Protein 2M80 (pdb70)

GO terms:
  GO:0004362 glutathione-disulfide reductase (NADPH) activity (F, IDA)
  GO:0005737 cytoplasm (C, HDA)

InterPro domains:
  IPR002109 Glutaredoxin [PF00462] (20-83)
  IPR036249 Thioredoxin-like superfamily [SSF52833] (6-107)

Structure (mmCIF, N/CA/C/O backbone):
data_2M80
#
_entry.id   2M80
#
loop_
_atom_site.group_PDB
_atom_site.id
_atom_site.type_symbol
_atom_site.label_atom_id
_atom_site.label_alt_id
_atom_site.label_comp_id
_atom_site.label_asym_id
_atom_site.label_entity_id
_atom_site.label_seq_id
_atom_site.pdbx_PDB_ins_code
_atom_site.Cartn_x
_atom_site.Cartn_y
_atom_site.Cartn_z
_atom_site.occupancy
_atom_site.B_iso_or_equiv
_atom_site.auth_seq_id
_atom_site.auth_comp_id
_atom_site.auth_asym_id
_atom_site.auth_atom_id
_atom_site.pdbx_PDB_model_num
ATOM 1 N N . MET A 1 9 ? -14.542 -15.261 2.306 1.00 0.00 9 MET A N 1
ATOM 2 C CA . MET A 1 9 ? -15.608 -14.316 1.870 1.00 0.00 9 MET A CA 1
ATOM 3 C C . MET A 1 9 ? -15.976 -14.532 0.407 1.00 0.00 9 MET A C 1
ATOM 4 O O . MET A 1 9 ? -17.157 -14.592 0.060 1.00 0.00 9 MET A O 1
ATOM 18 N N . SER A 1 10 ? -14.953 -14.649 -0.441 1.00 0.00 10 SER A N 1
ATOM 19 C CA . SER A 1 10 ? -15.138 -14.859 -1.877 1.00 0.00 10 SER A CA 1
ATOM 20 C C . SER A 1 10 ? -15.632 -13.588 -2.568 1.00 0.00 10 SER A C 1
ATOM 21 O O . SER A 1 10 ? -14.952 -13.057 -3.442 1.00 0.00 10 SER A O 1
ATOM 29 N N . ALA A 1 11 ? -16.816 -13.104 -2.172 1.00 0.00 11 ALA A N 1
ATOM 30 C CA . ALA A 1 11 ? -17.393 -11.890 -2.759 1.00 0.00 11 ALA A CA 1
ATOM 31 C C . ALA A 1 11 ? -16.377 -10.750 -2.794 1.00 0.00 11 ALA A C 1
ATOM 32 O O . ALA A 1 11 ? -16.350 -9.961 -3.739 1.00 0.00 11 ALA A O 1
ATOM 39 N N . PHE A 1 12 ? -15.540 -10.680 -1.760 1.00 0.00 12 PHE A N 1
ATOM 40 C CA . PHE A 1 12 ? -14.514 -9.649 -1.671 1.00 0.00 12 PHE A CA 1
ATOM 41 C C . PHE A 1 12 ? -13.142 -10.198 -2.067 1.00 0.00 12 PHE A C 1
ATOM 42 O O . PHE A 1 12 ? -12.323 -9.477 -2.637 1.00 0.00 12 PHE A O 1
ATOM 59 N N . VAL A 1 13 ? -12.897 -11.476 -1.763 1.00 0.00 13 VAL A N 1
ATOM 60 C CA . VAL A 1 13 ? -11.622 -12.115 -2.090 1.00 0.00 13 VAL A CA 1
ATOM 61 C C . VAL A 1 13 ? -11.412 -12.179 -3.604 1.00 0.00 13 VAL A C 1
ATOM 62 O O . VAL A 1 13 ? -10.343 -11.826 -4.103 1.00 0.00 13 VAL A O 1
ATOM 75 N N . THR A 1 14 ? -12.442 -12.623 -4.327 1.00 0.00 14 THR A N 1
ATOM 76 C CA . THR A 1 14 ? -12.377 -12.726 -5.783 1.00 0.00 14 THR A CA 1
ATOM 77 C C . THR A 1 14 ? -12.125 -11.356 -6.415 1.00 0.00 14 THR A C 1
ATOM 78 O O . THR A 1 14 ? -11.283 -11.222 -7.305 1.00 0.00 14 THR A O 1
ATOM 89 N N . LYS A 1 15 ? -12.856 -10.341 -5.944 1.00 0.00 15 LYS A N 1
ATOM 90 C CA . LYS A 1 15 ? -12.706 -8.979 -6.458 1.00 0.00 15 LYS A CA 1
ATOM 91 C C . LYS A 1 15 ? -11.298 -8.444 -6.191 1.00 0.00 15 LYS A C 1
ATOM 92 O O . LYS A 1 15 ? -10.738 -7.714 -7.011 1.00 0.00 15 LYS A O 1
ATOM 111 N N . ALA A 1 16 ? -10.729 -8.819 -5.041 1.00 0.00 16 ALA A N 1
ATOM 112 C CA . ALA A 1 16 ? -9.383 -8.388 -4.666 1.00 0.00 16 ALA A CA 1
ATOM 113 C C . ALA A 1 16 ? -8.344 -8.912 -5.654 1.00 0.00 16 ALA A C 1
ATOM 114 O O . ALA A 1 16 ? -7.417 -8.193 -6.028 1.00 0.00 16 ALA A O 1
ATOM 121 N N . GLU A 1 17 ? -8.507 -10.168 -6.075 1.00 0.00 17 GLU A N 1
ATOM 122 C CA . GLU A 1 17 ? -7.583 -10.790 -7.025 1.00 0.00 17 GLU A CA 1
ATOM 123 C C . GLU A 1 17 ? -7.562 -10.025 -8.347 1.00 0.00 17 GLU A C 1
ATOM 124 O O . GLU A 1 17 ? -6.501 -9.816 -8.933 1.00 0.00 17 GLU A O 1
ATOM 136 N N . GLU A 1 18 ? -8.740 -9.605 -8.808 1.00 0.00 18 GLU A N 1
ATOM 137 C CA . GLU A 1 18 ? -8.850 -8.855 -10.057 1.00 0.00 18 GLU A CA 1
ATOM 138 C C . GLU A 1 18 ? -8.198 -7.476 -9.929 1.00 0.00 18 GLU A C 1
ATOM 139 O O . GLU A 1 18 ? -7.705 -6.924 -10.914 1.00 0.00 18 GLU A O 1
ATOM 151 N N . MET A 1 19 ? -8.194 -6.926 -8.712 1.00 0.00 19 MET A N 1
ATOM 152 C CA . MET A 1 19 ? -7.598 -5.616 -8.463 1.00 0.00 19 MET A CA 1
ATOM 153 C C . MET A 1 19 ? -6.077 -5.670 -8.589 1.00 0.00 19 MET A C 1
ATOM 154 O O . MET A 1 19 ? -5.474 -4.815 -9.236 1.00 0.00 19 MET A O 1
ATOM 168 N N . ILE A 1 20 ? -5.465 -6.681 -7.970 1.00 0.00 20 ILE A N 1
ATOM 169 C CA . ILE A 1 20 ? -4.018 -6.850 -8.016 1.00 0.00 20 ILE A CA 1
ATOM 170 C C . ILE A 1 20 ? -3.548 -7.336 -9.389 1.00 0.00 20 ILE A C 1
ATOM 171 O O . ILE A 1 20 ? -2.357 -7.272 -9.698 1.00 0.00 20 ILE A O 1
ATOM 187 N N . LYS A 1 21 ? -4.485 -7.822 -10.209 1.00 0.00 21 LYS A N 1
ATOM 188 C CA . LYS A 1 21 ? -4.157 -8.316 -11.541 1.00 0.00 21 LYS A CA 1
ATOM 189 C C . LYS A 1 21 ? -3.560 -7.210 -12.405 1.00 0.00 21 LYS A C 1
ATOM 190 O O . LYS A 1 21 ? -2.393 -7.273 -12.788 1.00 0.00 21 LYS A O 1
ATOM 209 N N . SER A 1 22 ? -4.373 -6.196 -12.706 1.00 0.00 22 SER A N 1
ATOM 210 C CA . SER A 1 22 ? -3.932 -5.069 -13.524 1.00 0.00 22 SER A CA 1
ATOM 211 C C . SER A 1 22 ? -3.268 -3.990 -12.668 1.00 0.00 22 SER A C 1
ATOM 212 O O . SER A 1 22 ? -2.478 -3.192 -13.174 1.00 0.00 22 SER A O 1
ATOM 220 N N . HIS A 1 23 ? -3.588 -3.970 -11.371 1.00 0.00 23 HIS A N 1
ATOM 221 C CA . HIS A 1 23 ? -3.014 -2.987 -10.459 1.00 0.00 23 HIS A CA 1
ATOM 222 C C . HIS A 1 23 ? -2.249 -3.676 -9.326 1.00 0.00 23 HIS A C 1
ATOM 223 O O . HIS A 1 23 ? -2.662 -3.627 -8.165 1.00 0.00 23 HIS A O 1
ATOM 238 N N . PRO A 1 24 ? -1.113 -4.329 -9.652 1.00 0.00 24 PRO A N 1
ATOM 239 C CA . PRO A 1 24 ? -0.288 -5.027 -8.658 1.00 0.00 24 PRO A CA 1
ATOM 240 C C . PRO A 1 24 ? 0.427 -4.064 -7.710 1.00 0.00 24 PRO A C 1
ATOM 241 O O . PRO A 1 24 ? 0.666 -4.395 -6.549 1.00 0.00 24 PRO A O 1
ATOM 252 N N . TYR A 1 25 ? 0.762 -2.870 -8.212 1.00 0.00 25 TYR A N 1
ATOM 253 C CA . TYR A 1 25 ? 1.441 -1.858 -7.415 1.00 0.00 25 TYR A CA 1
ATOM 254 C C . TYR A 1 25 ? 0.422 -0.948 -6.731 1.00 0.00 25 TYR A C 1
ATOM 255 O O . TYR A 1 25 ? 0.302 0.235 -7.063 1.00 0.00 25 TYR A O 1
ATOM 273 N N . PHE A 1 26 ? -0.319 -1.514 -5.779 1.00 0.00 26 PHE A N 1
ATOM 274 C CA . PHE A 1 26 ? -1.338 -0.767 -5.049 1.00 0.00 26 PHE A CA 1
ATOM 275 C C . PHE A 1 26 ? -0.909 -0.503 -3.608 1.00 0.00 26 PHE A C 1
ATOM 276 O O . PHE A 1 26 ? -0.327 -1.370 -2.951 1.00 0.00 26 PHE A O 1
ATOM 293 N N . GLN A 1 27 ? -1.203 0.704 -3.125 1.00 0.00 27 GLN A N 1
ATOM 294 C CA . GLN A 1 27 ? -0.858 1.100 -1.763 1.00 0.00 27 GLN A CA 1
ATOM 295 C C . GLN A 1 27 ? -2.101 1.565 -1.009 1.00 0.00 27 GLN A C 1
ATOM 296 O O . GLN A 1 27 ? -2.717 2.570 -1.370 1.00 0.00 27 GLN A O 1
ATOM 310 N N . LEU A 1 28 ? -2.466 0.823 0.035 1.00 0.00 28 LEU A N 1
ATOM 311 C CA . LEU A 1 28 ? -3.637 1.154 0.841 1.00 0.00 28 LEU A CA 1
ATOM 312 C C . LEU A 1 28 ? -3.275 2.147 1.943 1.00 0.00 28 LEU A C 1
ATOM 313 O O . LEU A 1 28 ? -2.791 1.758 3.007 1.00 0.00 28 LEU A O 1
ATOM 329 N N . SER A 1 29 ? -3.509 3.432 1.673 1.00 0.00 29 SER A N 1
ATOM 330 C CA . SER A 1 29 ? -3.207 4.494 2.633 1.00 0.00 29 SER A CA 1
ATOM 331 C C . SER A 1 29 ? -4.490 5.142 3.161 1.00 0.00 29 SER A C 1
ATOM 332 O O . SER A 1 29 ? -5.590 4.829 2.700 1.00 0.00 29 SER A O 1
ATOM 340 N N . ALA A 1 30 ? -4.336 6.053 4.127 1.00 0.00 30 ALA A N 1
ATOM 341 C CA . ALA A 1 30 ? -5.473 6.757 4.719 1.00 0.00 30 ALA A CA 1
ATOM 342 C C . ALA A 1 30 ? -5.687 8.111 4.046 1.00 0.00 30 ALA A C 1
ATOM 343 O O . ALA A 1 30 ? -4.991 8.454 3.090 1.00 0.00 30 ALA A O 1
ATOM 350 N N . SER A 1 31 ? -6.651 8.880 4.550 1.00 0.00 31 SER A N 1
ATOM 351 C CA . SER A 1 31 ? -6.948 10.200 3.995 1.00 0.00 31 SER A CA 1
ATOM 352 C C . SER A 1 31 ? -6.201 11.297 4.755 1.00 0.00 31 SER A C 1
ATOM 353 O O . SER A 1 31 ? -5.717 12.257 4.152 1.00 0.00 31 SER A O 1
ATOM 361 N N . TRP A 1 32 ? -6.108 11.149 6.080 1.00 0.00 32 TRP A N 1
ATOM 362 C CA . TRP A 1 32 ? -5.418 12.126 6.918 1.00 0.00 32 TRP A CA 1
ATOM 363 C C . TRP A 1 32 ? -4.847 11.460 8.174 1.00 0.00 32 TRP A C 1
ATOM 364 O O . TRP A 1 32 ? -5.359 11.650 9.280 1.00 0.00 32 TRP A O 1
ATOM 385 N N . CYS A 1 33 ? -3.785 10.672 7.995 1.00 0.00 33 CYS A N 1
ATOM 386 C CA . CYS A 1 33 ? -3.149 9.976 9.112 1.00 0.00 33 CYS A CA 1
ATOM 387 C C . CYS A 1 33 ? -1.657 10.291 9.178 1.00 0.00 33 CYS A C 1
ATOM 388 O O . CYS A 1 33 ? -1.017 10.510 8.148 1.00 0.00 33 CYS A O 1
ATOM 396 N N . PRO A 1 34 ? -1.080 10.312 10.401 1.00 0.00 34 PRO A N 1
ATOM 397 C CA . PRO A 1 34 ? 0.351 10.595 10.605 1.00 0.00 34 PRO A CA 1
ATOM 398 C C . PRO A 1 34 ? 1.262 9.674 9.790 1.00 0.00 34 PRO A C 1
ATOM 399 O O . PRO A 1 34 ? 2.400 10.034 9.487 1.00 0.00 34 PRO A O 1
ATOM 410 N N . ASP A 1 35 ? 0.758 8.490 9.436 1.00 0.00 35 ASP A N 1
ATOM 411 C CA . ASP A 1 35 ? 1.530 7.532 8.650 1.00 0.00 35 ASP A CA 1
ATOM 412 C C . ASP A 1 35 ? 1.330 7.775 7.157 1.00 0.00 35 ASP A C 1
ATOM 413 O O . ASP A 1 35 ? 2.281 7.708 6.378 1.00 0.00 35 ASP A O 1
ATOM 422 N N . CYS A 1 36 ? 0.086 8.067 6.762 1.00 0.00 36 CYS A N 1
ATOM 423 C CA . CYS A 1 36 ? -0.231 8.329 5.359 1.00 0.00 36 CYS A CA 1
ATOM 424 C C . CYS A 1 36 ? 0.590 9.501 4.828 1.00 0.00 36 CYS A C 1
ATOM 425 O O . CYS A 1 36 ? 1.127 9.440 3.721 1.00 0.00 36 CYS A O 1
ATOM 433 N N . VAL A 1 37 ? 0.686 10.568 5.628 1.00 0.00 37 VAL A N 1
ATOM 434 C CA . VAL A 1 37 ? 1.446 11.758 5.243 1.00 0.00 37 VAL A CA 1
ATOM 435 C C . VAL A 1 37 ? 2.893 11.408 4.884 1.00 0.00 37 VAL A C 1
ATOM 436 O O . VAL A 1 37 ? 3.493 12.049 4.023 1.00 0.00 37 VAL A O 1
ATOM 449 N N . TYR A 1 38 ? 3.445 10.385 5.545 1.00 0.00 38 TYR A N 1
ATOM 450 C CA . TYR A 1 38 ? 4.817 9.949 5.289 1.00 0.00 38 TYR A CA 1
ATOM 451 C C . TYR A 1 38 ? 4.932 9.285 3.918 1.00 0.00 38 TYR A C 1
ATOM 452 O O . TYR A 1 38 ? 5.731 9.709 3.083 1.00 0.00 38 TYR A O 1
ATOM 470 N N . ALA A 1 39 ? 4.128 8.239 3.693 1.00 0.00 39 ALA A N 1
ATOM 471 C CA . ALA A 1 39 ? 4.142 7.513 2.419 1.00 0.00 39 ALA A CA 1
ATOM 472 C C . ALA A 1 39 ? 3.808 8.433 1.244 1.00 0.00 39 ALA A C 1
ATOM 473 O O . ALA A 1 39 ? 4.386 8.303 0.164 1.00 0.00 39 ALA A O 1
ATOM 480 N N . ASN A 1 40 ? 2.880 9.368 1.463 1.00 0.00 40 ASN A N 1
ATOM 481 C CA . ASN A 1 40 ? 2.476 10.309 0.424 1.00 0.00 40 ASN A CA 1
ATOM 482 C C . ASN A 1 40 ? 3.537 11.384 0.222 1.00 0.00 40 ASN A C 1
ATOM 483 O O . ASN A 1 40 ? 3.715 11.886 -0.888 1.00 0.00 40 ASN A O 1
ATOM 494 N N . SER A 1 41 ? 4.240 11.734 1.301 1.00 0.00 41 SER A N 1
ATOM 495 C CA . SER A 1 41 ? 5.283 12.748 1.241 1.00 0.00 41 SER A CA 1
ATOM 496 C C . SER A 1 41 ? 6.437 12.288 0.352 1.00 0.00 41 SER A C 1
ATOM 497 O O . SER A 1 41 ? 6.885 13.025 -0.528 1.00 0.00 41 SER A O 1
ATOM 505 N N . ILE A 1 42 ? 6.912 11.064 0.589 1.00 0.00 42 ILE A N 1
ATOM 506 C CA . ILE A 1 42 ? 8.015 10.501 -0.189 1.00 0.00 42 ILE A CA 1
ATOM 507 C C . ILE A 1 42 ? 7.620 10.298 -1.651 1.00 0.00 42 ILE A C 1
ATOM 508 O O . ILE A 1 42 ? 8.409 10.572 -2.555 1.00 0.00 42 ILE A O 1
ATOM 524 N N . TRP A 1 43 ? 6.396 9.819 -1.876 1.00 0.00 43 TRP A N 1
ATOM 525 C CA . TRP A 1 43 ? 5.902 9.581 -3.232 1.00 0.00 43 TRP A CA 1
ATOM 526 C C . TRP A 1 43 ? 5.718 10.896 -3.987 1.00 0.00 43 TRP A C 1
ATOM 527 O O . TRP A 1 43 ? 6.001 10.978 -5.183 1.00 0.00 43 TRP A O 1
ATOM 548 N N . ASN A 1 44 ? 5.246 11.925 -3.278 1.00 0.00 44 ASN A N 1
ATOM 549 C CA . ASN A 1 44 ? 5.029 13.241 -3.877 1.00 0.00 44 ASN A CA 1
ATOM 550 C C . ASN A 1 44 ? 6.354 13.955 -4.147 1.00 0.00 44 ASN A C 1
ATOM 551 O O . ASN A 1 44 ? 6.459 14.745 -5.085 1.00 0.00 44 ASN A O 1
ATOM 562 N N . LYS A 1 45 ? 7.366 13.671 -3.322 1.00 0.00 45 LYS A N 1
ATOM 563 C CA . LYS A 1 45 ? 8.681 14.284 -3.477 1.00 0.00 45 LYS A CA 1
ATOM 564 C C . LYS A 1 45 ? 9.492 13.571 -4.558 1.00 0.00 45 LYS A C 1
ATOM 565 O O . LYS A 1 45 ? 10.295 14.196 -5.252 1.00 0.00 45 LYS A O 1
ATOM 584 N N . LEU A 1 46 ? 9.280 12.260 -4.695 1.00 0.00 46 LEU A N 1
ATOM 585 C CA . LEU A 1 46 ? 9.997 11.469 -5.691 1.00 0.00 46 LEU A CA 1
ATOM 586 C C . LEU A 1 46 ? 9.369 11.590 -7.084 1.00 0.00 46 LEU A C 1
ATOM 587 O O . LEU A 1 46 ? 9.939 11.103 -8.062 1.00 0.00 46 LEU A O 1
ATOM 603 N N . ASN A 1 47 ? 8.196 12.235 -7.177 1.00 0.00 47 ASN A N 1
ATOM 604 C CA . ASN A 1 47 ? 7.510 12.403 -8.454 1.00 0.00 47 ASN A CA 1
ATOM 605 C C . ASN A 1 47 ? 7.332 11.052 -9.155 1.00 0.00 47 ASN A C 1
ATOM 606 O O . ASN A 1 47 ? 7.593 10.915 -10.352 1.00 0.00 47 ASN A O 1
ATOM 617 N N . VAL A 1 48 ? 6.887 10.054 -8.395 1.00 0.00 48 VAL A N 1
ATOM 618 C CA . VAL A 1 48 ? 6.672 8.716 -8.936 1.00 0.00 48 VAL A CA 1
ATOM 619 C C . VAL A 1 48 ? 5.235 8.258 -8.691 1.00 0.00 48 VAL A C 1
ATOM 620 O O . VAL A 1 48 ? 4.994 7.114 -8.308 1.00 0.00 48 VAL A O 1
ATOM 633 N N . GLN A 1 49 ? 4.282 9.164 -8.920 1.00 0.00 49 GLN A N 1
ATOM 634 C CA . GLN A 1 49 ? 2.865 8.854 -8.727 1.00 0.00 49 GLN A CA 1
ATOM 635 C C . GLN A 1 49 ? 2.206 8.384 -10.030 1.00 0.00 49 GLN A C 1
ATOM 636 O O . GLN A 1 49 ? 0.979 8.399 -10.153 1.00 0.00 49 GLN A O 1
ATOM 650 N N . ASP A 1 50 ? 3.024 7.964 -10.998 1.00 0.00 50 ASP A N 1
ATOM 651 C CA . ASP A 1 50 ? 2.519 7.489 -12.283 1.00 0.00 50 ASP A CA 1
ATOM 652 C C . ASP A 1 50 ? 2.775 5.994 -12.448 1.00 0.00 50 ASP A C 1
ATOM 653 O O . ASP A 1 50 ? 1.876 5.244 -12.827 1.00 0.00 50 ASP A O 1
ATOM 662 N N . LYS A 1 51 ? 4.006 5.568 -12.154 1.00 0.00 51 LYS A N 1
ATOM 663 C CA . LYS A 1 51 ? 4.382 4.157 -12.263 1.00 0.00 51 LYS A CA 1
ATOM 664 C C . LYS A 1 51 ? 3.667 3.306 -11.207 1.00 0.00 51 LYS A C 1
ATOM 665 O O . LYS A 1 51 ? 3.500 2.098 -11.385 1.00 0.00 51 LYS A O 1
ATOM 684 N N . VAL A 1 52 ? 3.251 3.944 -10.110 1.00 0.00 52 VAL A N 1
ATOM 685 C CA . VAL A 1 52 ? 2.560 3.257 -9.027 1.00 0.00 52 VAL A CA 1
ATOM 686 C C . VAL A 1 52 ? 1.135 3.790 -8.874 1.00 0.00 52 VAL A C 1
ATOM 687 O O . VAL A 1 52 ? 0.835 4.906 -9.303 1.00 0.00 52 VAL A O 1
ATOM 700 N N . PHE A 1 53 ? 0.263 2.996 -8.254 1.00 0.00 53 PHE A N 1
ATOM 701 C CA . PHE A 1 53 ? -1.116 3.402 -8.042 1.00 0.00 53 PHE A CA 1
ATOM 702 C C . PHE A 1 53 ? -1.440 3.422 -6.554 1.00 0.00 53 PHE A C 1
ATOM 703 O O . PHE A 1 53 ? -1.505 2.379 -5.899 1.00 0.00 53 PHE A O 1
ATOM 720 N N . VAL A 1 54 ? -1.642 4.624 -6.037 1.00 0.00 54 VAL A N 1
ATOM 721 C CA . VAL A 1 54 ? -1.965 4.823 -4.625 1.00 0.00 54 VAL A CA 1
ATOM 722 C C . VAL A 1 54 ? -3.431 5.220 -4.450 1.00 0.00 54 VAL A C 1
ATOM 723 O O . VAL A 1 54 ? -3.929 6.106 -5.147 1.00 0.00 54 VAL A O 1
ATOM 736 N N . PHE A 1 55 ? -4.114 4.559 -3.515 1.00 0.00 55 PHE A N 1
ATOM 737 C CA . PHE A 1 55 ? -5.520 4.843 -3.246 1.00 0.00 55 PHE A CA 1
ATOM 738 C C . PHE A 1 55 ? -5.746 5.131 -1.764 1.00 0.00 55 PHE A C 1
ATOM 739 O O . PHE A 1 55 ? -5.287 4.382 -0.897 1.00 0.00 55 PHE A O 1
ATOM 756 N N . ASP A 1 56 ? -6.462 6.220 -1.485 1.00 0.00 56 ASP A N 1
ATOM 757 C CA . ASP A 1 56 ? -6.759 6.617 -0.112 1.00 0.00 56 ASP A CA 1
ATOM 758 C C . ASP A 1 56 ? -8.119 6.081 0.321 1.00 0.00 56 ASP A C 1
ATOM 759 O O . ASP A 1 56 ? -9.061 6.040 -0.474 1.00 0.00 56 ASP A O 1
ATOM 768 N N . ILE A 1 57 ? -8.214 5.673 1.585 1.00 0.00 57 ILE A N 1
ATOM 769 C CA . ILE A 1 57 ? -9.461 5.140 2.126 1.00 0.00 57 ILE A CA 1
ATOM 770 C C . ILE A 1 57 ? -9.806 5.783 3.469 1.00 0.00 57 ILE A C 1
ATOM 771 O O . ILE A 1 57 ? -9.584 5.198 4.532 1.00 0.00 57 ILE A O 1
ATOM 787 N N . GLY A 1 58 ? -10.349 6.999 3.404 1.00 0.00 58 GLY A N 1
ATOM 788 C CA . GLY A 1 58 ? -10.720 7.721 4.611 1.00 0.00 58 GLY A CA 1
ATOM 789 C C . GLY A 1 58 ? -12.201 8.078 4.672 1.00 0.00 58 GLY A C 1
ATOM 790 O O . GLY A 1 58 ? -12.785 8.100 5.756 1.00 0.00 58 GLY A O 1
ATOM 794 N N . SER A 1 59 ? -12.808 8.362 3.512 1.00 0.00 59 SER A N 1
ATOM 795 C CA . SER A 1 59 ? -14.230 8.724 3.448 1.00 0.00 59 SER A CA 1
ATOM 796 C C . SER A 1 59 ? -15.120 7.581 3.939 1.00 0.00 59 SER A C 1
ATOM 797 O O . SER A 1 59 ? -16.142 7.816 4.588 1.00 0.00 59 SER A O 1
ATOM 805 N N . LEU A 1 60 ? -14.724 6.349 3.619 1.00 0.00 60 LEU A N 1
ATOM 806 C CA . LEU A 1 60 ? -15.476 5.159 4.018 1.00 0.00 60 LEU A CA 1
ATOM 807 C C . LEU A 1 60 ? -15.635 5.087 5.538 1.00 0.00 60 LEU A C 1
ATOM 808 O O . LEU A 1 60 ? -14.646 5.026 6.271 1.00 0.00 60 LEU A O 1
ATOM 824 N N . PRO A 1 61 ? -16.897 5.101 6.026 1.00 0.00 61 PRO A N 1
ATOM 825 C CA . PRO A 1 61 ? -17.204 5.043 7.464 1.00 0.00 61 PRO A CA 1
ATOM 826 C C . PRO A 1 61 ? -16.736 3.740 8.117 1.00 0.00 61 PRO A C 1
ATOM 827 O O . PRO A 1 61 ? -16.081 2.910 7.481 1.00 0.00 61 PRO A O 1
ATOM 838 N N . ARG A 1 62 ? -17.078 3.571 9.396 1.00 0.00 62 ARG A N 1
ATOM 839 C CA . ARG A 1 62 ? -16.696 2.374 10.150 1.00 0.00 62 ARG A CA 1
ATOM 840 C C . ARG A 1 62 ? -17.286 1.103 9.528 1.00 0.00 62 ARG A C 1
ATOM 841 O O . ARG A 1 62 ? -16.673 0.036 9.594 1.00 0.00 62 ARG A O 1
ATOM 862 N N . ASN A 1 63 ? -18.470 1.221 8.921 1.00 0.00 63 ASN A N 1
ATOM 863 C CA . ASN A 1 63 ? -19.126 0.078 8.287 1.00 0.00 63 ASN A CA 1
ATOM 864 C C . ASN A 1 63 ? -18.290 -0.458 7.125 1.00 0.00 63 ASN A C 1
ATOM 865 O O . ASN A 1 63 ? -18.051 -1.662 7.029 1.00 0.00 63 ASN A O 1
ATOM 876 N N . GLU A 1 64 ? -17.841 0.441 6.248 1.00 0.00 64 GLU A N 1
ATOM 877 C CA . GLU A 1 64 ? -17.026 0.050 5.099 1.00 0.00 64 GLU A CA 1
ATOM 878 C C . GLU A 1 64 ? -15.609 -0.328 5.529 1.00 0.00 64 GLU A C 1
ATOM 879 O O . GLU A 1 64 ? -14.992 -1.216 4.938 1.00 0.00 64 GLU A O 1
ATOM 891 N N . GLN A 1 65 ? -15.101 0.348 6.561 1.00 0.00 65 GLN A N 1
ATOM 892 C CA . GLN A 1 65 ? -13.759 0.081 7.072 1.00 0.00 65 GLN A CA 1
ATOM 893 C C . GLN A 1 65 ? -13.611 -1.384 7.480 1.00 0.00 65 GLN A C 1
ATOM 894 O O . GLN A 1 65 ? -12.620 -2.030 7.138 1.00 0.00 65 GLN A O 1
ATOM 908 N N . GLU A 1 66 ? -14.604 -1.902 8.209 1.00 0.00 66 GLU A N 1
ATOM 909 C CA . GLU A 1 66 ? -14.585 -3.294 8.660 1.00 0.00 66 GLU A CA 1
ATOM 910 C C . GLU A 1 66 ? -14.445 -4.250 7.476 1.00 0.00 66 GLU A C 1
ATOM 911 O O . GLU A 1 66 ? -13.608 -5.154 7.497 1.00 0.00 66 GLU A O 1
ATOM 923 N N . LYS A 1 67 ? -15.268 -4.041 6.446 1.00 0.00 67 LYS A N 1
ATOM 924 C CA . LYS A 1 67 ? -15.238 -4.879 5.247 1.00 0.00 67 LYS A CA 1
ATOM 925 C C . LYS A 1 67 ? -13.852 -4.863 4.606 1.00 0.00 67 LYS A C 1
ATOM 926 O O . LYS A 1 67 ? -13.298 -5.917 4.291 1.00 0.00 67 LYS A O 1
ATOM 945 N N . TRP A 1 68 ? -13.295 -3.664 4.424 1.00 0.00 68 TRP A N 1
ATOM 946 C CA . TRP A 1 68 ? -11.968 -3.513 3.828 1.00 0.00 68 TRP A CA 1
ATOM 947 C C . TRP A 1 68 ? -10.901 -4.182 4.696 1.00 0.00 68 TRP A C 1
ATOM 948 O O . TRP A 1 68 ? -9.974 -4.805 4.177 1.00 0.00 68 TRP A O 1
ATOM 969 N N . ARG A 1 69 ? -11.042 -4.051 6.019 1.00 0.00 69 ARG A N 1
ATOM 970 C CA . ARG A 1 69 ? -10.094 -4.646 6.960 1.00 0.00 69 ARG A CA 1
ATOM 971 C C . ARG A 1 69 ? -10.017 -6.160 6.776 1.00 0.00 69 ARG A C 1
ATOM 972 O O . ARG A 1 69 ? -8.930 -6.718 6.619 1.00 0.00 69 ARG A O 1
ATOM 993 N N . ILE A 1 70 ? -11.178 -6.818 6.792 1.00 0.00 70 ILE A N 1
ATOM 994 C CA . ILE A 1 70 ? -11.246 -8.270 6.622 1.00 0.00 70 ILE A CA 1
ATOM 995 C C . ILE A 1 70 ? -10.774 -8.683 5.227 1.00 0.00 70 ILE A C 1
ATOM 996 O O . ILE A 1 70 ? -10.069 -9.684 5.076 1.00 0.00 70 ILE A O 1
ATOM 1012 N N . ALA A 1 71 ? -11.165 -7.906 4.212 1.00 0.00 71 ALA A N 1
ATOM 1013 C CA . ALA A 1 71 ? -10.781 -8.189 2.830 1.00 0.00 71 ALA A CA 1
ATOM 1014 C C . ALA A 1 71 ? -9.264 -8.199 2.673 1.00 0.00 71 ALA A C 1
ATOM 1015 O O . ALA A 1 71 ? -8.694 -9.166 2.168 1.00 0.00 71 ALA A O 1
ATOM 1022 N N . PHE A 1 72 ? -8.614 -7.119 3.114 1.00 0.00 72 PHE A N 1
ATOM 1023 C CA . PHE A 1 72 ? -7.158 -7.005 3.028 1.00 0.00 72 PHE A CA 1
ATOM 1024 C C . PHE A 1 72 ? -6.471 -8.118 3.819 1.00 0.00 72 PHE A C 1
ATOM 1025 O O . PHE A 1 72 ? -5.431 -8.630 3.402 1.00 0.00 72 PHE A O 1
ATOM 1042 N N . GLN A 1 73 ? -7.063 -8.495 4.956 1.00 0.00 73 GLN A N 1
ATOM 1043 C CA . GLN A 1 73 ? -6.510 -9.559 5.793 1.00 0.00 73 GLN A CA 1
ATOM 1044 C C . GLN A 1 73 ? -6.458 -10.882 5.029 1.00 0.00 73 GLN A C 1
ATOM 1045 O O . GLN A 1 73 ? -5.554 -11.692 5.239 1.00 0.00 73 GLN A O 1
ATOM 1059 N N . LYS A 1 74 ? -7.430 -11.091 4.139 1.00 0.00 74 LYS A N 1
ATOM 1060 C CA . LYS A 1 74 ? -7.496 -12.306 3.337 1.00 0.00 74 LYS A CA 1
ATOM 1061 C C . LYS A 1 74 ? -6.517 -12.247 2.161 1.00 0.00 74 LYS A C 1
ATOM 1062 O O . LYS A 1 74 ? -6.032 -13.280 1.699 1.00 0.00 74 LYS A O 1
ATOM 1081 N N . VAL A 1 75 ? -6.234 -11.034 1.680 1.00 0.00 75 VAL A N 1
ATOM 1082 C CA . VAL A 1 75 ? -5.317 -10.844 0.559 1.00 0.00 75 VAL A CA 1
ATOM 1083 C C . VAL A 1 75 ? -3.867 -10.995 1.006 1.00 0.00 75 VAL A C 1
ATOM 1084 O O . VAL A 1 75 ? -3.076 -11.677 0.352 1.00 0.00 75 VAL A O 1
ATOM 1097 N N . VAL A 1 76 ? -3.521 -10.353 2.123 1.00 0.00 76 VAL A N 1
ATOM 1098 C CA . VAL A 1 76 ? -2.162 -10.420 2.649 1.00 0.00 76 VAL A CA 1
ATOM 1099 C C . VAL A 1 76 ? -2.141 -10.656 4.162 1.00 0.00 76 VAL A C 1
ATOM 1100 O O . VAL A 1 76 ? -1.363 -11.476 4.653 1.00 0.00 76 VAL A O 1
ATOM 1113 N N . GLY A 1 77 ? -2.991 -9.931 4.895 1.00 0.00 77 GLY A N 1
ATOM 1114 C CA . GLY A 1 77 ? -3.047 -10.076 6.341 1.00 0.00 77 GLY A CA 1
ATOM 1115 C C . GLY A 1 77 ? -2.571 -8.831 7.067 1.00 0.00 77 GLY A C 1
ATOM 1116 O O . GLY A 1 77 ? -1.745 -8.918 7.978 1.00 0.00 77 GLY A O 1
ATOM 1120 N N . SER A 1 78 ? -3.093 -7.670 6.666 1.00 0.00 78 SER A N 1
ATOM 1121 C CA . SER A 1 78 ? -2.720 -6.404 7.283 1.00 0.00 78 SER A CA 1
ATOM 1122 C C . SER A 1 78 ? -3.964 -5.604 7.660 1.00 0.00 78 SER A C 1
ATOM 1123 O O . SER A 1 78 ? -4.612 -5.003 6.801 1.00 0.00 78 SER A O 1
ATOM 1131 N N . ARG A 1 79 ? -4.291 -5.600 8.953 1.00 0.00 79 ARG A N 1
ATOM 1132 C CA . ARG A 1 79 ? -5.457 -4.873 9.452 1.00 0.00 79 ARG A CA 1
ATOM 1133 C C . ARG A 1 79 ? -5.059 -3.477 9.947 1.00 0.00 79 ARG A C 1
ATOM 1134 O O . ARG A 1 79 ? -5.576 -2.991 10.958 1.00 0.00 79 ARG A O 1
ATOM 1155 N N . ASN A 1 80 ? -4.135 -2.838 9.226 1.00 0.00 80 ASN A N 1
ATOM 1156 C CA . ASN A 1 80 ? -3.663 -1.504 9.587 1.00 0.00 80 ASN A CA 1
ATOM 1157 C C . ASN A 1 80 ? -3.170 -0.746 8.355 1.00 0.00 80 ASN A C 1
ATOM 1158 O O . ASN A 1 80 ? -2.655 -1.348 7.412 1.00 0.00 80 ASN A O 1
ATOM 1169 N N . LEU A 1 81 ? -3.329 0.578 8.374 1.00 0.00 81 LEU A N 1
ATOM 1170 C CA . LEU A 1 81 ? -2.898 1.427 7.263 1.00 0.00 81 LEU A CA 1
ATOM 1171 C C . LEU A 1 81 ? -1.806 2.397 7.716 1.00 0.00 81 LEU A C 1
ATOM 1172 O O . LEU A 1 81 ? -1.744 2.758 8.893 1.00 0.00 81 LEU A O 1
ATOM 1188 N N . PRO A 1 82 ? -0.923 2.833 6.791 1.00 0.00 82 PRO A N 1
ATOM 1189 C CA . PRO A 1 82 ? -0.958 2.430 5.378 1.00 0.00 82 PRO A CA 1
ATOM 1190 C C . PRO A 1 82 ? -0.340 1.054 5.126 1.00 0.00 82 PRO A C 1
ATOM 1191 O O . PRO A 1 82 ? 0.143 0.398 6.050 1.00 0.00 82 PRO A O 1
ATOM 1202 N N . THR A 1 83 ? -0.362 0.629 3.860 1.00 0.00 83 THR A N 1
ATOM 1203 C CA . THR A 1 83 ? 0.190 -0.665 3.463 1.00 0.00 83 THR A CA 1
ATOM 1204 C C . THR A 1 83 ? 0.711 -0.620 2.025 1.00 0.00 83 THR A C 1
ATOM 1205 O O . THR A 1 83 ? 0.133 0.054 1.170 1.00 0.00 83 THR A O 1
ATOM 1216 N N . ILE A 1 84 ? 1.796 -1.353 1.763 1.00 0.00 84 ILE A N 1
ATOM 1217 C CA . ILE A 1 84 ? 2.381 -1.405 0.427 1.00 0.00 84 ILE A CA 1
ATOM 1218 C C . ILE A 1 84 ? 2.321 -2.826 -0.136 1.00 0.00 84 ILE A C 1
ATOM 1219 O O . ILE A 1 84 ? 3.009 -3.727 0.349 1.00 0.00 84 ILE A O 1
ATOM 1235 N N . VAL A 1 85 ? 1.491 -3.013 -1.163 1.00 0.00 85 VAL A N 1
ATOM 1236 C CA . VAL A 1 85 ? 1.333 -4.318 -1.801 1.00 0.00 85 VAL A CA 1
ATOM 1237 C C . VAL A 1 85 ? 1.932 -4.307 -3.207 1.00 0.00 85 VAL A C 1
ATOM 1238 O O . VAL A 1 85 ? 1.471 -3.570 -4.080 1.00 0.00 85 VAL A O 1
ATOM 1251 N N . VAL A 1 86 ? 2.963 -5.124 -3.416 1.00 0.00 86 VAL A N 1
ATOM 1252 C CA . VAL A 1 86 ? 3.629 -5.207 -4.713 1.00 0.00 86 VAL A CA 1
ATOM 1253 C C . VAL A 1 86 ? 3.403 -6.575 -5.357 1.00 0.00 86 VAL A C 1
ATOM 1254 O O . VAL A 1 86 ? 3.368 -7.595 -4.667 1.00 0.00 86 VAL A O 1
ATOM 1267 N N . ASN A 1 87 ? 3.237 -6.578 -6.686 1.00 0.00 87 ASN A N 1
ATOM 1268 C CA . ASN A 1 87 ? 2.994 -7.806 -7.455 1.00 0.00 87 ASN A CA 1
ATOM 1269 C C . ASN A 1 87 ? 1.990 -8.726 -6.747 1.00 0.00 87 ASN A C 1
ATOM 1270 O O . ASN A 1 87 ? 2.155 -9.948 -6.727 1.00 0.00 87 ASN A O 1
ATOM 1281 N N . GLY A 1 88 ? 0.938 -8.121 -6.184 1.00 0.00 88 GLY A N 1
ATOM 1282 C CA . GLY A 1 88 ? -0.101 -8.876 -5.497 1.00 0.00 88 GLY A CA 1
ATOM 1283 C C . GLY A 1 88 ? 0.366 -9.560 -4.223 1.00 0.00 88 GLY A C 1
ATOM 1284 O O . GLY A 1 88 ? 0.002 -10.710 -3.970 1.00 0.00 88 GLY A O 1
ATOM 1288 N N . LYS A 1 89 ? 1.152 -8.857 -3.412 1.00 0.00 89 LYS A N 1
ATOM 1289 C CA . LYS A 1 89 ? 1.643 -9.405 -2.155 1.00 0.00 89 LYS A CA 1
ATOM 1290 C C . LYS A 1 89 ? 2.400 -8.349 -1.354 1.00 0.00 89 LYS A C 1
ATOM 1291 O O . LYS A 1 89 ? 3.174 -7.564 -1.907 1.00 0.00 89 LYS A O 1
ATOM 1310 N N . PHE A 1 90 ? 2.161 -8.344 -0.047 1.00 0.00 90 PHE A N 1
ATOM 1311 C CA . PHE A 1 90 ? 2.802 -7.398 0.866 1.00 0.00 90 PHE A CA 1
ATOM 1312 C C . PHE A 1 90 ? 4.319 -7.419 0.699 1.00 0.00 90 PHE A C 1
ATOM 1313 O O . PHE A 1 90 ? 4.978 -8.406 1.031 1.00 0.00 90 PHE A O 1
ATOM 1330 N N . TRP A 1 91 ? 4.863 -6.323 0.176 1.00 0.00 91 TRP A N 1
ATOM 1331 C CA . TRP A 1 91 ? 6.302 -6.209 -0.043 1.00 0.00 91 TRP A CA 1
ATOM 1332 C C . TRP A 1 91 ? 6.937 -5.173 0.886 1.00 0.00 91 TRP A C 1
ATOM 1333 O O . TRP A 1 91 ? 8.145 -5.220 1.132 1.00 0.00 91 TRP A O 1
ATOM 1354 N N . GLY A 1 92 ? 6.130 -4.237 1.395 1.00 0.00 92 GLY A N 1
ATOM 1355 C CA . GLY A 1 92 ? 6.655 -3.213 2.280 1.00 0.00 92 GLY A CA 1
ATOM 1356 C C . GLY A 1 92 ? 5.624 -2.685 3.259 1.00 0.00 92 GLY A C 1
ATOM 1357 O O . GLY A 1 92 ? 4.433 -2.626 2.946 1.00 0.00 92 GLY A O 1
ATOM 1361 N N . THR A 1 93 ? 6.091 -2.294 4.447 1.00 0.00 93 THR A N 1
ATOM 1362 C CA . THR A 1 93 ? 5.218 -1.755 5.490 1.00 0.00 93 THR A CA 1
ATOM 1363 C C . THR A 1 93 ? 5.625 -0.323 5.852 1.00 0.00 93 THR A C 1
ATOM 1364 O O . THR A 1 93 ? 6.624 0.193 5.350 1.00 0.00 93 THR A O 1
ATOM 1375 N N . GLU A 1 94 ? 4.848 0.309 6.732 1.00 0.00 94 GLU A N 1
ATOM 1376 C CA . GLU A 1 94 ? 5.128 1.677 7.169 1.00 0.00 94 GLU A CA 1
ATOM 1377 C C . GLU A 1 94 ? 6.484 1.775 7.882 1.00 0.00 94 GLU A C 1
ATOM 1378 O O . GLU A 1 94 ? 7.104 2.841 7.905 1.00 0.00 94 GLU A O 1
ATOM 1390 N N . SER A 1 95 ? 6.935 0.661 8.469 1.00 0.00 95 SER A N 1
ATOM 1391 C CA . SER A 1 95 ? 8.211 0.626 9.187 1.00 0.00 95 SER A CA 1
ATOM 1392 C C . SER A 1 95 ? 9.386 0.430 8.231 1.00 0.00 95 SER A C 1
ATOM 1393 O O . SER A 1 95 ? 10.460 0.993 8.442 1.00 0.00 95 SER A O 1
ATOM 1401 N N . GLN A 1 96 ? 9.182 -0.371 7.184 1.00 0.00 96 GLN A N 1
ATOM 1402 C CA . GLN A 1 96 ? 10.235 -0.636 6.203 1.00 0.00 96 GLN A CA 1
ATOM 1403 C C . GLN A 1 96 ? 10.739 0.656 5.559 1.00 0.00 96 GLN A C 1
ATOM 1404 O O . GLN A 1 96 ? 11.915 0.762 5.209 1.00 0.00 96 GLN A O 1
ATOM 1418 N N . LEU A 1 97 ? 9.846 1.636 5.408 1.00 0.00 97 LEU A N 1
ATOM 1419 C CA . LEU A 1 97 ? 10.207 2.920 4.809 1.00 0.00 97 LEU A CA 1
ATOM 1420 C C . LEU A 1 97 ? 11.223 3.657 5.681 1.00 0.00 97 LEU A C 1
ATOM 1421 O O . LEU A 1 97 ? 12.248 4.129 5.189 1.00 0.00 97 LEU A O 1
ATOM 1437 N N . HIS A 1 98 ? 10.936 3.743 6.980 1.00 0.00 98 HIS A N 1
ATOM 1438 C CA . HIS A 1 98 ? 11.831 4.416 7.921 1.00 0.00 98 HIS A CA 1
ATOM 1439 C C . HIS A 1 98 ? 13.070 3.565 8.211 1.00 0.00 98 HIS A C 1
ATOM 1440 O O . HIS A 1 98 ? 14.154 4.101 8.447 1.00 0.00 98 HIS A O 1
ATOM 1455 N N . ARG A 1 99 ? 12.903 2.238 8.196 1.00 0.00 99 ARG A N 1
ATOM 1456 C CA . ARG A 1 99 ? 14.006 1.316 8.459 1.00 0.00 99 ARG A CA 1
ATOM 1457 C C . ARG A 1 99 ? 15.054 1.369 7.345 1.00 0.00 99 ARG A C 1
ATOM 1458 O O . ARG A 1 99 ? 16.254 1.293 7.612 1.00 0.00 99 ARG A O 1
ATOM 1479 N N . PHE A 1 100 ? 14.595 1.495 6.099 1.00 0.00 100 PHE A N 1
ATOM 1480 C CA . PHE A 1 100 ? 15.501 1.555 4.951 1.00 0.00 100 PHE A CA 1
ATOM 1481 C C . PHE A 1 100 ? 16.128 2.940 4.813 1.00 0.00 100 PHE A C 1
ATOM 1482 O O . PHE A 1 100 ? 17.331 3.059 4.572 1.00 0.00 100 PHE A O 1
ATOM 1499 N N . GLU A 1 101 ? 15.309 3.985 4.966 1.00 0.00 101 GLU A N 1
ATOM 1500 C CA . GLU A 1 101 ? 15.787 5.364 4.860 1.00 0.00 101 GLU A CA 1
ATOM 1501 C C . GLU A 1 101 ? 16.891 5.637 5.881 1.00 0.00 101 GLU A C 1
ATOM 1502 O O . GLU A 1 101 ? 17.882 6.300 5.572 1.00 0.00 101 GLU A O 1
ATOM 1514 N N . ALA A 1 102 ? 16.709 5.113 7.095 1.00 0.00 102 ALA A N 1
ATOM 1515 C CA . ALA A 1 102 ? 17.685 5.286 8.170 1.00 0.00 102 ALA A CA 1
ATOM 1516 C C . ALA A 1 102 ? 19.042 4.702 7.779 1.00 0.00 102 ALA A C 1
ATOM 1517 O O . ALA A 1 102 ? 20.082 5.307 8.038 1.00 0.00 102 ALA A O 1
ATOM 1524 N N . LYS A 1 103 ? 19.022 3.527 7.146 1.00 0.00 103 LYS A N 1
ATOM 1525 C CA . LYS A 1 103 ? 20.248 2.867 6.710 1.00 0.00 103 LYS A CA 1
ATOM 1526 C C . LYS A 1 103 ? 20.831 3.540 5.467 1.00 0.00 103 LYS A C 1
ATOM 1527 O O . LYS A 1 103 ? 22.043 3.508 5.249 1.00 0.00 103 LYS A O 1
ATOM 1546 N N . GLY A 1 104 ? 19.959 4.136 4.650 1.00 0.00 104 GLY A N 1
ATOM 1547 C CA . GLY A 1 104 ? 20.402 4.794 3.434 1.00 0.00 104 GLY A CA 1
ATOM 1548 C C . GLY A 1 104 ? 20.437 3.850 2.245 1.00 0.00 104 GLY A C 1
ATOM 1549 O O . GLY A 1 104 ? 21.217 4.052 1.313 1.00 0.00 104 GLY A O 1
ATOM 1553 N N . THR A 1 105 ? 19.589 2.816 2.278 1.00 0.00 105 THR A N 1
ATOM 1554 C CA . THR A 1 105 ? 19.524 1.832 1.195 1.00 0.00 105 THR A CA 1
ATOM 1555 C C . THR A 1 105 ? 18.108 1.734 0.605 1.00 0.00 105 THR A C 1
ATOM 1556 O O . THR A 1 105 ? 17.770 0.746 -0.049 1.00 0.00 105 THR A O 1
ATOM 1567 N N . LEU A 1 106 ? 17.287 2.766 0.831 1.00 0.00 106 LEU A N 1
ATOM 1568 C CA . LEU A 1 106 ? 15.918 2.789 0.314 1.00 0.00 106 LEU A CA 1
ATOM 1569 C C . LEU A 1 106 ? 15.909 2.949 -1.206 1.00 0.00 106 LEU A C 1
ATOM 1570 O O . LEU A 1 106 ? 15.153 2.270 -1.903 1.00 0.00 106 LEU A O 1
ATOM 1586 N N . GLU A 1 107 ? 16.757 3.849 -1.711 1.00 0.00 107 GLU A N 1
ATOM 1587 C CA . GLU A 1 107 ? 16.855 4.101 -3.149 1.00 0.00 107 GLU A CA 1
ATOM 1588 C C . GLU A 1 107 ? 17.180 2.816 -3.910 1.00 0.00 107 GLU A C 1
ATOM 1589 O O . GLU A 1 107 ? 16.495 2.468 -4.872 1.00 0.00 107 GLU A O 1
ATOM 1601 N N . GLU A 1 108 ? 18.225 2.112 -3.466 1.00 0.00 108 GLU A N 1
ATOM 1602 C CA . GLU A 1 108 ? 18.636 0.860 -4.100 1.00 0.00 108 GLU A CA 1
ATOM 1603 C C . GLU A 1 108 ? 17.507 -0.168 -4.053 1.00 0.00 108 GLU A C 1
ATOM 1604 O O . GLU A 1 108 ? 17.274 -0.892 -5.023 1.00 0.00 108 GLU A O 1
ATOM 1616 N N . GLU A 1 109 ? 16.801 -0.215 -2.921 1.00 0.00 109 GLU A N 1
ATOM 1617 C CA . GLU A 1 109 ? 15.684 -1.140 -2.744 1.00 0.00 109 GLU A CA 1
ATOM 1618 C C . GLU A 1 109 ? 14.555 -0.823 -3.729 1.00 0.00 109 GLU A C 1
ATOM 1619 O O . GLU A 1 109 ? 13.940 -1.731 -4.292 1.00 0.00 109 GLU A O 1
ATOM 1631 N N . LEU A 1 110 ? 14.291 0.472 -3.933 1.00 0.00 110 LEU A N 1
ATOM 1632 C CA . LEU A 1 110 ? 13.241 0.915 -4.852 1.00 0.00 110 LEU A CA 1
ATOM 1633 C C . LEU A 1 110 ? 13.582 0.561 -6.304 1.00 0.00 110 LEU A C 1
ATOM 1634 O O . LEU A 1 110 ? 12.687 0.332 -7.119 1.00 0.00 110 LEU A O 1
ATOM 1650 N N . THR A 1 111 ? 14.878 0.513 -6.622 1.00 0.00 111 THR A N 1
ATOM 1651 C CA . THR A 1 111 ? 15.324 0.176 -7.973 1.00 0.00 111 THR A CA 1
ATOM 1652 C C . THR A 1 111 ? 15.254 -1.337 -8.207 1.00 0.00 111 THR A C 1
ATOM 1653 O O . THR A 1 111 ? 15.035 -1.785 -9.334 1.00 0.00 111 THR A O 1
ATOM 1664 N N . LYS A 1 112 ? 15.437 -2.120 -7.137 1.00 0.00 112 LYS A N 1
ATOM 1665 C CA . LYS A 1 112 ? 15.390 -3.581 -7.227 1.00 0.00 112 LYS A CA 1
ATOM 1666 C C . LYS A 1 112 ? 14.033 -4.062 -7.745 1.00 0.00 112 LYS A C 1
ATOM 1667 O O . LYS A 1 112 ? 13.968 -4.947 -8.600 1.00 0.00 112 LYS A O 1
ATOM 1686 N N . ILE A 1 113 ? 12.953 -3.475 -7.222 1.00 0.00 113 ILE A N 1
ATOM 1687 C CA . ILE A 1 113 ? 11.597 -3.845 -7.636 1.00 0.00 113 ILE A CA 1
ATOM 1688 C C . ILE A 1 113 ? 11.322 -3.452 -9.090 1.00 0.00 113 ILE A C 1
ATOM 1689 O O . ILE A 1 113 ? 10.459 -4.042 -9.743 1.00 0.00 113 ILE A O 1
ATOM 1705 N N . GLY A 1 114 ? 12.055 -2.454 -9.590 1.00 0.00 114 GLY A N 1
ATOM 1706 C CA . GLY A 1 114 ? 11.870 -1.999 -10.957 1.00 0.00 114 GLY A CA 1
ATOM 1707 C C . GLY A 1 114 ? 11.022 -0.742 -11.046 1.00 0.00 114 GLY A C 1
ATOM 1708 O O . GLY A 1 114 ? 10.383 -0.495 -12.070 1.00 0.00 114 GLY A O 1
ATOM 1712 N N . LEU A 1 115 ? 11.015 0.058 -9.976 1.00 0.00 115 LEU A N 1
ATOM 1713 C CA . LEU A 1 115 ? 10.238 1.295 -9.949 1.00 0.00 115 LEU A CA 1
ATOM 1714 C C . LEU A 1 115 ? 11.028 2.444 -10.574 1.00 0.00 115 LEU A C 1
ATOM 1715 O O . LEU A 1 115 ? 10.497 3.199 -11.391 1.00 0.00 115 LEU A O 1
ATOM 1731 N N . LEU A 1 116 ? 12.298 2.568 -10.190 1.00 0.00 116 LEU A N 1
ATOM 1732 C CA . LEU A 1 116 ? 13.162 3.621 -10.715 1.00 0.00 116 LEU A CA 1
ATOM 1733 C C . LEU A 1 116 ? 14.206 3.041 -11.661 1.00 0.00 116 LEU A C 1
ATOM 1734 O O . LEU A 1 116 ? 14.681 1.922 -11.457 1.00 0.00 116 LEU A O 1
ATOM 1750 N N . PRO A 1 117 ? 14.575 3.798 -12.715 1.00 0.00 117 PRO A N 1
ATOM 1751 C CA . PRO A 1 117 ? 15.572 3.356 -13.700 1.00 0.00 117 PRO A CA 1
ATOM 1752 C C . PRO A 1 117 ? 16.916 3.008 -13.059 1.00 0.00 117 PRO A C 1
ATOM 1753 O O . PRO A 1 117 ? 17.238 3.581 -11.994 1.00 0.00 117 PRO A O 1
ATOM 1765 N N . MET A 1 9 ? -18.807 -14.143 1.389 1.00 0.00 9 MET A N 2
ATOM 1766 C CA . MET A 1 9 ? -17.542 -13.401 1.673 1.00 0.00 9 MET A CA 2
ATOM 1767 C C . MET A 1 9 ? -16.564 -13.463 0.499 1.00 0.00 9 MET A C 2
ATOM 1768 O O . MET A 1 9 ? -15.888 -12.477 0.197 1.00 0.00 9 MET A O 2
ATOM 1782 N N . SER A 1 10 ? -16.489 -14.625 -0.152 1.00 0.00 10 SER A N 2
ATOM 1783 C CA . SER A 1 10 ? -15.587 -14.820 -1.292 1.00 0.00 10 SER A CA 2
ATOM 1784 C C . SER A 1 10 ? -15.843 -13.794 -2.395 1.00 0.00 10 SER A C 2
ATOM 1785 O O . SER A 1 10 ? -14.924 -13.422 -3.121 1.00 0.00 10 SER A O 2
ATOM 1793 N N . ALA A 1 11 ? -17.096 -13.340 -2.515 1.00 0.00 11 ALA A N 2
ATOM 1794 C CA . ALA A 1 11 ? -17.464 -12.353 -3.532 1.00 0.00 11 ALA A CA 2
ATOM 1795 C C . ALA A 1 11 ? -16.517 -11.154 -3.507 1.00 0.00 11 ALA A C 2
ATOM 1796 O O . ALA A 1 11 ? -16.189 -10.594 -4.552 1.00 0.00 11 ALA A O 2
ATOM 1803 N N . PHE A 1 12 ? -16.073 -10.773 -2.311 1.00 0.00 12 PHE A N 2
ATOM 1804 C CA . PHE A 1 12 ? -15.155 -9.649 -2.157 1.00 0.00 12 PHE A CA 2
ATOM 1805 C C . PHE A 1 12 ? -13.697 -10.109 -2.260 1.00 0.00 12 PHE A C 2
ATOM 1806 O O . PHE A 1 12 ? -12.850 -9.389 -2.790 1.00 0.00 12 PHE A O 2
ATOM 1823 N N . VAL A 1 13 ? -13.406 -11.307 -1.748 1.00 0.00 13 VAL A N 2
ATOM 1824 C CA . VAL A 1 13 ? -12.046 -11.849 -1.785 1.00 0.00 13 VAL A CA 2
ATOM 1825 C C . VAL A 1 13 ? -11.602 -12.144 -3.221 1.00 0.00 13 VAL A C 2
ATOM 1826 O O . VAL A 1 13 ? -10.514 -11.744 -3.635 1.00 0.00 13 VAL A O 2
ATOM 1839 N N . THR A 1 14 ? -12.452 -12.842 -3.976 1.00 0.00 14 THR A N 2
ATOM 1840 C CA . THR A 1 14 ? -12.144 -13.186 -5.363 1.00 0.00 14 THR A CA 2
ATOM 1841 C C . THR A 1 14 ? -12.065 -11.936 -6.238 1.00 0.00 14 THR A C 2
ATOM 1842 O O . THR A 1 14 ? -11.162 -11.812 -7.067 1.00 0.00 14 THR A O 2
ATOM 1853 N N . LYS A 1 15 ? -13.009 -11.009 -6.053 1.00 0.00 15 LYS A N 2
ATOM 1854 C CA . LYS A 1 15 ? -13.028 -9.770 -6.832 1.00 0.00 15 LYS A CA 2
ATOM 1855 C C . LYS A 1 15 ? -11.748 -8.965 -6.609 1.00 0.00 15 LYS A C 2
ATOM 1856 O O . LYS A 1 15 ? -11.221 -8.355 -7.541 1.00 0.00 15 LYS A O 2
ATOM 1875 N N . ALA A 1 16 ? -11.248 -8.978 -5.373 1.00 0.00 16 ALA A N 2
ATOM 1876 C CA . ALA A 1 16 ? -10.023 -8.261 -5.028 1.00 0.00 16 ALA A CA 2
ATOM 1877 C C . ALA A 1 16 ? -8.834 -8.807 -5.813 1.00 0.00 16 ALA A C 2
ATOM 1878 O O . ALA A 1 16 ? -8.007 -8.042 -6.312 1.00 0.00 16 ALA A O 2
ATOM 1885 N N . GLU A 1 17 ? -8.759 -10.135 -5.923 1.00 0.00 17 GLU A N 2
ATOM 1886 C CA . GLU A 1 17 ? -7.676 -10.790 -6.656 1.00 0.00 17 GLU A CA 2
ATOM 1887 C C . GLU A 1 17 ? -7.617 -10.299 -8.101 1.00 0.00 17 GLU A C 2
ATOM 1888 O O . GLU A 1 17 ? -6.536 -10.080 -8.645 1.00 0.00 17 GLU A O 2
ATOM 1900 N N . GLU A 1 18 ? -8.785 -10.123 -8.715 1.00 0.00 18 GLU A N 2
ATOM 1901 C CA . GLU A 1 18 ? -8.860 -9.650 -10.094 1.00 0.00 18 GLU A CA 2
ATOM 1902 C C . GLU A 1 18 ? -8.319 -8.224 -10.216 1.00 0.00 18 GLU A C 2
ATOM 1903 O O . GLU A 1 18 ? -7.691 -7.877 -11.218 1.00 0.00 18 GLU A O 2
ATOM 1915 N N . MET A 1 19 ? -8.567 -7.400 -9.196 1.00 0.00 19 MET A N 2
ATOM 1916 C CA . MET A 1 19 ? -8.101 -6.015 -9.204 1.00 0.00 19 MET A CA 2
ATOM 1917 C C . MET A 1 19 ? -6.579 -5.941 -9.103 1.00 0.00 19 MET A C 2
ATOM 1918 O O . MET A 1 19 ? -5.939 -5.192 -9.842 1.00 0.00 19 MET A O 2
ATOM 1932 N N . ILE A 1 20 ? -6.004 -6.721 -8.186 1.00 0.00 20 ILE A N 2
ATOM 1933 C CA . ILE A 1 20 ? -4.561 -6.747 -7.990 1.00 0.00 20 ILE A CA 2
ATOM 1934 C C . ILE A 1 20 ? -3.846 -7.448 -9.147 1.00 0.00 20 ILE A C 2
ATOM 1935 O O . ILE A 1 20 ? -2.627 -7.340 -9.287 1.00 0.00 20 ILE A O 2
ATOM 1951 N N . LYS A 1 21 ? -4.610 -8.172 -9.968 1.00 0.00 21 LYS A N 2
ATOM 1952 C CA . LYS A 1 21 ? -4.049 -8.890 -11.106 1.00 0.00 21 LYS A CA 2
ATOM 1953 C C . LYS A 1 21 ? -3.382 -7.930 -12.089 1.00 0.00 21 LYS A C 2
ATOM 1954 O O . LYS A 1 21 ? -2.184 -8.029 -12.348 1.00 0.00 21 LYS A O 2
ATOM 1973 N N . SER A 1 22 ? -4.167 -6.994 -12.622 1.00 0.00 22 SER A N 2
ATOM 1974 C CA . SER A 1 22 ? -3.652 -6.005 -13.567 1.00 0.00 22 SER A CA 2
ATOM 1975 C C . SER A 1 22 ? -3.031 -4.815 -12.833 1.00 0.00 22 SER A C 2
ATOM 1976 O O . SER A 1 22 ? -2.364 -3.979 -13.445 1.00 0.00 22 SER A O 2
ATOM 1984 N N . HIS A 1 23 ? -3.249 -4.745 -11.515 1.00 0.00 23 HIS A N 2
ATOM 1985 C CA . HIS A 1 23 ? -2.703 -3.662 -10.710 1.00 0.00 23 HIS A CA 2
ATOM 1986 C C . HIS A 1 23 ? -1.858 -4.211 -9.561 1.00 0.00 23 HIS A C 2
ATOM 1987 O O . HIS A 1 23 ? -2.270 -4.176 -8.400 1.00 0.00 23 HIS A O 2
ATOM 2002 N N . PRO A 1 24 ? -0.657 -4.730 -9.876 1.00 0.00 24 PRO A N 2
ATOM 2003 C CA . PRO A 1 24 ? 0.252 -5.288 -8.869 1.00 0.00 24 PRO A CA 2
ATOM 2004 C C . PRO A 1 24 ? 0.891 -4.212 -7.985 1.00 0.00 24 PRO A C 2
ATOM 2005 O O . PRO A 1 24 ? 1.255 -4.479 -6.839 1.00 0.00 24 PRO A O 2
ATOM 2016 N N . TYR A 1 25 ? 1.021 -2.996 -8.520 1.00 0.00 25 TYR A N 2
ATOM 2017 C CA . TYR A 1 25 ? 1.614 -1.885 -7.779 1.00 0.00 25 TYR A CA 2
ATOM 2018 C C . TYR A 1 25 ? 0.532 -1.060 -7.075 1.00 0.00 25 TYR A C 2
ATOM 2019 O O . TYR A 1 25 ? 0.252 0.075 -7.466 1.00 0.00 25 TYR A O 2
ATOM 2037 N N . PHE A 1 26 ? -0.073 -1.637 -6.035 1.00 0.00 26 PHE A N 2
ATOM 2038 C CA . PHE A 1 26 ? -1.121 -0.952 -5.282 1.00 0.00 26 PHE A CA 2
ATOM 2039 C C . PHE A 1 26 ? -0.622 -0.531 -3.901 1.00 0.00 26 PHE A C 2
ATOM 2040 O O . PHE A 1 26 ? -0.009 -1.324 -3.184 1.00 0.00 26 PHE A O 2
ATOM 2057 N N . GLN A 1 27 ? -0.894 0.720 -3.530 1.00 0.00 27 GLN A N 2
ATOM 2058 C CA . GLN A 1 27 ? -0.482 1.249 -2.232 1.00 0.00 27 GLN A CA 2
ATOM 2059 C C . GLN A 1 27 ? -1.676 1.850 -1.493 1.00 0.00 27 GLN A C 2
ATOM 2060 O O . GLN A 1 27 ? -2.179 2.906 -1.871 1.00 0.00 27 GLN A O 2
ATOM 2074 N N . LEU A 1 28 ? -2.131 1.167 -0.443 1.00 0.00 28 LEU A N 2
ATOM 2075 C CA . LEU A 1 28 ? -3.276 1.630 0.344 1.00 0.00 28 LEU A CA 2
ATOM 2076 C C . LEU A 1 28 ? -2.828 2.532 1.495 1.00 0.00 28 LEU A C 2
ATOM 2077 O O . LEU A 1 28 ? -1.856 2.228 2.189 1.00 0.00 28 LEU A O 2
ATOM 2093 N N . SER A 1 29 ? -3.547 3.643 1.694 1.00 0.00 29 SER A N 2
ATOM 2094 C CA . SER A 1 29 ? -3.223 4.592 2.762 1.00 0.00 29 SER A CA 2
ATOM 2095 C C . SER A 1 29 ? -4.470 4.986 3.565 1.00 0.00 29 SER A C 2
ATOM 2096 O O . SER A 1 29 ? -5.592 4.625 3.206 1.00 0.00 29 SER A O 2
ATOM 2104 N N . ALA A 1 30 ? -4.257 5.731 4.654 1.00 0.00 30 ALA A N 2
ATOM 2105 C CA . ALA A 1 30 ? -5.352 6.183 5.517 1.00 0.00 30 ALA A CA 2
ATOM 2106 C C . ALA A 1 30 ? -5.803 7.598 5.156 1.00 0.00 30 ALA A C 2
ATOM 2107 O O . ALA A 1 30 ? -5.237 8.234 4.266 1.00 0.00 30 ALA A O 2
ATOM 2114 N N . SER A 1 31 ? -6.829 8.086 5.859 1.00 0.00 31 SER A N 2
ATOM 2115 C CA . SER A 1 31 ? -7.362 9.426 5.618 1.00 0.00 31 SER A CA 2
ATOM 2116 C C . SER A 1 31 ? -6.457 10.495 6.234 1.00 0.00 31 SER A C 2
ATOM 2117 O O . SER A 1 31 ? -6.698 10.962 7.349 1.00 0.00 31 SER A O 2
ATOM 2125 N N . TRP A 1 32 ? -5.411 10.877 5.494 1.00 0.00 32 TRP A N 2
ATOM 2126 C CA . TRP A 1 32 ? -4.457 11.893 5.948 1.00 0.00 32 TRP A CA 2
ATOM 2127 C C . TRP A 1 32 ? -3.797 11.489 7.275 1.00 0.00 32 TRP A C 2
ATOM 2128 O O . TRP A 1 32 ? -3.686 12.300 8.198 1.00 0.00 32 TRP A O 2
ATOM 2149 N N . CYS A 1 33 ? -3.355 10.233 7.360 1.00 0.00 33 CYS A N 2
ATOM 2150 C CA . CYS A 1 33 ? -2.701 9.721 8.566 1.00 0.00 33 CYS A CA 2
ATOM 2151 C C . CYS A 1 33 ? -1.316 10.349 8.752 1.00 0.00 33 CYS A C 2
ATOM 2152 O O . CYS A 1 33 ? -0.690 10.787 7.784 1.00 0.00 33 CYS A O 2
ATOM 2160 N N . PRO A 1 34 ? -0.818 10.396 10.006 1.00 0.00 34 PRO A N 2
ATOM 2161 C CA . PRO A 1 34 ? 0.498 10.970 10.320 1.00 0.00 34 PRO A CA 2
ATOM 2162 C C . PRO A 1 34 ? 1.652 10.140 9.752 1.00 0.00 34 PRO A C 2
ATOM 2163 O O . PRO A 1 34 ? 2.691 10.687 9.381 1.00 0.00 34 PRO A O 2
ATOM 2174 N N . ASP A 1 35 ? 1.466 8.821 9.682 1.00 0.00 35 ASP A N 2
ATOM 2175 C CA . ASP A 1 35 ? 2.498 7.930 9.151 1.00 0.00 35 ASP A CA 2
ATOM 2176 C C . ASP A 1 35 ? 2.362 7.771 7.638 1.00 0.00 35 ASP A C 2
ATOM 2177 O O . ASP A 1 35 ? 3.359 7.623 6.929 1.00 0.00 35 ASP A O 2
ATOM 2186 N N . CYS A 1 36 ? 1.123 7.807 7.147 1.00 0.00 36 CYS A N 2
ATOM 2187 C CA . CYS A 1 36 ? 0.853 7.674 5.715 1.00 0.00 36 CYS A CA 2
ATOM 2188 C C . CYS A 1 36 ? 1.340 8.908 4.956 1.00 0.00 36 CYS A C 2
ATOM 2189 O O . CYS A 1 36 ? 1.920 8.794 3.876 1.00 0.00 36 CYS A O 2
ATOM 2197 N N . VAL A 1 37 ? 1.100 10.086 5.533 1.00 0.00 37 VAL A N 2
ATOM 2198 C CA . VAL A 1 37 ? 1.514 11.345 4.917 1.00 0.00 37 VAL A CA 2
ATOM 2199 C C . VAL A 1 37 ? 3.020 11.359 4.617 1.00 0.00 37 VAL A C 2
ATOM 2200 O O . VAL A 1 37 ? 3.452 11.963 3.634 1.00 0.00 37 VAL A O 2
ATOM 2213 N N . TYR A 1 38 ? 3.814 10.687 5.458 1.00 0.00 38 TYR A N 2
ATOM 2214 C CA . TYR A 1 38 ? 5.266 10.622 5.265 1.00 0.00 38 TYR A CA 2
ATOM 2215 C C . TYR A 1 38 ? 5.608 9.999 3.911 1.00 0.00 38 TYR A C 2
ATOM 2216 O O . TYR A 1 38 ? 6.392 10.555 3.145 1.00 0.00 38 TYR A O 2
ATOM 2234 N N . ALA A 1 39 ? 5.009 8.838 3.627 1.00 0.00 39 ALA A N 2
ATOM 2235 C CA . ALA A 1 39 ? 5.247 8.134 2.365 1.00 0.00 39 ALA A CA 2
ATOM 2236 C C . ALA A 1 39 ? 4.857 8.992 1.162 1.00 0.00 39 ALA A C 2
ATOM 2237 O O . ALA A 1 39 ? 5.516 8.949 0.122 1.00 0.00 39 ALA A O 2
ATOM 2244 N N . ASN A 1 40 ? 3.790 9.779 1.313 1.00 0.00 40 ASN A N 2
ATOM 2245 C CA . ASN A 1 40 ? 3.322 10.650 0.238 1.00 0.00 40 ASN A CA 2
ATOM 2246 C C . ASN A 1 40 ? 4.235 11.861 0.091 1.00 0.00 40 ASN A C 2
ATOM 2247 O O . ASN A 1 40 ? 4.415 12.379 -1.009 1.00 0.00 40 ASN A O 2
ATOM 2258 N N . SER A 1 41 ? 4.807 12.307 1.208 1.00 0.00 41 SER A N 2
ATOM 2259 C CA . SER A 1 41 ? 5.699 13.457 1.209 1.00 0.00 41 SER A CA 2
ATOM 2260 C C . SER A 1 41 ? 6.953 13.178 0.381 1.00 0.00 41 SER A C 2
ATOM 2261 O O . SER A 1 41 ? 7.387 14.020 -0.408 1.00 0.00 41 SER A O 2
ATOM 2269 N N . ILE A 1 42 ? 7.534 11.992 0.567 1.00 0.00 42 ILE A N 2
ATOM 2270 C CA . ILE A 1 42 ? 8.740 11.606 -0.164 1.00 0.00 42 ILE A CA 2
ATOM 2271 C C . ILE A 1 42 ? 8.453 11.428 -1.657 1.00 0.00 42 ILE A C 2
ATOM 2272 O O . ILE A 1 42 ? 9.175 11.962 -2.500 1.00 0.00 42 ILE A O 2
ATOM 2288 N N . TRP A 1 43 ? 7.396 10.677 -1.977 1.00 0.00 43 TRP A N 2
ATOM 2289 C CA . TRP A 1 43 ? 7.021 10.435 -3.372 1.00 0.00 43 TRP A CA 2
ATOM 2290 C C . TRP A 1 43 ? 6.582 11.728 -4.067 1.00 0.00 43 TRP A C 2
ATOM 2291 O O . TRP A 1 43 ? 6.772 11.883 -5.274 1.00 0.00 43 TRP A O 2
ATOM 2312 N N . ASN A 1 44 ? 6.003 12.654 -3.299 1.00 0.00 44 ASN A N 2
ATOM 2313 C CA . ASN A 1 44 ? 5.546 13.936 -3.842 1.00 0.00 44 ASN A CA 2
ATOM 2314 C C . ASN A 1 44 ? 6.725 14.822 -4.249 1.00 0.00 44 ASN A C 2
ATOM 2315 O O . ASN A 1 44 ? 6.644 15.560 -5.231 1.00 0.00 44 ASN A O 2
ATOM 2326 N N . LYS A 1 45 ? 7.819 14.745 -3.490 1.00 0.00 45 LYS A N 2
ATOM 2327 C CA . LYS A 1 45 ? 9.010 15.540 -3.775 1.00 0.00 45 LYS A CA 2
ATOM 2328 C C . LYS A 1 45 ? 9.854 14.888 -4.871 1.00 0.00 45 LYS A C 2
ATOM 2329 O O . LYS A 1 45 ? 10.506 15.579 -5.655 1.00 0.00 45 LYS A O 2
ATOM 2348 N N . LEU A 1 46 ? 9.838 13.553 -4.923 1.00 0.00 46 LEU A N 2
ATOM 2349 C CA . LEU A 1 46 ? 10.604 12.819 -5.927 1.00 0.00 46 LEU A CA 2
ATOM 2350 C C . LEU A 1 46 ? 9.887 12.773 -7.282 1.00 0.00 46 LEU A C 2
ATOM 2351 O O . LEU A 1 46 ? 10.462 12.315 -8.272 1.00 0.00 46 LEU A O 2
ATOM 2367 N N . ASN A 1 47 ? 8.633 13.245 -7.330 1.00 0.00 47 ASN A N 2
ATOM 2368 C CA . ASN A 1 47 ? 7.856 13.247 -8.567 1.00 0.00 47 ASN A CA 2
ATOM 2369 C C . ASN A 1 47 ? 7.845 11.853 -9.208 1.00 0.00 47 ASN A C 2
ATOM 2370 O O . ASN A 1 47 ? 8.011 11.707 -10.420 1.00 0.00 47 ASN A O 2
ATOM 2381 N N . VAL A 1 48 ? 7.644 10.828 -8.376 1.00 0.00 48 VAL A N 2
ATOM 2382 C CA . VAL A 1 48 ? 7.606 9.446 -8.850 1.00 0.00 48 VAL A CA 2
ATOM 2383 C C . VAL A 1 48 ? 6.344 8.733 -8.357 1.00 0.00 48 VAL A C 2
ATOM 2384 O O . VAL A 1 48 ? 6.352 7.521 -8.128 1.00 0.00 48 VAL A O 2
ATOM 2397 N N . GLN A 1 49 ? 5.256 9.494 -8.202 1.00 0.00 49 GLN A N 2
ATOM 2398 C CA . GLN A 1 49 ? 3.983 8.943 -7.744 1.00 0.00 49 GLN A CA 2
ATOM 2399 C C . GLN A 1 49 ? 3.006 8.773 -8.914 1.00 0.00 49 GLN A C 2
ATOM 2400 O O . GLN A 1 49 ? 1.787 8.825 -8.730 1.00 0.00 49 GLN A O 2
ATOM 2414 N N . ASP A 1 50 ? 3.552 8.566 -10.115 1.00 0.00 50 ASP A N 2
ATOM 2415 C CA . ASP A 1 50 ? 2.738 8.386 -11.316 1.00 0.00 50 ASP A CA 2
ATOM 2416 C C . ASP A 1 50 ? 2.866 6.962 -11.853 1.00 0.00 50 ASP A C 2
ATOM 2417 O O . ASP A 1 50 ? 1.876 6.355 -12.261 1.00 0.00 50 ASP A O 2
ATOM 2426 N N . LYS A 1 51 ? 4.091 6.434 -11.849 1.00 0.00 51 LYS A N 2
ATOM 2427 C CA . LYS A 1 51 ? 4.341 5.077 -12.333 1.00 0.00 51 LYS A CA 2
ATOM 2428 C C . LYS A 1 51 ? 3.688 4.031 -11.420 1.00 0.00 51 LYS A C 2
ATOM 2429 O O . LYS A 1 51 ? 3.388 2.918 -11.856 1.00 0.00 51 LYS A O 2
ATOM 2448 N N . VAL A 1 52 ? 3.466 4.398 -10.151 1.00 0.00 52 VAL A N 2
ATOM 2449 C CA . VAL A 1 52 ? 2.846 3.499 -9.181 1.00 0.00 52 VAL A CA 2
ATOM 2450 C C . VAL A 1 52 ? 1.362 3.839 -9.000 1.00 0.00 52 VAL A C 2
ATOM 2451 O O . VAL A 1 52 ? 0.936 4.957 -9.299 1.00 0.00 52 VAL A O 2
ATOM 2464 N N . PHE A 1 53 ? 0.579 2.879 -8.499 1.00 0.00 53 PHE A N 2
ATOM 2465 C CA . PHE A 1 53 ? -0.842 3.089 -8.272 1.00 0.00 53 PHE A CA 2
ATOM 2466 C C . PHE A 1 53 ? -1.134 3.120 -6.778 1.00 0.00 53 PHE A C 2
ATOM 2467 O O . PHE A 1 53 ? -1.033 2.107 -6.083 1.00 0.00 53 PHE A O 2
ATOM 2484 N N . VAL A 1 54 ? -1.496 4.298 -6.300 1.00 0.00 54 VAL A N 2
ATOM 2485 C CA . VAL A 1 54 ? -1.810 4.506 -4.888 1.00 0.00 54 VAL A CA 2
ATOM 2486 C C . VAL A 1 54 ? -3.305 4.775 -4.689 1.00 0.00 54 VAL A C 2
ATOM 2487 O O . VAL A 1 54 ? -3.920 5.505 -5.469 1.00 0.00 54 VAL A O 2
ATOM 2500 N N . PHE A 1 55 ? -3.879 4.185 -3.640 1.00 0.00 55 PHE A N 2
ATOM 2501 C CA . PHE A 1 55 ? -5.297 4.358 -3.330 1.00 0.00 55 PHE A CA 2
ATOM 2502 C C . PHE A 1 55 ? -5.491 4.876 -1.905 1.00 0.00 55 PHE A C 2
ATOM 2503 O O . PHE A 1 55 ? -4.808 4.439 -0.975 1.00 0.00 55 PHE A O 2
ATOM 2520 N N . ASP A 1 56 ? -6.428 5.811 -1.744 1.00 0.00 56 ASP A N 2
ATOM 2521 C CA . ASP A 1 56 ? -6.724 6.399 -0.440 1.00 0.00 56 ASP A CA 2
ATOM 2522 C C . ASP A 1 56 ? -7.990 5.792 0.162 1.00 0.00 56 ASP A C 2
ATOM 2523 O O . ASP A 1 56 ? -9.030 5.731 -0.496 1.00 0.00 56 ASP A O 2
ATOM 2532 N N . ILE A 1 57 ? -7.898 5.358 1.417 1.00 0.00 57 ILE A N 2
ATOM 2533 C CA . ILE A 1 57 ? -9.041 4.769 2.114 1.00 0.00 57 ILE A CA 2
ATOM 2534 C C . ILE A 1 57 ? -9.847 5.856 2.822 1.00 0.00 57 ILE A C 2
ATOM 2535 O O . ILE A 1 57 ? -9.861 5.940 4.052 1.00 0.00 57 ILE A O 2
ATOM 2551 N N . GLY A 1 58 ? -10.509 6.694 2.024 1.00 0.00 58 GLY A N 2
ATOM 2552 C CA . GLY A 1 58 ? -11.305 7.780 2.570 1.00 0.00 58 GLY A CA 2
ATOM 2553 C C . GLY A 1 58 ? -12.738 7.781 2.060 1.00 0.00 58 GLY A C 2
ATOM 2554 O O . GLY A 1 58 ? -13.670 8.026 2.825 1.00 0.00 58 GLY A O 2
ATOM 2558 N N . SER A 1 59 ? -12.914 7.506 0.762 1.00 0.00 59 SER A N 2
ATOM 2559 C CA . SER A 1 59 ? -14.245 7.477 0.147 1.00 0.00 59 SER A CA 2
ATOM 2560 C C . SER A 1 59 ? -15.164 6.477 0.851 1.00 0.00 59 SER A C 2
ATOM 2561 O O . SER A 1 59 ? -16.374 6.694 0.948 1.00 0.00 59 SER A O 2
ATOM 2569 N N . LEU A 1 60 ? -14.580 5.382 1.334 1.00 0.00 60 LEU A N 2
ATOM 2570 C CA . LEU A 1 60 ? -15.335 4.344 2.026 1.00 0.00 60 LEU A CA 2
ATOM 2571 C C . LEU A 1 60 ? -15.605 4.730 3.483 1.00 0.00 60 LEU A C 2
ATOM 2572 O O . LEU A 1 60 ? -14.678 5.016 4.240 1.00 0.00 60 LEU A O 2
ATOM 2588 N N . PRO A 1 61 ? -16.891 4.742 3.892 1.00 0.00 61 PRO A N 2
ATOM 2589 C CA . PRO A 1 61 ? -17.295 5.093 5.262 1.00 0.00 61 PRO A CA 2
ATOM 2590 C C . PRO A 1 61 ? -16.978 3.984 6.263 1.00 0.00 61 PRO A C 2
ATOM 2591 O O . PRO A 1 61 ? -16.386 2.965 5.903 1.00 0.00 61 PRO A O 2
ATOM 2602 N N . ARG A 1 62 ? -17.380 4.183 7.518 1.00 0.00 62 ARG A N 2
ATOM 2603 C CA . ARG A 1 62 ? -17.136 3.193 8.566 1.00 0.00 62 ARG A CA 2
ATOM 2604 C C . ARG A 1 62 ? -17.779 1.847 8.214 1.00 0.00 62 ARG A C 2
ATOM 2605 O O . ARG A 1 62 ? -17.211 0.792 8.500 1.00 0.00 62 ARG A O 2
ATOM 2626 N N . ASN A 1 63 ? -18.956 1.887 7.583 1.00 0.00 63 ASN A N 2
ATOM 2627 C CA . ASN A 1 63 ? -19.661 0.664 7.190 1.00 0.00 63 ASN A CA 2
ATOM 2628 C C . ASN A 1 63 ? -18.855 -0.126 6.161 1.00 0.00 63 ASN A C 2
ATOM 2629 O O . ASN A 1 63 ? -18.650 -1.330 6.313 1.00 0.00 63 ASN A O 2
ATOM 2640 N N . GLU A 1 64 ? -18.397 0.561 5.114 1.00 0.00 64 GLU A N 2
ATOM 2641 C CA . GLU A 1 64 ? -17.608 -0.075 4.060 1.00 0.00 64 GLU A CA 2
ATOM 2642 C C . GLU A 1 64 ? -16.243 -0.516 4.593 1.00 0.00 64 GLU A C 2
ATOM 2643 O O . GLU A 1 64 ? -15.734 -1.576 4.219 1.00 0.00 64 GLU A O 2
ATOM 2655 N N . GLN A 1 65 ? -15.661 0.301 5.472 1.00 0.00 65 GLN A N 2
ATOM 2656 C CA . GLN A 1 65 ? -14.362 0.001 6.068 1.00 0.00 65 GLN A CA 2
ATOM 2657 C C . GLN A 1 65 ? -14.378 -1.355 6.782 1.00 0.00 65 GLN A C 2
ATOM 2658 O O . GLN A 1 65 ? -13.360 -2.046 6.833 1.00 0.00 65 GLN A O 2
ATOM 2672 N N . GLU A 1 66 ? -15.539 -1.732 7.328 1.00 0.00 66 GLU A N 2
ATOM 2673 C CA . GLU A 1 66 ? -15.680 -3.007 8.032 1.00 0.00 66 GLU A CA 2
ATOM 2674 C C . GLU A 1 66 ? -15.315 -4.179 7.124 1.00 0.00 66 GLU A C 2
ATOM 2675 O O . GLU A 1 66 ? -14.485 -5.015 7.482 1.00 0.00 66 GLU A O 2
ATOM 2687 N N . LYS A 1 67 ? -15.927 -4.232 5.940 1.00 0.00 67 LYS A N 2
ATOM 2688 C CA . LYS A 1 67 ? -15.646 -5.303 4.985 1.00 0.00 67 LYS A CA 2
ATOM 2689 C C . LYS A 1 67 ? -14.213 -5.193 4.458 1.00 0.00 67 LYS A C 2
ATOM 2690 O O . LYS A 1 67 ? -13.594 -6.202 4.120 1.00 0.00 67 LYS A O 2
ATOM 2709 N N . TRP A 1 68 ? -13.693 -3.963 4.393 1.00 0.00 68 TRP A N 2
ATOM 2710 C CA . TRP A 1 68 ? -12.334 -3.726 3.912 1.00 0.00 68 TRP A CA 2
ATOM 2711 C C . TRP A 1 68 ? -11.308 -4.469 4.767 1.00 0.00 68 TRP A C 2
ATOM 2712 O O . TRP A 1 68 ? -10.495 -5.231 4.243 1.00 0.00 68 TRP A O 2
ATOM 2733 N N . ARG A 1 69 ? -11.347 -4.240 6.084 1.00 0.00 69 ARG A N 2
ATOM 2734 C CA . ARG A 1 69 ? -10.412 -4.894 7.003 1.00 0.00 69 ARG A CA 2
ATOM 2735 C C . ARG A 1 69 ? -10.513 -6.416 6.902 1.00 0.00 69 ARG A C 2
ATOM 2736 O O . ARG A 1 69 ? -9.504 -7.116 6.995 1.00 0.00 69 ARG A O 2
ATOM 2757 N N . ILE A 1 70 ? -11.733 -6.921 6.706 1.00 0.00 70 ILE A N 2
ATOM 2758 C CA . ILE A 1 70 ? -11.953 -8.360 6.589 1.00 0.00 70 ILE A CA 2
ATOM 2759 C C . ILE A 1 70 ? -11.366 -8.897 5.283 1.00 0.00 70 ILE A C 2
ATOM 2760 O O . ILE A 1 70 ? -10.675 -9.918 5.280 1.00 0.00 70 ILE A O 2
ATOM 2776 N N . ALA A 1 71 ? -11.641 -8.202 4.177 1.00 0.00 71 ALA A N 2
ATOM 2777 C CA . ALA A 1 71 ? -11.137 -8.610 2.866 1.00 0.00 71 ALA A CA 2
ATOM 2778 C C . ALA A 1 71 ? -9.611 -8.577 2.828 1.00 0.00 71 ALA A C 2
ATOM 2779 O O . ALA A 1 71 ? -8.977 -9.545 2.410 1.00 0.00 71 ALA A O 2
ATOM 2786 N N . PHE A 1 72 ? -9.027 -7.461 3.269 1.00 0.00 72 PHE A N 2
ATOM 2787 C CA . PHE A 1 72 ? -7.571 -7.305 3.287 1.00 0.00 72 PHE A CA 2
ATOM 2788 C C . PHE A 1 72 ? -6.909 -8.424 4.093 1.00 0.00 72 PHE A C 2
ATOM 2789 O O . PHE A 1 72 ? -5.927 -9.018 3.648 1.00 0.00 72 PHE A O 2
ATOM 2806 N N . GLN A 1 73 ? -7.461 -8.716 5.274 1.00 0.00 73 GLN A N 2
ATOM 2807 C CA . GLN A 1 73 ? -6.927 -9.775 6.131 1.00 0.00 73 GLN A CA 2
ATOM 2808 C C . GLN A 1 73 ? -7.054 -11.146 5.462 1.00 0.00 73 GLN A C 2
ATOM 2809 O O . GLN A 1 73 ? -6.275 -12.058 5.745 1.00 0.00 73 GLN A O 2
ATOM 2823 N N . LYS A 1 74 ? -8.034 -11.285 4.571 1.00 0.00 74 LYS A N 2
ATOM 2824 C CA . LYS A 1 74 ? -8.254 -12.538 3.861 1.00 0.00 74 LYS A CA 2
ATOM 2825 C C . LYS A 1 74 ? -7.292 -12.679 2.679 1.00 0.00 74 LYS A C 2
ATOM 2826 O O . LYS A 1 74 ? -6.903 -13.789 2.318 1.00 0.00 74 LYS A O 2
ATOM 2845 N N . VAL A 1 75 ? -6.915 -11.548 2.077 1.00 0.00 75 VAL A N 2
ATOM 2846 C CA . VAL A 1 75 ? -6.005 -11.555 0.936 1.00 0.00 75 VAL A CA 2
ATOM 2847 C C . VAL A 1 75 ? -4.544 -11.614 1.387 1.00 0.00 75 VAL A C 2
ATOM 2848 O O . VAL A 1 75 ? -3.751 -12.379 0.836 1.00 0.00 75 VAL A O 2
ATOM 2861 N N . VAL A 1 76 ? -4.190 -10.803 2.386 1.00 0.00 76 VAL A N 2
ATOM 2862 C CA . VAL A 1 76 ? -2.817 -10.779 2.890 1.00 0.00 76 VAL A CA 2
ATOM 2863 C C . VAL A 1 76 ? -2.741 -11.138 4.375 1.00 0.00 76 VAL A C 2
ATOM 2864 O O . VAL A 1 76 ? -1.839 -11.865 4.794 1.00 0.00 76 VAL A O 2
ATOM 2877 N N . GLY A 1 77 ? -3.682 -10.622 5.166 1.00 0.00 77 GLY A N 2
ATOM 2878 C CA . GLY A 1 77 ? -3.690 -10.900 6.594 1.00 0.00 77 GLY A CA 2
ATOM 2879 C C . GLY A 1 77 ? -3.036 -9.795 7.403 1.00 0.00 77 GLY A C 2
ATOM 2880 O O . GLY A 1 77 ? -2.335 -10.067 8.379 1.00 0.00 77 GLY A O 2
ATOM 2884 N N . SER A 1 78 ? -3.264 -8.543 6.999 1.00 0.00 78 SER A N 2
ATOM 2885 C CA . SER A 1 78 ? -2.691 -7.395 7.692 1.00 0.00 78 SER A CA 2
ATOM 2886 C C . SER A 1 78 ? -3.790 -6.473 8.212 1.00 0.00 78 SER A C 2
ATOM 2887 O O . SER A 1 78 ? -4.441 -5.771 7.436 1.00 0.00 78 SER A O 2
ATOM 2895 N N . ARG A 1 79 ? -3.986 -6.472 9.532 1.00 0.00 79 ARG A N 2
ATOM 2896 C CA . ARG A 1 79 ? -5.002 -5.625 10.158 1.00 0.00 79 ARG A CA 2
ATOM 2897 C C . ARG A 1 79 ? -4.387 -4.300 10.621 1.00 0.00 79 ARG A C 2
ATOM 2898 O O . ARG A 1 79 ? -4.664 -3.825 11.725 1.00 0.00 79 ARG A O 2
ATOM 2919 N N . ASN A 1 80 ? -3.544 -3.711 9.767 1.00 0.00 80 ASN A N 2
ATOM 2920 C CA . ASN A 1 80 ? -2.882 -2.445 10.081 1.00 0.00 80 ASN A CA 2
ATOM 2921 C C . ASN A 1 80 ? -2.667 -1.606 8.819 1.00 0.00 80 ASN A C 2
ATOM 2922 O O . ASN A 1 80 ? -2.650 -2.136 7.709 1.00 0.00 80 ASN A O 2
ATOM 2933 N N . LEU A 1 81 ? -2.500 -0.294 9.004 1.00 0.00 81 LEU A N 2
ATOM 2934 C CA . LEU A 1 81 ? -2.281 0.626 7.884 1.00 0.00 81 LEU A CA 2
ATOM 2935 C C . LEU A 1 81 ? -1.209 1.662 8.229 1.00 0.00 81 LEU A C 2
ATOM 2936 O O . LEU A 1 81 ? -0.998 1.975 9.403 1.00 0.00 81 LEU A O 2
ATOM 2952 N N . PRO A 1 82 ? -0.508 2.211 7.210 1.00 0.00 82 PRO A N 2
ATOM 2953 C CA . PRO A 1 82 ? -0.728 1.866 5.797 1.00 0.00 82 PRO A CA 2
ATOM 2954 C C . PRO A 1 82 ? -0.125 0.513 5.413 1.00 0.00 82 PRO A C 2
ATOM 2955 O O . PRO A 1 82 ? 0.656 -0.068 6.168 1.00 0.00 82 PRO A O 2
ATOM 2966 N N . THR A 1 83 ? -0.500 0.019 4.234 1.00 0.00 83 THR A N 2
ATOM 2967 C CA . THR A 1 83 ? -0.006 -1.265 3.741 1.00 0.00 83 THR A CA 2
ATOM 2968 C C . THR A 1 83 ? 0.372 -1.178 2.263 1.00 0.00 83 THR A C 2
ATOM 2969 O O . THR A 1 83 ? -0.391 -0.651 1.449 1.00 0.00 83 THR A O 2
ATOM 2980 N N . ILE A 1 84 ? 1.552 -1.697 1.925 1.00 0.00 84 ILE A N 2
ATOM 2981 C CA . ILE A 1 84 ? 2.038 -1.683 0.546 1.00 0.00 84 ILE A CA 2
ATOM 2982 C C . ILE A 1 84 ? 2.066 -3.093 -0.041 1.00 0.00 84 ILE A C 2
ATOM 2983 O O . ILE A 1 84 ? 2.830 -3.950 0.412 1.00 0.00 84 ILE A O 2
ATOM 2999 N N . VAL A 1 85 ? 1.230 -3.327 -1.056 1.00 0.00 85 VAL A N 2
ATOM 3000 C CA . VAL A 1 85 ? 1.162 -4.634 -1.711 1.00 0.00 85 VAL A CA 2
ATOM 3001 C C . VAL A 1 85 ? 1.733 -4.571 -3.127 1.00 0.00 85 VAL A C 2
ATOM 3002 O O . VAL A 1 85 ? 1.209 -3.863 -3.990 1.00 0.00 85 VAL A O 2
ATOM 3015 N N . VAL A 1 86 ? 2.813 -5.318 -3.358 1.00 0.00 86 VAL A N 2
ATOM 3016 C CA . VAL A 1 86 ? 3.462 -5.354 -4.666 1.00 0.00 86 VAL A CA 2
ATOM 3017 C C . VAL A 1 86 ? 3.354 -6.745 -5.295 1.00 0.00 86 VAL A C 2
ATOM 3018 O O . VAL A 1 86 ? 3.689 -7.748 -4.663 1.00 0.00 86 VAL A O 2
ATOM 3031 N N . ASN A 1 87 ? 2.871 -6.794 -6.538 1.00 0.00 87 ASN A N 2
ATOM 3032 C CA . ASN A 1 87 ? 2.699 -8.056 -7.262 1.00 0.00 87 ASN A CA 2
ATOM 3033 C C . ASN A 1 87 ? 1.751 -8.995 -6.510 1.00 0.00 87 ASN A C 2
ATOM 3034 O O . ASN A 1 87 ? 1.982 -10.205 -6.443 1.00 0.00 87 ASN A O 2
ATOM 3045 N N . GLY A 1 88 ? 0.679 -8.426 -5.953 1.00 0.00 88 GLY A N 2
ATOM 3046 C CA . GLY A 1 88 ? -0.298 -9.214 -5.219 1.00 0.00 88 GLY A CA 2
ATOM 3047 C C . GLY A 1 88 ? 0.288 -9.890 -3.996 1.00 0.00 88 GLY A C 2
ATOM 3048 O O . GLY A 1 88 ? 0.082 -11.086 -3.783 1.00 0.00 88 GLY A O 2
ATOM 3052 N N . LYS A 1 89 ? 1.012 -9.122 -3.187 1.00 0.00 89 LYS A N 2
ATOM 3053 C CA . LYS A 1 89 ? 1.626 -9.644 -1.973 1.00 0.00 89 LYS A CA 2
ATOM 3054 C C . LYS A 1 89 ? 2.222 -8.514 -1.139 1.00 0.00 89 LYS A C 2
ATOM 3055 O O . LYS A 1 89 ? 2.905 -7.632 -1.664 1.00 0.00 89 LYS A O 2
ATOM 3074 N N . PHE A 1 90 ? 1.952 -8.549 0.161 1.00 0.00 90 PHE A N 2
ATOM 3075 C CA . PHE A 1 90 ? 2.454 -7.532 1.083 1.00 0.00 90 PHE A CA 2
ATOM 3076 C C . PHE A 1 90 ? 3.970 -7.642 1.245 1.00 0.00 90 PHE A C 2
ATOM 3077 O O . PHE A 1 90 ? 4.468 -8.565 1.894 1.00 0.00 90 PHE A O 2
ATOM 3094 N N . TRP A 1 91 ? 4.700 -6.697 0.647 1.00 0.00 91 TRP A N 2
ATOM 3095 C CA . TRP A 1 91 ? 6.162 -6.694 0.721 1.00 0.00 91 TRP A CA 2
ATOM 3096 C C . TRP A 1 91 ? 6.712 -5.373 1.282 1.00 0.00 91 TRP A C 2
ATOM 3097 O O . TRP A 1 91 ? 7.929 -5.211 1.403 1.00 0.00 91 TRP A O 2
ATOM 3118 N N . GLY A 1 92 ? 5.825 -4.430 1.629 1.00 0.00 92 GLY A N 2
ATOM 3119 C CA . GLY A 1 92 ? 6.275 -3.157 2.168 1.00 0.00 92 GLY A CA 2
ATOM 3120 C C . GLY A 1 92 ? 5.357 -2.618 3.249 1.00 0.00 92 GLY A C 2
ATOM 3121 O O . GLY A 1 92 ? 4.134 -2.652 3.108 1.00 0.00 92 GLY A O 2
ATOM 3125 N N . THR A 1 93 ? 5.959 -2.117 4.326 1.00 0.00 93 THR A N 2
ATOM 3126 C CA . THR A 1 93 ? 5.204 -1.561 5.454 1.00 0.00 93 THR A CA 2
ATOM 3127 C C . THR A 1 93 ? 5.605 -0.109 5.730 1.00 0.00 93 THR A C 2
ATOM 3128 O O . THR A 1 93 ? 6.477 0.445 5.059 1.00 0.00 93 THR A O 2
ATOM 3139 N N . GLU A 1 94 ? 4.961 0.503 6.732 1.00 0.00 94 GLU A N 2
ATOM 3140 C CA . GLU A 1 94 ? 5.248 1.889 7.105 1.00 0.00 94 GLU A CA 2
ATOM 3141 C C . GLU A 1 94 ? 6.677 2.046 7.631 1.00 0.00 94 GLU A C 2
ATOM 3142 O O . GLU A 1 94 ? 7.365 3.010 7.292 1.00 0.00 94 GLU A O 2
ATOM 3154 N N . SER A 1 95 ? 7.121 1.093 8.455 1.00 0.00 95 SER A N 2
ATOM 3155 C CA . SER A 1 95 ? 8.472 1.133 9.021 1.00 0.00 95 SER A CA 2
ATOM 3156 C C . SER A 1 95 ? 9.532 0.933 7.938 1.00 0.00 95 SER A C 2
ATOM 3157 O O . SER A 1 95 ? 10.650 1.435 8.060 1.00 0.00 95 SER A O 2
ATOM 3165 N N . GLN A 1 96 ? 9.177 0.206 6.879 1.00 0.00 96 GLN A N 2
ATOM 3166 C CA . GLN A 1 96 ? 10.102 -0.047 5.776 1.00 0.00 96 GLN A CA 2
ATOM 3167 C C . GLN A 1 96 ? 10.615 1.262 5.171 1.00 0.00 96 GLN A C 2
ATOM 3168 O O . GLN A 1 96 ? 11.764 1.346 4.739 1.00 0.00 96 GLN A O 2
ATOM 3182 N N . LEU A 1 97 ? 9.756 2.279 5.140 1.00 0.00 97 LEU A N 2
ATOM 3183 C CA . LEU A 1 97 ? 10.123 3.583 4.586 1.00 0.00 97 LEU A CA 2
ATOM 3184 C C . LEU A 1 97 ? 11.113 4.312 5.497 1.00 0.00 97 LEU A C 2
ATOM 3185 O O . LEU A 1 97 ? 12.032 4.974 5.017 1.00 0.00 97 LEU A O 2
ATOM 3201 N N . HIS A 1 98 ? 10.916 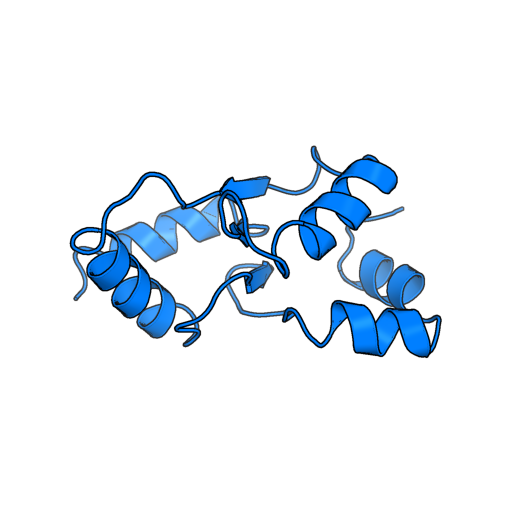4.195 6.808 1.00 0.00 98 HIS A N 2
ATOM 3202 C CA . HIS A 1 98 ? 11.795 4.849 7.777 1.00 0.00 98 HIS A CA 2
ATOM 3203 C C . HIS A 1 98 ? 13.098 4.066 7.975 1.00 0.00 98 HIS A C 2
ATOM 3204 O O . HIS A 1 98 ? 14.185 4.643 7.948 1.00 0.00 98 HIS A O 2
ATOM 3219 N N . ARG A 1 99 ? 12.980 2.755 8.189 1.00 0.00 99 ARG A N 2
ATOM 3220 C CA . ARG A 1 99 ? 14.148 1.898 8.409 1.00 0.00 99 ARG A CA 2
ATOM 3221 C C . ARG A 1 99 ? 15.127 1.953 7.238 1.00 0.00 99 ARG A C 2
ATOM 3222 O O . ARG A 1 99 ? 16.328 2.151 7.432 1.00 0.00 99 ARG A O 2
ATOM 3243 N N . PHE A 1 100 ? 14.610 1.767 6.026 1.00 0.00 100 PHE A N 2
ATOM 3244 C CA . PHE A 1 100 ? 15.444 1.785 4.821 1.00 0.00 100 PHE A CA 2
ATOM 3245 C C . PHE A 1 100 ? 16.111 3.146 4.625 1.00 0.00 100 PHE A C 2
ATOM 3246 O O . PHE A 1 100 ? 17.272 3.219 4.222 1.00 0.00 100 PHE A O 2
ATOM 3263 N N . GLU A 1 101 ? 15.372 4.222 4.913 1.00 0.00 101 GLU A N 2
ATOM 3264 C CA . GLU A 1 101 ? 15.900 5.580 4.767 1.00 0.00 101 GLU A CA 2
ATOM 3265 C C . GLU A 1 101 ? 17.084 5.794 5.707 1.00 0.00 101 GLU A C 2
ATOM 3266 O O . GLU A 1 101 ? 18.121 6.326 5.305 1.00 0.00 101 GLU A O 2
ATOM 3278 N N . ALA A 1 102 ? 16.919 5.371 6.958 1.00 0.00 102 ALA A N 2
ATOM 3279 C CA . ALA A 1 102 ? 17.967 5.503 7.967 1.00 0.00 102 ALA A CA 2
ATOM 3280 C C . ALA A 1 102 ? 19.226 4.743 7.553 1.00 0.00 102 ALA A C 2
ATOM 3281 O O . ALA A 1 102 ? 20.340 5.234 7.729 1.00 0.00 102 ALA A O 2
ATOM 3288 N N . LYS A 1 103 ? 19.041 3.543 7.000 1.00 0.00 103 LYS A N 2
ATOM 3289 C CA . LYS A 1 103 ? 20.159 2.719 6.558 1.00 0.00 103 LYS A CA 2
ATOM 3290 C C . LYS A 1 103 ? 20.755 3.238 5.249 1.00 0.00 103 LYS A C 2
ATOM 3291 O O . LYS A 1 103 ? 21.945 3.056 4.987 1.00 0.00 103 LYS A O 2
ATOM 3310 N N . GLY A 1 104 ? 19.918 3.870 4.425 1.00 0.00 104 GLY A N 2
ATOM 3311 C CA . GLY A 1 104 ? 20.376 4.391 3.149 1.00 0.00 104 GLY A CA 2
ATOM 3312 C C . GLY A 1 104 ? 20.178 3.402 2.012 1.00 0.00 104 GLY A C 2
ATOM 3313 O O . GLY A 1 104 ? 20.924 3.419 1.032 1.00 0.00 104 GLY A O 2
ATOM 3317 N N . THR A 1 105 ? 19.171 2.534 2.150 1.00 0.00 105 THR A N 2
ATOM 3318 C CA . THR A 1 105 ? 18.872 1.526 1.133 1.00 0.00 105 THR A CA 2
ATOM 3319 C C . THR A 1 105 ? 17.478 1.730 0.522 1.00 0.00 105 THR A C 2
ATOM 3320 O O . THR A 1 105 ? 16.935 0.823 -0.113 1.00 0.00 105 THR A O 2
ATOM 3331 N N . LEU A 1 106 ? 16.904 2.921 0.708 1.00 0.00 106 LEU A N 2
ATOM 3332 C CA . LEU A 1 106 ? 15.581 3.227 0.165 1.00 0.00 106 LEU A CA 2
ATOM 3333 C C . LEU A 1 106 ? 15.634 3.337 -1.359 1.00 0.00 106 LEU A C 2
ATOM 3334 O O . LEU A 1 106 ? 14.830 2.719 -2.058 1.00 0.00 106 LEU A O 2
ATOM 3350 N N . GLU A 1 107 ? 16.587 4.123 -1.867 1.00 0.00 107 GLU A N 2
ATOM 3351 C CA . GLU A 1 107 ? 16.746 4.310 -3.308 1.00 0.00 107 GLU A CA 2
ATOM 3352 C C . GLU A 1 107 ? 16.905 2.968 -4.023 1.00 0.00 107 GLU A C 2
ATOM 3353 O O . GLU A 1 107 ? 16.325 2.752 -5.089 1.00 0.00 107 GLU A O 2
ATOM 3365 N N . GLU A 1 108 ? 17.686 2.064 -3.425 1.00 0.00 108 GLU A N 2
ATOM 3366 C CA . GLU A 1 108 ? 17.908 0.743 -4.006 1.00 0.00 108 GLU A CA 2
ATOM 3367 C C . GLU A 1 108 ? 16.613 -0.066 -4.019 1.00 0.00 108 GLU A C 2
ATOM 3368 O O . GLU A 1 108 ? 16.296 -0.716 -5.015 1.00 0.00 108 GLU A O 2
ATOM 3380 N N . GLU A 1 109 ? 15.866 -0.020 -2.914 1.00 0.00 109 GLU A N 2
ATOM 3381 C CA . GLU A 1 109 ? 14.601 -0.749 -2.812 1.00 0.00 109 GLU A CA 2
ATOM 3382 C C . GLU A 1 109 ? 13.668 -0.377 -3.963 1.00 0.00 109 GLU A C 2
ATOM 3383 O O . GLU A 1 109 ? 13.082 -1.249 -4.604 1.00 0.00 109 GLU A O 2
ATOM 3395 N N . LEU A 1 110 ? 13.539 0.927 -4.220 1.00 0.00 110 LEU A N 2
ATOM 3396 C CA . LEU A 1 110 ? 12.678 1.417 -5.295 1.00 0.00 110 LEU A CA 2
ATOM 3397 C C . LEU A 1 110 ? 13.185 0.964 -6.665 1.00 0.00 110 LEU A C 2
ATOM 3398 O O . LEU A 1 110 ? 12.397 0.592 -7.533 1.00 0.00 110 LEU A O 2
ATOM 3414 N N . THR A 1 111 ? 14.504 0.990 -6.854 1.00 0.00 111 THR A N 2
ATOM 3415 C CA . THR A 1 111 ? 15.103 0.570 -8.120 1.00 0.00 111 THR A CA 2
ATOM 3416 C C . THR A 1 111 ? 14.990 -0.948 -8.303 1.00 0.00 111 THR A C 2
ATOM 3417 O O . THR A 1 111 ? 14.809 -1.434 -9.421 1.00 0.00 111 THR A O 2
ATOM 3428 N N . LYS A 1 112 ? 15.099 -1.693 -7.196 1.00 0.00 112 LYS A N 2
ATOM 3429 C CA . LYS A 1 112 ? 15.012 -3.154 -7.231 1.00 0.00 112 LYS A CA 2
ATOM 3430 C C . LYS A 1 112 ? 13.658 -3.618 -7.770 1.00 0.00 112 LYS A C 2
ATOM 3431 O O . LYS A 1 112 ? 13.599 -4.430 -8.694 1.00 0.00 112 LYS A O 2
ATOM 3450 N N . ILE A 1 113 ? 12.579 -3.099 -7.185 1.00 0.00 113 ILE A N 2
ATOM 3451 C CA . ILE A 1 113 ? 11.221 -3.461 -7.603 1.00 0.00 113 ILE A CA 2
ATOM 3452 C C . ILE A 1 113 ? 10.940 -3.066 -9.056 1.00 0.00 113 ILE A C 2
ATOM 3453 O O . ILE A 1 113 ? 10.081 -3.662 -9.711 1.00 0.00 113 ILE A O 2
ATOM 3469 N N . GLY A 1 114 ? 11.660 -2.060 -9.554 1.00 0.00 114 GLY A N 2
ATOM 3470 C CA . GLY A 1 114 ? 11.464 -1.608 -10.922 1.00 0.00 114 GLY A CA 2
ATOM 3471 C C . GLY A 1 114 ? 10.835 -0.225 -11.005 1.00 0.00 114 GLY A C 2
ATOM 3472 O O . GLY A 1 114 ? 10.279 0.145 -12.042 1.00 0.00 114 GLY A O 2
ATOM 3476 N N . LEU A 1 115 ? 10.928 0.545 -9.920 1.00 0.00 115 LEU A N 2
ATOM 3477 C CA . LEU A 1 115 ? 10.370 1.895 -9.887 1.00 0.00 115 LEU A CA 2
ATOM 3478 C C . LEU A 1 115 ? 11.287 2.871 -10.627 1.00 0.00 115 LEU A C 2
ATOM 3479 O O . LEU A 1 115 ? 10.832 3.645 -11.471 1.00 0.00 115 LEU A O 2
ATOM 3495 N N . LEU A 1 116 ? 12.579 2.824 -10.302 1.00 0.00 116 LEU A N 2
ATOM 3496 C CA . LEU A 1 116 ? 13.567 3.697 -10.929 1.00 0.00 116 LEU A CA 2
ATOM 3497 C C . LEU A 1 116 ? 14.495 2.896 -11.843 1.00 0.00 116 LEU A C 2
ATOM 3498 O O . LEU A 1 116 ? 15.091 1.907 -11.412 1.00 0.00 116 LEU A O 2
ATOM 3514 N N . PRO A 1 117 ? 14.629 3.313 -13.118 1.00 0.00 117 PRO A N 2
ATOM 3515 C CA . PRO A 1 117 ? 15.489 2.628 -14.095 1.00 0.00 117 PRO A CA 2
ATOM 3516 C C . PRO A 1 117 ? 16.934 2.511 -13.614 1.00 0.00 117 PRO A C 2
ATOM 3517 O O . PRO A 1 117 ? 17.539 3.556 -13.287 1.00 0.00 117 PRO A O 2
ATOM 3529 N N . MET A 1 9 ? -18.225 -15.531 0.657 1.00 0.00 9 MET A N 3
ATOM 3530 C CA . MET A 1 9 ? -16.932 -14.846 0.950 1.00 0.00 9 MET A CA 3
ATOM 3531 C C . MET A 1 9 ? -16.051 -14.730 -0.294 1.00 0.00 9 MET A C 3
ATOM 3532 O O . MET A 1 9 ? -15.351 -13.731 -0.469 1.00 0.00 9 MET A O 3
ATOM 3546 N N . SER A 1 10 ? -16.089 -15.751 -1.153 1.00 0.00 10 SER A N 3
ATOM 3547 C CA . SER A 1 10 ? -15.293 -15.761 -2.383 1.00 0.00 10 SER A CA 3
ATOM 3548 C C . SER A 1 10 ? -15.525 -14.495 -3.206 1.00 0.00 10 SER A C 3
ATOM 3549 O O . SER A 1 10 ? -14.606 -13.988 -3.845 1.00 0.00 10 SER A O 3
ATOM 3557 N N . ALA A 1 11 ? -16.763 -13.990 -3.181 1.00 0.00 11 ALA A N 3
ATOM 3558 C CA . ALA A 1 11 ? -17.120 -12.780 -3.921 1.00 0.00 11 ALA A CA 3
ATOM 3559 C C . ALA A 1 11 ? -16.158 -11.634 -3.615 1.00 0.00 11 ALA A C 3
ATOM 3560 O O . ALA A 1 11 ? -15.826 -10.843 -4.497 1.00 0.00 11 ALA A O 3
ATOM 3567 N N . PHE A 1 12 ? -15.713 -11.555 -2.362 1.00 0.00 12 PHE A N 3
ATOM 3568 C CA . PHE A 1 12 ? -14.787 -10.512 -1.941 1.00 0.00 12 PHE A CA 3
ATOM 3569 C C . PHE A 1 12 ? -13.346 -10.903 -2.262 1.00 0.00 12 PHE A C 3
ATOM 3570 O O . PHE A 1 12 ? -12.549 -10.066 -2.687 1.00 0.00 12 PHE A O 3
ATOM 3587 N N . VAL A 1 13 ? -13.018 -12.181 -2.059 1.00 0.00 13 VAL A N 3
ATOM 3588 C CA . VAL A 1 13 ? -11.672 -12.682 -2.328 1.00 0.00 13 VAL A CA 3
ATOM 3589 C C . VAL A 1 13 ? -11.286 -12.453 -3.788 1.00 0.00 13 VAL A C 3
ATOM 3590 O O . VAL A 1 13 ? -10.199 -11.954 -4.081 1.00 0.00 13 VAL A O 3
ATOM 3603 N N . THR A 1 14 ? -12.191 -12.814 -4.698 1.00 0.00 14 THR A N 3
ATOM 3604 C CA . THR A 1 14 ? -11.956 -12.647 -6.130 1.00 0.00 14 THR A CA 3
ATOM 3605 C C . THR A 1 14 ? -11.755 -11.171 -6.482 1.00 0.00 14 THR A C 3
ATOM 3606 O O . THR A 1 14 ? -10.869 -10.832 -7.268 1.00 0.00 14 THR A O 3
ATOM 3617 N N . LYS A 1 15 ? -12.575 -10.299 -5.888 1.00 0.00 15 LYS A N 3
ATOM 3618 C CA . LYS A 1 15 ? -12.474 -8.861 -6.138 1.00 0.00 15 LYS A CA 3
ATOM 3619 C C . LYS A 1 15 ? -11.094 -8.338 -5.741 1.00 0.00 15 LYS A C 3
ATOM 3620 O O . LYS A 1 15 ? -10.516 -7.498 -6.432 1.00 0.00 15 LYS A O 3
ATOM 3639 N N . ALA A 1 16 ? -10.569 -8.848 -4.626 1.00 0.00 16 ALA A N 3
ATOM 3640 C CA . ALA A 1 16 ? -9.252 -8.445 -4.139 1.00 0.00 16 ALA A CA 3
ATOM 3641 C C . ALA A 1 16 ? -8.161 -8.827 -5.135 1.00 0.00 16 ALA A C 3
ATOM 3642 O O . ALA A 1 16 ? -7.260 -8.035 -5.414 1.00 0.00 16 ALA A O 3
ATOM 3649 N N . GLU A 1 17 ? -8.252 -10.046 -5.670 1.00 0.00 17 GLU A N 3
ATOM 3650 C CA . GLU A 1 17 ? -7.275 -10.534 -6.640 1.00 0.00 17 GLU A CA 3
ATOM 3651 C C . GLU A 1 17 ? -7.314 -9.704 -7.920 1.00 0.00 17 GLU A C 3
ATOM 3652 O O . GLU A 1 17 ? -6.270 -9.365 -8.480 1.00 0.00 17 GLU A O 3
ATOM 3664 N N . GLU A 1 18 ? -8.521 -9.370 -8.378 1.00 0.00 18 GLU A N 3
ATOM 3665 C CA . GLU A 1 18 ? -8.685 -8.566 -9.587 1.00 0.00 18 GLU A CA 3
ATOM 3666 C C . GLU A 1 18 ? -8.047 -7.186 -9.412 1.00 0.00 18 GLU A C 3
ATOM 3667 O O . GLU A 1 18 ? -7.479 -6.633 -10.354 1.00 0.00 18 GLU A O 3
ATOM 3679 N N . MET A 1 19 ? -8.149 -6.634 -8.199 1.00 0.00 19 MET A N 3
ATOM 3680 C CA . MET A 1 19 ? -7.584 -5.319 -7.898 1.00 0.00 19 MET A CA 3
ATOM 3681 C C . MET A 1 19 ? -6.059 -5.330 -7.992 1.00 0.00 19 MET A C 3
ATOM 3682 O O . MET A 1 19 ? -5.467 -4.478 -8.653 1.00 0.00 19 MET A O 3
ATOM 3696 N N . ILE A 1 20 ? -5.428 -6.303 -7.333 1.00 0.00 20 ILE A N 3
ATOM 3697 C CA . ILE A 1 20 ? -3.976 -6.426 -7.346 1.00 0.00 20 ILE A CA 3
ATOM 3698 C C . ILE A 1 20 ? -3.466 -6.896 -8.709 1.00 0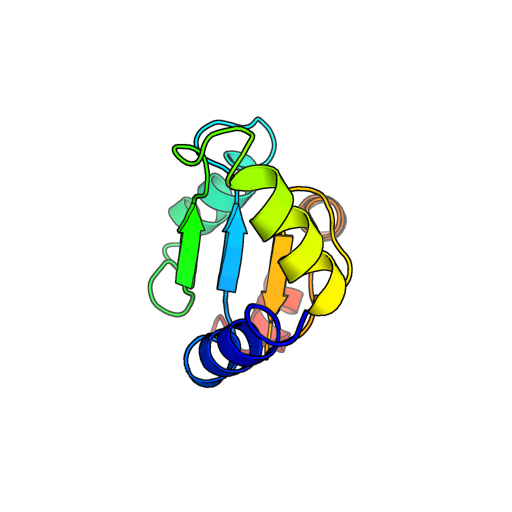.00 20 ILE A C 3
ATOM 3699 O O . ILE A 1 20 ? -2.274 -6.792 -8.999 1.00 0.00 20 ILE A O 3
ATOM 3715 N N . LYS A 1 21 ? -4.372 -7.413 -9.540 1.00 0.00 21 LYS A N 3
ATOM 3716 C CA . LYS A 1 21 ? -4.011 -7.900 -10.866 1.00 0.00 21 LYS A CA 3
ATOM 3717 C C . LYS A 1 21 ? -3.441 -6.776 -11.728 1.00 0.00 21 LYS A C 3
ATOM 3718 O O . LYS A 1 21 ? -2.275 -6.814 -12.119 1.00 0.00 21 LYS A O 3
ATOM 3737 N N . SER A 1 22 ? -4.273 -5.774 -12.018 1.00 0.00 22 SER A N 3
ATOM 3738 C CA . SER A 1 22 ? -3.854 -4.634 -12.833 1.00 0.00 22 SER A CA 3
ATOM 3739 C C . SER A 1 22 ? -3.180 -3.567 -11.975 1.00 0.00 22 SER A C 3
ATOM 3740 O O . SER A 1 22 ? -2.388 -2.768 -12.478 1.00 0.00 22 SER A O 3
ATOM 3748 N N . HIS A 1 23 ? -3.493 -3.559 -10.679 1.00 0.00 23 HIS A N 3
ATOM 3749 C CA . HIS A 1 23 ? -2.905 -2.591 -9.760 1.00 0.00 23 HIS A CA 3
ATOM 3750 C C . HIS A 1 23 ? -2.096 -3.298 -8.670 1.00 0.00 23 HIS A C 3
ATOM 3751 O O . HIS A 1 23 ? -2.457 -3.259 -7.492 1.00 0.00 23 HIS A O 3
ATOM 3766 N N . PRO A 1 24 ? -0.982 -3.955 -9.050 1.00 0.00 24 PRO A N 3
ATOM 3767 C CA . PRO A 1 24 ? -0.118 -4.669 -8.099 1.00 0.00 24 PRO A CA 3
ATOM 3768 C C . PRO A 1 24 ? 0.640 -3.720 -7.171 1.00 0.00 24 PRO A C 3
ATOM 3769 O O . PRO A 1 24 ? 0.964 -4.076 -6.037 1.00 0.00 24 PRO A O 3
ATOM 3780 N N . TYR A 1 25 ? 0.919 -2.510 -7.662 1.00 0.00 25 TYR A N 3
ATOM 3781 C CA . TYR A 1 25 ? 1.634 -1.508 -6.884 1.00 0.00 25 TYR A CA 3
ATOM 3782 C C . TYR A 1 25 ? 0.647 -0.575 -6.176 1.00 0.00 25 TYR A C 3
ATOM 3783 O O . TYR A 1 25 ? 0.550 0.612 -6.506 1.00 0.00 25 TYR A O 3
ATOM 3801 N N . PHE A 1 26 ? -0.093 -1.123 -5.211 1.00 0.00 26 PHE A N 3
ATOM 3802 C CA . PHE A 1 26 ? -1.082 -0.348 -4.464 1.00 0.00 26 PHE A CA 3
ATOM 3803 C C . PHE A 1 26 ? -0.618 -0.082 -3.035 1.00 0.00 26 PHE A C 3
ATOM 3804 O O . PHE A 1 26 ? -0.262 -1.009 -2.305 1.00 0.00 26 PHE A O 3
ATOM 3821 N N . GLN A 1 27 ? -0.639 1.190 -2.640 1.00 0.00 27 GLN A N 3
ATOM 3822 C CA . GLN A 1 27 ? -0.237 1.585 -1.296 1.00 0.00 27 GLN A CA 3
ATOM 3823 C C . GLN A 1 27 ? -1.408 2.212 -0.544 1.00 0.00 27 GLN A C 3
ATOM 3824 O O . GLN A 1 27 ? -1.799 3.349 -0.821 1.00 0.00 27 GLN A O 3
ATOM 3838 N N . LEU A 1 28 ? -1.966 1.461 0.405 1.00 0.00 28 LEU A N 3
ATOM 3839 C CA . LEU A 1 28 ? -3.094 1.935 1.203 1.00 0.00 28 LEU A CA 3
ATOM 3840 C C . LEU A 1 28 ? -2.601 2.667 2.451 1.00 0.00 28 LEU A C 3
ATOM 3841 O O . LEU A 1 28 ? -1.824 2.119 3.233 1.00 0.00 28 LEU A O 3
ATOM 3857 N N . SER A 1 29 ? -3.057 3.908 2.628 1.00 0.00 29 SER A N 3
ATOM 3858 C CA . SER A 1 29 ? -2.663 4.717 3.782 1.00 0.00 29 SER A CA 3
ATOM 3859 C C . SER A 1 29 ? -3.861 5.479 4.352 1.00 0.00 29 SER A C 3
ATOM 3860 O O . SER A 1 29 ? -4.971 5.375 3.831 1.00 0.00 29 SER A O 3
ATOM 3868 N N . ALA A 1 30 ? -3.634 6.243 5.424 1.00 0.00 30 ALA A N 3
ATOM 3869 C CA . ALA A 1 30 ? -4.704 7.016 6.057 1.00 0.00 30 ALA A CA 3
ATOM 3870 C C . ALA A 1 30 ? -4.177 8.326 6.637 1.00 0.00 30 ALA A C 3
ATOM 3871 O O . ALA A 1 30 ? -2.990 8.443 6.947 1.00 0.00 30 ALA A O 3
ATOM 3878 N N . SER A 1 31 ? -5.067 9.306 6.790 1.00 0.00 31 SER A N 3
ATOM 3879 C CA . SER A 1 31 ? -4.690 10.608 7.340 1.00 0.00 31 SER A CA 3
ATOM 3880 C C . SER A 1 31 ? -4.714 10.587 8.870 1.00 0.00 31 SER A C 3
ATOM 3881 O O . SER A 1 31 ? -5.381 11.407 9.507 1.00 0.00 31 SER A O 3
ATOM 3889 N N . TRP A 1 32 ? -3.974 9.646 9.453 1.00 0.00 32 TRP A N 3
ATOM 3890 C CA . TRP A 1 32 ? -3.896 9.516 10.906 1.00 0.00 32 TRP A CA 3
ATOM 3891 C C . TRP A 1 32 ? -2.440 9.509 11.372 1.00 0.00 32 TRP A C 3
ATOM 3892 O O . TRP A 1 32 ? -2.080 10.212 12.316 1.00 0.00 32 TRP A O 3
ATOM 3913 N N . CYS A 1 33 ? -1.604 8.716 10.696 1.00 0.00 33 CYS A N 3
ATOM 3914 C CA . CYS A 1 33 ? -0.186 8.621 11.032 1.00 0.00 33 CYS A CA 3
ATOM 3915 C C . CYS A 1 33 ? 0.674 9.297 9.963 1.00 0.00 33 CYS A C 3
ATOM 3916 O O . CYS A 1 33 ? 0.271 9.391 8.802 1.00 0.00 33 CYS A O 3
ATOM 3924 N N . PRO A 1 34 ? 1.879 9.777 10.342 1.00 0.00 34 PRO A N 3
ATOM 3925 C CA . PRO A 1 34 ? 2.802 10.446 9.410 1.00 0.00 34 PRO A CA 3
ATOM 3926 C C . PRO A 1 34 ? 3.190 9.569 8.217 1.00 0.00 34 PRO A C 3
ATOM 3927 O O . PRO A 1 34 ? 3.685 10.073 7.209 1.00 0.00 34 PRO A O 3
ATOM 3938 N N . ASP A 1 35 ? 2.972 8.256 8.338 1.00 0.00 35 ASP A N 3
ATOM 3939 C CA . ASP A 1 35 ? 3.304 7.315 7.268 1.00 0.00 35 ASP A CA 3
ATOM 3940 C C . ASP A 1 35 ? 2.680 7.737 5.940 1.00 0.00 35 ASP A C 3
ATOM 3941 O O . ASP A 1 35 ? 3.336 7.686 4.900 1.00 0.00 35 ASP A O 3
ATOM 3950 N N . CYS A 1 36 ? 1.412 8.151 5.975 1.00 0.00 36 CYS A N 3
ATOM 3951 C CA . CYS A 1 36 ? 0.713 8.577 4.763 1.00 0.00 36 CYS A CA 3
ATOM 3952 C C . CYS A 1 36 ? 1.423 9.759 4.113 1.00 0.00 36 CYS A C 3
ATOM 3953 O O . CYS A 1 36 ? 1.837 9.682 2.954 1.00 0.00 36 CYS A O 3
ATOM 3961 N N . VAL A 1 37 ? 1.569 10.850 4.866 1.00 0.00 37 VAL A N 3
ATOM 3962 C CA . VAL A 1 37 ? 2.242 12.047 4.361 1.00 0.00 37 VAL A CA 3
ATOM 3963 C C . VAL A 1 37 ? 3.691 11.747 3.971 1.00 0.00 37 VAL A C 3
ATOM 3964 O O . VAL A 1 37 ? 4.227 12.354 3.042 1.00 0.00 37 VAL A O 3
ATOM 3977 N N . TYR A 1 38 ? 4.318 10.802 4.675 1.00 0.00 38 TYR A N 3
ATOM 3978 C CA . TYR A 1 38 ? 5.700 10.415 4.394 1.00 0.00 38 TYR A CA 3
ATOM 3979 C C . TYR A 1 38 ? 5.784 9.570 3.120 1.00 0.00 38 TYR A C 3
ATOM 3980 O O . TYR A 1 38 ? 6.778 9.625 2.397 1.00 0.00 38 TYR A O 3
ATOM 3998 N N . ALA A 1 39 ? 4.735 8.790 2.848 1.00 0.00 39 ALA A N 3
ATOM 3999 C CA . ALA A 1 39 ? 4.697 7.944 1.658 1.00 0.00 39 ALA A CA 3
ATOM 4000 C C . ALA A 1 39 ? 4.497 8.781 0.398 1.00 0.00 39 ALA A C 3
ATOM 4001 O O . ALA A 1 39 ? 5.136 8.540 -0.625 1.00 0.00 39 ALA A O 3
ATOM 4008 N N . ASN A 1 40 ? 3.607 9.769 0.481 1.00 0.00 40 ASN A N 3
ATOM 4009 C CA . ASN A 1 40 ? 3.326 10.643 -0.653 1.00 0.00 40 ASN A CA 3
ATOM 4010 C C . ASN A 1 40 ? 4.450 11.655 -0.859 1.00 0.00 40 ASN A C 3
ATOM 4011 O O . ASN A 1 40 ? 4.684 12.105 -1.981 1.00 0.00 40 ASN A O 3
ATOM 4022 N N . SER A 1 41 ? 5.144 12.007 0.223 1.00 0.00 41 SER A N 3
ATOM 4023 C CA . SER A 1 41 ? 6.241 12.966 0.141 1.00 0.00 41 SER A CA 3
ATOM 4024 C C . SER A 1 41 ? 7.374 12.425 -0.732 1.00 0.00 41 SER A C 3
ATOM 4025 O O . SER A 1 41 ? 7.874 13.126 -1.614 1.00 0.00 41 SER A O 3
ATOM 4033 N N . ILE A 1 42 ? 7.772 11.176 -0.487 1.00 0.00 42 ILE A N 3
ATOM 4034 C CA . ILE A 1 42 ? 8.842 10.547 -1.258 1.00 0.00 42 ILE A CA 3
ATOM 4035 C C . ILE A 1 42 ? 8.414 10.314 -2.707 1.00 0.00 42 ILE A C 3
ATOM 4036 O O . ILE A 1 42 ? 9.177 10.585 -3.635 1.00 0.00 42 ILE A O 3
ATOM 4052 N N . TRP A 1 43 ? 7.191 9.815 -2.895 1.00 0.00 43 TRP A N 3
ATOM 4053 C CA . TRP A 1 43 ? 6.670 9.551 -4.236 1.00 0.00 43 TRP A CA 3
ATOM 4054 C C . TRP A 1 43 ? 6.546 10.847 -5.041 1.00 0.00 43 TRP A C 3
ATOM 4055 O O . TRP A 1 43 ? 6.839 10.870 -6.239 1.00 0.00 43 TRP A O 3
ATOM 4076 N N . ASN A 1 44 ? 6.119 11.921 -4.375 1.00 0.00 44 ASN A N 3
ATOM 4077 C CA . ASN A 1 44 ? 5.965 13.225 -5.022 1.00 0.00 44 ASN A CA 3
ATOM 4078 C C . ASN A 1 44 ? 7.324 13.825 -5.391 1.00 0.00 44 ASN A C 3
ATOM 4079 O O . ASN A 1 44 ? 7.443 14.537 -6.387 1.00 0.00 44 ASN A O 3
ATOM 4090 N N . LYS A 1 45 ? 8.346 13.527 -4.584 1.00 0.00 45 LYS A N 3
ATOM 4091 C CA . LYS A 1 45 ? 9.696 14.034 -4.830 1.00 0.00 45 LYS A CA 3
ATOM 4092 C C . LYS A 1 45 ? 10.410 13.193 -5.887 1.00 0.00 45 LYS A C 3
ATOM 4093 O O . LYS A 1 45 ? 11.242 13.705 -6.635 1.00 0.00 45 LYS A O 3
ATOM 4112 N N . LEU A 1 46 ? 10.081 11.901 -5.944 1.00 0.00 46 LEU A N 3
ATOM 4113 C CA . LEU A 1 46 ? 10.693 10.995 -6.912 1.00 0.00 46 LEU A CA 3
ATOM 4114 C C . LEU A 1 46 ? 10.045 11.117 -8.297 1.00 0.00 46 LEU A C 3
ATOM 4115 O O . LEU A 1 46 ? 10.533 10.528 -9.263 1.00 0.00 46 LEU A O 3
ATOM 4131 N N . ASN A 1 47 ? 8.946 11.875 -8.390 1.00 0.00 47 ASN A N 3
ATOM 4132 C CA . ASN A 1 47 ? 8.243 12.062 -9.656 1.00 0.00 47 ASN A CA 3
ATOM 4133 C C . ASN A 1 47 ? 7.839 10.711 -10.258 1.00 0.00 47 ASN A C 3
ATOM 4134 O O . ASN A 1 47 ? 8.058 10.451 -11.442 1.00 0.00 47 ASN A O 3
ATOM 4145 N N . VAL A 1 48 ? 7.245 9.855 -9.428 1.00 0.00 48 VAL A N 3
ATOM 4146 C CA . VAL A 1 48 ? 6.804 8.533 -9.869 1.00 0.00 48 VAL A CA 3
ATOM 4147 C C . VAL A 1 48 ? 5.397 8.218 -9.347 1.00 0.00 48 VAL A C 3
ATOM 4148 O O . VAL A 1 48 ? 5.073 7.062 -9.067 1.00 0.00 48 VAL A O 3
ATOM 4161 N N . GLN A 1 49 ? 4.564 9.256 -9.222 1.00 0.00 49 GLN A N 3
ATOM 4162 C CA . GLN A 1 49 ? 3.193 9.092 -8.735 1.00 0.00 49 GLN A CA 3
ATOM 4163 C C . GLN A 1 49 ? 2.282 8.498 -9.813 1.00 0.00 49 GLN A C 3
ATOM 4164 O O . GLN A 1 49 ? 1.267 7.876 -9.497 1.00 0.00 49 GLN A O 3
ATOM 4178 N N . ASP A 1 50 ? 2.648 8.693 -11.083 1.00 0.00 50 ASP A N 3
ATOM 4179 C CA . ASP A 1 50 ? 1.859 8.171 -12.201 1.00 0.00 50 ASP A CA 3
ATOM 4180 C C . ASP A 1 50 ? 2.165 6.693 -12.440 1.00 0.00 50 ASP A C 3
ATOM 4181 O O . ASP A 1 50 ? 1.259 5.897 -12.688 1.00 0.00 50 ASP A O 3
ATOM 4190 N N . LYS A 1 51 ? 3.447 6.335 -12.360 1.00 0.00 51 LYS A N 3
ATOM 4191 C CA . LYS A 1 51 ? 3.877 4.951 -12.562 1.00 0.00 51 LYS A CA 3
ATOM 4192 C C . LYS A 1 51 ? 3.355 4.029 -11.451 1.00 0.00 51 LYS A C 3
ATOM 4193 O O . LYS A 1 51 ? 3.290 2.811 -11.629 1.00 0.00 51 LYS A O 3
ATOM 4212 N N . VAL A 1 52 ? 2.986 4.613 -10.306 1.00 0.00 52 VAL A N 3
ATOM 4213 C CA . VAL A 1 52 ? 2.474 3.847 -9.172 1.00 0.00 52 VAL A CA 3
ATOM 4214 C C . VAL A 1 52 ? 1.036 4.261 -8.850 1.00 0.00 52 VAL A C 3
ATOM 4215 O O . VAL A 1 52 ? 0.579 5.318 -9.287 1.00 0.00 52 VAL A O 3
ATOM 4228 N N . PHE A 1 53 ? 0.328 3.435 -8.076 1.00 0.00 53 PHE A N 3
ATOM 4229 C CA . PHE A 1 53 ? -1.044 3.741 -7.697 1.00 0.00 53 PHE A CA 3
ATOM 4230 C C . PHE A 1 53 ? -1.183 3.754 -6.177 1.00 0.00 53 PHE A C 3
ATOM 4231 O O . PHE A 1 53 ? -1.080 2.717 -5.518 1.00 0.00 53 PHE A O 3
ATOM 4248 N N . VAL A 1 54 ? -1.412 4.943 -5.639 1.00 0.00 54 VAL A N 3
ATOM 4249 C CA . VAL A 1 54 ? -1.567 5.130 -4.196 1.00 0.00 54 VAL A CA 3
ATOM 4250 C C . VAL A 1 54 ? -2.936 5.724 -3.863 1.00 0.00 54 VAL A C 3
ATOM 4251 O O . VAL A 1 54 ? -3.383 6.676 -4.506 1.00 0.00 54 VAL A O 3
ATOM 4264 N N . PHE A 1 55 ? -3.596 5.155 -2.855 1.00 0.00 55 PHE A N 3
ATOM 4265 C CA . PHE A 1 55 ? -4.913 5.625 -2.432 1.00 0.00 55 PHE A CA 3
ATOM 4266 C C . PHE A 1 55 ? -4.973 5.791 -0.916 1.00 0.00 55 PHE A C 3
ATOM 4267 O O . PHE A 1 55 ? -4.596 4.888 -0.166 1.00 0.00 55 PHE A O 3
ATOM 4284 N N . ASP A 1 56 ? -5.446 6.955 -0.473 1.00 0.00 56 ASP A N 3
ATOM 4285 C CA . ASP A 1 56 ? -5.556 7.249 0.953 1.00 0.00 56 ASP A CA 3
ATOM 4286 C C . ASP A 1 56 ? -6.989 7.070 1.444 1.00 0.00 56 ASP A C 3
ATOM 4287 O O . ASP A 1 56 ? -7.944 7.243 0.683 1.00 0.00 56 ASP A O 3
ATOM 4296 N N . ILE A 1 57 ? -7.130 6.722 2.723 1.00 0.00 57 ILE A N 3
ATOM 4297 C CA . ILE A 1 57 ? -8.434 6.513 3.333 1.00 0.00 57 ILE A CA 3
ATOM 4298 C C . ILE A 1 57 ? -8.616 7.439 4.546 1.00 0.00 57 ILE A C 3
ATOM 4299 O O . ILE A 1 57 ? -8.154 8.580 4.531 1.00 0.00 57 ILE A O 3
ATOM 4315 N N . GLY A 1 58 ? -9.292 6.953 5.589 1.00 0.00 58 GLY A N 3
ATOM 4316 C CA . GLY A 1 58 ? -9.516 7.760 6.776 1.00 0.00 58 GLY A CA 3
ATOM 4317 C C . GLY A 1 58 ? -10.936 8.304 6.859 1.00 0.00 58 GLY A C 3
ATOM 4318 O O . GLY A 1 58 ? -11.208 9.211 7.647 1.00 0.00 58 GLY A O 3
ATOM 4322 N N . SER A 1 59 ? -11.841 7.754 6.043 1.00 0.00 59 SER A N 3
ATOM 4323 C CA . SER A 1 59 ? -13.233 8.197 6.030 1.00 0.00 59 SER A CA 3
ATOM 4324 C C . SER A 1 59 ? -14.182 7.046 5.667 1.00 0.00 59 SER A C 3
ATOM 4325 O O . SER A 1 59 ? -15.211 7.259 5.023 1.00 0.00 59 SER A O 3
ATOM 4333 N N . LEU A 1 60 ? -13.832 5.826 6.087 1.00 0.00 60 LEU A N 3
ATOM 4334 C CA . LEU A 1 60 ? -14.657 4.653 5.802 1.00 0.00 60 LEU A CA 3
ATOM 4335 C C . LEU A 1 60 ? -15.563 4.322 6.986 1.00 0.00 60 LEU A C 3
ATOM 4336 O O . LEU A 1 60 ? -15.080 3.988 8.069 1.00 0.00 60 LEU A O 3
ATOM 4352 N N . PRO A 1 61 ? -16.894 4.413 6.787 1.00 0.00 61 PRO A N 3
ATOM 4353 C CA . PRO A 1 61 ? -17.886 4.120 7.835 1.00 0.00 61 PRO A CA 3
ATOM 4354 C C . PRO A 1 61 ? -17.821 2.668 8.313 1.00 0.00 61 PRO A C 3
ATOM 4355 O O . PRO A 1 61 ? -16.902 1.926 7.960 1.00 0.00 61 PRO A O 3
ATOM 4366 N N . ARG A 1 62 ? -18.806 2.268 9.121 1.00 0.00 62 ARG A N 3
ATOM 4367 C CA . ARG A 1 62 ? -18.867 0.903 9.656 1.00 0.00 62 ARG A CA 3
ATOM 4368 C C . ARG A 1 62 ? -19.355 -0.115 8.612 1.00 0.00 62 ARG A C 3
ATOM 4369 O O . ARG A 1 62 ? -19.491 -1.301 8.921 1.00 0.00 62 ARG A O 3
ATOM 4390 N N . ASN A 1 63 ? -19.607 0.341 7.380 1.00 0.00 63 ASN A N 3
ATOM 4391 C CA . ASN A 1 63 ? -20.062 -0.544 6.307 1.00 0.00 63 ASN A CA 3
ATOM 4392 C C . ASN A 1 63 ? -18.942 -0.785 5.297 1.00 0.00 63 ASN A C 3
ATOM 4393 O O . ASN A 1 63 ? -18.770 -1.897 4.797 1.00 0.00 63 ASN A O 3
ATOM 4404 N N . GLU A 1 64 ? -18.184 0.271 5.004 1.00 0.00 64 GLU A N 3
ATOM 4405 C CA . GLU A 1 64 ? -17.076 0.189 4.055 1.00 0.00 64 GLU A CA 3
ATOM 4406 C C . GLU A 1 64 ? -15.877 -0.546 4.661 1.00 0.00 64 GLU A C 3
ATOM 4407 O O . GLU A 1 64 ? -15.211 -1.323 3.978 1.00 0.00 64 GLU A O 3
ATOM 4419 N N . GLN A 1 65 ? -15.607 -0.287 5.942 1.00 0.00 65 GLN A N 3
ATOM 4420 C CA . GLN A 1 65 ? -14.482 -0.918 6.632 1.00 0.00 65 GLN A CA 3
ATOM 4421 C C . GLN A 1 65 ? -14.621 -2.439 6.666 1.00 0.00 65 GLN A C 3
ATOM 4422 O O . GLN A 1 65 ? -13.632 -3.157 6.526 1.00 0.00 65 GLN A O 3
ATOM 4436 N N . GLU A 1 66 ? -15.847 -2.928 6.855 1.00 0.00 66 GLU A N 3
ATOM 4437 C CA . GLU A 1 66 ? -16.096 -4.368 6.906 1.00 0.00 66 GLU A CA 3
ATOM 4438 C C . GLU A 1 66 ? -15.732 -5.041 5.580 1.00 0.00 66 GLU A C 3
ATOM 4439 O O . GLU A 1 66 ? -15.245 -6.172 5.565 1.00 0.00 66 GLU A O 3
ATOM 4451 N N . LYS A 1 67 ? -15.967 -4.339 4.469 1.00 0.00 67 LYS A N 3
ATOM 4452 C CA . LYS A 1 67 ? -15.661 -4.875 3.143 1.00 0.00 67 LYS A CA 3
ATOM 4453 C C . LYS A 1 67 ? -14.157 -5.091 2.964 1.00 0.00 67 LYS A C 3
ATOM 4454 O O . LYS A 1 67 ? -13.720 -6.183 2.599 1.00 0.00 67 LYS A O 3
ATOM 4473 N N . TRP A 1 68 ? -13.369 -4.045 3.219 1.00 0.00 68 TRP A N 3
ATOM 4474 C CA . TRP A 1 68 ? -11.915 -4.129 3.076 1.00 0.00 68 TRP A CA 3
ATOM 4475 C C . TRP A 1 68 ? -11.301 -5.022 4.153 1.00 0.00 68 TRP A C 3
ATOM 4476 O O . TRP A 1 68 ? -10.342 -5.744 3.892 1.00 0.00 68 TRP A O 3
ATOM 4497 N N . ARG A 1 69 ? -11.859 -4.964 5.361 1.00 0.00 69 ARG A N 3
ATOM 4498 C CA . ARG A 1 69 ? -11.364 -5.766 6.477 1.00 0.00 69 ARG A CA 3
ATOM 4499 C C . ARG A 1 69 ? -11.320 -7.253 6.119 1.00 0.00 69 ARG A C 3
ATOM 4500 O O . ARG A 1 69 ? -10.325 -7.927 6.382 1.00 0.00 69 ARG A O 3
ATOM 4521 N N . ILE A 1 70 ? -12.399 -7.758 5.517 1.00 0.00 70 ILE A N 3
ATOM 4522 C CA . ILE A 1 70 ? -12.469 -9.167 5.130 1.00 0.00 70 ILE A CA 3
ATOM 4523 C C . ILE A 1 70 ? -11.546 -9.469 3.949 1.00 0.00 70 ILE A C 3
ATOM 4524 O O . ILE A 1 70 ? -10.748 -10.405 4.001 1.00 0.00 70 ILE A O 3
ATOM 4540 N N . ALA A 1 71 ? -11.671 -8.678 2.881 1.00 0.00 71 ALA A N 3
ATOM 4541 C CA . ALA A 1 71 ? -10.855 -8.871 1.679 1.00 0.00 71 ALA A CA 3
ATOM 4542 C C . ALA A 1 71 ? -9.359 -8.852 1.997 1.00 0.00 71 ALA A C 3
ATOM 4543 O O . ALA A 1 71 ? -8.641 -9.794 1.662 1.00 0.00 71 ALA A O 3
ATOM 4550 N N . PHE A 1 72 ? -8.895 -7.780 2.640 1.00 0.00 72 PHE A N 3
ATOM 4551 C CA . PHE A 1 72 ? -7.482 -7.646 2.995 1.00 0.00 72 PHE A CA 3
ATOM 4552 C C . PHE A 1 72 ? -7.039 -8.762 3.943 1.00 0.00 72 PHE A C 3
ATOM 4553 O O . PHE A 1 72 ? -5.960 -9.328 3.777 1.00 0.00 72 PHE A O 3
ATOM 4570 N N . GLN A 1 73 ? -7.875 -9.077 4.933 1.00 0.00 73 GLN A N 3
ATOM 4571 C CA . GLN A 1 73 ? -7.559 -10.129 5.901 1.00 0.00 73 GLN A CA 3
ATOM 4572 C C . GLN A 1 73 ? -7.491 -11.506 5.229 1.00 0.00 73 GLN A C 3
ATOM 4573 O O . GLN A 1 73 ? -6.781 -12.396 5.697 1.00 0.00 73 GLN A O 3
ATOM 4587 N N . LYS A 1 74 ? -8.231 -11.676 4.136 1.00 0.00 74 LYS A N 3
ATOM 4588 C CA . LYS A 1 74 ? -8.250 -12.942 3.410 1.00 0.00 74 LYS A CA 3
ATOM 4589 C C . LYS A 1 74 ? -7.040 -13.072 2.483 1.00 0.00 74 LYS A C 3
ATOM 4590 O O . LYS A 1 74 ? -6.576 -14.181 2.215 1.00 0.00 74 LYS A O 3
ATOM 4609 N N . VAL A 1 75 ? -6.544 -11.940 1.984 1.00 0.00 75 VAL A N 3
ATOM 4610 C CA . VAL A 1 75 ? -5.400 -11.944 1.073 1.00 0.00 75 VAL A CA 3
ATOM 4611 C C . VAL A 1 75 ? -4.074 -11.895 1.831 1.00 0.00 75 VAL A C 3
ATOM 4612 O O . VAL A 1 75 ? -3.163 -12.673 1.544 1.00 0.00 75 VAL A O 3
ATOM 4625 N N . VAL A 1 76 ? -3.964 -10.976 2.789 1.00 0.00 76 VAL A N 3
ATOM 4626 C CA . VAL A 1 76 ? -2.738 -10.837 3.570 1.00 0.00 76 VAL A CA 3
ATOM 4627 C C . VAL A 1 76 ? -2.942 -11.208 5.043 1.00 0.00 76 VAL A C 3
ATOM 4628 O O . VAL A 1 76 ? -2.019 -11.699 5.693 1.00 0.00 76 VAL A O 3
ATOM 4641 N N . GLY A 1 77 ? -4.144 -10.965 5.568 1.00 0.00 77 GLY A N 3
ATOM 4642 C CA . GLY A 1 77 ? -4.423 -11.276 6.962 1.00 0.00 77 GLY A CA 3
ATOM 4643 C C . GLY A 1 77 ? -3.830 -10.253 7.913 1.00 0.00 77 GLY A C 3
ATOM 4644 O O . GLY A 1 77 ? -3.382 -10.601 9.008 1.00 0.00 77 GLY A O 3
ATOM 4648 N N . SER A 1 78 ? -3.826 -8.986 7.493 1.00 0.00 78 SER A N 3
ATOM 4649 C CA . SER A 1 78 ? -3.283 -7.903 8.306 1.00 0.00 78 SER A CA 3
ATOM 4650 C C . SER A 1 78 ? -4.095 -6.623 8.111 1.00 0.00 78 SER A C 3
ATOM 4651 O O . SER A 1 78 ? -3.830 -5.840 7.196 1.00 0.00 78 SER A O 3
ATOM 4659 N N . ARG A 1 79 ? -5.085 -6.418 8.979 1.00 0.00 79 ARG A N 3
ATOM 4660 C CA . ARG A 1 79 ? -5.939 -5.232 8.908 1.00 0.00 79 ARG A CA 3
ATOM 4661 C C . ARG A 1 79 ? -5.402 -4.119 9.809 1.00 0.00 79 ARG A C 3
ATOM 4662 O O . ARG A 1 79 ? -6.167 -3.418 10.476 1.00 0.00 79 ARG A O 3
ATOM 4683 N N . ASN A 1 80 ? -4.078 -3.962 9.820 1.00 0.00 80 ASN A N 3
ATOM 4684 C CA . ASN A 1 80 ? -3.428 -2.937 10.631 1.00 0.00 80 ASN A CA 3
ATOM 4685 C C . ASN A 1 80 ? -2.767 -1.885 9.741 1.00 0.00 80 ASN A C 3
ATOM 4686 O O . ASN A 1 80 ? -1.600 -2.020 9.364 1.00 0.00 80 ASN A O 3
ATOM 4697 N N . LEU A 1 81 ? -3.525 -0.841 9.401 1.00 0.00 81 LEU A N 3
ATOM 4698 C CA . LEU A 1 81 ? -3.020 0.239 8.548 1.00 0.00 81 LEU A CA 3
ATOM 4699 C C . LEU A 1 81 ? -1.896 1.011 9.245 1.00 0.00 81 LEU A C 3
ATOM 4700 O O . LEU A 1 81 ? -1.855 1.081 10.475 1.00 0.00 81 LEU A O 3
ATOM 4716 N N . PRO A 1 82 ? -0.962 1.605 8.468 1.00 0.00 82 PRO A N 3
ATOM 4717 C CA . PRO A 1 82 ? -0.972 1.548 6.998 1.00 0.00 82 PRO A CA 3
ATOM 4718 C C . PRO A 1 82 ? -0.475 0.208 6.448 1.00 0.00 82 PRO A C 3
ATOM 4719 O O . PRO A 1 82 ? 0.039 -0.627 7.195 1.00 0.00 82 PRO A O 3
ATOM 4730 N N . THR A 1 83 ? -0.638 0.007 5.137 1.00 0.00 83 THR A N 3
ATOM 4731 C CA . THR A 1 83 ? -0.213 -1.234 4.490 1.00 0.00 83 THR A CA 3
ATOM 4732 C C . THR A 1 83 ? 0.227 -0.992 3.043 1.00 0.00 83 THR A C 3
ATOM 4733 O O . THR A 1 83 ? -0.463 -0.308 2.284 1.00 0.00 83 THR A O 3
ATOM 4744 N N . ILE A 1 84 ? 1.375 -1.562 2.668 1.00 0.00 84 ILE A N 3
ATOM 4745 C CA . ILE A 1 84 ? 1.904 -1.412 1.313 1.00 0.00 84 ILE A CA 3
ATOM 4746 C C . ILE A 1 84 ? 1.874 -2.747 0.560 1.00 0.00 84 ILE A C 3
ATOM 4747 O O . ILE A 1 84 ? 2.614 -3.675 0.892 1.00 0.00 84 ILE A O 3
ATOM 4763 N N . VAL A 1 85 ? 1.013 -2.829 -0.455 1.00 0.00 85 VAL A N 3
ATOM 4764 C CA . VAL A 1 85 ? 0.879 -4.040 -1.263 1.00 0.00 85 VAL A CA 3
ATOM 4765 C C . VAL A 1 85 ? 1.606 -3.893 -2.599 1.00 0.00 85 VAL A C 3
ATOM 4766 O O . VAL A 1 85 ? 1.253 -3.041 -3.416 1.00 0.00 85 VAL A O 3
ATOM 4779 N N . VAL A 1 86 ? 2.625 -4.725 -2.813 1.00 0.00 86 VAL A N 3
ATOM 4780 C CA . VAL A 1 86 ? 3.404 -4.689 -4.049 1.00 0.00 86 VAL A CA 3
ATOM 4781 C C . VAL A 1 86 ? 3.432 -6.060 -4.719 1.00 0.00 86 VAL A C 3
ATOM 4782 O O . VAL A 1 86 ? 3.690 -7.074 -4.068 1.00 0.00 86 VAL A O 3
ATOM 4795 N N . ASN A 1 87 ? 3.156 -6.082 -6.024 1.00 0.00 87 ASN A N 3
ATOM 4796 C CA . ASN A 1 87 ? 3.141 -7.325 -6.795 1.00 0.00 87 ASN A CA 3
ATOM 4797 C C . ASN A 1 87 ? 2.048 -8.273 -6.291 1.00 0.00 87 ASN A C 3
ATOM 4798 O O . ASN A 1 87 ? 2.208 -9.494 -6.329 1.00 0.00 87 ASN A O 3
ATOM 4809 N N . GLY A 1 88 ? 0.936 -7.699 -5.822 1.00 0.00 88 GLY A N 3
ATOM 4810 C CA . GLY A 1 88 ? -0.168 -8.501 -5.320 1.00 0.00 88 GLY A CA 3
ATOM 4811 C C . GLY A 1 88 ? 0.195 -9.289 -4.077 1.00 0.00 88 GLY A C 3
ATOM 4812 O O . GLY A 1 88 ? -0.127 -10.474 -3.969 1.00 0.00 88 GLY A O 3
ATOM 4816 N N . LYS A 1 89 ? 0.863 -8.630 -3.134 1.00 0.00 89 LYS A N 3
ATOM 4817 C CA . LYS A 1 89 ? 1.274 -9.262 -1.889 1.00 0.00 89 LYS A CA 3
ATOM 4818 C C . LYS A 1 89 ? 1.919 -8.240 -0.957 1.00 0.00 89 LYS A C 3
ATOM 4819 O O . LYS A 1 89 ? 2.713 -7.403 -1.389 1.00 0.00 89 LYS A O 3
ATOM 4838 N N . PHE A 1 90 ? 1.566 -8.317 0.323 1.00 0.00 90 PHE A N 3
ATOM 4839 C CA . PHE A 1 90 ? 2.103 -7.404 1.333 1.00 0.00 90 PHE A CA 3
ATOM 4840 C C . PHE A 1 90 ? 3.623 -7.502 1.404 1.00 0.00 90 PHE A C 3
ATOM 4841 O O . PHE A 1 90 ? 4.171 -8.444 1.981 1.00 0.00 90 PHE A O 3
ATOM 4858 N N . TRP A 1 91 ? 4.299 -6.525 0.806 1.00 0.00 91 TRP A N 3
ATOM 4859 C CA . TRP A 1 91 ? 5.758 -6.495 0.791 1.00 0.00 91 TRP A CA 3
ATOM 4860 C C . TRP A 1 91 ? 6.311 -5.310 1.586 1.00 0.00 91 TRP A C 3
ATOM 4861 O O . TRP A 1 91 ? 7.444 -5.361 2.068 1.00 0.00 91 TRP A O 3
ATOM 4882 N N . GLY A 1 92 ? 5.517 -4.241 1.719 1.00 0.00 92 GLY A N 3
ATOM 4883 C CA . GLY A 1 92 ? 5.974 -3.073 2.453 1.00 0.00 92 GLY A CA 3
ATOM 4884 C C . GLY A 1 92 ? 5.238 -2.863 3.760 1.00 0.00 92 GLY A C 3
ATOM 4885 O O . GLY A 1 92 ? 4.019 -3.030 3.831 1.00 0.00 92 GLY A O 3
ATOM 4889 N N . THR A 1 93 ? 5.986 -2.487 4.796 1.00 0.00 93 THR A N 3
ATOM 4890 C CA . THR A 1 93 ? 5.413 -2.246 6.117 1.00 0.00 93 THR A CA 3
ATOM 4891 C C . THR A 1 93 ? 5.680 -0.815 6.578 1.00 0.00 93 THR A C 3
ATOM 4892 O O . THR A 1 93 ? 6.280 -0.017 5.855 1.00 0.00 93 THR A O 3
ATOM 4903 N N . GLU A 1 94 ? 5.238 -0.504 7.795 1.00 0.00 94 GLU A N 3
ATOM 4904 C CA . GLU A 1 94 ? 5.431 0.824 8.370 1.00 0.00 94 GLU A CA 3
ATOM 4905 C C . GLU A 1 94 ? 6.900 1.060 8.720 1.00 0.00 94 GLU A C 3
ATOM 4906 O O . GLU A 1 94 ? 7.446 2.131 8.457 1.00 0.00 94 GLU A O 3
ATOM 4918 N N . SER A 1 95 ? 7.530 0.050 9.322 1.00 0.00 95 SER A N 3
ATOM 4919 C CA . SER A 1 95 ? 8.933 0.140 9.724 1.00 0.00 95 SER A CA 3
ATOM 4920 C C . SER A 1 95 ? 9.873 0.145 8.517 1.00 0.00 95 SER A C 3
ATOM 4921 O O . SER A 1 95 ? 10.929 0.774 8.558 1.00 0.00 95 SER A O 3
ATOM 4929 N N . GLN A 1 96 ? 9.494 -0.561 7.449 1.00 0.00 96 GLN A N 3
ATOM 4930 C CA . GLN A 1 96 ? 10.327 -0.630 6.245 1.00 0.00 96 GLN A CA 3
ATOM 4931 C C . GLN A 1 96 ? 10.714 0.768 5.751 1.00 0.00 96 GLN A C 3
ATOM 4932 O O . GLN A 1 96 ? 11.826 0.971 5.260 1.00 0.00 96 GLN A O 3
ATOM 4946 N N . LEU A 1 97 ? 9.794 1.724 5.886 1.00 0.00 97 LEU A N 3
ATOM 4947 C CA . LEU A 1 97 ? 10.043 3.099 5.452 1.00 0.00 97 LEU A CA 3
ATOM 4948 C C . LEU A 1 97 ? 11.203 3.722 6.229 1.00 0.00 97 LEU A C 3
ATOM 4949 O O . LEU A 1 97 ? 12.161 4.215 5.634 1.00 0.00 97 LEU A O 3
ATOM 4965 N N . HIS A 1 98 ? 11.110 3.698 7.558 1.00 0.00 98 HIS A N 3
ATOM 4966 C CA . HIS A 1 98 ? 12.156 4.266 8.409 1.00 0.00 98 HIS A CA 3
ATOM 4967 C C . HIS A 1 98 ? 13.409 3.387 8.417 1.00 0.00 98 HIS A C 3
ATOM 4968 O O . HIS A 1 98 ? 14.524 3.898 8.508 1.00 0.00 98 HIS A O 3
ATOM 4983 N N . ARG A 1 99 ? 13.221 2.068 8.323 1.00 0.00 99 ARG A N 3
ATOM 4984 C CA . ARG A 1 99 ? 14.343 1.129 8.323 1.00 0.00 99 ARG A CA 3
ATOM 4985 C C . ARG A 1 99 ? 15.263 1.363 7.125 1.00 0.00 99 ARG A C 3
ATOM 4986 O O . ARG A 1 99 ? 16.486 1.325 7.257 1.00 0.00 99 ARG A O 3
ATOM 5007 N N . PHE A 1 100 ? 14.667 1.595 5.958 1.00 0.00 100 PHE A N 3
ATOM 5008 C CA . PHE A 1 100 ? 15.435 1.828 4.736 1.00 0.00 100 PHE A CA 3
ATOM 5009 C C . PHE A 1 100 ? 15.993 3.248 4.689 1.00 0.00 100 PHE A C 3
ATOM 5010 O O . PHE A 1 100 ? 17.156 3.448 4.338 1.00 0.00 100 PHE A O 3
ATOM 5027 N N . GLU A 1 101 ? 15.165 4.232 5.043 1.00 0.00 101 GLU A N 3
ATOM 5028 C CA . GLU A 1 101 ? 15.594 5.630 5.040 1.00 0.00 101 GLU A CA 3
ATOM 5029 C C . GLU A 1 101 ? 16.744 5.847 6.017 1.00 0.00 101 GLU A C 3
ATOM 5030 O O . GLU A 1 101 ? 17.709 6.550 5.712 1.00 0.00 101 GLU A O 3
ATOM 5042 N N . ALA A 1 102 ? 16.624 5.234 7.195 1.00 0.00 102 ALA A N 3
ATOM 5043 C CA . ALA A 1 102 ? 17.640 5.340 8.241 1.00 0.00 102 ALA A CA 3
ATOM 5044 C C . ALA A 1 102 ? 19.027 4.972 7.717 1.00 0.00 102 ALA A C 3
ATOM 5045 O O . ALA A 1 102 ? 20.006 5.661 8.003 1.00 0.00 102 ALA A O 3
ATOM 5052 N N . LYS A 1 103 ? 19.102 3.882 6.952 1.00 0.00 103 LYS A N 3
ATOM 5053 C CA . LYS A 1 103 ? 20.366 3.426 6.393 1.00 0.00 103 LYS A CA 3
ATOM 5054 C C . LYS A 1 103 ? 20.694 4.170 5.101 1.00 0.00 103 LYS A C 3
ATOM 5055 O O . LYS A 1 103 ? 21.852 4.508 4.848 1.00 0.00 103 LYS A O 3
ATOM 5074 N N . GLY A 1 104 ? 19.666 4.424 4.293 1.00 0.00 104 GLY A N 3
ATOM 5075 C CA . GLY A 1 104 ? 19.851 5.131 3.039 1.00 0.00 104 GLY A CA 3
ATOM 5076 C C . GLY A 1 104 ? 19.680 4.236 1.824 1.00 0.00 104 GLY A C 3
ATOM 5077 O O . GLY A 1 104 ? 20.372 4.413 0.819 1.00 0.00 104 GLY A O 3
ATOM 5081 N N . THR A 1 105 ? 18.754 3.279 1.910 1.00 0.00 105 THR A N 3
ATOM 5082 C CA . THR A 1 105 ? 18.494 2.360 0.799 1.00 0.00 105 THR A CA 3
ATOM 5083 C C . THR A 1 105 ? 17.081 2.549 0.233 1.00 0.00 105 THR A C 3
ATOM 5084 O O . THR A 1 105 ? 16.565 1.673 -0.466 1.00 0.00 105 THR A O 3
ATOM 5095 N N . LEU A 1 106 ? 16.460 3.696 0.527 1.00 0.00 106 LEU A N 3
ATOM 5096 C CA . LEU A 1 106 ? 15.114 3.992 0.035 1.00 0.00 106 LEU A CA 3
ATOM 5097 C C . LEU A 1 106 ? 15.100 4.072 -1.492 1.00 0.00 106 LEU A C 3
ATOM 5098 O O . LEU A 1 106 ? 14.289 3.418 -2.146 1.00 0.00 106 LEU A O 3
ATOM 5114 N N . GLU A 1 107 ? 16.009 4.871 -2.053 1.00 0.00 107 GLU A N 3
ATOM 5115 C CA . GLU A 1 107 ? 16.101 5.028 -3.507 1.00 0.00 107 GLU A CA 3
ATOM 5116 C C . GLU A 1 107 ? 16.541 3.724 -4.173 1.00 0.00 107 GLU A C 3
ATOM 5117 O O . GLU A 1 107 ? 16.053 3.370 -5.247 1.00 0.00 107 GLU A O 3
ATOM 5129 N N . GLU A 1 108 ? 17.463 3.012 -3.524 1.00 0.00 108 GLU A N 3
ATOM 5130 C CA . GLU A 1 108 ? 17.971 1.746 -4.044 1.00 0.00 108 GLU A CA 3
ATOM 5131 C C . GLU A 1 108 ? 16.856 0.704 -4.128 1.00 0.00 108 GLU A C 3
ATOM 5132 O O . GLU A 1 108 ? 16.785 -0.063 -5.088 1.00 0.00 108 GLU A O 3
ATOM 5144 N N . GLU A 1 109 ? 15.984 0.683 -3.116 1.00 0.00 109 GLU A N 3
ATOM 5145 C CA . GLU A 1 109 ? 14.869 -0.262 -3.077 1.00 0.00 109 GLU A CA 3
ATOM 5146 C C . GLU A 1 109 ? 13.972 -0.098 -4.303 1.00 0.00 109 GLU A C 3
ATOM 5147 O O . GLU A 1 109 ? 13.641 -1.080 -4.973 1.00 0.00 109 GLU A O 3
ATOM 5159 N N . LEU A 1 110 ? 13.583 1.148 -4.592 1.00 0.00 110 LEU A N 3
ATOM 5160 C CA . LEU A 1 110 ? 12.724 1.445 -5.741 1.00 0.00 110 LEU A CA 3
ATOM 5161 C C . LEU A 1 110 ? 13.380 0.996 -7.049 1.00 0.00 110 LEU A C 3
ATOM 5162 O O . LEU A 1 110 ? 12.694 0.620 -8.001 1.00 0.00 110 LEU A O 3
ATOM 5178 N N . THR A 1 111 ? 14.711 1.030 -7.085 1.00 0.00 111 THR A N 3
ATOM 5179 C CA . THR A 1 111 ? 15.459 0.618 -8.270 1.00 0.00 111 THR A CA 3
ATOM 5180 C C . THR A 1 111 ? 15.533 -0.910 -8.361 1.00 0.00 111 THR A C 3
ATOM 5181 O O . THR A 1 111 ? 15.521 -1.473 -9.456 1.00 0.00 111 THR A O 3
ATOM 5192 N N . LYS A 1 112 ? 15.606 -1.574 -7.202 1.00 0.00 112 LYS A N 3
ATOM 5193 C CA . LYS A 1 112 ? 15.677 -3.035 -7.147 1.00 0.00 112 LYS A CA 3
ATOM 5194 C C . LYS A 1 112 ? 14.454 -3.676 -7.803 1.00 0.00 112 LYS A C 3
ATOM 5195 O O . LYS A 1 112 ? 14.586 -4.603 -8.601 1.00 0.00 112 LYS A O 3
ATOM 5214 N N . ILE A 1 113 ? 13.267 -3.177 -7.457 1.00 0.00 113 ILE A N 3
ATOM 5215 C CA . ILE A 1 113 ? 12.017 -3.704 -8.011 1.00 0.00 113 ILE A CA 3
ATOM 5216 C C . ILE A 1 113 ? 11.924 -3.471 -9.518 1.00 0.00 113 ILE A C 3
ATOM 5217 O O . ILE A 1 113 ? 11.242 -4.216 -10.226 1.00 0.00 113 ILE A O 3
ATOM 5233 N N . GLY A 1 114 ? 12.607 -2.433 -10.004 1.00 0.00 114 GLY A N 3
ATOM 5234 C CA . GLY A 1 114 ? 12.583 -2.119 -11.419 1.00 0.00 114 GLY A CA 3
ATOM 5235 C C . GLY A 1 114 ? 11.711 -0.915 -11.735 1.00 0.00 114 GLY A C 3
ATOM 5236 O O . GLY A 1 114 ? 11.218 -0.781 -12.856 1.00 0.00 114 GLY A O 3
ATOM 5240 N N . LEU A 1 115 ? 11.523 -0.034 -10.748 1.00 0.00 115 LEU A N 3
ATOM 5241 C CA . LEU A 1 115 ? 10.710 1.165 -10.941 1.00 0.00 115 LEU A CA 3
ATOM 5242 C C . LEU A 1 115 ? 11.457 2.186 -11.796 1.00 0.00 115 LEU A C 3
ATOM 5243 O O . LEU A 1 115 ? 10.892 2.760 -12.728 1.00 0.00 115 LEU A O 3
ATOM 5259 N N . LEU A 1 116 ? 12.731 2.401 -11.473 1.00 0.00 116 LEU A N 3
ATOM 5260 C CA . LEU A 1 116 ? 13.564 3.345 -12.212 1.00 0.00 116 LEU A CA 3
ATOM 5261 C C . LEU A 1 116 ? 14.080 2.722 -13.512 1.00 0.00 116 LEU A C 3
ATOM 5262 O O . LEU A 1 116 ? 13.792 3.226 -14.599 1.00 0.00 116 LEU A O 3
ATOM 5278 N N . PRO A 1 117 ? 14.849 1.612 -13.426 1.00 0.00 117 PRO A N 3
ATOM 5279 C CA . PRO A 1 117 ? 15.391 0.935 -14.610 1.00 0.00 117 PRO A CA 3
ATOM 5280 C C . PRO A 1 117 ? 14.332 0.113 -15.348 1.00 0.00 117 PRO A C 3
ATOM 5281 O O . PRO A 1 117 ? 14.164 0.330 -16.567 1.00 0.00 117 PRO A O 3
ATOM 5293 N N . MET A 1 9 ? -16.860 -15.996 2.181 1.00 0.00 9 MET A N 4
ATOM 5294 C CA . MET A 1 9 ? -15.534 -16.483 2.668 1.00 0.00 9 MET A CA 4
ATOM 5295 C C . MET A 1 9 ? -14.684 -17.061 1.530 1.00 0.00 9 MET A C 4
ATOM 5296 O O . MET A 1 9 ? -13.873 -17.963 1.746 1.00 0.00 9 MET A O 4
ATOM 5310 N N . SER A 1 10 ? -14.876 -16.535 0.321 1.00 0.00 10 SER A N 4
ATOM 5311 C CA . SER A 1 10 ? -14.136 -16.994 -0.854 1.00 0.00 10 SER A CA 4
ATOM 5312 C C . SER A 1 10 ? -14.456 -16.115 -2.056 1.00 0.00 10 SER A C 4
ATOM 5313 O O . SER A 1 10 ? -13.554 -15.624 -2.734 1.00 0.00 10 SER A O 4
ATOM 5321 N N . ALA A 1 11 ? -15.754 -15.926 -2.306 1.00 0.00 11 ALA A N 4
ATOM 5322 C CA . ALA A 1 11 ? -16.216 -15.105 -3.429 1.00 0.00 11 ALA A CA 4
ATOM 5323 C C . ALA A 1 11 ? -15.645 -13.688 -3.357 1.00 0.00 11 ALA A C 4
ATOM 5324 O O . ALA A 1 11 ? -15.334 -13.084 -4.385 1.00 0.00 11 ALA A O 4
ATOM 5331 N N . PHE A 1 12 ? -15.499 -13.167 -2.139 1.00 0.00 12 PHE A N 4
ATOM 5332 C CA . PHE A 1 12 ? -14.956 -11.828 -1.937 1.00 0.00 12 PHE A CA 4
ATOM 5333 C C . PHE A 1 12 ? -13.426 -11.851 -1.963 1.00 0.00 12 PHE A C 4
ATOM 5334 O O . PHE A 1 12 ? -12.794 -10.938 -2.494 1.00 0.00 12 PHE A O 4
ATOM 5351 N N . VAL A 1 13 ? -12.836 -12.903 -1.386 1.00 0.00 13 VAL A N 4
ATOM 5352 C CA . VAL A 1 13 ? -11.381 -13.041 -1.344 1.00 0.00 13 VAL A CA 4
ATOM 5353 C C . VAL A 1 13 ? -10.795 -13.077 -2.756 1.00 0.00 13 VAL A C 4
ATOM 5354 O O . VAL A 1 13 ? -9.872 -12.323 -3.069 1.00 0.00 13 VAL A O 4
ATOM 5367 N N . THR A 1 14 ? -11.340 -13.951 -3.605 1.00 0.00 14 THR A N 4
ATOM 5368 C CA . THR A 1 14 ? -10.871 -14.071 -4.986 1.00 0.00 14 THR A CA 4
ATOM 5369 C C . THR A 1 14 ? -11.042 -12.749 -5.734 1.00 0.00 14 THR A C 4
ATOM 5370 O O . THR A 1 14 ? -10.211 -12.393 -6.572 1.00 0.00 14 THR A O 4
ATOM 5381 N N . LYS A 1 15 ? -12.119 -12.018 -5.423 1.00 0.00 15 LYS A N 4
ATOM 5382 C CA . LYS A 1 15 ? -12.385 -10.730 -6.065 1.00 0.00 15 LYS A CA 4
ATOM 5383 C C . LYS A 1 15 ? -11.212 -9.771 -5.865 1.00 0.00 15 LYS A C 4
ATOM 5384 O O . LYS A 1 15 ? -10.806 -9.073 -6.794 1.00 0.00 15 LYS A O 4
ATOM 5403 N N . ALA A 1 16 ? -10.669 -9.753 -4.648 1.00 0.00 16 ALA A N 4
ATOM 5404 C CA . ALA A 1 16 ? -9.533 -8.892 -4.322 1.00 0.00 16 ALA A CA 4
ATOM 5405 C C . ALA A 1 16 ? -8.306 -9.277 -5.147 1.00 0.00 16 ALA A C 4
ATOM 5406 O O . ALA A 1 16 ? -7.547 -8.412 -5.586 1.00 0.00 16 ALA A O 4
ATOM 5413 N N . GLU A 1 17 ? -8.125 -10.583 -5.361 1.00 0.00 17 GLU A N 4
ATOM 5414 C CA . GLU A 1 17 ? -6.996 -11.086 -6.142 1.00 0.00 17 GLU A CA 4
ATOM 5415 C C . GLU A 1 17 ? -7.067 -10.597 -7.589 1.00 0.00 17 GLU A C 4
ATOM 5416 O O . GLU A 1 17 ? -6.039 -10.321 -8.208 1.00 0.00 17 GLU A O 4
ATOM 5428 N N . GLU A 1 18 ? -8.283 -10.488 -8.121 1.00 0.00 18 GLU A N 4
ATOM 5429 C CA . GLU A 1 18 ? -8.477 -10.024 -9.494 1.00 0.00 18 GLU A CA 4
ATOM 5430 C C . GLU A 1 18 ? -8.034 -8.568 -9.639 1.00 0.00 18 GLU A C 4
ATOM 5431 O O . GLU A 1 18 ? -7.439 -8.192 -10.651 1.00 0.00 18 GLU A O 4
ATOM 5443 N N . MET A 1 19 ? -8.324 -7.753 -8.622 1.00 0.00 19 MET A N 4
ATOM 5444 C CA . MET A 1 19 ? -7.953 -6.339 -8.640 1.00 0.00 19 MET A CA 4
ATOM 5445 C C . MET A 1 19 ? -6.435 -6.172 -8.650 1.00 0.00 19 MET A C 4
ATOM 5446 O O . MET A 1 19 ? -5.900 -5.367 -9.415 1.00 0.00 19 MET A O 4
ATOM 5460 N N . ILE A 1 20 ? -5.745 -6.940 -7.805 1.00 0.00 20 ILE A N 4
ATOM 5461 C CA . ILE A 1 20 ? -4.294 -6.883 -7.720 1.00 0.00 20 ILE A CA 4
ATOM 5462 C C . ILE A 1 20 ? -3.636 -7.541 -8.937 1.00 0.00 20 ILE A C 4
ATOM 5463 O O . ILE A 1 20 ? -2.442 -7.355 -9.176 1.00 0.00 20 ILE A O 4
ATOM 5479 N N . LYS A 1 21 ? -4.418 -8.308 -9.702 1.00 0.00 21 LYS A N 4
ATOM 5480 C CA . LYS A 1 21 ? -3.908 -8.985 -10.888 1.00 0.00 21 LYS A CA 4
ATOM 5481 C C . LYS A 1 21 ? -3.391 -7.973 -11.913 1.00 0.00 21 LYS A C 4
ATOM 5482 O O . LYS A 1 21 ? -2.208 -7.970 -12.249 1.00 0.00 21 LYS A O 4
ATOM 5501 N N . SER A 1 22 ? -4.287 -7.107 -12.390 1.00 0.00 22 SER A N 4
ATOM 5502 C CA . SER A 1 22 ? -3.924 -6.076 -13.363 1.00 0.00 22 SER A CA 4
ATOM 5503 C C . SER A 1 22 ? -3.333 -4.853 -12.661 1.00 0.00 22 SER A C 4
ATOM 5504 O O . SER A 1 22 ? -2.649 -4.040 -13.285 1.00 0.00 22 SER A O 4
ATOM 5512 N N . HIS A 1 23 ? -3.592 -4.736 -11.356 1.00 0.00 23 HIS A N 4
ATOM 5513 C CA . HIS A 1 23 ? -3.074 -3.622 -10.572 1.00 0.00 23 HIS A CA 4
ATOM 5514 C C . HIS A 1 23 ? -2.235 -4.137 -9.402 1.00 0.00 23 HIS A C 4
ATOM 5515 O O . HIS A 1 23 ? -2.591 -3.944 -8.238 1.00 0.00 23 HIS A O 4
ATOM 5530 N N . PRO A 1 24 ? -1.103 -4.806 -9.700 1.00 0.00 24 PRO A N 4
ATOM 5531 C CA . PRO A 1 24 ? -0.210 -5.355 -8.668 1.00 0.00 24 PRO A CA 4
ATOM 5532 C C . PRO A 1 24 ? 0.441 -4.272 -7.806 1.00 0.00 24 PRO A C 4
ATOM 5533 O O . PRO A 1 24 ? 0.844 -4.536 -6.672 1.00 0.00 24 PRO A O 4
ATOM 5544 N N . TYR A 1 25 ? 0.539 -3.056 -8.348 1.00 0.00 25 TYR A N 4
ATOM 5545 C CA . TYR A 1 25 ? 1.135 -1.940 -7.627 1.00 0.00 25 TYR A CA 4
ATOM 5546 C C . TYR A 1 25 ? 0.056 -1.123 -6.917 1.00 0.00 25 TYR A C 4
ATOM 5547 O O . TYR A 1 25 ? -0.264 -0.003 -7.325 1.00 0.00 25 TYR A O 4
ATOM 5565 N N . PHE A 1 26 ? -0.509 -1.698 -5.854 1.00 0.00 26 PHE A N 4
ATOM 5566 C CA . PHE A 1 26 ? -1.558 -1.035 -5.089 1.00 0.00 26 PHE A CA 4
ATOM 5567 C C . PHE A 1 26 ? -1.090 -0.701 -3.673 1.00 0.00 26 PHE A C 4
ATOM 5568 O O . PHE A 1 26 ? -0.406 -1.499 -3.031 1.00 0.00 26 PHE A O 4
ATOM 5585 N N . GLN A 1 27 ? -1.468 0.483 -3.193 1.00 0.00 27 GLN A N 4
ATOM 5586 C CA . GLN A 1 27 ? -1.094 0.928 -1.853 1.00 0.00 27 GLN A CA 4
ATOM 5587 C C . GLN A 1 27 ? -2.326 1.376 -1.066 1.00 0.00 27 GLN A C 4
ATOM 5588 O O . GLN A 1 27 ? -3.172 2.107 -1.585 1.00 0.00 27 GLN A O 4
ATOM 5602 N N . LEU A 1 28 ? -2.421 0.928 0.187 1.00 0.00 28 LEU A N 4
ATOM 5603 C CA . LEU A 1 28 ? -3.550 1.276 1.049 1.00 0.00 28 LEU A CA 4
ATOM 5604 C C . LEU A 1 28 ? -3.124 2.260 2.138 1.00 0.00 28 LEU A C 4
ATOM 5605 O O . LEU A 1 28 ? -2.156 2.017 2.859 1.00 0.00 28 LEU A O 4
ATOM 5621 N N . SER A 1 29 ? -3.855 3.372 2.250 1.00 0.00 29 SER A N 4
ATOM 5622 C CA . SER A 1 29 ? -3.552 4.396 3.251 1.00 0.00 29 SER A CA 4
ATOM 5623 C C . SER A 1 29 ? -4.701 4.556 4.251 1.00 0.00 29 SER A C 4
ATOM 5624 O O . SER A 1 29 ? -5.858 4.274 3.933 1.00 0.00 29 SER A O 4
ATOM 5632 N N . ALA A 1 30 ? -4.368 5.012 5.464 1.00 0.00 30 ALA A N 4
ATOM 5633 C CA . ALA A 1 30 ? -5.362 5.207 6.524 1.00 0.00 30 ALA A CA 4
ATOM 5634 C C . ALA A 1 30 ? -6.286 6.390 6.233 1.00 0.00 30 ALA A C 4
ATOM 5635 O O . ALA A 1 30 ? -7.494 6.309 6.459 1.00 0.00 30 ALA A O 4
ATOM 5642 N N . SER A 1 31 ? -5.709 7.489 5.740 1.00 0.00 31 SER A N 4
ATOM 5643 C CA . SER A 1 31 ? -6.474 8.700 5.424 1.00 0.00 31 SER A CA 4
ATOM 5644 C C . SER A 1 31 ? -7.051 9.342 6.692 1.00 0.00 31 SER A C 4
ATOM 5645 O O . SER A 1 31 ? -8.134 9.931 6.665 1.00 0.00 31 SER A O 4
ATOM 5653 N N . TRP A 1 32 ? -6.311 9.233 7.797 1.00 0.00 32 TRP A N 4
ATOM 5654 C CA . TRP A 1 32 ? -6.733 9.807 9.075 1.00 0.00 32 TRP A CA 4
ATOM 5655 C C . TRP A 1 32 ? -5.539 9.995 10.015 1.00 0.00 32 TRP A C 4
ATOM 5656 O O . TRP A 1 32 ? -5.437 11.014 10.701 1.00 0.00 32 TRP A O 4
ATOM 5677 N N . CYS A 1 33 ? -4.636 9.012 10.038 1.00 0.00 33 CYS A N 4
ATOM 5678 C CA . CYS A 1 33 ? -3.455 9.081 10.888 1.00 0.00 33 CYS A CA 4
ATOM 5679 C C . CYS A 1 33 ? -2.246 9.571 10.095 1.00 0.00 33 CYS A C 4
ATOM 5680 O O . CYS A 1 33 ? -2.121 9.285 8.903 1.00 0.00 33 CYS A O 4
ATOM 5688 N N . PRO A 1 34 ? -1.331 10.312 10.756 1.00 0.00 34 PRO A N 4
ATOM 5689 C CA . PRO A 1 34 ? -0.114 10.840 10.118 1.00 0.00 34 PRO A CA 4
ATOM 5690 C C . PRO A 1 34 ? 0.725 9.747 9.457 1.00 0.00 34 PRO A C 4
ATOM 5691 O O . PRO A 1 34 ? 1.543 10.032 8.581 1.00 0.00 34 PRO A O 4
ATOM 5702 N N . ASP A 1 35 ? 0.516 8.495 9.883 1.00 0.00 35 ASP A N 4
ATOM 5703 C CA . ASP A 1 35 ? 1.247 7.355 9.334 1.00 0.00 35 ASP A CA 4
ATOM 5704 C C . ASP A 1 35 ? 1.173 7.337 7.807 1.00 0.00 35 ASP A C 4
ATOM 5705 O O . ASP A 1 35 ? 2.159 7.033 7.135 1.00 0.00 35 ASP A O 4
ATOM 5714 N N . CYS A 1 36 ? -0.001 7.668 7.267 1.00 0.00 36 CYS A N 4
ATOM 5715 C CA . CYS A 1 36 ? -0.199 7.692 5.821 1.00 0.00 36 CYS A CA 4
ATOM 5716 C C . CYS A 1 36 ? 0.450 8.924 5.196 1.00 0.00 36 CYS A C 4
ATOM 5717 O O . CYS A 1 36 ? 0.999 8.856 4.095 1.00 0.00 36 CYS A O 4
ATOM 5725 N N . VAL A 1 37 ? 0.388 10.052 5.907 1.00 0.00 37 VAL A N 4
ATOM 5726 C CA . VAL A 1 37 ? 0.970 11.300 5.423 1.00 0.00 37 VAL A CA 4
ATOM 5727 C C . VAL A 1 37 ? 2.477 11.164 5.198 1.00 0.00 37 VAL A C 4
ATOM 5728 O O . VAL A 1 37 ? 3.025 11.760 4.270 1.00 0.00 37 VAL A O 4
ATOM 5741 N N . TYR A 1 38 ? 3.147 10.379 6.045 1.00 0.00 38 TYR A N 4
ATOM 5742 C CA . TYR A 1 38 ? 4.592 10.173 5.921 1.00 0.00 38 TYR A CA 4
ATOM 5743 C C . TYR A 1 38 ? 4.944 9.592 4.551 1.00 0.00 38 TYR A C 4
ATOM 5744 O O . TYR A 1 38 ? 5.796 10.131 3.842 1.00 0.00 38 TYR A O 4
ATOM 5762 N N . ALA A 1 39 ? 4.283 8.489 4.189 1.00 0.00 39 ALA A N 4
ATOM 5763 C CA . ALA A 1 39 ? 4.526 7.830 2.903 1.00 0.00 39 ALA A CA 4
ATOM 5764 C C . ALA A 1 39 ? 4.189 8.750 1.728 1.00 0.00 39 ALA A C 4
ATOM 5765 O O . ALA A 1 39 ? 4.842 8.699 0.688 1.00 0.00 39 ALA A O 4
ATOM 5772 N N . ASN A 1 40 ? 3.168 9.593 1.904 1.00 0.00 40 ASN A N 4
ATOM 5773 C CA . ASN A 1 40 ? 2.753 10.524 0.859 1.00 0.00 40 ASN A CA 4
ATOM 5774 C C . ASN A 1 40 ? 3.735 11.686 0.739 1.00 0.00 40 ASN A C 4
ATOM 5775 O O . ASN A 1 40 ? 3.896 12.259 -0.338 1.00 0.00 40 ASN A O 4
ATOM 5786 N N . SER A 1 41 ? 4.383 12.034 1.851 1.00 0.00 41 SER A N 4
ATOM 5787 C CA . SER A 1 41 ? 5.341 13.130 1.867 1.00 0.00 41 SER A CA 4
ATOM 5788 C C . SER A 1 41 ? 6.551 12.809 0.996 1.00 0.00 41 SER A C 4
ATOM 5789 O O . SER A 1 41 ? 6.960 13.617 0.160 1.00 0.00 41 SER A O 4
ATOM 5797 N N . ILE A 1 42 ? 7.117 11.617 1.189 1.00 0.00 42 ILE A N 4
ATOM 5798 C CA . ILE A 1 42 ? 8.276 11.184 0.414 1.00 0.00 42 ILE A CA 4
ATOM 5799 C C . ILE A 1 42 ? 7.913 11.024 -1.062 1.00 0.00 42 ILE A C 4
ATOM 5800 O O . ILE A 1 42 ? 8.680 11.412 -1.943 1.00 0.00 42 ILE A O 4
ATOM 5816 N N . TRP A 1 43 ? 6.734 10.456 -1.320 1.00 0.00 43 TRP A N 4
ATOM 5817 C CA . TRP A 1 43 ? 6.260 10.250 -2.687 1.00 0.00 43 TRP A CA 4
ATOM 5818 C C . TRP A 1 43 ? 6.000 11.584 -3.388 1.00 0.00 43 TRP A C 4
ATOM 5819 O O . TRP A 1 43 ? 6.263 11.725 -4.583 1.00 0.00 43 TRP A O 4
ATOM 5840 N N . ASN A 1 44 ? 5.490 12.564 -2.635 1.00 0.00 44 ASN A N 4
ATOM 5841 C CA . ASN A 1 44 ? 5.202 13.890 -3.182 1.00 0.00 44 ASN A CA 4
ATOM 5842 C C . ASN A 1 44 ? 6.480 14.568 -3.675 1.00 0.00 44 ASN A C 4
ATOM 5843 O O . ASN A 1 44 ? 6.470 15.263 -4.693 1.00 0.00 44 ASN A O 4
ATOM 5854 N N . LYS A 1 45 ? 7.579 14.360 -2.949 1.00 0.00 45 LYS A N 4
ATOM 5855 C CA . LYS A 1 45 ? 8.865 14.950 -3.311 1.00 0.00 45 LYS A CA 4
ATOM 5856 C C . LYS A 1 45 ? 9.594 14.101 -4.356 1.00 0.00 45 LYS A C 4
ATOM 5857 O O . LYS A 1 45 ? 10.346 14.632 -5.174 1.00 0.00 45 LYS A O 4
ATOM 5876 N N . LEU A 1 46 ? 9.376 12.782 -4.326 1.00 0.00 46 LEU A N 4
ATOM 5877 C CA . LEU A 1 46 ? 10.032 11.882 -5.275 1.00 0.00 46 LEU A CA 4
ATOM 5878 C C . LEU A 1 46 ? 9.325 11.862 -6.638 1.00 0.00 46 LEU A C 4
ATOM 5879 O O . LEU A 1 46 ? 9.843 11.278 -7.591 1.00 0.00 46 LEU A O 4
ATOM 5895 N N . ASN A 1 47 ? 8.149 12.498 -6.732 1.00 0.00 47 ASN A N 4
ATOM 5896 C CA . ASN A 1 47 ? 7.393 12.540 -7.983 1.00 0.00 47 ASN A CA 4
ATOM 5897 C C . ASN A 1 47 ? 7.283 11.140 -8.607 1.00 0.00 47 ASN A C 4
ATOM 5898 O O . ASN A 1 47 ? 7.480 10.965 -9.811 1.00 0.00 47 ASN A O 4
ATOM 5909 N N . VAL A 1 48 ? 6.964 10.145 -7.776 1.00 0.00 48 VAL A N 4
ATOM 5910 C CA . VAL A 1 48 ? 6.826 8.765 -8.246 1.00 0.00 48 VAL A CA 4
ATOM 5911 C C . VAL A 1 48 ? 5.413 8.232 -7.987 1.00 0.00 48 VAL A C 4
ATOM 5912 O O . VAL A 1 48 ? 5.231 7.064 -7.640 1.00 0.00 48 VAL A O 4
ATOM 5925 N N . GLN A 1 49 ? 4.411 9.101 -8.168 1.00 0.00 49 GLN A N 4
ATOM 5926 C CA . GLN A 1 49 ? 3.013 8.724 -7.961 1.00 0.00 49 GLN A CA 4
ATOM 5927 C C . GLN A 1 49 ? 2.322 8.414 -9.293 1.00 0.00 49 GLN A C 4
ATOM 5928 O O . GLN A 1 49 ? 1.117 8.631 -9.444 1.00 0.00 49 GLN A O 4
ATOM 5942 N N . ASP A 1 50 ? 3.095 7.899 -10.255 1.00 0.00 50 ASP A N 4
ATOM 5943 C CA . ASP A 1 50 ? 2.566 7.550 -11.574 1.00 0.00 50 ASP A CA 4
ATOM 5944 C C . ASP A 1 50 ? 2.778 6.067 -11.866 1.00 0.00 50 ASP A C 4
ATOM 5945 O O . ASP A 1 50 ? 1.846 5.366 -12.257 1.00 0.00 50 ASP A O 4
ATOM 5954 N N . LYS A 1 51 ? 4.010 5.597 -11.667 1.00 0.00 51 LYS A N 4
ATOM 5955 C CA . LYS A 1 51 ? 4.350 4.192 -11.900 1.00 0.00 51 LYS A CA 4
ATOM 5956 C C . LYS A 1 51 ? 3.559 3.266 -10.967 1.00 0.00 51 LYS A C 4
ATOM 5957 O O . LYS A 1 51 ? 3.332 2.097 -11.290 1.00 0.00 51 LYS A O 4
ATOM 5976 N N . VAL A 1 52 ? 3.140 3.794 -9.812 1.00 0.00 52 VAL A N 4
ATOM 5977 C CA . VAL A 1 52 ? 2.375 3.022 -8.838 1.00 0.00 52 VAL A CA 4
ATOM 5978 C C . VAL A 1 52 ? 0.991 3.644 -8.632 1.00 0.00 52 VAL A C 4
ATOM 5979 O O . VAL A 1 52 ? 0.815 4.850 -8.822 1.00 0.00 52 VAL A O 4
ATOM 5992 N N . PHE A 1 53 ? 0.017 2.826 -8.227 1.00 0.00 53 PHE A N 4
ATOM 5993 C CA . PHE A 1 53 ? -1.335 3.308 -7.985 1.00 0.00 53 PHE A CA 4
ATOM 5994 C C . PHE A 1 53 ? -1.700 3.136 -6.516 1.00 0.00 53 PHE A C 4
ATOM 5995 O O . PHE A 1 53 ? -1.867 2.018 -6.025 1.00 0.00 53 PHE A O 4
ATOM 6012 N N . VAL A 1 54 ? -1.826 4.259 -5.827 1.00 0.00 54 VAL A N 4
ATOM 6013 C CA . VAL A 1 54 ? -2.174 4.267 -4.406 1.00 0.00 54 VAL A CA 4
ATOM 6014 C C . VAL A 1 54 ? -3.604 4.758 -4.188 1.00 0.00 54 VAL A C 4
ATOM 6015 O O . VAL A 1 54 ? -4.067 5.678 -4.864 1.00 0.00 54 VAL A O 4
ATOM 6028 N N . PHE A 1 55 ? -4.298 4.136 -3.235 1.00 0.00 55 PHE A N 4
ATOM 6029 C CA . PHE A 1 55 ? -5.676 4.504 -2.917 1.00 0.00 55 PHE A CA 4
ATOM 6030 C C . PHE A 1 55 ? -5.828 4.808 -1.428 1.00 0.00 55 PHE A C 4
ATOM 6031 O O . PHE A 1 55 ? -5.469 3.993 -0.576 1.00 0.00 55 PHE A O 4
ATOM 6048 N N . ASP A 1 56 ? -6.354 5.992 -1.129 1.00 0.00 56 ASP A N 4
ATOM 6049 C CA . ASP A 1 56 ? -6.549 6.427 0.250 1.00 0.00 56 ASP A CA 4
ATOM 6050 C C . ASP A 1 56 ? -7.932 6.035 0.768 1.00 0.00 56 ASP A C 4
ATOM 6051 O O . ASP A 1 56 ? -8.950 6.356 0.149 1.00 0.00 56 ASP A O 4
ATOM 6060 N N . ILE A 1 57 ? -7.959 5.348 1.913 1.00 0.00 57 ILE A N 4
ATOM 6061 C CA . ILE A 1 57 ? -9.216 4.920 2.529 1.00 0.00 57 ILE A CA 4
ATOM 6062 C C . ILE A 1 57 ? -9.873 6.080 3.279 1.00 0.00 57 ILE A C 4
ATOM 6063 O O . ILE A 1 57 ? -10.087 6.014 4.493 1.00 0.00 57 ILE A O 4
ATOM 6079 N N . GLY A 1 58 ? -10.189 7.144 2.544 1.00 0.00 58 GLY A N 4
ATOM 6080 C CA . GLY A 1 58 ? -10.818 8.307 3.142 1.00 0.00 58 GLY A CA 4
ATOM 6081 C C . GLY A 1 58 ? -12.034 8.785 2.364 1.00 0.00 58 GLY A C 4
ATOM 6082 O O . GLY A 1 58 ? -12.473 9.923 2.537 1.00 0.00 58 GLY A O 4
ATOM 6086 N N . SER A 1 59 ? -12.581 7.917 1.507 1.00 0.00 59 SER A N 4
ATOM 6087 C CA . SER A 1 59 ? -13.757 8.260 0.703 1.00 0.00 59 SER A CA 4
ATOM 6088 C C . SER A 1 59 ? -14.851 7.186 0.805 1.00 0.00 59 SER A C 4
ATOM 6089 O O . SER A 1 59 ? -15.827 7.215 0.053 1.00 0.00 59 SER A O 4
ATOM 6097 N N . LEU A 1 60 ? -14.682 6.238 1.734 1.00 0.00 60 LEU A N 4
ATOM 6098 C CA . LEU A 1 60 ? -15.647 5.157 1.927 1.00 0.00 60 LEU A CA 4
ATOM 6099 C C . LEU A 1 60 ? -16.423 5.338 3.232 1.00 0.00 60 LEU A C 4
ATOM 6100 O O . LEU A 1 60 ? -15.829 5.560 4.286 1.00 0.00 60 LEU A O 4
ATOM 6116 N N . PRO A 1 61 ? -17.769 5.228 3.181 1.00 0.00 61 PRO A N 4
ATOM 6117 C CA . PRO A 1 61 ? -18.628 5.364 4.369 1.00 0.00 61 PRO A CA 4
ATOM 6118 C C . PRO A 1 61 ? -18.442 4.202 5.351 1.00 0.00 61 PRO A C 4
ATOM 6119 O O . PRO A 1 61 ? -17.561 3.360 5.165 1.00 0.00 61 PRO A O 4
ATOM 6130 N N . ARG A 1 62 ? -19.280 4.155 6.391 1.00 0.00 62 ARG A N 4
ATOM 6131 C CA . ARG A 1 62 ? -19.200 3.086 7.395 1.00 0.00 62 ARG A CA 4
ATOM 6132 C C . ARG A 1 62 ? -19.771 1.755 6.877 1.00 0.00 62 ARG A C 4
ATOM 6133 O O . ARG A 1 62 ? -19.876 0.790 7.637 1.00 0.00 62 ARG A O 4
ATOM 6154 N N . ASN A 1 63 ? -20.130 1.698 5.590 1.00 0.00 63 ASN A N 4
ATOM 6155 C CA . ASN A 1 63 ? -20.670 0.477 4.997 1.00 0.00 63 ASN A CA 4
ATOM 6156 C C . ASN A 1 63 ? -19.691 -0.113 3.982 1.00 0.00 63 ASN A C 4
ATOM 6157 O O . ASN A 1 63 ? -19.455 -1.323 3.966 1.00 0.00 63 ASN A O 4
ATOM 6168 N N . GLU A 1 64 ? -19.116 0.748 3.138 1.00 0.00 64 GLU A N 4
ATOM 6169 C CA . GLU A 1 64 ? -18.161 0.307 2.126 1.00 0.00 64 GLU A CA 4
ATOM 6170 C C . GLU A 1 64 ? -16.765 0.122 2.727 1.00 0.00 64 GLU A C 4
ATOM 6171 O O . GLU A 1 64 ? -16.081 -0.858 2.431 1.00 0.00 64 GLU A O 4
ATOM 6183 N N . GLN A 1 65 ? -16.347 1.067 3.573 1.00 0.00 65 GLN A N 4
ATOM 6184 C CA . GLN A 1 65 ? -15.031 0.998 4.210 1.00 0.00 65 GLN A CA 4
ATOM 6185 C C . GLN A 1 65 ? -14.875 -0.278 5.046 1.00 0.00 65 GLN A C 4
ATOM 6186 O O . GLN A 1 65 ? -13.775 -0.822 5.153 1.00 0.00 65 GLN A O 4
ATOM 6200 N N . GLU A 1 66 ? -15.977 -0.752 5.639 1.00 0.00 66 GLU A N 4
ATOM 6201 C CA . GLU A 1 66 ? -15.944 -1.961 6.462 1.00 0.00 66 GLU A CA 4
ATOM 6202 C C . GLU A 1 66 ? -15.652 -3.197 5.613 1.00 0.00 66 GLU A C 4
ATOM 6203 O O . GLU A 1 66 ? -14.684 -3.911 5.867 1.00 0.00 66 GLU A O 4
ATOM 6215 N N . LYS A 1 67 ? -16.491 -3.445 4.608 1.00 0.00 67 LYS A N 4
ATOM 6216 C CA . LYS A 1 67 ? -16.305 -4.602 3.728 1.00 0.00 67 LYS A CA 4
ATOM 6217 C C . LYS A 1 67 ? -14.936 -4.562 3.044 1.00 0.00 67 LYS A C 4
ATOM 6218 O O . LYS A 1 67 ? -14.347 -5.607 2.764 1.00 0.00 67 LYS A O 4
ATOM 6237 N N . TRP A 1 68 ? -14.435 -3.354 2.777 1.00 0.00 68 TRP A N 4
ATOM 6238 C CA . TRP A 1 68 ? -13.139 -3.193 2.125 1.00 0.00 68 TRP A CA 4
ATOM 6239 C C . TRP A 1 68 ? -11.990 -3.526 3.075 1.00 0.00 68 TRP A C 4
ATOM 6240 O O . TRP A 1 68 ? -11.129 -4.339 2.744 1.00 0.00 68 TRP A O 4
ATOM 6261 N N . ARG A 1 69 ? -11.975 -2.891 4.251 1.00 0.00 69 ARG A N 4
ATOM 6262 C CA . ARG A 1 69 ? -10.915 -3.129 5.235 1.00 0.00 69 ARG A CA 4
ATOM 6263 C C . ARG A 1 69 ? -10.778 -4.615 5.562 1.00 0.00 69 ARG A C 4
ATOM 6264 O O . ARG A 1 69 ? -9.666 -5.127 5.666 1.00 0.00 69 ARG A O 4
ATOM 6285 N N . ILE A 1 70 ? -11.908 -5.307 5.721 1.00 0.00 70 ILE A N 4
ATOM 6286 C CA . ILE A 1 70 ? -11.890 -6.733 6.035 1.00 0.00 70 ILE A CA 4
ATOM 6287 C C . ILE A 1 70 ? -11.222 -7.538 4.919 1.00 0.00 70 ILE A C 4
ATOM 6288 O O . ILE A 1 70 ? -10.248 -8.251 5.159 1.00 0.00 70 ILE A O 4
ATOM 6304 N N . ALA A 1 71 ? -11.754 -7.419 3.700 1.00 0.00 71 ALA A N 4
ATOM 6305 C CA . ALA A 1 71 ? -11.211 -8.143 2.549 1.00 0.00 71 ALA A CA 4
ATOM 6306 C C . ALA A 1 71 ? -9.740 -7.804 2.312 1.00 0.00 71 ALA A C 4
ATOM 6307 O O . ALA A 1 71 ? -8.919 -8.696 2.093 1.00 0.00 71 ALA A O 4
ATOM 6314 N N . PHE A 1 72 ? -9.409 -6.512 2.350 1.00 0.00 72 PHE A N 4
ATOM 6315 C CA . PHE A 1 72 ? -8.034 -6.066 2.128 1.00 0.00 72 PHE A CA 4
ATOM 6316 C C . PHE A 1 72 ? -7.090 -6.572 3.222 1.00 0.00 72 PHE A C 4
ATOM 6317 O O . PHE A 1 72 ? -6.051 -7.158 2.923 1.00 0.00 72 PHE A O 4
ATOM 6334 N N . GLN A 1 73 ? -7.457 -6.343 4.487 1.00 0.00 73 GLN A N 4
ATOM 6335 C CA . GLN A 1 73 ? -6.633 -6.781 5.622 1.00 0.00 73 GLN A CA 4
ATOM 6336 C C . GLN A 1 73 ? -6.418 -8.297 5.607 1.00 0.00 73 GLN A C 4
ATOM 6337 O O . GLN A 1 73 ? -5.419 -8.791 6.131 1.00 0.00 73 GLN A O 4
ATOM 6351 N N . LYS A 1 74 ? -7.351 -9.035 5.002 1.00 0.00 74 LYS A N 4
ATOM 6352 C CA . LYS A 1 74 ? -7.244 -10.488 4.922 1.00 0.00 74 LYS A CA 4
ATOM 6353 C C . LYS A 1 74 ? -6.329 -10.918 3.772 1.00 0.00 74 LYS A C 4
ATOM 6354 O O . LYS A 1 74 ? -5.673 -11.956 3.852 1.00 0.00 74 LYS A O 4
ATOM 6373 N N . VAL A 1 75 ? -6.299 -10.127 2.696 1.00 0.00 75 VAL A N 4
ATOM 6374 C CA . VAL A 1 75 ? -5.471 -10.452 1.533 1.00 0.00 75 VAL A CA 4
ATOM 6375 C C . VAL A 1 75 ? -4.029 -9.961 1.689 1.00 0.00 75 VAL A C 4
ATOM 6376 O O . VAL A 1 75 ? -3.086 -10.716 1.453 1.00 0.00 75 VAL A O 4
ATOM 6389 N N . VAL A 1 76 ? -3.859 -8.698 2.078 1.00 0.00 76 VAL A N 4
ATOM 6390 C CA . VAL A 1 76 ? -2.517 -8.126 2.245 1.00 0.00 76 VAL A CA 4
ATOM 6391 C C . VAL A 1 76 ? -2.457 -7.073 3.355 1.00 0.00 76 VAL A C 4
ATOM 6392 O O . VAL A 1 76 ? -1.456 -6.984 4.070 1.00 0.00 76 VAL A O 4
ATOM 6405 N N . GLY A 1 77 ? -3.516 -6.269 3.486 1.00 0.00 77 GLY A N 4
ATOM 6406 C CA . GLY A 1 77 ? -3.555 -5.226 4.500 1.00 0.00 77 GLY A CA 4
ATOM 6407 C C . GLY A 1 77 ? -3.097 -5.693 5.874 1.00 0.00 77 GLY A C 4
ATOM 6408 O O . GLY A 1 77 ? -2.474 -4.928 6.610 1.00 0.00 77 GLY A O 4
ATOM 6412 N N . SER A 1 78 ? -3.409 -6.945 6.220 1.00 0.00 78 SER A N 4
ATOM 6413 C CA . SER A 1 78 ? -3.027 -7.505 7.516 1.00 0.00 78 SER A CA 4
ATOM 6414 C C . SER A 1 78 ? -3.661 -6.720 8.666 1.00 0.00 78 SER A C 4
ATOM 6415 O O . SER A 1 78 ? -4.574 -5.920 8.454 1.00 0.00 78 SER A O 4
ATOM 6423 N N . ARG A 1 79 ? -3.169 -6.950 9.883 1.00 0.00 79 ARG A N 4
ATOM 6424 C CA . ARG A 1 79 ? -3.681 -6.260 11.064 1.00 0.00 79 ARG A CA 4
ATOM 6425 C C . ARG A 1 79 ? -2.827 -5.029 11.391 1.00 0.00 79 ARG A C 4
ATOM 6426 O O . ARG A 1 79 ? -2.545 -4.748 12.558 1.00 0.00 79 ARG A O 4
ATOM 6447 N N . ASN A 1 80 ? -2.419 -4.297 10.348 1.00 0.00 80 ASN A N 4
ATOM 6448 C CA . ASN A 1 80 ? -1.596 -3.098 10.513 1.00 0.00 80 ASN A CA 4
ATOM 6449 C C . ASN A 1 80 ? -1.672 -2.212 9.270 1.00 0.00 80 ASN A C 4
ATOM 6450 O O . ASN A 1 80 ? -1.491 -2.690 8.150 1.00 0.00 80 ASN A O 4
ATOM 6461 N N . LEU A 1 81 ? -1.930 -0.921 9.473 1.00 0.00 81 LEU A N 4
ATOM 6462 C CA . LEU A 1 81 ? -2.017 0.033 8.364 1.00 0.00 81 LEU A CA 4
ATOM 6463 C C . LEU A 1 81 ? -1.191 1.284 8.660 1.00 0.00 81 LEU A C 4
ATOM 6464 O O . LEU A 1 81 ? -0.981 1.632 9.824 1.00 0.00 81 LEU A O 4
ATOM 6480 N N . PRO A 1 82 ? -0.702 1.982 7.612 1.00 0.00 82 PRO A N 4
ATOM 6481 C CA . PRO A 1 82 ? -0.926 1.608 6.206 1.00 0.00 82 PRO A CA 4
ATOM 6482 C C . PRO A 1 82 ? -0.087 0.403 5.765 1.00 0.00 82 PRO A C 4
ATOM 6483 O O . PRO A 1 82 ? 0.693 -0.142 6.548 1.00 0.00 82 PRO A O 4
ATOM 6494 N N . THR A 1 83 ? -0.261 -0.008 4.506 1.00 0.00 83 THR A N 4
ATOM 6495 C CA . THR A 1 83 ? 0.473 -1.152 3.961 1.00 0.00 83 THR A CA 4
ATOM 6496 C C . THR A 1 83 ? 0.826 -0.940 2.485 1.00 0.00 83 THR A C 4
ATOM 6497 O O . THR A 1 83 ? 0.163 -0.175 1.781 1.00 0.00 83 THR A O 4
ATOM 6508 N N . ILE A 1 84 ? 1.875 -1.629 2.022 1.00 0.00 84 ILE A N 4
ATOM 6509 C CA . ILE A 1 84 ? 2.319 -1.521 0.634 1.00 0.00 84 ILE A CA 4
ATOM 6510 C C . ILE A 1 84 ? 2.240 -2.873 -0.082 1.00 0.00 84 ILE A C 4
ATOM 6511 O O . ILE A 1 84 ? 2.961 -3.812 0.262 1.00 0.00 84 ILE A O 4
ATOM 6527 N N . VAL A 1 85 ? 1.363 -2.958 -1.085 1.00 0.00 85 VAL A N 4
ATOM 6528 C CA . VAL A 1 85 ? 1.185 -4.186 -1.860 1.00 0.00 85 VAL A CA 4
ATOM 6529 C C . VAL A 1 85 ? 1.913 -4.095 -3.203 1.00 0.00 85 VAL A C 4
ATOM 6530 O O . VAL A 1 85 ? 1.602 -3.236 -4.030 1.00 0.00 85 VAL A O 4
ATOM 6543 N N . VAL A 1 86 ? 2.881 -4.987 -3.411 1.00 0.00 86 VAL A N 4
ATOM 6544 C CA . VAL A 1 86 ? 3.656 -5.010 -4.648 1.00 0.00 86 VAL A CA 4
ATOM 6545 C C . VAL A 1 86 ? 3.593 -6.386 -5.306 1.00 0.00 86 VAL A C 4
ATOM 6546 O O . VAL A 1 86 ? 3.792 -7.407 -4.647 1.00 0.00 86 VAL A O 4
ATOM 6559 N N . ASN A 1 87 ? 3.311 -6.402 -6.611 1.00 0.00 87 ASN A N 4
ATOM 6560 C CA . ASN A 1 87 ? 3.213 -7.650 -7.369 1.00 0.00 87 ASN A CA 4
ATOM 6561 C C . ASN A 1 87 ? 2.077 -8.530 -6.842 1.00 0.00 87 ASN A C 4
ATOM 6562 O O . ASN A 1 87 ? 2.156 -9.760 -6.897 1.00 0.00 87 ASN A O 4
ATOM 6573 N N . GLY A 1 88 ? 1.019 -7.892 -6.333 1.00 0.00 88 GLY A N 4
ATOM 6574 C CA . GLY A 1 88 ? -0.117 -8.628 -5.803 1.00 0.00 88 GLY A CA 4
ATOM 6575 C C . GLY A 1 88 ? 0.241 -9.451 -4.582 1.00 0.00 88 GLY A C 4
ATOM 6576 O O . GLY A 1 88 ? -0.151 -10.613 -4.472 1.00 0.00 88 GLY A O 4
ATOM 6580 N N . LYS A 1 89 ? 0.987 -8.846 -3.661 1.00 0.00 89 LYS A N 4
ATOM 6581 C CA . LYS A 1 89 ? 1.404 -9.518 -2.440 1.00 0.00 89 LYS A CA 4
ATOM 6582 C C . LYS A 1 89 ? 2.100 -8.538 -1.499 1.00 0.00 89 LYS A C 4
ATOM 6583 O O . LYS A 1 89 ? 2.904 -7.709 -1.931 1.00 0.00 89 LYS A O 4
ATOM 6602 N N . PHE A 1 90 ? 1.777 -8.639 -0.215 1.00 0.00 90 PHE A N 4
ATOM 6603 C CA . PHE A 1 90 ? 2.362 -7.767 0.803 1.00 0.00 90 PHE A CA 4
ATOM 6604 C C . PHE A 1 90 ? 3.884 -7.878 0.805 1.00 0.00 90 PHE A C 4
ATOM 6605 O O . PHE A 1 90 ? 4.440 -8.898 1.223 1.00 0.00 90 PHE A O 4
ATOM 6622 N N . TRP A 1 91 ? 4.553 -6.830 0.330 1.00 0.00 91 TRP A N 4
ATOM 6623 C CA . TRP A 1 91 ? 6.013 -6.819 0.274 1.00 0.00 91 TRP A CA 4
ATOM 6624 C C . TRP A 1 91 ? 6.610 -5.543 0.882 1.00 0.00 91 TRP A C 4
ATOM 6625 O O . TRP A 1 91 ? 7.825 -5.341 0.832 1.00 0.00 91 TRP A O 4
ATOM 6646 N N . GLY A 1 92 ? 5.763 -4.685 1.462 1.00 0.00 92 GLY A N 4
ATOM 6647 C CA . GLY A 1 92 ? 6.250 -3.458 2.066 1.00 0.00 92 GLY A CA 4
ATOM 6648 C C . GLY A 1 92 ? 5.447 -3.038 3.278 1.00 0.00 92 GLY A C 4
ATOM 6649 O O . GLY A 1 92 ? 4.219 -3.140 3.285 1.00 0.00 92 GLY A O 4
ATOM 6653 N N . THR A 1 93 ? 6.147 -2.554 4.303 1.00 0.00 93 THR A N 4
ATOM 6654 C CA . THR A 1 93 ? 5.503 -2.105 5.535 1.00 0.00 93 THR A CA 4
ATOM 6655 C C . THR A 1 93 ? 5.984 -0.711 5.929 1.00 0.00 93 THR A C 4
ATOM 6656 O O . THR A 1 93 ? 6.855 -0.131 5.273 1.00 0.00 93 THR A O 4
ATOM 6667 N N . GLU A 1 94 ? 5.420 -0.182 7.015 1.00 0.00 94 GLU A N 4
ATOM 6668 C CA . GLU A 1 94 ? 5.791 1.138 7.515 1.00 0.00 94 GLU A CA 4
ATOM 6669 C C . GLU A 1 94 ? 7.240 1.145 8.002 1.00 0.00 94 GLU A C 4
ATOM 6670 O O . GLU A 1 94 ? 8.004 2.063 7.695 1.00 0.00 94 GLU A O 4
ATOM 6682 N N . SER A 1 95 ? 7.610 0.112 8.764 1.00 0.00 95 SER A N 4
ATOM 6683 C CA . SER A 1 95 ? 8.967 -0.008 9.298 1.00 0.00 95 SER A CA 4
ATOM 6684 C C . SER A 1 95 ? 9.995 -0.123 8.178 1.00 0.00 95 SER A C 4
ATOM 6685 O O . SER A 1 95 ? 11.091 0.426 8.278 1.00 0.00 95 SER A O 4
ATOM 6693 N N . GLN A 1 96 ? 9.636 -0.834 7.107 1.00 0.00 96 GLN A N 4
ATOM 6694 C CA . GLN A 1 96 ? 10.537 -1.008 5.971 1.00 0.00 96 GLN A CA 4
ATOM 6695 C C . GLN A 1 96 ? 10.989 0.341 5.411 1.00 0.00 96 GLN A C 4
ATOM 6696 O O . GLN A 1 96 ? 12.127 0.483 4.961 1.00 0.00 96 GLN A O 4
ATOM 6710 N N . LEU A 1 97 ? 10.095 1.330 5.444 1.00 0.00 97 LEU A N 4
ATOM 6711 C CA . LEU A 1 97 ? 10.414 2.665 4.939 1.00 0.00 97 LEU A CA 4
ATOM 6712 C C . LEU A 1 97 ? 11.485 3.326 5.800 1.00 0.00 97 LEU A C 4
ATOM 6713 O O . LEU A 1 97 ? 12.515 3.768 5.291 1.00 0.00 97 LEU A O 4
ATOM 6729 N N . HIS A 1 98 ? 11.240 3.382 7.109 1.00 0.00 98 HIS A N 4
ATOM 6730 C CA . HIS A 1 98 ? 12.188 3.984 8.041 1.00 0.00 98 HIS A CA 4
ATOM 6731 C C . HIS A 1 98 ? 13.497 3.190 8.087 1.00 0.00 98 HIS A C 4
ATOM 6732 O O . HIS A 1 98 ? 14.572 3.772 8.229 1.00 0.00 98 HIS A O 4
ATOM 6747 N N . ARG A 1 99 ? 13.398 1.864 7.972 1.00 0.00 99 ARG A N 4
ATOM 6748 C CA . ARG A 1 99 ? 14.575 0.996 8.007 1.00 0.00 99 ARG A CA 4
ATOM 6749 C C . ARG A 1 99 ? 15.444 1.167 6.759 1.00 0.00 99 ARG A C 4
ATOM 6750 O O . ARG A 1 99 ? 16.672 1.191 6.851 1.00 0.00 99 ARG A O 4
ATOM 6771 N N . PHE A 1 100 ? 14.804 1.276 5.597 1.00 0.00 100 PHE A N 4
ATOM 6772 C CA . PHE A 1 100 ? 15.531 1.436 4.336 1.00 0.00 100 PHE A CA 4
ATOM 6773 C C . PHE A 1 100 ? 16.051 2.863 4.166 1.00 0.00 100 PHE A C 4
ATOM 6774 O O . PHE A 1 100 ? 17.206 3.065 3.788 1.00 0.00 100 PHE A O 4
ATOM 6791 N N . GLU A 1 101 ? 15.193 3.849 4.441 1.00 0.00 101 GLU A N 4
ATOM 6792 C CA . GLU A 1 101 ? 15.575 5.257 4.311 1.00 0.00 101 GLU A CA 4
ATOM 6793 C C . GLU A 1 101 ? 16.714 5.607 5.266 1.00 0.00 101 GLU A C 4
ATOM 6794 O O . GLU A 1 101 ? 17.663 6.295 4.887 1.00 0.00 101 GLU A O 4
ATOM 6806 N N . ALA A 1 102 ? 16.612 5.122 6.501 1.00 0.00 102 ALA A N 4
ATOM 6807 C CA . ALA A 1 102 ? 17.632 5.374 7.518 1.00 0.00 102 ALA A CA 4
ATOM 6808 C C . ALA A 1 102 ? 18.980 4.783 7.106 1.00 0.00 102 ALA A C 4
ATOM 6809 O O . ALA A 1 102 ? 20.016 5.430 7.251 1.00 0.00 102 ALA A O 4
ATOM 6816 N N . LYS A 1 103 ? 18.957 3.553 6.589 1.00 0.00 103 LYS A N 4
ATOM 6817 C CA . LYS A 1 103 ? 20.175 2.879 6.155 1.00 0.00 103 LYS A CA 4
ATOM 6818 C C . LYS A 1 103 ? 20.709 3.476 4.853 1.00 0.00 103 LYS A C 4
ATOM 6819 O O . LYS A 1 103 ? 21.911 3.429 4.589 1.00 0.00 103 LYS A O 4
ATOM 6838 N N . GLY A 1 104 ? 19.807 4.025 4.036 1.00 0.00 104 GLY A N 4
ATOM 6839 C CA . GLY A 1 104 ? 20.205 4.610 2.767 1.00 0.00 104 GLY A CA 4
ATOM 6840 C C . GLY A 1 104 ? 20.139 3.615 1.620 1.00 0.00 104 GLY A C 4
ATOM 6841 O O . GLY A 1 104 ? 20.883 3.737 0.646 1.00 0.00 104 GLY A O 4
ATOM 6845 N N . THR A 1 105 ? 19.246 2.627 1.739 1.00 0.00 105 THR A N 4
ATOM 6846 C CA . THR A 1 105 ? 19.084 1.602 0.702 1.00 0.00 105 THR A CA 4
ATOM 6847 C C . THR A 1 105 ? 17.699 1.677 0.041 1.00 0.00 105 THR A C 4
ATOM 6848 O O . THR A 1 105 ? 17.300 0.755 -0.675 1.00 0.00 105 THR A O 4
ATOM 6859 N N . LEU A 1 106 ? 16.972 2.775 0.273 1.00 0.00 106 LEU A N 4
ATOM 6860 C CA . LEU A 1 106 ? 15.643 2.955 -0.310 1.00 0.00 106 LEU A CA 4
ATOM 6861 C C . LEU A 1 106 ? 15.733 3.187 -1.819 1.00 0.00 106 LEU A C 4
ATOM 6862 O O . LEU A 1 106 ? 15.061 2.510 -2.597 1.00 0.00 106 LEU A O 4
ATOM 6878 N N . GLU A 1 107 ? 16.566 4.146 -2.226 1.00 0.00 107 GLU A N 4
ATOM 6879 C CA . GLU A 1 107 ? 16.743 4.467 -3.641 1.00 0.00 107 GLU A CA 4
ATOM 6880 C C . GLU A 1 107 ? 17.303 3.273 -4.421 1.00 0.00 107 GLU A C 4
ATOM 6881 O O . GLU A 1 107 ? 16.834 2.967 -5.517 1.00 0.00 107 GLU A O 4
ATOM 6893 N N . GLU A 1 108 ? 18.308 2.605 -3.851 1.00 0.00 108 GLU A N 4
ATOM 6894 C CA . GLU A 1 108 ? 18.925 1.451 -4.502 1.00 0.00 108 GLU A CA 4
ATOM 6895 C C . GLU A 1 108 ? 17.919 0.318 -4.680 1.00 0.00 108 GLU A C 4
ATOM 6896 O O . GLU A 1 108 ? 17.770 -0.219 -5.779 1.00 0.00 108 GLU A O 4
ATOM 6908 N N . GLU A 1 109 ? 17.225 -0.042 -3.600 1.00 0.00 109 GLU A N 4
ATOM 6909 C CA . GLU A 1 109 ? 16.229 -1.111 -3.650 1.00 0.00 109 GLU A CA 4
ATOM 6910 C C . GLU A 1 109 ? 15.082 -0.754 -4.596 1.00 0.00 109 GLU A C 4
ATOM 6911 O O . GLU A 1 109 ? 14.565 -1.618 -5.303 1.00 0.00 109 GLU A O 4
ATOM 6923 N N . LEU A 1 110 ? 14.690 0.524 -4.603 1.00 0.00 110 LEU A N 4
ATOM 6924 C CA . LEU A 1 110 ? 13.604 0.997 -5.462 1.00 0.00 110 LEU A CA 4
ATOM 6925 C C . LEU A 1 110 ? 13.880 0.667 -6.930 1.00 0.00 110 LEU A C 4
ATOM 6926 O O . LEU A 1 110 ? 13.000 0.170 -7.637 1.00 0.00 110 LEU A O 4
ATOM 6942 N N . THR A 1 111 ? 15.106 0.940 -7.381 1.00 0.00 111 THR A N 4
ATOM 6943 C CA . THR A 1 111 ? 15.497 0.662 -8.764 1.00 0.00 111 THR A CA 4
ATOM 6944 C C . THR A 1 111 ? 15.480 -0.846 -9.045 1.00 0.00 111 THR A C 4
ATOM 6945 O O . THR A 1 111 ? 15.193 -1.270 -10.165 1.00 0.00 111 THR A O 4
ATOM 6956 N N . LYS A 1 112 ? 15.775 -1.650 -8.016 1.00 0.00 112 LYS A N 4
ATOM 6957 C CA . LYS A 1 112 ? 15.776 -3.106 -8.146 1.00 0.00 112 LYS A CA 4
ATOM 6958 C C . LYS A 1 112 ? 14.377 -3.627 -8.490 1.00 0.00 112 LYS A C 4
ATOM 6959 O O . LYS A 1 112 ? 14.237 -4.643 -9.174 1.00 0.00 112 LYS A O 4
ATOM 6978 N N . ILE A 1 113 ? 13.348 -2.924 -8.012 1.00 0.00 113 ILE A N 4
ATOM 6979 C CA . ILE A 1 113 ? 11.961 -3.315 -8.270 1.00 0.00 113 ILE A CA 4
ATOM 6980 C C . ILE A 1 113 ? 11.476 -2.802 -9.627 1.00 0.00 113 ILE A C 4
ATOM 6981 O O . ILE A 1 113 ? 10.592 -3.403 -10.242 1.00 0.00 113 ILE A O 4
ATOM 6997 N N . GLY A 1 114 ? 12.049 -1.690 -10.089 1.00 0.00 114 GLY A N 4
ATOM 6998 C CA . GLY A 1 114 ? 11.652 -1.118 -11.366 1.00 0.00 114 GLY A CA 4
ATOM 6999 C C . GLY A 1 114 ? 10.853 0.168 -11.220 1.00 0.00 114 GLY A C 4
ATOM 7000 O O . GLY A 1 114 ? 10.126 0.556 -12.138 1.00 0.00 114 GLY A O 4
ATOM 7004 N N . LEU A 1 115 ? 10.986 0.833 -10.070 1.00 0.00 115 LEU A N 4
ATOM 7005 C CA . LEU A 1 115 ? 10.273 2.083 -9.816 1.00 0.00 115 LEU A CA 4
ATOM 7006 C C . LEU A 1 115 ? 11.135 3.289 -10.202 1.00 0.00 115 LEU A C 4
ATOM 7007 O O . LEU A 1 115 ? 10.659 4.212 -10.865 1.00 0.00 115 LEU A O 4
ATOM 7023 N N . LEU A 1 116 ? 12.403 3.269 -9.786 1.00 0.00 116 LEU A N 4
ATOM 7024 C CA . LEU A 1 116 ? 13.337 4.354 -10.092 1.00 0.00 116 LEU A CA 4
ATOM 7025 C C . LEU A 1 116 ? 14.125 4.050 -11.371 1.00 0.00 116 LEU A C 4
ATOM 7026 O O . LEU A 1 116 ? 14.217 2.894 -11.791 1.00 0.00 116 LEU A O 4
ATOM 7042 N N . PRO A 1 117 ? 14.709 5.087 -12.006 1.00 0.00 117 PRO A N 4
ATOM 7043 C CA . PRO A 1 117 ? 15.493 4.920 -13.239 1.00 0.00 117 PRO A CA 4
ATOM 7044 C C . PRO A 1 117 ? 16.794 4.153 -13.004 1.00 0.00 117 PRO A C 4
ATOM 7045 O O . PRO A 1 117 ? 17.522 4.494 -12.046 1.00 0.00 117 PRO A O 4
ATOM 7057 N N . MET A 1 9 ? -15.543 -16.611 1.781 1.00 0.00 9 MET A N 5
ATOM 7058 C CA . MET A 1 9 ? -14.140 -16.149 1.994 1.00 0.00 9 MET A CA 5
ATOM 7059 C C . MET A 1 9 ? -13.453 -15.809 0.672 1.00 0.00 9 MET A C 5
ATOM 7060 O O . MET A 1 9 ? -13.035 -14.672 0.451 1.00 0.00 9 MET A O 5
ATOM 7074 N N . SER A 1 10 ? -13.344 -16.808 -0.204 1.00 0.00 10 SER A N 5
ATOM 7075 C CA . SER A 1 10 ? -12.713 -16.630 -1.514 1.00 0.00 10 SER A CA 5
ATOM 7076 C C . SER A 1 10 ? -13.445 -15.579 -2.349 1.00 0.00 10 SER A C 5
ATOM 7077 O O . SER A 1 10 ? -12.835 -14.915 -3.187 1.00 0.00 10 SER A O 5
ATOM 7085 N N . ALA A 1 11 ? -14.756 -15.438 -2.115 1.00 0.00 11 ALA A N 5
ATOM 7086 C CA . ALA A 1 11 ? -15.577 -14.470 -2.846 1.00 0.00 11 ALA A CA 5
ATOM 7087 C C . ALA A 1 11 ? -14.906 -13.100 -2.915 1.00 0.00 11 ALA A C 5
ATOM 7088 O O . ALA A 1 11 ? -14.986 -12.412 -3.935 1.00 0.00 11 ALA A O 5
ATOM 7095 N N . PHE A 1 12 ? -14.243 -12.711 -1.828 1.00 0.00 12 PHE A N 5
ATOM 7096 C CA . PHE A 1 12 ? -13.554 -11.427 -1.769 1.00 0.00 12 PHE A CA 5
ATOM 7097 C C . PHE A 1 12 ? -12.107 -11.556 -2.241 1.00 0.00 12 PHE A C 5
ATOM 7098 O O . PHE A 1 12 ? -11.592 -10.672 -2.928 1.00 0.00 12 PHE A O 5
ATOM 7115 N N . VAL A 1 13 ? -11.456 -12.658 -1.870 1.00 0.00 13 VAL A N 5
ATOM 7116 C CA . VAL A 1 13 ? -10.067 -12.899 -2.261 1.00 0.00 13 VAL A CA 5
ATOM 7117 C C . VAL A 1 13 ? -9.920 -12.888 -3.782 1.00 0.00 13 VAL A C 5
ATOM 7118 O O . VAL A 1 13 ? -9.000 -12.271 -4.318 1.00 0.00 13 VAL A O 5
ATOM 7131 N N . THR A 1 14 ? -10.840 -13.566 -4.472 1.00 0.00 14 THR A N 5
ATOM 7132 C CA . THR A 1 14 ? -10.819 -13.625 -5.932 1.00 0.00 14 THR A CA 5
ATOM 7133 C C . THR A 1 14 ? -10.992 -12.229 -6.534 1.00 0.00 14 THR A C 5
ATOM 7134 O O . THR A 1 14 ? -10.291 -11.861 -7.474 1.00 0.00 14 THR A O 5
ATOM 7145 N N . LYS A 1 15 ? -11.930 -11.458 -5.978 1.00 0.00 15 LYS A N 5
ATOM 7146 C CA . LYS A 1 15 ? -12.191 -10.101 -6.457 1.00 0.00 15 LYS A CA 5
ATOM 7147 C C . LYS A 1 15 ? -10.970 -9.209 -6.247 1.00 0.00 15 LYS A C 5
ATOM 7148 O O . LYS A 1 15 ? -10.551 -8.491 -7.155 1.00 0.00 15 LYS A O 5
ATOM 7167 N N . ALA A 1 16 ? -10.397 -9.273 -5.047 1.00 0.00 16 ALA A N 5
ATOM 7168 C CA . ALA A 1 16 ? -9.211 -8.482 -4.717 1.00 0.00 16 ALA A CA 5
ATOM 7169 C C . ALA A 1 16 ? -8.023 -8.899 -5.584 1.00 0.00 16 ALA A C 5
ATOM 7170 O O . ALA A 1 16 ? -7.212 -8.063 -5.983 1.00 0.00 16 ALA A O 5
ATOM 7177 N N . GLU A 1 17 ? -7.935 -10.200 -5.874 1.00 0.00 17 GLU A N 5
ATOM 7178 C CA . GLU A 1 17 ? -6.856 -10.738 -6.700 1.00 0.00 17 GLU A CA 5
ATOM 7179 C C . GLU A 1 17 ? -6.924 -10.187 -8.125 1.00 0.00 17 GLU A C 5
ATOM 7180 O O . GLU A 1 17 ? -5.893 -9.973 -8.764 1.00 0.00 17 GLU A O 5
ATOM 7192 N N . GLU A 1 18 ? -8.141 -9.959 -8.619 1.00 0.00 18 GLU A N 5
ATOM 7193 C CA . GLU A 1 18 ? -8.329 -9.428 -9.966 1.00 0.00 18 GLU A CA 5
ATOM 7194 C C . GLU A 1 18 ? -7.824 -7.989 -10.062 1.00 0.00 18 GLU A C 5
ATOM 7195 O O . GLU A 1 18 ? -7.239 -7.598 -11.072 1.00 0.00 18 GLU A O 5
ATOM 7207 N N . MET A 1 19 ? -8.051 -7.207 -9.005 1.00 0.00 19 MET A N 5
ATOM 7208 C CA . MET A 1 19 ? -7.613 -5.813 -8.973 1.00 0.00 19 MET A CA 5
ATOM 7209 C C . MET A 1 19 ? -6.089 -5.714 -9.010 1.00 0.00 19 MET A C 5
ATOM 7210 O O . MET A 1 19 ? -5.532 -4.912 -9.759 1.00 0.00 19 MET A O 5
ATOM 7224 N N . ILE A 1 20 ? -5.422 -6.540 -8.203 1.00 0.00 20 ILE A N 5
ATOM 7225 C CA . ILE A 1 20 ? -3.967 -6.551 -8.146 1.00 0.00 20 ILE A CA 5
ATOM 7226 C C . ILE A 1 20 ? -3.360 -7.173 -9.406 1.00 0.00 20 ILE A C 5
ATOM 7227 O O . ILE A 1 20 ? -2.162 -7.032 -9.655 1.00 0.00 20 ILE A O 5
ATOM 7243 N N . LYS A 1 21 ? -4.187 -7.859 -10.196 1.00 0.00 21 LYS A N 5
ATOM 7244 C CA . LYS A 1 21 ? -3.723 -8.495 -11.424 1.00 0.00 21 LYS A CA 5
ATOM 7245 C C . LYS A 1 21 ? -3.186 -7.453 -12.405 1.00 0.00 21 LYS A C 5
ATOM 7246 O O . LYS A 1 21 ? -1.996 -7.445 -12.722 1.00 0.00 21 LYS A O 5
ATOM 7265 N N . SER A 1 22 ? -4.071 -6.573 -12.874 1.00 0.00 22 SER A N 5
ATOM 7266 C CA . SER A 1 22 ? -3.688 -5.519 -13.813 1.00 0.00 22 SER A CA 5
ATOM 7267 C C . SER A 1 22 ? -3.134 -4.305 -13.069 1.00 0.00 22 SER A C 5
ATOM 7268 O O . SER A 1 22 ? -2.338 -3.542 -13.620 1.00 0.00 22 SER A O 5
ATOM 7276 N N . HIS A 1 23 ? -3.554 -4.136 -11.815 1.00 0.00 23 HIS A N 5
ATOM 7277 C CA . HIS A 1 23 ? -3.092 -3.019 -10.997 1.00 0.00 23 HIS A CA 5
ATOM 7278 C C . HIS A 1 23 ? -2.375 -3.523 -9.745 1.00 0.00 23 HIS A C 5
ATOM 7279 O O . HIS A 1 23 ? -2.849 -3.327 -8.624 1.00 0.00 23 HIS A O 5
ATOM 7294 N N . PRO A 1 24 ? -1.210 -4.180 -9.921 1.00 0.00 24 PRO A N 5
ATOM 7295 C CA . PRO A 1 24 ? -0.423 -4.712 -8.802 1.00 0.00 24 PRO A CA 5
ATOM 7296 C C . PRO A 1 24 ? 0.214 -3.613 -7.947 1.00 0.00 24 PRO A C 5
ATOM 7297 O O . PRO A 1 24 ? 0.578 -3.850 -6.794 1.00 0.00 24 PRO A O 5
ATOM 7308 N N . TYR A 1 25 ? 0.346 -2.415 -8.516 1.00 0.00 25 TYR A N 5
ATOM 7309 C CA . TYR A 1 25 ? 0.936 -1.287 -7.806 1.00 0.00 25 TYR A CA 5
ATOM 7310 C C . TYR A 1 25 ? -0.140 -0.493 -7.069 1.00 0.00 25 TYR A C 5
ATOM 7311 O O . TYR A 1 25 ? -0.505 0.611 -7.481 1.00 0.00 25 TYR A O 5
ATOM 7329 N N . PHE A 1 26 ? -0.652 -1.067 -5.981 1.00 0.00 26 PHE A N 5
ATOM 7330 C CA . PHE A 1 26 ? -1.693 -0.421 -5.187 1.00 0.00 26 PHE A CA 5
ATOM 7331 C C . PHE A 1 26 ? -1.131 0.120 -3.873 1.00 0.00 26 PHE A C 5
ATOM 7332 O O . PHE A 1 26 ? -0.327 -0.540 -3.210 1.00 0.00 26 PHE A O 5
ATOM 7349 N N . GLN A 1 27 ? -1.561 1.326 -3.504 1.00 0.00 27 GLN A N 5
ATOM 7350 C CA . GLN A 1 27 ? -1.108 1.968 -2.271 1.00 0.00 27 GLN A CA 5
ATOM 7351 C C . GLN A 1 27 ? -2.295 2.504 -1.472 1.00 0.00 27 GLN A C 5
ATOM 7352 O O . GLN A 1 27 ? -2.862 3.545 -1.809 1.00 0.00 27 GLN A O 5
ATOM 7366 N N . LEU A 1 28 ? -2.669 1.784 -0.416 1.00 0.00 28 LEU A N 5
ATOM 7367 C CA . LEU A 1 28 ? -3.792 2.184 0.428 1.00 0.00 28 LEU A CA 5
ATOM 7368 C C . LEU A 1 28 ? -3.376 3.279 1.409 1.00 0.00 28 LEU A C 5
ATOM 7369 O O . LEU A 1 28 ? -2.451 3.096 2.204 1.00 0.00 28 LEU A O 5
ATOM 7385 N N . SER A 1 29 ? -4.064 4.421 1.343 1.00 0.00 29 SER A N 5
ATOM 7386 C CA . SER A 1 29 ? -3.771 5.554 2.219 1.00 0.00 29 SER A CA 5
ATOM 7387 C C . SER A 1 29 ? -4.991 5.930 3.064 1.00 0.00 29 SER A C 5
ATOM 7388 O O . SER A 1 29 ? -6.132 5.748 2.634 1.00 0.00 29 SER A O 5
ATOM 7396 N N . ALA A 1 30 ? -4.740 6.461 4.264 1.00 0.00 30 ALA A N 5
ATOM 7397 C CA . ALA A 1 30 ? -5.817 6.868 5.169 1.00 0.00 30 ALA A CA 5
ATOM 7398 C C . ALA A 1 30 ? -5.837 8.384 5.368 1.00 0.00 30 ALA A C 5
ATOM 7399 O O . ALA A 1 30 ? -6.905 8.987 5.467 1.00 0.00 30 ALA A O 5
ATOM 7406 N N . SER A 1 31 ? -4.647 8.988 5.443 1.00 0.00 31 SER A N 5
ATOM 7407 C CA . SER A 1 31 ? -4.520 10.431 5.645 1.00 0.00 31 SER A CA 5
ATOM 7408 C C . SER A 1 31 ? -5.000 10.853 7.041 1.00 0.00 31 SER A C 5
ATOM 7409 O O . SER A 1 31 ? -5.194 12.041 7.302 1.00 0.00 31 SER A O 5
ATOM 7417 N N . TRP A 1 32 ? -5.183 9.876 7.932 1.00 0.00 32 TRP A N 5
ATOM 7418 C CA . TRP A 1 32 ? -5.631 10.150 9.295 1.00 0.00 32 TRP A CA 5
ATOM 7419 C C . TRP A 1 32 ? -4.490 9.957 10.294 1.00 0.00 32 TRP A C 5
ATOM 7420 O O . TRP A 1 32 ? -4.411 10.660 11.302 1.00 0.00 32 TRP A O 5
ATOM 7441 N N . CYS A 1 33 ? -3.606 9.000 10.005 1.00 0.00 33 CYS A N 5
ATOM 7442 C CA . CYS A 1 33 ? -2.467 8.714 10.872 1.00 0.00 33 CYS A CA 5
ATOM 7443 C C . CYS A 1 33 ? -1.191 9.358 10.326 1.00 0.00 33 CYS A C 5
ATOM 7444 O O . CYS A 1 33 ? -1.080 9.614 9.124 1.00 0.00 33 CYS A O 5
ATOM 7452 N N . PRO A 1 34 ? -0.203 9.624 11.206 1.00 0.00 34 PRO A N 5
ATOM 7453 C CA . PRO A 1 34 ? 1.073 10.237 10.808 1.00 0.00 34 PRO A CA 5
ATOM 7454 C C . PRO A 1 34 ? 1.934 9.319 9.935 1.00 0.00 34 PRO A C 5
ATOM 7455 O O . PRO A 1 34 ? 2.917 9.763 9.342 1.00 0.00 34 PRO A O 5
ATOM 7466 N N . ASP A 1 35 ? 1.565 8.037 9.860 1.00 0.00 35 ASP A N 5
ATOM 7467 C CA . ASP A 1 35 ? 2.309 7.070 9.057 1.00 0.00 35 ASP A CA 5
ATOM 7468 C C . ASP A 1 35 ? 2.026 7.254 7.567 1.00 0.00 35 ASP A C 5
ATOM 7469 O O . ASP A 1 35 ? 2.880 6.967 6.727 1.00 0.00 35 ASP A O 5
ATOM 7478 N N . CYS A 1 36 ? 0.825 7.728 7.242 1.00 0.00 36 CYS A N 5
ATOM 7479 C CA . CYS A 1 36 ? 0.444 7.941 5.849 1.00 0.00 36 CYS A CA 5
ATOM 7480 C C . CYS A 1 36 ? 1.048 9.231 5.304 1.00 0.00 36 CYS A C 5
ATOM 7481 O O . CYS A 1 36 ? 1.649 9.233 4.231 1.00 0.00 36 CYS A O 5
ATOM 7489 N N . VAL A 1 37 ? 0.882 10.327 6.048 1.00 0.00 37 VAL A N 5
ATOM 7490 C CA . VAL A 1 37 ? 1.417 11.627 5.632 1.00 0.00 37 VAL A CA 5
ATOM 7491 C C . VAL A 1 37 ? 2.904 11.526 5.266 1.00 0.00 37 VAL A C 5
ATOM 7492 O O . VAL A 1 37 ? 3.363 12.178 4.327 1.00 0.00 37 VAL A O 5
ATOM 7505 N N . TYR A 1 38 ? 3.644 10.694 6.004 1.00 0.00 38 TYR A N 5
ATOM 7506 C CA . TYR A 1 38 ? 5.070 10.495 5.745 1.00 0.00 38 TYR A CA 5
ATOM 7507 C C . TYR A 1 38 ? 5.277 9.696 4.457 1.00 0.00 38 TYR A C 5
ATOM 7508 O O . TYR A 1 38 ? 6.145 10.024 3.648 1.00 0.00 38 TYR A O 5
ATOM 7526 N N . ALA A 1 39 ? 4.471 8.645 4.278 1.00 0.00 39 ALA A N 5
ATOM 7527 C CA . ALA A 1 39 ? 4.560 7.793 3.089 1.00 0.00 39 ALA A CA 5
ATOM 7528 C C . ALA A 1 39 ? 4.367 8.602 1.805 1.00 0.00 39 ALA A C 5
ATOM 7529 O O . ALA A 1 39 ? 5.021 8.337 0.796 1.00 0.00 39 ALA A O 5
ATOM 7536 N N . ASN A 1 40 ? 3.475 9.593 1.854 1.00 0.00 40 ASN A N 5
ATOM 7537 C CA . ASN A 1 40 ? 3.209 10.441 0.695 1.00 0.00 40 ASN A CA 5
ATOM 7538 C C . ASN A 1 40 ? 4.357 11.415 0.471 1.00 0.00 40 ASN A C 5
ATOM 7539 O O . ASN A 1 40 ? 4.661 11.775 -0.665 1.00 0.00 40 ASN A O 5
ATOM 7550 N N . SER A 1 41 ? 4.995 11.835 1.564 1.00 0.00 41 SER A N 5
ATOM 7551 C CA . SER A 1 41 ? 6.113 12.764 1.487 1.00 0.00 41 SER A CA 5
ATOM 7552 C C . SER A 1 41 ? 7.263 12.163 0.681 1.00 0.00 41 SER A C 5
ATOM 7553 O O . SER A 1 41 ? 7.875 12.842 -0.145 1.00 0.00 41 SER A O 5
ATOM 7561 N N . ILE A 1 42 ? 7.548 10.883 0.922 1.00 0.00 42 ILE A N 5
ATOM 7562 C CA . ILE A 1 42 ? 8.622 10.190 0.215 1.00 0.00 42 ILE A CA 5
ATOM 7563 C C . ILE A 1 42 ? 8.296 10.046 -1.270 1.00 0.00 42 ILE A C 5
ATOM 7564 O O . ILE A 1 42 ? 9.147 10.290 -2.125 1.00 0.00 42 ILE A O 5
ATOM 7580 N N . TRP A 1 43 ? 7.058 9.654 -1.571 1.00 0.00 43 TRP A N 5
ATOM 7581 C CA . TRP A 1 43 ? 6.620 9.483 -2.955 1.00 0.00 43 TRP A CA 5
ATOM 7582 C C . TRP A 1 43 ? 6.610 10.819 -3.698 1.00 0.00 43 TRP A C 5
ATOM 7583 O O . TRP A 1 43 ? 6.923 10.876 -4.888 1.00 0.00 43 TRP A O 5
ATOM 7604 N N . ASN A 1 44 ? 6.257 11.893 -2.988 1.00 0.00 44 ASN A N 5
ATOM 7605 C CA . ASN A 1 44 ? 6.216 13.230 -3.578 1.00 0.00 44 ASN A CA 5
ATOM 7606 C C . ASN A 1 44 ? 7.620 13.713 -3.948 1.00 0.00 44 ASN A C 5
ATOM 7607 O O . ASN A 1 44 ? 7.797 14.429 -4.934 1.00 0.00 44 ASN A O 5
ATOM 7618 N N . LYS A 1 45 ? 8.613 13.313 -3.152 1.00 0.00 45 LYS A N 5
ATOM 7619 C CA . LYS A 1 45 ? 10.001 13.701 -3.396 1.00 0.00 45 LYS A CA 5
ATOM 7620 C C . LYS A 1 45 ? 10.646 12.800 -4.448 1.00 0.00 45 LYS A C 5
ATOM 7621 O O . LYS A 1 45 ? 11.504 13.244 -5.211 1.00 0.00 45 LYS A O 5
ATOM 7640 N N . LEU A 1 46 ? 10.230 11.534 -4.482 1.00 0.00 46 LEU A N 5
ATOM 7641 C CA . LEU A 1 46 ? 10.773 10.575 -5.441 1.00 0.00 46 LEU A CA 5
ATOM 7642 C C . LEU A 1 46 ? 10.097 10.693 -6.813 1.00 0.00 46 LEU A C 5
ATOM 7643 O O . LEU A 1 46 ? 10.533 10.056 -7.774 1.00 0.00 46 LEU A O 5
ATOM 7659 N N . ASN A 1 47 ? 9.035 11.504 -6.901 1.00 0.00 47 ASN A N 5
ATOM 7660 C CA . ASN A 1 47 ? 8.308 11.695 -8.152 1.00 0.00 47 ASN A CA 5
ATOM 7661 C C . ASN A 1 47 ? 7.928 10.351 -8.777 1.00 0.00 47 ASN A C 5
ATOM 7662 O O . ASN A 1 47 ? 8.174 10.110 -9.961 1.00 0.00 47 ASN A O 5
ATOM 7673 N N . VAL A 1 48 ? 7.330 9.481 -7.969 1.00 0.00 48 VAL A N 5
ATOM 7674 C CA . VAL A 1 48 ? 6.914 8.161 -8.437 1.00 0.00 48 VAL A CA 5
ATOM 7675 C C . VAL A 1 48 ? 5.431 7.914 -8.143 1.00 0.00 48 VAL A C 5
ATOM 7676 O O . VAL A 1 48 ? 5.021 6.784 -7.877 1.00 0.00 48 VAL A O 5
ATOM 7689 N N . GLN A 1 49 ? 4.631 8.984 -8.196 1.00 0.00 49 GLN A N 5
ATOM 7690 C CA . GLN A 1 49 ? 3.192 8.886 -7.934 1.00 0.00 49 GLN A CA 5
ATOM 7691 C C . GLN A 1 49 ? 2.427 8.437 -9.181 1.00 0.00 49 GLN A C 5
ATOM 7692 O O . GLN A 1 49 ? 1.376 7.806 -9.075 1.00 0.00 49 GLN A O 5
ATOM 7706 N N . ASP A 1 50 ? 2.959 8.769 -10.358 1.00 0.00 50 ASP A N 5
ATOM 7707 C CA . ASP A 1 50 ? 2.325 8.402 -11.624 1.00 0.00 50 ASP A CA 5
ATOM 7708 C C . ASP A 1 50 ? 2.577 6.933 -11.961 1.00 0.00 50 ASP A C 5
ATOM 7709 O O . ASP A 1 50 ? 1.671 6.228 -12.404 1.00 0.00 50 ASP A O 5
ATOM 7718 N N . LYS A 1 51 ? 3.814 6.478 -11.749 1.00 0.00 51 LYS A N 5
ATOM 7719 C CA . LYS A 1 51 ? 4.183 5.089 -12.031 1.00 0.00 51 LYS A CA 5
ATOM 7720 C C . LYS A 1 51 ? 3.437 4.114 -11.113 1.00 0.00 51 LYS A C 5
ATOM 7721 O O . LYS A 1 51 ? 3.272 2.940 -11.448 1.00 0.00 51 LYS A O 5
ATOM 7740 N N . VAL A 1 52 ? 2.981 4.611 -9.961 1.00 0.00 52 VAL A N 5
ATOM 7741 C CA . VAL A 1 52 ? 2.246 3.794 -9.000 1.00 0.00 52 VAL A CA 5
ATOM 7742 C C . VAL A 1 52 ? 0.771 4.199 -8.974 1.00 0.00 52 VAL A C 5
ATOM 7743 O O . VAL A 1 52 ? 0.416 5.284 -9.434 1.00 0.00 52 VAL A O 5
ATOM 7756 N N . PHE A 1 53 ? -0.081 3.339 -8.419 1.00 0.00 53 PHE A N 5
ATOM 7757 C CA . PHE A 1 53 ? -1.500 3.640 -8.325 1.00 0.00 53 PHE A CA 5
ATOM 7758 C C . PHE A 1 53 ? -1.934 3.642 -6.865 1.00 0.00 53 PHE A C 5
ATOM 7759 O O . PHE A 1 53 ? -1.957 2.601 -6.203 1.00 0.00 53 PHE A O 5
ATOM 7776 N N . VAL A 1 54 ? -2.264 4.826 -6.374 1.00 0.00 54 VAL A N 5
ATOM 7777 C CA . VAL A 1 54 ? -2.693 5.004 -4.987 1.00 0.00 54 VAL A CA 5
ATOM 7778 C C . VAL A 1 54 ? -4.214 4.936 -4.860 1.00 0.00 54 VAL A C 5
ATOM 7779 O O . VAL A 1 54 ? -4.942 5.372 -5.752 1.00 0.00 54 VAL A O 5
ATOM 7792 N N . PHE A 1 55 ? -4.681 4.386 -3.741 1.00 0.00 55 PHE A N 5
ATOM 7793 C CA . PHE A 1 55 ? -6.108 4.255 -3.477 1.00 0.00 55 PHE A CA 5
ATOM 7794 C C . PHE A 1 55 ? -6.449 4.767 -2.079 1.00 0.00 55 PHE A C 5
ATOM 7795 O O . PHE A 1 55 ? -6.304 4.047 -1.089 1.00 0.00 55 PHE A O 5
ATOM 7812 N N . ASP A 1 56 ? -6.903 6.016 -2.008 1.00 0.00 56 ASP A N 5
ATOM 7813 C CA . ASP A 1 56 ? -7.269 6.631 -0.736 1.00 0.00 56 ASP A CA 5
ATOM 7814 C C . ASP A 1 56 ? -8.649 6.160 -0.287 1.00 0.00 56 ASP A C 5
ATOM 7815 O O . ASP A 1 56 ? -9.540 5.947 -1.112 1.00 0.00 56 ASP A O 5
ATOM 7824 N N . ILE A 1 57 ? -8.817 5.990 1.023 1.00 0.00 57 ILE A N 5
ATOM 7825 C CA . ILE A 1 57 ? -10.088 5.535 1.578 1.00 0.00 57 ILE A CA 5
ATOM 7826 C C . ILE A 1 57 ? -10.906 6.699 2.136 1.00 0.00 57 ILE A C 5
ATOM 7827 O O . ILE A 1 57 ? -11.166 6.776 3.339 1.00 0.00 57 ILE A O 5
ATOM 7843 N N . GLY A 1 58 ? -11.308 7.605 1.245 1.00 0.00 58 GLY A N 5
ATOM 7844 C CA . GLY A 1 58 ? -12.093 8.761 1.648 1.00 0.00 58 GLY A CA 5
ATOM 7845 C C . GLY A 1 58 ? -13.533 8.708 1.159 1.00 0.00 58 GLY A C 5
ATOM 7846 O O . GLY A 1 58 ? -14.434 9.211 1.828 1.00 0.00 58 GLY A O 5
ATOM 7850 N N . SER A 1 59 ? -13.753 8.104 -0.012 1.00 0.00 59 SER A N 5
ATOM 7851 C CA . SER A 1 59 ? -15.097 8.002 -0.580 1.00 0.00 59 SER A CA 5
ATOM 7852 C C . SER A 1 59 ? -15.749 6.657 -0.246 1.00 0.00 59 SER A C 5
ATOM 7853 O O . SER A 1 59 ? -16.466 6.083 -1.068 1.00 0.00 59 SER A O 5
ATOM 7861 N N . LEU A 1 60 ? -15.502 6.162 0.966 1.00 0.00 60 LEU A N 5
ATOM 7862 C CA . LEU A 1 60 ? -16.073 4.891 1.405 1.00 0.00 60 LEU A CA 5
ATOM 7863 C C . LEU A 1 60 ? -16.394 4.915 2.901 1.00 0.00 60 LEU A C 5
ATOM 7864 O O . LEU A 1 60 ? -15.498 5.054 3.736 1.00 0.00 60 LEU A O 5
ATOM 7880 N N . PRO A 1 61 ? -17.689 4.784 3.260 1.00 0.00 61 PRO A N 5
ATOM 7881 C CA . PRO A 1 61 ? -18.136 4.792 4.660 1.00 0.00 61 PRO A CA 5
ATOM 7882 C C . PRO A 1 61 ? -17.558 3.625 5.464 1.00 0.00 61 PRO A C 5
ATOM 7883 O O . PRO A 1 61 ? -16.761 2.837 4.948 1.00 0.00 61 PRO A O 5
ATOM 7894 N N . ARG A 1 62 ? -17.967 3.521 6.732 1.00 0.00 62 ARG A N 5
ATOM 7895 C CA . ARG A 1 62 ? -17.493 2.453 7.616 1.00 0.00 62 ARG A CA 5
ATOM 7896 C C . ARG A 1 62 ? -17.794 1.072 7.031 1.00 0.00 62 ARG A C 5
ATOM 7897 O O . ARG A 1 62 ? -17.031 0.125 7.241 1.00 0.00 62 ARG A O 5
ATOM 7918 N N . ASN A 1 63 ? -18.904 0.962 6.296 1.00 0.00 63 ASN A N 5
ATOM 7919 C CA . ASN A 1 63 ? -19.298 -0.307 5.681 1.00 0.00 63 ASN A CA 5
ATOM 7920 C C . ASN A 1 63 ? -18.180 -0.869 4.805 1.00 0.00 63 ASN A C 5
ATOM 7921 O O . ASN A 1 63 ? -17.914 -2.069 4.827 1.00 0.00 63 ASN A O 5
ATOM 7932 N N . GLU A 1 64 ? -17.525 0.002 4.039 1.00 0.00 64 GLU A N 5
ATOM 7933 C CA . GLU A 1 64 ? -16.433 -0.423 3.171 1.00 0.00 64 GLU A CA 5
ATOM 7934 C C . GLU A 1 64 ? -15.154 -0.647 3.977 1.00 0.00 64 GLU A C 5
ATOM 7935 O O . GLU A 1 64 ? -14.347 -1.516 3.646 1.00 0.00 64 GLU A O 5
ATOM 7947 N N . GLN A 1 65 ? -14.976 0.143 5.042 1.00 0.00 65 GLN A N 5
ATOM 7948 C CA . GLN A 1 65 ? -13.797 0.028 5.900 1.00 0.00 65 GLN A CA 5
ATOM 7949 C C . GLN A 1 65 ? -13.623 -1.403 6.406 1.00 0.00 65 GLN A C 5
ATOM 7950 O O . GLN A 1 65 ? -12.539 -1.975 6.300 1.00 0.00 65 GLN A O 5
ATOM 7964 N N . GLU A 1 66 ? -14.697 -1.980 6.955 1.00 0.00 66 GLU A N 5
ATOM 7965 C CA . GLU A 1 66 ? -14.647 -3.348 7.470 1.00 0.00 66 GLU A CA 5
ATOM 7966 C C . GLU A 1 66 ? -14.359 -4.344 6.348 1.00 0.00 66 GLU A C 5
ATOM 7967 O O . GLU A 1 66 ? -13.567 -5.271 6.521 1.00 0.00 66 GLU A O 5
ATOM 7979 N N . LYS A 1 67 ? -15.003 -4.141 5.197 1.00 0.00 67 LYS A N 5
ATOM 7980 C CA . LYS A 1 67 ? -14.815 -5.016 4.041 1.00 0.00 67 LYS A CA 5
ATOM 7981 C C . LYS A 1 67 ? -13.346 -5.069 3.623 1.00 0.00 67 LYS A C 5
ATOM 7982 O O . LYS A 1 67 ? -12.836 -6.127 3.248 1.00 0.00 67 LYS A O 5
ATOM 8001 N N . TRP A 1 68 ? -12.669 -3.922 3.690 1.00 0.00 68 TRP A N 5
ATOM 8002 C CA . TRP A 1 68 ? -11.259 -3.840 3.317 1.00 0.00 68 TRP A CA 5
ATOM 8003 C C . TRP A 1 68 ? -10.366 -4.488 4.373 1.00 0.00 68 TRP A C 5
ATOM 8004 O O . TRP A 1 68 ? -9.439 -5.224 4.036 1.00 0.00 68 TRP A O 5
ATOM 8025 N N . ARG A 1 69 ? -10.646 -4.210 5.647 1.00 0.00 69 ARG A N 5
ATOM 8026 C CA . ARG A 1 69 ? -9.857 -4.772 6.745 1.00 0.00 69 ARG A CA 5
ATOM 8027 C C . ARG A 1 69 ? -9.827 -6.300 6.687 1.00 0.00 69 ARG A C 5
ATOM 8028 O O . ARG A 1 69 ? -8.793 -6.914 6.952 1.00 0.00 69 ARG A O 5
ATOM 8049 N N . ILE A 1 70 ? -10.961 -6.911 6.335 1.00 0.00 70 ILE A N 5
ATOM 8050 C CA . ILE A 1 70 ? -11.048 -8.368 6.243 1.00 0.00 70 ILE A CA 5
ATOM 8051 C C . ILE A 1 70 ? -10.235 -8.893 5.061 1.00 0.00 70 ILE A C 5
ATOM 8052 O O . ILE A 1 70 ? -9.399 -9.785 5.219 1.00 0.00 70 ILE A O 5
ATOM 8068 N N . ALA A 1 71 ? -10.491 -8.339 3.874 1.00 0.00 71 ALA A N 5
ATOM 8069 C CA . ALA A 1 71 ? -9.785 -8.754 2.663 1.00 0.00 71 ALA A CA 5
ATOM 8070 C C . ALA A 1 71 ? -8.277 -8.600 2.820 1.00 0.00 71 ALA A C 5
ATOM 8071 O O . ALA A 1 71 ? -7.527 -9.555 2.623 1.00 0.00 71 ALA A O 5
ATOM 8078 N N . PHE A 1 72 ? -7.837 -7.393 3.182 1.00 0.00 72 PHE A N 5
ATOM 8079 C CA . PHE A 1 72 ? -6.413 -7.114 3.368 1.00 0.00 72 PHE A CA 5
ATOM 8080 C C . PHE A 1 72 ? -5.789 -8.064 4.393 1.00 0.00 72 PHE A C 5
ATOM 8081 O O . PHE A 1 72 ? -4.634 -8.462 4.248 1.00 0.00 72 PHE A O 5
ATOM 8098 N N . GLN A 1 73 ? -6.553 -8.433 5.422 1.00 0.00 73 GLN A N 5
ATOM 8099 C CA . GLN A 1 73 ? -6.055 -9.343 6.454 1.00 0.00 73 GLN A CA 5
ATOM 8100 C C . GLN A 1 73 ? -5.818 -10.743 5.885 1.00 0.00 73 GLN A C 5
ATOM 8101 O O . GLN A 1 73 ? -4.874 -11.428 6.279 1.00 0.00 73 GLN A O 5
ATOM 8115 N N . LYS A 1 74 ? -6.680 -11.168 4.961 1.00 0.00 74 LYS A N 5
ATOM 8116 C CA . LYS A 1 74 ? -6.557 -12.485 4.345 1.00 0.00 74 LYS A CA 5
ATOM 8117 C C . LYS A 1 74 ? -5.534 -12.480 3.207 1.00 0.00 74 LYS A C 5
ATOM 8118 O O . LYS A 1 74 ? -4.912 -13.503 2.921 1.00 0.00 74 LYS A O 5
ATOM 8137 N N . VAL A 1 75 ? -5.369 -11.328 2.556 1.00 0.00 75 VAL A N 5
ATOM 8138 C CA . VAL A 1 75 ? -4.430 -11.201 1.447 1.00 0.00 75 VAL A CA 5
ATOM 8139 C C . VAL A 1 75 ? -3.002 -11.001 1.953 1.00 0.00 75 VAL A C 5
ATOM 8140 O O . VAL A 1 75 ? -2.074 -11.657 1.479 1.00 0.00 75 VAL A O 5
ATOM 8153 N N . VAL A 1 76 ? -2.829 -10.091 2.912 1.00 0.00 76 VAL A N 5
ATOM 8154 C CA . VAL A 1 76 ? -1.507 -9.819 3.467 1.00 0.00 76 VAL A CA 5
ATOM 8155 C C . VAL A 1 76 ? -1.464 -10.010 4.985 1.00 0.00 76 VAL A C 5
ATOM 8156 O O . VAL A 1 76 ? -0.482 -10.530 5.519 1.00 0.00 76 VAL A O 5
ATOM 8169 N N . GLY A 1 77 ? -2.523 -9.586 5.676 1.00 0.00 77 GLY A N 5
ATOM 8170 C CA . GLY A 1 77 ? -2.573 -9.722 7.124 1.00 0.00 77 GLY A CA 5
ATOM 8171 C C . GLY A 1 77 ? -2.182 -8.446 7.846 1.00 0.00 77 GLY A C 5
ATOM 8172 O O . GLY A 1 77 ? -1.458 -8.490 8.842 1.00 0.00 77 GLY A O 5
ATOM 8176 N N . SER A 1 78 ? -2.668 -7.309 7.348 1.00 0.00 78 SER A N 5
ATOM 8177 C CA . SER A 1 78 ? -2.372 -6.016 7.952 1.00 0.00 78 SER A CA 5
ATOM 8178 C C . SER A 1 78 ? -3.659 -5.307 8.355 1.00 0.00 78 SER A C 5
ATOM 8179 O O . SER A 1 78 ? -4.415 -4.839 7.501 1.00 0.00 78 SER A O 5
ATOM 8187 N N . ARG A 1 79 ? -3.904 -5.230 9.663 1.00 0.00 79 ARG A N 5
ATOM 8188 C CA . ARG A 1 79 ? -5.104 -4.576 10.181 1.00 0.00 79 ARG A CA 5
ATOM 8189 C C . ARG A 1 79 ? -4.813 -3.122 10.571 1.00 0.00 79 ARG A C 5
ATOM 8190 O O . ARG A 1 79 ? -5.333 -2.617 11.568 1.00 0.00 79 ARG A O 5
ATOM 8211 N N . ASN A 1 80 ? -3.979 -2.456 9.770 1.00 0.00 80 ASN A N 5
ATOM 8212 C CA . ASN A 1 80 ? -3.616 -1.061 10.020 1.00 0.00 80 ASN A CA 5
ATOM 8213 C C . ASN A 1 80 ? -3.251 -0.345 8.719 1.00 0.00 80 ASN A C 5
ATOM 8214 O O . ASN A 1 80 ? -2.944 -0.991 7.715 1.00 0.00 80 ASN A O 5
ATOM 8225 N N . LEU A 1 81 ? -3.285 0.987 8.743 1.00 0.00 81 LEU A N 5
ATOM 8226 C CA . LEU A 1 81 ? -2.959 1.794 7.563 1.00 0.00 81 LEU A CA 5
ATOM 8227 C C . LEU A 1 81 ? -1.819 2.769 7.866 1.00 0.00 81 LEU A C 5
ATOM 8228 O O . LEU A 1 81 ? -1.600 3.130 9.024 1.00 0.00 81 LEU A O 5
ATOM 8244 N N . PRO A 1 82 ? -1.072 3.211 6.831 1.00 0.00 82 PRO A N 5
ATOM 8245 C CA . PRO A 1 82 ? -1.295 2.811 5.431 1.00 0.00 82 PRO A CA 5
ATOM 8246 C C . PRO A 1 82 ? -0.754 1.416 5.111 1.00 0.00 82 PRO A C 5
ATOM 8247 O O . PRO A 1 82 ? -0.157 0.758 5.964 1.00 0.00 82 PRO A O 5
ATOM 8258 N N . THR A 1 83 ? -0.970 0.975 3.869 1.00 0.00 83 THR A N 5
ATOM 8259 C CA . THR A 1 83 ? -0.504 -0.339 3.426 1.00 0.00 83 THR A CA 5
ATOM 8260 C C . THR A 1 83 ? -0.087 -0.306 1.955 1.00 0.00 83 THR A C 5
ATOM 8261 O O . THR A 1 83 ? -0.908 -0.042 1.074 1.00 0.00 83 THR A O 5
ATOM 8272 N N . ILE A 1 84 ? 1.193 -0.581 1.696 1.00 0.00 84 ILE A N 5
ATOM 8273 C CA . ILE A 1 84 ? 1.716 -0.587 0.332 1.00 0.00 84 ILE A CA 5
ATOM 8274 C C . ILE A 1 84 ? 1.913 -2.017 -0.173 1.00 0.00 84 ILE A C 5
ATOM 8275 O O . ILE A 1 84 ? 2.726 -2.769 0.366 1.00 0.00 84 ILE A O 5
ATOM 8291 N N . VAL A 1 85 ? 1.164 -2.384 -1.215 1.00 0.00 85 VAL A N 5
ATOM 8292 C CA . VAL A 1 85 ? 1.256 -3.722 -1.796 1.00 0.00 85 VAL A CA 5
ATOM 8293 C C . VAL A 1 85 ? 1.768 -3.671 -3.237 1.00 0.00 85 VAL A C 5
ATOM 8294 O O . VAL A 1 85 ? 1.223 -2.952 -4.074 1.00 0.00 85 VAL A O 5
ATOM 8307 N N . VAL A 1 86 ? 2.817 -4.447 -3.514 1.00 0.00 86 VAL A N 5
ATOM 8308 C CA . VAL A 1 86 ? 3.408 -4.499 -4.849 1.00 0.00 86 VAL A CA 5
ATOM 8309 C C . VAL A 1 86 ? 3.363 -5.922 -5.405 1.00 0.00 86 VAL A C 5
ATOM 8310 O O . VAL A 1 86 ? 3.769 -6.872 -4.731 1.00 0.00 86 VAL A O 5
ATOM 8323 N N . ASN A 1 87 ? 2.856 -6.061 -6.633 1.00 0.00 87 ASN A N 5
ATOM 8324 C CA . ASN A 1 87 ? 2.741 -7.368 -7.288 1.00 0.00 87 ASN A CA 5
ATOM 8325 C C . ASN A 1 87 ? 1.860 -8.314 -6.468 1.00 0.00 87 ASN A C 5
ATOM 8326 O O . ASN A 1 87 ? 2.107 -9.521 -6.417 1.00 0.00 87 ASN A O 5
ATOM 8337 N N . GLY A 1 88 ? 0.833 -7.755 -5.826 1.00 0.00 88 GLY A N 5
ATOM 8338 C CA . GLY A 1 88 ? -0.068 -8.556 -5.014 1.00 0.00 88 GLY A CA 5
ATOM 8339 C C . GLY A 1 88 ? 0.605 -9.124 -3.774 1.00 0.00 88 GLY A C 5
ATOM 8340 O O . GLY A 1 88 ? 0.251 -10.211 -3.315 1.00 0.00 88 GLY A O 5
ATOM 8344 N N . LYS A 1 89 ? 1.571 -8.383 -3.229 1.00 0.00 89 LYS A N 5
ATOM 8345 C CA . LYS A 1 89 ? 2.291 -8.803 -2.039 1.00 0.00 89 LYS A CA 5
ATOM 8346 C C . LYS A 1 89 ? 2.755 -7.584 -1.252 1.00 0.00 89 LYS A C 5
ATOM 8347 O O . LYS A 1 89 ? 3.301 -6.632 -1.815 1.00 0.00 89 LYS A O 5
ATOM 8366 N N . PHE A 1 90 ? 2.523 -7.625 0.049 1.00 0.00 90 PHE A N 5
ATOM 8367 C CA . PHE A 1 90 ? 2.900 -6.534 0.948 1.00 0.00 90 PHE A CA 5
ATOM 8368 C C . PHE A 1 90 ? 4.408 -6.281 0.911 1.00 0.00 90 PHE A C 5
ATOM 8369 O O . PHE A 1 90 ? 5.188 -7.025 1.509 1.00 0.00 90 PHE A O 5
ATOM 8386 N N . TRP A 1 91 ? 4.809 -5.227 0.199 1.00 0.00 91 TRP A N 5
ATOM 8387 C CA . TRP A 1 91 ? 6.222 -4.874 0.078 1.00 0.00 91 TRP A CA 5
ATOM 8388 C C . TRP A 1 91 ? 6.569 -3.628 0.902 1.00 0.00 91 TRP A C 5
ATOM 8389 O O . TRP A 1 91 ? 7.729 -3.426 1.260 1.00 0.00 91 TRP A O 5
ATOM 8410 N N . GLY A 1 92 ? 5.569 -2.792 1.202 1.00 0.00 92 GLY A N 5
ATOM 8411 C CA . GLY A 1 92 ? 5.825 -1.588 1.982 1.00 0.00 92 GLY A CA 5
ATOM 8412 C C . GLY A 1 92 ? 4.895 -1.447 3.170 1.00 0.00 92 GLY A C 5
ATOM 8413 O O . GLY A 1 92 ? 3.703 -1.741 3.071 1.00 0.00 92 GLY A O 5
ATOM 8417 N N . THR A 1 93 ? 5.442 -0.996 4.299 1.00 0.00 93 THR A N 5
ATOM 8418 C CA . THR A 1 93 ? 4.656 -0.819 5.521 1.00 0.00 93 THR A CA 5
ATOM 8419 C C . THR A 1 93 ? 4.772 0.612 6.055 1.00 0.00 93 THR A C 5
ATOM 8420 O O . THR A 1 93 ? 5.496 1.436 5.495 1.00 0.00 93 THR A O 5
ATOM 8431 N N . GLU A 1 94 ? 4.060 0.894 7.149 1.00 0.00 94 GLU A N 5
ATOM 8432 C CA . GLU A 1 94 ? 4.090 2.221 7.767 1.00 0.00 94 GLU A CA 5
ATOM 8433 C C . GLU A 1 94 ? 5.451 2.506 8.408 1.00 0.00 94 GLU A C 5
ATOM 8434 O O . GLU A 1 94 ? 5.940 3.637 8.363 1.00 0.00 94 GLU A O 5
ATOM 8446 N N . SER A 1 95 ? 6.059 1.477 9.002 1.00 0.00 95 SER A N 5
ATOM 8447 C CA . SER A 1 95 ? 7.361 1.622 9.652 1.00 0.00 95 SER A CA 5
ATOM 8448 C C . SER A 1 95 ? 8.509 1.162 8.746 1.00 0.00 95 SER A C 5
ATOM 8449 O O . SER A 1 95 ? 9.656 1.566 8.942 1.00 0.00 95 SER A O 5
ATOM 8457 N N . GLN A 1 96 ? 8.204 0.310 7.760 1.00 0.00 96 GLN A N 5
ATOM 8458 C CA . GLN A 1 96 ? 9.228 -0.195 6.846 1.00 0.00 96 GLN A CA 5
ATOM 8459 C C . GLN A 1 96 ? 9.959 0.943 6.130 1.00 0.00 96 GLN A C 5
ATOM 8460 O O . GLN A 1 96 ? 11.144 0.824 5.816 1.00 0.00 96 GLN A O 5
ATOM 8474 N N . LEU A 1 97 ? 9.249 2.043 5.876 1.00 0.00 97 LEU A N 5
ATOM 8475 C CA . LEU A 1 97 ? 9.838 3.198 5.198 1.00 0.00 97 LEU A CA 5
ATOM 8476 C C . LEU A 1 97 ? 11.012 3.767 5.998 1.00 0.00 97 LEU A C 5
ATOM 8477 O O . LEU A 1 97 ? 12.054 4.099 5.432 1.00 0.00 97 LEU A O 5
ATOM 8493 N N . HIS A 1 98 ? 10.833 3.880 7.312 1.00 0.00 98 HIS A N 5
ATOM 8494 C CA . HIS A 1 98 ? 11.874 4.413 8.190 1.00 0.00 98 HIS A CA 5
ATOM 8495 C C . HIS A 1 98 ? 13.104 3.504 8.217 1.00 0.00 98 HIS A C 5
ATOM 8496 O O . HIS A 1 98 ? 14.224 3.963 7.987 1.00 0.00 98 HIS A O 5
ATOM 8511 N N . ARG A 1 99 ? 12.890 2.220 8.513 1.00 0.00 99 ARG A N 5
ATOM 8512 C CA . ARG A 1 99 ? 13.983 1.253 8.585 1.00 0.00 99 ARG A CA 5
ATOM 8513 C C . ARG A 1 99 ? 14.729 1.144 7.255 1.00 0.00 99 ARG A C 5
ATOM 8514 O O . ARG A 1 99 ? 15.958 1.070 7.232 1.00 0.00 99 ARG A O 5
ATOM 8535 N N . PHE A 1 100 ? 13.982 1.135 6.151 1.00 0.00 100 PHE A N 5
ATOM 8536 C CA . PHE A 1 100 ? 14.580 1.037 4.819 1.00 0.00 100 PHE A CA 5
ATOM 8537 C C . PHE A 1 100 ? 15.430 2.268 4.512 1.00 0.00 100 PHE A C 5
ATOM 8538 O O . PHE A 1 100 ? 16.531 2.152 3.973 1.00 0.00 100 PHE A O 5
ATOM 8555 N N . GLU A 1 101 ? 14.912 3.447 4.863 1.00 0.00 101 GLU A N 5
ATOM 8556 C CA . GLU A 1 101 ? 15.624 4.699 4.632 1.00 0.00 101 GLU A CA 5
ATOM 8557 C C . GLU A 1 101 ? 16.929 4.727 5.425 1.00 0.00 101 GLU A C 5
ATOM 8558 O O . GLU A 1 101 ? 17.963 5.175 4.924 1.00 0.00 101 GLU A O 5
ATOM 8570 N N . ALA A 1 102 ? 16.870 4.237 6.661 1.00 0.00 102 ALA A N 5
ATOM 8571 C CA . ALA A 1 102 ? 18.042 4.190 7.532 1.00 0.00 102 ALA A CA 5
ATOM 8572 C C . ALA A 1 102 ? 19.091 3.224 6.986 1.00 0.00 102 ALA A C 5
ATOM 8573 O O . ALA A 1 102 ? 20.289 3.507 7.033 1.00 0.00 102 ALA A O 5
ATOM 8580 N N . LYS A 1 103 ? 18.634 2.085 6.465 1.00 0.00 103 LYS A N 5
ATOM 8581 C CA . LYS A 1 103 ? 19.531 1.078 5.906 1.00 0.00 103 LYS A CA 5
ATOM 8582 C C . LYS A 1 103 ? 20.091 1.522 4.555 1.00 0.00 103 LYS A C 5
ATOM 8583 O O . LYS A 1 103 ? 21.181 1.104 4.162 1.00 0.00 103 LYS A O 5
ATOM 8602 N N . GLY A 1 104 ? 19.336 2.360 3.843 1.00 0.00 104 GLY A N 5
ATOM 8603 C CA . GLY A 1 104 ? 19.771 2.834 2.540 1.00 0.00 104 GLY A CA 5
ATOM 8604 C C . GLY A 1 104 ? 19.325 1.923 1.408 1.00 0.00 104 GLY A C 5
ATOM 8605 O O . GLY A 1 104 ? 19.944 1.904 0.344 1.00 0.00 104 GLY A O 5
ATOM 8609 N N . THR A 1 105 ? 18.249 1.165 1.637 1.00 0.00 105 THR A N 5
ATOM 8610 C CA . THR A 1 105 ? 17.723 0.246 0.627 1.00 0.00 105 THR A CA 5
ATOM 8611 C C . THR A 1 105 ? 16.310 0.636 0.182 1.00 0.00 105 THR A C 5
ATOM 8612 O O . THR A 1 105 ? 15.642 -0.133 -0.512 1.00 0.00 105 THR A O 5
ATOM 8623 N N . LEU A 1 106 ? 15.856 1.833 0.568 1.00 0.00 106 LEU A N 5
ATOM 8624 C CA . LEU A 1 106 ? 14.526 2.303 0.187 1.00 0.00 106 LEU A CA 5
ATOM 8625 C C . LEU A 1 106 ? 14.457 2.549 -1.320 1.00 0.00 106 LEU A C 5
ATOM 8626 O O . LEU A 1 106 ? 13.567 2.037 -2.000 1.00 0.00 106 LEU A O 5
ATOM 8642 N N . GLU A 1 107 ? 15.410 3.328 -1.834 1.00 0.00 107 GLU A N 5
ATOM 8643 C CA . GLU A 1 107 ? 15.467 3.636 -3.263 1.00 0.00 107 GLU A CA 5
ATOM 8644 C C . GLU A 1 107 ? 15.808 2.390 -4.080 1.00 0.00 107 GLU A C 5
ATOM 8645 O O . GLU A 1 107 ? 15.151 2.100 -5.081 1.00 0.00 107 GLU A O 5
ATOM 8657 N N . GLU A 1 108 ? 16.839 1.659 -3.645 1.00 0.00 108 GLU A N 5
ATOM 8658 C CA . GLU A 1 108 ? 17.269 0.442 -4.339 1.00 0.00 108 GLU A CA 5
ATOM 8659 C C . GLU A 1 108 ? 16.098 -0.515 -4.540 1.00 0.00 108 GLU A C 5
ATOM 8660 O O . GLU A 1 108 ? 15.833 -0.949 -5.663 1.00 0.00 108 GLU A O 5
ATOM 8672 N N . GLU A 1 109 ? 15.396 -0.835 -3.452 1.00 0.00 109 GLU A N 5
ATOM 8673 C CA . GLU A 1 109 ? 14.247 -1.737 -3.521 1.00 0.00 109 GLU A CA 5
ATOM 8674 C C . GLU A 1 109 ? 13.209 -1.221 -4.514 1.00 0.00 109 GLU A C 5
ATOM 8675 O O . GLU A 1 109 ? 12.639 -1.996 -5.284 1.00 0.00 109 GLU A O 5
ATOM 8687 N N . LEU A 1 110 ? 12.970 0.094 -4.497 1.00 0.00 110 LEU A N 5
ATOM 8688 C CA . LEU A 1 110 ? 12.002 0.711 -5.401 1.00 0.00 110 LEU A CA 5
ATOM 8689 C C . LEU A 1 110 ? 12.427 0.549 -6.861 1.00 0.00 110 LEU A C 5
ATOM 8690 O O . LEU A 1 110 ? 11.589 0.320 -7.734 1.00 0.00 110 LEU A O 5
ATOM 8706 N N . THR A 1 111 ? 13.729 0.660 -7.122 1.00 0.00 111 THR A N 5
ATOM 8707 C CA . THR A 1 111 ? 14.251 0.511 -8.481 1.00 0.00 111 THR A CA 5
ATOM 8708 C C . THR A 1 111 ? 14.230 -0.959 -8.907 1.00 0.00 111 THR A C 5
ATOM 8709 O O . THR A 1 111 ? 13.982 -1.270 -10.073 1.00 0.00 111 THR A O 5
ATOM 8720 N N . LYS A 1 112 ? 14.493 -1.859 -7.957 1.00 0.00 112 LYS A N 5
ATOM 8721 C CA . LYS A 1 112 ? 14.505 -3.296 -8.235 1.00 0.00 112 LYS A CA 5
ATOM 8722 C C . LYS A 1 112 ? 13.106 -3.804 -8.590 1.00 0.00 112 LYS A C 5
ATOM 8723 O O . LYS A 1 112 ? 12.943 -4.559 -9.550 1.00 0.00 112 LYS A O 5
ATOM 8742 N N . ILE A 1 113 ? 12.102 -3.389 -7.814 1.00 0.00 113 ILE A N 5
ATOM 8743 C CA . ILE A 1 113 ? 10.719 -3.810 -8.055 1.00 0.00 113 ILE A CA 5
ATOM 8744 C C . ILE A 1 113 ? 10.190 -3.271 -9.386 1.00 0.00 113 ILE A C 5
ATOM 8745 O O . ILE A 1 113 ? 9.303 -3.872 -9.995 1.00 0.00 113 ILE A O 5
ATOM 8761 N N . GLY A 1 114 ? 10.734 -2.136 -9.828 1.00 0.00 114 GLY A N 5
ATOM 8762 C CA . GLY A 1 114 ? 10.297 -1.538 -11.078 1.00 0.00 114 GLY A CA 5
ATOM 8763 C C . GLY A 1 114 ? 9.431 -0.304 -10.872 1.00 0.00 114 GLY A C 5
ATOM 8764 O O . GLY A 1 114 ? 8.662 0.070 -11.759 1.00 0.00 114 GLY A O 5
ATOM 8768 N N . LEU A 1 115 ? 9.556 0.330 -9.705 1.00 0.00 115 LEU A N 5
ATOM 8769 C CA . LEU A 1 115 ? 8.781 1.527 -9.394 1.00 0.00 115 LEU A CA 5
ATOM 8770 C C . LEU A 1 115 ? 9.586 2.788 -9.704 1.00 0.00 115 LEU A C 5
ATOM 8771 O O . LEU A 1 115 ? 9.072 3.729 -10.310 1.00 0.00 115 LEU A O 5
ATOM 8787 N N . LEU A 1 116 ? 10.852 2.797 -9.286 1.00 0.00 116 LEU A N 5
ATOM 8788 C CA . LEU A 1 116 ? 11.732 3.938 -9.520 1.00 0.00 116 LEU A CA 5
ATOM 8789 C C . LEU A 1 116 ? 12.463 3.800 -10.855 1.00 0.00 116 LEU A C 5
ATOM 8790 O O . LEU A 1 116 ? 12.930 2.714 -11.206 1.00 0.00 116 LEU A O 5
ATOM 8806 N N . PRO A 1 117 ? 12.570 4.905 -11.621 1.00 0.00 117 PRO A N 5
ATOM 8807 C CA . PRO A 1 117 ? 13.248 4.905 -12.924 1.00 0.00 117 PRO A CA 5
ATOM 8808 C C . PRO A 1 117 ? 14.771 4.820 -12.795 1.00 0.00 117 PRO A C 5
ATOM 8809 O O . PRO A 1 117 ? 15.295 5.107 -11.696 1.00 0.00 117 PRO A O 5
ATOM 8821 N N . MET A 1 9 ? -16.174 -10.429 2.962 1.00 0.00 9 MET A N 6
ATOM 8822 C CA . MET A 1 9 ? -16.848 -11.330 1.986 1.00 0.00 9 MET A CA 6
ATOM 8823 C C . MET A 1 9 ? -15.910 -11.701 0.842 1.00 0.00 9 MET A C 6
ATOM 8824 O O . MET A 1 9 ? -15.112 -10.876 0.392 1.00 0.00 9 MET A O 6
ATOM 8838 N N . SER A 1 10 ? -16.013 -12.944 0.371 1.00 0.00 10 SER A N 6
ATOM 8839 C CA . SER A 1 10 ? -15.176 -13.425 -0.728 1.00 0.00 10 SER A CA 6
ATOM 8840 C C . SER A 1 10 ? -15.338 -12.546 -1.967 1.00 0.00 10 SER A C 6
ATOM 8841 O O . SER A 1 10 ? -14.380 -12.333 -2.709 1.00 0.00 10 SER A O 6
ATOM 8849 N N . ALA A 1 11 ? -16.556 -12.039 -2.181 1.00 0.00 11 ALA A N 6
ATOM 8850 C CA . ALA A 1 11 ? -16.846 -11.178 -3.332 1.00 0.00 11 ALA A CA 6
ATOM 8851 C C . ALA A 1 11 ? -15.836 -10.034 -3.441 1.00 0.00 11 ALA A C 6
ATOM 8852 O O . ALA A 1 11 ? -15.446 -9.647 -4.543 1.00 0.00 11 ALA A O 6
ATOM 8859 N N . PHE A 1 12 ? -15.411 -9.506 -2.294 1.00 0.00 12 PHE A N 6
ATOM 8860 C CA . PHE A 1 12 ? -14.439 -8.417 -2.264 1.00 0.00 12 PHE A CA 6
ATOM 8861 C C . PHE A 1 12 ? -13.010 -8.960 -2.323 1.00 0.00 12 PHE A C 6
ATOM 8862 O O . PHE A 1 12 ? -12.143 -8.370 -2.967 1.00 0.00 12 PHE A O 6
ATOM 8879 N N . VAL A 1 13 ? -12.769 -10.088 -1.647 1.00 0.00 13 VAL A N 6
ATOM 8880 C CA . VAL A 1 13 ? -11.441 -10.704 -1.627 1.00 0.00 13 VAL A CA 6
ATOM 8881 C C . VAL A 1 13 ? -10.989 -11.087 -3.039 1.00 0.00 13 VAL A C 6
ATOM 8882 O O . VAL A 1 13 ? -9.871 -10.768 -3.446 1.00 0.00 13 VAL A O 6
ATOM 8895 N N . THR A 1 14 ? -11.864 -11.765 -3.781 1.00 0.00 14 THR A N 6
ATOM 8896 C CA . THR A 1 14 ? -11.552 -12.182 -5.148 1.00 0.00 14 THR A CA 6
ATOM 8897 C C . THR A 1 14 ? -11.251 -10.971 -6.033 1.00 0.00 14 THR A C 6
ATOM 8898 O O . THR A 1 14 ? -10.318 -10.999 -6.837 1.00 0.00 14 THR A O 6
ATOM 8909 N N . LYS A 1 15 ? -12.042 -9.904 -5.875 1.00 0.00 15 LYS A N 6
ATOM 8910 C CA . LYS A 1 15 ? -11.849 -8.682 -6.656 1.00 0.00 15 LYS A CA 6
ATOM 8911 C C . LYS A 1 15 ? -10.460 -8.090 -6.411 1.00 0.00 15 LYS A C 6
ATOM 8912 O O . LYS A 1 15 ? -9.839 -7.546 -7.325 1.00 0.00 15 LYS A O 6
ATOM 8931 N N . ALA A 1 16 ? -9.975 -8.209 -5.173 1.00 0.00 16 ALA A N 6
ATOM 8932 C CA . ALA A 1 16 ? -8.653 -7.697 -4.812 1.00 0.00 16 ALA A CA 6
ATOM 8933 C C . ALA A 1 16 ? -7.560 -8.395 -5.619 1.00 0.00 16 ALA A C 6
ATOM 8934 O O . ALA A 1 16 ? -6.623 -7.750 -6.096 1.00 0.00 16 ALA A O 6
ATOM 8941 N N . GLU A 1 17 ? -7.690 -9.716 -5.773 1.00 0.00 17 GLU A N 6
ATOM 8942 C CA . GLU A 1 17 ? -6.718 -10.508 -6.531 1.00 0.00 17 GLU A CA 6
ATOM 8943 C C . GLU A 1 17 ? -6.653 -10.050 -7.986 1.00 0.00 17 GLU A C 6
ATOM 8944 O O . GLU A 1 17 ? -5.590 -10.077 -8.605 1.00 0.00 17 GLU A O 6
ATOM 8956 N N . GLU A 1 18 ? -7.795 -9.624 -8.525 1.00 0.00 18 GLU A N 6
ATOM 8957 C CA . GLU A 1 18 ? -7.857 -9.152 -9.904 1.00 0.00 18 GLU A CA 6
ATOM 8958 C C . GLU A 1 18 ? -7.186 -7.784 -10.039 1.00 0.00 18 GLU A C 6
ATOM 8959 O O . GLU A 1 18 ? -6.560 -7.491 -11.058 1.00 0.00 18 GLU A O 6
ATOM 8971 N N . MET A 1 19 ? -7.314 -6.952 -9.001 1.00 0.00 19 MET A N 6
ATOM 8972 C CA . MET A 1 19 ? -6.715 -5.620 -9.008 1.00 0.00 19 MET A CA 6
ATOM 8973 C C . MET A 1 19 ? -5.191 -5.705 -8.964 1.00 0.00 19 MET A C 6
ATOM 8974 O O . MET A 1 19 ? -4.505 -5.031 -9.730 1.00 0.00 19 MET A O 6
ATOM 8988 N N . ILE A 1 20 ? -4.668 -6.546 -8.068 1.00 0.00 20 ILE A N 6
ATOM 8989 C CA . ILE A 1 20 ? -3.228 -6.725 -7.934 1.00 0.00 20 ILE A CA 6
ATOM 8990 C C . ILE A 1 20 ? -2.651 -7.497 -9.121 1.00 0.00 20 ILE A C 6
ATOM 8991 O O . ILE A 1 20 ? -1.442 -7.477 -9.349 1.00 0.00 20 ILE A O 6
ATOM 9007 N N . LYS A 1 21 ? -3.519 -8.179 -9.875 1.00 0.00 21 LYS A N 6
ATOM 9008 C CA . LYS A 1 21 ? -3.084 -8.954 -11.031 1.00 0.00 21 LYS A CA 6
ATOM 9009 C C . LYS A 1 21 ? -2.432 -8.049 -12.080 1.00 0.00 21 LYS A C 6
ATOM 9010 O O . LYS A 1 21 ? -1.239 -8.166 -12.356 1.00 0.00 21 LYS A O 6
ATOM 9029 N N . SER A 1 22 ? -3.228 -7.144 -12.654 1.00 0.00 22 SER A N 6
ATOM 9030 C CA . SER A 1 22 ? -2.735 -6.211 -13.670 1.00 0.00 22 SER A CA 6
ATOM 9031 C C . SER A 1 22 ? -2.133 -4.967 -13.017 1.00 0.00 22 SER A C 6
ATOM 9032 O O . SER A 1 22 ? -1.242 -4.332 -13.582 1.00 0.00 22 SER A O 6
ATOM 9040 N N . HIS A 1 23 ? -2.622 -4.631 -11.823 1.00 0.00 23 HIS A N 6
ATOM 9041 C CA . HIS A 1 23 ? -2.127 -3.469 -11.092 1.00 0.00 23 HIS A CA 6
ATOM 9042 C C . HIS A 1 23 ? -1.543 -3.892 -9.743 1.00 0.00 23 HIS A C 6
ATOM 9043 O O . HIS A 1 23 ? -2.083 -3.552 -8.688 1.00 0.00 23 HIS A O 6
ATOM 9058 N N . PRO A 1 24 ? -0.427 -4.650 -9.762 1.00 0.00 24 PRO A N 6
ATOM 9059 C CA . PRO A 1 24 ? 0.230 -5.127 -8.537 1.00 0.00 24 PRO A CA 6
ATOM 9060 C C . PRO A 1 24 ? 0.873 -4.003 -7.722 1.00 0.00 24 PRO A C 6
ATOM 9061 O O . PRO A 1 24 ? 1.189 -4.189 -6.547 1.00 0.00 24 PRO A O 6
ATOM 9072 N N . TYR A 1 25 ? 1.067 -2.840 -8.349 1.00 0.00 25 TYR A N 6
ATOM 9073 C CA . TYR A 1 25 ? 1.667 -1.699 -7.680 1.00 0.00 25 TYR A CA 6
ATOM 9074 C C . TYR A 1 25 ? 0.588 -0.834 -7.029 1.00 0.00 25 TYR A C 6
ATOM 9075 O O . TYR A 1 25 ? 0.327 0.290 -7.466 1.00 0.00 25 TYR A O 6
ATOM 9093 N N . PHE A 1 26 ? -0.044 -1.375 -5.988 1.00 0.00 26 PHE A N 6
ATOM 9094 C CA . PHE A 1 26 ? -1.100 -0.659 -5.280 1.00 0.00 26 PHE A CA 6
ATOM 9095 C C . PHE A 1 26 ? -0.667 -0.294 -3.862 1.00 0.00 26 PHE A C 6
ATOM 9096 O O . PHE A 1 26 ? -0.078 -1.110 -3.148 1.00 0.00 26 PHE A O 6
ATOM 9113 N N . GLN A 1 27 ? -0.966 0.940 -3.462 1.00 0.00 27 GLN A N 6
ATOM 9114 C CA . GLN A 1 27 ? -0.617 1.434 -2.133 1.00 0.00 27 GLN A CA 6
ATOM 9115 C C . GLN A 1 27 ? -1.846 2.038 -1.452 1.00 0.00 27 GLN A C 6
ATOM 9116 O O . GLN A 1 27 ? -2.358 3.073 -1.886 1.00 0.00 27 GLN A O 6
ATOM 9130 N N . LEU A 1 28 ? -2.321 1.383 -0.390 1.00 0.00 28 LEU A N 6
ATOM 9131 C CA . LEU A 1 28 ? -3.494 1.858 0.342 1.00 0.00 28 LEU A CA 6
ATOM 9132 C C . LEU A 1 28 ? -3.092 2.832 1.451 1.00 0.00 28 LEU A C 6
ATOM 9133 O O . LEU A 1 28 ? -2.376 2.461 2.384 1.00 0.00 28 LEU A O 6
ATOM 9149 N N . SER A 1 29 ? -3.557 4.076 1.337 1.00 0.00 29 SER A N 6
ATOM 9150 C CA . SER A 1 29 ? -3.251 5.112 2.324 1.00 0.00 29 SER A CA 6
ATOM 9151 C C . SER A 1 29 ? -4.483 5.967 2.631 1.00 0.00 29 SER A C 6
ATOM 9152 O O . SER A 1 29 ? -5.498 5.882 1.935 1.00 0.00 29 SER A O 6
ATOM 9160 N N . ALA A 1 30 ? -4.383 6.794 3.675 1.00 0.00 30 ALA A N 6
ATOM 9161 C CA . ALA A 1 30 ? -5.483 7.667 4.077 1.00 0.00 30 ALA A CA 6
ATOM 9162 C C . ALA A 1 30 ? -5.047 9.131 4.097 1.00 0.00 30 ALA A C 6
ATOM 9163 O O . ALA A 1 30 ? -3.856 9.433 4.180 1.00 0.00 30 ALA A O 6
ATOM 9170 N N . SER A 1 31 ? -6.023 10.038 4.032 1.00 0.00 31 SER A N 6
ATOM 9171 C CA . SER A 1 31 ? -5.743 11.472 4.052 1.00 0.00 31 SER A CA 6
ATOM 9172 C C . SER A 1 31 ? -6.044 12.083 5.428 1.00 0.00 31 SER A C 6
ATOM 9173 O O . SER A 1 31 ? -6.256 13.293 5.543 1.00 0.00 31 SER A O 6
ATOM 9181 N N . TRP A 1 32 ? -6.058 11.246 6.473 1.00 0.00 32 TRP A N 6
ATOM 9182 C CA . TRP A 1 32 ? -6.331 11.718 7.833 1.00 0.00 32 TRP A CA 6
ATOM 9183 C C . TRP A 1 32 ? -5.679 10.811 8.884 1.00 0.00 32 TRP A C 6
ATOM 9184 O O . TRP A 1 32 ? -6.205 10.649 9.988 1.00 0.00 32 TRP A O 6
ATOM 9205 N N . CYS A 1 33 ? -4.527 10.227 8.543 1.00 0.00 33 CYS A N 6
ATOM 9206 C CA . CYS A 1 33 ? -3.811 9.348 9.467 1.00 0.00 33 CYS A CA 6
ATOM 9207 C C . CYS A 1 33 ? -2.458 9.946 9.851 1.00 0.00 33 CYS A C 6
ATOM 9208 O O . CYS A 1 33 ? -1.801 10.584 9.027 1.00 0.00 33 CYS A O 6
ATOM 9216 N N . PRO A 1 34 ? -2.022 9.742 11.111 1.00 0.00 34 PRO A N 6
ATOM 9217 C CA . PRO A 1 34 ? -0.738 10.262 11.601 1.00 0.00 34 PRO A CA 6
ATOM 9218 C C . PRO A 1 34 ? 0.464 9.556 10.974 1.00 0.00 34 PRO A C 6
ATOM 9219 O O . PRO A 1 34 ? 1.539 10.145 10.844 1.00 0.00 34 PRO A O 6
ATOM 9230 N N . ASP A 1 35 ? 0.281 8.291 10.594 1.00 0.00 35 ASP A N 6
ATOM 9231 C CA . ASP A 1 35 ? 1.355 7.505 9.990 1.00 0.00 35 ASP A CA 6
ATOM 9232 C C . ASP A 1 35 ? 1.087 7.213 8.511 1.00 0.00 35 ASP A C 6
ATOM 9233 O O . ASP A 1 35 ? 1.627 6.253 7.954 1.00 0.00 35 ASP A O 6
ATOM 9242 N N . CYS A 1 36 ? 0.262 8.045 7.871 1.00 0.00 36 CYS A N 6
ATOM 9243 C CA . CYS A 1 36 ? -0.060 7.864 6.454 1.00 0.00 36 CYS A CA 6
ATOM 9244 C C . CYS A 1 36 ? 0.464 9.030 5.619 1.00 0.00 36 CYS A C 6
ATOM 9245 O O . CYS A 1 36 ? 1.007 8.828 4.533 1.00 0.00 36 CYS A O 6
ATOM 9253 N N . VAL A 1 37 ? 0.303 10.251 6.134 1.00 0.00 37 VAL A N 6
ATOM 9254 C CA . VAL A 1 37 ? 0.765 11.449 5.436 1.00 0.00 37 VAL A CA 6
ATOM 9255 C C . VAL A 1 37 ? 2.265 11.370 5.123 1.00 0.00 37 VAL A C 6
ATOM 9256 O O . VAL A 1 37 ? 2.722 11.899 4.111 1.00 0.00 37 VAL A O 6
ATOM 9269 N N . TYR A 1 38 ? 3.024 10.701 5.994 1.00 0.00 38 TYR A N 6
ATOM 9270 C CA . TYR A 1 38 ? 4.468 10.550 5.801 1.00 0.00 38 TYR A CA 6
ATOM 9271 C C . TYR A 1 38 ? 4.772 9.704 4.566 1.00 0.00 38 TYR A C 6
ATOM 9272 O O . TYR A 1 38 ? 5.553 10.114 3.704 1.00 0.00 38 TYR A O 6
ATOM 9290 N N . ALA A 1 39 ? 4.156 8.522 4.486 1.00 0.00 39 ALA A N 6
ATOM 9291 C CA . ALA A 1 39 ? 4.365 7.617 3.356 1.00 0.00 39 ALA A CA 6
ATOM 9292 C C . ALA A 1 39 ? 4.015 8.287 2.027 1.00 0.00 39 ALA A C 6
ATOM 9293 O O . ALA A 1 39 ? 4.726 8.117 1.034 1.00 0.00 39 ALA A O 6
ATOM 9300 N N . ASN A 1 40 ? 2.925 9.055 2.016 1.00 0.00 40 ASN A N 6
ATOM 9301 C CA . ASN A 1 40 ? 2.492 9.750 0.809 1.00 0.00 40 ASN A CA 6
ATOM 9302 C C . ASN A 1 40 ? 3.375 10.963 0.534 1.00 0.00 40 ASN A C 6
ATOM 9303 O O . ASN A 1 40 ? 3.576 11.344 -0.621 1.00 0.00 40 ASN A O 6
ATOM 9314 N N . SER A 1 41 ? 3.902 11.565 1.600 1.00 0.00 41 SER A N 6
ATOM 9315 C CA . SER A 1 41 ? 4.764 12.734 1.476 1.00 0.00 41 SER A CA 6
ATOM 9316 C C . SER A 1 41 ? 6.022 12.399 0.677 1.00 0.00 41 SER A C 6
ATOM 9317 O O . SER A 1 41 ? 6.397 13.130 -0.241 1.00 0.00 41 SER A O 6
ATOM 9325 N N . ILE A 1 42 ? 6.669 11.288 1.030 1.00 0.00 42 ILE A N 6
ATOM 9326 C CA . ILE A 1 42 ? 7.884 10.856 0.342 1.00 0.00 42 ILE A CA 6
ATOM 9327 C C . ILE A 1 42 ? 7.598 10.552 -1.129 1.00 0.00 42 ILE A C 6
ATOM 9328 O O . ILE A 1 42 ? 8.363 10.945 -2.010 1.00 0.00 42 ILE A O 6
ATOM 9344 N N . TRP A 1 43 ? 6.490 9.856 -1.385 1.00 0.00 43 TRP A N 6
ATOM 9345 C CA . TRP A 1 43 ? 6.100 9.505 -2.751 1.00 0.00 43 TRP A CA 6
ATOM 9346 C C . TRP A 1 43 ? 5.785 10.758 -3.572 1.00 0.00 43 TRP A C 6
ATOM 9347 O O . TRP A 1 43 ? 6.088 10.818 -4.766 1.00 0.00 43 TRP A O 6
ATOM 9368 N N . ASN A 1 44 ? 5.181 11.760 -2.926 1.00 0.00 44 ASN A N 6
ATOM 9369 C CA . ASN A 1 44 ? 4.830 13.014 -3.595 1.00 0.00 44 ASN A CA 6
ATOM 9370 C C . ASN A 1 44 ? 6.075 13.860 -3.875 1.00 0.00 44 ASN A C 6
ATOM 9371 O O . ASN A 1 44 ? 6.109 14.620 -4.844 1.00 0.00 44 ASN A O 6
ATOM 9382 N N . LYS A 1 45 ? 7.097 13.724 -3.026 1.00 0.00 45 LYS A N 6
ATOM 9383 C CA . LYS A 1 45 ? 8.336 14.477 -3.190 1.00 0.00 45 LYS A CA 6
ATOM 9384 C C . LYS A 1 45 ? 9.245 13.818 -4.229 1.00 0.00 45 LYS A C 6
ATOM 9385 O O . LYS A 1 45 ? 9.969 14.502 -4.952 1.00 0.00 45 LYS A O 6
ATOM 9404 N N . LEU A 1 46 ? 9.203 12.485 -4.299 1.00 0.00 46 LEU A N 6
ATOM 9405 C CA . LEU A 1 46 ? 10.025 11.744 -5.251 1.00 0.00 46 LEU A CA 6
ATOM 9406 C C . LEU A 1 46 ? 9.407 11.730 -6.654 1.00 0.00 46 LEU A C 6
ATOM 9407 O O . LEU A 1 46 ? 10.042 11.270 -7.606 1.00 0.00 46 LEU A O 6
ATOM 9423 N N . ASN A 1 47 ? 8.171 12.230 -6.786 1.00 0.00 47 ASN A N 6
ATOM 9424 C CA . ASN A 1 47 ? 7.486 12.264 -8.074 1.00 0.00 47 ASN A CA 6
ATOM 9425 C C . ASN A 1 47 ? 7.454 10.872 -8.713 1.00 0.00 47 ASN A C 6
ATOM 9426 O O . ASN A 1 47 ? 7.736 10.712 -9.902 1.00 0.00 47 ASN A O 6
ATOM 9437 N N . VAL A 1 48 ? 7.101 9.868 -7.912 1.00 0.00 48 VAL A N 6
ATOM 9438 C CA . VAL A 1 48 ? 7.021 8.491 -8.393 1.00 0.00 48 VAL A CA 6
ATOM 9439 C C . VAL A 1 48 ? 5.623 7.908 -8.158 1.00 0.00 48 VAL A C 6
ATOM 9440 O O . VAL A 1 48 ? 5.467 6.697 -7.987 1.00 0.00 48 VAL A O 6
ATOM 9453 N N . GLN A 1 49 ? 4.608 8.780 -8.156 1.00 0.00 49 GLN A N 6
ATOM 9454 C CA . GLN A 1 49 ? 3.224 8.354 -7.947 1.00 0.00 49 GLN A CA 6
ATOM 9455 C C . GLN A 1 49 ? 2.481 8.160 -9.272 1.00 0.00 49 GLN A C 6
ATOM 9456 O O . GLN A 1 49 ? 1.348 7.678 -9.287 1.00 0.00 49 GLN A O 6
ATOM 9470 N N . ASP A 1 50 ? 3.122 8.527 -10.385 1.00 0.00 50 ASP A N 6
ATOM 9471 C CA . ASP A 1 50 ? 2.512 8.378 -11.706 1.00 0.00 50 ASP A CA 6
ATOM 9472 C C . ASP A 1 50 ? 2.644 6.939 -12.195 1.00 0.00 50 ASP A C 6
ATOM 9473 O O . ASP A 1 50 ? 1.684 6.352 -12.693 1.00 0.00 50 ASP A O 6
ATOM 9482 N N . LYS A 1 51 ? 3.845 6.379 -12.046 1.00 0.00 51 LYS A N 6
ATOM 9483 C CA . LYS A 1 51 ? 4.120 5.005 -12.467 1.00 0.00 51 LYS A CA 6
ATOM 9484 C C . LYS A 1 51 ? 3.372 3.994 -11.587 1.00 0.00 51 LYS A C 6
ATOM 9485 O O . LYS A 1 51 ? 3.044 2.895 -12.037 1.00 0.00 51 LYS A O 6
ATOM 9504 N N . VAL A 1 52 ? 3.108 4.375 -10.334 1.00 0.00 52 VAL A N 6
ATOM 9505 C CA . VAL A 1 52 ? 2.403 3.510 -9.393 1.00 0.00 52 VAL A CA 6
ATOM 9506 C C . VAL A 1 52 ? 0.948 3.955 -9.236 1.00 0.00 52 VAL A C 6
ATOM 9507 O O . VAL A 1 52 ? 0.608 5.100 -9.535 1.00 0.00 52 VAL A O 6
ATOM 9520 N N . PHE A 1 53 ? 0.093 3.054 -8.751 1.00 0.00 53 PHE A N 6
ATOM 9521 C CA . PHE A 1 53 ? -1.306 3.377 -8.544 1.00 0.00 53 PHE A CA 6
ATOM 9522 C C . PHE A 1 53 ? -1.637 3.340 -7.059 1.00 0.00 53 PHE A C 6
ATOM 9523 O O . PHE A 1 53 ? -1.643 2.281 -6.429 1.00 0.00 53 PHE A O 6
ATOM 9540 N N . VAL A 1 54 ? -1.906 4.515 -6.517 1.00 0.00 54 VAL A N 6
ATOM 9541 C CA . VAL A 1 54 ? -2.238 4.672 -5.104 1.00 0.00 54 VAL A CA 6
ATOM 9542 C C . VAL A 1 54 ? -3.714 5.027 -4.923 1.00 0.00 54 VAL A C 6
ATOM 9543 O O . VAL A 1 54 ? -4.246 5.883 -5.635 1.00 0.00 54 VAL A O 6
ATOM 9556 N N . PHE A 1 55 ? -4.365 4.371 -3.962 1.00 0.00 55 PHE A N 6
ATOM 9557 C CA . PHE A 1 55 ? -5.775 4.624 -3.678 1.00 0.00 55 PHE A CA 6
ATOM 9558 C C . PHE A 1 55 ? -5.947 5.248 -2.295 1.00 0.00 55 PHE A C 6
ATOM 9559 O O . PHE A 1 55 ? -5.596 4.641 -1.282 1.00 0.00 55 PHE A O 6
ATOM 9576 N N . ASP A 1 56 ? -6.484 6.468 -2.265 1.00 0.00 56 ASP A N 6
ATOM 9577 C CA . ASP A 1 56 ? -6.702 7.188 -1.010 1.00 0.00 56 ASP A CA 6
ATOM 9578 C C . ASP A 1 56 ? -8.126 6.994 -0.501 1.00 0.00 56 ASP A C 6
ATOM 9579 O O . ASP A 1 56 ? -9.072 6.921 -1.288 1.00 0.00 56 ASP A O 6
ATOM 9588 N N . ILE A 1 57 ? -8.269 6.918 0.821 1.00 0.00 57 ILE A N 6
ATOM 9589 C CA . ILE A 1 57 ? -9.573 6.737 1.445 1.00 0.00 57 ILE A CA 6
ATOM 9590 C C . ILE A 1 57 ? -10.038 8.022 2.131 1.00 0.00 57 ILE A C 6
ATOM 9591 O O . ILE A 1 57 ? -9.655 8.314 3.266 1.00 0.00 57 ILE A O 6
ATOM 9607 N N . GLY A 1 58 ? -10.860 8.790 1.416 1.00 0.00 58 GLY A N 6
ATOM 9608 C CA . GLY A 1 58 ? -11.376 10.047 1.940 1.00 0.00 58 GLY A CA 6
ATOM 9609 C C . GLY A 1 58 ? -12.169 9.871 3.223 1.00 0.00 58 GLY A C 6
ATOM 9610 O O . GLY A 1 58 ? -11.653 10.117 4.316 1.00 0.00 58 GLY A O 6
ATOM 9614 N N . SER A 1 59 ? -13.426 9.448 3.092 1.00 0.00 59 SER A N 6
ATOM 9615 C CA . SER A 1 59 ? -14.297 9.239 4.249 1.00 0.00 59 SER A CA 6
ATOM 9616 C C . SER A 1 59 ? -15.157 7.988 4.062 1.00 0.00 59 SER A C 6
ATOM 9617 O O . SER A 1 59 ? -16.388 8.053 4.103 1.00 0.00 59 SER A O 6
ATOM 9625 N N . LEU A 1 60 ? -14.497 6.847 3.855 1.00 0.00 60 LEU A N 6
ATOM 9626 C CA . LEU A 1 60 ? -15.193 5.574 3.658 1.00 0.00 60 LEU A CA 6
ATOM 9627 C C . LEU A 1 60 ? -16.149 5.281 4.816 1.00 0.00 60 LEU A C 6
ATOM 9628 O O . LEU A 1 60 ? -15.801 5.461 5.984 1.00 0.00 60 LEU A O 6
ATOM 9644 N N . PRO A 1 61 ? -17.374 4.818 4.504 1.00 0.00 61 PRO A N 6
ATOM 9645 C CA . PRO A 1 61 ? -18.380 4.493 5.518 1.00 0.00 61 PRO A CA 6
ATOM 9646 C C . PRO A 1 61 ? -18.086 3.166 6.216 1.00 0.00 61 PRO A C 6
ATOM 9647 O O . PRO A 1 61 ? -17.012 2.587 6.040 1.00 0.00 61 PRO A O 6
ATOM 9658 N N . ARG A 1 62 ? -19.049 2.682 7.001 1.00 0.00 62 ARG A N 6
ATOM 9659 C CA . ARG A 1 62 ? -18.889 1.417 7.714 1.00 0.00 62 ARG A CA 6
ATOM 9660 C C . ARG A 1 62 ? -19.043 0.207 6.779 1.00 0.00 62 ARG A C 6
ATOM 9661 O O . ARG A 1 62 ? -18.948 -0.936 7.227 1.00 0.00 62 ARG A O 6
ATOM 9682 N N . ASN A 1 63 ? -19.269 0.458 5.482 1.00 0.00 63 ASN A N 6
ATOM 9683 C CA . ASN A 1 63 ? -19.417 -0.619 4.505 1.00 0.00 63 ASN A CA 6
ATOM 9684 C C . ASN A 1 63 ? -18.115 -0.839 3.730 1.00 0.00 63 ASN A C 6
ATOM 9685 O O . ASN A 1 63 ? -17.700 -1.977 3.512 1.00 0.00 63 ASN A O 6
ATOM 9696 N N . GLU A 1 64 ? -17.475 0.260 3.320 1.00 0.00 64 GLU A N 6
ATOM 9697 C CA . GLU A 1 64 ? -16.219 0.184 2.573 1.00 0.00 64 GLU A CA 6
ATOM 9698 C C . GLU A 1 64 ? -15.054 -0.176 3.497 1.00 0.00 64 GLU A C 6
ATOM 9699 O O . GLU A 1 64 ? -14.273 -1.081 3.198 1.00 0.00 64 GLU A O 6
ATOM 9711 N N . GLN A 1 65 ? -14.947 0.537 4.619 1.00 0.00 65 GLN A N 6
ATOM 9712 C CA . GLN A 1 65 ? -13.878 0.293 5.588 1.00 0.00 65 GLN A CA 6
ATOM 9713 C C . GLN A 1 65 ? -13.932 -1.137 6.129 1.00 0.00 65 GLN A C 6
ATOM 9714 O O . GLN A 1 65 ? -12.895 -1.746 6.393 1.00 0.00 65 GLN A O 6
ATOM 9728 N N . GLU A 1 66 ? -15.148 -1.666 6.296 1.00 0.00 66 GLU A N 6
ATOM 9729 C CA . GLU A 1 66 ? -15.329 -3.022 6.810 1.00 0.00 66 GLU A CA 6
ATOM 9730 C C . GLU A 1 66 ? -14.823 -4.064 5.817 1.00 0.00 66 GLU A C 6
ATOM 9731 O O . GLU A 1 66 ? -14.029 -4.937 6.177 1.00 0.00 66 GLU A O 6
ATOM 9743 N N . LYS A 1 67 ? -15.281 -3.971 4.568 1.00 0.00 67 LYS A N 6
ATOM 9744 C CA . LYS A 1 67 ? -14.865 -4.910 3.528 1.00 0.00 67 LYS A CA 6
ATOM 9745 C C . LYS A 1 67 ? -13.348 -4.892 3.354 1.00 0.00 67 LYS A C 6
ATOM 9746 O O . LYS A 1 67 ? -12.721 -5.943 3.216 1.00 0.00 67 LYS A O 6
ATOM 9765 N N . TRP A 1 68 ? -12.764 -3.694 3.367 1.00 0.00 68 TRP A N 6
ATOM 9766 C CA . TRP A 1 68 ? -11.320 -3.544 3.215 1.00 0.00 68 TRP A CA 6
ATOM 9767 C C . TRP A 1 68 ? -10.569 -4.236 4.355 1.00 0.00 68 TRP A C 6
ATOM 9768 O O . TRP A 1 68 ? -9.529 -4.854 4.131 1.00 0.00 68 TRP A O 6
ATOM 9789 N N . ARG A 1 69 ? -11.100 -4.129 5.578 1.00 0.00 69 ARG A N 6
ATOM 9790 C CA . ARG A 1 69 ? -10.470 -4.749 6.744 1.00 0.00 69 ARG A CA 6
ATOM 9791 C C . ARG A 1 69 ? -10.302 -6.256 6.549 1.00 0.00 69 ARG A C 6
ATOM 9792 O O . ARG A 1 69 ? -9.199 -6.786 6.681 1.00 0.00 69 ARG A O 6
ATOM 9813 N N . ILE A 1 70 ? -11.404 -6.938 6.237 1.00 0.00 70 ILE A N 6
ATOM 9814 C CA . ILE A 1 70 ? -11.375 -8.385 6.030 1.00 0.00 70 ILE A CA 6
ATOM 9815 C C . ILE A 1 70 ? -10.605 -8.742 4.761 1.00 0.00 70 ILE A C 6
ATOM 9816 O O . ILE A 1 70 ? -9.785 -9.661 4.764 1.00 0.00 70 ILE A O 6
ATOM 9832 N N . ALA A 1 71 ? -10.872 -8.007 3.681 1.00 0.00 71 ALA A N 6
ATOM 9833 C CA . ALA A 1 71 ? -10.199 -8.246 2.407 1.00 0.00 71 ALA A CA 6
ATOM 9834 C C . ALA A 1 71 ? -8.682 -8.192 2.571 1.00 0.00 71 ALA A C 6
ATOM 9835 O O . ALA A 1 71 ? -7.962 -9.020 2.013 1.00 0.00 71 ALA A O 6
ATOM 9842 N N . PHE A 1 72 ? -8.202 -7.218 3.347 1.00 0.00 72 PHE A N 6
ATOM 9843 C CA . PHE A 1 72 ? -6.769 -7.067 3.586 1.00 0.00 72 PHE A CA 6
ATOM 9844 C C . PHE A 1 72 ? -6.236 -8.194 4.470 1.00 0.00 72 PHE A C 6
ATOM 9845 O O . PHE A 1 72 ? -5.191 -8.769 4.180 1.00 0.00 72 PHE A O 6
ATOM 9862 N N . GLN A 1 73 ? -6.957 -8.507 5.549 1.00 0.00 73 GLN A N 6
ATOM 9863 C CA . GLN A 1 73 ? -6.538 -9.569 6.466 1.00 0.00 73 GLN A CA 6
ATOM 9864 C C . GLN A 1 73 ? -6.507 -10.934 5.771 1.00 0.00 73 GLN A C 6
ATOM 9865 O O . GLN A 1 73 ? -5.741 -11.816 6.163 1.00 0.00 73 GLN A O 6
ATOM 9879 N N . LYS A 1 74 ? -7.340 -11.110 4.746 1.00 0.00 74 LYS A N 6
ATOM 9880 C CA . LYS A 1 74 ? -7.394 -12.372 4.015 1.00 0.00 74 LYS A CA 6
ATOM 9881 C C . LYS A 1 74 ? -6.281 -12.465 2.968 1.00 0.00 74 LYS A C 6
ATOM 9882 O O . LYS A 1 74 ? -5.786 -13.555 2.681 1.00 0.00 74 LYS A O 6
ATOM 9901 N N . VAL A 1 75 ? -5.898 -11.324 2.393 1.00 0.00 75 VAL A N 6
ATOM 9902 C CA . VAL A 1 75 ? -4.853 -11.297 1.372 1.00 0.00 75 VAL A CA 6
ATOM 9903 C C . VAL A 1 75 ? -3.457 -11.245 1.997 1.00 0.00 75 VAL A C 6
ATOM 9904 O O . VAL A 1 75 ? -2.541 -11.924 1.531 1.00 0.00 75 VAL A O 6
ATOM 9917 N N . VAL A 1 76 ? -3.293 -10.437 3.045 1.00 0.00 76 VAL A N 6
ATOM 9918 C CA . VAL A 1 76 ? -1.998 -10.312 3.709 1.00 0.00 76 VAL A CA 6
ATOM 9919 C C . VAL A 1 76 ? -2.066 -10.661 5.199 1.00 0.00 76 VAL A C 6
ATOM 9920 O O . VAL A 1 76 ? -1.142 -11.275 5.735 1.00 0.00 76 VAL A O 6
ATOM 9933 N N . GLY A 1 77 ? -3.152 -10.267 5.863 1.00 0.00 77 GLY A N 6
ATOM 9934 C CA . GLY A 1 77 ? -3.301 -10.549 7.283 1.00 0.00 77 GLY A CA 6
ATOM 9935 C C . GLY A 1 77 ? -2.764 -9.432 8.160 1.00 0.00 77 GLY A C 6
ATOM 9936 O O . GLY A 1 77 ? -2.191 -9.692 9.221 1.00 0.00 77 GLY A O 6
ATOM 9940 N N . SER A 1 78 ? -2.948 -8.187 7.719 1.00 0.00 78 SER A N 6
ATOM 9941 C CA . SER A 1 78 ? -2.478 -7.028 8.472 1.00 0.00 78 SER A CA 6
ATOM 9942 C C . SER A 1 78 ? -3.530 -5.922 8.483 1.00 0.00 78 SER A C 6
ATOM 9943 O O . SER A 1 78 ? -3.830 -5.329 7.445 1.00 0.00 78 SER A O 6
ATOM 9951 N N . ARG A 1 79 ? -4.084 -5.643 9.663 1.00 0.00 79 ARG A N 6
ATOM 9952 C CA . ARG A 1 79 ? -5.097 -4.600 9.808 1.00 0.00 79 ARG A CA 6
ATOM 9953 C C . ARG A 1 79 ? -4.465 -3.286 10.282 1.00 0.00 79 ARG A C 6
ATOM 9954 O O . ARG A 1 79 ? -5.042 -2.565 11.100 1.00 0.00 79 ARG A O 6
ATOM 9975 N N . ASN A 1 80 ? -3.273 -2.983 9.760 1.00 0.00 80 ASN A N 6
ATOM 9976 C CA . ASN A 1 80 ? -2.560 -1.761 10.121 1.00 0.00 80 ASN A CA 6
ATOM 9977 C C . ASN A 1 80 ? -2.008 -1.062 8.879 1.00 0.00 80 ASN A C 6
ATOM 9978 O O . ASN A 1 80 ? -1.338 -1.685 8.053 1.00 0.00 80 ASN A O 6
ATOM 9989 N N . LEU A 1 81 ? -2.290 0.237 8.762 1.00 0.00 81 LEU A N 6
ATOM 9990 C CA . LEU A 1 81 ? -1.819 1.037 7.628 1.00 0.00 81 LEU A CA 6
ATOM 9991 C C . LEU A 1 81 ? -0.562 1.826 8.007 1.00 0.00 81 LEU A C 6
ATOM 9992 O O . LEU A 1 81 ? -0.242 1.959 9.190 1.00 0.00 81 LEU A O 6
ATOM 10008 N N . PRO A 1 82 ? 0.170 2.362 7.004 1.00 0.00 82 PRO A N 6
ATOM 10009 C CA . PRO A 1 82 ? -0.175 2.225 5.584 1.00 0.00 82 PRO A CA 6
ATOM 10010 C C . PRO A 1 82 ? 0.076 0.812 5.069 1.00 0.00 82 PRO A C 6
ATOM 10011 O O . PRO A 1 82 ? 1.027 0.149 5.487 1.00 0.00 82 PRO A O 6
ATOM 10022 N N . THR A 1 83 ? -0.784 0.355 4.160 1.00 0.00 83 THR A N 6
ATOM 10023 C CA . THR A 1 83 ? -0.655 -0.980 3.593 1.00 0.00 83 THR A CA 6
ATOM 10024 C C . THR A 1 83 ? -0.163 -0.910 2.151 1.00 0.00 83 THR A C 6
ATOM 10025 O O . THR A 1 83 ? -0.917 -0.556 1.241 1.00 0.00 83 THR A O 6
ATOM 10036 N N . ILE A 1 84 ? 1.107 -1.259 1.952 1.00 0.00 84 ILE A N 6
ATOM 10037 C CA . ILE A 1 84 ? 1.707 -1.247 0.625 1.00 0.00 84 ILE A CA 6
ATOM 10038 C C . ILE A 1 84 ? 1.786 -2.667 0.065 1.00 0.00 84 ILE A C 6
ATOM 10039 O O . ILE A 1 84 ? 2.556 -3.497 0.555 1.00 0.00 84 ILE A O 6
ATOM 10055 N N . VAL A 1 85 ? 0.985 -2.936 -0.967 1.00 0.00 85 VAL A N 6
ATOM 10056 C CA . VAL A 1 85 ? 0.959 -4.253 -1.600 1.00 0.00 85 VAL A CA 6
ATOM 10057 C C . VAL A 1 85 ? 1.671 -4.223 -2.951 1.00 0.00 85 VAL A C 6
ATOM 10058 O O . VAL A 1 85 ? 1.263 -3.501 -3.862 1.00 0.00 85 VAL A O 6
ATOM 10071 N N . VAL A 1 86 ? 2.742 -5.005 -3.069 1.00 0.00 86 VAL A N 6
ATOM 10072 C CA . VAL A 1 86 ? 3.518 -5.063 -4.305 1.00 0.00 86 VAL A CA 6
ATOM 10073 C C . VAL A 1 86 ? 3.566 -6.488 -4.851 1.00 0.00 86 VAL A C 6
ATOM 10074 O O . VAL A 1 86 ? 4.166 -7.374 -4.240 1.00 0.00 86 VAL A O 6
ATOM 10087 N N . ASN A 1 87 ? 2.922 -6.699 -6.001 1.00 0.00 87 ASN A N 6
ATOM 10088 C CA . ASN A 1 87 ? 2.873 -8.015 -6.644 1.00 0.00 87 ASN A CA 6
ATOM 10089 C C . ASN A 1 87 ? 2.085 -9.013 -5.794 1.00 0.00 87 ASN A C 6
ATOM 10090 O O . ASN A 1 87 ? 2.490 -10.167 -5.637 1.00 0.00 87 ASN A O 6
ATOM 10101 N N . GLY A 1 88 ? 0.953 -8.560 -5.253 1.00 0.00 88 GLY A N 6
ATOM 10102 C CA . GLY A 1 88 ? 0.115 -9.421 -4.430 1.00 0.00 88 GLY A CA 6
ATOM 10103 C C . GLY A 1 88 ? 0.827 -9.942 -3.196 1.00 0.00 88 GLY A C 6
ATOM 10104 O O . GLY A 1 88 ? 0.816 -11.145 -2.930 1.00 0.00 88 GLY A O 6
ATOM 10108 N N . LYS A 1 89 ? 1.439 -9.035 -2.441 1.00 0.00 89 LYS A N 6
ATOM 10109 C CA . LYS A 1 89 ? 2.153 -9.395 -1.225 1.00 0.00 89 LYS A CA 6
ATOM 10110 C C . LYS A 1 89 ? 2.613 -8.142 -0.482 1.00 0.00 89 LYS A C 6
ATOM 10111 O O . LYS A 1 89 ? 3.081 -7.178 -1.091 1.00 0.00 89 LYS A O 6
ATOM 10130 N N . PHE A 1 90 ? 2.469 -8.174 0.839 1.00 0.00 90 PHE A N 6
ATOM 10131 C CA . PHE A 1 90 ? 2.860 -7.058 1.699 1.00 0.00 90 PHE A CA 6
ATOM 10132 C C . PHE A 1 90 ? 4.360 -6.792 1.592 1.00 0.00 90 PHE A C 6
ATOM 10133 O O . PHE A 1 90 ? 5.167 -7.429 2.273 1.00 0.00 90 PHE A O 6
ATOM 10150 N N . TRP A 1 91 ? 4.725 -5.853 0.724 1.00 0.00 91 TRP A N 6
ATOM 10151 C CA . TRP A 1 91 ? 6.126 -5.505 0.517 1.00 0.00 91 TRP A CA 6
ATOM 10152 C C . TRP A 1 91 ? 6.522 -4.267 1.326 1.00 0.00 91 TRP A C 6
ATOM 10153 O O . TRP A 1 91 ? 7.679 -4.129 1.725 1.00 0.00 91 TRP A O 6
ATOM 10174 N N . GLY A 1 92 ? 5.562 -3.371 1.569 1.00 0.00 92 GLY A N 6
ATOM 10175 C CA . GLY A 1 92 ? 5.856 -2.166 2.329 1.00 0.00 92 GLY A CA 6
ATOM 10176 C C . GLY A 1 92 ? 5.009 -2.028 3.578 1.00 0.00 92 GLY A C 6
ATOM 10177 O O . GLY A 1 92 ? 3.797 -2.246 3.545 1.00 0.00 92 GLY A O 6
ATOM 10181 N N . THR A 1 93 ? 5.658 -1.653 4.679 1.00 0.00 93 THR A N 6
ATOM 10182 C CA . THR A 1 93 ? 4.981 -1.474 5.962 1.00 0.00 93 THR A CA 6
ATOM 10183 C C . THR A 1 93 ? 5.173 -0.050 6.490 1.00 0.00 93 THR A C 6
ATOM 10184 O O . THR A 1 93 ? 5.797 0.788 5.834 1.00 0.00 93 THR A O 6
ATOM 10195 N N . GLU A 1 94 ? 4.640 0.210 7.682 1.00 0.00 94 GLU A N 6
ATOM 10196 C CA . GLU A 1 94 ? 4.757 1.523 8.309 1.00 0.00 94 GLU A CA 6
ATOM 10197 C C . GLU A 1 94 ? 6.210 1.811 8.686 1.00 0.00 94 GLU A C 6
ATOM 10198 O O . GLU A 1 94 ? 6.761 2.853 8.328 1.00 0.00 94 GLU A O 6
ATOM 10210 N N . SER A 1 95 ? 6.824 0.875 9.412 1.00 0.00 95 SER A N 6
ATOM 10211 C CA . SER A 1 95 ? 8.215 1.019 9.842 1.00 0.00 95 SER A CA 6
ATOM 10212 C C . SER A 1 95 ? 9.180 0.904 8.662 1.00 0.00 95 SER A C 6
ATOM 10213 O O . SER A 1 95 ? 10.241 1.528 8.665 1.00 0.00 95 SER A O 6
ATOM 10221 N N . GLN A 1 96 ? 8.810 0.102 7.658 1.00 0.00 96 GLN A N 6
ATOM 10222 C CA . GLN A 1 96 ? 9.653 -0.093 6.479 1.00 0.00 96 GLN A CA 6
ATOM 10223 C C . GLN A 1 96 ? 10.082 1.240 5.862 1.00 0.00 96 GLN A C 6
ATOM 10224 O O . GLN A 1 96 ? 11.185 1.352 5.328 1.00 0.00 96 GLN A O 6
ATOM 10238 N N . LEU A 1 97 ? 9.204 2.245 5.935 1.00 0.00 97 LEU A N 6
ATOM 10239 C CA . LEU A 1 97 ? 9.495 3.570 5.380 1.00 0.00 97 LEU A CA 6
ATOM 10240 C C . LEU A 1 97 ? 10.843 4.096 5.878 1.00 0.00 97 LEU A C 6
ATOM 10241 O O . LEU A 1 97 ? 11.743 4.365 5.082 1.00 0.00 97 LEU A O 6
ATOM 10257 N N . HIS A 1 98 ? 10.977 4.238 7.197 1.00 0.00 98 HIS A N 6
ATOM 10258 C CA . HIS A 1 98 ? 12.220 4.731 7.792 1.00 0.00 98 HIS A CA 6
ATOM 10259 C C . HIS A 1 98 ? 13.282 3.628 7.847 1.00 0.00 98 HIS A C 6
ATOM 10260 O O . HIS A 1 98 ? 14.475 3.903 7.721 1.00 0.00 98 HIS A O 6
ATOM 10275 N N . ARG A 1 99 ? 12.839 2.381 8.036 1.00 0.00 99 ARG A N 6
ATOM 10276 C CA . ARG A 1 99 ? 13.755 1.240 8.108 1.00 0.00 99 ARG A CA 6
ATOM 10277 C C . ARG A 1 99 ? 14.607 1.131 6.842 1.00 0.00 99 ARG A C 6
ATOM 10278 O O . ARG A 1 99 ? 15.828 0.991 6.918 1.00 0.00 99 ARG A O 6
ATOM 10299 N N . PHE A 1 100 ? 13.953 1.194 5.685 1.00 0.00 100 PHE A N 6
ATOM 10300 C CA . PHE A 1 100 ? 14.649 1.106 4.400 1.00 0.00 100 PHE A CA 6
ATOM 10301 C C . PHE A 1 100 ? 15.434 2.385 4.113 1.00 0.00 100 PHE A C 6
ATOM 10302 O O . PHE A 1 100 ? 16.554 2.329 3.606 1.00 0.00 100 PHE A O 6
ATOM 10319 N N . GLU A 1 101 ? 14.843 3.536 4.445 1.00 0.00 101 GLU A N 6
ATOM 10320 C CA . GLU A 1 101 ? 15.498 4.826 4.225 1.00 0.00 101 GLU A CA 6
ATOM 10321 C C . GLU A 1 101 ? 16.816 4.900 4.991 1.00 0.00 101 GLU A C 6
ATOM 10322 O O . GLU A 1 101 ? 17.847 5.285 4.438 1.00 0.00 101 GLU A O 6
ATOM 10334 N N . ALA A 1 102 ? 16.768 4.521 6.267 1.00 0.00 102 ALA A N 6
ATOM 10335 C CA . ALA A 1 102 ? 17.951 4.531 7.125 1.00 0.00 102 ALA A CA 6
ATOM 10336 C C . ALA A 1 102 ? 19.015 3.556 6.618 1.00 0.00 102 ALA A C 6
ATOM 10337 O O . ALA A 1 102 ? 20.212 3.812 6.748 1.00 0.00 102 ALA A O 6
ATOM 10344 N N . LYS A 1 103 ? 18.572 2.437 6.037 1.00 0.00 103 LYS A N 6
ATOM 10345 C CA . LYS A 1 103 ? 19.487 1.431 5.508 1.00 0.00 103 LYS A CA 6
ATOM 10346 C C . LYS A 1 103 ? 20.123 1.888 4.193 1.00 0.00 103 LYS A C 6
ATOM 10347 O O . LYS A 1 103 ? 21.228 1.466 3.853 1.00 0.00 103 LYS A O 6
ATOM 10366 N N . GLY A 1 104 ? 19.412 2.741 3.452 1.00 0.00 104 GLY A N 6
ATOM 10367 C CA . GLY A 1 104 ? 19.916 3.226 2.178 1.00 0.00 104 GLY A CA 6
ATOM 10368 C C . GLY A 1 104 ? 19.571 2.296 1.024 1.00 0.00 104 GLY A C 6
ATOM 10369 O O . GLY A 1 104 ? 20.248 2.303 -0.004 1.00 0.00 104 GLY A O 6
ATOM 10373 N N . THR A 1 105 ? 18.519 1.493 1.198 1.00 0.00 105 THR A N 6
ATOM 10374 C CA . THR A 1 105 ? 18.086 0.548 0.169 1.00 0.00 105 THR A CA 6
ATOM 10375 C C . THR A 1 105 ? 16.710 0.915 -0.408 1.00 0.00 105 THR A C 6
ATOM 10376 O O . THR A 1 105 ? 16.201 0.220 -1.288 1.00 0.00 105 THR A O 6
ATOM 10387 N N . LEU A 1 106 ? 16.111 2.006 0.083 1.00 0.00 106 LEU A N 6
ATOM 10388 C CA . LEU A 1 106 ? 14.802 2.445 -0.402 1.00 0.00 106 LEU A CA 6
ATOM 10389 C C . LEU A 1 106 ? 14.848 2.747 -1.902 1.00 0.00 106 LEU A C 6
ATOM 10390 O O . LEU A 1 106 ? 13.981 2.308 -2.656 1.00 0.00 106 LEU A O 6
ATOM 10406 N N . GLU A 1 107 ? 15.865 3.500 -2.324 1.00 0.00 107 GLU A N 6
ATOM 10407 C CA . GLU A 1 107 ? 16.020 3.857 -3.736 1.00 0.00 107 GLU A CA 6
ATOM 10408 C C . GLU A 1 107 ? 16.361 2.632 -4.582 1.00 0.00 107 GLU A C 6
ATOM 10409 O O . GLU A 1 107 ? 15.774 2.418 -5.643 1.00 0.00 107 GLU A O 6
ATOM 10421 N N . GLU A 1 108 ? 17.309 1.826 -4.103 1.00 0.00 108 GLU A N 6
ATOM 10422 C CA . GLU A 1 108 ? 17.721 0.619 -4.815 1.00 0.00 108 GLU A CA 6
ATOM 10423 C C . GLU A 1 108 ? 16.534 -0.320 -5.011 1.00 0.00 108 GLU A C 6
ATOM 10424 O O . GLU A 1 108 ? 16.323 -0.844 -6.105 1.00 0.00 108 GLU A O 6
ATOM 10436 N N . GLU A 1 109 ? 15.757 -0.519 -3.945 1.00 0.00 109 GLU A N 6
ATOM 10437 C CA . GLU A 1 109 ? 14.580 -1.384 -3.998 1.00 0.00 109 GLU A CA 6
ATOM 10438 C C . GLU A 1 109 ? 13.584 -0.882 -5.044 1.00 0.00 109 GLU A C 6
ATOM 10439 O O . GLU A 1 109 ? 12.985 -1.676 -5.769 1.00 0.00 109 GLU A O 6
ATOM 10451 N N . LEU A 1 110 ? 13.417 0.443 -5.118 1.00 0.00 110 LEU A N 6
ATOM 10452 C CA . LEU A 1 110 ? 12.492 1.053 -6.078 1.00 0.00 110 LEU A CA 6
ATOM 10453 C C . LEU A 1 110 ? 12.915 0.758 -7.519 1.00 0.00 110 LEU A C 6
ATOM 10454 O O . LEU A 1 110 ? 12.073 0.477 -8.372 1.00 0.00 110 LEU A O 6
ATOM 10470 N N . THR A 1 111 ? 14.220 0.817 -7.787 1.00 0.00 111 THR A N 6
ATOM 10471 C CA . THR A 1 111 ? 14.737 0.544 -9.128 1.00 0.00 111 THR A CA 6
ATOM 10472 C C . THR A 1 111 ? 14.764 -0.964 -9.402 1.00 0.00 111 THR A C 6
ATOM 10473 O O . THR A 1 111 ? 14.563 -1.397 -10.538 1.00 0.00 111 THR A O 6
ATOM 10484 N N . LYS A 1 112 ? 15.009 -1.757 -8.356 1.00 0.00 112 LYS A N 6
ATOM 10485 C CA . LYS A 1 112 ? 15.060 -3.215 -8.482 1.00 0.00 112 LYS A CA 6
ATOM 10486 C C . LYS A 1 112 ? 13.688 -3.792 -8.833 1.00 0.00 112 LYS A C 6
ATOM 10487 O O . LYS A 1 112 ? 13.583 -4.670 -9.692 1.00 0.00 112 LYS A O 6
ATOM 10506 N N . ILE A 1 113 ? 12.639 -3.299 -8.167 1.00 0.00 113 ILE A N 6
ATOM 10507 C CA . ILE A 1 113 ? 11.274 -3.775 -8.416 1.00 0.00 113 ILE A CA 6
ATOM 10508 C C . ILE A 1 113 ? 10.836 -3.523 -9.860 1.00 0.00 113 ILE A C 6
ATOM 10509 O O . ILE A 1 113 ? 9.965 -4.223 -10.379 1.00 0.00 113 ILE A O 6
ATOM 10525 N N . GLY A 1 114 ? 11.439 -2.521 -10.500 1.00 0.00 114 GLY A N 6
ATOM 10526 C CA . GLY A 1 114 ? 11.090 -2.195 -11.873 1.00 0.00 114 GLY A CA 6
ATOM 10527 C C . GLY A 1 114 ? 10.373 -0.860 -11.995 1.00 0.00 114 GLY A C 6
ATOM 10528 O O . GLY A 1 114 ? 9.671 -0.619 -12.979 1.00 0.00 114 GLY A O 6
ATOM 10532 N N . LEU A 1 115 ? 10.549 0.011 -10.999 1.00 0.00 115 LEU A N 6
ATOM 10533 C CA . LEU A 1 115 ? 9.913 1.325 -11.006 1.00 0.00 115 LEU A CA 6
ATOM 10534 C C . LEU A 1 115 ? 10.791 2.348 -11.726 1.00 0.00 115 LEU A C 6
ATOM 10535 O O . LEU A 1 115 ? 10.348 3.005 -12.671 1.00 0.00 115 LEU A O 6
ATOM 10551 N N . LEU A 1 116 ? 12.039 2.475 -11.276 1.00 0.00 116 LEU A N 6
ATOM 10552 C CA . LEU A 1 116 ? 12.984 3.413 -11.879 1.00 0.00 116 LEU A CA 6
ATOM 10553 C C . LEU A 1 116 ? 13.748 2.749 -13.024 1.00 0.00 116 LEU A C 6
ATOM 10554 O O . LEU A 1 116 ? 14.117 1.575 -12.931 1.00 0.00 116 LEU A O 6
ATOM 10570 N N . PRO A 1 117 ? 13.995 3.494 -14.123 1.00 0.00 117 PRO A N 6
ATOM 10571 C CA . PRO A 1 117 ? 14.717 2.974 -15.294 1.00 0.00 117 PRO A CA 6
ATOM 10572 C C . PRO A 1 117 ? 16.081 2.387 -14.928 1.00 0.00 117 PRO A C 6
ATOM 10573 O O . PRO A 1 117 ? 16.856 3.072 -14.225 1.00 0.00 117 PRO A O 6
ATOM 10585 N N . MET A 1 9 ? -16.828 -10.807 1.905 1.00 0.00 9 MET A N 7
ATOM 10586 C CA . MET A 1 9 ? -17.493 -11.950 1.213 1.00 0.00 9 MET A CA 7
ATOM 10587 C C . MET A 1 9 ? -16.738 -12.343 -0.054 1.00 0.00 9 MET A C 7
ATOM 10588 O O . MET A 1 9 ? -16.024 -11.526 -0.639 1.00 0.00 9 MET A O 7
ATOM 10602 N N . SER A 1 10 ? -16.906 -13.597 -0.472 1.00 0.00 10 SER A N 7
ATOM 10603 C CA . SER A 1 10 ? -16.246 -14.112 -1.673 1.00 0.00 10 SER A CA 7
ATOM 10604 C C . SER A 1 10 ? -16.495 -13.207 -2.880 1.00 0.00 10 SER A C 7
ATOM 10605 O O . SER A 1 10 ? -15.615 -13.035 -3.723 1.00 0.00 10 SER A O 7
ATOM 10613 N N . ALA A 1 11 ? -17.698 -12.627 -2.951 1.00 0.00 11 ALA A N 7
ATOM 10614 C CA . ALA A 1 11 ? -18.061 -11.733 -4.054 1.00 0.00 11 ALA A CA 7
ATOM 10615 C C . ALA A 1 11 ? -17.056 -10.590 -4.197 1.00 0.00 11 ALA A C 7
ATOM 10616 O O . ALA A 1 11 ? -16.776 -10.135 -5.305 1.00 0.00 11 ALA A O 7
ATOM 10623 N N . PHE A 1 12 ? -16.516 -10.134 -3.067 1.00 0.00 12 PHE A N 7
ATOM 10624 C CA . PHE A 1 12 ? -15.539 -9.050 -3.066 1.00 0.00 12 PHE A CA 7
ATOM 10625 C C . PHE A 1 12 ? -14.107 -9.592 -3.003 1.00 0.00 12 PHE A C 7
ATOM 10626 O O . PHE A 1 12 ? -13.207 -9.038 -3.635 1.00 0.00 12 PHE A O 7
ATOM 10643 N N . VAL A 1 13 ? -13.900 -10.670 -2.241 1.00 0.00 13 VAL A N 7
ATOM 10644 C CA . VAL A 1 13 ? -12.569 -11.270 -2.107 1.00 0.00 13 VAL A CA 7
ATOM 10645 C C . VAL A 1 13 ? -12.015 -11.683 -3.470 1.00 0.00 13 VAL A C 7
ATOM 10646 O O . VAL A 1 13 ? -10.868 -11.375 -3.802 1.00 0.00 13 VAL A O 7
ATOM 10659 N N . THR A 1 14 ? -12.837 -12.372 -4.261 1.00 0.00 14 THR A N 7
ATOM 10660 C CA . THR A 1 14 ? -12.429 -12.815 -5.593 1.00 0.00 14 THR A CA 7
ATOM 10661 C C . THR A 1 14 ? -12.086 -11.616 -6.479 1.00 0.00 14 THR A C 7
ATOM 10662 O O . THR A 1 14 ? -11.083 -11.630 -7.192 1.00 0.00 14 THR A O 7
ATOM 10673 N N . LYS A 1 15 ? -12.926 -10.578 -6.422 1.00 0.00 15 LYS A N 7
ATOM 10674 C CA . LYS A 1 15 ? -12.707 -9.366 -7.212 1.00 0.00 15 LYS A CA 7
ATOM 10675 C C . LYS A 1 15 ? -11.413 -8.667 -6.798 1.00 0.00 15 LYS A C 7
ATOM 10676 O O . LYS A 1 15 ? -10.711 -8.097 -7.634 1.00 0.00 15 LYS A O 7
ATOM 10695 N N . ALA A 1 16 ? -11.102 -8.717 -5.502 1.00 0.00 16 ALA A N 7
ATOM 10696 C CA . ALA A 1 16 ? -9.889 -8.093 -4.977 1.00 0.00 16 ALA A CA 7
ATOM 10697 C C . ALA A 1 16 ? -8.643 -8.699 -5.618 1.00 0.00 16 ALA A C 7
ATOM 10698 O O . ALA A 1 16 ? -7.730 -7.975 -6.018 1.00 0.00 16 ALA A O 7
ATOM 10705 N N . GLU A 1 17 ? -8.614 -10.029 -5.718 1.00 0.00 17 GLU A N 7
ATOM 10706 C CA . GLU A 1 17 ? -7.481 -10.732 -6.319 1.00 0.00 17 GLU A CA 7
ATOM 10707 C C . GLU A 1 17 ? -7.296 -10.316 -7.778 1.00 0.00 17 GLU A C 7
ATOM 10708 O O . GLU A 1 17 ? -6.170 -10.193 -8.259 1.00 0.00 17 GLU A O 7
ATOM 10720 N N . GLU A 1 18 ? -8.411 -10.090 -8.472 1.00 0.00 18 GLU A N 7
ATOM 10721 C CA . GLU A 1 18 ? -8.372 -9.675 -9.870 1.00 0.00 18 GLU A CA 7
ATOM 10722 C C . GLU A 1 18 ? -7.825 -8.249 -9.998 1.00 0.00 18 GLU A C 7
ATOM 10723 O O . GLU A 1 18 ? -7.164 -7.920 -10.983 1.00 0.00 18 GLU A O 7
ATOM 10735 N N . MET A 1 19 ? -8.100 -7.411 -8.994 1.00 0.00 19 MET A N 7
ATOM 10736 C CA . MET A 1 19 ? -7.633 -6.023 -8.995 1.00 0.00 19 MET A CA 7
ATOM 10737 C C . MET A 1 19 ? -6.115 -5.953 -8.822 1.00 0.00 19 MET A C 7
ATOM 10738 O O . MET A 1 19 ? -5.434 -5.252 -9.570 1.00 0.00 19 MET A O 7
ATOM 10752 N N . ILE A 1 20 ? -5.591 -6.687 -7.836 1.00 0.00 20 ILE A N 7
ATOM 10753 C CA . ILE A 1 20 ? -4.159 -6.711 -7.571 1.00 0.00 20 ILE A CA 7
ATOM 10754 C C . ILE A 1 20 ? -3.398 -7.456 -8.670 1.00 0.00 20 ILE A C 7
ATOM 10755 O O . ILE A 1 20 ? -2.174 -7.349 -8.765 1.00 0.00 20 ILE A O 7
ATOM 10771 N N . LYS A 1 21 ? -4.127 -8.213 -9.494 1.00 0.00 21 LYS A N 7
ATOM 10772 C CA . LYS A 1 21 ? -3.520 -8.974 -10.579 1.00 0.00 21 LYS A CA 7
ATOM 10773 C C . LYS A 1 21 ? -2.821 -8.047 -11.574 1.00 0.00 21 LYS A C 7
ATOM 10774 O O . LYS A 1 21 ? -1.606 -8.124 -11.760 1.00 0.00 21 LYS A O 7
ATOM 10793 N N . SER A 1 22 ? -3.598 -7.162 -12.203 1.00 0.00 22 SER A N 7
ATOM 10794 C CA . SER A 1 22 ? -3.056 -6.212 -13.172 1.00 0.00 22 SER A CA 7
ATOM 10795 C C . SER A 1 22 ? -2.487 -4.980 -12.465 1.00 0.00 22 SER A C 7
ATOM 10796 O O . SER A 1 22 ? -1.668 -4.256 -13.033 1.00 0.00 22 SER A O 7
ATOM 10804 N N . HIS A 1 23 ? -2.915 -4.759 -11.221 1.00 0.00 23 HIS A N 7
ATOM 10805 C CA . HIS A 1 23 ? -2.437 -3.629 -10.437 1.00 0.00 23 HIS A CA 7
ATOM 10806 C C . HIS A 1 23 ? -1.738 -4.114 -9.167 1.00 0.00 23 HIS A C 7
ATOM 10807 O O . HIS A 1 23 ? -2.237 -3.921 -8.058 1.00 0.00 23 HIS A O 7
ATOM 10822 N N . PRO A 1 24 ? -0.563 -4.757 -9.318 1.00 0.00 24 PRO A N 7
ATOM 10823 C CA . PRO A 1 24 ? 0.209 -5.275 -8.181 1.00 0.00 24 PRO A CA 7
ATOM 10824 C C . PRO A 1 24 ? 0.817 -4.165 -7.319 1.00 0.00 24 PRO A C 7
ATOM 10825 O O . PRO A 1 24 ? 1.181 -4.402 -6.167 1.00 0.00 24 PRO A O 7
ATOM 10836 N N . TYR A 1 25 ? 0.921 -2.958 -7.879 1.00 0.00 25 TYR A N 7
ATOM 10837 C CA . TYR A 1 25 ? 1.478 -1.820 -7.154 1.00 0.00 25 TYR A CA 7
ATOM 10838 C C . TYR A 1 25 ? 0.373 -1.059 -6.421 1.00 0.00 25 TYR A C 7
ATOM 10839 O O . TYR A 1 25 ? 0.031 0.067 -6.789 1.00 0.00 25 TYR A O 7
ATOM 10857 N N . PHE A 1 26 ? -0.185 -1.685 -5.384 1.00 0.00 26 PHE A N 7
ATOM 10858 C CA . PHE A 1 26 ? -1.254 -1.071 -4.601 1.00 0.00 26 PHE A CA 7
ATOM 10859 C C . PHE A 1 26 ? -0.751 -0.643 -3.224 1.00 0.00 26 PHE A C 7
ATOM 10860 O O . PHE A 1 26 ? 0.026 -1.359 -2.588 1.00 0.00 26 PHE A O 7
ATOM 10877 N N . GLN A 1 27 ? -1.198 0.528 -2.769 1.00 0.00 27 GLN A N 7
ATOM 10878 C CA . GLN A 1 27 ? -0.794 1.054 -1.468 1.00 0.00 27 GLN A CA 7
ATOM 10879 C C . GLN A 1 27 ? -2.011 1.469 -0.643 1.00 0.00 27 GLN A C 7
ATOM 10880 O O . GLN A 1 27 ? -2.841 2.255 -1.098 1.00 0.00 27 GLN A O 7
ATOM 10894 N N . LEU A 1 28 ? -2.106 0.934 0.573 1.00 0.00 28 LEU A N 7
ATOM 10895 C CA . LEU A 1 28 ? -3.218 1.245 1.469 1.00 0.00 28 LEU A CA 7
ATOM 10896 C C . LEU A 1 28 ? -2.806 2.291 2.502 1.00 0.00 28 LEU A C 7
ATOM 10897 O O . LEU A 1 28 ? -1.956 2.031 3.358 1.00 0.00 28 LEU A O 7
ATOM 10913 N N . SER A 1 29 ? -3.410 3.474 2.412 1.00 0.00 29 SER A N 7
ATOM 10914 C CA . SER A 1 29 ? -3.105 4.568 3.334 1.00 0.00 29 SER A CA 7
ATOM 10915 C C . SER A 1 29 ? -4.287 5.536 3.455 1.00 0.00 29 SER A C 7
ATOM 10916 O O . SER A 1 29 ? -5.299 5.384 2.770 1.00 0.00 29 SER A O 7
ATOM 10924 N N . ALA A 1 30 ? -4.146 6.526 4.338 1.00 0.00 30 ALA A N 7
ATOM 10925 C CA . ALA A 1 30 ? -5.194 7.523 4.560 1.00 0.00 30 ALA A CA 7
ATOM 10926 C C . ALA A 1 30 ? -4.610 8.935 4.643 1.00 0.00 30 ALA A C 7
ATOM 10927 O O . ALA A 1 30 ? -3.392 9.113 4.696 1.00 0.00 30 ALA A O 7
ATOM 10934 N N . SER A 1 31 ? -5.493 9.936 4.655 1.00 0.00 31 SER A N 7
ATOM 10935 C CA . SER A 1 31 ? -5.072 11.336 4.732 1.00 0.00 31 SER A CA 7
ATOM 10936 C C . SER A 1 31 ? -5.253 11.910 6.145 1.00 0.00 31 SER A C 7
ATOM 10937 O O . SER A 1 31 ? -4.704 12.969 6.461 1.00 0.00 31 SER A O 7
ATOM 10945 N N . TRP A 1 32 ? -6.023 11.217 6.990 1.00 0.00 32 TRP A N 7
ATOM 10946 C CA . TRP A 1 32 ? -6.267 11.671 8.360 1.00 0.00 32 TRP A CA 7
ATOM 10947 C C . TRP A 1 32 ? -5.162 11.202 9.314 1.00 0.00 32 TRP A C 7
ATOM 10948 O O . TRP A 1 32 ? -4.749 11.945 10.205 1.00 0.00 32 TRP A O 7
ATOM 10969 N N . CYS A 1 33 ? -4.693 9.964 9.126 1.00 0.00 33 CYS A N 7
ATOM 10970 C CA . CYS A 1 33 ? -3.640 9.397 9.973 1.00 0.00 33 CYS A CA 7
ATOM 10971 C C . CYS A 1 33 ? -2.278 10.030 9.669 1.00 0.00 33 CYS A C 7
ATOM 10972 O O . CYS A 1 33 ? -1.957 10.302 8.509 1.00 0.00 33 CYS A O 7
ATOM 10980 N N . PRO A 1 34 ? -1.461 10.273 10.717 1.00 0.00 34 PRO A N 7
ATOM 10981 C CA . PRO A 1 34 ? -0.129 10.875 10.567 1.00 0.00 34 PRO A CA 7
ATOM 10982 C C . PRO A 1 34 ? 0.905 9.909 9.982 1.00 0.00 34 PRO A C 7
ATOM 10983 O O . PRO A 1 34 ? 1.731 10.310 9.166 1.00 0.00 34 PRO A O 7
ATOM 10994 N N . ASP A 1 35 ? 0.854 8.632 10.394 1.00 0.00 35 ASP A N 7
ATOM 10995 C CA . ASP A 1 35 ? 1.797 7.627 9.886 1.00 0.00 35 ASP A CA 7
ATOM 10996 C C . ASP A 1 35 ? 1.658 7.459 8.372 1.00 0.00 35 ASP A C 7
ATOM 10997 O O . ASP A 1 35 ? 2.628 7.144 7.682 1.00 0.00 35 ASP A O 7
ATOM 11006 N N . CYS A 1 36 ? 0.448 7.683 7.860 1.00 0.00 36 CYS A N 7
ATOM 11007 C CA . CYS A 1 36 ? 0.191 7.568 6.428 1.00 0.00 36 CYS A CA 7
ATOM 11008 C C . CYS A 1 36 ? 0.827 8.728 5.666 1.00 0.00 36 CYS A C 7
ATOM 11009 O O . CYS A 1 36 ? 1.298 8.557 4.542 1.00 0.00 36 CYS A O 7
ATOM 11017 N N . VAL A 1 37 ? 0.844 9.911 6.286 1.00 0.00 37 VAL A N 7
ATOM 11018 C CA . VAL A 1 37 ? 1.428 11.099 5.666 1.00 0.00 37 VAL A CA 7
ATOM 11019 C C . VAL A 1 37 ? 2.902 10.876 5.309 1.00 0.00 37 VAL A C 7
ATOM 11020 O O . VAL A 1 37 ? 3.383 11.388 4.300 1.00 0.00 37 VAL A O 7
ATOM 11033 N N . TYR A 1 38 ? 3.615 10.108 6.140 1.00 0.00 38 TYR A N 7
ATOM 11034 C CA . TYR A 1 38 ? 5.030 9.821 5.897 1.00 0.00 38 TYR A CA 7
ATOM 11035 C C . TYR A 1 38 ? 5.219 9.028 4.604 1.00 0.00 38 TYR A C 7
ATOM 11036 O O . TYR A 1 38 ? 5.984 9.434 3.727 1.00 0.00 38 TYR A O 7
ATOM 11054 N N . ALA A 1 39 ? 4.521 7.895 4.494 1.00 0.00 39 ALA A N 7
ATOM 11055 C CA . ALA A 1 39 ? 4.613 7.043 3.305 1.00 0.00 39 ALA A CA 7
ATOM 11056 C C . ALA A 1 39 ? 4.248 7.811 2.033 1.00 0.00 39 ALA A C 7
ATOM 11057 O O . ALA A 1 39 ? 4.858 7.605 0.982 1.00 0.00 39 ALA A O 7
ATOM 11064 N N . ASN A 1 40 ? 3.260 8.700 2.135 1.00 0.00 40 ASN A N 7
ATOM 11065 C CA . ASN A 1 40 ? 2.826 9.501 0.996 1.00 0.00 40 ASN A CA 7
ATOM 11066 C C . ASN A 1 40 ? 3.830 10.612 0.702 1.00 0.00 40 ASN A C 7
ATOM 11067 O O . ASN A 1 40 ? 4.010 11.005 -0.450 1.00 0.00 40 ASN A O 7
ATOM 11078 N N . SER A 1 41 ? 4.478 11.111 1.754 1.00 0.00 41 SER A N 7
ATOM 11079 C CA . SER A 1 41 ? 5.464 12.176 1.617 1.00 0.00 41 SER A CA 7
ATOM 11080 C C . SER A 1 41 ? 6.656 11.713 0.783 1.00 0.00 41 SER A C 7
ATOM 11081 O O . SER A 1 41 ? 7.127 12.437 -0.097 1.00 0.00 41 SER A O 7
ATOM 11089 N N . ILE A 1 42 ? 7.142 10.503 1.060 1.00 0.00 42 ILE A N 7
ATOM 11090 C CA . ILE A 1 42 ? 8.279 9.947 0.330 1.00 0.00 42 ILE A CA 7
ATOM 11091 C C . ILE A 1 42 ? 7.940 9.752 -1.148 1.00 0.00 42 ILE A C 7
ATOM 11092 O O . ILE A 1 42 ? 8.742 10.081 -2.026 1.00 0.00 42 ILE A O 7
ATOM 11108 N N . TRP A 1 43 ? 6.748 9.219 -1.416 1.00 0.00 43 TRP A N 7
ATOM 11109 C CA . TRP A 1 43 ? 6.303 8.984 -2.789 1.00 0.00 43 TRP A CA 7
ATOM 11110 C C . TRP A 1 43 ? 6.090 10.302 -3.538 1.00 0.00 43 TRP A C 7
ATOM 11111 O O . TRP A 1 43 ? 6.339 10.382 -4.742 1.00 0.00 43 TRP A O 7
ATOM 11132 N N . ASN A 1 44 ? 5.636 11.334 -2.822 1.00 0.00 44 ASN A N 7
ATOM 11133 C CA . ASN A 1 44 ? 5.400 12.645 -3.426 1.00 0.00 44 ASN A CA 7
ATOM 11134 C C . ASN A 1 44 ? 6.721 13.341 -3.773 1.00 0.00 44 ASN A C 7
ATOM 11135 O O . ASN A 1 44 ? 6.775 14.147 -4.705 1.00 0.00 44 ASN A O 7
ATOM 11146 N N . LYS A 1 45 ? 7.780 13.023 -3.026 1.00 0.00 45 LYS A N 7
ATOM 11147 C CA . LYS A 1 45 ? 9.094 13.617 -3.261 1.00 0.00 45 LYS A CA 7
ATOM 11148 C C . LYS A 1 45 ? 9.810 12.917 -4.415 1.00 0.00 45 LYS A C 7
ATOM 11149 O O . LYS A 1 45 ? 10.575 13.543 -5.150 1.00 0.00 45 LYS A O 7
ATOM 11168 N N . LEU A 1 46 ? 9.562 11.617 -4.568 1.00 0.00 46 LEU A N 7
ATOM 11169 C CA . LEU A 1 46 ? 10.189 10.838 -5.633 1.00 0.00 46 LEU A CA 7
ATOM 11170 C C . LEU A 1 46 ? 9.460 10.999 -6.972 1.00 0.00 46 LEU A C 7
ATOM 11171 O O . LEU A 1 46 ? 9.944 10.520 -8.001 1.00 0.00 46 LEU A O 7
ATOM 11187 N N . ASN A 1 47 ? 8.301 11.669 -6.960 1.00 0.00 47 ASN A N 7
ATOM 11188 C CA . ASN A 1 47 ? 7.518 11.884 -8.173 1.00 0.00 47 ASN A CA 7
ATOM 11189 C C . ASN A 1 47 ? 7.256 10.563 -8.901 1.00 0.00 47 ASN A C 7
ATOM 11190 O O . ASN A 1 47 ? 7.479 10.446 -10.107 1.00 0.00 47 ASN A O 7
ATOM 11201 N N . VAL A 1 48 ? 6.779 9.567 -8.155 1.00 0.00 48 VAL A N 7
ATOM 11202 C CA . VAL A 1 48 ? 6.483 8.253 -8.725 1.00 0.00 48 VAL A CA 7
ATOM 11203 C C . VAL A 1 48 ? 5.018 7.860 -8.489 1.00 0.00 48 VAL A C 7
ATOM 11204 O O . VAL A 1 48 ? 4.684 6.674 -8.444 1.00 0.00 48 VAL A O 7
ATOM 11217 N N . GLN A 1 49 ? 4.147 8.866 -8.340 1.00 0.00 49 GLN A N 7
ATOM 11218 C CA . GLN A 1 49 ? 2.719 8.633 -8.107 1.00 0.00 49 GLN A CA 7
ATOM 11219 C C . GLN A 1 49 ? 2.033 8.036 -9.340 1.00 0.00 49 GLN A C 7
ATOM 11220 O O . GLN A 1 49 ? 1.027 7.337 -9.215 1.00 0.00 49 GLN A O 7
ATOM 11234 N N . ASP A 1 50 ? 2.579 8.309 -10.528 1.00 0.00 50 ASP A N 7
ATOM 11235 C CA . ASP A 1 50 ? 2.013 7.784 -11.772 1.00 0.00 50 ASP A CA 7
ATOM 11236 C C . ASP A 1 50 ? 2.462 6.341 -12.010 1.00 0.00 50 ASP A C 7
ATOM 11237 O O . ASP A 1 50 ? 1.729 5.543 -12.593 1.00 0.00 50 ASP A O 7
ATOM 11246 N N . LYS A 1 51 ? 3.675 6.012 -11.555 1.00 0.00 51 LYS A N 7
ATOM 11247 C CA . LYS A 1 51 ? 4.219 4.665 -11.721 1.00 0.00 51 LYS A CA 7
ATOM 11248 C C . LYS A 1 51 ? 3.577 3.679 -10.733 1.00 0.00 51 LYS A C 7
ATOM 11249 O O . LYS A 1 51 ? 3.472 2.486 -11.024 1.00 0.00 51 LYS A O 7
ATOM 11268 N N . VAL A 1 52 ? 3.148 4.186 -9.574 1.00 0.00 52 VAL A N 7
ATOM 11269 C CA . VAL A 1 52 ? 2.515 3.356 -8.549 1.00 0.00 52 VAL A CA 7
ATOM 11270 C C . VAL A 1 52 ? 1.036 3.722 -8.389 1.00 0.00 52 VAL A C 7
ATOM 11271 O O . VAL A 1 52 ? 0.616 4.806 -8.791 1.00 0.00 52 VAL A O 7
ATOM 11284 N N . PHE A 1 53 ? 0.255 2.827 -7.783 1.00 0.00 53 PHE A N 7
ATOM 11285 C CA . PHE A 1 53 ? -1.158 3.086 -7.561 1.00 0.00 53 PHE A CA 7
ATOM 11286 C C . PHE A 1 53 ? -1.468 3.039 -6.071 1.00 0.00 53 PHE A C 7
ATOM 11287 O O . PHE A 1 53 ? -1.416 1.983 -5.438 1.00 0.00 53 PHE A O 7
ATOM 11304 N N . VAL A 1 54 ? -1.785 4.203 -5.522 1.00 0.00 54 VAL A N 7
ATOM 11305 C CA . VAL A 1 54 ? -2.107 4.331 -4.102 1.00 0.00 54 VAL A CA 7
ATOM 11306 C C . VAL A 1 54 ? -3.600 4.582 -3.900 1.00 0.00 54 VAL A C 7
ATOM 11307 O O . VAL A 1 54 ? -4.204 5.395 -4.601 1.00 0.00 54 VAL A O 7
ATOM 11320 N N . PHE A 1 55 ? -4.185 3.877 -2.932 1.00 0.00 55 PHE A N 7
ATOM 11321 C CA . PHE A 1 55 ? -5.605 4.018 -2.628 1.00 0.00 55 PHE A CA 7
ATOM 11322 C C . PHE A 1 55 ? -5.807 4.728 -1.293 1.00 0.00 55 PHE A C 7
ATOM 11323 O O . PHE A 1 55 ? -5.464 4.194 -0.236 1.00 0.00 55 PHE A O 7
ATOM 11340 N N . ASP A 1 56 ? -6.373 5.933 -1.350 1.00 0.00 56 ASP A N 7
ATOM 11341 C CA . ASP A 1 56 ? -6.630 6.717 -0.146 1.00 0.00 56 ASP A CA 7
ATOM 11342 C C . ASP A 1 56 ? -7.934 6.287 0.516 1.00 0.00 56 ASP A C 7
ATOM 11343 O O . ASP A 1 56 ? -8.898 5.924 -0.162 1.00 0.00 56 ASP A O 7
ATOM 11352 N N . ILE A 1 57 ? -7.956 6.331 1.845 1.00 0.00 57 ILE A N 7
ATOM 11353 C CA . ILE A 1 57 ? -9.138 5.949 2.607 1.00 0.00 57 ILE A CA 7
ATOM 11354 C C . ILE A 1 57 ? -9.744 7.159 3.313 1.00 0.00 57 ILE A C 7
ATOM 11355 O O . ILE A 1 57 ? -9.554 7.353 4.516 1.00 0.00 57 ILE A O 7
ATOM 11371 N N . GLY A 1 58 ? -10.474 7.973 2.551 1.00 0.00 58 GLY A N 7
ATOM 11372 C CA . GLY A 1 58 ? -11.098 9.161 3.110 1.00 0.00 58 GLY A CA 7
ATOM 11373 C C . GLY A 1 58 ? -12.601 9.194 2.893 1.00 0.00 58 GLY A C 7
ATOM 11374 O O . GLY A 1 58 ? -13.355 9.523 3.808 1.00 0.00 58 GLY A O 7
ATOM 11378 N N . SER A 1 59 ? -13.036 8.850 1.680 1.00 0.00 59 SER A N 7
ATOM 11379 C CA . SER A 1 59 ? -14.458 8.837 1.342 1.00 0.00 59 SER A CA 7
ATOM 11380 C C . SER A 1 59 ? -15.053 7.431 1.502 1.00 0.00 59 SER A C 7
ATOM 11381 O O . SER A 1 59 ? -15.898 7.008 0.710 1.00 0.00 59 SER A O 7
ATOM 11389 N N . LEU A 1 60 ? -14.606 6.712 2.535 1.00 0.00 60 LEU A N 7
ATOM 11390 C CA . LEU A 1 60 ? -15.091 5.357 2.803 1.00 0.00 60 LEU A CA 7
ATOM 11391 C C . LEU A 1 60 ? -15.742 5.280 4.183 1.00 0.00 60 LEU A C 7
ATOM 11392 O O . LEU A 1 60 ? -15.048 5.277 5.201 1.00 0.00 60 LEU A O 7
ATOM 11408 N N . PRO A 1 61 ? -17.091 5.221 4.232 1.00 0.00 61 PRO A N 7
ATOM 11409 C CA . PRO A 1 61 ? -17.846 5.147 5.494 1.00 0.00 61 PRO A CA 7
ATOM 11410 C C . PRO A 1 61 ? -17.387 3.995 6.389 1.00 0.00 61 PRO A C 7
ATOM 11411 O O . PRO A 1 61 ? -16.701 3.083 5.930 1.00 0.00 61 PRO A O 7
ATOM 11422 N N . ARG A 1 62 ? -17.775 4.047 7.668 1.00 0.00 62 ARG A N 7
ATOM 11423 C CA . ARG A 1 62 ? -17.406 3.009 8.641 1.00 0.00 62 ARG A CA 7
ATOM 11424 C C . ARG A 1 62 ? -17.621 1.604 8.073 1.00 0.00 62 ARG A C 7
ATOM 11425 O O . ARG A 1 62 ? -16.841 0.692 8.349 1.00 0.00 62 ARG A O 7
ATOM 11446 N N . ASN A 1 63 ? -18.676 1.436 7.274 1.00 0.00 63 ASN A N 7
ATOM 11447 C CA . ASN A 1 63 ? -18.979 0.145 6.664 1.00 0.00 63 ASN A CA 7
ATOM 11448 C C . ASN A 1 63 ? -18.024 -0.152 5.505 1.00 0.00 63 ASN A C 7
ATOM 11449 O O . ASN A 1 63 ? -17.441 -1.234 5.437 1.00 0.00 63 ASN A O 7
ATOM 11460 N N . GLU A 1 64 ? -17.867 0.818 4.599 1.00 0.00 64 GLU A N 7
ATOM 11461 C CA . GLU A 1 64 ? -16.980 0.657 3.444 1.00 0.00 64 GLU A CA 7
ATOM 11462 C C . GLU A 1 64 ? -15.526 0.482 3.883 1.00 0.00 64 GLU A C 7
ATOM 11463 O O . GLU A 1 64 ? -14.775 -0.279 3.271 1.00 0.00 64 GLU A O 7
ATOM 11475 N N . GLN A 1 65 ? -15.136 1.187 4.945 1.00 0.00 65 GLN A N 7
ATOM 11476 C CA . GLN A 1 65 ? -13.771 1.105 5.464 1.00 0.00 65 GLN A CA 7
ATOM 11477 C C . GLN A 1 65 ? -13.430 -0.323 5.884 1.00 0.00 65 GLN A C 7
ATOM 11478 O O . GLN A 1 65 ? -12.378 -0.850 5.521 1.00 0.00 65 GLN A O 7
ATOM 11492 N N . GLU A 1 66 ? -14.326 -0.945 6.644 1.00 0.00 66 GLU A N 7
ATOM 11493 C CA . GLU A 1 66 ? -14.117 -2.314 7.107 1.00 0.00 66 GLU A CA 7
ATOM 11494 C C . GLU A 1 66 ? -14.199 -3.306 5.944 1.00 0.00 66 GLU A C 7
ATOM 11495 O O . GLU A 1 66 ? -13.563 -4.360 5.977 1.00 0.00 66 GLU A O 7
ATOM 11507 N N . LYS A 1 67 ? -14.985 -2.964 4.919 1.00 0.00 67 LYS A N 7
ATOM 11508 C CA . LYS A 1 67 ? -15.147 -3.832 3.752 1.00 0.00 67 LYS A CA 7
ATOM 11509 C C . LYS A 1 67 ? -13.796 -4.169 3.121 1.00 0.00 67 LYS A C 7
ATOM 11510 O O . LYS A 1 67 ? -13.472 -5.342 2.936 1.00 0.00 67 LYS A O 7
ATOM 11529 N N . TRP A 1 68 ? -13.008 -3.140 2.803 1.00 0.00 68 TRP A N 7
ATOM 11530 C CA . TRP A 1 68 ? -11.694 -3.354 2.201 1.00 0.00 68 TRP A CA 7
ATOM 11531 C C . TRP A 1 68 ? -10.700 -3.869 3.241 1.00 0.00 68 TRP A C 7
ATOM 11532 O O . TRP A 1 68 ? -9.797 -4.643 2.916 1.00 0.00 68 TRP A O 7
ATOM 11553 N N . ARG A 1 69 ? -10.873 -3.438 4.492 1.00 0.00 69 ARG A N 7
ATOM 11554 C CA . ARG A 1 69 ? -9.993 -3.857 5.581 1.00 0.00 69 ARG A CA 7
ATOM 11555 C C . ARG A 1 69 ? -9.972 -5.378 5.720 1.00 0.00 69 ARG A C 7
ATOM 11556 O O . ARG A 1 69 ? -8.903 -5.985 5.777 1.00 0.00 69 ARG A O 7
ATOM 11577 N N . ILE A 1 70 ? -11.157 -5.991 5.769 1.00 0.00 70 ILE A N 7
ATOM 11578 C CA . ILE A 1 70 ? -11.257 -7.443 5.898 1.00 0.00 70 ILE A CA 7
ATOM 11579 C C . ILE A 1 70 ? -10.894 -8.138 4.585 1.00 0.00 70 ILE A C 7
ATOM 11580 O O . ILE A 1 70 ? -10.235 -9.180 4.590 1.00 0.00 70 ILE A O 7
ATOM 11596 N N . ALA A 1 71 ? -11.319 -7.554 3.463 1.00 0.00 71 ALA A N 7
ATOM 11597 C CA . ALA A 1 71 ? -11.030 -8.118 2.144 1.00 0.00 71 ALA A CA 7
ATOM 11598 C C . ALA A 1 71 ? -9.525 -8.238 1.916 1.00 0.00 71 ALA A C 7
ATOM 11599 O O . ALA A 1 71 ? -9.032 -9.301 1.537 1.00 0.00 71 ALA A O 7
ATOM 11606 N N . PHE A 1 72 ? -8.799 -7.143 2.153 1.00 0.00 72 PHE A N 7
ATOM 11607 C CA . PHE A 1 72 ? -7.347 -7.129 1.977 1.00 0.00 72 PHE A CA 7
ATOM 11608 C C . PHE A 1 72 ? -6.666 -8.094 2.946 1.00 0.00 72 PHE A C 7
ATOM 11609 O O . PHE A 1 72 ? -5.651 -8.701 2.609 1.00 0.00 72 PHE A O 7
ATOM 11626 N N . GLN A 1 73 ? -7.230 -8.240 4.148 1.00 0.00 73 GLN A N 7
ATOM 11627 C CA . GLN A 1 73 ? -6.673 -9.150 5.149 1.00 0.00 73 GLN A CA 7
ATOM 11628 C C . GLN A 1 73 ? -6.638 -10.587 4.621 1.00 0.00 73 GLN A C 7
ATOM 11629 O O . GLN A 1 73 ? -5.739 -11.358 4.956 1.00 0.00 73 GLN A O 7
ATOM 11643 N N . LYS A 1 74 ? -7.617 -10.935 3.789 1.00 0.00 74 LYS A N 7
ATOM 11644 C CA . LYS A 1 74 ? -7.698 -12.271 3.206 1.00 0.00 74 LYS A CA 7
ATOM 11645 C C . LYS A 1 74 ? -6.728 -12.418 2.032 1.00 0.00 74 LYS A C 7
ATOM 11646 O O . LYS A 1 74 ? -6.239 -13.515 1.756 1.00 0.00 74 LYS A O 7
ATOM 11665 N N . VAL A 1 75 ? -6.455 -11.308 1.343 1.00 0.00 75 VAL A N 7
ATOM 11666 C CA . VAL A 1 75 ? -5.547 -11.316 0.199 1.00 0.00 75 VAL A CA 7
ATOM 11667 C C . VAL A 1 75 ? -4.088 -11.322 0.652 1.00 0.00 75 VAL A C 7
ATOM 11668 O O . VAL A 1 75 ? -3.268 -12.062 0.110 1.00 0.00 75 VAL A O 7
ATOM 11681 N N . VAL A 1 76 ? -3.767 -10.490 1.644 1.00 0.00 76 VAL A N 7
ATOM 11682 C CA . VAL A 1 76 ? -2.402 -10.408 2.154 1.00 0.00 76 VAL A CA 7
ATOM 11683 C C . VAL A 1 76 ? -2.339 -10.561 3.677 1.00 0.00 76 VAL A C 7
ATOM 11684 O O . VAL A 1 76 ? -1.458 -11.250 4.197 1.00 0.00 76 VAL A O 7
ATOM 11697 N N . GLY A 1 77 ? -3.265 -9.914 4.387 1.00 0.00 77 GLY A N 7
ATOM 11698 C CA . GLY A 1 77 ? -3.283 -9.992 5.842 1.00 0.00 77 GLY A CA 7
ATOM 11699 C C . GLY A 1 77 ? -2.823 -8.701 6.498 1.00 0.00 77 GLY A C 7
ATOM 11700 O O . GLY A 1 77 ? -2.020 -8.726 7.432 1.00 0.00 77 GLY A O 7
ATOM 11704 N N . SER A 1 78 ? -3.338 -7.571 6.011 1.00 0.00 78 SER A N 7
ATOM 11705 C CA . SER A 1 78 ? -2.984 -6.267 6.549 1.00 0.00 78 SER A CA 7
ATOM 11706 C C . SER A 1 78 ? -4.101 -5.740 7.446 1.00 0.00 78 SER A C 7
ATOM 11707 O O . SER A 1 78 ? -4.962 -4.978 7.002 1.00 0.00 78 SER A O 7
ATOM 11715 N N . ARG A 1 79 ? -4.074 -6.145 8.718 1.00 0.00 79 ARG A N 7
ATOM 11716 C CA . ARG A 1 79 ? -5.079 -5.706 9.685 1.00 0.00 79 ARG A CA 7
ATOM 11717 C C . ARG A 1 79 ? -4.682 -4.365 10.320 1.00 0.00 79 ARG A C 7
ATOM 11718 O O . ARG A 1 79 ? -5.138 -4.031 11.418 1.00 0.00 79 ARG A O 7
ATOM 11739 N N . ASN A 1 80 ? -3.832 -3.601 9.622 1.00 0.00 80 ASN A N 7
ATOM 11740 C CA . ASN A 1 80 ? -3.374 -2.302 10.115 1.00 0.00 80 ASN A CA 7
ATOM 11741 C C . ASN A 1 80 ? -2.767 -1.470 8.984 1.00 0.00 80 ASN A C 7
ATOM 11742 O O . ASN A 1 80 ? -2.249 -2.019 8.010 1.00 0.00 80 ASN A O 7
ATOM 11753 N N . LEU A 1 81 ? -2.830 -0.142 9.122 1.00 0.00 81 LEU A N 7
ATOM 11754 C CA . LEU A 1 81 ? -2.282 0.771 8.114 1.00 0.00 81 LEU A CA 7
ATOM 11755 C C . LEU A 1 81 ? -1.268 1.733 8.737 1.00 0.00 81 LEU A C 7
ATOM 11756 O O . LEU A 1 81 ? -1.274 1.944 9.951 1.00 0.00 81 LEU A O 7
ATOM 11772 N N . PRO A 1 82 ? -0.378 2.331 7.915 1.00 0.00 82 PRO A N 7
ATOM 11773 C CA . PRO A 1 82 ? -0.332 2.110 6.460 1.00 0.00 82 PRO A CA 7
ATOM 11774 C C . PRO A 1 82 ? 0.208 0.727 6.087 1.00 0.00 82 PRO A C 7
ATOM 11775 O O . PRO A 1 82 ? 0.936 0.104 6.861 1.00 0.00 82 PRO A O 7
ATOM 11786 N N . THR A 1 83 ? -0.155 0.256 4.892 1.00 0.00 83 THR A N 7
ATOM 11787 C CA . THR A 1 83 ? 0.290 -1.051 4.410 1.00 0.00 83 THR A CA 7
ATOM 11788 C C . THR A 1 83 ? 0.522 -1.026 2.898 1.00 0.00 83 THR A C 7
ATOM 11789 O O . THR A 1 83 ? -0.328 -0.556 2.138 1.00 0.00 83 THR A O 7
ATOM 11800 N N . ILE A 1 84 ? 1.680 -1.535 2.467 1.00 0.00 84 ILE A N 7
ATOM 11801 C CA . ILE A 1 84 ? 2.026 -1.570 1.046 1.00 0.00 84 ILE A CA 7
ATOM 11802 C C . ILE A 1 84 ? 2.061 -3.004 0.517 1.00 0.00 84 ILE A C 7
ATOM 11803 O O . ILE A 1 84 ? 2.803 -3.847 1.026 1.00 0.00 84 ILE A O 7
ATOM 11819 N N . VAL A 1 85 ? 1.258 -3.271 -0.514 1.00 0.00 85 VAL A N 7
ATOM 11820 C CA . VAL A 1 85 ? 1.197 -4.599 -1.123 1.00 0.00 85 VAL A CA 7
ATOM 11821 C C . VAL A 1 85 ? 1.769 -4.588 -2.541 1.00 0.00 85 VAL A C 7
ATOM 11822 O O . VAL A 1 85 ? 1.295 -3.850 -3.408 1.00 0.00 85 VAL A O 7
ATOM 11835 N N . VAL A 1 86 ? 2.794 -5.411 -2.768 1.00 0.00 86 VAL A N 7
ATOM 11836 C CA . VAL A 1 86 ? 3.439 -5.505 -4.076 1.00 0.00 86 VAL A CA 7
ATOM 11837 C C . VAL A 1 86 ? 3.336 -6.923 -4.630 1.00 0.00 86 VAL A C 7
ATOM 11838 O O . VAL A 1 86 ? 3.787 -7.878 -3.996 1.00 0.00 86 VAL A O 7
ATOM 11851 N N . ASN A 1 87 ? 2.732 -7.054 -5.813 1.00 0.00 87 ASN A N 7
ATOM 11852 C CA . ASN A 1 87 ? 2.555 -8.355 -6.457 1.00 0.00 87 ASN A CA 7
ATOM 11853 C C . ASN A 1 87 ? 1.625 -9.247 -5.631 1.00 0.00 87 ASN A C 7
ATOM 11854 O O . ASN A 1 87 ? 1.888 -10.439 -5.447 1.00 0.00 87 ASN A O 7
ATOM 11865 N N . GLY A 1 88 ? 0.530 -8.660 -5.138 1.00 0.00 88 GLY A N 7
ATOM 11866 C CA . GLY A 1 88 ? -0.429 -9.407 -4.340 1.00 0.00 88 GLY A CA 7
ATOM 11867 C C . GLY A 1 88 ? 0.189 -10.021 -3.099 1.00 0.00 88 GLY A C 7
ATOM 11868 O O . GLY A 1 88 ? 0.009 -11.211 -2.832 1.00 0.00 88 GLY A O 7
ATOM 11872 N N . LYS A 1 89 ? 0.919 -9.208 -2.341 1.00 0.00 89 LYS A N 7
ATOM 11873 C CA . LYS A 1 89 ? 1.572 -9.665 -1.121 1.00 0.00 89 LYS A CA 7
ATOM 11874 C C . LYS A 1 89 ? 2.216 -8.491 -0.385 1.00 0.00 89 LYS A C 7
ATOM 11875 O O . LYS A 1 89 ? 2.875 -7.648 -0.996 1.00 0.00 89 LYS A O 7
ATOM 11894 N N . PHE A 1 90 ? 2.015 -8.447 0.927 1.00 0.00 90 PHE A N 7
ATOM 11895 C CA . PHE A 1 90 ? 2.569 -7.383 1.765 1.00 0.00 90 PHE A CA 7
ATOM 11896 C C . PHE A 1 90 ? 4.095 -7.404 1.737 1.00 0.00 90 PHE A C 7
ATOM 11897 O O . PHE A 1 90 ? 4.729 -8.220 2.409 1.00 0.00 90 PHE A O 7
ATOM 11914 N N . TRP A 1 91 ? 4.675 -6.501 0.950 1.00 0.00 91 TRP A N 7
ATOM 11915 C CA . TRP A 1 91 ? 6.127 -6.410 0.822 1.00 0.00 91 TRP A CA 7
ATOM 11916 C C . TRP A 1 91 ? 6.665 -5.099 1.408 1.00 0.00 91 TRP A C 7
ATOM 11917 O O . TRP A 1 91 ? 7.820 -5.037 1.832 1.00 0.00 91 TRP A O 7
ATOM 11938 N N . GLY A 1 92 ? 5.829 -4.054 1.433 1.00 0.00 92 GLY A N 7
ATOM 11939 C CA . GLY A 1 92 ? 6.263 -2.774 1.974 1.00 0.00 92 GLY A CA 7
ATOM 11940 C C . GLY A 1 92 ? 5.542 -2.406 3.256 1.00 0.00 92 GLY A C 7
ATOM 11941 O O . GLY A 1 92 ? 4.342 -2.648 3.391 1.00 0.00 92 GLY A O 7
ATOM 11945 N N . THR A 1 93 ? 6.278 -1.820 4.200 1.00 0.00 93 THR A N 7
ATOM 11946 C CA . THR A 1 93 ? 5.705 -1.420 5.482 1.00 0.00 93 THR A CA 7
ATOM 11947 C C . THR A 1 93 ? 5.923 0.068 5.743 1.00 0.00 93 THR A C 7
ATOM 11948 O O . THR A 1 93 ? 6.878 0.661 5.236 1.00 0.00 93 THR A O 7
ATOM 11959 N N . GLU A 1 94 ? 5.043 0.661 6.551 1.00 0.00 94 GLU A N 7
ATOM 11960 C CA . GLU A 1 94 ? 5.146 2.081 6.898 1.00 0.00 94 GLU A CA 7
ATOM 11961 C C . GLU A 1 94 ? 6.512 2.390 7.516 1.00 0.00 94 GLU A C 7
ATOM 11962 O O . GLU A 1 94 ? 7.083 3.455 7.275 1.00 0.00 94 GLU A O 7
ATOM 11974 N N . SER A 1 95 ? 7.029 1.449 8.309 1.00 0.00 95 SER A N 7
ATOM 11975 C CA . SER A 1 95 ? 8.328 1.614 8.958 1.00 0.00 95 SER A CA 7
ATOM 11976 C C . SER A 1 95 ? 9.469 1.170 8.040 1.00 0.00 95 SER A C 7
ATOM 11977 O O . SER A 1 95 ? 10.592 1.661 8.165 1.00 0.00 95 SER A O 7
ATOM 11985 N N . GLN A 1 96 ? 9.185 0.240 7.121 1.00 0.00 96 GLN A N 7
ATOM 11986 C CA . GLN A 1 96 ? 10.202 -0.253 6.195 1.00 0.00 96 GLN A CA 7
ATOM 11987 C C . GLN A 1 96 ? 10.830 0.896 5.405 1.00 0.00 96 GLN A C 7
ATOM 11988 O O . GLN A 1 96 ? 12.032 0.889 5.136 1.00 0.00 96 GLN A O 7
ATOM 12002 N N . LEU A 1 97 ? 10.012 1.883 5.039 1.00 0.00 97 LEU A N 7
ATOM 12003 C CA . LEU A 1 97 ? 10.493 3.038 4.281 1.00 0.00 97 LEU A CA 7
ATOM 12004 C C . LEU A 1 97 ? 11.407 3.920 5.139 1.00 0.00 97 LEU A C 7
ATOM 12005 O O . LEU A 1 97 ? 12.393 4.464 4.644 1.00 0.00 97 LEU A O 7
ATOM 12021 N N . HIS A 1 98 ? 11.077 4.056 6.425 1.00 0.00 98 HIS A N 7
ATOM 12022 C CA . HIS A 1 98 ? 11.878 4.873 7.340 1.00 0.00 98 HIS A CA 7
ATOM 12023 C C . HIS A 1 98 ? 13.251 4.244 7.585 1.00 0.00 98 HIS A C 7
ATOM 12024 O O . HIS A 1 98 ? 14.279 4.894 7.393 1.00 0.00 98 HIS A O 7
ATOM 12039 N N . ARG A 1 99 ? 13.264 2.980 8.015 1.00 0.00 99 ARG A N 7
ATOM 12040 C CA . ARG A 1 99 ? 14.512 2.275 8.291 1.00 0.00 99 ARG A CA 7
ATOM 12041 C C . ARG A 1 99 ? 15.400 2.174 7.044 1.00 0.00 99 ARG A C 7
ATOM 12042 O O . ARG A 1 99 ? 16.625 2.133 7.158 1.00 0.00 99 ARG A O 7
ATOM 12063 N N . PHE A 1 100 ? 14.781 2.136 5.862 1.00 0.00 100 PHE A N 7
ATOM 12064 C CA . PHE A 1 100 ? 15.529 2.044 4.607 1.00 0.00 100 PHE A CA 7
ATOM 12065 C C . PHE A 1 100 ? 16.086 3.409 4.196 1.00 0.00 100 PHE A C 7
ATOM 12066 O O . PHE A 1 100 ? 17.250 3.515 3.810 1.00 0.00 100 PHE A O 7
ATOM 12083 N N . GLU A 1 101 ? 15.255 4.451 4.277 1.00 0.00 101 GLU A N 7
ATOM 12084 C CA . GLU A 1 101 ? 15.680 5.806 3.913 1.00 0.00 101 GLU A CA 7
ATOM 12085 C C . GLU A 1 101 ? 16.805 6.288 4.826 1.00 0.00 101 GLU A C 7
ATOM 12086 O O . GLU A 1 101 ? 17.786 6.871 4.364 1.00 0.00 101 GLU A O 7
ATOM 12098 N N . ALA A 1 102 ? 16.645 6.039 6.124 1.00 0.00 102 ALA A N 7
ATOM 12099 C CA . ALA A 1 102 ? 17.634 6.439 7.125 1.00 0.00 102 ALA A CA 7
ATOM 12100 C C . ALA A 1 102 ? 19.031 5.931 6.767 1.00 0.00 102 ALA A C 7
ATOM 12101 O O . ALA A 1 102 ? 20.004 6.683 6.829 1.00 0.00 102 ALA A O 7
ATOM 12108 N N . LYS A 1 103 ? 19.120 4.653 6.394 1.00 0.00 103 LYS A N 7
ATOM 12109 C CA . LYS A 1 103 ? 20.394 4.048 6.025 1.00 0.00 103 LYS A CA 7
ATOM 12110 C C . LYS A 1 103 ? 20.818 4.474 4.622 1.00 0.00 103 LYS A C 7
ATOM 12111 O O . LYS A 1 103 ? 22.007 4.646 4.348 1.00 0.00 103 LYS A O 7
ATOM 12130 N N . GLY A 1 104 ? 19.834 4.644 3.738 1.00 0.00 104 GLY A N 7
ATOM 12131 C CA . GLY A 1 104 ? 20.112 5.055 2.373 1.00 0.00 104 GLY A CA 7
ATOM 12132 C C . GLY A 1 104 ? 19.921 3.932 1.367 1.00 0.00 104 GLY A C 7
ATOM 12133 O O . GLY A 1 104 ? 20.628 3.873 0.359 1.00 0.00 104 GLY A O 7
ATOM 12137 N N . THR A 1 105 ? 18.964 3.042 1.636 1.00 0.00 105 THR A N 7
ATOM 12138 C CA . THR A 1 105 ? 18.685 1.919 0.739 1.00 0.00 105 THR A CA 7
ATOM 12139 C C . THR A 1 105 ? 17.281 2.020 0.129 1.00 0.00 105 THR A C 7
ATOM 12140 O O . THR A 1 105 ? 16.730 1.024 -0.341 1.00 0.00 105 THR A O 7
ATOM 12151 N N . LEU A 1 106 ? 16.713 3.229 0.129 1.00 0.00 106 LEU A N 7
ATOM 12152 C CA . LEU A 1 106 ? 15.384 3.450 -0.435 1.00 0.00 106 LEU A CA 7
ATOM 12153 C C . LEU A 1 106 ? 15.462 3.587 -1.956 1.00 0.00 106 LEU A C 7
ATOM 12154 O O . LEU A 1 106 ? 14.690 2.961 -2.683 1.00 0.00 106 LEU A O 7
ATOM 12170 N N . GLU A 1 107 ? 16.405 4.406 -2.429 1.00 0.00 107 GLU A N 7
ATOM 12171 C CA . GLU A 1 107 ? 16.590 4.623 -3.866 1.00 0.00 107 GLU A CA 7
ATOM 12172 C C . GLU A 1 107 ? 16.911 3.315 -4.587 1.00 0.00 107 GLU A C 7
ATOM 12173 O O . GLU A 1 107 ? 16.337 3.022 -5.635 1.00 0.00 107 GLU A O 7
ATOM 12185 N N . GLU A 1 108 ? 17.829 2.529 -4.017 1.00 0.00 108 GLU A N 7
ATOM 12186 C CA . GLU A 1 108 ? 18.218 1.251 -4.609 1.00 0.00 108 GLU A CA 7
ATOM 12187 C C . GLU A 1 108 ? 17.036 0.284 -4.636 1.00 0.00 108 GLU A C 7
ATOM 12188 O O . GLU A 1 108 ? 16.825 -0.420 -5.624 1.00 0.00 108 GLU A O 7
ATOM 12200 N N . GLU A 1 109 ? 16.265 0.262 -3.548 1.00 0.00 109 GLU A N 7
ATOM 12201 C CA . GLU A 1 109 ? 15.099 -0.612 -3.448 1.00 0.00 109 GLU A CA 7
ATOM 12202 C C . GLU A 1 109 ? 14.067 -0.269 -4.524 1.00 0.00 109 GLU A C 7
ATOM 12203 O O . GLU A 1 109 ? 13.489 -1.163 -5.141 1.00 0.00 109 GLU A O 7
ATOM 12215 N N . LEU A 1 110 ? 13.846 1.031 -4.745 1.00 0.00 110 LEU A N 7
ATOM 12216 C CA . LEU A 1 110 ? 12.885 1.491 -5.749 1.00 0.00 110 LEU A CA 7
ATOM 12217 C C . LEU A 1 110 ? 13.263 0.993 -7.147 1.00 0.00 110 LEU A C 7
ATOM 12218 O O . LEU A 1 110 ? 12.392 0.624 -7.938 1.00 0.00 110 LEU A O 7
ATOM 12234 N N . THR A 1 111 ? 14.562 0.973 -7.445 1.00 0.00 111 THR A N 7
ATOM 12235 C CA . THR A 1 111 ? 15.038 0.503 -8.744 1.00 0.00 111 THR A CA 7
ATOM 12236 C C . THR A 1 111 ? 15.018 -1.027 -8.803 1.00 0.00 111 THR A C 7
ATOM 12237 O O . THR A 1 111 ? 14.749 -1.611 -9.854 1.00 0.00 111 THR A O 7
ATOM 12248 N N . LYS A 1 112 ? 15.300 -1.669 -7.665 1.00 0.00 112 LYS A N 7
ATOM 12249 C CA . LYS A 1 112 ? 15.316 -3.130 -7.582 1.00 0.00 112 LYS A CA 7
ATOM 12250 C C . LYS A 1 112 ? 13.920 -3.720 -7.799 1.00 0.00 112 LYS A C 7
ATOM 12251 O O . LYS A 1 112 ? 13.761 -4.688 -8.541 1.00 0.00 112 LYS A O 7
ATOM 12270 N N . ILE A 1 113 ? 12.913 -3.130 -7.146 1.00 0.00 113 ILE A N 7
ATOM 12271 C CA . ILE A 1 113 ? 11.530 -3.605 -7.269 1.00 0.00 113 ILE A CA 7
ATOM 12272 C C . ILE A 1 113 ? 11.017 -3.500 -8.708 1.00 0.00 113 ILE A C 7
ATOM 12273 O O . ILE A 1 113 ? 10.100 -4.226 -9.097 1.00 0.00 113 ILE A O 7
ATOM 12289 N N . GLY A 1 114 ? 11.606 -2.593 -9.487 1.00 0.00 114 GLY A N 7
ATOM 12290 C CA . GLY A 1 114 ? 11.189 -2.409 -10.867 1.00 0.00 114 GLY A CA 7
ATOM 12291 C C . GLY A 1 114 ? 10.414 -1.118 -11.078 1.00 0.00 114 GLY A C 7
ATOM 12292 O O . GLY A 1 114 ? 9.649 -1.002 -12.037 1.00 0.00 114 GLY A O 7
ATOM 12296 N N . LEU A 1 115 ? 10.613 -0.144 -10.187 1.00 0.00 115 LEU A N 7
ATOM 12297 C CA . LEU A 1 115 ? 9.927 1.142 -10.288 1.00 0.00 115 LEU A CA 7
ATOM 12298 C C . LEU A 1 115 ? 10.759 2.140 -11.094 1.00 0.00 115 LEU A C 7
ATOM 12299 O O . LEU A 1 115 ? 10.235 2.840 -11.965 1.00 0.00 115 LEU A O 7
ATOM 12315 N N . LEU A 1 116 ? 12.056 2.199 -10.798 1.00 0.00 116 LEU A N 7
ATOM 12316 C CA . LEU A 1 116 ? 12.968 3.107 -11.493 1.00 0.00 116 LEU A CA 7
ATOM 12317 C C . LEU A 1 116 ? 13.736 2.371 -12.591 1.00 0.00 116 LEU A C 7
ATOM 12318 O O . LEU A 1 116 ? 14.056 1.190 -12.448 1.00 0.00 116 LEU A O 7
ATOM 12334 N N . PRO A 1 117 ? 14.043 3.063 -13.707 1.00 0.00 117 PRO A N 7
ATOM 12335 C CA . PRO A 1 117 ? 14.779 2.469 -14.832 1.00 0.00 117 PRO A CA 7
ATOM 12336 C C . PRO A 1 117 ? 16.253 2.219 -14.507 1.00 0.00 117 PRO A C 7
ATOM 12337 O O . PRO A 1 117 ? 16.841 1.299 -15.111 1.00 0.00 117 PRO A O 7
ATOM 12349 N N . MET A 1 9 ? -17.642 -14.371 1.799 1.00 0.00 9 MET A N 8
ATOM 12350 C CA . MET A 1 9 ? -17.622 -13.151 0.938 1.00 0.00 9 MET A CA 8
ATOM 12351 C C . MET A 1 9 ? -16.679 -13.323 -0.258 1.00 0.00 9 MET A C 8
ATOM 12352 O O . MET A 1 9 ? -15.898 -12.424 -0.580 1.00 0.00 9 MET A O 8
ATOM 12366 N N . SER A 1 10 ? -16.766 -14.478 -0.923 1.00 0.00 10 SER A N 8
ATOM 12367 C CA . SER A 1 10 ? -15.930 -14.767 -2.091 1.00 0.00 10 SER A CA 8
ATOM 12368 C C . SER A 1 10 ? -16.140 -13.728 -3.196 1.00 0.00 10 SER A C 8
ATOM 12369 O O . SER A 1 10 ? -15.231 -13.468 -3.988 1.00 0.00 10 SER A O 8
ATOM 12377 N N . ALA A 1 11 ? -17.338 -13.136 -3.242 1.00 0.00 11 ALA A N 8
ATOM 12378 C CA . ALA A 1 11 ? -17.664 -12.124 -4.249 1.00 0.00 11 ALA A CA 8
ATOM 12379 C C . ALA A 1 11 ? -16.847 -10.835 -4.066 1.00 0.00 11 ALA A C 8
ATOM 12380 O O . ALA A 1 11 ? -16.863 -9.965 -4.938 1.00 0.00 11 ALA A O 8
ATOM 12387 N N . PHE A 1 12 ? -16.140 -10.715 -2.937 1.00 0.00 12 PHE A N 8
ATOM 12388 C CA . PHE A 1 12 ? -15.325 -9.537 -2.652 1.00 0.00 12 PHE A CA 8
ATOM 12389 C C . PHE A 1 12 ? -13.851 -9.913 -2.474 1.00 0.00 12 PHE A C 8
ATOM 12390 O O . PHE A 1 12 ? -12.964 -9.211 -2.960 1.00 0.00 12 PHE A O 8
ATOM 12407 N N . VAL A 1 13 ? -13.595 -11.023 -1.775 1.00 0.00 13 VAL A N 8
ATOM 12408 C CA . VAL A 1 13 ? -12.224 -11.488 -1.537 1.00 0.00 13 VAL A CA 8
ATOM 12409 C C . VAL A 1 13 ? -11.480 -11.693 -2.859 1.00 0.00 13 VAL A C 8
ATOM 12410 O O . VAL A 1 13 ? -10.373 -11.182 -3.044 1.00 0.00 13 VAL A O 8
ATOM 12423 N N . THR A 1 14 ? -12.100 -12.439 -3.776 1.00 0.00 14 THR A N 8
ATOM 12424 C CA . THR A 1 14 ? -11.505 -12.709 -5.086 1.00 0.00 14 THR A CA 8
ATOM 12425 C C . THR A 1 14 ? -11.249 -11.408 -5.853 1.00 0.00 14 THR A C 8
ATOM 12426 O O . THR A 1 14 ? -10.279 -11.304 -6.602 1.00 0.00 14 THR A O 8
ATOM 12437 N N . LYS A 1 15 ? -12.121 -10.416 -5.657 1.00 0.00 15 LYS A N 8
ATOM 12438 C CA . LYS A 1 15 ? -11.976 -9.124 -6.325 1.00 0.00 15 LYS A CA 8
ATOM 12439 C C . LYS A 1 15 ? -10.716 -8.399 -5.845 1.00 0.00 15 LYS A C 8
ATOM 12440 O O . LYS A 1 15 ? -10.078 -7.677 -6.613 1.00 0.00 15 LYS A O 8
ATOM 12459 N N . ALA A 1 16 ? -10.358 -8.605 -4.573 1.00 0.00 16 ALA A N 8
ATOM 12460 C CA . ALA A 1 16 ? -9.167 -7.981 -3.996 1.00 0.00 16 ALA A CA 8
ATOM 12461 C C . ALA A 1 16 ? -7.909 -8.472 -4.704 1.00 0.00 16 ALA A C 8
ATOM 12462 O O . ALA A 1 16 ? -7.055 -7.673 -5.096 1.00 0.00 16 ALA A O 8
ATOM 12469 N N . GLU A 1 17 ? -7.810 -9.791 -4.877 1.00 0.00 17 GLU A N 8
ATOM 12470 C CA . GLU A 1 17 ? -6.662 -10.395 -5.555 1.00 0.00 17 GLU A CA 8
ATOM 12471 C C . GLU A 1 17 ? -6.691 -10.074 -7.049 1.00 0.00 17 GLU A C 8
ATOM 12472 O O . GLU A 1 17 ? -5.644 -9.905 -7.674 1.00 0.00 17 GLU A O 8
ATOM 12484 N N . GLU A 1 18 ? -7.897 -9.975 -7.613 1.00 0.00 18 GLU A N 8
ATOM 12485 C CA . GLU A 1 18 ? -8.056 -9.651 -9.029 1.00 0.00 18 GLU A CA 8
ATOM 12486 C C . GLU A 1 18 ? -7.539 -8.241 -9.315 1.00 0.00 18 GLU A C 8
ATOM 12487 O O . GLU A 1 18 ? -6.931 -7.995 -10.358 1.00 0.00 18 GLU A O 8
ATOM 12499 N N . MET A 1 19 ? -7.778 -7.318 -8.377 1.00 0.00 19 MET A N 8
ATOM 12500 C CA . MET A 1 19 ? -7.331 -5.935 -8.527 1.00 0.00 19 MET A CA 8
ATOM 12501 C C . MET A 1 19 ? -5.807 -5.851 -8.569 1.00 0.00 19 MET A C 8
ATOM 12502 O O . MET A 1 19 ? -5.243 -5.171 -9.425 1.00 0.00 19 MET A O 8
ATOM 12516 N N . ILE A 1 20 ? -5.143 -6.551 -7.646 1.00 0.00 20 ILE A N 8
ATOM 12517 C CA . ILE A 1 20 ? -3.687 -6.558 -7.588 1.00 0.00 20 ILE A CA 8
ATOM 12518 C C . ILE A 1 20 ? -3.081 -7.403 -8.712 1.00 0.00 20 ILE A C 8
ATOM 12519 O O . ILE A 1 20 ? -1.896 -7.277 -9.017 1.00 0.00 20 ILE A O 8
ATOM 12535 N N . LYS A 1 21 ? -3.898 -8.267 -9.321 1.00 0.00 21 LYS A N 8
ATOM 12536 C CA . LYS A 1 21 ? -3.437 -9.128 -10.406 1.00 0.00 21 LYS A CA 8
ATOM 12537 C C . LYS A 1 21 ? -2.972 -8.298 -11.602 1.00 0.00 21 LYS A C 8
ATOM 12538 O O . LYS A 1 21 ? -1.804 -8.349 -11.985 1.00 0.00 21 LYS A O 8
ATOM 12557 N N . SER A 1 22 ? -3.898 -7.528 -12.181 1.00 0.00 22 SER A N 8
ATOM 12558 C CA . SER A 1 22 ? -3.589 -6.673 -13.327 1.00 0.00 22 SER A CA 8
ATOM 12559 C C . SER A 1 22 ? -3.007 -5.337 -12.867 1.00 0.00 22 SER A C 8
ATOM 12560 O O . SER A 1 22 ? -2.358 -4.634 -13.644 1.00 0.00 22 SER A O 8
ATOM 12568 N N . HIS A 1 23 ? -3.232 -4.997 -11.595 1.00 0.00 23 HIS A N 8
ATOM 12569 C CA . HIS A 1 23 ? -2.717 -3.757 -11.031 1.00 0.00 23 HIS A CA 8
ATOM 12570 C C . HIS A 1 23 ? -1.897 -4.050 -9.778 1.00 0.00 23 HIS A C 8
ATOM 12571 O O . HIS A 1 23 ? -2.301 -3.717 -8.661 1.00 0.00 23 HIS A O 8
ATOM 12586 N N . PRO A 1 24 ? -0.720 -4.685 -9.951 1.00 0.00 24 PRO A N 8
ATOM 12587 C CA . PRO A 1 24 ? 0.168 -5.031 -8.833 1.00 0.00 24 PRO A CA 8
ATOM 12588 C C . PRO A 1 24 ? 0.705 -3.803 -8.096 1.00 0.00 24 PRO A C 8
ATOM 12589 O O . PRO A 1 24 ? 1.112 -3.902 -6.939 1.00 0.00 24 PRO A O 8
ATOM 12600 N N . TYR A 1 25 ? 0.694 -2.647 -8.766 1.00 0.00 25 TYR A N 8
ATOM 12601 C CA . TYR A 1 25 ? 1.165 -1.406 -8.165 1.00 0.00 25 TYR A CA 8
ATOM 12602 C C . TYR A 1 25 ? 0.010 -0.683 -7.468 1.00 0.00 25 TYR A C 8
ATOM 12603 O O . TYR A 1 25 ? -0.405 0.396 -7.889 1.00 0.00 25 TYR A O 8
ATOM 12621 N N . PHE A 1 26 ? -0.509 -1.298 -6.405 1.00 0.00 26 PHE A N 8
ATOM 12622 C CA . PHE A 1 26 ? -1.625 -0.726 -5.651 1.00 0.00 26 PHE A CA 8
ATOM 12623 C C . PHE A 1 26 ? -1.167 -0.239 -4.275 1.00 0.00 26 PHE A C 8
ATOM 12624 O O . PHE A 1 26 ? -0.317 -0.862 -3.636 1.00 0.00 26 PHE A O 8
ATOM 12641 N N . GLN A 1 27 ? -1.733 0.881 -3.824 1.00 0.00 27 GLN A N 8
ATOM 12642 C CA . GLN A 1 27 ? -1.383 1.451 -2.524 1.00 0.00 27 GLN A CA 8
ATOM 12643 C C . GLN A 1 27 ? -2.636 1.885 -1.763 1.00 0.00 27 GLN A C 8
ATOM 12644 O O . GLN A 1 27 ? -3.507 2.554 -2.321 1.00 0.00 27 GLN A O 8
ATOM 12658 N N . LEU A 1 28 ? -2.722 1.495 -0.490 1.00 0.00 28 LEU A N 8
ATOM 12659 C CA . LEU A 1 28 ? -3.873 1.837 0.346 1.00 0.00 28 LEU A CA 8
ATOM 12660 C C . LEU A 1 28 ? -3.488 2.844 1.432 1.00 0.00 28 LEU A C 8
ATOM 12661 O O . LEU A 1 28 ? -2.701 2.532 2.329 1.00 0.00 28 LEU A O 8
ATOM 12677 N N . SER A 1 29 ? -4.052 4.050 1.341 1.00 0.00 29 SER A N 8
ATOM 12678 C CA . SER A 1 29 ? -3.779 5.111 2.311 1.00 0.00 29 SER A CA 8
ATOM 12679 C C . SER A 1 29 ? -5.078 5.760 2.798 1.00 0.00 29 SER A C 8
ATOM 12680 O O . SER A 1 29 ? -6.154 5.475 2.272 1.00 0.00 29 SER A O 8
ATOM 12688 N N . ALA A 1 30 ? -4.968 6.640 3.798 1.00 0.00 30 ALA A N 8
ATOM 12689 C CA . ALA A 1 30 ? -6.132 7.335 4.343 1.00 0.00 30 ALA A CA 8
ATOM 12690 C C . ALA A 1 30 ? -6.337 8.679 3.639 1.00 0.00 30 ALA A C 8
ATOM 12691 O O . ALA A 1 30 ? -7.145 8.781 2.712 1.00 0.00 30 ALA A O 8
ATOM 12698 N N . SER A 1 31 ? -5.595 9.701 4.076 1.00 0.00 31 SER A N 8
ATOM 12699 C CA . SER A 1 31 ? -5.681 11.037 3.480 1.00 0.00 31 SER A CA 8
ATOM 12700 C C . SER A 1 31 ? -4.663 11.984 4.122 1.00 0.00 31 SER A C 8
ATOM 12701 O O . SER A 1 31 ? -3.754 12.474 3.450 1.00 0.00 31 SER A O 8
ATOM 12709 N N . TRP A 1 32 ? -4.817 12.229 5.427 1.00 0.00 32 TRP A N 8
ATOM 12710 C CA . TRP A 1 32 ? -3.907 13.109 6.162 1.00 0.00 32 TRP A CA 8
ATOM 12711 C C . TRP A 1 32 ? -3.592 12.536 7.549 1.00 0.00 32 TRP A C 8
ATOM 12712 O O . TRP A 1 32 ? -3.546 13.265 8.542 1.00 0.00 32 TRP A O 8
ATOM 12733 N N . CYS A 1 33 ? -3.365 11.219 7.603 1.00 0.00 33 CYS A N 8
ATOM 12734 C CA . CYS A 1 33 ? -3.045 10.536 8.858 1.00 0.00 33 CYS A CA 8
ATOM 12735 C C . CYS A 1 33 ? -1.577 10.750 9.227 1.00 0.00 33 CYS A C 8
ATOM 12736 O O . CYS A 1 33 ? -0.766 11.102 8.371 1.00 0.00 33 CYS A O 8
ATOM 12744 N N . PRO A 1 34 ? -1.212 10.533 10.505 1.00 0.00 34 PRO A N 8
ATOM 12745 C CA . PRO A 1 34 ? 0.172 10.703 10.970 1.00 0.00 34 PRO A CA 8
ATOM 12746 C C . PRO A 1 34 ? 1.134 9.707 10.318 1.00 0.00 34 PRO A C 8
ATOM 12747 O O . PRO A 1 34 ? 2.291 10.034 10.050 1.00 0.00 34 PRO A O 8
ATOM 12758 N N . ASP A 1 35 ? 0.644 8.491 10.064 1.00 0.00 35 ASP A N 8
ATOM 12759 C CA . ASP A 1 35 ? 1.454 7.444 9.443 1.00 0.00 35 ASP A CA 8
ATOM 12760 C C . ASP A 1 35 ? 1.299 7.456 7.920 1.00 0.00 35 ASP A C 8
ATOM 12761 O O . ASP A 1 35 ? 2.253 7.180 7.189 1.00 0.00 35 ASP A O 8
ATOM 12770 N N . CYS A 1 36 ? 0.092 7.778 7.448 1.00 0.00 36 CYS A N 8
ATOM 12771 C CA . CYS A 1 36 ? -0.190 7.827 6.013 1.00 0.00 36 CYS A CA 8
ATOM 12772 C C . CYS A 1 36 ? 0.565 8.972 5.339 1.00 0.00 36 CYS A C 8
ATOM 12773 O O . CYS A 1 36 ? 1.138 8.795 4.265 1.00 0.00 36 CYS A O 8
ATOM 12781 N N . VAL A 1 37 ? 0.569 10.146 5.978 1.00 0.00 37 VAL A N 8
ATOM 12782 C CA . VAL A 1 37 ? 1.267 11.312 5.434 1.00 0.00 37 VAL A CA 8
ATOM 12783 C C . VAL A 1 37 ? 2.756 11.018 5.209 1.00 0.00 37 VAL A C 8
ATOM 12784 O O . VAL A 1 37 ? 3.362 11.547 4.278 1.00 0.00 37 VAL A O 8
ATOM 12797 N N . TYR A 1 38 ? 3.337 10.166 6.060 1.00 0.00 38 TYR A N 8
ATOM 12798 C CA . TYR A 1 38 ? 4.749 9.797 5.946 1.00 0.00 38 TYR A CA 8
ATOM 12799 C C . TYR A 1 38 ? 5.014 9.062 4.631 1.00 0.00 38 TYR A C 8
ATOM 12800 O O . TYR A 1 38 ? 5.918 9.427 3.881 1.00 0.00 38 TYR A O 8
ATOM 12818 N N . ALA A 1 39 ? 4.218 8.022 4.362 1.00 0.00 39 ALA A N 8
ATOM 12819 C CA . ALA A 1 39 ? 4.366 7.229 3.137 1.00 0.00 39 ALA A CA 8
ATOM 12820 C C . ALA A 1 39 ? 4.169 8.083 1.883 1.00 0.00 39 ALA A C 8
ATOM 12821 O O . ALA A 1 39 ? 4.855 7.886 0.879 1.00 0.00 39 ALA A O 8
ATOM 12828 N N . ASN A 1 40 ? 3.235 9.038 1.948 1.00 0.00 40 ASN A N 8
ATOM 12829 C CA . ASN A 1 40 ? 2.960 9.923 0.821 1.00 0.00 40 ASN A CA 8
ATOM 12830 C C . ASN A 1 40 ? 4.064 10.962 0.670 1.00 0.00 40 ASN A C 8
ATOM 12831 O O . ASN A 1 40 ? 4.390 11.373 -0.444 1.00 0.00 40 ASN A O 8
ATOM 12842 N N . SER A 1 41 ? 4.640 11.380 1.799 1.00 0.00 41 SER A N 8
ATOM 12843 C CA . SER A 1 41 ? 5.712 12.367 1.798 1.00 0.00 41 SER A CA 8
ATOM 12844 C C . SER A 1 41 ? 6.902 11.875 0.973 1.00 0.00 41 SER A C 8
ATOM 12845 O O . SER A 1 41 ? 7.483 12.632 0.191 1.00 0.00 41 SER A O 8
ATOM 12853 N N . ILE A 1 42 ? 7.259 10.603 1.154 1.00 0.00 42 ILE A N 8
ATOM 12854 C CA . ILE A 1 42 ? 8.379 10.007 0.429 1.00 0.00 42 ILE A CA 8
ATOM 12855 C C . ILE A 1 42 ? 8.085 9.910 -1.068 1.00 0.00 42 ILE A C 8
ATOM 12856 O O . ILE A 1 42 ? 8.923 10.269 -1.893 1.00 0.00 42 ILE A O 8
ATOM 12872 N N . TRP A 1 43 ? 6.891 9.425 -1.411 1.00 0.00 43 TRP A N 8
ATOM 12873 C CA . TRP A 1 43 ? 6.495 9.284 -2.811 1.00 0.00 43 TRP A CA 8
ATOM 12874 C C . TRP A 1 43 ? 6.391 10.649 -3.493 1.00 0.00 43 TRP A C 8
ATOM 12875 O O . TRP A 1 43 ? 6.705 10.782 -4.678 1.00 0.00 43 TRP A O 8
ATOM 12896 N N . ASN A 1 44 ? 5.961 11.660 -2.736 1.00 0.00 44 ASN A N 8
ATOM 12897 C CA . ASN A 1 44 ? 5.826 13.017 -3.261 1.00 0.00 44 ASN A CA 8
ATOM 12898 C C . ASN A 1 44 ? 7.194 13.609 -3.602 1.00 0.00 44 ASN A C 8
ATOM 12899 O O . ASN A 1 44 ? 7.342 14.300 -4.610 1.00 0.00 44 ASN A O 8
ATOM 12910 N N . LYS A 1 45 ? 8.191 13.334 -2.758 1.00 0.00 45 LYS A N 8
ATOM 12911 C CA . LYS A 1 45 ? 9.544 13.839 -2.977 1.00 0.00 45 LYS A CA 8
ATOM 12912 C C . LYS A 1 45 ? 10.313 12.969 -3.976 1.00 0.00 45 LYS A C 8
ATOM 12913 O O . LYS A 1 45 ? 11.250 13.444 -4.622 1.00 0.00 45 LYS A O 8
ATOM 12932 N N . LEU A 1 46 ? 9.919 11.699 -4.101 1.00 0.00 46 LEU A N 8
ATOM 12933 C CA . LEU A 1 46 ? 10.585 10.782 -5.026 1.00 0.00 46 LEU A CA 8
ATOM 12934 C C . LEU A 1 46 ? 10.096 10.962 -6.469 1.00 0.00 46 LEU A C 8
ATOM 12935 O O . LEU A 1 46 ? 10.669 10.380 -7.390 1.00 0.00 46 LEU A O 8
ATOM 12951 N N . ASN A 1 47 ? 9.046 11.771 -6.664 1.00 0.00 47 ASN A N 8
ATOM 12952 C CA . ASN A 1 47 ? 8.496 12.018 -7.996 1.00 0.00 47 ASN A CA 8
ATOM 12953 C C . ASN A 1 47 ? 8.246 10.704 -8.748 1.00 0.00 47 ASN A C 8
ATOM 12954 O O . ASN A 1 47 ? 8.622 10.560 -9.914 1.00 0.00 47 ASN A O 8
ATOM 12965 N N . VAL A 1 48 ? 7.608 9.748 -8.070 1.00 0.00 48 VAL A N 8
ATOM 12966 C CA . VAL A 1 48 ? 7.301 8.449 -8.672 1.00 0.00 48 VAL A CA 8
ATOM 12967 C C . VAL A 1 48 ? 5.918 7.954 -8.236 1.00 0.00 48 VAL A C 8
ATOM 12968 O O . VAL A 1 48 ? 5.733 6.771 -7.943 1.00 0.00 48 VAL A O 8
ATOM 12981 N N . GLN A 1 49 ? 4.945 8.870 -8.200 1.00 0.00 49 GLN A N 8
ATOM 12982 C CA . GLN A 1 49 ? 3.575 8.529 -7.805 1.00 0.00 49 GLN A CA 8
ATOM 12983 C C . GLN A 1 49 ? 2.684 8.264 -9.022 1.00 0.00 49 GLN A C 8
ATOM 12984 O O . GLN A 1 49 ? 1.623 7.652 -8.893 1.00 0.00 49 GLN A O 8
ATOM 12998 N N . ASP A 1 50 ? 3.118 8.722 -10.201 1.00 0.00 50 ASP A N 8
ATOM 12999 C CA . ASP A 1 50 ? 2.353 8.522 -11.429 1.00 0.00 50 ASP A CA 8
ATOM 13000 C C . ASP A 1 50 ? 2.517 7.093 -11.939 1.00 0.00 50 ASP A C 8
ATOM 13001 O O . ASP A 1 50 ? 1.540 6.443 -12.312 1.00 0.00 50 ASP A O 8
ATOM 13010 N N . LYS A 1 51 ? 3.761 6.609 -11.945 1.00 0.00 51 LYS A N 8
ATOM 13011 C CA . LYS A 1 51 ? 4.065 5.252 -12.400 1.00 0.00 51 LYS A CA 8
ATOM 13012 C C . LYS A 1 51 ? 3.349 4.199 -11.541 1.00 0.00 51 LYS A C 8
ATOM 13013 O O . LYS A 1 51 ? 3.095 3.084 -12.001 1.00 0.00 51 LYS A O 8
ATOM 13032 N N . VAL A 1 52 ? 3.018 4.563 -10.296 1.00 0.00 52 VAL A N 8
ATOM 13033 C CA . VAL A 1 52 ? 2.326 3.661 -9.378 1.00 0.00 52 VAL A CA 8
ATOM 13034 C C . VAL A 1 52 ? 0.840 4.030 -9.286 1.00 0.00 52 VAL A C 8
ATOM 13035 O O . VAL A 1 52 ? 0.456 5.153 -9.619 1.00 0.00 52 VAL A O 8
ATOM 13048 N N . PHE A 1 53 ? 0.010 3.090 -8.824 1.00 0.00 53 PHE A N 8
ATOM 13049 C CA . PHE A 1 53 ? -1.418 3.336 -8.685 1.00 0.00 53 PHE A CA 8
ATOM 13050 C C . PHE A 1 53 ? -1.813 3.315 -7.214 1.00 0.00 53 PHE A C 8
ATOM 13051 O O . PHE A 1 53 ? -1.793 2.271 -6.559 1.00 0.00 53 PHE A O 8
ATOM 13068 N N . VAL A 1 54 ? -2.173 4.482 -6.709 1.00 0.00 54 VAL A N 8
ATOM 13069 C CA . VAL A 1 54 ? -2.581 4.625 -5.314 1.00 0.00 54 VAL A CA 8
ATOM 13070 C C . VAL A 1 54 ? -4.085 4.871 -5.196 1.00 0.00 54 VAL A C 8
ATOM 13071 O O . VAL A 1 54 ? -4.681 5.563 -6.023 1.00 0.00 54 VAL A O 8
ATOM 13084 N N . PHE A 1 55 ? -4.686 4.293 -4.158 1.00 0.00 55 PHE A N 8
ATOM 13085 C CA . PHE A 1 55 ? -6.117 4.431 -3.906 1.00 0.00 55 PHE A CA 8
ATOM 13086 C C . PHE A 1 55 ? -6.378 4.808 -2.449 1.00 0.00 55 PHE A C 8
ATOM 13087 O O . PHE A 1 55 ? -5.860 4.169 -1.529 1.00 0.00 55 PHE A O 8
ATOM 13104 N N . ASP A 1 56 ? -7.183 5.849 -2.251 1.00 0.00 56 ASP A N 8
ATOM 13105 C CA . ASP A 1 56 ? -7.522 6.325 -0.912 1.00 0.00 56 ASP A CA 8
ATOM 13106 C C . ASP A 1 56 ? -8.715 5.557 -0.342 1.00 0.00 56 ASP A C 8
ATOM 13107 O O . ASP A 1 56 ? -9.740 5.403 -1.008 1.00 0.00 56 ASP A O 8
ATOM 13116 N N . ILE A 1 57 ? -8.578 5.084 0.900 1.00 0.00 57 ILE A N 8
ATOM 13117 C CA . ILE A 1 57 ? -9.647 4.338 1.564 1.00 0.00 57 ILE A CA 8
ATOM 13118 C C . ILE A 1 57 ? -10.560 5.268 2.383 1.00 0.00 57 ILE A C 8
ATOM 13119 O O . ILE A 1 57 ? -11.153 4.854 3.384 1.00 0.00 57 ILE A O 8
ATOM 13135 N N . GLY A 1 58 ? -10.679 6.525 1.942 1.00 0.00 58 GLY A N 8
ATOM 13136 C CA . GLY A 1 58 ? -11.527 7.482 2.633 1.00 0.00 58 GLY A CA 8
ATOM 13137 C C . GLY A 1 58 ? -12.852 7.729 1.924 1.00 0.00 58 GLY A C 8
ATOM 13138 O O . GLY A 1 58 ? -13.590 8.642 2.294 1.00 0.00 58 GLY A O 8
ATOM 13142 N N . SER A 1 59 ? -13.159 6.913 0.906 1.00 0.00 59 SER A N 8
ATOM 13143 C CA . SER A 1 59 ? -14.407 7.054 0.154 1.00 0.00 59 SER A CA 8
ATOM 13144 C C . SER A 1 59 ? -15.373 5.904 0.460 1.00 0.00 59 SER A C 8
ATOM 13145 O O . SER A 1 59 ? -16.188 5.524 -0.384 1.00 0.00 59 SER A O 8
ATOM 13153 N N . LEU A 1 60 ? -15.279 5.357 1.672 1.00 0.00 60 LEU A N 8
ATOM 13154 C CA . LEU A 1 60 ? -16.141 4.257 2.092 1.00 0.00 60 LEU A CA 8
ATOM 13155 C C . LEU A 1 60 ? -16.542 4.413 3.558 1.00 0.00 60 LEU A C 8
ATOM 13156 O O . LEU A 1 60 ? -15.700 4.708 4.409 1.00 0.00 60 LEU A O 8
ATOM 13172 N N . PRO A 1 61 ? -17.839 4.214 3.872 1.00 0.00 61 PRO A N 8
ATOM 13173 C CA . PRO A 1 61 ? -18.350 4.328 5.243 1.00 0.00 61 PRO A CA 8
ATOM 13174 C C . PRO A 1 61 ? -17.895 3.170 6.126 1.00 0.00 61 PRO A C 8
ATOM 13175 O O . PRO A 1 61 ? -17.152 2.293 5.679 1.00 0.00 61 PRO A O 8
ATOM 13186 N N . ARG A 1 62 ? -18.353 3.165 7.378 1.00 0.00 62 ARG A N 8
ATOM 13187 C CA . ARG A 1 62 ? -17.998 2.104 8.321 1.00 0.00 62 ARG A CA 8
ATOM 13188 C C . ARG A 1 62 ? -18.384 0.723 7.774 1.00 0.00 62 ARG A C 8
ATOM 13189 O O . ARG A 1 62 ? -17.746 -0.279 8.104 1.00 0.00 62 ARG A O 8
ATOM 13210 N N . ASN A 1 63 ? -19.422 0.681 6.929 1.00 0.00 63 ASN A N 8
ATOM 13211 C CA . ASN A 1 63 ? -19.883 -0.570 6.330 1.00 0.00 63 ASN A CA 8
ATOM 13212 C C . ASN A 1 63 ? -18.804 -1.178 5.436 1.00 0.00 63 ASN A C 8
ATOM 13213 O O . ASN A 1 63 ? -18.391 -2.320 5.640 1.00 0.00 63 ASN A O 8
ATOM 13224 N N . GLU A 1 64 ? -18.348 -0.408 4.447 1.00 0.00 64 GLU A N 8
ATOM 13225 C CA . GLU A 1 64 ? -17.313 -0.880 3.529 1.00 0.00 64 GLU A CA 8
ATOM 13226 C C . GLU A 1 64 ? -15.962 -0.999 4.236 1.00 0.00 64 GLU A C 8
ATOM 13227 O O . GLU A 1 64 ? -15.148 -1.852 3.880 1.00 0.00 64 GLU A O 8
ATOM 13239 N N . GLN A 1 65 ? -15.731 -0.144 5.237 1.00 0.00 65 GLN A N 8
ATOM 13240 C CA . GLN A 1 65 ? -14.478 -0.163 5.992 1.00 0.00 65 GLN A CA 8
ATOM 13241 C C . GLN A 1 65 ? -14.207 -1.554 6.561 1.00 0.00 65 GLN A C 8
ATOM 13242 O O . GLN A 1 65 ? -13.091 -2.065 6.460 1.00 0.00 65 GLN A O 8
ATOM 13256 N N . GLU A 1 66 ? -15.236 -2.168 7.149 1.00 0.00 66 GLU A N 8
ATOM 13257 C CA . GLU A 1 66 ? -15.102 -3.506 7.719 1.00 0.00 66 GLU A CA 8
ATOM 13258 C C . GLU A 1 66 ? -14.792 -4.530 6.626 1.00 0.00 66 GLU A C 8
ATOM 13259 O O . GLU A 1 66 ? -13.959 -5.419 6.816 1.00 0.00 66 GLU A O 8
ATOM 13271 N N . LYS A 1 67 ? -15.465 -4.391 5.482 1.00 0.00 67 LYS A N 8
ATOM 13272 C CA . LYS A 1 67 ? -15.262 -5.298 4.351 1.00 0.00 67 LYS A CA 8
ATOM 13273 C C . LYS A 1 67 ? -13.810 -5.270 3.875 1.00 0.00 67 LYS A C 8
ATOM 13274 O O . LYS A 1 67 ? -13.203 -6.321 3.660 1.00 0.00 67 LYS A O 8
ATOM 13293 N N . TRP A 1 68 ? -13.256 -4.065 3.716 1.00 0.00 68 TRP A N 8
ATOM 13294 C CA . TRP A 1 68 ? -11.871 -3.908 3.268 1.00 0.00 68 TRP A CA 8
ATOM 13295 C C . TRP A 1 68 ? -10.890 -4.469 4.297 1.00 0.00 68 TRP A C 8
ATOM 13296 O O . TRP A 1 68 ? -9.881 -5.072 3.930 1.00 0.00 68 TRP A O 8
ATOM 13317 N N . ARG A 1 69 ? -11.188 -4.269 5.584 1.00 0.00 69 ARG A N 8
ATOM 13318 C CA . ARG A 1 69 ? -10.323 -4.760 6.658 1.00 0.00 69 ARG A CA 8
ATOM 13319 C C . ARG A 1 69 ? -10.199 -6.282 6.612 1.00 0.00 69 ARG A C 8
ATOM 13320 O O . ARG A 1 69 ? -9.091 -6.818 6.589 1.00 0.00 69 ARG A O 8
ATOM 13341 N N . ILE A 1 70 ? -11.341 -6.972 6.598 1.00 0.00 70 ILE A N 8
ATOM 13342 C CA . ILE A 1 70 ? -11.353 -8.435 6.555 1.00 0.00 70 ILE A CA 8
ATOM 13343 C C . ILE A 1 70 ? -10.733 -8.952 5.254 1.00 0.00 70 ILE A C 8
ATOM 13344 O O . ILE A 1 70 ? -10.040 -9.973 5.252 1.00 0.00 70 ILE A O 8
ATOM 13360 N N . ALA A 1 71 ? -10.979 -8.241 4.150 1.00 0.00 71 ALA A N 8
ATOM 13361 C CA . ALA A 1 71 ? -10.437 -8.628 2.850 1.00 0.00 71 ALA A CA 8
ATOM 13362 C C . ALA A 1 71 ? -8.914 -8.509 2.828 1.00 0.00 71 ALA A C 8
ATOM 13363 O O . ALA A 1 71 ? -8.220 -9.478 2.522 1.00 0.00 71 ALA A O 8
ATOM 13370 N N . PHE A 1 72 ? -8.400 -7.319 3.160 1.00 0.00 72 PHE A N 8
ATOM 13371 C CA . PHE A 1 72 ? -6.954 -7.081 3.182 1.00 0.00 72 PHE A CA 8
ATOM 13372 C C . PHE A 1 72 ? -6.245 -8.061 4.116 1.00 0.00 72 PHE A C 8
ATOM 13373 O O . PHE A 1 72 ? -5.179 -8.576 3.785 1.00 0.00 72 PHE A O 8
ATOM 13390 N N . GLN A 1 73 ? -6.843 -8.326 5.280 1.00 0.00 73 GLN A N 8
ATOM 13391 C CA . GLN A 1 73 ? -6.258 -9.256 6.246 1.00 0.00 73 GLN A CA 8
ATOM 13392 C C . GLN A 1 73 ? -6.217 -10.682 5.688 1.00 0.00 73 GLN A C 8
ATOM 13393 O O . GLN A 1 73 ? -5.350 -11.474 6.059 1.00 0.00 73 GLN A O 8
ATOM 13407 N N . LYS A 1 74 ? -7.151 -11.006 4.792 1.00 0.00 74 LYS A N 8
ATOM 13408 C CA . LYS A 1 74 ? -7.206 -12.330 4.185 1.00 0.00 74 LYS A CA 8
ATOM 13409 C C . LYS A 1 74 ? -6.220 -12.445 3.017 1.00 0.00 74 LYS A C 8
ATOM 13410 O O . LYS A 1 74 ? -5.708 -13.528 2.734 1.00 0.00 74 LYS A O 8
ATOM 13429 N N . VAL A 1 75 ? -5.965 -11.323 2.337 1.00 0.00 75 VAL A N 8
ATOM 13430 C CA . VAL A 1 75 ? -5.052 -11.303 1.196 1.00 0.00 75 VAL A CA 8
ATOM 13431 C C . VAL A 1 75 ? -3.597 -11.177 1.650 1.00 0.00 75 VAL A C 8
ATOM 13432 O O . VAL A 1 75 ? -2.727 -11.898 1.161 1.00 0.00 75 VAL A O 8
ATOM 13445 N N . VAL A 1 76 ? -3.334 -10.255 2.579 1.00 0.00 76 VAL A N 8
ATOM 13446 C CA . VAL A 1 76 ? -1.976 -10.048 3.081 1.00 0.00 76 VAL A CA 8
ATOM 13447 C C . VAL A 1 76 ? -1.866 -10.303 4.586 1.00 0.00 76 VAL A C 8
ATOM 13448 O O . VAL A 1 76 ? -0.862 -10.845 5.053 1.00 0.00 76 VAL A O 8
ATOM 13461 N N . GLY A 1 77 ? -2.892 -9.907 5.342 1.00 0.00 77 GLY A N 8
ATOM 13462 C CA . GLY A 1 77 ? -2.875 -10.099 6.785 1.00 0.00 77 GLY A CA 8
ATOM 13463 C C . GLY A 1 77 ? -2.241 -8.932 7.519 1.00 0.00 77 GLY A C 8
ATOM 13464 O O . GLY A 1 77 ? -1.551 -9.127 8.523 1.00 0.00 77 GLY A O 8
ATOM 13468 N N . SER A 1 78 ? -2.472 -7.715 7.020 1.00 0.00 78 SER A N 8
ATOM 13469 C CA . SER A 1 78 ? -1.918 -6.514 7.633 1.00 0.00 78 SER A CA 8
ATOM 13470 C C . SER A 1 78 ? -3.027 -5.535 8.012 1.00 0.00 78 SER A C 8
ATOM 13471 O O . SER A 1 78 ? -3.588 -4.853 7.151 1.00 0.00 78 SER A O 8
ATOM 13479 N N . ARG A 1 79 ? -3.333 -5.467 9.309 1.00 0.00 79 ARG A N 8
ATOM 13480 C CA . ARG A 1 79 ? -4.370 -4.568 9.813 1.00 0.00 79 ARG A CA 8
ATOM 13481 C C . ARG A 1 79 ? -3.767 -3.219 10.230 1.00 0.00 79 ARG A C 8
ATOM 13482 O O . ARG A 1 79 ? -4.162 -2.632 11.240 1.00 0.00 79 ARG A O 8
ATOM 13503 N N . ASN A 1 80 ? -2.805 -2.731 9.442 1.00 0.00 80 ASN A N 8
ATOM 13504 C CA . ASN A 1 80 ? -2.147 -1.457 9.729 1.00 0.00 80 ASN A CA 8
ATOM 13505 C C . ASN A 1 80 ? -2.140 -0.560 8.492 1.00 0.00 80 ASN A C 8
ATOM 13506 O O . ASN A 1 80 ? -1.793 -1.004 7.397 1.00 0.00 80 ASN A O 8
ATOM 13517 N N . LEU A 1 81 ? -2.522 0.705 8.676 1.00 0.00 81 LEU A N 8
ATOM 13518 C CA . LEU A 1 81 ? -2.556 1.672 7.578 1.00 0.00 81 LEU A CA 8
ATOM 13519 C C . LEU A 1 81 ? -1.465 2.730 7.755 1.00 0.00 81 LEU A C 8
ATOM 13520 O O . LEU A 1 81 ? -1.185 3.154 8.878 1.00 0.00 81 LEU A O 8
ATOM 13536 N N . PRO A 1 82 ? -0.829 3.173 6.647 1.00 0.00 82 PRO A N 8
ATOM 13537 C CA . PRO A 1 82 ? -1.133 2.694 5.290 1.00 0.00 82 PRO A CA 8
ATOM 13538 C C . PRO A 1 82 ? -0.496 1.335 4.980 1.00 0.00 82 PRO A C 8
ATOM 13539 O O . PRO A 1 82 ? 0.144 0.726 5.840 1.00 0.00 82 PRO A O 8
ATOM 13550 N N . THR A 1 83 ? -0.680 0.868 3.743 1.00 0.00 83 THR A N 8
ATOM 13551 C CA . THR A 1 83 ? -0.134 -0.419 3.312 1.00 0.00 83 THR A CA 8
ATOM 13552 C C . THR A 1 83 ? 0.224 -0.394 1.823 1.00 0.00 83 THR A C 8
ATOM 13553 O O . THR A 1 83 ? -0.619 -0.068 0.983 1.00 0.00 83 THR A O 8
ATOM 13564 N N . ILE A 1 84 ? 1.476 -0.739 1.505 1.00 0.00 84 ILE A N 8
ATOM 13565 C CA . ILE A 1 84 ? 1.945 -0.757 0.118 1.00 0.00 84 ILE A CA 8
ATOM 13566 C C . ILE A 1 84 ? 2.050 -2.188 -0.416 1.00 0.00 84 ILE A C 8
ATOM 13567 O O . ILE A 1 84 ? 2.820 -2.999 0.107 1.00 0.00 84 ILE A O 8
ATOM 13583 N N . VAL A 1 85 ? 1.284 -2.485 -1.468 1.00 0.00 85 VAL A N 8
ATOM 13584 C CA . VAL A 1 85 ? 1.301 -3.813 -2.085 1.00 0.00 85 VAL A CA 8
ATOM 13585 C C . VAL A 1 85 ? 1.889 -3.749 -3.496 1.00 0.00 85 VAL A C 8
ATOM 13586 O O . VAL A 1 85 ? 1.345 -3.079 -4.375 1.00 0.00 85 VAL A O 8
ATOM 13599 N N . VAL A 1 86 ? 3.011 -4.445 -3.699 1.00 0.00 86 VAL A N 8
ATOM 13600 C CA . VAL A 1 86 ? 3.686 -4.468 -4.998 1.00 0.00 86 VAL A CA 8
ATOM 13601 C C . VAL A 1 86 ? 3.771 -5.893 -5.545 1.00 0.00 86 VAL A C 8
ATOM 13602 O O . VAL A 1 86 ? 4.046 -6.836 -4.801 1.00 0.00 86 VAL A O 8
ATOM 13615 N N . ASN A 1 87 ? 3.530 -6.040 -6.851 1.00 0.00 87 ASN A N 8
ATOM 13616 C CA . ASN A 1 87 ? 3.571 -7.349 -7.505 1.00 0.00 87 ASN A CA 8
ATOM 13617 C C . ASN A 1 87 ? 2.557 -8.307 -6.875 1.00 0.00 87 ASN A C 8
ATOM 13618 O O . ASN A 1 87 ? 2.792 -9.515 -6.798 1.00 0.00 87 ASN A O 8
ATOM 13629 N N . GLY A 1 88 ? 1.425 -7.757 -6.421 1.00 0.00 88 GLY A N 8
ATOM 13630 C CA . GLY A 1 88 ? 0.392 -8.567 -5.798 1.00 0.00 88 GLY A CA 8
ATOM 13631 C C . GLY A 1 88 ? 0.855 -9.195 -4.497 1.00 0.00 88 GLY A C 8
ATOM 13632 O O . GLY A 1 88 ? 0.627 -10.383 -4.261 1.00 0.00 88 GLY A O 8
ATOM 13636 N N . LYS A 1 89 ? 1.503 -8.394 -3.654 1.00 0.00 89 LYS A N 8
ATOM 13637 C CA . LYS A 1 89 ? 2.004 -8.865 -2.369 1.00 0.00 89 LYS A CA 8
ATOM 13638 C C . LYS A 1 89 ? 2.599 -7.714 -1.561 1.00 0.00 89 LYS A C 8
ATOM 13639 O O . LYS A 1 89 ? 3.325 -6.873 -2.093 1.00 0.00 89 LYS A O 8
ATOM 13658 N N . PHE A 1 90 ? 2.278 -7.690 -0.270 1.00 0.00 90 PHE A N 8
ATOM 13659 C CA . PHE A 1 90 ? 2.768 -6.653 0.641 1.00 0.00 90 PHE A CA 8
ATOM 13660 C C . PHE A 1 90 ? 4.294 -6.632 0.688 1.00 0.00 90 PHE A C 8
ATOM 13661 O O . PHE A 1 90 ? 4.922 -7.547 1.228 1.00 0.00 90 PHE A O 8
ATOM 13678 N N . TRP A 1 91 ? 4.883 -5.585 0.111 1.00 0.00 91 TRP A N 8
ATOM 13679 C CA . TRP A 1 91 ? 6.338 -5.443 0.076 1.00 0.00 91 TRP A CA 8
ATOM 13680 C C . TRP A 1 91 ? 6.826 -4.250 0.907 1.00 0.00 91 TRP A C 8
ATOM 13681 O O . TRP A 1 91 ? 7.990 -4.217 1.314 1.00 0.00 91 TRP A O 8
ATOM 13702 N N . GLY A 1 92 ? 5.947 -3.274 1.160 1.00 0.00 92 GLY A N 8
ATOM 13703 C CA . GLY A 1 92 ? 6.344 -2.111 1.939 1.00 0.00 92 GLY A CA 8
ATOM 13704 C C . GLY A 1 92 ? 5.290 -1.678 2.937 1.00 0.00 92 GLY A C 8
ATOM 13705 O O . GLY A 1 92 ? 4.100 -1.651 2.620 1.00 0.00 92 GLY A O 8
ATOM 13709 N N . THR A 1 93 ? 5.739 -1.326 4.143 1.00 0.00 93 THR A N 8
ATOM 13710 C CA . THR A 1 93 ? 4.841 -0.877 5.207 1.00 0.00 93 THR A CA 8
ATOM 13711 C C . THR A 1 93 ? 5.199 0.551 5.648 1.00 0.00 93 THR A C 8
ATOM 13712 O O . THR A 1 93 ? 6.010 1.216 5.002 1.00 0.00 93 THR A O 8
ATOM 13723 N N . GLU A 1 94 ? 4.593 1.017 6.742 1.00 0.00 94 GLU A N 8
ATOM 13724 C CA . GLU A 1 94 ? 4.854 2.366 7.254 1.00 0.00 94 GLU A CA 8
ATOM 13725 C C . GLU A 1 94 ? 6.146 2.420 8.077 1.00 0.00 94 GLU A C 8
ATOM 13726 O O . GLU A 1 94 ? 6.842 3.436 8.075 1.00 0.00 94 GLU A O 8
ATOM 13738 N N . SER A 1 95 ? 6.461 1.328 8.780 1.00 0.00 95 SER A N 8
ATOM 13739 C CA . SER A 1 95 ? 7.671 1.269 9.602 1.00 0.00 95 SER A CA 8
ATOM 13740 C C . SER A 1 95 ? 8.910 0.952 8.758 1.00 0.00 95 SER A C 8
ATOM 13741 O O . SER A 1 95 ? 10.020 1.372 9.093 1.00 0.00 95 SER A O 8
ATOM 13749 N N . GLN A 1 96 ? 8.718 0.217 7.660 1.00 0.00 96 GLN A N 8
ATOM 13750 C CA . GLN A 1 96 ? 9.822 -0.145 6.773 1.00 0.00 96 GLN A CA 8
ATOM 13751 C C . GLN A 1 96 ? 10.432 1.089 6.100 1.00 0.00 96 GLN A C 8
ATOM 13752 O O . GLN A 1 96 ? 11.623 1.101 5.791 1.00 0.00 96 GLN A O 8
ATOM 13766 N N . LEU A 1 97 ? 9.614 2.121 5.871 1.00 0.00 97 LEU A N 8
ATOM 13767 C CA . LEU A 1 97 ? 10.089 3.350 5.227 1.00 0.00 97 LEU A CA 8
ATOM 13768 C C . LEU A 1 97 ? 11.254 3.966 5.998 1.00 0.00 97 LEU A C 8
ATOM 13769 O O . LEU A 1 97 ? 12.349 4.120 5.457 1.00 0.00 97 LEU A O 8
ATOM 13785 N N . HIS A 1 98 ? 11.013 4.311 7.264 1.00 0.00 98 HIS A N 8
ATOM 13786 C CA . HIS A 1 98 ? 12.049 4.911 8.111 1.00 0.00 98 HIS A CA 8
ATOM 13787 C C . HIS A 1 98 ? 13.228 3.952 8.308 1.00 0.00 98 HIS A C 8
ATOM 13788 O O . HIS A 1 98 ? 14.383 4.379 8.334 1.00 0.00 98 HIS A O 8
ATOM 13803 N N . ARG A 1 99 ? 12.929 2.657 8.446 1.00 0.00 99 ARG A N 8
ATOM 13804 C CA . ARG A 1 99 ? 13.970 1.646 8.638 1.00 0.00 99 ARG A CA 8
ATOM 13805 C C . ARG A 1 99 ? 14.834 1.489 7.385 1.00 0.00 99 ARG A C 8
ATOM 13806 O O . ARG A 1 99 ? 16.053 1.333 7.478 1.00 0.00 99 ARG A O 8
ATOM 13827 N N . PHE A 1 100 ? 14.194 1.527 6.215 1.00 0.00 100 PHE A N 8
ATOM 13828 C CA . PHE A 1 100 ? 14.899 1.387 4.940 1.00 0.00 100 PHE A CA 8
ATOM 13829 C C . PHE A 1 100 ? 15.620 2.676 4.554 1.00 0.00 100 PHE A C 8
ATOM 13830 O O . PHE A 1 100 ? 16.703 2.632 3.970 1.00 0.00 100 PHE A O 8
ATOM 13847 N N . GLU A 1 101 ? 15.019 3.822 4.881 1.00 0.00 101 GLU A N 8
ATOM 13848 C CA . GLU A 1 101 ? 15.613 5.123 4.566 1.00 0.00 101 GLU A CA 8
ATOM 13849 C C . GLU A 1 101 ? 16.969 5.285 5.252 1.00 0.00 101 GLU A C 8
ATOM 13850 O O . GLU A 1 101 ? 17.925 5.777 4.650 1.00 0.00 101 GLU A O 8
ATOM 13862 N N . ALA A 1 102 ? 17.040 4.866 6.515 1.00 0.00 102 ALA A N 8
ATOM 13863 C CA . ALA A 1 102 ? 18.273 4.959 7.294 1.00 0.00 102 ALA A CA 8
ATOM 13864 C C . ALA A 1 102 ? 19.365 4.058 6.717 1.00 0.00 102 ALA A C 8
ATOM 13865 O O . ALA A 1 102 ? 20.493 4.499 6.506 1.00 0.00 102 ALA A O 8
ATOM 13872 N N . LYS A 1 103 ? 19.020 2.794 6.465 1.00 0.00 103 LYS A N 8
ATOM 13873 C CA . LYS A 1 103 ? 19.968 1.828 5.915 1.00 0.00 103 LYS A CA 8
ATOM 13874 C C . LYS A 1 103 ? 20.304 2.121 4.450 1.00 0.00 103 LYS A C 8
ATOM 13875 O O . LYS A 1 103 ? 21.372 1.740 3.968 1.00 0.00 103 LYS A O 8
ATOM 13894 N N . GLY A 1 104 ? 19.382 2.777 3.741 1.00 0.00 104 GLY A N 8
ATOM 13895 C CA . GLY A 1 104 ? 19.597 3.085 2.336 1.00 0.00 104 GLY A CA 8
ATOM 13896 C C . GLY A 1 104 ? 19.035 2.014 1.411 1.00 0.00 104 GLY A C 8
ATOM 13897 O O . GLY A 1 104 ? 19.476 1.883 0.268 1.00 0.00 104 GLY A O 8
ATOM 13901 N N . THR A 1 105 ? 18.059 1.248 1.909 1.00 0.00 105 THR A N 8
ATOM 13902 C CA . THR A 1 105 ? 17.434 0.180 1.128 1.00 0.00 105 THR A CA 8
ATOM 13903 C C . THR A 1 105 ? 16.200 0.681 0.366 1.00 0.00 105 THR A C 8
ATOM 13904 O O . THR A 1 105 ? 15.778 0.059 -0.611 1.00 0.00 105 THR A O 8
ATOM 13915 N N . LEU A 1 106 ? 15.624 1.802 0.812 1.00 0.00 106 LEU A N 8
ATOM 13916 C CA . LEU A 1 106 ? 14.442 2.373 0.159 1.00 0.00 106 LEU A CA 8
ATOM 13917 C C . LEU A 1 106 ? 14.722 2.661 -1.317 1.00 0.00 106 LEU A C 8
ATOM 13918 O O . LEU A 1 106 ? 13.988 2.205 -2.193 1.00 0.00 106 LEU A O 8
ATOM 13934 N N . GLU A 1 107 ? 15.794 3.410 -1.583 1.00 0.00 107 GLU A N 8
ATOM 13935 C CA . GLU A 1 107 ? 16.182 3.748 -2.954 1.00 0.00 107 GLU A CA 8
ATOM 13936 C C . GLU A 1 107 ? 16.487 2.487 -3.765 1.00 0.00 107 GLU A C 8
ATOM 13937 O O . GLU A 1 107 ? 16.170 2.412 -4.953 1.00 0.00 107 GLU A O 8
ATOM 13949 N N . GLU A 1 108 ? 17.097 1.495 -3.109 1.00 0.00 108 GLU A N 8
ATOM 13950 C CA . GLU A 1 108 ? 17.439 0.233 -3.762 1.00 0.00 108 GLU A CA 8
ATOM 13951 C C . GLU A 1 108 ? 16.178 -0.484 -4.246 1.00 0.00 108 GLU A C 8
ATOM 13952 O O . GLU A 1 108 ? 16.151 -1.031 -5.348 1.00 0.00 108 GLU A O 8
ATOM 13964 N N . GLU A 1 109 ? 15.132 -0.469 -3.414 1.00 0.00 109 GLU A N 8
ATOM 13965 C CA . GLU A 1 109 ? 13.863 -1.109 -3.755 1.00 0.00 109 GLU A CA 8
ATOM 13966 C C . GLU A 1 109 ? 13.249 -0.484 -5.010 1.00 0.00 109 GLU A C 8
ATOM 13967 O O . GLU A 1 109 ? 12.736 -1.194 -5.877 1.00 0.00 109 GLU A O 8
ATOM 13979 N N . LEU A 1 110 ? 13.308 0.849 -5.099 1.00 0.00 110 LEU A N 8
ATOM 13980 C CA . LEU A 1 110 ? 12.759 1.574 -6.248 1.00 0.00 110 LEU A CA 8
ATOM 13981 C C . LEU A 1 110 ? 13.545 1.266 -7.523 1.00 0.00 110 LEU A C 8
ATOM 13982 O O . LEU A 1 110 ? 12.972 1.182 -8.611 1.00 0.00 110 LEU A O 8
ATOM 13998 N N . THR A 1 111 ? 14.861 1.095 -7.383 1.00 0.00 111 THR A N 8
ATOM 13999 C CA . THR A 1 111 ? 15.723 0.791 -8.525 1.00 0.00 111 THR A CA 8
ATOM 14000 C C . THR A 1 111 ? 15.511 -0.648 -8.999 1.00 0.00 111 THR A C 8
ATOM 14001 O O . THR A 1 111 ? 15.538 -0.922 -10.201 1.00 0.00 111 THR A O 8
ATOM 14012 N N . LYS A 1 112 ? 15.296 -1.564 -8.049 1.00 0.00 112 LYS A N 8
ATOM 14013 C CA . LYS A 1 112 ? 15.076 -2.975 -8.369 1.00 0.00 112 LYS A CA 8
ATOM 14014 C C . LYS A 1 112 ? 13.808 -3.163 -9.203 1.00 0.00 112 LYS A C 8
ATOM 14015 O O . LYS A 1 112 ? 13.823 -3.870 -10.211 1.00 0.00 112 LYS A O 8
ATOM 14034 N N . ILE A 1 113 ? 12.712 -2.532 -8.776 1.00 0.00 113 ILE A N 8
ATOM 14035 C CA . ILE A 1 113 ? 11.433 -2.638 -9.485 1.00 0.00 113 ILE A CA 8
ATOM 14036 C C . ILE A 1 113 ? 11.469 -1.919 -10.838 1.00 0.00 113 ILE A C 8
ATOM 14037 O O . ILE A 1 113 ? 10.698 -2.251 -11.739 1.00 0.00 113 ILE A O 8
ATOM 14053 N N . GLY A 1 114 ? 12.358 -0.932 -10.969 1.00 0.00 114 GLY A N 8
ATOM 14054 C CA . GLY A 1 114 ? 12.466 -0.182 -12.209 1.00 0.00 114 GLY A CA 8
ATOM 14055 C C . GLY A 1 114 ? 11.700 1.133 -12.171 1.00 0.00 114 GLY A C 8
ATOM 14056 O O . GLY A 1 114 ? 11.278 1.636 -13.213 1.00 0.00 114 GLY A O 8
ATOM 14060 N N . LEU A 1 115 ? 11.526 1.693 -10.970 1.00 0.00 115 LEU A N 8
ATOM 14061 C CA . LEU A 1 115 ? 10.811 2.960 -10.807 1.00 0.00 115 LEU A CA 8
ATOM 14062 C C . LEU A 1 115 ? 11.781 4.142 -10.851 1.00 0.00 115 LEU A C 8
ATOM 14063 O O . LEU A 1 115 ? 11.481 5.177 -11.449 1.00 0.00 115 LEU A O 8
ATOM 14079 N N . LEU A 1 116 ? 12.948 3.976 -10.222 1.00 0.00 116 LEU A N 8
ATOM 14080 C CA . LEU A 1 116 ? 13.970 5.023 -10.199 1.00 0.00 116 LEU A CA 8
ATOM 14081 C C . LEU A 1 116 ? 14.527 5.294 -11.602 1.00 0.00 116 LEU A C 8
ATOM 14082 O O . LEU A 1 116 ? 14.630 6.451 -12.010 1.00 0.00 116 LEU A O 8
ATOM 14098 N N . PRO A 1 117 ? 14.895 4.233 -12.364 1.00 0.00 117 PRO A N 8
ATOM 14099 C CA . PRO A 1 117 ? 15.438 4.384 -13.721 1.00 0.00 117 PRO A CA 8
ATOM 14100 C C . PRO A 1 117 ? 14.567 5.277 -14.607 1.00 0.00 117 PRO A C 8
ATOM 14101 O O . PRO A 1 117 ? 13.335 5.058 -14.651 1.00 0.00 117 PRO A O 8
ATOM 14113 N N . MET A 1 9 ? -15.913 -15.689 0.950 1.00 0.00 9 MET A N 9
ATOM 14114 C CA . MET A 1 9 ? -16.945 -14.918 0.199 1.00 0.00 9 MET A CA 9
ATOM 14115 C C . MET A 1 9 ? -16.773 -15.077 -1.312 1.00 0.00 9 MET A C 9
ATOM 14116 O O . MET A 1 9 ? -17.758 -15.138 -2.051 1.00 0.00 9 MET A O 9
ATOM 14130 N N . SER A 1 10 ? -15.516 -15.143 -1.760 1.00 0.00 10 SER A N 9
ATOM 14131 C CA . SER A 1 10 ? -15.191 -15.295 -3.178 1.00 0.00 10 SER A CA 9
ATOM 14132 C C . SER A 1 10 ? -15.416 -13.997 -3.950 1.00 0.00 10 SER A C 9
ATOM 14133 O O . SER A 1 10 ? -14.489 -13.483 -4.571 1.00 0.00 10 SER A O 9
ATOM 14141 N N . ALA A 1 11 ? -16.643 -13.467 -3.909 1.00 0.00 11 ALA A N 9
ATOM 14142 C CA . ALA A 1 11 ? -16.963 -12.221 -4.612 1.00 0.00 11 ALA A CA 9
ATOM 14143 C C . ALA A 1 11 ? -15.968 -11.117 -4.262 1.00 0.00 11 ALA A C 9
ATOM 14144 O O . ALA A 1 11 ? -15.584 -10.321 -5.118 1.00 0.00 11 ALA A O 9
ATOM 14151 N N . PHE A 1 12 ? -15.542 -11.089 -3.001 1.00 0.00 12 PHE A N 9
ATOM 14152 C CA . PHE A 1 12 ? -14.576 -10.100 -2.540 1.00 0.00 12 PHE A CA 9
ATOM 14153 C C . PHE A 1 12 ? -13.145 -10.599 -2.745 1.00 0.00 12 PHE A C 9
ATOM 14154 O O . PHE A 1 12 ? -12.245 -9.814 -3.046 1.00 0.00 12 PHE A O 9
ATOM 14171 N N . VAL A 1 13 ? -12.940 -11.909 -2.583 1.00 0.00 13 VAL A N 9
ATOM 14172 C CA . VAL A 1 13 ? -11.618 -12.509 -2.753 1.00 0.00 13 VAL A CA 9
ATOM 14173 C C . VAL A 1 13 ? -11.119 -12.348 -4.192 1.00 0.00 13 VAL A C 9
ATOM 14174 O O . VAL A 1 13 ? -9.980 -11.935 -4.416 1.00 0.00 13 VAL A O 9
ATOM 14187 N N . THR A 1 14 ? -11.977 -12.674 -5.159 1.00 0.00 14 THR A N 9
ATOM 14188 C CA . THR A 1 14 ? -11.620 -12.562 -6.572 1.00 0.00 14 THR A CA 9
ATOM 14189 C C . THR A 1 14 ? -11.438 -11.100 -6.980 1.00 0.00 14 THR A C 9
ATOM 14190 O O . THR A 1 14 ? -10.455 -10.754 -7.636 1.00 0.00 14 THR A O 9
ATOM 14201 N N . LYS A 1 15 ? -12.388 -10.246 -6.588 1.00 0.00 15 LYS A N 9
ATOM 14202 C CA . LYS A 1 15 ? -12.323 -8.821 -6.918 1.00 0.00 15 LYS A CA 9
ATOM 14203 C C . LYS A 1 15 ? -11.039 -8.188 -6.382 1.00 0.00 15 LYS A C 9
ATOM 14204 O O . LYS A 1 15 ? -10.431 -7.345 -7.042 1.00 0.00 15 LYS A O 9
ATOM 14223 N N . ALA A 1 16 ? -10.626 -8.610 -5.184 1.00 0.00 16 ALA A N 9
ATOM 14224 C CA . ALA A 1 16 ? -9.405 -8.094 -4.565 1.00 0.00 16 ALA A CA 9
ATOM 14225 C C . ALA A 1 16 ? -8.177 -8.465 -5.393 1.00 0.00 16 ALA A C 9
ATOM 14226 O O . ALA A 1 16 ? -7.318 -7.622 -5.654 1.00 0.00 16 ALA A O 9
ATOM 14233 N N . GLU A 1 17 ? -8.106 -9.731 -5.806 1.00 0.00 17 GLU A N 9
ATOM 14234 C CA . GLU A 1 17 ? -6.986 -10.220 -6.611 1.00 0.00 17 GLU A CA 9
ATOM 14235 C C . GLU A 1 17 ? -6.989 -9.587 -8.001 1.00 0.00 17 GLU A C 9
ATOM 14236 O O . GLU A 1 17 ? -5.933 -9.268 -8.544 1.00 0.00 17 GLU A O 9
ATOM 14248 N N . GLU A 1 18 ? -8.182 -9.407 -8.572 1.00 0.00 18 GLU A N 9
ATOM 14249 C CA . GLU A 1 18 ? -8.315 -8.806 -9.897 1.00 0.00 18 GLU A CA 9
ATOM 14250 C C . GLU A 1 18 ? -7.773 -7.375 -9.909 1.00 0.00 18 GLU A C 9
ATOM 14251 O O . GLU A 1 18 ? -7.152 -6.948 -10.883 1.00 0.00 18 GLU A O 9
ATOM 14263 N N . MET A 1 19 ? -8.013 -6.638 -8.822 1.00 0.00 19 MET A N 9
ATOM 14264 C CA . MET A 1 19 ? -7.550 -5.258 -8.711 1.00 0.00 19 MET A CA 9
ATOM 14265 C C . MET A 1 19 ? -6.024 -5.186 -8.665 1.00 0.00 19 MET A C 9
ATOM 14266 O O . MET A 1 19 ? -5.413 -4.392 -9.380 1.00 0.00 19 MET A O 9
ATOM 14280 N N . ILE A 1 20 ? -5.412 -6.022 -7.821 1.00 0.00 20 ILE A N 9
ATOM 14281 C CA . ILE A 1 20 ? -3.962 -6.053 -7.685 1.00 0.00 20 ILE A CA 9
ATOM 14282 C C . ILE A 1 20 ? -3.296 -6.727 -8.889 1.00 0.00 20 ILE A C 9
ATOM 14283 O O . ILE A 1 20 ? -2.083 -6.610 -9.078 1.00 0.00 20 ILE A O 9
ATOM 14299 N N . LYS A 1 21 ? -4.090 -7.433 -9.698 1.00 0.00 21 LYS A N 9
ATOM 14300 C CA . LYS A 1 21 ? -3.573 -8.120 -10.878 1.00 0.00 21 LYS A CA 9
ATOM 14301 C C . LYS A 1 21 ? -2.959 -7.124 -11.861 1.00 0.00 21 LYS A C 9
ATOM 14302 O O . LYS A 1 21 ? -1.764 -7.184 -12.149 1.00 0.00 21 LYS A O 9
ATOM 14321 N N . SER A 1 22 ? -3.785 -6.204 -12.362 1.00 0.00 22 SER A N 9
ATOM 14322 C CA . SER A 1 22 ? -3.327 -5.183 -13.304 1.00 0.00 22 SER A CA 9
ATOM 14323 C C . SER A 1 22 ? -2.709 -3.999 -12.564 1.00 0.00 22 SER A C 9
ATOM 14324 O O . SER A 1 22 ? -1.952 -3.221 -13.148 1.00 0.00 22 SER A O 9
ATOM 14332 N N . HIS A 1 23 ? -3.030 -3.869 -11.276 1.00 0.00 23 HIS A N 9
ATOM 14333 C CA . HIS A 1 23 ? -2.496 -2.784 -10.464 1.00 0.00 23 HIS A CA 9
ATOM 14334 C C . HIS A 1 23 ? -1.739 -3.334 -9.256 1.00 0.00 23 HIS A C 9
ATOM 14335 O O . HIS A 1 23 ? -2.171 -3.176 -8.113 1.00 0.00 23 HIS A O 9
ATOM 14350 N N . PRO A 1 24 ? -0.587 -3.990 -9.501 1.00 0.00 24 PRO A N 9
ATOM 14351 C CA . PRO A 1 24 ? 0.241 -4.566 -8.433 1.00 0.00 24 PRO A CA 9
ATOM 14352 C C . PRO A 1 24 ? 0.878 -3.498 -7.542 1.00 0.00 24 PRO A C 9
ATOM 14353 O O . PRO A 1 24 ? 1.216 -3.765 -6.390 1.00 0.00 24 PRO A O 9
ATOM 14364 N N . TYR A 1 25 ? 1.037 -2.287 -8.083 1.00 0.00 25 TYR A N 9
ATOM 14365 C CA . TYR A 1 25 ? 1.627 -1.181 -7.335 1.00 0.00 25 TYR A CA 9
ATOM 14366 C C . TYR A 1 25 ? 0.537 -0.361 -6.643 1.00 0.00 25 TYR A C 9
ATOM 14367 O O . TYR A 1 25 ? 0.269 0.783 -7.018 1.00 0.00 25 TYR A O 9
ATOM 14385 N N . PHE A 1 26 ? -0.094 -0.961 -5.636 1.00 0.00 26 PHE A N 9
ATOM 14386 C CA . PHE A 1 26 ? -1.161 -0.297 -4.892 1.00 0.00 26 PHE A CA 9
ATOM 14387 C C . PHE A 1 26 ? -0.708 0.069 -3.482 1.00 0.00 26 PHE A C 9
ATOM 14388 O O . PHE A 1 26 ? -0.021 -0.710 -2.818 1.00 0.00 26 PHE A O 9
ATOM 14405 N N . GLN A 1 27 ? -1.106 1.256 -3.029 1.00 0.00 27 GLN A N 9
ATOM 14406 C CA . GLN A 1 27 ? -0.749 1.730 -1.697 1.00 0.00 27 GLN A CA 9
ATOM 14407 C C . GLN A 1 27 ? -1.992 2.188 -0.934 1.00 0.00 27 GLN A C 9
ATOM 14408 O O . GLN A 1 27 ? -2.487 3.298 -1.145 1.00 0.00 27 GLN A O 9
ATOM 14422 N N . LEU A 1 28 ? -2.490 1.322 -0.051 1.00 0.00 28 LEU A N 9
ATOM 14423 C CA . LEU A 1 28 ? -3.674 1.634 0.744 1.00 0.00 28 LEU A CA 9
ATOM 14424 C C . LEU A 1 28 ? -3.311 2.549 1.911 1.00 0.00 28 LEU A C 9
ATOM 14425 O O . LEU A 1 28 ? -2.892 2.084 2.974 1.00 0.00 28 LEU A O 9
ATOM 14441 N N . SER A 1 29 ? -3.468 3.853 1.699 1.00 0.00 29 SER A N 9
ATOM 14442 C CA . SER A 1 29 ? -3.157 4.846 2.722 1.00 0.00 29 SER A CA 9
ATOM 14443 C C . SER A 1 29 ? -4.433 5.377 3.374 1.00 0.00 29 SER A C 9
ATOM 14444 O O . SER A 1 29 ? -5.504 5.355 2.766 1.00 0.00 29 SER A O 9
ATOM 14452 N N . ALA A 1 30 ? -4.311 5.852 4.613 1.00 0.00 30 ALA A N 9
ATOM 14453 C CA . ALA A 1 30 ? -5.456 6.389 5.347 1.00 0.00 30 ALA A CA 9
ATOM 14454 C C . ALA A 1 30 ? -5.488 7.911 5.282 1.00 0.00 30 ALA A C 9
ATOM 14455 O O . ALA A 1 30 ? -4.443 8.564 5.319 1.00 0.00 30 ALA A O 9
ATOM 14462 N N . SER A 1 31 ? -6.693 8.472 5.196 1.00 0.00 31 SER A N 9
ATOM 14463 C CA . SER A 1 31 ? -6.864 9.923 5.139 1.00 0.00 31 SER A CA 9
ATOM 14464 C C . SER A 1 31 ? -7.129 10.499 6.537 1.00 0.00 31 SER A C 9
ATOM 14465 O O . SER A 1 31 ? -7.908 11.443 6.694 1.00 0.00 31 SER A O 9
ATOM 14473 N N . TRP A 1 32 ? -6.470 9.926 7.549 1.00 0.00 32 TRP A N 9
ATOM 14474 C CA . TRP A 1 32 ? -6.625 10.379 8.930 1.00 0.00 32 TRP A CA 9
ATOM 14475 C C . TRP A 1 32 ? -5.305 10.267 9.698 1.00 0.00 32 TRP A C 9
ATOM 14476 O O . TRP A 1 32 ? -4.887 11.214 10.364 1.00 0.00 32 TRP A O 9
ATOM 14497 N N . CYS A 1 33 ? -4.652 9.105 9.599 1.00 0.00 33 CYS A N 9
ATOM 14498 C CA . CYS A 1 33 ? -3.380 8.874 10.286 1.00 0.00 33 CYS A CA 9
ATOM 14499 C C . CYS A 1 33 ? -2.260 9.716 9.674 1.00 0.00 33 CYS A C 9
ATOM 14500 O O . CYS A 1 33 ? -2.153 9.825 8.450 1.00 0.00 33 CYS A O 9
ATOM 14508 N N . PRO A 1 34 ? -1.406 10.326 10.523 1.00 0.00 34 PRO A N 9
ATOM 14509 C CA . PRO A 1 34 ? -0.289 11.160 10.063 1.00 0.00 34 PRO A CA 9
ATOM 14510 C C . PRO A 1 34 ? 0.856 10.342 9.465 1.00 0.00 34 PRO A C 9
ATOM 14511 O O . PRO A 1 34 ? 1.562 10.815 8.574 1.00 0.00 34 PRO A O 9
ATOM 14522 N N . ASP A 1 35 ? 1.038 9.115 9.963 1.00 0.00 35 ASP A N 9
ATOM 14523 C CA . ASP A 1 35 ? 2.102 8.235 9.476 1.00 0.00 35 ASP A CA 9
ATOM 14524 C C . ASP A 1 35 ? 1.958 7.974 7.976 1.00 0.00 35 ASP A C 9
ATOM 14525 O O . ASP A 1 35 ? 2.953 7.881 7.257 1.00 0.00 35 ASP A O 9
ATOM 14534 N N . CYS A 1 36 ? 0.713 7.871 7.512 1.00 0.00 36 CYS A N 9
ATOM 14535 C CA . CYS A 1 36 ? 0.435 7.632 6.095 1.00 0.00 36 CYS A CA 9
ATOM 14536 C C . CYS A 1 36 ? 0.891 8.816 5.241 1.00 0.00 36 CYS A C 9
ATOM 14537 O O . CYS A 1 36 ? 1.313 8.640 4.097 1.00 0.00 36 CYS A O 9
ATOM 14545 N N . VAL A 1 37 ? 0.808 10.024 5.808 1.00 0.00 37 VAL A N 9
ATOM 14546 C CA . VAL A 1 37 ? 1.220 11.235 5.099 1.00 0.00 37 VAL A CA 9
ATOM 14547 C C . VAL A 1 37 ? 2.689 11.158 4.674 1.00 0.00 37 VAL A C 9
ATOM 14548 O O . VAL A 1 37 ? 3.049 11.620 3.590 1.00 0.00 37 VAL A O 9
ATOM 14561 N N . TYR A 1 38 ? 3.532 10.564 5.523 1.00 0.00 38 TYR A N 9
ATOM 14562 C CA . TYR A 1 38 ? 4.957 10.419 5.220 1.00 0.00 38 TYR A CA 9
ATOM 14563 C C . TYR A 1 38 ? 5.161 9.659 3.910 1.00 0.00 38 TYR A C 9
ATOM 14564 O O . TYR A 1 38 ? 5.956 10.071 3.064 1.00 0.00 38 TYR A O 9
ATOM 14582 N N . ALA A 1 39 ? 4.435 8.550 3.747 1.00 0.00 39 ALA A N 9
ATOM 14583 C CA . ALA A 1 39 ? 4.535 7.734 2.536 1.00 0.00 39 ALA A CA 9
ATOM 14584 C C . ALA A 1 39 ? 4.157 8.542 1.295 1.00 0.00 39 ALA A C 9
ATOM 14585 O O . ALA A 1 39 ? 4.718 8.335 0.219 1.00 0.00 39 ALA A O 9
ATOM 14592 N N . ASN A 1 40 ? 3.212 9.473 1.456 1.00 0.00 40 ASN A N 9
ATOM 14593 C CA . ASN A 1 40 ? 2.772 10.317 0.352 1.00 0.00 40 ASN A CA 9
ATOM 14594 C C . ASN A 1 40 ? 3.818 11.384 0.043 1.00 0.00 40 ASN A C 9
ATOM 14595 O O . ASN A 1 40 ? 3.999 11.773 -1.111 1.00 0.00 40 ASN A O 9
ATOM 14606 N N . SER A 1 41 ? 4.511 11.849 1.083 1.00 0.00 41 SER A N 9
ATOM 14607 C CA . SER A 1 41 ? 5.543 12.864 0.919 1.00 0.00 41 SER A CA 9
ATOM 14608 C C . SER A 1 41 ? 6.637 12.377 -0.029 1.00 0.00 41 SER A C 9
ATOM 14609 O O . SER A 1 41 ? 7.112 13.128 -0.883 1.00 0.00 41 SER A O 9
ATOM 14617 N N . ILE A 1 42 ? 7.026 11.110 0.119 1.00 0.00 42 ILE A N 9
ATOM 14618 C CA . ILE A 1 42 ? 8.055 10.520 -0.731 1.00 0.00 42 ILE A CA 9
ATOM 14619 C C . ILE A 1 42 ? 7.534 10.306 -2.156 1.00 0.00 42 ILE A C 9
ATOM 14620 O O . ILE A 1 42 ? 8.271 10.483 -3.121 1.00 0.00 42 ILE A O 9
ATOM 14636 N N . TRP A 1 43 ? 6.259 9.929 -2.277 1.00 0.00 43 TRP A N 9
ATOM 14637 C CA . TRP A 1 43 ? 5.640 9.699 -3.585 1.00 0.00 43 TRP A CA 9
ATOM 14638 C C . TRP A 1 43 ? 5.620 10.987 -4.418 1.00 0.00 43 TRP A C 9
ATOM 14639 O O . TRP A 1 43 ? 5.754 10.948 -5.642 1.00 0.00 43 TRP A O 9
ATOM 14660 N N . ASN A 1 44 ? 5.457 12.126 -3.743 1.00 0.00 44 ASN A N 9
ATOM 14661 C CA . ASN A 1 44 ? 5.416 13.424 -4.413 1.00 0.00 44 ASN A CA 9
ATOM 14662 C C . ASN A 1 44 ? 6.819 13.951 -4.737 1.00 0.00 44 ASN A C 9
ATOM 14663 O O . ASN A 1 44 ? 7.005 14.656 -5.731 1.00 0.00 44 ASN A O 9
ATOM 14674 N N . LYS A 1 45 ? 7.803 13.616 -3.899 1.00 0.00 45 LYS A N 9
ATOM 14675 C CA . LYS A 1 45 ? 9.179 14.074 -4.107 1.00 0.00 45 LYS A CA 9
ATOM 14676 C C . LYS A 1 45 ? 9.928 13.177 -5.092 1.00 0.00 45 LYS A C 9
ATOM 14677 O O . LYS A 1 45 ? 10.779 13.651 -5.845 1.00 0.00 45 LYS A O 9
ATOM 14696 N N . LEU A 1 46 ? 9.615 11.881 -5.079 1.00 0.00 46 LEU A N 9
ATOM 14697 C CA . LEU A 1 46 ? 10.268 10.926 -5.970 1.00 0.00 46 LEU A CA 9
ATOM 14698 C C . LEU A 1 46 ? 9.663 10.948 -7.378 1.00 0.00 46 LEU A C 9
ATOM 14699 O O . LEU A 1 46 ? 10.189 10.302 -8.287 1.00 0.00 46 LEU A O 9
ATOM 14715 N N . ASN A 1 47 ? 8.559 11.685 -7.560 1.00 0.00 47 ASN A N 9
ATOM 14716 C CA . ASN A 1 47 ? 7.896 11.769 -8.859 1.00 0.00 47 ASN A CA 9
ATOM 14717 C C . ASN A 1 47 ? 7.599 10.364 -9.394 1.00 0.00 47 ASN A C 9
ATOM 14718 O O . ASN A 1 47 ? 7.940 10.027 -10.530 1.00 0.00 47 ASN A O 9
ATOM 14729 N N . VAL A 1 48 ? 6.960 9.548 -8.556 1.00 0.00 48 VAL A N 9
ATOM 14730 C CA . VAL A 1 48 ? 6.617 8.178 -8.932 1.00 0.00 48 VAL A CA 9
ATOM 14731 C C . VAL A 1 48 ? 5.100 7.984 -9.011 1.00 0.00 48 VAL A C 9
ATOM 14732 O O . VAL A 1 48 ? 4.596 6.873 -8.841 1.00 0.00 48 VAL A O 9
ATOM 14745 N N . GLN A 1 49 ? 4.378 9.076 -9.287 1.00 0.00 49 GLN A N 9
ATOM 14746 C CA . GLN A 1 49 ? 2.920 9.040 -9.402 1.00 0.00 49 GLN A CA 9
ATOM 14747 C C . GLN A 1 49 ? 2.478 8.130 -10.553 1.00 0.00 49 GLN A C 9
ATOM 14748 O O . GLN A 1 49 ? 1.398 7.539 -10.510 1.00 0.00 49 GLN A O 9
ATOM 14762 N N . ASP A 1 50 ? 3.330 8.019 -11.574 1.00 0.00 50 ASP A N 9
ATOM 14763 C CA . ASP A 1 50 ? 3.046 7.176 -12.735 1.00 0.00 50 ASP A CA 9
ATOM 14764 C C . ASP A 1 50 ? 3.573 5.755 -12.519 1.00 0.00 50 ASP A C 9
ATOM 14765 O O . ASP A 1 50 ? 3.066 4.801 -13.109 1.00 0.00 50 ASP A O 9
ATOM 14774 N N . LYS A 1 51 ? 4.595 5.625 -11.670 1.00 0.00 51 LYS A N 9
ATOM 14775 C CA . LYS A 1 51 ? 5.194 4.324 -11.377 1.00 0.00 51 LYS A CA 9
ATOM 14776 C C . LYS A 1 51 ? 4.345 3.537 -10.375 1.00 0.00 51 LYS A C 9
ATOM 14777 O O . LYS A 1 51 ? 4.147 2.331 -10.534 1.00 0.00 51 LYS A O 9
ATOM 14796 N N . VAL A 1 52 ? 3.850 4.225 -9.341 1.00 0.00 52 VAL A N 9
ATOM 14797 C CA . VAL A 1 52 ? 3.034 3.585 -8.311 1.00 0.00 52 VAL A CA 9
ATOM 14798 C C . VAL A 1 52 ? 1.651 4.233 -8.223 1.00 0.00 52 VAL A C 9
ATOM 14799 O O . VAL A 1 52 ? 1.479 5.402 -8.573 1.00 0.00 52 VAL A O 9
ATOM 14812 N N . PHE A 1 53 ? 0.670 3.470 -7.740 1.00 0.00 53 PHE A N 9
ATOM 14813 C CA . PHE A 1 53 ? -0.682 3.975 -7.596 1.00 0.00 53 PHE A CA 9
ATOM 14814 C C . PHE A 1 53 ? -1.104 3.952 -6.132 1.00 0.00 53 PHE A C 9
ATOM 14815 O O . PHE A 1 53 ? -1.299 2.889 -5.538 1.00 0.00 53 PHE A O 9
ATOM 14832 N N . VAL A 1 54 ? -1.244 5.143 -5.569 1.00 0.00 54 VAL A N 9
ATOM 14833 C CA . VAL A 1 54 ? -1.647 5.308 -4.174 1.00 0.00 54 VAL A CA 9
ATOM 14834 C C . VAL A 1 54 ? -3.136 5.630 -4.072 1.00 0.00 54 VAL A C 9
ATOM 14835 O O . VAL A 1 54 ? -3.649 6.478 -4.805 1.00 0.00 54 VAL A O 9
ATOM 14848 N N . PHE A 1 55 ? -3.822 4.947 -3.157 1.00 0.00 55 PHE A N 9
ATOM 14849 C CA . PHE A 1 55 ? -5.254 5.154 -2.951 1.00 0.00 55 PHE A CA 9
ATOM 14850 C C . PHE A 1 55 ? -5.567 5.368 -1.471 1.00 0.00 55 PHE A C 9
ATOM 14851 O O . PHE A 1 55 ? -5.096 4.618 -0.612 1.00 0.00 55 PHE A O 9
ATOM 14868 N N . ASP A 1 56 ? -6.368 6.394 -1.182 1.00 0.00 56 ASP A N 9
ATOM 14869 C CA . ASP A 1 56 ? -6.751 6.715 0.192 1.00 0.00 56 ASP A CA 9
ATOM 14870 C C . ASP A 1 56 ? -8.100 6.093 0.545 1.00 0.00 56 ASP A C 9
ATOM 14871 O O . ASP A 1 56 ? -8.966 5.936 -0.318 1.00 0.00 56 ASP A O 9
ATOM 14880 N N . ILE A 1 57 ? -8.272 5.744 1.819 1.00 0.00 57 ILE A N 9
ATOM 14881 C CA . ILE A 1 57 ? -9.519 5.144 2.287 1.00 0.00 57 ILE A CA 9
ATOM 14882 C C . ILE A 1 57 ? -10.321 6.127 3.139 1.00 0.00 57 ILE A C 9
ATOM 14883 O O . ILE A 1 57 ? -10.220 6.131 4.369 1.00 0.00 57 ILE A O 9
ATOM 14899 N N . GLY A 1 58 ? -11.114 6.967 2.470 1.00 0.00 58 GLY A N 9
ATOM 14900 C CA . GLY A 1 58 ? -11.924 7.957 3.165 1.00 0.00 58 GLY A CA 9
ATOM 14901 C C . GLY A 1 58 ? -13.400 7.896 2.794 1.00 0.00 58 GLY A C 9
ATOM 14902 O O . GLY A 1 58 ? -14.260 7.910 3.675 1.00 0.00 58 GLY A O 9
ATOM 14906 N N . SER A 1 59 ? -13.691 7.833 1.491 1.00 0.00 59 SER A N 9
ATOM 14907 C CA . SER A 1 59 ? -15.076 7.778 1.007 1.00 0.00 59 SER A CA 9
ATOM 14908 C C . SER A 1 59 ? -15.813 6.566 1.574 1.00 0.00 59 SER A C 9
ATOM 14909 O O . SER A 1 59 ? -16.980 6.663 1.956 1.00 0.00 59 SER A O 9
ATOM 14917 N N . LEU A 1 60 ? -15.122 5.429 1.617 1.00 0.00 60 LEU A N 9
ATOM 14918 C CA . LEU A 1 60 ? -15.701 4.189 2.131 1.00 0.00 60 LEU A CA 9
ATOM 14919 C C . LEU A 1 60 ? -16.143 4.342 3.588 1.00 0.00 60 LEU A C 9
ATOM 14920 O O . LEU A 1 60 ? -15.312 4.504 4.484 1.00 0.00 60 LEU A O 9
ATOM 14936 N N . PRO A 1 61 ? -17.471 4.296 3.841 1.00 0.00 61 PRO A N 9
ATOM 14937 C CA . PRO A 1 61 ? -18.036 4.431 5.191 1.00 0.00 61 PRO A CA 9
ATOM 14938 C C . PRO A 1 61 ? -17.692 3.241 6.089 1.00 0.00 61 PRO A C 9
ATOM 14939 O O . PRO A 1 61 ? -16.916 2.366 5.700 1.00 0.00 61 PRO A O 9
ATOM 14950 N N . ARG A 1 62 ? -18.274 3.213 7.292 1.00 0.00 62 ARG A N 9
ATOM 14951 C CA . ARG A 1 62 ? -18.027 2.127 8.245 1.00 0.00 62 ARG A CA 9
ATOM 14952 C C . ARG A 1 62 ? -18.362 0.763 7.634 1.00 0.00 62 ARG A C 9
ATOM 14953 O O . ARG A 1 62 ? -17.698 -0.232 7.927 1.00 0.00 62 ARG A O 9
ATOM 14974 N N . ASN A 1 63 ? -19.390 0.724 6.781 1.00 0.00 63 ASN A N 9
ATOM 14975 C CA . ASN A 1 63 ? -19.801 -0.521 6.129 1.00 0.00 63 ASN A CA 9
ATOM 14976 C C . ASN A 1 63 ? -18.669 -1.099 5.281 1.00 0.00 63 ASN A C 9
ATOM 14977 O O . ASN A 1 63 ? -18.303 -2.266 5.433 1.00 0.00 63 ASN A O 9
ATOM 14988 N N . GLU A 1 64 ? -18.112 -0.275 4.391 1.00 0.00 64 GLU A N 9
ATOM 14989 C CA . GLU A 1 64 ? -17.019 -0.709 3.525 1.00 0.00 64 GLU A CA 9
ATOM 14990 C C . GLU A 1 64 ? -15.725 -0.878 4.313 1.00 0.00 64 GLU A C 9
ATOM 14991 O O . GLU A 1 64 ? -14.924 -1.763 4.013 1.00 0.00 64 GLU A O 9
ATOM 15003 N N . GLN A 1 65 ? -15.523 -0.032 5.327 1.00 0.00 65 GLN A N 9
ATOM 15004 C CA . GLN A 1 65 ? -14.320 -0.104 6.157 1.00 0.00 65 GLN A CA 9
ATOM 15005 C C . GLN A 1 65 ? -14.154 -1.501 6.754 1.00 0.00 65 GLN A C 9
ATOM 15006 O O . GLN A 1 65 ? -13.049 -2.043 6.782 1.00 0.00 65 GLN A O 9
ATOM 15020 N N . GLU A 1 66 ? -15.258 -2.081 7.229 1.00 0.00 66 GLU A N 9
ATOM 15021 C CA . GLU A 1 66 ? -15.230 -3.415 7.822 1.00 0.00 66 GLU A CA 9
ATOM 15022 C C . GLU A 1 66 ? -15.011 -4.484 6.753 1.00 0.00 66 GLU A C 9
ATOM 15023 O O . GLU A 1 66 ? -14.167 -5.369 6.913 1.00 0.00 66 GLU A O 9
ATOM 15035 N N . LYS A 1 67 ? -15.775 -4.403 5.661 1.00 0.00 67 LYS A N 9
ATOM 15036 C CA . LYS A 1 67 ? -15.664 -5.367 4.567 1.00 0.00 67 LYS A CA 9
ATOM 15037 C C . LYS A 1 67 ? -14.239 -5.413 4.013 1.00 0.00 67 LYS A C 9
ATOM 15038 O O . LYS A 1 67 ? -13.669 -6.491 3.840 1.00 0.00 67 LYS A O 9
ATOM 15057 N N . TRP A 1 68 ? -13.667 -4.238 3.743 1.00 0.00 68 TRP A N 9
ATOM 15058 C CA . TRP A 1 68 ? -12.308 -4.143 3.215 1.00 0.00 68 TRP A CA 9
ATOM 15059 C C . TRP A 1 68 ? -11.304 -4.779 4.178 1.00 0.00 68 TRP A C 9
ATOM 15060 O O . TRP A 1 68 ? -10.349 -5.429 3.748 1.00 0.00 68 TRP A O 9
ATOM 15081 N N . ARG A 1 69 ? -11.527 -4.587 5.481 1.00 0.00 69 ARG A N 9
ATOM 15082 C CA . ARG A 1 69 ? -10.645 -5.144 6.504 1.00 0.00 69 ARG A CA 9
ATOM 15083 C C . ARG A 1 69 ? -10.618 -6.669 6.429 1.00 0.00 69 ARG A C 9
ATOM 15084 O O . ARG A 1 69 ? -9.545 -7.272 6.357 1.00 0.00 69 ARG A O 9
ATOM 15105 N N . ILE A 1 70 ? -11.801 -7.289 6.444 1.00 0.00 70 ILE A N 9
ATOM 15106 C CA . ILE A 1 70 ? -11.905 -8.748 6.374 1.00 0.00 70 ILE A CA 9
ATOM 15107 C C . ILE A 1 70 ? -11.278 -9.277 5.086 1.00 0.00 70 ILE A C 9
ATOM 15108 O O . ILE A 1 70 ? -10.502 -10.234 5.114 1.00 0.00 70 ILE A O 9
ATOM 15124 N N . ALA A 1 71 ? -11.619 -8.646 3.959 1.00 0.00 71 ALA A N 9
ATOM 15125 C CA . ALA A 1 71 ? -11.089 -9.053 2.660 1.00 0.00 71 ALA A CA 9
ATOM 15126 C C . ALA A 1 71 ? -9.565 -8.973 2.636 1.00 0.00 71 ALA A C 9
ATOM 15127 O O . ALA A 1 71 ? -8.895 -9.943 2.281 1.00 0.00 71 ALA A O 9
ATOM 15134 N N . PHE A 1 72 ? -9.023 -7.813 3.016 1.00 0.00 72 PHE A N 9
ATOM 15135 C CA . PHE A 1 72 ? -7.573 -7.611 3.038 1.00 0.00 72 PHE A CA 9
ATOM 15136 C C . PHE A 1 72 ? -6.891 -8.631 3.949 1.00 0.00 72 PHE A C 9
ATOM 15137 O O . PHE A 1 72 ? -5.886 -9.233 3.571 1.00 0.00 72 PHE A O 9
ATOM 15154 N N . GLN A 1 73 ? -7.448 -8.829 5.145 1.00 0.00 73 GLN A N 9
ATOM 15155 C CA . GLN A 1 73 ? -6.893 -9.789 6.100 1.00 0.00 73 GLN A CA 9
ATOM 15156 C C . GLN A 1 73 ? -6.945 -11.212 5.536 1.00 0.00 73 GLN A C 9
ATOM 15157 O O . GLN A 1 73 ? -6.126 -12.059 5.893 1.00 0.00 73 GLN A O 9
ATOM 15171 N N . LYS A 1 74 ? -7.908 -11.468 4.650 1.00 0.00 74 LYS A N 9
ATOM 15172 C CA . LYS A 1 74 ? -8.056 -12.778 4.033 1.00 0.00 74 LYS A CA 9
ATOM 15173 C C . LYS A 1 74 ? -7.072 -12.952 2.875 1.00 0.00 74 LYS A C 9
ATOM 15174 O O . LYS A 1 74 ? -6.658 -14.071 2.566 1.00 0.00 74 LYS A O 9
ATOM 15193 N N . VAL A 1 75 ? -6.704 -11.838 2.232 1.00 0.00 75 VAL A N 9
ATOM 15194 C CA . VAL A 1 75 ? -5.773 -11.872 1.109 1.00 0.00 75 VAL A CA 9
ATOM 15195 C C . VAL A 1 75 ? -4.328 -11.927 1.595 1.00 0.00 75 VAL A C 9
ATOM 15196 O O . VAL A 1 75 ? -3.540 -12.740 1.116 1.00 0.00 75 VAL A O 9
ATOM 15209 N N . VAL A 1 76 ? -3.981 -11.053 2.542 1.00 0.00 76 VAL A N 9
ATOM 15210 C CA . VAL A 1 76 ? -2.623 -11.020 3.073 1.00 0.00 76 VAL A CA 9
ATOM 15211 C C . VAL A 1 76 ? -2.590 -11.255 4.588 1.00 0.00 76 VAL A C 9
ATOM 15212 O O . VAL A 1 76 ? -1.684 -11.918 5.094 1.00 0.00 76 VAL A O 9
ATOM 15225 N N . GLY A 1 77 ? -3.572 -10.704 5.305 1.00 0.00 77 GLY A N 9
ATOM 15226 C CA . GLY A 1 77 ? -3.619 -10.863 6.749 1.00 0.00 77 GLY A CA 9
ATOM 15227 C C . GLY A 1 77 ? -2.862 -9.767 7.473 1.00 0.00 77 GLY A C 9
ATOM 15228 O O . GLY A 1 77 ? -2.165 -10.033 8.455 1.00 0.00 77 GLY A O 9
ATOM 15232 N N . SER A 1 78 ? -3.000 -8.531 6.990 1.00 0.00 78 SER A N 9
ATOM 15233 C CA . SER A 1 78 ? -2.323 -7.393 7.595 1.00 0.00 78 SER A CA 9
ATOM 15234 C C . SER A 1 78 ? -3.313 -6.512 8.349 1.00 0.00 78 SER A C 9
ATOM 15235 O O . SER A 1 78 ? -4.090 -5.771 7.742 1.00 0.00 78 SER A O 9
ATOM 15243 N N . ARG A 1 79 ? -3.269 -6.591 9.677 1.00 0.00 79 ARG A N 9
ATOM 15244 C CA . ARG A 1 79 ? -4.153 -5.793 10.529 1.00 0.00 79 ARG A CA 9
ATOM 15245 C C . ARG A 1 79 ? -3.467 -4.488 10.943 1.00 0.00 79 ARG A C 9
ATOM 15246 O O . ARG A 1 79 ? -3.660 -3.996 12.057 1.00 0.00 79 ARG A O 9
ATOM 15267 N N . ASN A 1 80 ? -2.657 -3.938 10.036 1.00 0.00 80 ASN A N 9
ATOM 15268 C CA . ASN A 1 80 ? -1.929 -2.696 10.296 1.00 0.00 80 ASN A CA 9
ATOM 15269 C C . ASN A 1 80 ? -2.248 -1.641 9.237 1.00 0.00 80 ASN A C 9
ATOM 15270 O O . ASN A 1 80 ? -2.664 -1.974 8.127 1.00 0.00 80 ASN A O 9
ATOM 15281 N N . LEU A 1 81 ? -2.041 -0.369 9.585 1.00 0.00 81 LEU A N 9
ATOM 15282 C CA . LEU A 1 81 ? -2.296 0.737 8.662 1.00 0.00 81 LEU A CA 9
ATOM 15283 C C . LEU A 1 81 ? -1.251 1.841 8.827 1.00 0.00 81 LEU A C 9
ATOM 15284 O O . LEU A 1 81 ? -0.867 2.171 9.952 1.00 0.00 81 LEU A O 9
ATOM 15300 N N . PRO A 1 82 ? -0.774 2.430 7.711 1.00 0.00 82 PRO A N 9
ATOM 15301 C CA . PRO A 1 82 ? -1.207 2.067 6.353 1.00 0.00 82 PRO A CA 9
ATOM 15302 C C . PRO A 1 82 ? -0.604 0.742 5.873 1.00 0.00 82 PRO A C 9
ATOM 15303 O O . PRO A 1 82 ? 0.193 0.120 6.576 1.00 0.00 82 PRO A O 9
ATOM 15314 N N . THR A 1 83 ? -0.993 0.322 4.667 1.00 0.00 83 THR A N 9
ATOM 15315 C CA . THR A 1 83 ? -0.496 -0.923 4.086 1.00 0.00 83 THR A CA 9
ATOM 15316 C C . THR A 1 83 ? -0.036 -0.711 2.645 1.00 0.00 83 THR A C 9
ATOM 15317 O O . THR A 1 83 ? -0.703 -0.029 1.865 1.00 0.00 83 THR A O 9
ATOM 15328 N N . ILE A 1 84 ? 1.103 -1.309 2.297 1.00 0.00 84 ILE A N 9
ATOM 15329 C CA . ILE A 1 84 ? 1.655 -1.198 0.950 1.00 0.00 84 ILE A CA 9
ATOM 15330 C C . ILE A 1 84 ? 1.747 -2.572 0.286 1.00 0.00 84 ILE A C 9
ATOM 15331 O O . ILE A 1 84 ? 2.537 -3.422 0.704 1.00 0.00 84 ILE A O 9
ATOM 15347 N N . VAL A 1 85 ? 0.935 -2.783 -0.752 1.00 0.00 85 VAL A N 9
ATOM 15348 C CA . VAL A 1 85 ? 0.924 -4.056 -1.477 1.00 0.00 85 VAL A CA 9
ATOM 15349 C C . VAL A 1 85 ? 1.680 -3.946 -2.803 1.00 0.00 85 VAL A C 9
ATOM 15350 O O . VAL A 1 85 ? 1.350 -3.117 -3.651 1.00 0.00 85 VAL A O 9
ATOM 15363 N N . VAL A 1 86 ? 2.695 -4.792 -2.966 1.00 0.00 86 VAL A N 9
ATOM 15364 C CA . VAL A 1 86 ? 3.510 -4.805 -4.178 1.00 0.00 86 VAL A CA 9
ATOM 15365 C C . VAL A 1 86 ? 3.415 -6.158 -4.879 1.00 0.00 86 VAL A C 9
ATOM 15366 O O . VAL A 1 86 ? 3.673 -7.198 -4.271 1.00 0.00 86 VAL A O 9
ATOM 15379 N N . ASN A 1 87 ? 3.037 -6.137 -6.158 1.00 0.00 87 ASN A N 9
ATOM 15380 C CA . ASN A 1 87 ? 2.895 -7.361 -6.950 1.00 0.00 87 ASN A CA 9
ATOM 15381 C C . ASN A 1 87 ? 1.796 -8.260 -6.381 1.00 0.00 87 ASN A C 9
ATOM 15382 O O . ASN A 1 87 ? 1.903 -9.489 -6.418 1.00 0.00 87 ASN A O 9
ATOM 15393 N N . GLY A 1 88 ? 0.735 -7.640 -5.857 1.00 0.00 88 GLY A N 9
ATOM 15394 C CA . GLY A 1 88 ? -0.369 -8.395 -5.292 1.00 0.00 88 GLY A CA 9
ATOM 15395 C C . GLY A 1 88 ? 0.016 -9.140 -4.029 1.00 0.00 88 GLY A C 9
ATOM 15396 O O . GLY A 1 88 ? -0.307 -10.318 -3.872 1.00 0.00 88 GLY A O 9
ATOM 15400 N N . LYS A 1 89 ? 0.707 -8.448 -3.127 1.00 0.00 89 LYS A N 9
ATOM 15401 C CA . LYS A 1 89 ? 1.142 -9.032 -1.865 1.00 0.00 89 LYS A CA 9
ATOM 15402 C C . LYS A 1 89 ? 1.828 -7.979 -0.995 1.00 0.00 89 LYS A C 9
ATOM 15403 O O . LYS A 1 89 ? 2.639 -7.189 -1.480 1.00 0.00 89 LYS A O 9
ATOM 15422 N N . PHE A 1 90 ? 1.485 -7.975 0.289 1.00 0.00 90 PHE A N 9
ATOM 15423 C CA . PHE A 1 90 ? 2.054 -7.021 1.243 1.00 0.00 90 PHE A CA 9
ATOM 15424 C C . PHE A 1 90 ? 3.576 -7.159 1.316 1.00 0.00 90 PHE A C 9
ATOM 15425 O O . PHE A 1 90 ? 4.096 -8.131 1.868 1.00 0.00 90 PHE A O 9
ATOM 15442 N N . TRP A 1 91 ? 4.281 -6.182 0.746 1.00 0.00 91 TRP A N 9
ATOM 15443 C CA . TRP A 1 91 ? 5.745 -6.192 0.735 1.00 0.00 91 TRP A CA 9
ATOM 15444 C C . TRP A 1 91 ? 6.338 -4.891 1.307 1.00 0.00 91 TRP A C 9
ATOM 15445 O O . TRP A 1 91 ? 7.558 -4.713 1.298 1.00 0.00 91 TRP A O 9
ATOM 15466 N N . GLY A 1 92 ? 5.485 -3.989 1.807 1.00 0.00 92 GLY A N 9
ATOM 15467 C CA . GLY A 1 92 ? 5.974 -2.736 2.369 1.00 0.00 92 GLY A CA 9
ATOM 15468 C C . GLY A 1 92 ? 5.098 -2.206 3.490 1.00 0.00 92 GLY A C 9
ATOM 15469 O O . GLY A 1 92 ? 3.870 -2.297 3.420 1.00 0.00 92 GLY A O 9
ATOM 15473 N N . THR A 1 93 ? 5.732 -1.650 4.525 1.00 0.00 93 THR A N 9
ATOM 15474 C CA . THR A 1 93 ? 5.009 -1.101 5.674 1.00 0.00 93 THR A CA 9
ATOM 15475 C C . THR A 1 93 ? 5.325 0.384 5.870 1.00 0.00 93 THR A C 9
ATOM 15476 O O . THR A 1 93 ? 6.103 0.969 5.115 1.00 0.00 93 THR A O 9
ATOM 15487 N N . GLU A 1 94 ? 4.732 0.979 6.906 1.00 0.00 94 GLU A N 9
ATOM 15488 C CA . GLU A 1 94 ? 4.964 2.387 7.220 1.00 0.00 94 GLU A CA 9
ATOM 15489 C C . GLU A 1 94 ? 6.362 2.574 7.807 1.00 0.00 94 GLU A C 9
ATOM 15490 O O . GLU A 1 94 ? 7.074 3.516 7.458 1.00 0.00 94 GLU A O 9
ATOM 15502 N N . SER A 1 95 ? 6.749 1.658 8.698 1.00 0.00 95 SER A N 9
ATOM 15503 C CA . SER A 1 95 ? 8.064 1.704 9.335 1.00 0.00 95 SER A CA 9
ATOM 15504 C C . SER A 1 95 ? 9.170 1.321 8.354 1.00 0.00 95 SER A C 9
ATOM 15505 O O . SER A 1 95 ? 10.285 1.837 8.443 1.00 0.00 95 SER A O 9
ATOM 15513 N N . GLN A 1 96 ? 8.859 0.421 7.416 1.00 0.00 96 GLN A N 9
ATOM 15514 C CA . GLN A 1 96 ? 9.836 -0.019 6.420 1.00 0.00 96 GLN A CA 9
ATOM 15515 C C . GLN A 1 96 ? 10.471 1.172 5.701 1.00 0.00 96 GLN A C 9
ATOM 15516 O O . GLN A 1 96 ? 11.666 1.158 5.400 1.00 0.00 96 GLN A O 9
ATOM 15530 N N . LEU A 1 97 ? 9.662 2.196 5.426 1.00 0.00 97 LEU A N 9
ATOM 15531 C CA . LEU A 1 97 ? 10.140 3.394 4.736 1.00 0.00 97 LEU A CA 9
ATOM 15532 C C . LEU A 1 97 ? 11.306 4.035 5.487 1.00 0.00 97 LEU A C 9
ATOM 15533 O O . LEU A 1 97 ? 12.407 4.152 4.947 1.00 0.00 97 LEU A O 9
ATOM 15549 N N . HIS A 1 98 ? 11.063 4.442 6.734 1.00 0.00 98 HIS A N 9
ATOM 15550 C CA . HIS A 1 98 ? 12.104 5.068 7.553 1.00 0.00 98 HIS A CA 9
ATOM 15551 C C . HIS A 1 98 ? 13.260 4.098 7.808 1.00 0.00 98 HIS A C 9
ATOM 15552 O O . HIS A 1 98 ? 14.417 4.511 7.871 1.00 0.00 98 HIS A O 9
ATOM 15567 N N . ARG A 1 99 ? 12.938 2.809 7.951 1.00 0.00 99 ARG A N 9
ATOM 15568 C CA . ARG A 1 99 ? 13.954 1.784 8.195 1.00 0.00 99 ARG A CA 9
ATOM 15569 C C . ARG A 1 99 ? 14.961 1.715 7.045 1.00 0.00 99 ARG A C 9
ATOM 15570 O O . ARG A 1 99 ? 16.169 1.642 7.273 1.00 0.00 99 ARG A O 9
ATOM 15591 N N . PHE A 1 100 ? 14.457 1.737 5.815 1.00 0.00 100 PHE A N 9
ATOM 15592 C CA . PHE A 1 100 ? 15.313 1.674 4.631 1.00 0.00 100 PHE A CA 9
ATOM 15593 C C . PHE A 1 100 ? 15.930 3.036 4.322 1.00 0.00 100 PHE A C 9
ATOM 15594 O O . PHE A 1 100 ? 17.107 3.123 3.965 1.00 0.00 100 PHE A O 9
ATOM 15611 N N . GLU A 1 101 ? 15.135 4.099 4.466 1.00 0.00 101 GLU A N 9
ATOM 15612 C CA . GLU A 1 101 ? 15.609 5.460 4.207 1.00 0.00 101 GLU A CA 9
ATOM 15613 C C . GLU A 1 101 ? 16.779 5.811 5.123 1.00 0.00 101 GLU A C 9
ATOM 15614 O O . GLU A 1 101 ? 17.753 6.432 4.695 1.00 0.00 101 GLU A O 9
ATOM 15626 N N . ALA A 1 102 ? 16.677 5.401 6.388 1.00 0.00 102 ALA A N 9
ATOM 15627 C CA . ALA A 1 102 ? 17.724 5.662 7.374 1.00 0.00 102 ALA A CA 9
ATOM 15628 C C . ALA A 1 102 ? 19.009 4.916 7.025 1.00 0.00 102 ALA A C 9
ATOM 15629 O O . ALA A 1 102 ? 20.100 5.476 7.111 1.00 0.00 102 ALA A O 9
ATOM 15636 N N . LYS A 1 103 ? 18.872 3.649 6.627 1.00 0.00 103 LYS A N 9
ATOM 15637 C CA . LYS A 1 103 ? 20.017 2.828 6.261 1.00 0.00 103 LYS A CA 9
ATOM 15638 C C . LYS A 1 103 ? 20.604 3.252 4.914 1.00 0.00 103 LYS A C 9
ATOM 15639 O O . LYS A 1 103 ? 21.800 3.086 4.673 1.00 0.00 103 LYS A O 9
ATOM 15658 N N . GLY A 1 104 ? 19.753 3.787 4.036 1.00 0.00 104 GLY A N 9
ATOM 15659 C CA . GLY A 1 104 ? 20.202 4.214 2.722 1.00 0.00 104 GLY A CA 9
ATOM 15660 C C . GLY A 1 104 ? 20.020 3.139 1.661 1.00 0.00 104 GLY A C 9
ATOM 15661 O O . GLY A 1 104 ? 20.727 3.136 0.651 1.00 0.00 104 GLY A O 9
ATOM 15665 N N . THR A 1 105 ? 19.070 2.225 1.891 1.00 0.00 105 THR A N 9
ATOM 15666 C CA . THR A 1 105 ? 18.800 1.139 0.944 1.00 0.00 105 THR A CA 9
ATOM 15667 C C . THR A 1 105 ? 17.436 1.306 0.251 1.00 0.00 105 THR A C 9
ATOM 15668 O O . THR A 1 105 ? 16.976 0.397 -0.444 1.00 0.00 105 THR A O 9
ATOM 15679 N N . LEU A 1 106 ? 16.798 2.469 0.433 1.00 0.00 106 LEU A N 9
ATOM 15680 C CA . LEU A 1 106 ? 15.498 2.741 -0.187 1.00 0.00 106 LEU A CA 9
ATOM 15681 C C . LEU A 1 106 ? 15.624 2.809 -1.711 1.00 0.00 106 LEU A C 9
ATOM 15682 O O . LEU A 1 106 ? 14.853 2.175 -2.428 1.00 0.00 106 LEU A O 9
ATOM 15698 N N . GLU A 1 107 ? 16.603 3.580 -2.198 1.00 0.00 107 GLU A N 9
ATOM 15699 C CA . GLU A 1 107 ? 16.824 3.728 -3.639 1.00 0.00 107 GLU A CA 9
ATOM 15700 C C . GLU A 1 107 ? 17.173 2.390 -4.290 1.00 0.00 107 GLU A C 9
ATOM 15701 O O . GLU A 1 107 ? 16.623 2.041 -5.336 1.00 0.00 107 GLU A O 9
ATOM 15713 N N . GLU A 1 108 ? 18.089 1.644 -3.668 1.00 0.00 108 GLU A N 9
ATOM 15714 C CA . GLU A 1 108 ? 18.508 0.345 -4.190 1.00 0.00 108 GLU A CA 9
ATOM 15715 C C . GLU A 1 108 ? 17.308 -0.587 -4.357 1.00 0.00 108 GLU A C 9
ATOM 15716 O O . GLU A 1 108 ? 17.179 -1.271 -5.376 1.00 0.00 108 GLU A O 9
ATOM 15728 N N . GLU A 1 109 ? 16.429 -0.601 -3.354 1.00 0.00 109 GLU A N 9
ATOM 15729 C CA . GLU A 1 109 ? 15.231 -1.439 -3.388 1.00 0.00 109 GLU A CA 9
ATOM 15730 C C . GLU A 1 109 ? 14.207 -0.897 -4.388 1.00 0.00 109 GLU A C 9
ATOM 15731 O O . GLU A 1 109 ? 13.557 -1.665 -5.094 1.00 0.00 109 GLU A O 9
ATOM 15743 N N . LEU A 1 110 ? 14.073 0.431 -4.438 1.00 0.00 110 LEU A N 9
ATOM 15744 C CA . LEU A 1 110 ? 13.129 1.090 -5.345 1.00 0.00 110 LEU A CA 9
ATOM 15745 C C . LEU A 1 110 ? 13.381 0.686 -6.799 1.00 0.00 110 LEU A C 9
ATOM 15746 O O . LEU A 1 110 ? 12.441 0.421 -7.549 1.00 0.00 110 LEU A O 9
ATOM 15762 N N . THR A 1 111 ? 14.653 0.640 -7.190 1.00 0.00 111 THR A N 9
ATOM 15763 C CA . THR A 1 111 ? 15.021 0.262 -8.553 1.00 0.00 111 THR A CA 9
ATOM 15764 C C . THR A 1 111 ? 14.930 -1.256 -8.742 1.00 0.00 111 THR A C 9
ATOM 15765 O O . THR A 1 111 ? 14.602 -1.734 -9.829 1.00 0.00 111 THR A O 9
ATOM 15776 N N . LYS A 1 112 ? 15.224 -2.008 -7.677 1.00 0.00 112 LYS A N 9
ATOM 15777 C CA . LYS A 1 112 ? 15.179 -3.470 -7.723 1.00 0.00 112 LYS A CA 9
ATOM 15778 C C . LYS A 1 112 ? 13.743 -3.984 -7.868 1.00 0.00 112 LYS A C 9
ATOM 15779 O O . LYS A 1 112 ? 13.487 -4.905 -8.644 1.00 0.00 112 LYS A O 9
ATOM 15798 N N . ILE A 1 113 ? 12.812 -3.389 -7.115 1.00 0.00 113 ILE A N 9
ATOM 15799 C CA . ILE A 1 113 ? 11.403 -3.796 -7.162 1.00 0.00 113 ILE A CA 9
ATOM 15800 C C . ILE A 1 113 ? 10.779 -3.539 -8.537 1.00 0.00 113 ILE A C 9
ATOM 15801 O O . ILE A 1 113 ? 9.789 -4.176 -8.902 1.00 0.00 113 ILE A O 9
ATOM 15817 N N . GLY A 1 114 ? 11.353 -2.599 -9.288 1.00 0.00 114 GLY A N 9
ATOM 15818 C CA . GLY A 1 114 ? 10.832 -2.271 -10.604 1.00 0.00 114 GLY A CA 9
ATOM 15819 C C . GLY A 1 114 ? 10.017 -0.990 -10.605 1.00 0.00 114 GLY A C 9
ATOM 15820 O O . GLY A 1 114 ? 9.150 -0.802 -11.459 1.00 0.00 114 GLY A O 9
ATOM 15824 N N . LEU A 1 115 ? 10.294 -0.102 -9.645 1.00 0.00 115 LEU A N 9
ATOM 15825 C CA . LEU A 1 115 ? 9.581 1.168 -9.541 1.00 0.00 115 LEU A CA 9
ATOM 15826 C C . LEU A 1 115 ? 10.165 2.197 -10.505 1.00 0.00 115 LEU A C 9
ATOM 15827 O O . LEU A 1 115 ? 9.429 2.877 -11.219 1.00 0.00 115 LEU A O 9
ATOM 15843 N N . LEU A 1 116 ? 11.492 2.302 -10.525 1.00 0.00 116 LEU A N 9
ATOM 15844 C CA . LEU A 1 116 ? 12.175 3.242 -11.412 1.00 0.00 116 LEU A CA 9
ATOM 15845 C C . LEU A 1 116 ? 11.965 2.859 -12.880 1.00 0.00 116 LEU A C 9
ATOM 15846 O O . LEU A 1 116 ? 11.419 3.646 -13.654 1.00 0.00 116 LEU A O 9
ATOM 15862 N N . PRO A 1 117 ? 12.392 1.643 -13.286 1.00 0.00 117 PRO A N 9
ATOM 15863 C CA . PRO A 1 117 ? 12.235 1.174 -14.668 1.00 0.00 117 PRO A CA 9
ATOM 15864 C C . PRO A 1 117 ? 10.784 0.826 -15.005 1.00 0.00 117 PRO A C 9
ATOM 15865 O O . PRO A 1 117 ? 10.274 1.343 -16.020 1.00 0.00 117 PRO A O 9
ATOM 15877 N N . MET A 1 9 ? -19.133 -13.707 0.345 1.00 0.00 9 MET A N 10
ATOM 15878 C CA . MET A 1 9 ? -17.787 -13.143 0.651 1.00 0.00 9 MET A CA 10
ATOM 15879 C C . MET A 1 9 ? -16.973 -12.896 -0.618 1.00 0.00 9 MET A C 10
ATOM 15880 O O . MET A 1 9 ? -16.287 -11.879 -0.735 1.00 0.00 9 MET A O 10
ATOM 15894 N N . SER A 1 10 ? -17.052 -13.835 -1.561 1.00 0.00 10 SER A N 10
ATOM 15895 C CA . SER A 1 10 ? -16.319 -13.730 -2.824 1.00 0.00 10 SER A CA 10
ATOM 15896 C C . SER A 1 10 ? -16.598 -12.399 -3.525 1.00 0.00 10 SER A C 10
ATOM 15897 O O . SER A 1 10 ? -15.713 -11.837 -4.169 1.00 0.00 10 SER A O 10
ATOM 15905 N N . ALA A 1 11 ? -17.829 -11.906 -3.392 1.00 0.00 11 ALA A N 10
ATOM 15906 C CA . ALA A 1 11 ? -18.224 -10.640 -4.013 1.00 0.00 11 ALA A CA 10
ATOM 15907 C C . ALA A 1 11 ? -17.272 -9.504 -3.634 1.00 0.00 11 ALA A C 10
ATOM 15908 O O . ALA A 1 11 ? -17.089 -8.563 -4.404 1.00 0.00 11 ALA A O 10
ATOM 15915 N N . PHE A 1 12 ? -16.668 -9.597 -2.449 1.00 0.00 12 PHE A N 10
ATOM 15916 C CA . PHE A 1 12 ? -15.737 -8.574 -1.983 1.00 0.00 12 PHE A CA 10
ATOM 15917 C C . PHE A 1 12 ? -14.287 -9.067 -2.050 1.00 0.00 12 PHE A C 10
ATOM 15918 O O . PHE A 1 12 ? -13.382 -8.300 -2.385 1.00 0.00 12 PHE A O 10
ATOM 15935 N N . VAL A 1 13 ? -14.069 -10.340 -1.721 1.00 0.00 13 VAL A N 10
ATOM 15936 C CA . VAL A 1 13 ? -12.723 -10.919 -1.737 1.00 0.00 13 VAL A CA 10
ATOM 15937 C C . VAL A 1 13 ? -12.192 -11.072 -3.163 1.00 0.00 13 VAL A C 10
ATOM 15938 O O . VAL A 1 13 ? -11.061 -10.682 -3.454 1.00 0.00 13 VAL A O 10
ATOM 15951 N N . THR A 1 14 ? -13.011 -11.639 -4.046 1.00 0.00 14 THR A N 10
ATOM 15952 C CA . THR A 1 14 ? -12.616 -11.839 -5.441 1.00 0.00 14 THR A CA 10
ATOM 15953 C C . THR A 1 14 ? -12.306 -10.505 -6.118 1.00 0.00 14 THR A C 10
ATOM 15954 O O . THR A 1 14 ? -11.322 -10.391 -6.849 1.00 0.00 14 THR A O 10
ATOM 15965 N N . LYS A 1 15 ? -13.147 -9.499 -5.866 1.00 0.00 15 LYS A N 10
ATOM 15966 C CA . LYS A 1 15 ? -12.950 -8.171 -6.450 1.00 0.00 15 LYS A CA 10
ATOM 15967 C C . LYS A 1 15 ? -11.591 -7.600 -6.048 1.00 0.00 15 LYS A C 10
ATOM 15968 O O . LYS A 1 15 ? -10.937 -6.916 -6.835 1.00 0.00 15 LYS A O 10
ATOM 15987 N N . ALA A 1 16 ? -11.168 -7.897 -4.816 1.00 0.00 16 ALA A N 10
ATOM 15988 C CA . ALA A 1 16 ? -9.881 -7.426 -4.311 1.00 0.00 16 ALA A CA 10
ATOM 15989 C C . ALA A 1 16 ? -8.728 -8.057 -5.085 1.00 0.00 16 ALA A C 10
ATOM 15990 O O . ALA A 1 16 ? -7.811 -7.364 -5.525 1.00 0.00 16 ALA A O 10
ATOM 15997 N N . GLU A 1 17 ? -8.784 -9.379 -5.253 1.00 0.00 17 GLU A N 10
ATOM 15998 C CA . GLU A 1 17 ? -7.747 -10.109 -5.981 1.00 0.00 17 GLU A CA 10
ATOM 15999 C C . GLU A 1 17 ? -7.699 -9.676 -7.444 1.00 0.00 17 GLU A C 10
ATOM 16000 O O . GLU A 1 17 ? -6.630 -9.632 -8.052 1.00 0.00 17 GLU A O 10
ATOM 16012 N N . GLU A 1 18 ? -8.862 -9.350 -8.003 1.00 0.00 18 GLU A N 10
ATOM 16013 C CA . GLU A 1 18 ? -8.942 -8.910 -9.390 1.00 0.00 18 GLU A CA 10
ATOM 16014 C C . GLU A 1 18 ? -8.308 -7.527 -9.555 1.00 0.00 18 GLU A C 10
ATOM 16015 O O . GLU A 1 18 ? -7.713 -7.232 -10.591 1.00 0.00 18 GLU A O 10
ATOM 16027 N N . MET A 1 19 ? -8.437 -6.686 -8.525 1.00 0.00 19 MET A N 10
ATOM 16028 C CA . MET A 1 19 ? -7.871 -5.339 -8.560 1.00 0.00 19 MET A CA 10
ATOM 16029 C C . MET A 1 19 ? -6.344 -5.383 -8.570 1.00 0.00 19 MET A C 10
ATOM 16030 O O . MET A 1 19 ? -5.703 -4.667 -9.341 1.00 0.00 19 MET A O 10
ATOM 16044 N N . ILE A 1 20 ? -5.765 -6.230 -7.717 1.00 0.00 20 ILE A N 10
ATOM 16045 C CA . ILE A 1 20 ? -4.318 -6.366 -7.634 1.00 0.00 20 ILE A CA 10
ATOM 16046 C C . ILE A 1 20 ? -3.756 -7.115 -8.843 1.00 0.00 20 ILE A C 10
ATOM 16047 O O . ILE A 1 20 ? -2.551 -7.071 -9.102 1.00 0.00 20 ILE A O 10
ATOM 16063 N N . LYS A 1 21 ? -4.627 -7.805 -9.582 1.00 0.00 21 LYS A N 10
ATOM 16064 C CA . LYS A 1 21 ? -4.207 -8.557 -10.758 1.00 0.00 21 LYS A CA 10
ATOM 16065 C C . LYS A 1 21 ? -3.600 -7.631 -11.809 1.00 0.00 21 LYS A C 10
ATOM 16066 O O . LYS A 1 21 ? -2.423 -7.752 -12.151 1.00 0.00 21 LYS A O 10
ATOM 16085 N N . SER A 1 22 ? -4.409 -6.697 -12.311 1.00 0.00 22 SER A N 10
ATOM 16086 C CA . SER A 1 22 ? -3.951 -5.738 -13.315 1.00 0.00 22 SER A CA 10
ATOM 16087 C C . SER A 1 22 ? -3.268 -4.542 -12.654 1.00 0.00 22 SER A C 10
ATOM 16088 O O . SER A 1 22 ? -2.488 -3.831 -13.292 1.00 0.00 22 SER A O 10
ATOM 16096 N N . HIS A 1 23 ? -3.553 -4.332 -11.368 1.00 0.00 23 HIS A N 10
ATOM 16097 C CA . HIS A 1 23 ? -2.954 -3.233 -10.623 1.00 0.00 23 HIS A CA 10
ATOM 16098 C C . HIS A 1 23 ? -2.219 -3.762 -9.393 1.00 0.00 23 HIS A C 10
ATOM 16099 O O . HIS A 1 23 ? -2.632 -3.521 -8.257 1.00 0.00 23 HIS A O 10
ATOM 16114 N N . PRO A 1 24 ? -1.111 -4.496 -9.609 1.00 0.00 24 PRO A N 10
ATOM 16115 C CA . PRO A 1 24 ? -0.312 -5.066 -8.516 1.00 0.00 24 PRO A CA 10
ATOM 16116 C C . PRO A 1 24 ? 0.363 -3.994 -7.659 1.00 0.00 24 PRO A C 10
ATOM 16117 O O . PRO A 1 24 ? 0.705 -4.243 -6.502 1.00 0.00 24 PRO A O 10
ATOM 16128 N N . TYR A 1 25 ? 0.547 -2.801 -8.229 1.00 0.00 25 TYR A N 10
ATOM 16129 C CA . TYR A 1 25 ? 1.170 -1.697 -7.514 1.00 0.00 25 TYR A CA 10
ATOM 16130 C C . TYR A 1 25 ? 0.111 -0.852 -6.807 1.00 0.00 25 TYR A C 10
ATOM 16131 O O . TYR A 1 25 ? -0.140 0.294 -7.186 1.00 0.00 25 TYR A O 10
ATOM 16149 N N . PHE A 1 26 ? -0.514 -1.431 -5.782 1.00 0.00 26 PHE A N 10
ATOM 16150 C CA . PHE A 1 26 ? -1.554 -0.740 -5.025 1.00 0.00 26 PHE A CA 10
ATOM 16151 C C . PHE A 1 26 ? -1.061 -0.359 -3.631 1.00 0.00 26 PHE A C 10
ATOM 16152 O O . PHE A 1 26 ? -0.363 -1.133 -2.974 1.00 0.00 26 PHE A O 10
ATOM 16169 N N . GLN A 1 27 ? -1.425 0.844 -3.187 1.00 0.00 27 GLN A N 10
ATOM 16170 C CA . GLN A 1 27 ? -1.019 1.338 -1.874 1.00 0.00 27 GLN A CA 10
ATOM 16171 C C . GLN A 1 27 ? -2.160 2.105 -1.208 1.00 0.00 27 GLN A C 10
ATOM 16172 O O . GLN A 1 27 ? -2.570 3.159 -1.691 1.00 0.00 27 GLN A O 10
ATOM 16186 N N . LEU A 1 28 ? -2.667 1.568 -0.101 1.00 0.00 28 LEU A N 10
ATOM 16187 C CA . LEU A 1 28 ? -3.763 2.206 0.624 1.00 0.00 28 LEU A CA 10
ATOM 16188 C C . LEU A 1 28 ? -3.252 2.960 1.845 1.00 0.00 28 LEU A C 10
ATOM 16189 O O . LEU A 1 28 ? -2.353 2.491 2.547 1.00 0.00 28 LEU A O 10
ATOM 16205 N N . SER A 1 29 ? -3.832 4.133 2.095 1.00 0.00 29 SER A N 10
ATOM 16206 C CA . SER A 1 29 ? -3.440 4.959 3.232 1.00 0.00 29 SER A CA 10
ATOM 16207 C C . SER A 1 29 ? -4.636 5.724 3.796 1.00 0.00 29 SER A C 10
ATOM 16208 O O . SER A 1 29 ? -5.530 6.136 3.054 1.00 0.00 29 SER A O 10
ATOM 16216 N N . ALA A 1 30 ? -4.640 5.912 5.115 1.00 0.00 30 ALA A N 10
ATOM 16217 C CA . ALA A 1 30 ? -5.719 6.632 5.789 1.00 0.00 30 ALA A CA 10
ATOM 16218 C C . ALA A 1 30 ? -5.451 8.136 5.795 1.00 0.00 30 ALA A C 10
ATOM 16219 O O . ALA A 1 30 ? -4.474 8.603 5.207 1.00 0.00 30 ALA A O 10
ATOM 16226 N N . SER A 1 31 ? -6.320 8.892 6.468 1.00 0.00 31 SER A N 10
ATOM 16227 C CA . SER A 1 31 ? -6.169 10.342 6.552 1.00 0.00 31 SER A CA 10
ATOM 16228 C C . SER A 1 31 ? -6.058 10.799 8.008 1.00 0.00 31 SER A C 10
ATOM 16229 O O . SER A 1 31 ? -6.765 11.712 8.441 1.00 0.00 31 SER A O 10
ATOM 16237 N N . TRP A 1 32 ? -5.161 10.160 8.759 1.00 0.00 32 TRP A N 10
ATOM 16238 C CA . TRP A 1 32 ? -4.952 10.502 10.166 1.00 0.00 32 TRP A CA 10
ATOM 16239 C C . TRP A 1 32 ? -3.538 10.135 10.621 1.00 0.00 32 TRP A C 10
ATOM 16240 O O . TRP A 1 32 ? -2.846 10.949 11.233 1.00 0.00 32 TRP A O 10
ATOM 16261 N N . CYS A 1 33 ? -3.115 8.903 10.321 1.00 0.00 33 CYS A N 10
ATOM 16262 C CA . CYS A 1 33 ? -1.783 8.431 10.701 1.00 0.00 33 CYS A CA 10
ATOM 16263 C C . CYS A 1 33 ? -0.690 9.158 9.912 1.00 0.00 33 CYS A C 10
ATOM 16264 O O . CYS A 1 33 ? -0.791 9.308 8.692 1.00 0.00 33 CYS A O 10
ATOM 16272 N N . PRO A 1 34 ? 0.373 9.620 10.606 1.00 0.00 34 PRO A N 10
ATOM 16273 C CA . PRO A 1 34 ? 1.491 10.334 9.970 1.00 0.00 34 PRO A CA 10
ATOM 16274 C C . PRO A 1 34 ? 2.278 9.453 8.998 1.00 0.00 34 PRO A C 10
ATOM 16275 O O . PRO A 1 34 ? 2.771 9.934 7.979 1.00 0.00 34 PRO A O 10
ATOM 16286 N N . ASP A 1 35 ? 2.390 8.160 9.315 1.00 0.00 35 ASP A N 10
ATOM 16287 C CA . ASP A 1 35 ? 3.114 7.220 8.456 1.00 0.00 35 ASP A CA 10
ATOM 16288 C C . ASP A 1 35 ? 2.501 7.170 7.056 1.00 0.00 35 ASP A C 10
ATOM 16289 O O . ASP A 1 35 ? 3.207 6.954 6.068 1.00 0.00 35 ASP A O 10
ATOM 16298 N N . CYS A 1 36 ? 1.185 7.369 6.976 1.00 0.00 36 CYS A N 10
ATOM 16299 C CA . CYS A 1 36 ? 0.481 7.346 5.698 1.00 0.00 36 CYS A CA 10
ATOM 16300 C C . CYS A 1 36 ? 0.865 8.550 4.843 1.00 0.00 36 CYS A C 10
ATOM 16301 O O . CYS A 1 36 ? 1.326 8.395 3.710 1.00 0.00 36 CYS A O 10
ATOM 16309 N N . VAL A 1 37 ? 0.675 9.749 5.391 1.00 0.00 37 VAL A N 10
ATOM 16310 C CA . VAL A 1 37 ? 1.008 10.975 4.674 1.00 0.00 37 VAL A CA 10
ATOM 16311 C C . VAL A 1 37 ? 2.498 11.013 4.320 1.00 0.00 37 VAL A C 10
ATOM 16312 O O . VAL A 1 37 ? 2.876 11.498 3.253 1.00 0.00 37 VAL A O 10
ATOM 16325 N N . TYR A 1 38 ? 3.336 10.483 5.217 1.00 0.00 38 TYR A N 10
ATOM 16326 C CA . TYR A 1 38 ? 4.783 10.440 4.994 1.00 0.00 38 TYR A CA 10
ATOM 16327 C C . TYR A 1 38 ? 5.110 9.596 3.762 1.00 0.00 38 TYR A C 10
ATOM 16328 O O . TYR A 1 38 ? 5.925 9.991 2.928 1.00 0.00 38 TYR A O 10
ATOM 16346 N N . ALA A 1 39 ? 4.466 8.431 3.659 1.00 0.00 39 ALA A N 10
ATOM 16347 C CA . ALA A 1 39 ? 4.682 7.524 2.531 1.00 0.00 39 ALA A CA 10
ATOM 16348 C C . ALA A 1 39 ? 4.359 8.203 1.202 1.00 0.00 39 ALA A C 10
ATOM 16349 O O . ALA A 1 39 ? 5.072 8.016 0.214 1.00 0.00 39 ALA A O 10
ATOM 16356 N N . ASN A 1 40 ? 3.286 8.995 1.182 1.00 0.00 40 ASN A N 10
ATOM 16357 C CA . ASN A 1 40 ? 2.879 9.706 -0.027 1.00 0.00 40 ASN A CA 10
ATOM 16358 C C . ASN A 1 40 ? 3.795 10.894 -0.292 1.00 0.00 40 ASN A C 10
ATOM 16359 O O . ASN A 1 40 ? 3.996 11.286 -1.441 1.00 0.00 40 ASN A O 10
ATOM 16370 N N . SER A 1 41 ? 4.349 11.467 0.777 1.00 0.00 41 SER A N 10
ATOM 16371 C CA . SER A 1 41 ? 5.243 12.609 0.656 1.00 0.00 41 SER A CA 10
ATOM 16372 C C . SER A 1 41 ? 6.501 12.237 -0.127 1.00 0.00 41 SER A C 10
ATOM 16373 O O . SER A 1 41 ? 6.935 12.976 -1.013 1.00 0.00 41 SER A O 10
ATOM 16381 N N . ILE A 1 42 ? 7.082 11.083 0.203 1.00 0.00 42 ILE A N 10
ATOM 16382 C CA . ILE A 1 42 ? 8.289 10.612 -0.472 1.00 0.00 42 ILE A CA 10
ATOM 16383 C C . ILE A 1 42 ? 8.008 10.268 -1.935 1.00 0.00 42 ILE A C 10
ATOM 16384 O O . ILE A 1 42 ? 8.798 10.601 -2.820 1.00 0.00 42 ILE A O 10
ATOM 16400 N N . TRP A 1 43 ? 6.879 9.606 -2.182 1.00 0.00 43 TRP A N 10
ATOM 16401 C CA . TRP A 1 43 ? 6.496 9.220 -3.538 1.00 0.00 43 TRP A CA 10
ATOM 16402 C C . TRP A 1 43 ? 6.157 10.450 -4.384 1.00 0.00 43 TRP A C 10
ATOM 16403 O O . TRP A 1 43 ? 6.444 10.484 -5.581 1.00 0.00 43 TRP A O 10
ATOM 16424 N N . ASN A 1 44 ? 5.553 11.458 -3.752 1.00 0.00 44 ASN A N 10
ATOM 16425 C CA . ASN A 1 44 ? 5.183 12.693 -4.443 1.00 0.00 44 ASN A CA 10
ATOM 16426 C C . ASN A 1 44 ? 6.423 13.501 -4.832 1.00 0.00 44 ASN A C 10
ATOM 16427 O O . ASN A 1 44 ? 6.425 14.192 -5.851 1.00 0.00 44 ASN A O 10
ATOM 16438 N N . LYS A 1 45 ? 7.473 13.406 -4.017 1.00 0.00 45 LYS A N 10
ATOM 16439 C CA . LYS A 1 45 ? 8.716 14.126 -4.279 1.00 0.00 45 LYS A CA 10
ATOM 16440 C C . LYS A 1 45 ? 9.541 13.416 -5.349 1.00 0.00 45 LYS A C 10
ATOM 16441 O O . LYS A 1 45 ? 10.281 14.056 -6.097 1.00 0.00 45 LYS A O 10
ATOM 16460 N N . LEU A 1 46 ? 9.414 12.090 -5.416 1.00 0.00 46 LEU A N 10
ATOM 16461 C CA . LEU A 1 46 ? 10.148 11.300 -6.399 1.00 0.00 46 LEU A CA 10
ATOM 16462 C C . LEU A 1 46 ? 9.477 11.334 -7.777 1.00 0.00 46 LEU A C 10
ATOM 16463 O O . LEU A 1 46 ? 10.035 10.824 -8.750 1.00 0.00 46 LEU A O 10
ATOM 16479 N N . ASN A 1 47 ? 8.281 11.930 -7.858 1.00 0.00 47 ASN A N 10
ATOM 16480 C CA . ASN A 1 47 ? 7.551 12.019 -9.118 1.00 0.00 47 ASN A CA 10
ATOM 16481 C C . ASN A 1 47 ? 7.337 10.630 -9.722 1.00 0.00 47 ASN A C 10
ATOM 16482 O O . ASN A 1 47 ? 7.584 10.406 -10.909 1.00 0.00 47 ASN A O 10
ATOM 16493 N N . VAL A 1 48 ? 6.876 9.697 -8.892 1.00 0.00 48 VAL A N 10
ATOM 16494 C CA . VAL A 1 48 ? 6.626 8.329 -9.338 1.00 0.00 48 VAL A CA 10
ATOM 16495 C C . VAL A 1 48 ? 5.168 7.930 -9.096 1.00 0.00 48 VAL A C 10
ATOM 16496 O O . VAL A 1 48 ? 4.864 6.758 -8.864 1.00 0.00 48 VAL A O 10
ATOM 16509 N N . GLN A 1 49 ? 4.269 8.916 -9.161 1.00 0.00 49 GLN A N 10
ATOM 16510 C CA . GLN A 1 49 ? 2.842 8.674 -8.959 1.00 0.00 49 GLN A CA 10
ATOM 16511 C C . GLN A 1 49 ? 2.212 7.999 -10.181 1.00 0.00 49 GLN A C 10
ATOM 16512 O O . GLN A 1 49 ? 1.141 7.398 -10.081 1.00 0.00 49 GLN A O 10
ATOM 16526 N N . ASP A 1 50 ? 2.884 8.099 -11.332 1.00 0.00 50 ASP A N 10
ATOM 16527 C CA . ASP A 1 50 ? 2.397 7.492 -12.573 1.00 0.00 50 ASP A CA 10
ATOM 16528 C C . ASP A 1 50 ? 2.831 6.028 -12.664 1.00 0.00 50 ASP A C 10
ATOM 16529 O O . ASP A 1 50 ? 2.099 5.187 -13.184 1.00 0.00 50 ASP A O 10
ATOM 16538 N N . LYS A 1 51 ? 4.030 5.737 -12.156 1.00 0.00 51 LYS A N 10
ATOM 16539 C CA . LYS A 1 51 ? 4.568 4.376 -12.174 1.00 0.00 51 LYS A CA 10
ATOM 16540 C C . LYS A 1 51 ? 3.881 3.485 -11.130 1.00 0.00 51 LYS A C 10
ATOM 16541 O O . LYS A 1 51 ? 3.841 2.263 -11.282 1.00 0.00 51 LYS A O 10
ATOM 16560 N N . VAL A 1 52 ? 3.342 4.102 -10.073 1.00 0.00 52 VAL A N 10
ATOM 16561 C CA . VAL A 1 52 ? 2.661 3.365 -9.009 1.00 0.00 52 VAL A CA 10
ATOM 16562 C C . VAL A 1 52 ? 1.203 3.816 -8.888 1.00 0.00 52 VAL A C 10
ATOM 16563 O O . VAL A 1 52 ? 0.845 4.901 -9.346 1.00 0.00 52 VAL A O 10
ATOM 16576 N N . PHE A 1 53 ? 0.366 2.987 -8.258 1.00 0.00 53 PHE A N 10
ATOM 16577 C CA . PHE A 1 53 ? -1.041 3.317 -8.072 1.00 0.00 53 PHE A CA 10
ATOM 16578 C C . PHE A 1 53 ? -1.390 3.331 -6.589 1.00 0.00 53 PHE A C 10
ATOM 16579 O O . PHE A 1 53 ? -1.399 2.294 -5.924 1.00 0.00 53 PHE A O 10
ATOM 16596 N N . VAL A 1 54 ? -1.674 4.520 -6.084 1.00 0.00 54 VAL A N 10
ATOM 16597 C CA . VAL A 1 54 ? -2.028 4.700 -4.678 1.00 0.00 54 VAL A CA 10
ATOM 16598 C C . VAL A 1 54 ? -3.489 5.119 -4.517 1.00 0.00 54 VAL A C 10
ATOM 16599 O O . VAL A 1 54 ? -4.013 5.904 -5.310 1.00 0.00 54 VAL A O 10
ATOM 16612 N N . PHE A 1 55 ? -4.137 4.588 -3.483 1.00 0.00 55 PHE A N 10
ATOM 16613 C CA . PHE A 1 55 ? -5.535 4.902 -3.203 1.00 0.00 55 PHE A CA 10
ATOM 16614 C C . PHE A 1 55 ? -5.708 5.416 -1.775 1.00 0.00 55 PHE A C 10
ATOM 16615 O O . PHE A 1 55 ? -5.317 4.750 -0.812 1.00 0.00 55 PHE A O 10
ATOM 16632 N N . ASP A 1 56 ? -6.296 6.604 -1.648 1.00 0.00 56 ASP A N 10
ATOM 16633 C CA . ASP A 1 56 ? -6.526 7.218 -0.342 1.00 0.00 56 ASP A CA 10
ATOM 16634 C C . ASP A 1 56 ? -7.897 6.835 0.211 1.00 0.00 56 ASP A C 10
ATOM 16635 O O . ASP A 1 56 ? -8.861 6.689 -0.542 1.00 0.00 56 ASP A O 10
ATOM 16644 N N . ILE A 1 57 ? -7.975 6.675 1.532 1.00 0.00 57 ILE A N 10
ATOM 16645 C CA . ILE A 1 57 ? -9.226 6.311 2.191 1.00 0.00 57 ILE A CA 10
ATOM 16646 C C . ILE A 1 57 ? -9.734 7.453 3.068 1.00 0.00 57 ILE A C 10
ATOM 16647 O O . ILE A 1 57 ? -9.514 7.464 4.283 1.00 0.00 57 ILE A O 10
ATOM 16663 N N . GLY A 1 58 ? -10.410 8.415 2.442 1.00 0.00 58 GLY A N 10
ATOM 16664 C CA . GLY A 1 58 ? -10.940 9.553 3.173 1.00 0.00 58 GLY A CA 10
ATOM 16665 C C . GLY A 1 58 ? -12.385 9.864 2.819 1.00 0.00 58 GLY A C 10
ATOM 16666 O O . GLY A 1 58 ? -12.845 10.991 3.013 1.00 0.00 58 GLY A O 10
ATOM 16670 N N . SER A 1 59 ? -13.106 8.869 2.300 1.00 0.00 59 SER A N 10
ATOM 16671 C CA . SER A 1 59 ? -14.508 9.049 1.923 1.00 0.00 59 SER A CA 10
ATOM 16672 C C . SER A 1 59 ? -15.295 7.742 2.058 1.00 0.00 59 SER A C 10
ATOM 16673 O O . SER A 1 59 ? -16.320 7.555 1.399 1.00 0.00 59 SER A O 10
ATOM 16681 N N . LEU A 1 60 ? -14.816 6.844 2.923 1.00 0.00 60 LEU A N 10
ATOM 16682 C CA . LEU A 1 60 ? -15.479 5.562 3.146 1.00 0.00 60 LEU A CA 10
ATOM 16683 C C . LEU A 1 60 ? -14.848 4.806 4.326 1.00 0.00 60 LEU A C 10
ATOM 16684 O O . LEU A 1 60 ? -14.364 3.685 4.169 1.00 0.00 60 LEU A O 10
ATOM 16700 N N . PRO A 1 61 ? -14.838 5.418 5.527 1.00 0.00 61 PRO A N 10
ATOM 16701 C CA . PRO A 1 61 ? -14.262 4.806 6.721 1.00 0.00 61 PRO A CA 10
ATOM 16702 C C . PRO A 1 61 ? -15.269 3.972 7.513 1.00 0.00 61 PRO A C 10
ATOM 16703 O O . PRO A 1 61 ? -16.482 4.144 7.375 1.00 0.00 61 PRO A O 10
ATOM 16714 N N . ARG A 1 62 ? -14.742 3.081 8.357 1.00 0.00 62 ARG A N 10
ATOM 16715 C CA . ARG A 1 62 ? -15.558 2.212 9.207 1.00 0.00 62 ARG A CA 10
ATOM 16716 C C . ARG A 1 62 ? -16.404 1.232 8.392 1.00 0.00 62 ARG A C 10
ATOM 16717 O O . ARG A 1 62 ? -16.091 0.044 8.336 1.00 0.00 62 ARG A O 10
ATOM 16738 N N . ASN A 1 63 ? -17.482 1.726 7.782 1.00 0.00 63 ASN A N 10
ATOM 16739 C CA . ASN A 1 63 ? -18.377 0.877 6.993 1.00 0.00 63 ASN A CA 10
ATOM 16740 C C . ASN A 1 63 ? -17.631 0.156 5.873 1.00 0.00 63 ASN A C 10
ATOM 16741 O O . ASN A 1 63 ? -17.751 -1.060 5.722 1.00 0.00 63 ASN A O 10
ATOM 16752 N N . GLU A 1 64 ? -16.860 0.907 5.092 1.00 0.00 64 GLU A N 10
ATOM 16753 C CA . GLU A 1 64 ? -16.096 0.323 3.994 1.00 0.00 64 GLU A CA 10
ATOM 16754 C C . GLU A 1 64 ? -14.787 -0.272 4.505 1.00 0.00 64 GLU A C 10
ATOM 16755 O O . GLU A 1 64 ? -14.257 -1.218 3.918 1.00 0.00 64 GLU A O 10
ATOM 16767 N N . GLN A 1 65 ? -14.268 0.285 5.601 1.00 0.00 65 GLN A N 10
ATOM 16768 C CA . GLN A 1 65 ? -13.024 -0.196 6.189 1.00 0.00 65 GLN A CA 10
ATOM 16769 C C . GLN A 1 65 ? -13.181 -1.618 6.718 1.00 0.00 65 GLN A C 10
ATOM 16770 O O . GLN A 1 65 ? -12.293 -2.448 6.544 1.00 0.00 65 GLN A O 10
ATOM 16784 N N . GLU A 1 66 ? -14.315 -1.899 7.366 1.00 0.00 66 GLU A N 10
ATOM 16785 C CA . GLU A 1 66 ? -14.565 -3.234 7.912 1.00 0.00 66 GLU A CA 10
ATOM 16786 C C . GLU A 1 66 ? -14.532 -4.287 6.805 1.00 0.00 66 GLU A C 10
ATOM 16787 O O . GLU A 1 66 ? -13.986 -5.374 6.990 1.00 0.00 66 GLU A O 10
ATOM 16799 N N . LYS A 1 67 ? -15.111 -3.951 5.650 1.00 0.00 67 LYS A N 10
ATOM 16800 C CA . LYS A 1 67 ? -15.139 -4.867 4.515 1.00 0.00 67 LYS A CA 10
ATOM 16801 C C . LYS A 1 67 ? -13.754 -4.987 3.880 1.00 0.00 67 LYS A C 10
ATOM 16802 O O . LYS A 1 67 ? -13.296 -6.089 3.575 1.00 0.00 67 LYS A O 10
ATOM 16821 N N . TRP A 1 68 ? -13.085 -3.847 3.695 1.00 0.00 68 TRP A N 10
ATOM 16822 C CA . TRP A 1 68 ? -11.746 -3.830 3.107 1.00 0.00 68 TRP A CA 10
ATOM 16823 C C . TRP A 1 68 ? -10.755 -4.597 3.984 1.00 0.00 68 TRP A C 10
ATOM 16824 O O . TRP A 1 68 ? -9.838 -5.243 3.477 1.00 0.00 68 TRP A O 10
ATOM 16845 N N . ARG A 1 69 ? -10.949 -4.522 5.302 1.00 0.00 69 ARG A N 10
ATOM 16846 C CA . ARG A 1 69 ? -10.075 -5.210 6.248 1.00 0.00 69 ARG A CA 10
ATOM 16847 C C . ARG A 1 69 ? -10.163 -6.724 6.070 1.00 0.00 69 ARG A C 10
ATOM 16848 O O . ARG A 1 69 ? -9.142 -7.400 5.957 1.00 0.00 69 ARG A O 10
ATOM 16869 N N . ILE A 1 70 ? -11.389 -7.250 6.043 1.00 0.00 70 ILE A N 10
ATOM 16870 C CA . ILE A 1 70 ? -11.602 -8.687 5.876 1.00 0.00 70 ILE A CA 10
ATOM 16871 C C . ILE A 1 70 ? -11.014 -9.173 4.550 1.00 0.00 70 ILE A C 10
ATOM 16872 O O . ILE A 1 70 ? -10.458 -10.271 4.476 1.00 0.00 70 ILE A O 10
ATOM 16888 N N . ALA A 1 71 ? -11.138 -8.350 3.510 1.00 0.00 71 ALA A N 10
ATOM 16889 C CA . ALA A 1 71 ? -10.617 -8.695 2.191 1.00 0.00 71 ALA A CA 10
ATOM 16890 C C . ALA A 1 71 ? -9.092 -8.727 2.192 1.00 0.00 71 ALA A C 10
ATOM 16891 O O . ALA A 1 71 ? -8.488 -9.729 1.812 1.00 0.00 71 ALA A O 10
ATOM 16898 N N . PHE A 1 72 ? -8.472 -7.626 2.623 1.00 0.00 72 PHE A N 10
ATOM 16899 C CA . PHE A 1 72 ? -7.012 -7.539 2.672 1.00 0.00 72 PHE A CA 10
ATOM 16900 C C . PHE A 1 72 ? -6.426 -8.606 3.598 1.00 0.00 72 PHE A C 10
ATOM 16901 O O . PHE A 1 72 ? -5.365 -9.164 3.316 1.00 0.00 72 PHE A O 10
ATOM 16918 N N . GLN A 1 73 ? -7.128 -8.894 4.697 1.00 0.00 73 GLN A N 10
ATOM 16919 C CA . GLN A 1 73 ? -6.676 -9.906 5.650 1.00 0.00 73 GLN A CA 10
ATOM 16920 C C . GLN A 1 73 ? -6.673 -11.297 5.015 1.00 0.00 73 GLN A C 10
ATOM 16921 O O . GLN A 1 73 ? -5.857 -12.148 5.367 1.00 0.00 73 GLN A O 10
ATOM 16935 N N . LYS A 1 74 ? -7.591 -11.521 4.076 1.00 0.00 74 LYS A N 10
ATOM 16936 C CA . LYS A 1 74 ? -7.692 -12.803 3.392 1.00 0.00 74 LYS A CA 10
ATOM 16937 C C . LYS A 1 74 ? -6.636 -12.922 2.291 1.00 0.00 74 LYS A C 10
ATOM 16938 O O . LYS A 1 74 ? -6.188 -14.023 1.970 1.00 0.00 74 LYS A O 10
ATOM 16957 N N . VAL A 1 75 ? -6.244 -11.784 1.717 1.00 0.00 75 VAL A N 10
ATOM 16958 C CA . VAL A 1 75 ? -5.243 -11.769 0.655 1.00 0.00 75 VAL A CA 10
ATOM 16959 C C . VAL A 1 75 ? -3.829 -11.847 1.230 1.00 0.00 75 VAL A C 10
ATOM 16960 O O . VAL A 1 75 ? -2.990 -12.594 0.726 1.00 0.00 75 VAL A O 10
ATOM 16973 N N . VAL A 1 76 ? -3.567 -11.074 2.287 1.00 0.00 76 VAL A N 10
ATOM 16974 C CA . VAL A 1 76 ? -2.246 -11.073 2.912 1.00 0.00 76 VAL A CA 10
ATOM 16975 C C . VAL A 1 76 ? -2.317 -11.370 4.411 1.00 0.00 76 VAL A C 10
ATOM 16976 O O . VAL A 1 76 ? -1.479 -12.099 4.943 1.00 0.00 76 VAL A O 10
ATOM 16989 N N . GLY A 1 77 ? -3.312 -10.797 5.089 1.00 0.00 77 GLY A N 10
ATOM 16990 C CA . GLY A 1 77 ? -3.456 -11.014 6.520 1.00 0.00 77 GLY A CA 10
ATOM 16991 C C . GLY A 1 77 ? -2.726 -9.968 7.340 1.00 0.00 77 GLY A C 10
ATOM 16992 O O . GLY A 1 77 ? -2.170 -10.279 8.395 1.00 0.00 77 GLY A O 10
ATOM 16996 N N . SER A 1 78 ? -2.730 -8.723 6.859 1.00 0.00 78 SER A N 10
ATOM 16997 C CA . SER A 1 78 ? -2.067 -7.631 7.554 1.00 0.00 78 SER A CA 10
ATOM 16998 C C . SER A 1 78 ? -3.092 -6.644 8.108 1.00 0.00 78 SER A C 10
ATOM 16999 O O . SER A 1 78 ? -3.679 -5.859 7.360 1.00 0.00 78 SER A O 10
ATOM 17007 N N . ARG A 1 79 ? -3.300 -6.689 9.423 1.00 0.00 79 ARG A N 10
ATOM 17008 C CA . ARG A 1 79 ? -4.251 -5.795 10.079 1.00 0.00 79 ARG A CA 10
ATOM 17009 C C . ARG A 1 79 ? -3.553 -4.528 10.579 1.00 0.00 79 ARG A C 10
ATOM 17010 O O . ARG A 1 79 ? -3.885 -4.005 11.646 1.00 0.00 79 ARG A O 10
ATOM 17031 N N . ASN A 1 80 ? -2.585 -4.039 9.801 1.00 0.00 80 ASN A N 10
ATOM 17032 C CA . ASN A 1 80 ? -1.837 -2.837 10.165 1.00 0.00 80 ASN A CA 10
ATOM 17033 C C . ASN A 1 80 ? -1.796 -1.843 9.003 1.00 0.00 80 ASN A C 10
ATOM 17034 O O . ASN A 1 80 ? -1.228 -2.135 7.949 1.00 0.00 80 ASN A O 10
ATOM 17045 N N . LEU A 1 81 ? -2.388 -0.668 9.208 1.00 0.00 81 LEU A N 10
ATOM 17046 C CA . LEU A 1 81 ? -2.414 0.374 8.181 1.00 0.00 81 LEU A CA 10
ATOM 17047 C C . LEU A 1 81 ? -1.353 1.441 8.467 1.00 0.00 81 LEU A C 10
ATOM 17048 O O . LEU A 1 81 ? -1.047 1.715 9.628 1.00 0.00 81 LEU A O 10
ATOM 17064 N N . PRO A 1 82 ? -0.774 2.060 7.414 1.00 0.00 82 PRO A N 10
ATOM 17065 C CA . PRO A 1 82 ? -1.109 1.765 6.013 1.00 0.00 82 PRO A CA 10
ATOM 17066 C C . PRO A 1 82 ? -0.523 0.437 5.530 1.00 0.00 82 PRO A C 10
ATOM 17067 O O . PRO A 1 82 ? 0.218 -0.226 6.256 1.00 0.00 82 PRO A O 10
ATOM 17078 N N . THR A 1 83 ? -0.867 0.057 4.299 1.00 0.00 83 THR A N 10
ATOM 17079 C CA . THR A 1 83 ? -0.382 -1.195 3.720 1.00 0.00 83 THR A CA 10
ATOM 17080 C C . THR A 1 83 ? 0.095 -0.995 2.281 1.00 0.00 83 THR A C 10
ATOM 17081 O O . THR A 1 83 ? -0.593 -0.369 1.473 1.00 0.00 83 THR A O 10
ATOM 17092 N N . ILE A 1 84 ? 1.271 -1.544 1.967 1.00 0.00 84 ILE A N 10
ATOM 17093 C CA . ILE A 1 84 ? 1.835 -1.441 0.624 1.00 0.00 84 ILE A CA 10
ATOM 17094 C C . ILE A 1 84 ? 1.942 -2.821 -0.026 1.00 0.00 84 ILE A C 10
ATOM 17095 O O . ILE A 1 84 ? 2.752 -3.652 0.394 1.00 0.00 84 ILE A O 10
ATOM 17111 N N . VAL A 1 85 ? 1.125 -3.058 -1.052 1.00 0.00 85 VAL A N 10
ATOM 17112 C CA . VAL A 1 85 ? 1.135 -4.336 -1.762 1.00 0.00 85 VAL A CA 10
ATOM 17113 C C . VAL A 1 85 ? 1.764 -4.195 -3.146 1.00 0.00 85 VAL A C 10
ATOM 17114 O O . VAL A 1 85 ? 1.329 -3.379 -3.959 1.00 0.00 85 VAL A O 10
ATOM 17127 N N . VAL A 1 86 ? 2.793 -5.001 -3.403 1.00 0.00 86 VAL A N 10
ATOM 17128 C CA . VAL A 1 86 ? 3.492 -4.979 -4.685 1.00 0.00 86 VAL A CA 10
ATOM 17129 C C . VAL A 1 86 ? 3.501 -6.367 -5.319 1.00 0.00 86 VAL A C 10
ATOM 17130 O O . VAL A 1 86 ? 3.897 -7.344 -4.684 1.00 0.00 86 VAL A O 10
ATOM 17143 N N . ASN A 1 87 ? 3.053 -6.444 -6.574 1.00 0.00 87 ASN A N 10
ATOM 17144 C CA . ASN A 1 87 ? 2.997 -7.712 -7.303 1.00 0.00 87 ASN A CA 10
ATOM 17145 C C . ASN A 1 87 ? 2.040 -8.694 -6.623 1.00 0.00 87 ASN A C 10
ATOM 17146 O O . ASN A 1 87 ? 2.295 -9.901 -6.585 1.00 0.00 87 ASN A O 10
ATOM 17157 N N . GLY A 1 88 ? 0.936 -8.167 -6.089 1.00 0.00 88 GLY A N 10
ATOM 17158 C CA . GLY A 1 88 ? -0.046 -9.005 -5.420 1.00 0.00 88 GLY A CA 10
ATOM 17159 C C . GLY A 1 88 ? 0.514 -9.698 -4.192 1.00 0.00 88 GLY A C 10
ATOM 17160 O O . GLY A 1 88 ? 0.351 -10.907 -4.027 1.00 0.00 88 GLY A O 10
ATOM 17164 N N . LYS A 1 89 ? 1.167 -8.927 -3.328 1.00 0.00 89 LYS A N 10
ATOM 17165 C CA . LYS A 1 89 ? 1.752 -9.454 -2.104 1.00 0.00 89 LYS A CA 10
ATOM 17166 C C . LYS A 1 89 ? 2.360 -8.330 -1.271 1.00 0.00 89 LYS A C 10
ATOM 17167 O O . LYS A 1 89 ? 3.020 -7.436 -1.803 1.00 0.00 89 LYS A O 10
ATOM 17186 N N . PHE A 1 90 ? 2.123 -8.382 0.036 1.00 0.00 90 PHE A N 10
ATOM 17187 C CA . PHE A 1 90 ? 2.638 -7.371 0.962 1.00 0.00 90 PHE A CA 10
ATOM 17188 C C . PHE A 1 90 ? 4.164 -7.306 0.909 1.00 0.00 90 PHE A C 10
ATOM 17189 O O . PHE A 1 90 ? 4.851 -8.160 1.474 1.00 0.00 90 PHE A O 10
ATOM 17206 N N . TRP A 1 91 ? 4.689 -6.292 0.221 1.00 0.00 91 TRP A N 10
ATOM 17207 C CA . TRP A 1 91 ? 6.135 -6.124 0.085 1.00 0.00 91 TRP A CA 10
ATOM 17208 C C . TRP A 1 91 ? 6.633 -4.836 0.753 1.00 0.00 91 TRP A C 10
ATOM 17209 O O . TRP A 1 91 ? 7.842 -4.648 0.908 1.00 0.00 91 TRP A O 10
ATOM 17230 N N . GLY A 1 92 ? 5.712 -3.952 1.146 1.00 0.00 92 GLY A N 10
ATOM 17231 C CA . GLY A 1 92 ? 6.107 -2.709 1.788 1.00 0.00 92 GLY A CA 10
ATOM 17232 C C . GLY A 1 92 ? 5.319 -2.429 3.051 1.00 0.00 92 GLY A C 10
ATOM 17233 O O . GLY A 1 92 ? 4.122 -2.710 3.115 1.00 0.00 92 GLY A O 10
ATOM 17237 N N . THR A 1 93 ? 5.990 -1.869 4.058 1.00 0.00 93 THR A N 10
ATOM 17238 C CA . THR A 1 93 ? 5.343 -1.547 5.328 1.00 0.00 93 THR A CA 10
ATOM 17239 C C . THR A 1 93 ? 5.644 -0.109 5.750 1.00 0.00 93 THR A C 10
ATOM 17240 O O . THR A 1 93 ? 6.621 0.488 5.294 1.00 0.00 93 THR A O 10
ATOM 17251 N N . GLU A 1 94 ? 4.806 0.439 6.635 1.00 0.00 94 GLU A N 10
ATOM 17252 C CA . GLU A 1 94 ? 4.990 1.805 7.128 1.00 0.00 94 GLU A CA 10
ATOM 17253 C C . GLU A 1 94 ? 6.369 1.979 7.770 1.00 0.00 94 GLU A C 10
ATOM 17254 O O . GLU A 1 94 ? 7.018 3.010 7.592 1.00 0.00 94 GLU A O 10
ATOM 17266 N N . SER A 1 95 ? 6.813 0.963 8.512 1.00 0.00 95 SER A N 10
ATOM 17267 C CA . SER A 1 95 ? 8.117 1.006 9.173 1.00 0.00 95 SER A CA 10
ATOM 17268 C C . SER A 1 95 ? 9.256 0.755 8.185 1.00 0.00 95 SER A C 10
ATOM 17269 O O . SER A 1 95 ? 10.369 1.245 8.379 1.00 0.00 95 SER A O 10
ATOM 17277 N N . GLN A 1 96 ? 8.978 -0.012 7.128 1.00 0.00 96 GLN A N 10
ATOM 17278 C CA . GLN A 1 96 ? 9.987 -0.325 6.117 1.00 0.00 96 GLN A CA 10
ATOM 17279 C C . GLN A 1 96 ? 10.664 0.938 5.577 1.00 0.00 96 GLN A C 10
ATOM 17280 O O . GLN A 1 96 ? 11.839 0.912 5.213 1.00 0.00 96 GLN A O 10
ATOM 17294 N N . LEU A 1 97 ? 9.918 2.042 5.528 1.00 0.00 97 LEU A N 10
ATOM 17295 C CA . LEU A 1 97 ? 10.453 3.307 5.033 1.00 0.00 97 LEU A CA 10
ATOM 17296 C C . LEU A 1 97 ? 11.472 3.892 6.010 1.00 0.00 97 LEU A C 10
ATOM 17297 O O . LEU A 1 97 ? 12.569 4.283 5.612 1.00 0.00 97 LEU A O 10
ATOM 17313 N N . HIS A 1 98 ? 11.100 3.952 7.287 1.00 0.00 98 HIS A N 10
ATOM 17314 C CA . HIS A 1 98 ? 11.979 4.497 8.323 1.00 0.00 98 HIS A CA 10
ATOM 17315 C C . HIS A 1 98 ? 13.290 3.716 8.413 1.00 0.00 98 HIS A C 10
ATOM 17316 O O . HIS A 1 98 ? 14.371 4.304 8.350 1.00 0.00 98 HIS A O 10
ATOM 17331 N N . ARG A 1 99 ? 13.190 2.393 8.566 1.00 0.00 99 ARG A N 10
ATOM 17332 C CA . ARG A 1 99 ? 14.371 1.540 8.672 1.00 0.00 99 ARG A CA 10
ATOM 17333 C C . ARG A 1 99 ? 15.288 1.696 7.456 1.00 0.00 99 ARG A C 10
ATOM 17334 O O . ARG A 1 99 ? 16.512 1.656 7.586 1.00 0.00 99 ARG A O 10
ATOM 17355 N N . PHE A 1 100 ? 14.689 1.877 6.280 1.00 0.00 100 PHE A N 10
ATOM 17356 C CA . PHE A 1 100 ? 15.456 2.040 5.046 1.00 0.00 100 PHE A CA 10
ATOM 17357 C C . PHE A 1 100 ? 16.028 3.453 4.940 1.00 0.00 100 PHE A C 10
ATOM 17358 O O . PHE A 1 100 ? 17.180 3.633 4.546 1.00 0.00 100 PHE A O 10
ATOM 17375 N N . GLU A 1 101 ? 15.217 4.451 5.290 1.00 0.00 101 GLU A N 10
ATOM 17376 C CA . GLU A 1 101 ? 15.643 5.849 5.234 1.00 0.00 101 GLU A CA 10
ATOM 17377 C C . GLU A 1 101 ? 16.825 6.097 6.165 1.00 0.00 101 GLU A C 10
ATOM 17378 O O . GLU A 1 101 ? 17.839 6.670 5.761 1.00 0.00 101 GLU A O 10
ATOM 17390 N N . ALA A 1 102 ? 16.683 5.657 7.413 1.00 0.00 102 ALA A N 10
ATOM 17391 C CA . ALA A 1 102 ? 17.731 5.821 8.419 1.00 0.00 102 ALA A CA 10
ATOM 17392 C C . ALA A 1 102 ? 19.019 5.111 8.002 1.00 0.00 102 ALA A C 10
ATOM 17393 O O . ALA A 1 102 ? 20.111 5.661 8.146 1.00 0.00 102 ALA A O 10
ATOM 17400 N N . LYS A 1 103 ? 18.885 3.890 7.485 1.00 0.00 103 LYS A N 10
ATOM 17401 C CA . LYS A 1 103 ? 20.040 3.111 7.045 1.00 0.00 103 LYS A CA 10
ATOM 17402 C C . LYS A 1 103 ? 20.614 3.650 5.736 1.00 0.00 103 LYS A C 10
ATOM 17403 O O . LYS A 1 103 ? 21.805 3.488 5.460 1.00 0.00 103 LYS A O 10
ATOM 17422 N N . GLY A 1 104 ? 19.760 4.273 4.924 1.00 0.00 104 GLY A N 10
ATOM 17423 C CA . GLY A 1 104 ? 20.196 4.808 3.645 1.00 0.00 104 GLY A CA 10
ATOM 17424 C C . GLY A 1 104 ? 20.015 3.813 2.511 1.00 0.00 104 GLY A C 10
ATOM 17425 O O . GLY A 1 104 ? 20.760 3.841 1.530 1.00 0.00 104 GLY A O 10
ATOM 17429 N N . THR A 1 105 ? 19.023 2.928 2.649 1.00 0.00 105 THR A N 10
ATOM 17430 C CA . THR A 1 105 ? 18.738 1.913 1.634 1.00 0.00 105 THR A CA 10
ATOM 17431 C C . THR A 1 105 ? 17.448 2.222 0.863 1.00 0.00 105 THR A C 10
ATOM 17432 O O . THR A 1 105 ? 17.001 1.412 0.050 1.00 0.00 105 THR A O 10
ATOM 17443 N N . LEU A 1 106 ? 16.855 3.397 1.112 1.00 0.00 106 LEU A N 10
ATOM 17444 C CA . LEU A 1 106 ? 15.624 3.800 0.428 1.00 0.00 106 LEU A CA 10
ATOM 17445 C C . LEU A 1 106 ? 15.831 3.829 -1.086 1.00 0.00 106 LEU A C 10
ATOM 17446 O O . LEU A 1 106 ? 15.005 3.316 -1.843 1.00 0.00 106 LEU A O 10
ATOM 17462 N N . GLU A 1 107 ? 16.945 4.423 -1.519 1.00 0.00 107 GLU A N 10
ATOM 17463 C CA . GLU A 1 107 ? 17.267 4.511 -2.944 1.00 0.00 107 GLU A CA 10
ATOM 17464 C C . GLU A 1 107 ? 17.428 3.118 -3.554 1.00 0.00 107 GLU A C 10
ATOM 17465 O O . GLU A 1 107 ? 17.014 2.878 -4.689 1.00 0.00 107 GLU A O 10
ATOM 17477 N N . GLU A 1 108 ? 18.027 2.204 -2.788 1.00 0.00 108 GLU A N 10
ATOM 17478 C CA . GLU A 1 108 ? 18.239 0.834 -3.247 1.00 0.00 108 GLU A CA 10
ATOM 17479 C C . GLU A 1 108 ? 16.908 0.113 -3.455 1.00 0.00 108 GLU A C 10
ATOM 17480 O O . GLU A 1 108 ? 16.739 -0.610 -4.435 1.00 0.00 108 GLU A O 10
ATOM 17492 N N . GLU A 1 109 ? 15.965 0.314 -2.532 1.00 0.00 109 GLU A N 10
ATOM 17493 C CA . GLU A 1 109 ? 14.650 -0.323 -2.628 1.00 0.00 109 GLU A CA 10
ATOM 17494 C C . GLU A 1 109 ? 13.940 0.071 -3.924 1.00 0.00 109 GLU A C 10
ATOM 17495 O O . GLU A 1 109 ? 13.371 -0.779 -4.609 1.00 0.00 109 GLU A O 10
ATOM 17507 N N . LEU A 1 110 ? 13.978 1.366 -4.252 1.00 0.00 110 LEU A N 10
ATOM 17508 C CA . LEU A 1 110 ? 13.337 1.878 -5.467 1.00 0.00 110 LEU A CA 10
ATOM 17509 C C . LEU A 1 110 ? 13.894 1.194 -6.717 1.00 0.00 110 LEU A C 10
ATOM 17510 O O . LEU A 1 110 ? 13.144 0.849 -7.631 1.00 0.00 110 LEU A O 10
ATOM 17526 N N . THR A 1 111 ? 15.211 0.997 -6.751 1.00 0.00 111 THR A N 10
ATOM 17527 C CA . THR A 1 111 ? 15.861 0.346 -7.888 1.00 0.00 111 THR A CA 10
ATOM 17528 C C . THR A 1 111 ? 15.728 -1.177 -7.797 1.00 0.00 111 THR A C 10
ATOM 17529 O O . THR A 1 111 ? 15.649 -1.863 -8.817 1.00 0.00 111 THR A O 10
ATOM 17540 N N . LYS A 1 112 ? 15.704 -1.696 -6.568 1.00 0.00 112 LYS A N 10
ATOM 17541 C CA . LYS A 1 112 ? 15.582 -3.133 -6.331 1.00 0.00 112 LYS A CA 10
ATOM 17542 C C . LYS A 1 112 ? 14.260 -3.673 -6.873 1.00 0.00 112 LYS A C 10
ATOM 17543 O O . LYS A 1 112 ? 14.225 -4.741 -7.486 1.00 0.00 112 LYS A O 10
ATOM 17562 N N . ILE A 1 113 ? 13.173 -2.934 -6.643 1.00 0.00 113 ILE A N 10
ATOM 17563 C CA . ILE A 1 113 ? 11.850 -3.346 -7.111 1.00 0.00 113 ILE A CA 10
ATOM 17564 C C . ILE A 1 113 ? 11.764 -3.337 -8.638 1.00 0.00 113 ILE A C 10
ATOM 17565 O O . ILE A 1 113 ? 10.909 -4.010 -9.219 1.00 0.00 113 ILE A O 10
ATOM 17581 N N . GLY A 1 114 ? 12.648 -2.573 -9.282 1.00 0.00 114 GLY A N 10
ATOM 17582 C CA . GLY A 1 114 ? 12.647 -2.492 -10.731 1.00 0.00 114 GLY A CA 10
ATOM 17583 C C . GLY A 1 114 ? 11.838 -1.317 -11.254 1.00 0.00 114 GLY A C 10
ATOM 17584 O O . GLY A 1 114 ? 11.333 -1.359 -12.377 1.00 0.00 114 GLY A O 10
ATOM 17588 N N . LEU A 1 115 ? 11.719 -0.264 -10.442 1.00 0.00 115 LEU A N 10
ATOM 17589 C CA . LEU A 1 115 ? 10.967 0.927 -10.837 1.00 0.00 115 LEU A CA 10
ATOM 17590 C C . LEU A 1 115 ? 11.868 1.918 -11.576 1.00 0.00 115 LEU A C 10
ATOM 17591 O O . LEU A 1 115 ? 11.475 2.483 -12.597 1.00 0.00 115 LEU A O 10
ATOM 17607 N N . LEU A 1 116 ? 13.078 2.121 -11.057 1.00 0.00 116 LEU A N 10
ATOM 17608 C CA . LEU A 1 116 ? 14.037 3.039 -11.672 1.00 0.00 116 LEU A CA 10
ATOM 17609 C C . LEU A 1 116 ? 14.457 2.548 -13.061 1.00 0.00 116 LEU A C 10
ATOM 17610 O O . LEU A 1 116 ? 14.302 3.268 -14.048 1.00 0.00 116 LEU A O 10
ATOM 17626 N N . PRO A 1 117 ? 14.993 1.313 -13.156 1.00 0.00 117 PRO A N 10
ATOM 17627 C CA . PRO A 1 117 ? 15.427 0.739 -14.435 1.00 0.00 117 PRO A CA 10
ATOM 17628 C C . PRO A 1 117 ? 14.256 0.241 -15.287 1.00 0.00 117 PRO A C 10
ATOM 17629 O O . PRO A 1 117 ? 13.100 0.606 -14.982 1.00 0.00 117 PRO A O 10
ATOM 17641 N N . MET A 1 9 ? -18.322 -16.267 -0.401 1.00 0.00 9 MET A N 11
ATOM 17642 C CA . MET A 1 9 ? -17.544 -15.109 0.130 1.00 0.00 9 MET A CA 11
ATOM 17643 C C . MET A 1 9 ? -16.463 -14.642 -0.855 1.00 0.00 9 MET A C 11
ATOM 17644 O O . MET A 1 9 ? -15.411 -14.153 -0.442 1.00 0.00 9 MET A O 11
ATOM 17658 N N . SER A 1 10 ? -16.727 -14.790 -2.154 1.00 0.00 10 SER A N 11
ATOM 17659 C CA . SER A 1 10 ? -15.770 -14.376 -3.181 1.00 0.00 10 SER A CA 11
ATOM 17660 C C . SER A 1 10 ? -16.151 -13.020 -3.784 1.00 0.00 10 SER A C 11
ATOM 17661 O O . SER A 1 10 ? -15.755 -12.702 -4.908 1.00 0.00 10 SER A O 11
ATOM 17669 N N . ALA A 1 11 ? -16.914 -12.221 -3.033 1.00 0.00 11 ALA A N 11
ATOM 17670 C CA . ALA A 1 11 ? -17.333 -10.903 -3.500 1.00 0.00 11 ALA A CA 11
ATOM 17671 C C . ALA A 1 11 ? -16.152 -9.938 -3.532 1.00 0.00 11 ALA A C 11
ATOM 17672 O O . ALA A 1 11 ? -16.026 -9.127 -4.450 1.00 0.00 11 ALA A O 11
ATOM 17679 N N . PHE A 1 12 ? -15.289 -10.037 -2.524 1.00 0.00 12 PHE A N 11
ATOM 17680 C CA . PHE A 1 12 ? -14.110 -9.182 -2.431 1.00 0.00 12 PHE A CA 11
ATOM 17681 C C . PHE A 1 12 ? -12.834 -9.946 -2.797 1.00 0.00 12 PHE A C 11
ATOM 17682 O O . PHE A 1 12 ? -11.866 -9.351 -3.270 1.00 0.00 12 PHE A O 11
ATOM 17699 N N . VAL A 1 13 ? -12.832 -11.266 -2.576 1.00 0.00 13 VAL A N 11
ATOM 17700 C CA . VAL A 1 13 ? -11.666 -12.096 -2.886 1.00 0.00 13 VAL A CA 11
ATOM 17701 C C . VAL A 1 13 ? -11.330 -12.038 -4.377 1.00 0.00 13 VAL A C 11
ATOM 17702 O O . VAL A 1 13 ? -10.215 -11.673 -4.756 1.00 0.00 13 VAL A O 11
ATOM 17715 N N . THR A 1 14 ? -12.301 -12.397 -5.218 1.00 0.00 14 THR A N 11
ATOM 17716 C CA . THR A 1 14 ? -12.110 -12.385 -6.668 1.00 0.00 14 THR A CA 11
ATOM 17717 C C . THR A 1 14 ? -11.800 -10.974 -7.167 1.00 0.00 14 THR A C 11
ATOM 17718 O O . THR A 1 14 ? -10.880 -10.778 -7.963 1.00 0.00 14 THR A O 11
ATOM 17729 N N . LYS A 1 15 ? -12.572 -9.993 -6.695 1.00 0.00 15 LYS A N 11
ATOM 17730 C CA . LYS A 1 15 ? -12.374 -8.600 -7.096 1.00 0.00 15 LYS A CA 11
ATOM 17731 C C . LYS A 1 15 ? -10.988 -8.101 -6.683 1.00 0.00 15 LYS A C 11
ATOM 17732 O O . LYS A 1 15 ? -10.349 -7.350 -7.420 1.00 0.00 15 LYS A O 11
ATOM 17751 N N . ALA A 1 16 ? -10.527 -8.530 -5.507 1.00 0.00 16 ALA A N 11
ATOM 17752 C CA . ALA A 1 16 ? -9.213 -8.135 -5.003 1.00 0.00 16 ALA A CA 11
ATOM 17753 C C . ALA A 1 16 ? -8.106 -8.591 -5.948 1.00 0.00 16 ALA A C 11
ATOM 17754 O O . ALA A 1 16 ? -7.214 -7.812 -6.290 1.00 0.00 16 ALA A O 11
ATOM 17761 N N . GLU A 1 17 ? -8.171 -9.856 -6.373 1.00 0.00 17 GLU A N 11
ATOM 17762 C CA . GLU A 1 17 ? -7.175 -10.413 -7.287 1.00 0.00 17 GLU A CA 11
ATOM 17763 C C . GLU A 1 17 ? -7.131 -9.619 -8.589 1.00 0.00 17 GLU A C 11
ATOM 17764 O O . GLU A 1 17 ? -6.056 -9.337 -9.118 1.00 0.00 17 GLU A O 11
ATOM 17776 N N . GLU A 1 18 ? -8.306 -9.248 -9.094 1.00 0.00 18 GLU A N 11
ATOM 17777 C CA . GLU A 1 18 ? -8.394 -8.471 -10.326 1.00 0.00 18 GLU A CA 11
ATOM 17778 C C . GLU A 1 18 ? -7.762 -7.091 -10.139 1.00 0.00 18 GLU A C 11
ATOM 17779 O O . GLU A 1 18 ? -7.139 -6.557 -11.058 1.00 0.00 18 GLU A O 11
ATOM 17791 N N . MET A 1 19 ? -7.920 -6.520 -8.939 1.00 0.00 19 MET A N 11
ATOM 17792 C CA . MET A 1 19 ? -7.357 -5.207 -8.636 1.00 0.00 19 MET A CA 11
ATOM 17793 C C . MET A 1 19 ? -5.830 -5.253 -8.637 1.00 0.00 19 MET A C 11
ATOM 17794 O O . MET A 1 19 ? -5.181 -4.396 -9.234 1.00 0.00 19 MET A O 11
ATOM 17808 N N . ILE A 1 20 ? -5.262 -6.261 -7.971 1.00 0.00 20 ILE A N 11
ATOM 17809 C CA . ILE A 1 20 ? -3.816 -6.415 -7.905 1.00 0.00 20 ILE A CA 11
ATOM 17810 C C . ILE A 1 20 ? -3.244 -6.939 -9.223 1.00 0.00 20 ILE A C 11
ATOM 17811 O O . ILE A 1 20 ? -2.038 -6.853 -9.457 1.00 0.00 20 ILE A O 11
ATOM 17827 N N . LYS A 1 21 ? -4.108 -7.486 -10.081 1.00 0.00 21 LYS A N 11
ATOM 17828 C CA . LYS A 1 21 ? -3.671 -8.017 -11.368 1.00 0.00 21 LYS A CA 11
ATOM 17829 C C . LYS A 1 21 ? -3.131 -6.900 -12.259 1.00 0.00 21 LYS A C 11
ATOM 17830 O O . LYS A 1 21 ? -1.948 -6.888 -12.602 1.00 0.00 21 LYS A O 11
ATOM 17849 N N . SER A 1 22 ? -4.006 -5.960 -12.622 1.00 0.00 22 SER A N 11
ATOM 17850 C CA . SER A 1 22 ? -3.615 -4.831 -13.467 1.00 0.00 22 SER A CA 11
ATOM 17851 C C . SER A 1 22 ? -3.048 -3.693 -12.621 1.00 0.00 22 SER A C 11
ATOM 17852 O O . SER A 1 22 ? -2.246 -2.892 -13.105 1.00 0.00 22 SER A O 11
ATOM 17860 N N . HIS A 1 23 ? -3.456 -3.634 -11.353 1.00 0.00 23 HIS A N 11
ATOM 17861 C CA . HIS A 1 23 ? -2.976 -2.600 -10.444 1.00 0.00 23 HIS A CA 11
ATOM 17862 C C . HIS A 1 23 ? -2.295 -3.225 -9.223 1.00 0.00 23 HIS A C 11
ATOM 17863 O O . HIS A 1 23 ? -2.751 -3.055 -8.091 1.00 0.00 23 HIS A O 11
ATOM 17878 N N . PRO A 1 24 ? -1.183 -3.957 -9.437 1.00 0.00 24 PRO A N 11
ATOM 17879 C CA . PRO A 1 24 ? -0.438 -4.605 -8.349 1.00 0.00 24 PRO A CA 11
ATOM 17880 C C . PRO A 1 24 ? 0.220 -3.601 -7.399 1.00 0.00 24 PRO A C 11
ATOM 17881 O O . PRO A 1 24 ? 0.587 -3.952 -6.277 1.00 0.00 24 PRO A O 11
ATOM 17892 N N . TYR A 1 25 ? 0.366 -2.355 -7.853 1.00 0.00 25 TYR A N 11
ATOM 17893 C CA . TYR A 1 25 ? 0.975 -1.310 -7.045 1.00 0.00 25 TYR A CA 11
ATOM 17894 C C . TYR A 1 25 ? -0.081 -0.617 -6.188 1.00 0.00 25 TYR A C 11
ATOM 17895 O O . TYR A 1 25 ? -0.475 0.517 -6.468 1.00 0.00 25 TYR A O 11
ATOM 17913 N N . PHE A 1 26 ? -0.541 -1.304 -5.147 1.00 0.00 26 PHE A N 11
ATOM 17914 C CA . PHE A 1 26 ? -1.556 -0.754 -4.257 1.00 0.00 26 PHE A CA 11
ATOM 17915 C C . PHE A 1 26 ? -0.944 -0.338 -2.921 1.00 0.00 26 PHE A C 11
ATOM 17916 O O . PHE A 1 26 ? -0.079 -1.030 -2.380 1.00 0.00 26 PHE A O 11
ATOM 17933 N N . GLN A 1 27 ? -1.397 0.799 -2.397 1.00 0.00 27 GLN A N 11
ATOM 17934 C CA . GLN A 1 27 ? -0.898 1.316 -1.126 1.00 0.00 27 GLN A CA 11
ATOM 17935 C C . GLN A 1 27 ? -2.034 1.925 -0.305 1.00 0.00 27 GLN A C 11
ATOM 17936 O O . GLN A 1 27 ? -2.432 3.070 -0.533 1.00 0.00 27 GLN A O 11
ATOM 17950 N N . LEU A 1 28 ? -2.552 1.155 0.652 1.00 0.00 28 LEU A N 11
ATOM 17951 C CA . LEU A 1 28 ? -3.640 1.628 1.505 1.00 0.00 28 LEU A CA 11
ATOM 17952 C C . LEU A 1 28 ? -3.118 2.607 2.547 1.00 0.00 28 LEU A C 11
ATOM 17953 O O . LEU A 1 28 ? -2.144 2.322 3.245 1.00 0.00 28 LEU A O 11
ATOM 17969 N N . SER A 1 29 ? -3.768 3.764 2.644 1.00 0.00 29 SER A N 11
ATOM 17970 C CA . SER A 1 29 ? -3.368 4.793 3.599 1.00 0.00 29 SER A CA 11
ATOM 17971 C C . SER A 1 29 ? -4.585 5.526 4.161 1.00 0.00 29 SER A C 11
ATOM 17972 O O . SER A 1 29 ? -5.729 5.185 3.847 1.00 0.00 29 SER A O 11
ATOM 17980 N N . ALA A 1 30 ? -4.332 6.536 4.992 1.00 0.00 30 ALA A N 11
ATOM 17981 C CA . ALA A 1 30 ? -5.402 7.320 5.596 1.00 0.00 30 ALA A CA 11
ATOM 17982 C C . ALA A 1 30 ? -5.116 8.812 5.473 1.00 0.00 30 ALA A C 11
ATOM 17983 O O . ALA A 1 30 ? -4.212 9.333 6.129 1.00 0.00 30 ALA A O 11
ATOM 17990 N N . SER A 1 31 ? -5.894 9.495 4.632 1.00 0.00 31 SER A N 11
ATOM 17991 C CA . SER A 1 31 ? -5.732 10.935 4.419 1.00 0.00 31 SER A CA 11
ATOM 17992 C C . SER A 1 31 ? -5.686 11.695 5.746 1.00 0.00 31 SER A C 11
ATOM 17993 O O . SER A 1 31 ? -4.977 12.695 5.872 1.00 0.00 31 SER A O 11
ATOM 18001 N N . TRP A 1 32 ? -6.444 11.213 6.734 1.00 0.00 32 TRP A N 11
ATOM 18002 C CA . TRP A 1 32 ? -6.487 11.844 8.050 1.00 0.00 32 TRP A CA 11
ATOM 18003 C C . TRP A 1 32 ? -5.206 11.569 8.845 1.00 0.00 32 TRP A C 11
ATOM 18004 O O . TRP A 1 32 ? -4.689 12.455 9.525 1.00 0.00 32 TRP A O 11
ATOM 18025 N N . CYS A 1 33 ? -4.706 10.334 8.759 1.00 0.00 33 CYS A N 11
ATOM 18026 C CA . CYS A 1 33 ? -3.492 9.947 9.474 1.00 0.00 33 CYS A CA 11
ATOM 18027 C C . CYS A 1 33 ? -2.250 10.574 8.837 1.00 0.00 33 CYS A C 11
ATOM 18028 O O . CYS A 1 33 ? -2.117 10.600 7.612 1.00 0.00 33 CYS A O 11
ATOM 18036 N N . PRO A 1 34 ? -1.316 11.085 9.670 1.00 0.00 34 PRO A N 11
ATOM 18037 C CA . PRO A 1 34 ? -0.069 11.713 9.193 1.00 0.00 34 PRO A CA 11
ATOM 18038 C C . PRO A 1 34 ? 0.754 10.790 8.294 1.00 0.00 34 PRO A C 11
ATOM 18039 O O . PRO A 1 34 ? 1.547 11.259 7.474 1.00 0.00 34 PRO A O 11
ATOM 18050 N N . ASP A 1 35 ? 0.563 9.479 8.454 1.00 0.00 35 ASP A N 11
ATOM 18051 C CA . ASP A 1 35 ? 1.288 8.486 7.659 1.00 0.00 35 ASP A CA 11
ATOM 18052 C C . ASP A 1 35 ? 1.083 8.727 6.165 1.00 0.00 35 ASP A C 11
ATOM 18053 O O . ASP A 1 35 ? 2.018 8.591 5.375 1.00 0.00 35 ASP A O 11
ATOM 18062 N N . CYS A 1 36 ? -0.139 9.097 5.782 1.00 0.00 36 CYS A N 11
ATOM 18063 C CA . CYS A 1 36 ? -0.451 9.368 4.381 1.00 0.00 36 CYS A CA 11
ATOM 18064 C C . CYS A 1 36 ? 0.354 10.564 3.878 1.00 0.00 36 CYS A C 11
ATOM 18065 O O . CYS A 1 36 ? 0.841 10.562 2.747 1.00 0.00 36 CYS A O 11
ATOM 18073 N N . VAL A 1 37 ? 0.498 11.581 4.730 1.00 0.00 37 VAL A N 11
ATOM 18074 C CA . VAL A 1 37 ? 1.255 12.779 4.375 1.00 0.00 37 VAL A CA 11
ATOM 18075 C C . VAL A 1 37 ? 2.725 12.436 4.113 1.00 0.00 37 VAL A C 11
ATOM 18076 O O . VAL A 1 37 ? 3.329 12.949 3.172 1.00 0.00 37 VAL A O 11
ATOM 18089 N N . TYR A 1 38 ? 3.290 11.557 4.946 1.00 0.00 38 TYR A N 11
ATOM 18090 C CA . TYR A 1 38 ? 4.684 11.137 4.796 1.00 0.00 38 TYR A CA 11
ATOM 18091 C C . TYR A 1 38 ? 4.877 10.342 3.505 1.00 0.00 38 TYR A C 11
ATOM 18092 O O . TYR A 1 38 ? 5.811 10.597 2.745 1.00 0.00 38 TYR A O 11
ATOM 18110 N N . ALA A 1 39 ? 3.985 9.375 3.267 1.00 0.00 39 ALA A N 11
ATOM 18111 C CA . ALA A 1 39 ? 4.057 8.539 2.067 1.00 0.00 39 ALA A CA 11
ATOM 18112 C C . ALA A 1 39 ? 3.918 9.372 0.794 1.00 0.00 39 ALA A C 11
ATOM 18113 O O . ALA A 1 39 ? 4.601 9.117 -0.197 1.00 0.00 39 ALA A O 11
ATOM 18120 N N . ASN A 1 40 ? 3.034 10.371 0.828 1.00 0.00 40 ASN A N 11
ATOM 18121 C CA . ASN A 1 40 ? 2.813 11.239 -0.325 1.00 0.00 40 ASN A CA 11
ATOM 18122 C C . ASN A 1 40 ? 3.960 12.230 -0.489 1.00 0.00 40 ASN A C 11
ATOM 18123 O O . ASN A 1 40 ? 4.281 12.636 -1.605 1.00 0.00 40 ASN A O 11
ATOM 18134 N N . SER A 1 41 ? 4.573 12.619 0.630 1.00 0.00 41 SER A N 11
ATOM 18135 C CA . SER A 1 41 ? 5.682 13.563 0.603 1.00 0.00 41 SER A CA 11
ATOM 18136 C C . SER A 1 41 ? 6.865 12.989 -0.172 1.00 0.00 41 SER A C 11
ATOM 18137 O O . SER A 1 41 ? 7.422 13.651 -1.050 1.00 0.00 41 SER A O 11
ATOM 18145 N N . ILE A 1 42 ? 7.240 11.752 0.153 1.00 0.00 42 ILE A N 11
ATOM 18146 C CA . ILE A 1 42 ? 8.352 11.086 -0.518 1.00 0.00 42 ILE A CA 11
ATOM 18147 C C . ILE A 1 42 ? 8.018 10.817 -1.986 1.00 0.00 42 ILE A C 11
ATOM 18148 O O . ILE A 1 42 ? 8.873 10.957 -2.861 1.00 0.00 42 ILE A O 11
ATOM 18164 N N . TRP A 1 43 ? 6.766 10.441 -2.244 1.00 0.00 43 TRP A N 11
ATOM 18165 C CA . TRP A 1 43 ? 6.310 10.158 -3.603 1.00 0.00 43 TRP A CA 11
ATOM 18166 C C . TRP A 1 43 ? 6.292 11.430 -4.454 1.00 0.00 43 TRP A C 11
ATOM 18167 O O . TRP A 1 43 ? 6.555 11.382 -5.656 1.00 0.00 43 TRP A O 11
ATOM 18188 N N . ASN A 1 44 ? 5.980 12.565 -3.824 1.00 0.00 44 ASN A N 11
ATOM 18189 C CA . ASN A 1 44 ? 5.932 13.850 -4.526 1.00 0.00 44 ASN A CA 11
ATOM 18190 C C . ASN A 1 44 ? 7.325 14.283 -4.987 1.00 0.00 44 ASN A C 11
ATOM 18191 O O . ASN A 1 44 ? 7.470 14.909 -6.037 1.00 0.00 44 ASN A O 11
ATOM 18202 N N . LYS A 1 45 ? 8.345 13.940 -4.199 1.00 0.00 45 LYS A N 11
ATOM 18203 C CA . LYS A 1 45 ? 9.723 14.290 -4.528 1.00 0.00 45 LYS A CA 11
ATOM 18204 C C . LYS A 1 45 ? 10.318 13.292 -5.522 1.00 0.00 45 LYS A C 11
ATOM 18205 O O . LYS A 1 45 ? 11.139 13.659 -6.363 1.00 0.00 45 LYS A O 11
ATOM 18224 N N . LEU A 1 46 ? 9.899 12.029 -5.418 1.00 0.00 46 LEU A N 11
ATOM 18225 C CA . LEU A 1 46 ? 10.392 10.984 -6.310 1.00 0.00 46 LEU A CA 11
ATOM 18226 C C . LEU A 1 46 ? 9.616 10.945 -7.634 1.00 0.00 46 LEU A C 11
ATOM 18227 O O . LEU A 1 46 ? 9.995 10.216 -8.553 1.00 0.00 46 LEU A O 11
ATOM 18243 N N . ASN A 1 47 ? 8.533 11.725 -7.729 1.00 0.00 47 ASN A N 11
ATOM 18244 C CA . ASN A 1 47 ? 7.715 11.768 -8.938 1.00 0.00 47 ASN A CA 11
ATOM 18245 C C . ASN A 1 47 ? 7.276 10.358 -9.353 1.00 0.00 47 ASN A C 11
ATOM 18246 O O . ASN A 1 47 ? 7.409 9.970 -10.516 1.00 0.00 47 ASN A O 11
ATOM 18257 N N . VAL A 1 48 ? 6.753 9.595 -8.393 1.00 0.00 48 VAL A N 11
ATOM 18258 C CA . VAL A 1 48 ? 6.294 8.232 -8.659 1.00 0.00 48 VAL A CA 11
ATOM 18259 C C . VAL A 1 48 ? 4.817 8.056 -8.284 1.00 0.00 48 VAL A C 11
ATOM 18260 O O . VAL A 1 48 ? 4.384 6.959 -7.923 1.00 0.00 48 VAL A O 11
ATOM 18273 N N . GLN A 1 49 ? 4.046 9.145 -8.379 1.00 0.00 49 GLN A N 11
ATOM 18274 C CA . GLN A 1 49 ? 2.620 9.115 -8.056 1.00 0.00 49 GLN A CA 11
ATOM 18275 C C . GLN A 1 49 ? 1.837 8.318 -9.100 1.00 0.00 49 GLN A C 11
ATOM 18276 O O . GLN A 1 49 ? 0.869 7.634 -8.767 1.00 0.00 49 GLN A O 11
ATOM 18290 N N . ASP A 1 50 ? 2.266 8.404 -10.361 1.00 0.00 50 ASP A N 11
ATOM 18291 C CA . ASP A 1 50 ? 1.607 7.683 -11.453 1.00 0.00 50 ASP A CA 11
ATOM 18292 C C . ASP A 1 50 ? 2.104 6.238 -11.531 1.00 0.00 50 ASP A C 11
ATOM 18293 O O . ASP A 1 50 ? 1.348 5.335 -11.891 1.00 0.00 50 ASP A O 11
ATOM 18302 N N . LYS A 1 51 ? 3.378 6.028 -11.192 1.00 0.00 51 LYS A N 11
ATOM 18303 C CA . LYS A 1 51 ? 3.978 4.693 -11.220 1.00 0.00 51 LYS A CA 11
ATOM 18304 C C . LYS A 1 51 ? 3.358 3.773 -10.159 1.00 0.00 51 LYS A C 11
ATOM 18305 O O . LYS A 1 51 ? 3.439 2.547 -10.271 1.00 0.00 51 LYS A O 11
ATOM 18324 N N . VAL A 1 52 ? 2.7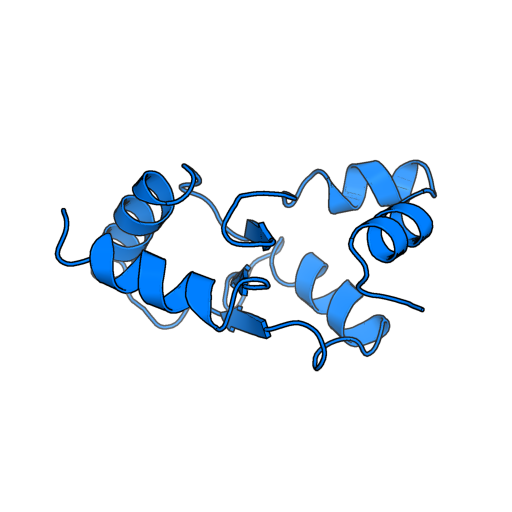46 4.368 -9.129 1.00 0.00 52 VAL A N 11
ATOM 18325 C CA . VAL A 1 52 ? 2.120 3.604 -8.051 1.00 0.00 52 VAL A CA 11
ATOM 18326 C C . VAL A 1 52 ? 0.660 4.026 -7.876 1.00 0.00 52 VAL A C 11
ATOM 18327 O O . VAL A 1 52 ? 0.268 5.106 -8.319 1.00 0.00 52 VAL A O 11
ATOM 18340 N N . PHE A 1 53 ? -0.141 3.182 -7.225 1.00 0.00 53 PHE A N 11
ATOM 18341 C CA . PHE A 1 53 ? -1.546 3.494 -6.994 1.00 0.00 53 PHE A CA 11
ATOM 18342 C C . PHE A 1 53 ? -1.872 3.429 -5.508 1.00 0.00 53 PHE A C 11
ATOM 18343 O O . PHE A 1 53 ? -1.871 2.356 -4.900 1.00 0.00 53 PHE A O 11
ATOM 18360 N N . VAL A 1 54 ? -2.155 4.590 -4.937 1.00 0.00 54 VAL A N 11
ATOM 18361 C CA . VAL A 1 54 ? -2.492 4.698 -3.521 1.00 0.00 54 VAL A CA 11
ATOM 18362 C C . VAL A 1 54 ? -4.005 4.741 -3.315 1.00 0.00 54 VAL A C 11
ATOM 18363 O O . VAL A 1 54 ? -4.733 5.357 -4.096 1.00 0.00 54 VAL A O 11
ATOM 18376 N N . PHE A 1 55 ? -4.464 4.082 -2.255 1.00 0.00 55 PHE A N 11
ATOM 18377 C CA . PHE A 1 55 ? -5.887 4.039 -1.931 1.00 0.00 55 PHE A CA 11
ATOM 18378 C C . PHE A 1 55 ? -6.132 4.466 -0.486 1.00 0.00 55 PHE A C 11
ATOM 18379 O O . PHE A 1 55 ? -6.022 3.657 0.440 1.00 0.00 55 PHE A O 11
ATOM 18396 N N . ASP A 1 56 ? -6.467 5.741 -0.298 1.00 0.00 56 ASP A N 11
ATOM 18397 C CA . ASP A 1 56 ? -6.733 6.277 1.035 1.00 0.00 56 ASP A CA 11
ATOM 18398 C C . ASP A 1 56 ? -8.195 6.077 1.422 1.00 0.00 56 ASP A C 11
ATOM 18399 O O . ASP A 1 56 ? -9.087 6.162 0.576 1.00 0.00 56 ASP A O 11
ATOM 18408 N N . ILE A 1 57 ? -8.436 5.809 2.705 1.00 0.00 57 ILE A N 11
ATOM 18409 C CA . ILE A 1 57 ? -9.792 5.594 3.200 1.00 0.00 57 ILE A CA 11
ATOM 18410 C C . ILE A 1 57 ? -10.003 6.259 4.561 1.00 0.00 57 ILE A C 11
ATOM 18411 O O . ILE A 1 57 ? -9.618 5.712 5.597 1.00 0.00 57 ILE A O 11
ATOM 18427 N N . GLY A 1 58 ? -10.617 7.443 4.547 1.00 0.00 58 GLY A N 11
ATOM 18428 C CA . GLY A 1 58 ? -10.873 8.169 5.781 1.00 0.00 58 GLY A CA 11
ATOM 18429 C C . GLY A 1 58 ? -12.352 8.268 6.116 1.00 0.00 58 GLY A C 11
ATOM 18430 O O . GLY A 1 58 ? -12.782 9.228 6.758 1.00 0.00 58 GLY A O 11
ATOM 18434 N N . SER A 1 59 ? -13.136 7.275 5.690 1.00 0.00 59 SER A N 11
ATOM 18435 C CA . SER A 1 59 ? -14.569 7.265 5.959 1.00 0.00 59 SER A CA 11
ATOM 18436 C C . SER A 1 59 ? -15.076 5.838 6.166 1.00 0.00 59 SER A C 11
ATOM 18437 O O . SER A 1 59 ? -15.193 5.379 7.301 1.00 0.00 59 SER A O 11
ATOM 18445 N N . LEU A 1 60 ? -15.366 5.144 5.061 1.00 0.00 60 LEU A N 11
ATOM 18446 C CA . LEU A 1 60 ? -15.856 3.762 5.107 1.00 0.00 60 LEU A CA 11
ATOM 18447 C C . LEU A 1 60 ? -17.179 3.667 5.871 1.00 0.00 60 LEU A C 11
ATOM 18448 O O . LEU A 1 60 ? -17.204 3.765 7.097 1.00 0.00 60 LEU A O 11
ATOM 18464 N N . PRO A 1 61 ? -18.302 3.489 5.146 1.00 0.00 61 PRO A N 11
ATOM 18465 C CA . PRO A 1 61 ? -19.644 3.396 5.749 1.00 0.00 61 PRO A CA 11
ATOM 18466 C C . PRO A 1 61 ? -19.838 2.143 6.617 1.00 0.00 61 PRO A C 11
ATOM 18467 O O . PRO A 1 61 ? -20.696 1.307 6.328 1.00 0.00 61 PRO A O 11
ATOM 18478 N N . ARG A 1 62 ? -19.049 2.035 7.694 1.00 0.00 62 ARG A N 11
ATOM 18479 C CA . ARG A 1 62 ? -19.127 0.907 8.627 1.00 0.00 62 ARG A CA 11
ATOM 18480 C C . ARG A 1 62 ? -18.797 -0.428 7.952 1.00 0.00 62 ARG A C 11
ATOM 18481 O O . ARG A 1 62 ? -17.729 -0.998 8.186 1.00 0.00 62 ARG A O 11
ATOM 18502 N N . ASN A 1 63 ? -19.719 -0.927 7.127 1.00 0.00 63 ASN A N 11
ATOM 18503 C CA . ASN A 1 63 ? -19.532 -2.200 6.426 1.00 0.00 63 ASN A CA 11
ATOM 18504 C C . ASN A 1 63 ? -18.230 -2.215 5.629 1.00 0.00 63 ASN A C 11
ATOM 18505 O O . ASN A 1 63 ? -17.502 -3.209 5.637 1.00 0.00 63 ASN A O 11
ATOM 18516 N N . GLU A 1 64 ? -17.947 -1.112 4.941 1.00 0.00 64 GLU A N 11
ATOM 18517 C CA . GLU A 1 64 ? -16.734 -0.991 4.135 1.00 0.00 64 GLU A CA 11
ATOM 18518 C C . GLU A 1 64 ? -15.483 -1.151 4.997 1.00 0.00 64 GLU A C 11
ATOM 18519 O O . GLU A 1 64 ? -14.532 -1.826 4.600 1.00 0.00 64 GLU A O 11
ATOM 18531 N N . GLN A 1 65 ? -15.493 -0.527 6.175 1.00 0.00 65 GLN A N 11
ATOM 18532 C CA . GLN A 1 65 ? -14.360 -0.597 7.096 1.00 0.00 65 GLN A CA 11
ATOM 18533 C C . GLN A 1 65 ? -14.017 -2.049 7.433 1.00 0.00 65 GLN A C 11
ATOM 18534 O O . GLN A 1 65 ? -12.845 -2.427 7.468 1.00 0.00 65 GLN A O 11
ATOM 18548 N N . GLU A 1 66 ? -15.045 -2.858 7.677 1.00 0.00 66 GLU A N 11
ATOM 18549 C CA . GLU A 1 66 ? -14.850 -4.268 8.004 1.00 0.00 66 GLU A CA 11
ATOM 18550 C C . GLU A 1 66 ? -14.596 -5.098 6.743 1.00 0.00 66 GLU A C 11
ATOM 18551 O O . GLU A 1 66 ? -13.946 -6.142 6.801 1.00 0.00 66 GLU A O 11
ATOM 18563 N N . LYS A 1 67 ? -15.113 -4.632 5.604 1.00 0.00 67 LYS A N 11
ATOM 18564 C CA . LYS A 1 67 ? -14.941 -5.338 4.336 1.00 0.00 67 LYS A CA 11
ATOM 18565 C C . LYS A 1 67 ? -13.474 -5.341 3.890 1.00 0.00 67 LYS A C 11
ATOM 18566 O O . LYS A 1 67 ? -12.949 -6.382 3.493 1.00 0.00 67 LYS A O 11
ATOM 18585 N N . TRP A 1 68 ? -12.818 -4.178 3.949 1.00 0.00 68 TRP A N 11
ATOM 18586 C CA . TRP A 1 68 ? -11.416 -4.066 3.537 1.00 0.00 68 TRP A CA 11
ATOM 18587 C C . TRP A 1 68 ? -10.471 -4.736 4.538 1.00 0.00 68 TRP A C 11
ATOM 18588 O O . TRP A 1 68 ? -9.501 -5.383 4.140 1.00 0.00 68 TRP A O 11
ATOM 18609 N N . ARG A 1 69 ? -10.742 -4.564 5.835 1.00 0.00 69 ARG A N 11
ATOM 18610 C CA . ARG A 1 69 ? -9.890 -5.144 6.876 1.00 0.00 69 ARG A CA 11
ATOM 18611 C C . ARG A 1 69 ? -9.795 -6.665 6.745 1.00 0.00 69 ARG A C 11
ATOM 18612 O O . ARG A 1 69 ? -8.724 -7.240 6.932 1.00 0.00 69 ARG A O 11
ATOM 18633 N N . ILE A 1 70 ? -10.915 -7.311 6.421 1.00 0.00 70 ILE A N 11
ATOM 18634 C CA . ILE A 1 70 ? -10.939 -8.764 6.267 1.00 0.00 70 ILE A CA 11
ATOM 18635 C C . ILE A 1 70 ? -10.379 -9.182 4.908 1.00 0.00 70 ILE A C 11
ATOM 18636 O O . ILE A 1 70 ? -9.628 -10.154 4.810 1.00 0.00 70 ILE A O 11
ATOM 18652 N N . ALA A 1 71 ? -10.746 -8.440 3.861 1.00 0.00 71 ALA A N 11
ATOM 18653 C CA . ALA A 1 71 ? -10.278 -8.732 2.508 1.00 0.00 71 ALA A CA 11
ATOM 18654 C C . ALA A 1 71 ? -8.755 -8.662 2.422 1.00 0.00 71 ALA A C 11
ATOM 18655 O O . ALA A 1 71 ? -8.110 -9.616 1.986 1.00 0.00 71 ALA A O 11
ATOM 18662 N N . PHE A 1 72 ? -8.185 -7.531 2.842 1.00 0.00 72 PHE A N 11
ATOM 18663 C CA . PHE A 1 72 ? -6.735 -7.337 2.812 1.00 0.00 72 PHE A CA 11
ATOM 18664 C C . PHE A 1 72 ? -6.019 -8.409 3.633 1.00 0.00 72 PHE A C 11
ATOM 18665 O O . PHE A 1 72 ? -4.988 -8.936 3.212 1.00 0.00 72 PHE A O 11
ATOM 18682 N N . GLN A 1 73 ? -6.574 -8.736 4.802 1.00 0.00 73 GLN A N 11
ATOM 18683 C CA . GLN A 1 73 ? -5.986 -9.753 5.671 1.00 0.00 73 GLN A CA 11
ATOM 18684 C C . GLN A 1 73 ? -5.950 -11.115 4.976 1.00 0.00 73 GLN A C 11
ATOM 18685 O O . GLN A 1 73 ? -5.046 -11.917 5.210 1.00 0.00 73 GLN A O 11
ATOM 18699 N N . LYS A 1 74 ? -6.941 -11.367 4.120 1.00 0.00 74 LYS A N 11
ATOM 18700 C CA . LYS A 1 74 ? -7.026 -12.623 3.388 1.00 0.00 74 LYS A CA 11
ATOM 18701 C C . LYS A 1 74 ? -6.068 -12.637 2.194 1.00 0.00 74 LYS A C 11
ATOM 18702 O O . LYS A 1 74 ? -5.562 -13.692 1.810 1.00 0.00 74 LYS A O 11
ATOM 18721 N N . VAL A 1 75 ? -5.821 -11.462 1.612 1.00 0.00 75 VAL A N 11
ATOM 18722 C CA . VAL A 1 75 ? -4.926 -11.345 0.463 1.00 0.00 75 VAL A CA 11
ATOM 18723 C C . VAL A 1 75 ? -3.465 -11.398 0.898 1.00 0.00 75 VAL A C 11
ATOM 18724 O O . VAL A 1 75 ? -2.648 -12.064 0.263 1.00 0.00 75 VAL A O 11
ATOM 18737 N N . VAL A 1 76 ? -3.138 -10.689 1.978 1.00 0.00 76 VAL A N 11
ATOM 18738 C CA . VAL A 1 76 ? -1.768 -10.664 2.478 1.00 0.00 76 VAL A CA 11
ATOM 18739 C C . VAL A 1 76 ? -1.700 -10.849 3.996 1.00 0.00 76 VAL A C 11
ATOM 18740 O O . VAL A 1 76 ? -0.859 -11.600 4.495 1.00 0.00 76 VAL A O 11
ATOM 18753 N N . GLY A 1 77 ? -2.579 -10.162 4.726 1.00 0.00 77 GLY A N 11
ATOM 18754 C CA . GLY A 1 77 ? -2.587 -10.267 6.177 1.00 0.00 77 GLY A CA 11
ATOM 18755 C C . GLY A 1 77 ? -2.153 -8.982 6.857 1.00 0.00 77 GLY A C 11
ATOM 18756 O O . GLY A 1 77 ? -1.321 -9.004 7.766 1.00 0.00 77 GLY A O 11
ATOM 18760 N N . SER A 1 78 ? -2.722 -7.856 6.419 1.00 0.00 78 SER A N 11
ATOM 18761 C CA . SER A 1 78 ? -2.396 -6.558 6.987 1.00 0.00 78 SER A CA 11
ATOM 18762 C C . SER A 1 78 ? -3.630 -5.931 7.630 1.00 0.00 78 SER A C 11
ATOM 18763 O O . SER A 1 78 ? -4.445 -5.301 6.951 1.00 0.00 78 SER A O 11
ATOM 18771 N N . ARG A 1 79 ? -3.763 -6.107 8.944 1.00 0.00 79 ARG A N 11
ATOM 18772 C CA . ARG A 1 79 ? -4.901 -5.554 9.679 1.00 0.00 79 ARG A CA 11
ATOM 18773 C C . ARG A 1 79 ? -4.597 -4.141 10.192 1.00 0.00 79 ARG A C 11
ATOM 18774 O O . ARG A 1 79 ? -5.191 -3.687 11.173 1.00 0.00 79 ARG A O 11
ATOM 18795 N N . ASN A 1 80 ? -3.671 -3.451 9.523 1.00 0.00 80 ASN A N 11
ATOM 18796 C CA . ASN A 1 80 ? -3.291 -2.093 9.912 1.00 0.00 80 ASN A CA 11
ATOM 18797 C C . ASN A 1 80 ? -3.038 -1.217 8.683 1.00 0.00 80 ASN A C 11
ATOM 18798 O O . ASN A 1 80 ? -2.987 -1.715 7.557 1.00 0.00 80 ASN A O 11
ATOM 18809 N N . LEU A 1 81 ? -2.880 0.091 8.910 1.00 0.00 81 LEU A N 11
ATOM 18810 C CA . LEU A 1 81 ? -2.633 1.040 7.823 1.00 0.00 81 LEU A CA 11
ATOM 18811 C C . LEU A 1 81 ? -1.717 2.180 8.279 1.00 0.00 81 LEU A C 11
ATOM 18812 O O . LEU A 1 81 ? -1.705 2.536 9.458 1.00 0.00 81 LEU A O 11
ATOM 18828 N N . PRO A 1 82 ? -0.934 2.768 7.348 1.00 0.00 82 PRO A N 11
ATOM 18829 C CA . PRO A 1 82 ? -0.914 2.377 5.933 1.00 0.00 82 PRO A CA 11
ATOM 18830 C C . PRO A 1 82 ? -0.118 1.095 5.684 1.00 0.00 82 PRO A C 11
ATOM 18831 O O . PRO A 1 82 ? 0.541 0.573 6.585 1.00 0.00 82 PRO A O 11
ATOM 18842 N N . THR A 1 83 ? -0.181 0.599 4.450 1.00 0.00 83 THR A N 11
ATOM 18843 C CA . THR A 1 83 ? 0.535 -0.615 4.066 1.00 0.00 83 THR A CA 11
ATOM 18844 C C . THR A 1 83 ? 0.717 -0.681 2.549 1.00 0.00 83 THR A C 11
ATOM 18845 O O . THR A 1 83 ? -0.215 -0.399 1.792 1.00 0.00 83 THR A O 11
ATOM 18856 N N . ILE A 1 84 ? 1.923 -1.043 2.114 1.00 0.00 84 ILE A N 11
ATOM 18857 C CA . ILE A 1 84 ? 2.232 -1.133 0.686 1.00 0.00 84 ILE A CA 11
ATOM 18858 C C . ILE A 1 84 ? 2.284 -2.587 0.219 1.00 0.00 84 ILE A C 11
ATOM 18859 O O . ILE A 1 84 ? 2.977 -3.418 0.812 1.00 0.00 84 ILE A O 11
ATOM 18875 N N . VAL A 1 85 ? 1.558 -2.885 -0.859 1.00 0.00 85 VAL A N 11
ATOM 18876 C CA . VAL A 1 85 ? 1.526 -4.233 -1.420 1.00 0.00 85 VAL A CA 11
ATOM 18877 C C . VAL A 1 85 ? 1.986 -4.230 -2.880 1.00 0.00 85 VAL A C 11
ATOM 18878 O O . VAL A 1 85 ? 1.525 -3.415 -3.682 1.00 0.00 85 VAL A O 11
ATOM 18891 N N . VAL A 1 86 ? 2.901 -5.140 -3.215 1.00 0.00 86 VAL A N 11
ATOM 18892 C CA . VAL A 1 86 ? 3.430 -5.238 -4.575 1.00 0.00 86 VAL A CA 11
ATOM 18893 C C . VAL A 1 86 ? 3.253 -6.650 -5.133 1.00 0.00 86 VAL A C 11
ATOM 18894 O O . VAL A 1 86 ? 3.689 -7.625 -4.521 1.00 0.00 86 VAL A O 11
ATOM 18907 N N . ASN A 1 87 ? 2.607 -6.745 -6.298 1.00 0.00 87 ASN A N 11
ATOM 18908 C CA . ASN A 1 87 ? 2.361 -8.033 -6.950 1.00 0.00 87 ASN A CA 11
ATOM 18909 C C . ASN A 1 87 ? 1.459 -8.921 -6.088 1.00 0.00 87 ASN A C 11
ATOM 18910 O O . ASN A 1 87 ? 1.664 -10.133 -6.001 1.00 0.00 87 ASN A O 11
ATOM 18921 N N . GLY A 1 88 ? 0.458 -8.306 -5.454 1.00 0.00 88 GLY A N 11
ATOM 18922 C CA . GLY A 1 88 ? -0.462 -9.050 -4.610 1.00 0.00 88 GLY A CA 11
ATOM 18923 C C . GLY A 1 88 ? 0.235 -9.733 -3.449 1.00 0.00 88 GLY A C 11
ATOM 18924 O O . GLY A 1 88 ? 0.038 -10.927 -3.215 1.00 0.00 88 GLY A O 11
ATOM 18928 N N . LYS A 1 89 ? 1.047 -8.971 -2.721 1.00 0.00 89 LYS A N 11
ATOM 18929 C CA . LYS A 1 89 ? 1.778 -9.495 -1.576 1.00 0.00 89 LYS A CA 11
ATOM 18930 C C . LYS A 1 89 ? 2.478 -8.367 -0.823 1.00 0.00 89 LYS A C 11
ATOM 18931 O O . LYS A 1 89 ? 3.088 -7.482 -1.428 1.00 0.00 89 LYS A O 11
ATOM 18950 N N . PHE A 1 90 ? 2.376 -8.407 0.503 1.00 0.00 90 PHE A N 11
ATOM 18951 C CA . PHE A 1 90 ? 2.987 -7.397 1.368 1.00 0.00 90 PHE A CA 11
ATOM 18952 C C . PHE A 1 90 ? 4.487 -7.290 1.117 1.00 0.00 90 PHE A C 11
ATOM 18953 O O . PHE A 1 90 ? 5.249 -8.213 1.415 1.00 0.00 90 PHE A O 11
ATOM 18970 N N . TRP A 1 91 ? 4.900 -6.150 0.577 1.00 0.00 91 TRP A N 11
ATOM 18971 C CA . TRP A 1 91 ? 6.306 -5.899 0.294 1.00 0.00 91 TRP A CA 11
ATOM 18972 C C . TRP A 1 91 ? 6.908 -4.972 1.349 1.00 0.00 91 TRP A C 11
ATOM 18973 O O . TRP A 1 91 ? 8.102 -5.053 1.644 1.00 0.00 91 TRP A O 11
ATOM 18994 N N . GLY A 1 92 ? 6.076 -4.092 1.919 1.00 0.00 92 GLY A N 11
ATOM 18995 C CA . GLY A 1 92 ? 6.556 -3.168 2.935 1.00 0.00 92 GLY A CA 11
ATOM 18996 C C . GLY A 1 92 ? 5.446 -2.343 3.562 1.00 0.00 92 GLY A C 11
ATOM 18997 O O . GLY A 1 92 ? 4.356 -2.227 2.998 1.00 0.00 92 GLY A O 11
ATOM 19001 N N . THR A 1 93 ? 5.729 -1.764 4.732 1.00 0.00 93 THR A N 11
ATOM 19002 C CA . THR A 1 93 ? 4.751 -0.941 5.445 1.00 0.00 93 THR A CA 11
ATOM 19003 C C . THR A 1 93 ? 5.345 0.418 5.840 1.00 0.00 93 THR A C 11
ATOM 19004 O O . THR A 1 93 ? 6.477 0.742 5.474 1.00 0.00 93 THR A O 11
ATOM 19015 N N . GLU A 1 94 ? 4.565 1.205 6.589 1.00 0.00 94 GLU A N 11
ATOM 19016 C CA . GLU A 1 94 ? 4.993 2.531 7.044 1.00 0.00 94 GLU A CA 11
ATOM 19017 C C . GLU A 1 94 ? 6.311 2.469 7.819 1.00 0.00 94 GLU A C 11
ATOM 19018 O O . GLU A 1 94 ? 7.209 3.278 7.592 1.00 0.00 94 GLU A O 11
ATOM 19030 N N . SER A 1 95 ? 6.416 1.504 8.735 1.00 0.00 95 SER A N 11
ATOM 19031 C CA . SER A 1 95 ? 7.623 1.341 9.543 1.00 0.00 95 SER A CA 11
ATOM 19032 C C . SER A 1 95 ? 8.818 0.979 8.666 1.00 0.00 95 SER A C 11
ATOM 19033 O O . SER A 1 95 ? 9.935 1.449 8.896 1.00 0.00 95 SER A O 11
ATOM 19041 N N . GLN A 1 96 ? 8.573 0.150 7.654 1.00 0.00 96 GLN A N 11
ATOM 19042 C CA . GLN A 1 96 ? 9.620 -0.270 6.731 1.00 0.00 96 GLN A CA 11
ATOM 19043 C C . GLN A 1 96 ? 10.222 0.930 5.996 1.00 0.00 96 GLN A C 11
ATOM 19044 O O . GLN A 1 96 ? 11.399 0.913 5.634 1.00 0.00 96 GLN A O 11
ATOM 19058 N N . LEU A 1 97 ? 9.411 1.972 5.778 1.00 0.00 97 LEU A N 11
ATOM 19059 C CA . LEU A 1 97 ? 9.878 3.176 5.088 1.00 0.00 97 LEU A CA 11
ATOM 19060 C C . LEU A 1 97 ? 11.052 3.812 5.832 1.00 0.00 97 LEU A C 11
ATOM 19061 O O . LEU A 1 97 ? 12.132 3.981 5.267 1.00 0.00 97 LEU A O 11
ATOM 19077 N N . HIS A 1 98 ? 10.834 4.161 7.103 1.00 0.00 98 HIS A N 11
ATOM 19078 C CA . HIS A 1 98 ? 11.884 4.776 7.916 1.00 0.00 98 HIS A CA 11
ATOM 19079 C C . HIS A 1 98 ? 13.083 3.839 8.056 1.00 0.00 98 HIS A C 11
ATOM 19080 O O . HIS A 1 98 ? 14.231 4.285 8.022 1.00 0.00 98 HIS A O 11
ATOM 19095 N N . ARG A 1 99 ? 12.811 2.541 8.211 1.00 0.00 99 ARG A N 11
ATOM 19096 C CA . ARG A 1 99 ? 13.871 1.548 8.353 1.00 0.00 99 ARG A CA 11
ATOM 19097 C C . ARG A 1 99 ? 14.696 1.431 7.071 1.00 0.00 99 ARG A C 11
ATOM 19098 O O . ARG A 1 99 ? 15.920 1.325 7.125 1.00 0.00 99 ARG A O 11
ATOM 19119 N N . PHE A 1 100 ? 14.022 1.454 5.924 1.00 0.00 100 PHE A N 11
ATOM 19120 C CA . PHE A 1 100 ? 14.705 1.354 4.633 1.00 0.00 100 PHE A CA 11
ATOM 19121 C C . PHE A 1 100 ? 15.430 2.656 4.299 1.00 0.00 100 PHE A C 11
ATOM 19122 O O . PHE A 1 100 ? 16.531 2.637 3.748 1.00 0.00 100 PHE A O 11
ATOM 19139 N N . GLU A 1 101 ? 14.807 3.788 4.636 1.00 0.00 101 GLU A N 11
ATOM 19140 C CA . GLU A 1 101 ? 15.401 5.097 4.369 1.00 0.00 101 GLU A CA 11
ATOM 19141 C C . GLU A 1 101 ? 16.640 5.320 5.224 1.00 0.00 101 GLU A C 11
ATOM 19142 O O . GLU A 1 101 ? 17.710 5.651 4.711 1.00 0.00 101 GLU A O 11
ATOM 19154 N N . ALA A 1 102 ? 16.480 5.140 6.532 1.00 0.00 102 ALA A N 11
ATOM 19155 C CA . ALA A 1 102 ? 17.574 5.320 7.482 1.00 0.00 102 ALA A CA 11
ATOM 19156 C C . ALA A 1 102 ? 18.726 4.354 7.202 1.00 0.00 102 ALA A C 11
ATOM 19157 O O . ALA A 1 102 ? 19.894 4.708 7.365 1.00 0.00 102 ALA A O 11
ATOM 19164 N N . LYS A 1 103 ? 18.389 3.137 6.772 1.00 0.00 103 LYS A N 11
ATOM 19165 C CA . LYS A 1 103 ? 19.396 2.126 6.464 1.00 0.00 103 LYS A CA 11
ATOM 19166 C C . LYS A 1 103 ? 20.108 2.435 5.147 1.00 0.00 103 LYS A C 11
ATOM 19167 O O . LYS A 1 103 ? 21.262 2.050 4.954 1.00 0.00 103 LYS A O 11
ATOM 19186 N N . GLY A 1 104 ? 19.409 3.121 4.242 1.00 0.00 104 GLY A N 11
ATOM 19187 C CA . GLY A 1 104 ? 19.983 3.460 2.952 1.00 0.00 104 GLY A CA 11
ATOM 19188 C C . GLY A 1 104 ? 19.753 2.379 1.909 1.00 0.00 104 GLY A C 11
ATOM 19189 O O . GLY A 1 104 ? 20.512 2.273 0.945 1.00 0.00 104 GLY A O 11
ATOM 19193 N N . THR A 1 105 ? 18.702 1.574 2.103 1.00 0.00 105 THR A N 11
ATOM 19194 C CA . THR A 1 105 ? 18.374 0.493 1.170 1.00 0.00 105 THR A CA 11
ATOM 19195 C C . THR A 1 105 ? 17.026 0.730 0.474 1.00 0.00 105 THR A C 11
ATOM 19196 O O . THR A 1 105 ? 16.581 -0.101 -0.318 1.00 0.00 105 THR A O 11
ATOM 19207 N N . LEU A 1 106 ? 16.379 1.866 0.766 1.00 0.00 106 LEU A N 11
ATOM 19208 C CA . LEU A 1 106 ? 15.090 2.193 0.158 1.00 0.00 106 LEU A CA 11
ATOM 19209 C C . LEU A 1 106 ? 15.211 2.292 -1.362 1.00 0.00 106 LEU A C 11
ATOM 19210 O O . LEU A 1 106 ? 14.520 1.581 -2.092 1.00 0.00 106 LEU A O 11
ATOM 19226 N N . GLU A 1 107 ? 16.098 3.170 -1.835 1.00 0.00 107 GLU A N 11
ATOM 19227 C CA . GLU A 1 107 ? 16.311 3.350 -3.271 1.00 0.00 107 GLU A CA 11
ATOM 19228 C C . GLU A 1 107 ? 16.932 2.098 -3.895 1.00 0.00 107 GLU A C 11
ATOM 19229 O O . GLU A 1 107 ? 16.590 1.720 -5.017 1.00 0.00 107 GLU A O 11
ATOM 19241 N N . GLU A 1 108 ? 17.843 1.459 -3.158 1.00 0.00 108 GLU A N 11
ATOM 19242 C CA . GLU A 1 108 ? 18.510 0.248 -3.631 1.00 0.00 108 GLU A CA 11
ATOM 19243 C C . GLU A 1 108 ? 17.494 -0.862 -3.903 1.00 0.00 108 GLU A C 11
ATOM 19244 O O . GLU A 1 108 ? 17.478 -1.444 -4.987 1.00 0.00 108 GLU A O 11
ATOM 19256 N N . GLU A 1 109 ? 16.649 -1.145 -2.911 1.00 0.00 109 GLU A N 11
ATOM 19257 C CA . GLU A 1 109 ? 15.627 -2.181 -3.045 1.00 0.00 109 GLU A CA 11
ATOM 19258 C C . GLU A 1 109 ? 14.621 -1.826 -4.143 1.00 0.00 109 GLU A C 11
ATOM 19259 O O . GLU A 1 109 ? 14.113 -2.708 -4.835 1.00 0.00 109 GLU A O 11
ATOM 19271 N N . LEU A 1 110 ? 14.339 -0.529 -4.299 1.00 0.00 110 LEU A N 11
ATOM 19272 C CA . LEU A 1 110 ? 13.397 -0.061 -5.314 1.00 0.00 110 LEU A CA 11
ATOM 19273 C C . LEU A 1 110 ? 13.878 -0.430 -6.719 1.00 0.00 110 LEU A C 11
ATOM 19274 O O . LEU A 1 110 ? 13.091 -0.876 -7.553 1.00 0.00 110 LEU A O 11
ATOM 19290 N N . THR A 1 111 ? 15.175 -0.243 -6.971 1.00 0.00 111 THR A N 11
ATOM 19291 C CA . THR A 1 111 ? 15.757 -0.564 -8.275 1.00 0.00 111 THR A CA 11
ATOM 19292 C C . THR A 1 111 ? 15.785 -2.080 -8.503 1.00 0.00 111 THR A C 11
ATOM 19293 O O . THR A 1 111 ? 15.705 -2.542 -9.642 1.00 0.00 111 THR A O 11
ATOM 19304 N N . LYS A 1 112 ? 15.889 -2.849 -7.414 1.00 0.00 112 LYS A N 11
ATOM 19305 C CA . LYS A 1 112 ? 15.917 -4.310 -7.498 1.00 0.00 112 LYS A CA 11
ATOM 19306 C C . LYS A 1 112 ? 14.643 -4.844 -8.158 1.00 0.00 112 LYS A C 11
ATOM 19307 O O . LYS A 1 112 ? 14.710 -5.616 -9.112 1.00 0.00 112 LYS A O 11
ATOM 19326 N N . ILE A 1 113 ? 13.485 -4.420 -7.644 1.00 0.00 113 ILE A N 11
ATOM 19327 C CA . ILE A 1 113 ? 12.197 -4.854 -8.190 1.00 0.00 113 ILE A CA 11
ATOM 19328 C C . ILE A 1 113 ? 11.925 -4.234 -9.561 1.00 0.00 113 ILE A C 11
ATOM 19329 O O . ILE A 1 113 ? 11.181 -4.798 -10.365 1.00 0.00 113 ILE A O 11
ATOM 19345 N N . GLY A 1 114 ? 12.527 -3.072 -9.822 1.00 0.00 114 GLY A N 11
ATOM 19346 C CA . GLY A 1 114 ? 12.334 -2.399 -11.094 1.00 0.00 114 GLY A CA 11
ATOM 19347 C C . GLY A 1 114 ? 11.437 -1.175 -10.986 1.00 0.00 114 GLY A C 11
ATOM 19348 O O . GLY A 1 114 ? 10.840 -0.751 -11.976 1.00 0.00 114 GLY A O 11
ATOM 19352 N N . LEU A 1 115 ? 11.345 -0.604 -9.784 1.00 0.00 115 LEU A N 11
ATOM 19353 C CA . LEU A 1 115 ? 10.520 0.580 -9.558 1.00 0.00 115 LEU A CA 11
ATOM 19354 C C . LEU A 1 115 ? 11.300 1.853 -9.888 1.00 0.00 115 LEU A C 11
ATOM 19355 O O . LEU A 1 115 ? 10.822 2.707 -10.638 1.00 0.00 115 LEU A O 11
ATOM 19371 N N . LEU A 1 116 ? 12.504 1.967 -9.329 1.00 0.00 116 LEU A N 11
ATOM 19372 C CA . LEU A 1 116 ? 13.358 3.128 -9.568 1.00 0.00 116 LEU A CA 11
ATOM 19373 C C . LEU A 1 116 ? 14.434 2.799 -10.602 1.00 0.00 116 LEU A C 11
ATOM 19374 O O . LEU A 1 116 ? 15.016 1.714 -10.573 1.00 0.00 116 LEU A O 11
ATOM 19390 N N . PRO A 1 117 ? 14.710 3.734 -11.534 1.00 0.00 117 PRO A N 11
ATOM 19391 C CA . PRO A 1 117 ? 15.719 3.540 -12.587 1.00 0.00 117 PRO A CA 11
ATOM 19392 C C . PRO A 1 117 ? 17.088 3.161 -12.022 1.00 0.00 117 PRO A C 11
ATOM 19393 O O . PRO A 1 117 ? 17.570 3.864 -11.105 1.00 0.00 117 PRO A O 11
ATOM 19405 N N . MET A 1 9 ? -20.529 -14.244 -0.513 1.00 0.00 9 MET A N 12
ATOM 19406 C CA . MET A 1 9 ? -19.099 -13.895 -0.277 1.00 0.00 9 MET A CA 12
ATOM 19407 C C . MET A 1 9 ? -18.297 -13.907 -1.580 1.00 0.00 9 MET A C 12
ATOM 19408 O O . MET A 1 9 ? -18.871 -14.001 -2.667 1.00 0.00 9 MET A O 12
ATOM 19422 N N . SER A 1 10 ? -16.969 -13.797 -1.460 1.00 0.00 10 SER A N 12
ATOM 19423 C CA . SER A 1 10 ? -16.078 -13.782 -2.620 1.00 0.00 10 SER A CA 12
ATOM 19424 C C . SER A 1 10 ? -16.329 -12.554 -3.503 1.00 0.00 10 SER A C 12
ATOM 19425 O O . SER A 1 10 ? -15.967 -12.541 -4.681 1.00 0.00 10 SER A O 12
ATOM 19433 N N . ALA A 1 11 ? -16.941 -11.517 -2.925 1.00 0.00 11 ALA A N 12
ATOM 19434 C CA . ALA A 1 11 ? -17.222 -10.288 -3.658 1.00 0.00 11 ALA A CA 12
ATOM 19435 C C . ALA A 1 11 ? -16.036 -9.331 -3.570 1.00 0.00 11 ALA A C 12
ATOM 19436 O O . ALA A 1 11 ? -15.794 -8.545 -4.484 1.00 0.00 11 ALA A O 12
ATOM 19443 N N . PHE A 1 12 ? -15.294 -9.415 -2.464 1.00 0.00 12 PHE A N 12
ATOM 19444 C CA . PHE A 1 12 ? -14.124 -8.571 -2.256 1.00 0.00 12 PHE A CA 12
ATOM 19445 C C . PHE A 1 12 ? -12.832 -9.359 -2.490 1.00 0.00 12 PHE A C 12
ATOM 19446 O O . PHE A 1 12 ? -11.829 -8.799 -2.932 1.00 0.00 12 PHE A O 12
ATOM 19463 N N . VAL A 1 13 ? -12.863 -10.664 -2.192 1.00 0.00 13 VAL A N 12
ATOM 19464 C CA . VAL A 1 13 ? -11.690 -11.523 -2.375 1.00 0.00 13 VAL A CA 12
ATOM 19465 C C . VAL A 1 13 ? -11.309 -11.625 -3.851 1.00 0.00 13 VAL A C 12
ATOM 19466 O O . VAL A 1 13 ? -10.183 -11.303 -4.230 1.00 0.00 13 VAL A O 12
ATOM 19479 N N . THR A 1 14 ? -12.254 -12.074 -4.680 1.00 0.00 14 THR A N 12
ATOM 19480 C CA . THR A 1 14 ? -12.010 -12.219 -6.114 1.00 0.00 14 THR A CA 12
ATOM 19481 C C . THR A 1 14 ? -11.647 -10.875 -6.750 1.00 0.00 14 THR A C 12
ATOM 19482 O O . THR A 1 14 ? -10.708 -10.793 -7.541 1.00 0.00 14 THR A O 12
ATOM 19493 N N . LYS A 1 15 ? -12.392 -9.823 -6.395 1.00 0.00 15 LYS A N 12
ATOM 19494 C CA . LYS A 1 15 ? -12.134 -8.483 -6.930 1.00 0.00 15 LYS A CA 12
ATOM 19495 C C . LYS A 1 15 ? -10.738 -8.001 -6.536 1.00 0.00 15 LYS A C 12
ATOM 19496 O O . LYS A 1 15 ? -10.076 -7.302 -7.306 1.00 0.00 15 LYS A O 12
ATOM 19515 N N . ALA A 1 16 ? -10.294 -8.387 -5.336 1.00 0.00 16 ALA A N 12
ATOM 19516 C CA . ALA A 1 16 ? -8.970 -8.003 -4.846 1.00 0.00 16 ALA A CA 12
ATOM 19517 C C . ALA A 1 16 ? -7.867 -8.612 -5.711 1.00 0.00 16 ALA A C 12
ATOM 19518 O O . ALA A 1 16 ? -6.799 -8.020 -5.871 1.00 0.00 16 ALA A O 12
ATOM 19525 N N . GLU A 1 17 ? -8.133 -9.791 -6.274 1.00 0.00 17 GLU A N 12
ATOM 19526 C CA . GLU A 1 17 ? -7.160 -10.465 -7.131 1.00 0.00 17 GLU A CA 12
ATOM 19527 C C . GLU A 1 17 ? -7.119 -9.826 -8.518 1.00 0.00 17 GLU A C 12
ATOM 19528 O O . GLU A 1 17 ? -6.086 -9.853 -9.190 1.00 0.00 17 GLU A O 12
ATOM 19540 N N . GLU A 1 18 ? -8.243 -9.249 -8.946 1.00 0.00 18 GLU A N 12
ATOM 19541 C CA . GLU A 1 18 ? -8.322 -8.601 -10.251 1.00 0.00 18 GLU A CA 12
ATOM 19542 C C . GLU A 1 18 ? -7.553 -7.277 -10.255 1.00 0.00 18 GLU A C 12
ATOM 19543 O O . GLU A 1 18 ? -6.947 -6.910 -11.265 1.00 0.00 18 GLU A O 12
ATOM 19555 N N . MET A 1 19 ? -7.579 -6.561 -9.126 1.00 0.00 19 MET A N 12
ATOM 19556 C CA . MET A 1 19 ? -6.882 -5.277 -9.020 1.00 0.00 19 MET A CA 12
ATOM 19557 C C . MET A 1 19 ? -5.365 -5.465 -8.995 1.00 0.00 19 MET A C 12
ATOM 19558 O O . MET A 1 19 ? -4.637 -4.711 -9.639 1.00 0.00 19 MET A O 12
ATOM 19572 N N . ILE A 1 20 ? -4.891 -6.475 -8.261 1.00 0.00 20 ILE A N 12
ATOM 19573 C CA . ILE A 1 20 ? -3.463 -6.751 -8.173 1.00 0.00 20 ILE A CA 12
ATOM 19574 C C . ILE A 1 20 ? -2.936 -7.382 -9.462 1.00 0.00 20 ILE A C 12
ATOM 19575 O O . ILE A 1 20 ? -1.733 -7.355 -9.726 1.00 0.00 20 ILE A O 12
ATOM 19591 N N . LYS A 1 21 ? -3.842 -7.951 -10.262 1.00 0.00 21 LYS A N 12
ATOM 19592 C CA . LYS A 1 21 ? -3.465 -8.589 -11.520 1.00 0.00 21 LYS A CA 12
ATOM 19593 C C . LYS A 1 21 ? -2.853 -7.581 -12.492 1.00 0.00 21 LYS A C 12
ATOM 19594 O O . LYS A 1 21 ? -1.692 -7.709 -12.882 1.00 0.00 21 LYS A O 12
ATOM 19613 N N . SER A 1 22 ? -3.646 -6.583 -12.881 1.00 0.00 22 SER A N 12
ATOM 19614 C CA . SER A 1 22 ? -3.189 -5.552 -13.811 1.00 0.00 22 SER A CA 12
ATOM 19615 C C . SER A 1 22 ? -2.508 -4.400 -13.071 1.00 0.00 22 SER A C 12
ATOM 19616 O O . SER A 1 22 ? -1.731 -3.648 -13.663 1.00 0.00 22 SER A O 12
ATOM 19624 N N . HIS A 1 23 ? -2.797 -4.267 -11.776 1.00 0.00 23 HIS A N 12
ATOM 19625 C CA . HIS A 1 23 ? -2.204 -3.208 -10.966 1.00 0.00 23 HIS A CA 12
ATOM 19626 C C . HIS A 1 23 ? -1.559 -3.787 -9.707 1.00 0.00 23 HIS A C 12
ATOM 19627 O O . HIS A 1 23 ? -2.057 -3.594 -8.595 1.00 0.00 23 HIS A O 12
ATOM 19642 N N . PRO A 1 24 ? -0.432 -4.508 -9.867 1.00 0.00 24 PRO A N 12
ATOM 19643 C CA . PRO A 1 24 ? 0.288 -5.117 -8.740 1.00 0.00 24 PRO A CA 12
ATOM 19644 C C . PRO A 1 24 ? 0.897 -4.078 -7.794 1.00 0.00 24 PRO A C 12
ATOM 19645 O O . PRO A 1 24 ? 1.156 -4.372 -6.627 1.00 0.00 24 PRO A O 12
ATOM 19656 N N . TYR A 1 25 ? 1.118 -2.862 -8.304 1.00 0.00 25 TYR A N 12
ATOM 19657 C CA . TYR A 1 25 ? 1.686 -1.784 -7.503 1.00 0.00 25 TYR A CA 12
ATOM 19658 C C . TYR A 1 25 ? 0.574 -1.002 -6.802 1.00 0.00 25 TYR A C 12
ATOM 19659 O O . TYR A 1 25 ? 0.280 0.140 -7.161 1.00 0.00 25 TYR A O 12
ATOM 19677 N N . PHE A 1 26 ? -0.050 -1.633 -5.806 1.00 0.00 26 PHE A N 12
ATOM 19678 C CA . PHE A 1 26 ? -1.138 -1.005 -5.061 1.00 0.00 26 PHE A CA 12
ATOM 19679 C C . PHE A 1 26 ? -0.680 -0.575 -3.670 1.00 0.00 26 PHE A C 12
ATOM 19680 O O . PHE A 1 26 ? 0.078 -1.284 -3.006 1.00 0.00 26 PHE A O 12
ATOM 19697 N N . GLN A 1 27 ? -1.151 0.593 -3.234 1.00 0.00 27 GLN A N 12
ATOM 19698 C CA . GLN A 1 27 ? -0.796 1.128 -1.922 1.00 0.00 27 GLN A CA 12
ATOM 19699 C C . GLN A 1 27 ? -1.991 1.838 -1.284 1.00 0.00 27 GLN A C 12
ATOM 19700 O O . GLN A 1 27 ? -2.369 2.934 -1.703 1.00 0.00 27 GLN A O 12
ATOM 19714 N N . LEU A 1 28 ? -2.583 1.205 -0.270 1.00 0.00 28 LEU A N 12
ATOM 19715 C CA . LEU A 1 28 ? -3.734 1.775 0.426 1.00 0.00 28 LEU A CA 12
ATOM 19716 C C . LEU A 1 28 ? -3.285 2.662 1.587 1.00 0.00 28 LEU A C 12
ATOM 19717 O O . LEU A 1 28 ? -2.538 2.221 2.461 1.00 0.00 28 LEU A O 12
ATOM 19733 N N . SER A 1 29 ? -3.752 3.910 1.586 1.00 0.00 29 SER A N 12
ATOM 19734 C CA . SER A 1 29 ? -3.405 4.865 2.636 1.00 0.00 29 SER A CA 12
ATOM 19735 C C . SER A 1 29 ? -4.612 5.725 3.016 1.00 0.00 29 SER A C 12
ATOM 19736 O O . SER A 1 29 ? -5.661 5.658 2.370 1.00 0.00 29 SER A O 12
ATOM 19744 N N . ALA A 1 30 ? -4.456 6.531 4.067 1.00 0.00 30 ALA A N 12
ATOM 19745 C CA . ALA A 1 30 ? -5.533 7.403 4.533 1.00 0.00 30 ALA A CA 12
ATOM 19746 C C . ALA A 1 30 ? -4.990 8.532 5.404 1.00 0.00 30 ALA A C 12
ATOM 19747 O O . ALA A 1 30 ? -4.025 8.342 6.148 1.00 0.00 30 ALA A O 12
ATOM 19754 N N . SER A 1 31 ? -5.615 9.706 5.315 1.00 0.00 31 SER A N 12
ATOM 19755 C CA . SER A 1 31 ? -5.191 10.862 6.103 1.00 0.00 31 SER A CA 12
ATOM 19756 C C . SER A 1 31 ? -5.650 10.725 7.556 1.00 0.00 31 SER A C 12
ATOM 19757 O O . SER A 1 31 ? -6.604 11.375 7.985 1.00 0.00 31 SER A O 12
ATOM 19765 N N . TRP A 1 32 ? -4.956 9.870 8.306 1.00 0.00 32 TRP A N 12
ATOM 19766 C CA . TRP A 1 32 ? -5.277 9.637 9.713 1.00 0.00 32 TRP A CA 12
ATOM 19767 C C . TRP A 1 32 ? -4.003 9.457 10.536 1.00 0.00 32 TRP A C 12
ATOM 19768 O O . TRP A 1 32 ? -3.799 10.151 11.533 1.00 0.00 32 TRP A O 12
ATOM 19789 N N . CYS A 1 33 ? -3.146 8.528 10.108 1.00 0.00 33 CYS A N 12
ATOM 19790 C CA . CYS A 1 33 ? -1.890 8.265 10.803 1.00 0.00 33 CYS A CA 12
ATOM 19791 C C . CYS A 1 33 ? -0.775 9.163 10.270 1.00 0.00 33 CYS A C 12
ATOM 19792 O O . CYS A 1 33 ? -0.702 9.423 9.067 1.00 0.00 33 CYS A O 12
ATOM 19800 N N . PRO A 1 34 ? 0.118 9.648 11.161 1.00 0.00 34 PRO A N 12
ATOM 19801 C CA . PRO A 1 34 ? 1.239 10.520 10.777 1.00 0.00 34 PRO A CA 12
ATOM 19802 C C . PRO A 1 34 ? 2.106 9.911 9.676 1.00 0.00 34 PRO A C 12
ATOM 19803 O O . PRO A 1 34 ? 2.628 10.628 8.820 1.00 0.00 34 PRO A O 12
ATOM 19814 N N . ASP A 1 35 ? 2.257 8.584 9.702 1.00 0.00 35 ASP A N 12
ATOM 19815 C CA . ASP A 1 35 ? 3.063 7.880 8.705 1.00 0.00 35 ASP A CA 12
ATOM 19816 C C . ASP A 1 35 ? 2.434 7.961 7.314 1.00 0.00 35 ASP A C 12
ATOM 19817 O O . ASP A 1 35 ? 3.146 8.014 6.310 1.00 0.00 35 ASP A O 12
ATOM 19826 N N . CYS A 1 36 ? 1.102 7.971 7.257 1.00 0.00 36 CYS A N 12
ATOM 19827 C CA . CYS A 1 36 ? 0.391 8.045 5.982 1.00 0.00 36 CYS A CA 12
ATOM 19828 C C . CYS A 1 36 ? 0.787 9.304 5.214 1.00 0.00 36 CYS A C 12
ATOM 19829 O O . CYS A 1 36 ? 1.167 9.232 4.044 1.00 0.00 36 CYS A O 12
ATOM 19837 N N . VAL A 1 37 ? 0.711 10.456 5.881 1.00 0.00 37 VAL A N 12
ATOM 19838 C CA . VAL A 1 37 ? 1.079 11.729 5.259 1.00 0.00 37 VAL A CA 12
ATOM 19839 C C . VAL A 1 37 ? 2.538 11.701 4.795 1.00 0.00 37 VAL A C 12
ATOM 19840 O O . VAL A 1 37 ? 2.864 12.196 3.716 1.00 0.00 37 VAL A O 12
ATOM 19853 N N . TYR A 1 38 ? 3.407 11.108 5.616 1.00 0.00 38 TYR A N 12
ATOM 19854 C CA . TYR A 1 38 ? 4.827 10.999 5.291 1.00 0.00 38 TYR A CA 12
ATOM 19855 C C . TYR A 1 38 ? 5.030 10.222 3.991 1.00 0.00 38 TYR A C 12
ATOM 19856 O O . TYR A 1 38 ? 5.759 10.663 3.103 1.00 0.00 38 TYR A O 12
ATOM 19874 N N . ALA A 1 39 ? 4.378 9.061 3.889 1.00 0.00 39 ALA A N 12
ATOM 19875 C CA . ALA A 1 39 ? 4.483 8.214 2.701 1.00 0.00 39 ALA A CA 12
ATOM 19876 C C . ALA A 1 39 ? 4.084 8.972 1.435 1.00 0.00 39 ALA A C 12
ATOM 19877 O O . ALA A 1 39 ? 4.734 8.842 0.398 1.00 0.00 39 ALA A O 12
ATOM 19884 N N . ASN A 1 40 ? 3.019 9.771 1.529 1.00 0.00 40 ASN A N 12
ATOM 19885 C CA . ASN A 1 40 ? 2.544 10.550 0.392 1.00 0.00 40 ASN A CA 12
ATOM 19886 C C . ASN A 1 40 ? 3.498 11.699 0.095 1.00 0.00 40 ASN A C 12
ATOM 19887 O O . ASN A 1 40 ? 3.665 12.094 -1.059 1.00 0.00 40 ASN A O 12
ATOM 19898 N N . SER A 1 41 ? 4.122 12.230 1.144 1.00 0.00 41 SER A N 12
ATOM 19899 C CA . SER A 1 41 ? 5.060 13.333 1.000 1.00 0.00 41 SER A CA 12
ATOM 19900 C C . SER A 1 41 ? 6.259 12.928 0.138 1.00 0.00 41 SER A C 12
ATOM 19901 O O . SER A 1 41 ? 6.686 13.684 -0.736 1.00 0.00 41 SER A O 12
ATOM 19909 N N . ILE A 1 42 ? 6.801 11.736 0.396 1.00 0.00 42 ILE A N 12
ATOM 19910 C CA . ILE A 1 42 ? 7.956 11.238 -0.351 1.00 0.00 42 ILE A CA 12
ATOM 19911 C C . ILE A 1 42 ? 7.627 11.050 -1.832 1.00 0.00 42 ILE A C 12
ATOM 19912 O O . ILE A 1 42 ? 8.359 11.527 -2.699 1.00 0.00 42 ILE A O 12
ATOM 19928 N N . TRP A 1 43 ? 6.527 10.355 -2.116 1.00 0.00 43 TRP A N 12
ATOM 19929 C CA . TRP A 1 43 ? 6.115 10.107 -3.498 1.00 0.00 43 TRP A CA 12
ATOM 19930 C C . TRP A 1 43 ? 5.748 11.414 -4.201 1.00 0.00 43 TRP A C 12
ATOM 19931 O O . TRP A 1 43 ? 5.963 11.559 -5.406 1.00 0.00 43 TRP A O 12
ATOM 19952 N N . ASN A 1 44 ? 5.201 12.365 -3.441 1.00 0.00 44 ASN A N 12
ATOM 19953 C CA . ASN A 1 44 ? 4.814 13.663 -3.990 1.00 0.00 44 ASN A CA 12
ATOM 19954 C C . ASN A 1 44 ? 6.041 14.454 -4.443 1.00 0.00 44 ASN A C 12
ATOM 19955 O O . ASN A 1 44 ? 5.997 15.154 -5.454 1.00 0.00 44 ASN A O 12
ATOM 19966 N N . LYS A 1 45 ? 7.137 14.337 -3.687 1.00 0.00 45 LYS A N 12
ATOM 19967 C CA . LYS A 1 45 ? 8.374 15.044 -4.016 1.00 0.00 45 LYS A CA 12
ATOM 19968 C C . LYS A 1 45 ? 9.202 14.274 -5.048 1.00 0.00 45 LYS A C 12
ATOM 19969 O O . LYS A 1 45 ? 9.964 14.874 -5.807 1.00 0.00 45 LYS A O 12
ATOM 19988 N N . LEU A 1 46 ? 9.057 12.946 -5.073 1.00 0.00 46 LEU A N 12
ATOM 19989 C CA . LEU A 1 46 ? 9.806 12.115 -6.017 1.00 0.00 46 LEU A CA 12
ATOM 19990 C C . LEU A 1 46 ? 9.161 12.104 -7.408 1.00 0.00 46 LEU A C 12
ATOM 19991 O O . LEU A 1 46 ? 9.744 11.573 -8.356 1.00 0.00 46 LEU A O 12
ATOM 20007 N N . ASN A 1 47 ? 7.963 12.692 -7.534 1.00 0.00 47 ASN A N 12
ATOM 20008 C CA . ASN A 1 47 ? 7.255 12.739 -8.810 1.00 0.00 47 ASN A CA 12
ATOM 20009 C C . ASN A 1 47 ? 7.111 11.336 -9.409 1.00 0.00 47 ASN A C 12
ATOM 20010 O O . ASN A 1 47 ? 7.414 11.112 -10.584 1.00 0.00 47 ASN A O 12
ATOM 20021 N N . VAL A 1 48 ? 6.648 10.392 -8.591 1.00 0.00 48 VAL A N 12
ATOM 20022 C CA . VAL A 1 48 ? 6.464 9.010 -9.037 1.00 0.00 48 VAL A CA 12
ATOM 20023 C C . VAL A 1 48 ? 5.044 8.514 -8.738 1.00 0.00 48 VAL A C 12
ATOM 20024 O O . VAL A 1 48 ? 4.847 7.355 -8.362 1.00 0.00 48 VAL A O 12
ATOM 20037 N N . GLN A 1 49 ? 4.055 9.395 -8.919 1.00 0.00 49 GLN A N 12
ATOM 20038 C CA . GLN A 1 49 ? 2.654 9.047 -8.674 1.00 0.00 49 GLN A CA 12
ATOM 20039 C C . GLN A 1 49 ? 1.961 8.561 -9.957 1.00 0.00 49 GLN A C 12
ATOM 20040 O O . GLN A 1 49 ? 0.731 8.510 -10.024 1.00 0.00 49 GLN A O 12
ATOM 20054 N N . ASP A 1 50 ? 2.759 8.202 -10.965 1.00 0.00 50 ASP A N 12
ATOM 20055 C CA . ASP A 1 50 ? 2.228 7.715 -12.235 1.00 0.00 50 ASP A CA 12
ATOM 20056 C C . ASP A 1 50 ? 2.574 6.243 -12.442 1.00 0.00 50 ASP A C 12
ATOM 20057 O O . ASP A 1 50 ? 1.735 5.455 -12.879 1.00 0.00 50 ASP A O 12
ATOM 20066 N N . LYS A 1 51 ? 3.817 5.879 -12.117 1.00 0.00 51 LYS A N 12
ATOM 20067 C CA . LYS A 1 51 ? 4.279 4.499 -12.257 1.00 0.00 51 LYS A CA 12
ATOM 20068 C C . LYS A 1 51 ? 3.648 3.587 -11.196 1.00 0.00 51 LYS A C 12
ATOM 20069 O O . LYS A 1 51 ? 3.529 2.378 -11.402 1.00 0.00 51 LYS A O 12
ATOM 20088 N N . VAL A 1 52 ? 3.246 4.173 -10.062 1.00 0.00 52 VAL A N 12
ATOM 20089 C CA . VAL A 1 52 ? 2.631 3.415 -8.975 1.00 0.00 52 VAL A CA 12
ATOM 20090 C C . VAL A 1 52 ? 1.137 3.727 -8.878 1.00 0.00 52 VAL A C 12
ATOM 20091 O O . VAL A 1 52 ? 0.685 4.778 -9.340 1.00 0.00 52 VAL A O 12
ATOM 20104 N N . PHE A 1 53 ? 0.372 2.821 -8.265 1.00 0.00 53 PHE A N 12
ATOM 20105 C CA . PHE A 1 53 ? -1.059 3.017 -8.103 1.00 0.00 53 PHE A CA 12
ATOM 20106 C C . PHE A 1 53 ? -1.412 3.121 -6.624 1.00 0.00 53 PHE A C 12
ATOM 20107 O O . PHE A 1 53 ? -1.329 2.144 -5.876 1.00 0.00 53 PHE A O 12
ATOM 20124 N N . VAL A 1 54 ? -1.809 4.316 -6.223 1.00 0.00 54 VAL A N 12
ATOM 20125 C CA . VAL A 1 54 ? -2.189 4.587 -4.838 1.00 0.00 54 VAL A CA 12
ATOM 20126 C C . VAL A 1 54 ? -3.708 4.686 -4.699 1.00 0.00 54 VAL A C 12
ATOM 20127 O O . VAL A 1 54 ? -4.371 5.338 -5.507 1.00 0.00 54 VAL A O 12
ATOM 20140 N N . PHE A 1 55 ? -4.249 4.038 -3.668 1.00 0.00 55 PHE A N 12
ATOM 20141 C CA . PHE A 1 55 ? -5.686 4.054 -3.415 1.00 0.00 55 PHE A CA 12
ATOM 20142 C C . PHE A 1 55 ? -5.990 4.631 -2.034 1.00 0.00 55 PHE A C 12
ATOM 20143 O O . PHE A 1 55 ? -5.902 3.929 -1.023 1.00 0.00 55 PHE A O 12
ATOM 20160 N N . ASP A 1 56 ? -6.344 5.914 -2.000 1.00 0.00 56 ASP A N 12
ATOM 20161 C CA . ASP A 1 56 ? -6.662 6.590 -0.746 1.00 0.00 56 ASP A CA 12
ATOM 20162 C C . ASP A 1 56 ? -8.114 6.341 -0.354 1.00 0.00 56 ASP A C 12
ATOM 20163 O O . ASP A 1 56 ? -9.020 6.486 -1.178 1.00 0.00 56 ASP A O 12
ATOM 20172 N N . ILE A 1 57 ? -8.331 5.968 0.905 1.00 0.00 57 ILE A N 12
ATOM 20173 C CA . ILE A 1 57 ? -9.679 5.701 1.399 1.00 0.00 57 ILE A CA 12
ATOM 20174 C C . ILE A 1 57 ? -10.033 6.618 2.569 1.00 0.00 57 ILE A C 12
ATOM 20175 O O . ILE A 1 57 ? -9.771 6.295 3.729 1.00 0.00 57 ILE A O 12
ATOM 20191 N N . GLY A 1 58 ? -10.630 7.766 2.248 1.00 0.00 58 GLY A N 12
ATOM 20192 C CA . GLY A 1 58 ? -11.017 8.724 3.271 1.00 0.00 58 GLY A CA 12
ATOM 20193 C C . GLY A 1 58 ? -12.498 9.080 3.228 1.00 0.00 58 GLY A C 12
ATOM 20194 O O . GLY A 1 58 ? -12.921 10.046 3.867 1.00 0.00 58 GLY A O 12
ATOM 20198 N N . SER A 1 59 ? -13.289 8.304 2.479 1.00 0.00 59 SER A N 12
ATOM 20199 C CA . SER A 1 59 ? -14.726 8.547 2.363 1.00 0.00 59 SER A CA 12
ATOM 20200 C C . SER A 1 59 ? -15.508 7.236 2.482 1.00 0.00 59 SER A C 12
ATOM 20201 O O . SER A 1 59 ? -16.279 6.873 1.591 1.00 0.00 59 SER A O 12
ATOM 20209 N N . LEU A 1 60 ? -15.303 6.529 3.596 1.00 0.00 60 LEU A N 12
ATOM 20210 C CA . LEU A 1 60 ? -15.988 5.260 3.842 1.00 0.00 60 LEU A CA 12
ATOM 20211 C C . LEU A 1 60 ? -16.969 5.404 5.005 1.00 0.00 60 LEU A C 12
ATOM 20212 O O . LEU A 1 60 ? -16.670 6.077 5.994 1.00 0.00 60 LEU A O 12
ATOM 20228 N N . PRO A 1 61 ? -18.164 4.787 4.898 1.00 0.00 61 PRO A N 12
ATOM 20229 C CA . PRO A 1 61 ? -19.199 4.866 5.939 1.00 0.00 61 PRO A CA 12
ATOM 20230 C C . PRO A 1 61 ? -18.994 3.894 7.109 1.00 0.00 61 PRO A C 12
ATOM 20231 O O . PRO A 1 61 ? -19.946 3.247 7.555 1.00 0.00 61 PRO A O 12
ATOM 20242 N N . ARG A 1 62 ? -17.759 3.805 7.613 1.00 0.00 62 ARG A N 12
ATOM 20243 C CA . ARG A 1 62 ? -17.425 2.922 8.740 1.00 0.00 62 ARG A CA 12
ATOM 20244 C C . ARG A 1 62 ? -17.541 1.444 8.357 1.00 0.00 62 ARG A C 12
ATOM 20245 O O . ARG A 1 62 ? -16.569 0.697 8.471 1.00 0.00 62 ARG A O 12
ATOM 20266 N N . ASN A 1 63 ? -18.728 1.025 7.905 1.00 0.00 63 ASN A N 12
ATOM 20267 C CA . ASN A 1 63 ? -18.954 -0.366 7.506 1.00 0.00 63 ASN A CA 12
ATOM 20268 C C . ASN A 1 63 ? -17.914 -0.818 6.483 1.00 0.00 63 ASN A C 12
ATOM 20269 O O . ASN A 1 63 ? -17.510 -1.982 6.471 1.00 0.00 63 ASN A O 12
ATOM 20280 N N . GLU A 1 64 ? -17.479 0.110 5.628 1.00 0.00 64 GLU A N 12
ATOM 20281 C CA . GLU A 1 64 ? -16.478 -0.206 4.614 1.00 0.00 64 GLU A CA 12
ATOM 20282 C C . GLU A 1 64 ? -15.111 -0.451 5.254 1.00 0.00 64 GLU A C 12
ATOM 20283 O O . GLU A 1 64 ? -14.380 -1.350 4.840 1.00 0.00 64 GLU A O 12
ATOM 20295 N N . GLN A 1 65 ? -14.773 0.352 6.266 1.00 0.00 65 GLN A N 12
ATOM 20296 C CA . GLN A 1 65 ? -13.491 0.216 6.960 1.00 0.00 65 GLN A CA 12
ATOM 20297 C C . GLN A 1 65 ? -13.334 -1.183 7.549 1.00 0.00 65 GLN A C 12
ATOM 20298 O O . GLN A 1 65 ? -12.323 -1.849 7.322 1.00 0.00 65 GLN A O 12
ATOM 20312 N N . GLU A 1 66 ? -14.343 -1.627 8.300 1.00 0.00 66 GLU A N 12
ATOM 20313 C CA . GLU A 1 66 ? -14.317 -2.954 8.914 1.00 0.00 66 GLU A CA 12
ATOM 20314 C C . GLU A 1 66 ? -14.138 -4.035 7.850 1.00 0.00 66 GLU A C 12
ATOM 20315 O O . GLU A 1 66 ? -13.379 -4.986 8.042 1.00 0.00 66 GLU A O 12
ATOM 20327 N N . LYS A 1 67 ? -14.833 -3.876 6.721 1.00 0.00 67 LYS A N 12
ATOM 20328 C CA . LYS A 1 67 ? -14.743 -4.832 5.623 1.00 0.00 67 LYS A CA 12
ATOM 20329 C C . LYS A 1 67 ? -13.341 -4.831 5.013 1.00 0.00 67 LYS A C 12
ATOM 20330 O O . LYS A 1 67 ? -12.817 -5.883 4.649 1.00 0.00 67 LYS A O 12
ATOM 20349 N N . TRP A 1 68 ? -12.738 -3.644 4.904 1.00 0.00 68 TRP A N 12
ATOM 20350 C CA . TRP A 1 68 ? -11.396 -3.512 4.339 1.00 0.00 68 TRP A CA 12
ATOM 20351 C C . TRP A 1 68 ? -10.365 -4.266 5.176 1.00 0.00 68 TRP A C 12
ATOM 20352 O O . TRP A 1 68 ? -9.515 -4.969 4.633 1.00 0.00 68 TRP A O 12
ATOM 20373 N N . ARG A 1 69 ? -10.449 -4.121 6.500 1.00 0.00 69 ARG A N 12
ATOM 20374 C CA . ARG A 1 69 ? -9.524 -4.796 7.408 1.00 0.00 69 ARG A CA 12
ATOM 20375 C C . ARG A 1 69 ? -9.586 -6.314 7.226 1.00 0.00 69 ARG A C 12
ATOM 20376 O O . ARG A 1 69 ? -8.556 -6.989 7.223 1.00 0.00 69 ARG A O 12
ATOM 20397 N N . ILE A 1 70 ? -10.802 -6.843 7.072 1.00 0.00 70 ILE A N 12
ATOM 20398 C CA . ILE A 1 70 ? -10.996 -8.281 6.887 1.00 0.00 70 ILE A CA 12
ATOM 20399 C C . ILE A 1 70 ? -10.564 -8.721 5.486 1.00 0.00 70 ILE A C 12
ATOM 20400 O O . ILE A 1 70 ? -9.896 -9.744 5.328 1.00 0.00 70 ILE A O 12
ATOM 20416 N N . ALA A 1 71 ? -10.947 -7.939 4.473 1.00 0.00 71 ALA A N 12
ATOM 20417 C CA . ALA A 1 71 ? -10.599 -8.247 3.086 1.00 0.00 71 ALA A CA 12
ATOM 20418 C C . ALA A 1 71 ? -9.086 -8.253 2.884 1.00 0.00 71 ALA A C 12
ATOM 20419 O O . ALA A 1 71 ? -8.529 -9.221 2.365 1.00 0.00 71 ALA A O 12
ATOM 20426 N N . PHE A 1 72 ? -8.426 -7.170 3.301 1.00 0.00 72 PHE A N 12
ATOM 20427 C CA . PHE A 1 72 ? -6.972 -7.059 3.169 1.00 0.00 72 PHE A CA 12
ATOM 20428 C C . PHE A 1 72 ? -6.266 -8.171 3.942 1.00 0.00 72 PHE A C 12
ATOM 20429 O O . PHE A 1 72 ? -5.227 -8.669 3.510 1.00 0.00 72 PHE A O 12
ATOM 20446 N N . GLN A 1 73 ? -6.837 -8.565 5.081 1.00 0.00 73 GLN A N 12
ATOM 20447 C CA . GLN A 1 73 ? -6.260 -9.629 5.900 1.00 0.00 73 GLN A CA 12
ATOM 20448 C C . GLN A 1 73 ? -6.251 -10.962 5.144 1.00 0.00 73 GLN A C 12
ATOM 20449 O O . GLN A 1 73 ? -5.379 -11.802 5.359 1.00 0.00 73 GLN A O 12
ATOM 20463 N N . LYS A 1 74 ? -7.227 -11.149 4.255 1.00 0.00 74 LYS A N 12
ATOM 20464 C CA . LYS A 1 74 ? -7.327 -12.375 3.467 1.00 0.00 74 LYS A CA 12
ATOM 20465 C C . LYS A 1 74 ? -6.375 -12.340 2.267 1.00 0.00 74 LYS A C 12
ATOM 20466 O O . LYS A 1 74 ? -5.899 -13.382 1.815 1.00 0.00 74 LYS A O 12
ATOM 20485 N N . VAL A 1 75 ? -6.105 -11.138 1.754 1.00 0.00 75 VAL A N 12
ATOM 20486 C CA . VAL A 1 75 ? -5.218 -10.975 0.603 1.00 0.00 75 VAL A CA 12
ATOM 20487 C C . VAL A 1 75 ? -3.750 -10.974 1.032 1.00 0.00 75 VAL A C 12
ATOM 20488 O O . VAL A 1 75 ? -2.914 -11.620 0.398 1.00 0.00 75 VAL A O 12
ATOM 20501 N N . VAL A 1 76 ? -3.440 -10.245 2.105 1.00 0.00 76 VAL A N 12
ATOM 20502 C CA . VAL A 1 76 ? -2.069 -10.169 2.605 1.00 0.00 76 VAL A CA 12
ATOM 20503 C C . VAL A 1 76 ? -1.966 -10.589 4.073 1.00 0.00 76 VAL A C 12
ATOM 20504 O O . VAL A 1 76 ? -1.030 -11.294 4.455 1.00 0.00 76 VAL A O 12
ATOM 20517 N N . GLY A 1 77 ? -2.923 -10.149 4.893 1.00 0.00 77 GLY A N 12
ATOM 20518 C CA . GLY A 1 77 ? -2.908 -10.489 6.307 1.00 0.00 77 GLY A CA 12
ATOM 20519 C C . GLY A 1 77 ? -2.378 -9.361 7.173 1.00 0.00 77 GLY A C 12
ATOM 20520 O O . GLY A 1 77 ? -1.631 -9.602 8.123 1.00 0.00 77 GLY A O 12
ATOM 20524 N N . SER A 1 78 ? -2.770 -8.127 6.850 1.00 0.00 78 SER A N 12
ATOM 20525 C CA . SER A 1 78 ? -2.333 -6.960 7.607 1.00 0.00 78 SER A CA 12
ATOM 20526 C C . SER A 1 78 ? -3.519 -6.271 8.273 1.00 0.00 78 SER A C 12
ATOM 20527 O O . SER A 1 78 ? -4.405 -5.741 7.597 1.00 0.00 78 SER A O 12
ATOM 20535 N N . ARG A 1 79 ? -3.526 -6.274 9.606 1.00 0.00 79 ARG A N 12
ATOM 20536 C CA . ARG A 1 79 ? -4.596 -5.643 10.375 1.00 0.00 79 ARG A CA 12
ATOM 20537 C C . ARG A 1 79 ? -4.193 -4.226 10.803 1.00 0.00 79 ARG A C 12
ATOM 20538 O O . ARG A 1 79 ? -4.486 -3.794 11.920 1.00 0.00 79 ARG A O 12
ATOM 20559 N N . ASN A 1 80 ? -3.515 -3.510 9.898 1.00 0.00 80 ASN A N 12
ATOM 20560 C CA . ASN A 1 80 ? -3.062 -2.145 10.169 1.00 0.00 80 ASN A CA 12
ATOM 20561 C C . ASN A 1 80 ? -2.894 -1.350 8.871 1.00 0.00 80 ASN A C 12
ATOM 20562 O O . ASN A 1 80 ? -2.757 -1.932 7.792 1.00 0.00 80 ASN A O 12
ATOM 20573 N N . LEU A 1 81 ? -2.900 -0.019 8.985 1.00 0.00 81 LEU A N 12
ATOM 20574 C CA . LEU A 1 81 ? -2.745 0.862 7.823 1.00 0.00 81 LEU A CA 12
ATOM 20575 C C . LEU A 1 81 ? -1.622 1.878 8.054 1.00 0.00 81 LEU A C 12
ATOM 20576 O O . LEU A 1 81 ? -1.334 2.235 9.198 1.00 0.00 81 LEU A O 12
ATOM 20592 N N . PRO A 1 82 ? -0.966 2.355 6.970 1.00 0.00 82 PRO A N 12
ATOM 20593 C CA . PRO A 1 82 ? -1.280 1.954 5.590 1.00 0.00 82 PRO A CA 12
ATOM 20594 C C . PRO A 1 82 ? -0.744 0.566 5.234 1.00 0.00 82 PRO A C 12
ATOM 20595 O O . PRO A 1 82 ? -0.044 -0.065 6.028 1.00 0.00 82 PRO A O 12
ATOM 20606 N N . THR A 1 83 ? -1.086 0.098 4.031 1.00 0.00 83 THR A N 12
ATOM 20607 C CA . THR A 1 83 ? -0.651 -1.216 3.558 1.00 0.00 83 THR A CA 12
ATOM 20608 C C . THR A 1 83 ? -0.016 -1.113 2.170 1.00 0.00 83 THR A C 12
ATOM 20609 O O . THR A 1 83 ? -0.658 -0.660 1.220 1.00 0.00 83 THR A O 12
ATOM 20620 N N . ILE A 1 84 ? 1.242 -1.543 2.057 1.00 0.00 84 ILE A N 12
ATOM 20621 C CA . ILE A 1 84 ? 1.954 -1.502 0.782 1.00 0.00 84 ILE A CA 12
ATOM 20622 C C . ILE A 1 84 ? 2.082 -2.904 0.184 1.00 0.00 84 ILE A C 12
ATOM 20623 O O . ILE A 1 84 ? 2.811 -3.751 0.711 1.00 0.00 84 ILE A O 12
ATOM 20639 N N . VAL A 1 85 ? 1.375 -3.139 -0.923 1.00 0.00 85 VAL A N 12
ATOM 20640 C CA . VAL A 1 85 ? 1.409 -4.435 -1.602 1.00 0.00 85 VAL A CA 12
ATOM 20641 C C . VAL A 1 85 ? 2.094 -4.325 -2.965 1.00 0.00 85 VAL A C 12
ATOM 20642 O O . VAL A 1 85 ? 1.644 -3.582 -3.838 1.00 0.00 85 VAL A O 12
ATOM 20655 N N . VAL A 1 86 ? 3.188 -5.067 -3.132 1.00 0.00 86 VAL A N 12
ATOM 20656 C CA . VAL A 1 86 ? 3.946 -5.057 -4.380 1.00 0.00 86 VAL A CA 12
ATOM 20657 C C . VAL A 1 86 ? 3.934 -6.434 -5.037 1.00 0.00 86 VAL A C 12
ATOM 20658 O O . VAL A 1 86 ? 4.357 -7.421 -4.435 1.00 0.00 86 VAL A O 12
ATOM 20671 N N . ASN A 1 87 ? 3.444 -6.491 -6.277 1.00 0.00 87 ASN A N 12
ATOM 20672 C CA . ASN A 1 87 ? 3.371 -7.747 -7.026 1.00 0.00 87 ASN A CA 12
ATOM 20673 C C . ASN A 1 87 ? 2.417 -8.736 -6.353 1.00 0.00 87 ASN A C 12
ATOM 20674 O O . ASN A 1 87 ? 2.679 -9.939 -6.315 1.00 0.00 87 ASN A O 12
ATOM 20685 N N . GLY A 1 88 ? 1.305 -8.218 -5.822 1.00 0.00 88 GLY A N 12
ATOM 20686 C CA . GLY A 1 88 ? 0.326 -9.064 -5.157 1.00 0.00 88 GLY A CA 12
ATOM 20687 C C . GLY A 1 88 ? 0.890 -9.761 -3.935 1.00 0.00 88 GLY A C 12
ATOM 20688 O O . GLY A 1 88 ? 0.732 -10.972 -3.776 1.00 0.00 88 GLY A O 12
ATOM 20692 N N . LYS A 1 89 ? 1.549 -8.993 -3.071 1.00 0.00 89 LYS A N 12
ATOM 20693 C CA . LYS A 1 89 ? 2.143 -9.528 -1.854 1.00 0.00 89 LYS A CA 12
ATOM 20694 C C . LYS A 1 89 ? 2.709 -8.404 -0.991 1.00 0.00 89 LYS A C 12
ATOM 20695 O O . LYS A 1 89 ? 3.349 -7.479 -1.496 1.00 0.00 89 LYS A O 12
ATOM 20714 N N . PHE A 1 90 ? 2.457 -8.495 0.312 1.00 0.00 90 PHE A N 12
ATOM 20715 C CA . PHE A 1 90 ? 2.927 -7.494 1.274 1.00 0.00 90 PHE A CA 12
ATOM 20716 C C . PHE A 1 90 ? 4.439 -7.302 1.180 1.00 0.00 90 PHE A C 12
ATOM 20717 O O . PHE A 1 90 ? 5.215 -8.153 1.616 1.00 0.00 90 PHE A O 12
ATOM 20734 N N . TRP A 1 91 ? 4.847 -6.173 0.601 1.00 0.00 91 TRP A N 12
ATOM 20735 C CA . TRP A 1 91 ? 6.264 -5.859 0.438 1.00 0.00 91 TRP A CA 12
ATOM 20736 C C . TRP A 1 91 ? 6.682 -4.656 1.294 1.00 0.00 91 TRP A C 12
ATOM 20737 O O . TRP A 1 91 ? 7.859 -4.513 1.626 1.00 0.00 91 TRP A O 12
ATOM 20758 N N . GLY A 1 92 ? 5.723 -3.789 1.642 1.00 0.00 92 GLY A N 12
ATOM 20759 C CA . GLY A 1 92 ? 6.045 -2.616 2.445 1.00 0.00 92 GLY A CA 12
ATOM 20760 C C . GLY A 1 92 ? 5.132 -2.431 3.644 1.00 0.00 92 GLY A C 12
ATOM 20761 O O . GLY A 1 92 ? 3.948 -2.776 3.593 1.00 0.00 92 GLY A O 12
ATOM 20765 N N . THR A 1 93 ? 5.687 -1.868 4.723 1.00 0.00 93 THR A N 12
ATOM 20766 C CA . THR A 1 93 ? 4.927 -1.619 5.951 1.00 0.00 93 THR A CA 12
ATOM 20767 C C . THR A 1 93 ? 5.007 -0.145 6.362 1.00 0.00 93 THR A C 12
ATOM 20768 O O . THR A 1 93 ? 5.723 0.644 5.741 1.00 0.00 93 THR A O 12
ATOM 20779 N N . GLU A 1 94 ? 4.274 0.212 7.419 1.00 0.00 94 GLU A N 12
ATOM 20780 C CA . GLU A 1 94 ? 4.266 1.587 7.923 1.00 0.00 94 GLU A CA 12
ATOM 20781 C C . GLU A 1 94 ? 5.597 1.941 8.598 1.00 0.00 94 GLU A C 12
ATOM 20782 O O . GLU A 1 94 ? 5.989 3.108 8.630 1.00 0.00 94 GLU A O 12
ATOM 20794 N N . SER A 1 95 ? 6.286 0.932 9.139 1.00 0.00 95 SER A N 12
ATOM 20795 C CA . SER A 1 95 ? 7.570 1.152 9.809 1.00 0.00 95 SER A CA 12
ATOM 20796 C C . SER A 1 95 ? 8.745 0.930 8.856 1.00 0.00 95 SER A C 12
ATOM 20797 O O . SER A 1 95 ? 9.803 1.542 9.015 1.00 0.00 95 SER A O 12
ATOM 20805 N N . GLN A 1 96 ? 8.561 0.052 7.865 1.00 0.00 96 GLN A N 12
ATOM 20806 C CA . GLN A 1 96 ? 9.615 -0.242 6.893 1.00 0.00 96 GLN A CA 12
ATOM 20807 C C . GLN A 1 96 ? 10.069 1.021 6.161 1.00 0.00 96 GLN A C 12
ATOM 20808 O O . GLN A 1 96 ? 11.247 1.158 5.836 1.00 0.00 96 GLN A O 12
ATOM 20822 N N . LEU A 1 97 ? 9.136 1.939 5.902 1.00 0.00 97 LEU A N 12
ATOM 20823 C CA . LEU A 1 97 ? 9.462 3.183 5.202 1.00 0.00 97 LEU A CA 12
ATOM 20824 C C . LEU A 1 97 ? 10.546 3.966 5.942 1.00 0.00 97 LEU A C 12
ATOM 20825 O O . LEU A 1 97 ? 11.465 4.502 5.322 1.00 0.00 97 LEU A O 12
ATOM 20841 N N . HIS A 1 98 ? 10.438 4.022 7.268 1.00 0.00 98 HIS A N 12
ATOM 20842 C CA . HIS A 1 98 ? 11.418 4.734 8.087 1.00 0.00 98 HIS A CA 12
ATOM 20843 C C . HIS A 1 98 ? 12.694 3.908 8.254 1.00 0.00 98 HIS A C 12
ATOM 20844 O O . HIS A 1 98 ? 13.794 4.459 8.305 1.00 0.00 98 HIS A O 12
ATOM 20859 N N . ARG A 1 99 ? 12.543 2.585 8.339 1.00 0.00 99 ARG A N 12
ATOM 20860 C CA . ARG A 1 99 ? 13.686 1.691 8.500 1.00 0.00 99 ARG A CA 12
ATOM 20861 C C . ARG A 1 99 ? 14.525 1.623 7.226 1.00 0.00 99 ARG A C 12
ATOM 20862 O O . ARG A 1 99 ? 15.741 1.806 7.264 1.00 0.00 99 ARG A O 12
ATOM 20883 N N . PHE A 1 100 ? 13.866 1.351 6.103 1.00 0.00 100 PHE A N 12
ATOM 20884 C CA . PHE A 1 100 ? 14.544 1.246 4.810 1.00 0.00 100 PHE A CA 12
ATOM 20885 C C . PHE A 1 100 ? 15.255 2.549 4.445 1.00 0.00 100 PHE A C 12
ATOM 20886 O O . PHE A 1 100 ? 16.350 2.525 3.879 1.00 0.00 100 PHE A O 12
ATOM 20903 N N . GLU A 1 101 ? 14.633 3.683 4.774 1.00 0.00 101 GLU A N 12
ATOM 20904 C CA . GLU A 1 101 ? 15.219 4.991 4.485 1.00 0.00 101 GLU A CA 12
ATOM 20905 C C . GLU A 1 101 ? 16.523 5.174 5.250 1.00 0.00 101 GLU A C 12
ATOM 20906 O O . GLU A 1 101 ? 17.551 5.527 4.672 1.00 0.00 101 GLU A O 12
ATOM 20918 N N . ALA A 1 102 ? 16.468 4.921 6.555 1.00 0.00 102 ALA A N 12
ATOM 20919 C CA . ALA A 1 102 ? 17.641 5.045 7.420 1.00 0.00 102 ALA A CA 12
ATOM 20920 C C . ALA A 1 102 ? 18.697 3.992 7.078 1.00 0.00 102 ALA A C 12
ATOM 20921 O O . ALA A 1 102 ? 19.897 4.263 7.148 1.00 0.00 102 ALA A O 12
ATOM 20928 N N . LYS A 1 103 ? 18.246 2.793 6.706 1.00 0.00 103 LYS A N 12
ATOM 20929 C CA . LYS A 1 103 ? 19.151 1.703 6.352 1.00 0.00 103 LYS A CA 12
ATOM 20930 C C . LYS A 1 103 ? 19.826 1.944 4.999 1.00 0.00 103 LYS A C 12
ATOM 20931 O O . LYS A 1 103 ? 20.910 1.419 4.741 1.00 0.00 103 LYS A O 12
ATOM 20950 N N . GLY A 1 104 ? 19.173 2.724 4.133 1.00 0.00 104 GLY A N 12
ATOM 20951 C CA . GLY A 1 104 ? 19.723 2.999 2.816 1.00 0.00 104 GLY A CA 12
ATOM 20952 C C . GLY A 1 104 ? 19.332 1.947 1.789 1.00 0.00 104 GLY A C 12
ATOM 20953 O O . GLY A 1 104 ? 20.014 1.778 0.778 1.00 0.00 104 GLY A O 12
ATOM 20957 N N . THR A 1 105 ? 18.235 1.234 2.056 1.00 0.00 105 THR A N 12
ATOM 20958 C CA . THR A 1 105 ? 17.753 0.187 1.156 1.00 0.00 105 THR A CA 12
ATOM 20959 C C . THR A 1 105 ? 16.537 0.646 0.341 1.00 0.00 105 THR A C 12
ATOM 20960 O O . THR A 1 105 ? 16.176 0.006 -0.647 1.00 0.00 105 THR A O 12
ATOM 20971 N N . LEU A 1 106 ? 15.909 1.752 0.753 1.00 0.00 106 LEU A N 12
ATOM 20972 C CA . LEU A 1 106 ? 14.738 2.279 0.046 1.00 0.00 106 LEU A CA 12
ATOM 20973 C C . LEU A 1 106 ? 15.036 2.482 -1.440 1.00 0.00 106 LEU A C 12
ATOM 20974 O O . LEU A 1 106 ? 14.259 2.062 -2.299 1.00 0.00 106 LEU A O 12
ATOM 20990 N N . GLU A 1 107 ? 16.168 3.125 -1.739 1.00 0.00 107 GLU A N 12
ATOM 20991 C CA . GLU A 1 107 ? 16.569 3.383 -3.124 1.00 0.00 107 GLU A CA 12
ATOM 20992 C C . GLU A 1 107 ? 16.939 2.088 -3.845 1.00 0.00 107 GLU A C 12
ATOM 20993 O O . GLU A 1 107 ? 16.523 1.861 -4.984 1.00 0.00 107 GLU A O 12
ATOM 21005 N N . GLU A 1 108 ? 17.722 1.242 -3.176 1.00 0.00 108 GLU A N 12
ATOM 21006 C CA . GLU A 1 108 ? 18.148 -0.034 -3.749 1.00 0.00 108 GLU A CA 12
ATOM 21007 C C . GLU A 1 108 ? 16.941 -0.912 -4.077 1.00 0.00 108 GLU A C 12
ATOM 21008 O O . GLU A 1 108 ? 16.877 -1.524 -5.144 1.00 0.00 108 GLU A O 12
ATOM 21020 N N . GLU A 1 109 ? 15.984 -0.958 -3.151 1.00 0.00 109 GLU A N 12
ATOM 21021 C CA . GLU A 1 109 ? 14.770 -1.749 -3.331 1.00 0.00 109 GLU A CA 12
ATOM 21022 C C . GLU A 1 109 ? 13.901 -1.167 -4.446 1.00 0.00 109 GLU A C 12
ATOM 21023 O O . GLU A 1 109 ? 13.322 -1.909 -5.242 1.00 0.00 109 GLU A O 12
ATOM 21035 N N . LEU A 1 110 ? 13.818 0.166 -4.499 1.00 0.00 110 LEU A N 12
ATOM 21036 C CA . LEU A 1 110 ? 13.024 0.853 -5.519 1.00 0.00 110 LEU A CA 12
ATOM 21037 C C . LEU A 1 110 ? 13.503 0.491 -6.926 1.00 0.00 110 LEU A C 12
ATOM 21038 O O . LEU A 1 110 ? 12.694 0.281 -7.830 1.00 0.00 110 LEU A O 12
ATOM 21054 N N . THR A 1 111 ? 14.821 0.414 -7.103 1.00 0.00 111 THR A N 12
ATOM 21055 C CA . THR A 1 111 ? 15.401 0.070 -8.400 1.00 0.00 111 THR A CA 12
ATOM 21056 C C . THR A 1 111 ? 15.258 -1.429 -8.681 1.00 0.00 111 THR A C 12
ATOM 21057 O O . THR A 1 111 ? 15.074 -1.835 -9.830 1.00 0.00 111 THR A O 12
ATOM 21068 N N . LYS A 1 112 ? 15.338 -2.247 -7.625 1.00 0.00 112 LYS A N 12
ATOM 21069 C CA . LYS A 1 112 ? 15.213 -3.699 -7.762 1.00 0.00 112 LYS A CA 12
ATOM 21070 C C . LYS A 1 112 ? 13.853 -4.081 -8.351 1.00 0.00 112 LYS A C 12
ATOM 21071 O O . LYS A 1 112 ? 13.780 -4.877 -9.287 1.00 0.00 112 LYS A O 12
ATOM 21090 N N . ILE A 1 113 ? 12.783 -3.508 -7.797 1.00 0.00 113 ILE A N 12
ATOM 21091 C CA . ILE A 1 113 ? 11.425 -3.791 -8.271 1.00 0.00 113 ILE A CA 12
ATOM 21092 C C . ILE A 1 113 ? 11.206 -3.295 -9.702 1.00 0.00 113 ILE A C 12
ATOM 21093 O O . ILE A 1 113 ? 10.342 -3.809 -10.415 1.00 0.00 113 ILE A O 12
ATOM 21109 N N . GLY A 1 114 ? 11.985 -2.294 -10.115 1.00 0.00 114 GLY A N 12
ATOM 21110 C CA . GLY A 1 114 ? 11.854 -1.749 -11.454 1.00 0.00 114 GLY A CA 12
ATOM 21111 C C . GLY A 1 114 ? 11.239 -0.357 -11.470 1.00 0.00 114 GLY A C 12
ATOM 21112 O O . GLY A 1 114 ? 10.698 0.072 -12.491 1.00 0.00 114 GLY A O 12
ATOM 21116 N N . LEU A 1 115 ? 11.327 0.354 -10.343 1.00 0.00 115 LEU A N 12
ATOM 21117 C CA . LEU A 1 115 ? 10.779 1.705 -10.243 1.00 0.00 115 LEU A CA 12
ATOM 21118 C C . LEU A 1 115 ? 11.756 2.733 -10.811 1.00 0.00 115 LEU A C 12
ATOM 21119 O O . LEU A 1 115 ? 11.366 3.610 -11.582 1.00 0.00 115 LEU A O 12
ATOM 21135 N N . LEU A 1 116 ? 13.029 2.609 -10.432 1.00 0.00 116 LEU A N 12
ATOM 21136 C CA . LEU A 1 116 ? 14.068 3.521 -10.908 1.00 0.00 116 LEU A CA 12
ATOM 21137 C C . LEU A 1 116 ? 15.187 2.747 -11.618 1.00 0.00 116 LEU A C 12
ATOM 21138 O O . LEU A 1 116 ? 16.344 2.782 -11.194 1.00 0.00 116 LEU A O 12
ATOM 21154 N N . PRO A 1 117 ? 14.852 2.035 -12.716 1.00 0.00 117 PRO A N 12
ATOM 21155 C CA . PRO A 1 117 ? 15.831 1.250 -13.485 1.00 0.00 117 PRO A CA 12
ATOM 21156 C C . PRO A 1 117 ? 16.794 2.126 -14.287 1.00 0.00 117 PRO A C 12
ATOM 21157 O O . PRO A 1 117 ? 16.451 3.298 -14.559 1.00 0.00 117 PRO A O 12
ATOM 21169 N N . MET A 1 9 ? -19.012 -15.213 -0.327 1.00 0.00 9 MET A N 13
ATOM 21170 C CA . MET A 1 9 ? -17.883 -14.442 0.271 1.00 0.00 9 MET A CA 13
ATOM 21171 C C . MET A 1 9 ? -16.788 -14.136 -0.753 1.00 0.00 9 MET A C 13
ATOM 21172 O O . MET A 1 9 ? -16.138 -13.091 -0.677 1.00 0.00 9 MET A O 13
ATOM 21186 N N . SER A 1 10 ? -16.584 -15.048 -1.707 1.00 0.00 10 SER A N 13
ATOM 21187 C CA . SER A 1 10 ? -15.562 -14.868 -2.742 1.00 0.00 10 SER A CA 13
ATOM 21188 C C . SER A 1 10 ? -15.870 -13.665 -3.639 1.00 0.00 10 SER A C 13
ATOM 21189 O O . SER A 1 10 ? -14.985 -13.173 -4.339 1.00 0.00 10 SER A O 13
ATOM 21197 N N . ALA A 1 11 ? -17.122 -13.192 -3.616 1.00 0.00 11 ALA A N 13
ATOM 21198 C CA . ALA A 1 11 ? -17.528 -12.046 -4.431 1.00 0.00 11 ALA A CA 13
ATOM 21199 C C . ALA A 1 11 ? -16.558 -10.875 -4.279 1.00 0.00 11 ALA A C 13
ATOM 21200 O O . ALA A 1 11 ? -16.282 -10.163 -5.245 1.00 0.00 11 ALA A O 13
ATOM 21207 N N . PHE A 1 12 ? -16.039 -10.687 -3.065 1.00 0.00 12 PHE A N 13
ATOM 21208 C CA . PHE A 1 12 ? -15.091 -9.604 -2.791 1.00 0.00 12 PHE A CA 13
ATOM 21209 C C . PHE A 1 12 ? -13.659 -10.136 -2.692 1.00 0.00 12 PHE A C 13
ATOM 21210 O O . PHE A 1 12 ? -12.721 -9.493 -3.167 1.00 0.00 12 PHE A O 13
ATOM 21227 N N . VAL A 1 13 ? -13.496 -11.307 -2.073 1.00 0.00 13 VAL A N 13
ATOM 21228 C CA . VAL A 1 13 ? -12.175 -11.916 -1.914 1.00 0.00 13 VAL A CA 13
ATOM 21229 C C . VAL A 1 13 ? -11.536 -12.222 -3.270 1.00 0.00 13 VAL A C 13
ATOM 21230 O O . VAL A 1 13 ? -10.424 -11.776 -3.553 1.00 0.00 13 VAL A O 13
ATOM 21243 N N . THR A 1 14 ? -12.248 -12.982 -4.105 1.00 0.00 14 THR A N 13
ATOM 21244 C CA . THR A 1 14 ? -11.755 -13.341 -5.433 1.00 0.00 14 THR A CA 13
ATOM 21245 C C . THR A 1 14 ? -11.527 -12.088 -6.282 1.00 0.00 14 THR A C 13
ATOM 21246 O O . THR A 1 14 ? -10.548 -12.005 -7.025 1.00 0.00 14 THR A O 13
ATOM 21257 N N . LYS A 1 15 ? -12.431 -11.114 -6.156 1.00 0.00 15 LYS A N 13
ATOM 21258 C CA . LYS A 1 15 ? -12.322 -9.861 -6.900 1.00 0.00 15 LYS A CA 13
ATOM 21259 C C . LYS A 1 15 ? -11.047 -9.107 -6.517 1.00 0.00 15 LYS A C 13
ATOM 21260 O O . LYS A 1 15 ? -10.422 -8.465 -7.362 1.00 0.00 15 LYS A O 13
ATOM 21279 N N . ALA A 1 16 ? -10.664 -9.198 -5.239 1.00 0.00 16 ALA A N 13
ATOM 21280 C CA . ALA A 1 16 ? -9.457 -8.534 -4.745 1.00 0.00 16 ALA A CA 13
ATOM 21281 C C . ALA A 1 16 ? -8.221 -9.032 -5.488 1.00 0.00 16 ALA A C 13
ATOM 21282 O O . ALA A 1 16 ? -7.381 -8.237 -5.914 1.00 0.00 16 ALA A O 13
ATOM 21289 N N . GLU A 1 17 ? -8.125 -10.353 -5.651 1.00 0.00 17 GLU A N 13
ATOM 21290 C CA . GLU A 1 17 ? -6.999 -10.963 -6.355 1.00 0.00 17 GLU A CA 13
ATOM 21291 C C . GLU A 1 17 ? -6.926 -10.465 -7.797 1.00 0.00 17 GLU A C 13
ATOM 21292 O O . GLU A 1 17 ? -5.838 -10.258 -8.334 1.00 0.00 17 GLU A O 13
ATOM 21304 N N . GLU A 1 18 ? -8.091 -10.265 -8.414 1.00 0.00 18 GLU A N 13
ATOM 21305 C CA . GLU A 1 18 ? -8.153 -9.780 -9.788 1.00 0.00 18 GLU A CA 13
ATOM 21306 C C . GLU A 1 18 ? -7.730 -8.313 -9.870 1.00 0.00 18 GLU A C 13
ATOM 21307 O O . GLU A 1 18 ? -7.160 -7.880 -10.872 1.00 0.00 18 GLU A O 13
ATOM 21319 N N . MET A 1 19 ? -8.006 -7.551 -8.807 1.00 0.00 19 MET A N 13
ATOM 21320 C CA . MET A 1 19 ? -7.647 -6.134 -8.761 1.00 0.00 19 MET A CA 13
ATOM 21321 C C . MET A 1 19 ? -6.133 -5.951 -8.674 1.00 0.00 19 MET A C 13
ATOM 21322 O O . MET A 1 19 ? -5.555 -5.156 -9.416 1.00 0.00 19 MET A O 13
ATOM 21336 N N . ILE A 1 20 ? -5.496 -6.693 -7.767 1.00 0.00 20 ILE A N 13
ATOM 21337 C CA . ILE A 1 20 ? -4.052 -6.614 -7.587 1.00 0.00 20 ILE A CA 13
ATOM 21338 C C . ILE A 1 20 ? -3.304 -7.269 -8.748 1.00 0.00 20 ILE A C 13
ATOM 21339 O O . ILE A 1 20 ? -2.109 -7.037 -8.932 1.00 0.00 20 ILE A O 13
ATOM 21355 N N . LYS A 1 21 ? -4.013 -8.083 -9.533 1.00 0.00 21 LYS A N 13
ATOM 21356 C CA . LYS A 1 21 ? -3.409 -8.765 -10.671 1.00 0.00 21 LYS A CA 13
ATOM 21357 C C . LYS A 1 21 ? -2.880 -7.758 -11.692 1.00 0.00 21 LYS A C 13
ATOM 21358 O O . LYS A 1 21 ? -1.680 -7.715 -11.967 1.00 0.00 21 LYS A O 13
ATOM 21377 N N . SER A 1 22 ? -3.786 -6.946 -12.237 1.00 0.00 22 SER A N 13
ATOM 21378 C CA . SER A 1 22 ? -3.417 -5.928 -13.213 1.00 0.00 22 SER A CA 13
ATOM 21379 C C . SER A 1 22 ? -2.828 -4.706 -12.518 1.00 0.00 22 SER A C 13
ATOM 21380 O O . SER A 1 22 ? -2.137 -3.900 -13.142 1.00 0.00 22 SER A O 13
ATOM 21388 N N . HIS A 1 23 ? -3.089 -4.582 -11.215 1.00 0.00 23 HIS A N 13
ATOM 21389 C CA . HIS A 1 23 ? -2.567 -3.466 -10.436 1.00 0.00 23 HIS A CA 13
ATOM 21390 C C . HIS A 1 23 ? -1.700 -3.978 -9.286 1.00 0.00 23 HIS A C 13
ATOM 21391 O O . HIS A 1 23 ? -2.067 -3.858 -8.114 1.00 0.00 23 HIS A O 13
ATOM 21406 N N . PRO A 1 24 ? -0.530 -4.563 -9.614 1.00 0.00 24 PRO A N 13
ATOM 21407 C CA . PRO A 1 24 ? 0.395 -5.101 -8.608 1.00 0.00 24 PRO A CA 13
ATOM 21408 C C . PRO A 1 24 ? 1.021 -4.009 -7.744 1.00 0.00 24 PRO A C 13
ATOM 21409 O O . PRO A 1 24 ? 1.394 -4.260 -6.598 1.00 0.00 24 PRO A O 13
ATOM 21420 N N . TYR A 1 25 ? 1.134 -2.798 -8.293 1.00 0.00 25 TYR A N 13
ATOM 21421 C CA . TYR A 1 25 ? 1.709 -1.677 -7.567 1.00 0.00 25 TYR A CA 13
ATOM 21422 C C . TYR A 1 25 ? 0.618 -0.919 -6.807 1.00 0.00 25 TYR A C 13
ATOM 21423 O O . TYR A 1 25 ? 0.320 0.238 -7.111 1.00 0.00 25 TYR A O 13
ATOM 21441 N N . PHE A 1 26 ? 0.021 -1.588 -5.819 1.00 0.00 26 PHE A N 13
ATOM 21442 C CA . PHE A 1 26 ? -1.042 -0.988 -5.021 1.00 0.00 26 PHE A CA 13
ATOM 21443 C C . PHE A 1 26 ? -0.559 -0.655 -3.611 1.00 0.00 26 PHE A C 13
ATOM 21444 O O . PHE A 1 26 ? 0.207 -1.409 -3.009 1.00 0.00 26 PHE A O 13
ATOM 21461 N N . GLN A 1 27 ? -1.020 0.479 -3.094 1.00 0.00 27 GLN A N 13
ATOM 21462 C CA . GLN A 1 27 ? -0.650 0.925 -1.755 1.00 0.00 27 GLN A CA 13
ATOM 21463 C C . GLN A 1 27 ? -1.851 1.554 -1.053 1.00 0.00 27 GLN A C 13
ATOM 21464 O O . GLN A 1 27 ? -2.201 2.705 -1.322 1.00 0.00 27 GLN A O 13
ATOM 21478 N N . LEU A 1 28 ? -2.484 0.798 -0.161 1.00 0.00 28 LEU A N 13
ATOM 21479 C CA . LEU A 1 28 ? -3.648 1.294 0.568 1.00 0.00 28 LEU A CA 13
ATOM 21480 C C . LEU A 1 28 ? -3.222 2.157 1.751 1.00 0.00 28 LEU A C 13
ATOM 21481 O O . LEU A 1 28 ? -2.260 1.833 2.452 1.00 0.00 28 LEU A O 13
ATOM 21497 N N . SER A 1 29 ? -3.940 3.258 1.964 1.00 0.00 29 SER A N 13
ATOM 21498 C CA . SER A 1 29 ? -3.632 4.175 3.057 1.00 0.00 29 SER A CA 13
ATOM 21499 C C . SER A 1 29 ? -4.879 4.936 3.515 1.00 0.00 29 SER A C 13
ATOM 21500 O O . SER A 1 29 ? -5.984 4.693 3.023 1.00 0.00 29 SER A O 13
ATOM 21508 N N . ALA A 1 30 ? -4.684 5.860 4.458 1.00 0.00 30 ALA A N 13
ATOM 21509 C CA . ALA A 1 30 ? -5.776 6.669 4.991 1.00 0.00 30 ALA A CA 13
ATOM 21510 C C . ALA A 1 30 ? -5.883 8.002 4.250 1.00 0.00 30 ALA A C 13
ATOM 21511 O O . ALA A 1 30 ? -5.224 8.206 3.230 1.00 0.00 30 ALA A O 13
ATOM 21518 N N . SER A 1 31 ? -6.714 8.909 4.767 1.00 0.00 31 SER A N 13
ATOM 21519 C CA . SER A 1 31 ? -6.897 10.220 4.149 1.00 0.00 31 SER A CA 13
ATOM 21520 C C . SER A 1 31 ? -6.266 11.326 4.997 1.00 0.00 31 SER A C 13
ATOM 21521 O O . SER A 1 31 ? -5.662 12.256 4.460 1.00 0.00 31 SER A O 13
ATOM 21529 N N . TRP A 1 32 ? -6.405 11.223 6.323 1.00 0.00 32 TRP A N 13
ATOM 21530 C CA . TRP A 1 32 ? -5.840 12.222 7.231 1.00 0.00 32 TRP A CA 13
ATOM 21531 C C . TRP A 1 32 ? -5.105 11.559 8.402 1.00 0.00 32 TRP A C 13
ATOM 21532 O O . TRP A 1 32 ? -5.150 12.051 9.533 1.00 0.00 32 TRP A O 13
ATOM 21553 N N . CYS A 1 33 ? -4.422 10.448 8.126 1.00 0.00 33 CYS A N 13
ATOM 21554 C CA . CYS A 1 33 ? -3.680 9.727 9.158 1.00 0.00 33 CYS A CA 13
ATOM 21555 C C . CYS A 1 33 ? -2.201 10.116 9.141 1.00 0.00 33 CYS A C 13
ATOM 21556 O O . CYS A 1 33 ? -1.601 10.243 8.070 1.00 0.00 33 CYS A O 13
ATOM 21564 N N . PRO A 1 34 ? -1.587 10.303 10.331 1.00 0.00 34 PRO A N 13
ATOM 21565 C CA . PRO A 1 34 ? -0.165 10.669 10.447 1.00 0.00 34 PRO A CA 13
ATOM 21566 C C . PRO A 1 34 ? 0.743 9.713 9.675 1.00 0.00 34 PRO A C 13
ATOM 21567 O O . PRO A 1 34 ? 1.817 10.103 9.214 1.00 0.00 34 PRO A O 13
ATOM 21578 N N . ASP A 1 35 ? 0.301 8.464 9.531 1.00 0.00 35 ASP A N 13
ATOM 21579 C CA . ASP A 1 35 ? 1.064 7.457 8.805 1.00 0.00 35 ASP A CA 13
ATOM 21580 C C . ASP A 1 35 ? 0.950 7.688 7.299 1.00 0.00 35 ASP A C 13
ATOM 21581 O O . ASP A 1 35 ? 1.919 7.506 6.557 1.00 0.00 35 ASP A O 13
ATOM 21590 N N . CYS A 1 36 ? -0.240 8.097 6.858 1.00 0.00 36 CYS A N 13
ATOM 21591 C CA . CYS A 1 36 ? -0.495 8.358 5.443 1.00 0.00 36 CYS A CA 13
ATOM 21592 C C . CYS A 1 36 ? 0.237 9.610 4.964 1.00 0.00 36 CYS A C 13
ATOM 21593 O O . CYS A 1 36 ? 0.859 9.599 3.898 1.00 0.00 36 CYS A O 13
ATOM 21601 N N . VAL A 1 37 ? 0.155 10.687 5.748 1.00 0.00 37 VAL A N 13
ATOM 21602 C CA . VAL A 1 37 ? 0.810 11.948 5.389 1.00 0.00 37 VAL A CA 13
ATOM 21603 C C . VAL A 1 37 ? 2.308 11.755 5.152 1.00 0.00 37 VAL A C 13
ATOM 21604 O O . VAL A 1 37 ? 2.880 12.373 4.255 1.00 0.00 37 VAL A O 13
ATOM 21617 N N . TYR A 1 38 ? 2.937 10.888 5.952 1.00 0.00 38 TYR A N 13
ATOM 21618 C CA . TYR A 1 38 ? 4.366 10.614 5.811 1.00 0.00 38 TYR A CA 13
ATOM 21619 C C . TYR A 1 38 ? 4.646 9.867 4.508 1.00 0.00 38 TYR A C 13
ATOM 21620 O O . TYR A 1 38 ? 5.560 10.228 3.765 1.00 0.00 38 TYR A O 13
ATOM 21638 N N . ALA A 1 39 ? 3.851 8.826 4.236 1.00 0.00 39 ALA A N 13
ATOM 21639 C CA . ALA A 1 39 ? 4.009 8.026 3.022 1.00 0.00 39 ALA A CA 13
ATOM 21640 C C . ALA A 1 39 ? 3.852 8.883 1.765 1.00 0.00 39 ALA A C 13
ATOM 21641 O O . ALA A 1 39 ? 4.626 8.750 0.816 1.00 0.00 39 ALA A O 13
ATOM 21648 N N . ASN A 1 40 ? 2.851 9.764 1.769 1.00 0.00 40 ASN A N 13
ATOM 21649 C CA . ASN A 1 40 ? 2.602 10.643 0.630 1.00 0.00 40 ASN A CA 13
ATOM 21650 C C . ASN A 1 40 ? 3.621 11.773 0.577 1.00 0.00 40 ASN A C 13
ATOM 21651 O O . ASN A 1 40 ? 3.927 12.282 -0.496 1.00 0.00 40 ASN A O 13
ATOM 21662 N N . SER A 1 41 ? 4.138 12.165 1.742 1.00 0.00 41 SER A N 13
ATOM 21663 C CA . SER A 1 41 ? 5.121 13.240 1.819 1.00 0.00 41 SER A CA 13
ATOM 21664 C C . SER A 1 41 ? 6.383 12.890 1.029 1.00 0.00 41 SER A C 13
ATOM 21665 O O . SER A 1 41 ? 6.871 13.698 0.237 1.00 0.00 41 SER A O 13
ATOM 21673 N N . ILE A 1 42 ? 6.905 11.681 1.248 1.00 0.00 42 ILE A N 13
ATOM 21674 C CA . ILE A 1 42 ? 8.109 11.222 0.557 1.00 0.00 42 ILE A CA 13
ATOM 21675 C C . ILE A 1 42 ? 7.869 11.072 -0.946 1.00 0.00 42 ILE A C 13
ATOM 21676 O O . ILE A 1 42 ? 8.691 11.504 -1.757 1.00 0.00 42 ILE A O 13
ATOM 21692 N N . TRP A 1 43 ? 6.743 10.458 -1.314 1.00 0.00 43 TRP A N 13
ATOM 21693 C CA . TRP A 1 43 ? 6.403 10.252 -2.721 1.00 0.00 43 TRP A CA 13
ATOM 21694 C C . TRP A 1 43 ? 6.123 11.581 -3.427 1.00 0.00 43 TRP A C 13
ATOM 21695 O O . TRP A 1 43 ? 6.393 11.724 -4.621 1.00 0.00 43 TRP A O 13
ATOM 21716 N N . ASN A 1 44 ? 5.583 12.549 -2.683 1.00 0.00 44 ASN A N 13
ATOM 21717 C CA . ASN A 1 44 ? 5.266 13.867 -3.232 1.00 0.00 44 ASN A CA 13
ATOM 21718 C C . ASN A 1 44 ? 6.541 14.635 -3.584 1.00 0.00 44 ASN A C 13
ATOM 21719 O O . ASN A 1 44 ? 6.568 15.394 -4.554 1.00 0.00 44 ASN A O 13
ATOM 21730 N N . LYS A 1 45 ? 7.599 14.427 -2.795 1.00 0.00 45 LYS A N 13
ATOM 21731 C CA . LYS A 1 45 ? 8.878 15.089 -3.026 1.00 0.00 45 LYS A CA 13
ATOM 21732 C C . LYS A 1 45 ? 9.671 14.367 -4.112 1.00 0.00 45 LYS A C 13
ATOM 21733 O O . LYS A 1 45 ? 10.368 14.998 -4.908 1.00 0.00 45 LYS A O 13
ATOM 21752 N N . LEU A 1 46 ? 9.563 13.037 -4.134 1.00 0.00 46 LEU A N 13
ATOM 21753 C CA . LEU A 1 46 ? 10.273 12.224 -5.116 1.00 0.00 46 LEU A CA 13
ATOM 21754 C C . LEU A 1 46 ? 9.555 12.197 -6.471 1.00 0.00 46 LEU A C 13
ATOM 21755 O O . LEU A 1 46 ? 10.095 11.675 -7.445 1.00 0.00 46 LEU A O 13
ATOM 21771 N N . ASN A 1 47 ? 8.340 12.757 -6.529 1.00 0.00 47 ASN A N 13
ATOM 21772 C CA . ASN A 1 47 ? 7.564 12.785 -7.768 1.00 0.00 47 ASN A CA 13
ATOM 21773 C C . ASN A 1 47 ? 7.419 11.374 -8.348 1.00 0.00 47 ASN A C 13
ATOM 21774 O O . ASN A 1 47 ? 7.609 11.157 -9.546 1.00 0.00 47 ASN A O 13
ATOM 21785 N N . VAL A 1 48 ? 7.080 10.416 -7.483 1.00 0.00 48 VAL A N 13
ATOM 21786 C CA . VAL A 1 48 ? 6.911 9.028 -7.903 1.00 0.00 48 VAL A CA 13
ATOM 21787 C C . VAL A 1 48 ? 5.481 8.537 -7.645 1.00 0.00 48 VAL A C 13
ATOM 21788 O O . VAL A 1 48 ? 5.267 7.371 -7.303 1.00 0.00 48 VAL A O 13
ATOM 21801 N N . GLN A 1 49 ? 4.507 9.434 -7.818 1.00 0.00 49 GLN A N 13
ATOM 21802 C CA . GLN A 1 49 ? 3.096 9.097 -7.613 1.00 0.00 49 GLN A CA 13
ATOM 21803 C C . GLN A 1 49 ? 2.397 8.808 -8.946 1.00 0.00 49 GLN A C 13
ATOM 21804 O O . GLN A 1 49 ? 1.197 9.050 -9.097 1.00 0.00 49 GLN A O 13
ATOM 21818 N N . ASP A 1 50 ? 3.155 8.285 -9.909 1.00 0.00 50 ASP A N 13
ATOM 21819 C CA . ASP A 1 50 ? 2.616 7.956 -11.227 1.00 0.00 50 ASP A CA 13
ATOM 21820 C C . ASP A 1 50 ? 2.872 6.490 -11.561 1.00 0.00 50 ASP A C 13
ATOM 21821 O O . ASP A 1 50 ? 1.954 5.765 -11.944 1.00 0.00 50 ASP A O 13
ATOM 21830 N N . LYS A 1 51 ? 4.127 6.061 -11.404 1.00 0.00 51 LYS A N 13
ATOM 21831 C CA . LYS A 1 51 ? 4.512 4.676 -11.680 1.00 0.00 51 LYS A CA 13
ATOM 21832 C C . LYS A 1 51 ? 3.773 3.701 -10.757 1.00 0.00 51 LYS A C 13
ATOM 21833 O O . LYS A 1 51 ? 3.576 2.535 -11.109 1.00 0.00 51 LYS A O 13
ATOM 21852 N N . VAL A 1 52 ? 3.364 4.185 -9.582 1.00 0.00 52 VAL A N 13
ATOM 21853 C CA . VAL A 1 52 ? 2.643 3.364 -8.611 1.00 0.00 52 VAL A CA 13
ATOM 21854 C C . VAL A 1 52 ? 1.205 3.865 -8.451 1.00 0.00 52 VAL A C 13
ATOM 21855 O O . VAL A 1 52 ? 0.917 5.032 -8.719 1.00 0.00 52 VAL A O 13
ATOM 21868 N N . PHE A 1 53 ? 0.308 2.987 -8.001 1.00 0.00 53 PHE A N 13
ATOM 21869 C CA . PHE A 1 53 ? -1.083 3.359 -7.798 1.00 0.00 53 PHE A CA 13
ATOM 21870 C C . PHE A 1 53 ? -1.454 3.224 -6.328 1.00 0.00 53 PHE A C 13
ATOM 21871 O O . PHE A 1 53 ? -1.530 2.120 -5.785 1.00 0.00 53 PHE A O 13
ATOM 21888 N N . VAL A 1 54 ? -1.684 4.364 -5.698 1.00 0.00 54 VAL A N 13
ATOM 21889 C CA . VAL A 1 54 ? -2.050 4.419 -4.286 1.00 0.00 54 VAL A CA 13
ATOM 21890 C C . VAL A 1 54 ? -3.543 4.712 -4.123 1.00 0.00 54 VAL A C 13
ATOM 21891 O O . VAL A 1 54 ? -4.079 5.623 -4.756 1.00 0.00 54 VAL A O 13
ATOM 21904 N N . PHE A 1 55 ? -4.206 3.939 -3.263 1.00 0.00 55 PHE A N 13
ATOM 21905 C CA . PHE A 1 55 ? -5.633 4.118 -3.009 1.00 0.00 55 PHE A CA 13
ATOM 21906 C C . PHE A 1 55 ? -5.881 4.455 -1.541 1.00 0.00 55 PHE A C 13
ATOM 21907 O O . PHE A 1 55 ? -5.657 3.627 -0.655 1.00 0.00 55 PHE A O 13
ATOM 21924 N N . ASP A 1 56 ? -6.342 5.678 -1.297 1.00 0.00 56 ASP A N 13
ATOM 21925 C CA . ASP A 1 56 ? -6.621 6.143 0.056 1.00 0.00 56 ASP A CA 13
ATOM 21926 C C . ASP A 1 56 ? -8.115 6.052 0.359 1.00 0.00 56 ASP A C 13
ATOM 21927 O O . ASP A 1 56 ? -8.918 6.787 -0.217 1.00 0.00 56 ASP A O 13
ATOM 21936 N N . ILE A 1 57 ? -8.483 5.143 1.263 1.00 0.00 57 ILE A N 13
ATOM 21937 C CA . ILE A 1 57 ? -9.886 4.956 1.633 1.00 0.00 57 ILE A CA 13
ATOM 21938 C C . ILE A 1 57 ? -10.228 5.686 2.933 1.00 0.00 57 ILE A C 13
ATOM 21939 O O . ILE A 1 57 ? -10.347 5.070 3.993 1.00 0.00 57 ILE A O 13
ATOM 21955 N N . GLY A 1 58 ? -10.391 7.006 2.840 1.00 0.00 58 GLY A N 13
ATOM 21956 C CA . GLY A 1 58 ? -10.724 7.801 4.012 1.00 0.00 58 GLY A CA 13
ATOM 21957 C C . GLY A 1 58 ? -12.089 8.463 3.912 1.00 0.00 58 GLY A C 13
ATOM 21958 O O . GLY A 1 58 ? -12.321 9.504 4.528 1.00 0.00 58 GLY A O 13
ATOM 21962 N N . SER A 1 59 ? -12.998 7.858 3.141 1.00 0.00 59 SER A N 13
ATOM 21963 C CA . SER A 1 59 ? -14.349 8.395 2.975 1.00 0.00 59 SER A CA 13
ATOM 21964 C C . SER A 1 59 ? -15.393 7.274 3.008 1.00 0.00 59 SER A C 13
ATOM 21965 O O . SER A 1 59 ? -16.444 7.372 2.371 1.00 0.00 59 SER A O 13
ATOM 21973 N N . LEU A 1 60 ? -15.096 6.209 3.759 1.00 0.00 60 LEU A N 13
ATOM 21974 C CA . LEU A 1 60 ? -16.005 5.071 3.877 1.00 0.00 60 LEU A CA 13
ATOM 21975 C C . LEU A 1 60 ? -16.552 4.960 5.298 1.00 0.00 60 LEU A C 13
ATOM 21976 O O . LEU A 1 60 ? -15.796 5.037 6.269 1.00 0.00 60 LEU A O 13
ATOM 21992 N N . PRO A 1 61 ? -17.882 4.779 5.439 1.00 0.00 61 PRO A N 13
ATOM 21993 C CA . PRO A 1 61 ? -18.535 4.656 6.751 1.00 0.00 61 PRO A CA 13
ATOM 21994 C C . PRO A 1 61 ? -18.045 3.439 7.537 1.00 0.00 61 PRO A C 13
ATOM 21995 O O . PRO A 1 61 ? -17.045 2.817 7.177 1.00 0.00 61 PRO A O 13
ATOM 22006 N N . ARG A 1 62 ? -18.761 3.104 8.613 1.00 0.00 62 ARG A N 13
ATOM 22007 C CA . ARG A 1 62 ? -18.402 1.959 9.453 1.00 0.00 62 ARG A CA 13
ATOM 22008 C C . ARG A 1 62 ? -18.883 0.628 8.852 1.00 0.00 62 ARG A C 13
ATOM 22009 O O . ARG A 1 62 ? -18.813 -0.413 9.508 1.00 0.00 62 ARG A O 13
ATOM 22030 N N . ASN A 1 63 ? -19.362 0.660 7.603 1.00 0.00 63 ASN A N 13
ATOM 22031 C CA . ASN A 1 63 ? -19.838 -0.546 6.924 1.00 0.00 63 ASN A CA 13
ATOM 22032 C C . ASN A 1 63 ? -18.971 -0.864 5.701 1.00 0.00 63 ASN A C 13
ATOM 22033 O O . ASN A 1 63 ? -18.644 -2.027 5.454 1.00 0.00 63 ASN A O 13
ATOM 22044 N N . GLU A 1 64 ? -18.599 0.172 4.944 1.00 0.00 64 GLU A N 13
ATOM 22045 C CA . GLU A 1 64 ? -17.768 -0.002 3.755 1.00 0.00 64 GLU A CA 13
ATOM 22046 C C . GLU A 1 64 ? -16.287 -0.090 4.132 1.00 0.00 64 GLU A C 13
ATOM 22047 O O . GLU A 1 64 ? -15.547 -0.903 3.573 1.00 0.00 64 GLU A O 13
ATOM 22059 N N . GLN A 1 65 ? -15.864 0.748 5.083 1.00 0.00 65 GLN A N 13
ATOM 22060 C CA . GLN A 1 65 ? -14.473 0.759 5.537 1.00 0.00 65 GLN A CA 13
ATOM 22061 C C . GLN A 1 65 ? -14.076 -0.594 6.130 1.00 0.00 65 GLN A C 13
ATOM 22062 O O . GLN A 1 65 ? -12.969 -1.081 5.893 1.00 0.00 65 GLN A O 13
ATOM 22076 N N . GLU A 1 66 ? -14.989 -1.199 6.898 1.00 0.00 66 GLU A N 13
ATOM 22077 C CA . GLU A 1 66 ? -14.732 -2.499 7.517 1.00 0.00 66 GLU A CA 13
ATOM 22078 C C . GLU A 1 66 ? -14.487 -3.572 6.455 1.00 0.00 66 GLU A C 13
ATOM 22079 O O . GLU A 1 66 ? -13.600 -4.414 6.612 1.00 0.00 66 GLU A O 13
ATOM 22091 N N . LYS A 1 67 ? -15.275 -3.535 5.376 1.00 0.00 67 LYS A N 13
ATOM 22092 C CA . LYS A 1 67 ? -15.136 -4.505 4.289 1.00 0.00 67 LYS A CA 13
ATOM 22093 C C . LYS A 1 67 ? -13.717 -4.495 3.723 1.00 0.00 67 LYS A C 13
ATOM 22094 O O . LYS A 1 67 ? -13.107 -5.551 3.552 1.00 0.00 67 LYS A O 13
ATOM 22113 N N . TRP A 1 68 ? -13.195 -3.299 3.444 1.00 0.00 68 TRP A N 13
ATOM 22114 C CA . TRP A 1 68 ? -11.844 -3.158 2.905 1.00 0.00 68 TRP A CA 13
ATOM 22115 C C . TRP A 1 68 ? -10.795 -3.615 3.921 1.00 0.00 68 TRP A C 13
ATOM 22116 O O . TRP A 1 68 ? -9.762 -4.172 3.548 1.00 0.00 68 TRP A O 13
ATOM 22137 N N . ARG A 1 69 ? -11.071 -3.379 5.209 1.00 0.00 69 ARG A N 13
ATOM 22138 C CA . ARG A 1 69 ? -10.152 -3.768 6.281 1.00 0.00 69 ARG A CA 13
ATOM 22139 C C . ARG A 1 69 ? -10.031 -5.290 6.378 1.00 0.00 69 ARG A C 13
ATOM 22140 O O . ARG A 1 69 ? -8.925 -5.826 6.443 1.00 0.00 69 ARG A O 13
ATOM 22161 N N . ILE A 1 70 ? -11.174 -5.982 6.390 1.00 0.00 70 ILE A N 13
ATOM 22162 C CA . ILE A 1 70 ? -11.186 -7.441 6.482 1.00 0.00 70 ILE A CA 13
ATOM 22163 C C . ILE A 1 70 ? -10.730 -8.082 5.172 1.00 0.00 70 ILE A C 13
ATOM 22164 O O . ILE A 1 70 ? -9.959 -9.044 5.183 1.00 0.00 70 ILE A O 13
ATOM 22180 N N . ALA A 1 71 ? -11.204 -7.541 4.046 1.00 0.00 71 ALA A N 13
ATOM 22181 C CA . ALA A 1 71 ? -10.838 -8.060 2.728 1.00 0.00 71 ALA A CA 13
ATOM 22182 C C . ALA A 1 71 ? -9.321 -8.059 2.533 1.00 0.00 71 ALA A C 13
ATOM 22183 O O . ALA A 1 71 ? -8.759 -9.024 2.013 1.00 0.00 71 ALA A O 13
ATOM 22190 N N . PHE A 1 72 ? -8.665 -6.975 2.955 1.00 0.00 72 PHE A N 13
ATOM 22191 C CA . PHE A 1 72 ? -7.213 -6.858 2.824 1.00 0.00 72 PHE A CA 13
ATOM 22192 C C . PHE A 1 72 ? -6.497 -7.908 3.672 1.00 0.00 72 PHE A C 13
ATOM 22193 O O . PHE A 1 72 ? -5.618 -8.614 3.177 1.00 0.00 72 PHE A O 13
ATOM 22210 N N . GLN A 1 73 ? -6.886 -8.014 4.945 1.00 0.00 73 GLN A N 13
ATOM 22211 C CA . GLN A 1 73 ? -6.284 -8.992 5.852 1.00 0.00 73 GLN A CA 13
ATOM 22212 C C . GLN A 1 73 ? -6.495 -10.422 5.339 1.00 0.00 73 GLN A C 13
ATOM 22213 O O . GLN A 1 73 ? -5.721 -11.324 5.660 1.00 0.00 73 GLN A O 13
ATOM 22227 N N . LYS A 1 74 ? -7.541 -10.618 4.536 1.00 0.00 74 LYS A N 13
ATOM 22228 C CA . LYS A 1 74 ? -7.849 -11.928 3.973 1.00 0.00 74 LYS A CA 13
ATOM 22229 C C . LYS A 1 74 ? -6.938 -12.247 2.785 1.00 0.00 74 LYS A C 13
ATOM 22230 O O . LYS A 1 74 ? -6.625 -13.412 2.534 1.00 0.00 74 LYS A O 13
ATOM 22249 N N . VAL A 1 75 ? -6.518 -11.210 2.056 1.00 0.00 75 VAL A N 13
ATOM 22250 C CA . VAL A 1 75 ? -5.649 -11.387 0.894 1.00 0.00 75 VAL A CA 13
ATOM 22251 C C . VAL A 1 75 ? -4.171 -11.384 1.288 1.00 0.00 75 VAL A C 13
ATOM 22252 O O . VAL A 1 75 ? -3.410 -12.250 0.853 1.00 0.00 75 VAL A O 13
ATOM 22265 N N . VAL A 1 76 ? -3.766 -10.407 2.101 1.00 0.00 76 VAL A N 13
ATOM 22266 C CA . VAL A 1 76 ? -2.372 -10.306 2.532 1.00 0.00 76 VAL A CA 13
ATOM 22267 C C . VAL A 1 76 ? -2.210 -10.533 4.037 1.00 0.00 76 VAL A C 13
ATOM 22268 O O . VAL A 1 76 ? -1.272 -11.206 4.466 1.00 0.00 76 VAL A O 13
ATOM 22281 N N . GLY A 1 77 ? -3.121 -9.969 4.831 1.00 0.00 77 GLY A N 13
ATOM 22282 C CA . GLY A 1 77 ? -3.044 -10.124 6.276 1.00 0.00 77 GLY A CA 13
ATOM 22283 C C . GLY A 1 77 ? -2.502 -8.888 6.969 1.00 0.00 77 GLY A C 13
ATOM 22284 O O . GLY A 1 77 ? -1.735 -8.998 7.928 1.00 0.00 77 GLY A O 13
ATOM 22288 N N . SER A 1 78 ? -2.900 -7.708 6.488 1.00 0.00 78 SER A N 13
ATOM 22289 C CA . SER A 1 78 ? -2.448 -6.452 7.069 1.00 0.00 78 SER A CA 13
ATOM 22290 C C . SER A 1 78 ? -3.545 -5.841 7.938 1.00 0.00 78 SER A C 13
ATOM 22291 O O . SER A 1 78 ? -4.560 -5.360 7.427 1.00 0.00 78 SER A O 13
ATOM 22299 N N . ARG A 1 79 ? -3.335 -5.864 9.253 1.00 0.00 79 ARG A N 13
ATOM 22300 C CA . ARG A 1 79 ? -4.305 -5.312 10.197 1.00 0.00 79 ARG A CA 13
ATOM 22301 C C . ARG A 1 79 ? -4.010 -3.838 10.498 1.00 0.00 79 ARG A C 13
ATOM 22302 O O . ARG A 1 79 ? -4.282 -3.355 11.600 1.00 0.00 79 ARG A O 13
ATOM 22323 N N . ASN A 1 80 ? -3.451 -3.126 9.514 1.00 0.00 80 ASN A N 13
ATOM 22324 C CA . ASN A 1 80 ? -3.120 -1.708 9.679 1.00 0.00 80 ASN A CA 13
ATOM 22325 C C . ASN A 1 80 ? -2.736 -1.067 8.340 1.00 0.00 80 ASN A C 13
ATOM 22326 O O . ASN A 1 80 ? -2.511 -1.764 7.349 1.00 0.00 80 ASN A O 13
ATOM 22337 N N . LEU A 1 81 ? -2.661 0.266 8.325 1.00 0.00 81 LEU A N 13
ATOM 22338 C CA . LEU A 1 81 ? -2.304 1.012 7.116 1.00 0.00 81 LEU A CA 13
ATOM 22339 C C . LEU A 1 81 ? -1.305 2.129 7.438 1.00 0.00 81 LEU A C 13
ATOM 22340 O O . LEU A 1 81 ? -1.186 2.550 8.589 1.00 0.00 81 LEU A O 13
ATOM 22356 N N . PRO A 1 82 ? -0.566 2.626 6.421 1.00 0.00 82 PRO A N 13
ATOM 22357 C CA . PRO A 1 82 ? -0.675 2.154 5.037 1.00 0.00 82 PRO A CA 13
ATOM 22358 C C . PRO A 1 82 ? 0.041 0.827 4.804 1.00 0.00 82 PRO A C 13
ATOM 22359 O O . PRO A 1 82 ? 0.975 0.478 5.529 1.00 0.00 82 PRO A O 13
ATOM 22370 N N . THR A 1 83 ? -0.394 0.100 3.779 1.00 0.00 83 THR A N 13
ATOM 22371 C CA . THR A 1 83 ? 0.206 -1.186 3.432 1.00 0.00 83 THR A CA 13
ATOM 22372 C C . THR A 1 83 ? 0.602 -1.202 1.957 1.00 0.00 83 THR A C 13
ATOM 22373 O O . THR A 1 83 ? -0.227 -0.936 1.083 1.00 0.00 83 THR A O 13
ATOM 22384 N N . ILE A 1 84 ? 1.868 -1.510 1.686 1.00 0.00 84 ILE A N 13
ATOM 22385 C CA . ILE A 1 84 ? 2.365 -1.548 0.316 1.00 0.00 84 ILE A CA 13
ATOM 22386 C C . ILE A 1 84 ? 2.474 -2.987 -0.190 1.00 0.00 84 ILE A C 13
ATOM 22387 O O . ILE A 1 84 ? 3.322 -3.756 0.268 1.00 0.00 84 ILE A O 13
ATOM 22403 N N . VAL A 1 85 ? 1.614 -3.336 -1.147 1.00 0.00 85 VAL A N 13
ATOM 22404 C CA . VAL A 1 85 ? 1.614 -4.675 -1.731 1.00 0.00 85 VAL A CA 13
ATOM 22405 C C . VAL A 1 85 ? 2.122 -4.632 -3.172 1.00 0.00 85 VAL A C 13
ATOM 22406 O O . VAL A 1 85 ? 1.551 -3.943 -4.019 1.00 0.00 85 VAL A O 13
ATOM 22419 N N . VAL A 1 86 ? 3.205 -5.360 -3.439 1.00 0.00 86 VAL A N 13
ATOM 22420 C CA . VAL A 1 86 ? 3.799 -5.397 -4.776 1.00 0.00 86 VAL A CA 13
ATOM 22421 C C . VAL A 1 86 ? 3.681 -6.789 -5.389 1.00 0.00 86 VAL A C 13
ATOM 22422 O O . VAL A 1 86 ? 4.191 -7.764 -4.835 1.00 0.00 86 VAL A O 13
ATOM 22435 N N . ASN A 1 87 ? 3.008 -6.875 -6.537 1.00 0.00 87 ASN A N 13
ATOM 22436 C CA . ASN A 1 87 ? 2.817 -8.148 -7.232 1.00 0.00 87 ASN A CA 13
ATOM 22437 C C . ASN A 1 87 ? 1.961 -9.102 -6.397 1.00 0.00 87 ASN A C 13
ATOM 22438 O O . ASN A 1 87 ? 2.231 -10.306 -6.338 1.00 0.00 87 ASN A O 13
ATOM 22449 N N . GLY A 1 88 ? 0.927 -8.556 -5.754 1.00 0.00 88 GLY A N 13
ATOM 22450 C CA . GLY A 1 88 ? 0.041 -9.364 -4.933 1.00 0.00 88 GLY A CA 13
ATOM 22451 C C . GLY A 1 88 ? 0.745 -9.997 -3.749 1.00 0.00 88 GLY A C 13
ATOM 22452 O O . GLY A 1 88 ? 0.607 -11.195 -3.508 1.00 0.00 88 GLY A O 13
ATOM 22456 N N . LYS A 1 89 ? 1.497 -9.186 -3.009 1.00 0.00 89 LYS A N 13
ATOM 22457 C CA . LYS A 1 89 ? 2.227 -9.657 -1.840 1.00 0.00 89 LYS A CA 13
ATOM 22458 C C . LYS A 1 89 ? 2.838 -8.482 -1.078 1.00 0.00 89 LYS A C 13
ATOM 22459 O O . LYS A 1 89 ? 3.419 -7.573 -1.674 1.00 0.00 89 LYS A O 13
ATOM 22478 N N . PHE A 1 90 ? 2.688 -8.511 0.240 1.00 0.00 90 PHE A N 13
ATOM 22479 C CA . PHE A 1 90 ? 3.210 -7.456 1.112 1.00 0.00 90 PHE A CA 13
ATOM 22480 C C . PHE A 1 90 ? 4.719 -7.274 0.927 1.00 0.00 90 PHE A C 13
ATOM 22481 O O . PHE A 1 90 ? 5.501 -8.181 1.222 1.00 0.00 90 PHE A O 13
ATOM 22498 N N . TRP A 1 91 ? 5.119 -6.102 0.429 1.00 0.00 91 TRP A N 13
ATOM 22499 C CA . TRP A 1 91 ? 6.535 -5.809 0.198 1.00 0.00 91 TRP A CA 13
ATOM 22500 C C . TRP A 1 91 ? 6.971 -4.473 0.823 1.00 0.00 91 TRP A C 13
ATOM 22501 O O . TRP A 1 91 ? 8.123 -4.064 0.668 1.00 0.00 91 TRP A O 13
ATOM 22522 N N . GLY A 1 92 ? 6.061 -3.795 1.531 1.00 0.00 92 GLY A N 13
ATOM 22523 C CA . GLY A 1 92 ? 6.408 -2.526 2.156 1.00 0.00 92 GLY A CA 13
ATOM 22524 C C . GLY A 1 92 ? 5.538 -2.201 3.355 1.00 0.00 92 GLY A C 13
ATOM 22525 O O . GLY A 1 92 ? 4.320 -2.380 3.317 1.00 0.00 92 GLY A O 13
ATOM 22529 N N . THR A 1 93 ? 6.174 -1.719 4.419 1.00 0.00 93 THR A N 13
ATOM 22530 C CA . THR A 1 93 ? 5.468 -1.362 5.653 1.00 0.00 93 THR A CA 13
ATOM 22531 C C . THR A 1 93 ? 5.697 0.101 6.030 1.00 0.00 93 THR A C 13
ATOM 22532 O O . THR A 1 93 ? 6.590 0.762 5.493 1.00 0.00 93 THR A O 13
ATOM 22543 N N . GLU A 1 94 ? 4.889 0.588 6.976 1.00 0.00 94 GLU A N 13
ATOM 22544 C CA . GLU A 1 94 ? 4.999 1.964 7.460 1.00 0.00 94 GLU A CA 13
ATOM 22545 C C . GLU A 1 94 ? 6.366 2.205 8.101 1.00 0.00 94 GLU A C 13
ATOM 22546 O O . GLU A 1 94 ? 6.962 3.270 7.933 1.00 0.00 94 GLU A O 13
ATOM 22558 N N . SER A 1 95 ? 6.857 1.201 8.832 1.00 0.00 95 SER A N 13
ATOM 22559 C CA . SER A 1 95 ? 8.153 1.292 9.498 1.00 0.00 95 SER A CA 13
ATOM 22560 C C . SER A 1 95 ? 9.292 0.961 8.534 1.00 0.00 95 SER A C 13
ATOM 22561 O O . SER A 1 95 ? 10.403 1.477 8.679 1.00 0.00 95 SER A O 13
ATOM 22569 N N . GLN A 1 96 ? 9.012 0.101 7.548 1.00 0.00 96 GLN A N 13
ATOM 22570 C CA . GLN A 1 96 ? 10.019 -0.287 6.562 1.00 0.00 96 GLN A CA 13
ATOM 22571 C C . GLN A 1 96 ? 10.613 0.937 5.865 1.00 0.00 96 GLN A C 13
ATOM 22572 O O . GLN A 1 96 ? 11.786 0.933 5.492 1.00 0.00 96 GLN A O 13
ATOM 22586 N N . LEU A 1 97 ? 9.800 1.987 5.703 1.00 0.00 97 LEU A N 13
ATOM 22587 C CA . LEU A 1 97 ? 10.251 3.219 5.056 1.00 0.00 97 LEU A CA 13
ATOM 22588 C C . LEU A 1 97 ? 11.444 3.811 5.800 1.00 0.00 97 LEU A C 13
ATOM 22589 O O . LEU A 1 97 ? 12.501 4.034 5.212 1.00 0.00 97 LEU A O 13
ATOM 22605 N N . HIS A 1 98 ? 11.267 4.055 7.100 1.00 0.00 98 HIS A N 13
ATOM 22606 C CA . HIS A 1 98 ? 12.335 4.616 7.926 1.00 0.00 98 HIS A CA 13
ATOM 22607 C C . HIS A 1 98 ? 13.558 3.699 7.941 1.00 0.00 98 HIS A C 13
ATOM 22608 O O . HIS A 1 98 ? 14.692 4.174 7.980 1.00 0.00 98 HIS A O 13
ATOM 22623 N N . ARG A 1 99 ? 13.323 2.385 7.905 1.00 0.00 99 ARG A N 13
ATOM 22624 C CA . ARG A 1 99 ? 14.414 1.412 7.911 1.00 0.00 99 ARG A CA 13
ATOM 22625 C C . ARG A 1 99 ? 15.181 1.436 6.590 1.00 0.00 99 ARG A C 13
ATOM 22626 O O . ARG A 1 99 ? 16.412 1.393 6.581 1.00 0.00 99 ARG A O 13
ATOM 22647 N N . PHE A 1 100 ? 14.450 1.509 5.479 1.00 0.00 100 PHE A N 13
ATOM 22648 C CA . PHE A 1 100 ? 15.065 1.542 4.152 1.00 0.00 100 PHE A CA 13
ATOM 22649 C C . PHE A 1 100 ? 15.706 2.902 3.874 1.00 0.00 100 PHE A C 13
ATOM 22650 O O . PHE A 1 100 ? 16.801 2.972 3.312 1.00 0.00 100 PHE A O 13
ATOM 22667 N N . GLU A 1 101 ? 15.024 3.980 4.270 1.00 0.00 101 GLU A N 13
ATOM 22668 C CA . GLU A 1 101 ? 15.536 5.334 4.062 1.00 0.00 101 GLU A CA 13
ATOM 22669 C C . GLU A 1 101 ? 16.758 5.606 4.941 1.00 0.00 101 GLU A C 13
ATOM 22670 O O . GLU A 1 101 ? 17.735 6.206 4.486 1.00 0.00 101 GLU A O 13
ATOM 22682 N N . ALA A 1 102 ? 16.695 5.159 6.196 1.00 0.00 102 ALA A N 13
ATOM 22683 C CA . ALA A 1 102 ? 17.797 5.349 7.142 1.00 0.00 102 ALA A CA 13
ATOM 22684 C C . ALA A 1 102 ? 19.016 4.514 6.750 1.00 0.00 102 ALA A C 13
ATOM 22685 O O . ALA A 1 102 ? 20.145 5.003 6.781 1.00 0.00 102 ALA A O 13
ATOM 22692 N N . LYS A 1 103 ? 18.781 3.254 6.375 1.00 0.00 103 LYS A N 13
ATOM 22693 C CA . LYS A 1 103 ? 19.863 2.358 5.973 1.00 0.00 103 LYS A CA 13
ATOM 22694 C C . LYS A 1 103 ? 20.446 2.765 4.619 1.00 0.00 103 LYS A C 13
ATOM 22695 O O . LYS A 1 103 ? 21.609 2.483 4.330 1.00 0.00 103 LYS A O 13
ATOM 22714 N N . GLY A 1 104 ? 19.628 3.420 3.792 1.00 0.00 104 GLY A N 13
ATOM 22715 C CA . GLY A 1 104 ? 20.077 3.845 2.480 1.00 0.00 104 GLY A CA 13
ATOM 22716 C C . GLY A 1 104 ? 19.819 2.799 1.410 1.00 0.00 104 GLY A C 13
ATOM 22717 O O . GLY A 1 104 ? 20.514 2.765 0.395 1.00 0.00 104 GLY A O 13
ATOM 22721 N N . THR A 1 105 ? 18.815 1.944 1.639 1.00 0.00 105 THR A N 13
ATOM 22722 C CA . THR A 1 105 ? 18.464 0.890 0.687 1.00 0.00 105 THR A CA 13
ATOM 22723 C C . THR A 1 105 ? 17.068 1.108 0.084 1.00 0.00 105 THR A C 13
ATOM 22724 O O . THR A 1 105 ? 16.513 0.207 -0.547 1.00 0.00 105 THR A O 13
ATOM 22735 N N . LEU A 1 106 ? 16.506 2.306 0.277 1.00 0.00 106 LEU A N 13
ATOM 22736 C CA . LEU A 1 106 ? 15.183 2.630 -0.255 1.00 0.00 106 LEU A CA 13
ATOM 22737 C C . LEU A 1 106 ? 15.221 2.744 -1.779 1.00 0.00 106 LEU A C 13
ATOM 22738 O O . LEU A 1 106 ? 14.356 2.205 -2.470 1.00 0.00 106 LEU A O 13
ATOM 22754 N N . GLU A 1 107 ? 16.235 3.442 -2.298 1.00 0.00 107 GLU A N 13
ATOM 22755 C CA . GLU A 1 107 ? 16.393 3.618 -3.742 1.00 0.00 107 GLU A CA 13
ATOM 22756 C C . GLU A 1 107 ? 16.636 2.274 -4.433 1.00 0.00 107 GLU A C 13
ATOM 22757 O O . GLU A 1 107 ? 16.060 1.997 -5.486 1.00 0.00 107 GLU A O 13
ATOM 22769 N N . GLU A 1 108 ? 17.490 1.443 -3.827 1.00 0.00 108 GLU A N 13
ATOM 22770 C CA . GLU A 1 108 ? 17.807 0.125 -4.376 1.00 0.00 108 GLU A CA 13
ATOM 22771 C C . GLU A 1 108 ? 16.544 -0.727 -4.519 1.00 0.00 108 GLU A C 13
ATOM 22772 O O . GLU A 1 108 ? 16.375 -1.436 -5.512 1.00 0.00 108 GLU A O 13
ATOM 22784 N N . GLU A 1 109 ? 15.658 -0.638 -3.524 1.00 0.00 109 GLU A N 13
ATOM 22785 C CA . GLU A 1 109 ? 14.402 -1.386 -3.539 1.00 0.00 109 GLU A CA 13
ATOM 22786 C C . GLU A 1 109 ? 13.553 -0.995 -4.749 1.00 0.00 109 GLU A C 13
ATOM 22787 O O . GLU A 1 109 ? 12.945 -1.855 -5.389 1.00 0.00 109 GLU A O 13
ATOM 22799 N N . LEU A 1 110 ? 13.525 0.305 -5.058 1.00 0.00 110 LEU A N 13
ATOM 22800 C CA . LEU A 1 110 ? 12.758 0.810 -6.198 1.00 0.00 110 LEU A CA 13
ATOM 22801 C C . LEU A 1 110 ? 13.220 0.161 -7.505 1.00 0.00 110 LEU A C 13
ATOM 22802 O O . LEU A 1 110 ? 12.404 -0.135 -8.381 1.00 0.00 110 LEU A O 13
ATOM 22818 N N . THR A 1 111 ? 14.528 -0.074 -7.625 1.00 0.00 111 THR A N 13
ATOM 22819 C CA . THR A 1 111 ? 15.087 -0.704 -8.818 1.00 0.00 111 THR A CA 13
ATOM 22820 C C . THR A 1 111 ? 14.731 -2.194 -8.858 1.00 0.00 111 THR A C 13
ATOM 22821 O O . THR A 1 111 ? 14.489 -2.754 -9.928 1.00 0.00 111 THR A O 13
ATOM 22832 N N . LYS A 1 112 ? 14.694 -2.825 -7.680 1.00 0.00 112 LYS A N 13
ATOM 22833 C CA . LYS A 1 112 ? 14.362 -4.246 -7.570 1.00 0.00 112 LYS A CA 13
ATOM 22834 C C . LYS A 1 112 ? 12.916 -4.515 -7.982 1.00 0.00 112 LYS A C 13
ATOM 22835 O O . LYS A 1 112 ? 12.647 -5.446 -8.741 1.00 0.00 112 LYS A O 13
ATOM 22854 N N . ILE A 1 113 ? 11.987 -3.697 -7.477 1.00 0.00 113 ILE A N 13
ATOM 22855 C CA . ILE A 1 113 ? 10.568 -3.857 -7.800 1.00 0.00 113 ILE A CA 13
ATOM 22856 C C . ILE A 1 113 ? 10.291 -3.614 -9.281 1.00 0.00 113 ILE A C 13
ATOM 22857 O O . ILE A 1 113 ? 9.311 -4.121 -9.825 1.00 0.00 113 ILE A O 13
ATOM 22873 N N . GLY A 1 114 ? 11.154 -2.831 -9.929 1.00 0.00 114 GLY A N 13
ATOM 22874 C CA . GLY A 1 114 ? 10.975 -2.530 -11.338 1.00 0.00 114 GLY A CA 13
ATOM 22875 C C . GLY A 1 114 ? 10.405 -1.143 -11.565 1.00 0.00 114 GLY A C 13
ATOM 22876 O O . GLY A 1 114 ? 9.745 -0.898 -12.575 1.00 0.00 114 GLY A O 13
ATOM 22880 N N . LEU A 1 115 ? 10.660 -0.231 -10.625 1.00 0.00 115 LEU A N 13
ATOM 22881 C CA . LEU A 1 115 ? 10.169 1.141 -10.732 1.00 0.00 115 LEU A CA 13
ATOM 22882 C C . LEU A 1 115 ? 11.133 1.999 -11.550 1.00 0.00 115 LEU A C 13
ATOM 22883 O O . LEU A 1 115 ? 10.710 2.739 -12.440 1.00 0.00 115 LEU A O 13
ATOM 22899 N N . LEU A 1 116 ? 12.428 1.893 -11.247 1.00 0.00 116 LEU A N 13
ATOM 22900 C CA . LEU A 1 116 ? 13.449 2.656 -11.961 1.00 0.00 116 LEU A CA 13
ATOM 22901 C C . LEU A 1 116 ? 13.656 2.105 -13.376 1.00 0.00 116 LEU A C 13
ATOM 22902 O O . LEU A 1 116 ? 13.468 2.828 -14.355 1.00 0.00 116 LEU A O 13
ATOM 22918 N N . PRO A 1 117 ? 14.044 0.818 -13.506 1.00 0.00 117 PRO A N 13
ATOM 22919 C CA . PRO A 1 117 ? 14.268 0.191 -14.818 1.00 0.00 117 PRO A CA 13
ATOM 22920 C C . PRO A 1 117 ? 12.960 -0.105 -15.555 1.00 0.00 117 PRO A C 13
ATOM 22921 O O . PRO A 1 117 ? 12.963 -0.054 -16.803 1.00 0.00 117 PRO A O 13
ATOM 22933 N N . MET A 1 9 ? -17.289 -13.126 1.144 1.00 0.00 9 MET A N 14
ATOM 22934 C CA . MET A 1 9 ? -16.127 -14.051 1.256 1.00 0.00 9 MET A CA 14
ATOM 22935 C C . MET A 1 9 ? -15.494 -14.368 -0.108 1.00 0.00 9 MET A C 14
ATOM 22936 O O . MET A 1 9 ? -14.366 -14.859 -0.167 1.00 0.00 9 MET A O 14
ATOM 22950 N N . SER A 1 10 ? -16.215 -14.083 -1.197 1.00 0.00 10 SER A N 14
ATOM 22951 C CA . SER A 1 10 ? -15.712 -14.333 -2.551 1.00 0.00 10 SER A CA 14
ATOM 22952 C C . SER A 1 10 ? -15.771 -13.060 -3.395 1.00 0.00 10 SER A C 14
ATOM 22953 O O . SER A 1 10 ? -14.784 -12.683 -4.025 1.00 0.00 10 SER A O 14
ATOM 22961 N N . ALA A 1 11 ? -16.937 -12.407 -3.402 1.00 0.00 11 ALA A N 14
ATOM 22962 C CA . ALA A 1 11 ? -17.136 -11.175 -4.171 1.00 0.00 11 ALA A CA 14
ATOM 22963 C C . ALA A 1 11 ? -16.065 -10.132 -3.861 1.00 0.00 11 ALA A C 14
ATOM 22964 O O . ALA A 1 11 ? -15.612 -9.418 -4.754 1.00 0.00 11 ALA A O 14
ATOM 22971 N N . PHE A 1 12 ? -15.660 -10.053 -2.596 1.00 0.00 12 PHE A N 14
ATOM 22972 C CA . PHE A 1 12 ? -14.640 -9.098 -2.179 1.00 0.00 12 PHE A CA 14
ATOM 22973 C C . PHE A 1 12 ? -13.241 -9.622 -2.482 1.00 0.00 12 PHE A C 14
ATOM 22974 O O . PHE A 1 12 ? -12.354 -8.858 -2.865 1.00 0.00 12 PHE A O 14
ATOM 22991 N N . VAL A 1 13 ? -13.048 -10.928 -2.307 1.00 0.00 13 VAL A N 14
ATOM 22992 C CA . VAL A 1 13 ? -11.752 -11.546 -2.562 1.00 0.00 13 VAL A CA 14
ATOM 22993 C C . VAL A 1 13 ? -11.408 -11.508 -4.051 1.00 0.00 13 VAL A C 14
ATOM 22994 O O . VAL A 1 13 ? -10.301 -11.120 -4.427 1.00 0.00 13 VAL A O 14
ATOM 23007 N N . THR A 1 14 ? -12.365 -11.899 -4.896 1.00 0.00 14 THR A N 14
ATOM 23008 C CA . THR A 1 14 ? -12.159 -11.896 -6.345 1.00 0.00 14 THR A CA 14
ATOM 23009 C C . THR A 1 14 ? -11.910 -10.477 -6.857 1.00 0.00 14 THR A C 14
ATOM 23010 O O . THR A 1 14 ? -11.018 -10.258 -7.677 1.00 0.00 14 THR A O 14
ATOM 23021 N N . LYS A 1 15 ? -12.700 -9.516 -6.367 1.00 0.00 15 LYS A N 14
ATOM 23022 C CA . LYS A 1 15 ? -12.552 -8.120 -6.781 1.00 0.00 15 LYS A CA 14
ATOM 23023 C C . LYS A 1 15 ? -11.168 -7.591 -6.413 1.00 0.00 15 LYS A C 14
ATOM 23024 O O . LYS A 1 15 ? -10.550 -6.856 -7.186 1.00 0.00 15 LYS A O 14
ATOM 23043 N N . ALA A 1 16 ? -10.682 -7.981 -5.235 1.00 0.00 16 ALA A N 14
ATOM 23044 C CA . ALA A 1 16 ? -9.362 -7.560 -4.767 1.00 0.00 16 ALA A CA 14
ATOM 23045 C C . ALA A 1 16 ? -8.263 -8.131 -5.659 1.00 0.00 16 ALA A C 14
ATOM 23046 O O . ALA A 1 16 ? -7.304 -7.438 -6.000 1.00 0.00 16 ALA A O 14
ATOM 23053 N N . GLU A 1 17 ? -8.414 -9.400 -6.039 1.00 0.00 17 GLU A N 14
ATOM 23054 C CA . GLU A 1 17 ? -7.438 -10.068 -6.896 1.00 0.00 17 GLU A CA 14
ATOM 23055 C C . GLU A 1 17 ? -7.442 -9.471 -8.303 1.00 0.00 17 GLU A C 14
ATOM 23056 O O . GLU A 1 17 ? -6.394 -9.349 -8.936 1.00 0.00 17 GLU A O 14
ATOM 23068 N N . GLU A 1 18 ? -8.625 -9.094 -8.789 1.00 0.00 18 GLU A N 14
ATOM 23069 C CA . GLU A 1 18 ? -8.753 -8.502 -10.118 1.00 0.00 18 GLU A CA 14
ATOM 23070 C C . GLU A 1 18 ? -8.032 -7.153 -10.191 1.00 0.00 18 GLU A C 14
ATOM 23071 O O . GLU A 1 18 ? -7.480 -6.794 -11.231 1.00 0.00 18 GLU A O 14
ATOM 23083 N N . MET A 1 19 ? -8.039 -6.413 -9.081 1.00 0.00 19 MET A N 14
ATOM 23084 C CA . MET A 1 19 ? -7.382 -5.109 -9.030 1.00 0.00 19 MET A CA 14
ATOM 23085 C C . MET A 1 19 ? -5.864 -5.251 -9.109 1.00 0.00 19 MET A C 14
ATOM 23086 O O . MET A 1 19 ? -5.203 -4.508 -9.835 1.00 0.00 19 MET A O 14
ATOM 23100 N N . ILE A 1 20 ? -5.314 -6.212 -8.363 1.00 0.00 20 ILE A N 14
ATOM 23101 C CA . ILE A 1 20 ? -3.877 -6.449 -8.356 1.00 0.00 20 ILE A CA 14
ATOM 23102 C C . ILE A 1 20 ? -3.412 -7.136 -9.641 1.00 0.00 20 ILE A C 14
ATOM 23103 O O . ILE A 1 20 ? -2.215 -7.166 -9.934 1.00 0.00 20 ILE A O 14
ATOM 23119 N N . LYS A 1 21 ? -4.357 -7.689 -10.407 1.00 0.00 21 LYS A N 14
ATOM 23120 C CA . LYS A 1 21 ? -4.027 -8.370 -11.656 1.00 0.00 21 LYS A CA 14
ATOM 23121 C C . LYS A 1 21 ? -3.372 -7.407 -12.643 1.00 0.00 21 LYS A C 14
ATOM 23122 O O . LYS A 1 21 ? -2.201 -7.564 -12.989 1.00 0.00 21 LYS A O 14
ATOM 23141 N N . SER A 1 22 ? -4.135 -6.408 -13.088 1.00 0.00 22 SER A N 14
ATOM 23142 C CA . SER A 1 22 ? -3.631 -5.412 -14.031 1.00 0.00 22 SER A CA 14
ATOM 23143 C C . SER A 1 22 ? -2.912 -4.279 -13.300 1.00 0.00 22 SER A C 14
ATOM 23144 O O . SER A 1 22 ? -2.057 -3.604 -13.876 1.00 0.00 22 SER A O 14
ATOM 23152 N N . HIS A 1 23 ? -3.256 -4.079 -12.026 1.00 0.00 23 HIS A N 14
ATOM 23153 C CA . HIS A 1 23 ? -2.636 -3.033 -11.222 1.00 0.00 23 HIS A CA 14
ATOM 23154 C C . HIS A 1 23 ? -2.009 -3.619 -9.958 1.00 0.00 23 HIS A C 14
ATOM 23155 O O . HIS A 1 23 ? -2.469 -3.358 -8.845 1.00 0.00 23 HIS A O 14
ATOM 23170 N N . PRO A 1 24 ? -0.937 -4.423 -10.115 1.00 0.00 24 PRO A N 14
ATOM 23171 C CA . PRO A 1 24 ? -0.243 -5.047 -8.980 1.00 0.00 24 PRO A CA 14
ATOM 23172 C C . PRO A 1 24 ? 0.470 -4.029 -8.085 1.00 0.00 24 PRO A C 14
ATOM 23173 O O . PRO A 1 24 ? 0.797 -4.328 -6.936 1.00 0.00 24 PRO A O 14
ATOM 23184 N N . TYR A 1 25 ? 0.698 -2.824 -8.613 1.00 0.00 25 TYR A N 14
ATOM 23185 C CA . TYR A 1 25 ? 1.359 -1.766 -7.857 1.00 0.00 25 TYR A CA 14
ATOM 23186 C C . TYR A 1 25 ? 0.324 -0.887 -7.156 1.00 0.00 25 TYR A C 14
ATOM 23187 O O . TYR A 1 25 ? 0.074 0.249 -7.569 1.00 0.00 25 TYR A O 14
ATOM 23205 N N . PHE A 1 26 ? -0.283 -1.424 -6.100 1.00 0.00 26 PHE A N 14
ATOM 23206 C CA . PHE A 1 26 ? -1.296 -0.694 -5.348 1.00 0.00 26 PHE A CA 14
ATOM 23207 C C . PHE A 1 26 ? -0.816 -0.371 -3.936 1.00 0.00 26 PHE A C 14
ATOM 23208 O O . PHE A 1 26 ? -0.178 -1.198 -3.282 1.00 0.00 26 PHE A O 14
ATOM 23225 N N . GLN A 1 27 ? -1.135 0.833 -3.468 1.00 0.00 27 GLN A N 14
ATOM 23226 C CA . GLN A 1 27 ? -0.747 1.265 -2.129 1.00 0.00 27 GLN A CA 14
ATOM 23227 C C . GLN A 1 27 ? -1.932 1.893 -1.405 1.00 0.00 27 GLN A C 14
ATOM 23228 O O . GLN A 1 27 ? -2.293 3.043 -1.664 1.00 0.00 27 GLN A O 14
ATOM 23242 N N . LEU A 1 28 ? -2.537 1.129 -0.501 1.00 0.00 28 LEU A N 14
ATOM 23243 C CA . LEU A 1 28 ? -3.687 1.608 0.259 1.00 0.00 28 LEU A CA 14
ATOM 23244 C C . LEU A 1 28 ? -3.238 2.312 1.536 1.00 0.00 28 LEU A C 14
ATOM 23245 O O . LEU A 1 28 ? -2.700 1.684 2.449 1.00 0.00 28 LEU A O 14
ATOM 23261 N N . SER A 1 29 ? -3.459 3.624 1.589 1.00 0.00 29 SER A N 14
ATOM 23262 C CA . SER A 1 29 ? -3.077 4.422 2.748 1.00 0.00 29 SER A CA 14
ATOM 23263 C C . SER A 1 29 ? -3.806 5.764 2.751 1.00 0.00 29 SER A C 14
ATOM 23264 O O . SER A 1 29 ? -4.628 6.031 1.875 1.00 0.00 29 SER A O 14
ATOM 23272 N N . ALA A 1 30 ? -3.498 6.601 3.746 1.00 0.00 30 ALA A N 14
ATOM 23273 C CA . ALA A 1 30 ? -4.116 7.917 3.877 1.00 0.00 30 ALA A CA 14
ATOM 23274 C C . ALA A 1 30 ? -5.589 7.807 4.257 1.00 0.00 30 ALA A C 14
ATOM 23275 O O . ALA A 1 30 ? -6.396 7.237 3.520 1.00 0.00 30 ALA A O 14
ATOM 23282 N N . SER A 1 31 ? -5.922 8.364 5.417 1.00 0.00 31 SER A N 14
ATOM 23283 C CA . SER A 1 31 ? -7.289 8.352 5.931 1.00 0.00 31 SER A CA 14
ATOM 23284 C C . SER A 1 31 ? -7.355 9.122 7.246 1.00 0.00 31 SER A C 14
ATOM 23285 O O . SER A 1 31 ? -8.222 9.978 7.437 1.00 0.00 31 SER A O 14
ATOM 23293 N N . TRP A 1 32 ? -6.426 8.806 8.145 1.00 0.00 32 TRP A N 14
ATOM 23294 C CA . TRP A 1 32 ? -6.357 9.454 9.451 1.00 0.00 32 TRP A CA 14
ATOM 23295 C C . TRP A 1 32 ? -5.025 9.151 10.146 1.00 0.00 32 TRP A C 14
ATOM 23296 O O . TRP A 1 32 ? -4.976 9.011 11.370 1.00 0.00 32 TRP A O 14
ATOM 23317 N N . CYS A 1 33 ? -3.944 9.041 9.367 1.00 0.00 33 CYS A N 14
ATOM 23318 C CA . CYS A 1 33 ? -2.630 8.745 9.934 1.00 0.00 33 CYS A CA 14
ATOM 23319 C C . CYS A 1 33 ? -1.547 9.637 9.332 1.00 0.00 33 CYS A C 14
ATOM 23320 O O . CYS A 1 33 ? -1.486 9.817 8.114 1.00 0.00 33 CYS A O 14
ATOM 23328 N N . PRO A 1 34 ? -0.667 10.202 10.185 1.00 0.00 34 PRO A N 14
ATOM 23329 C CA . PRO A 1 34 ? 0.427 11.070 9.734 1.00 0.00 34 PRO A CA 14
ATOM 23330 C C . PRO A 1 34 ? 1.532 10.290 9.021 1.00 0.00 34 PRO A C 14
ATOM 23331 O O . PRO A 1 34 ? 2.166 10.803 8.097 1.00 0.00 34 PRO A O 14
ATOM 23342 N N . ASP A 1 35 ? 1.757 9.048 9.457 1.00 0.00 35 ASP A N 14
ATOM 23343 C CA . ASP A 1 35 ? 2.785 8.194 8.862 1.00 0.00 35 ASP A CA 14
ATOM 23344 C C . ASP A 1 35 ? 2.529 7.988 7.369 1.00 0.00 35 ASP A C 14
ATOM 23345 O O . ASP A 1 35 ? 3.468 7.898 6.575 1.00 0.00 35 ASP A O 14
ATOM 23354 N N . CYS A 1 36 ? 1.252 7.923 6.993 1.00 0.00 36 CYS A N 14
ATOM 23355 C CA . CYS A 1 36 ? 0.863 7.737 5.597 1.00 0.00 36 CYS A CA 14
ATOM 23356 C C . CYS A 1 36 ? 1.288 8.939 4.751 1.00 0.00 36 CYS A C 14
ATOM 23357 O O . CYS A 1 36 ? 1.743 8.778 3.619 1.00 0.00 36 CYS A O 14
ATOM 23365 N N . VAL A 1 37 ? 1.144 10.140 5.315 1.00 0.00 37 VAL A N 14
ATOM 23366 C CA . VAL A 1 37 ? 1.520 11.368 4.616 1.00 0.00 37 VAL A CA 14
ATOM 23367 C C . VAL A 1 37 ? 2.998 11.346 4.219 1.00 0.00 37 VAL A C 14
ATOM 23368 O O . VAL A 1 37 ? 3.365 11.841 3.155 1.00 0.00 37 VAL A O 14
ATOM 23381 N N . TYR A 1 38 ? 3.838 10.760 5.075 1.00 0.00 38 TYR A N 14
ATOM 23382 C CA . TYR A 1 38 ? 5.275 10.661 4.807 1.00 0.00 38 TYR A CA 14
ATOM 23383 C C . TYR A 1 38 ? 5.532 9.929 3.487 1.00 0.00 38 TYR A C 14
ATOM 23384 O O . TYR A 1 38 ? 6.349 10.367 2.677 1.00 0.00 38 TYR A O 14
ATOM 23402 N N . ALA A 1 39 ? 4.825 8.816 3.282 1.00 0.00 39 ALA A N 14
ATOM 23403 C CA . ALA A 1 39 ? 4.972 8.022 2.062 1.00 0.00 39 ALA A CA 14
ATOM 23404 C C . ALA A 1 39 ? 4.593 8.829 0.821 1.00 0.00 39 ALA A C 14
ATOM 23405 O O . ALA A 1 39 ? 5.239 8.716 -0.221 1.00 0.00 39 ALA A O 14
ATOM 23412 N N . ASN A 1 40 ? 3.548 9.654 0.941 1.00 0.00 40 ASN A N 14
ATOM 23413 C CA . ASN A 1 40 ? 3.096 10.483 -0.172 1.00 0.00 40 ASN A CA 14
ATOM 23414 C C . ASN A 1 40 ? 4.036 11.660 -0.386 1.00 0.00 40 ASN A C 14
ATOM 23415 O O . ASN A 1 40 ? 4.218 12.119 -1.512 1.00 0.00 40 ASN A O 14
ATOM 23426 N N . SER A 1 41 ? 4.631 12.146 0.703 1.00 0.00 41 SER A N 14
ATOM 23427 C CA . SER A 1 41 ? 5.551 13.273 0.633 1.00 0.00 41 SER A CA 14
ATOM 23428 C C . SER A 1 41 ? 6.767 12.927 -0.223 1.00 0.00 41 SER A C 14
ATOM 23429 O O . SER A 1 41 ? 7.145 13.690 -1.113 1.00 0.00 41 SER A O 14
ATOM 23437 N N . ILE A 1 42 ? 7.373 11.773 0.052 1.00 0.00 42 ILE A N 14
ATOM 23438 C CA . ILE A 1 42 ? 8.545 11.327 -0.696 1.00 0.00 42 ILE A CA 14
ATOM 23439 C C . ILE A 1 42 ? 8.193 11.028 -2.153 1.00 0.00 42 ILE A C 14
ATOM 23440 O O . ILE A 1 42 ? 8.953 11.362 -3.061 1.00 0.00 42 ILE A O 14
ATOM 23456 N N . TRP A 1 43 ? 7.037 10.398 -2.371 1.00 0.00 43 TRP A N 14
ATOM 23457 C CA . TRP A 1 43 ? 6.593 10.059 -3.722 1.00 0.00 43 TRP A CA 14
ATOM 23458 C C . TRP A 1 43 ? 6.250 11.313 -4.528 1.00 0.00 43 TRP A C 14
ATOM 23459 O O . TRP A 1 43 ? 6.470 11.358 -5.739 1.00 0.00 43 TRP A O 14
ATOM 23480 N N . ASN A 1 44 ? 5.712 12.327 -3.849 1.00 0.00 44 ASN A N 14
ATOM 23481 C CA . ASN A 1 44 ? 5.341 13.582 -4.498 1.00 0.00 44 ASN A CA 14
ATOM 23482 C C . ASN A 1 44 ? 6.574 14.410 -4.863 1.00 0.00 44 ASN A C 14
ATOM 23483 O O . ASN A 1 44 ? 6.574 15.122 -5.869 1.00 0.00 44 ASN A O 14
ATOM 23494 N N . LYS A 1 45 ? 7.622 14.317 -4.042 1.00 0.00 45 LYS A N 14
ATOM 23495 C CA . LYS A 1 45 ? 8.854 15.062 -4.288 1.00 0.00 45 LYS A CA 14
ATOM 23496 C C . LYS A 1 45 ? 9.753 14.326 -5.280 1.00 0.00 45 LYS A C 14
ATOM 23497 O O . LYS A 1 45 ? 10.424 14.951 -6.101 1.00 0.00 45 LYS A O 14
ATOM 23516 N N . LEU A 1 46 ? 9.758 12.994 -5.204 1.00 0.00 46 LEU A N 14
ATOM 23517 C CA . LEU A 1 46 ? 10.573 12.180 -6.102 1.00 0.00 46 LEU A CA 14
ATOM 23518 C C . LEU A 1 46 ? 9.901 11.992 -7.468 1.00 0.00 46 LEU A C 14
ATOM 23519 O O . LEU A 1 46 ? 10.511 11.445 -8.389 1.00 0.00 46 LEU A O 14
ATOM 23535 N N . ASN A 1 47 ? 8.642 12.432 -7.596 1.00 0.00 47 ASN A N 14
ATOM 23536 C CA . ASN A 1 47 ? 7.901 12.301 -8.846 1.00 0.00 47 ASN A CA 14
ATOM 23537 C C . ASN A 1 47 ? 7.851 10.835 -9.290 1.00 0.00 47 ASN A C 14
ATOM 23538 O O . ASN A 1 47 ? 8.119 10.509 -10.448 1.00 0.00 47 ASN A O 14
ATOM 23549 N N . VAL A 1 48 ? 7.503 9.954 -8.351 1.00 0.00 48 VAL A N 14
ATOM 23550 C CA . VAL A 1 48 ? 7.410 8.524 -8.636 1.00 0.00 48 VAL A CA 14
ATOM 23551 C C . VAL A 1 48 ? 5.995 7.999 -8.378 1.00 0.00 48 VAL A C 14
ATOM 23552 O O . VAL A 1 48 ? 5.797 6.806 -8.137 1.00 0.00 48 VAL A O 14
ATOM 23565 N N . GLN A 1 49 ? 5.006 8.900 -8.448 1.00 0.00 49 GLN A N 14
ATOM 23566 C CA . GLN A 1 49 ? 3.608 8.531 -8.238 1.00 0.00 49 GLN A CA 14
ATOM 23567 C C . GLN A 1 49 ? 2.878 8.362 -9.575 1.00 0.00 49 GLN A C 14
ATOM 23568 O O . GLN A 1 49 ? 1.649 8.433 -9.632 1.00 0.00 49 GLN A O 14
ATOM 23582 N N . ASP A 1 50 ? 3.644 8.135 -10.647 1.00 0.00 50 ASP A N 14
ATOM 23583 C CA . ASP A 1 50 ? 3.075 7.953 -11.981 1.00 0.00 50 ASP A CA 14
ATOM 23584 C C . ASP A 1 50 ? 3.123 6.485 -12.399 1.00 0.00 50 ASP A C 14
ATOM 23585 O O . ASP A 1 50 ? 2.149 5.954 -12.932 1.00 0.00 50 ASP A O 14
ATOM 23594 N N . LYS A 1 51 ? 4.256 5.832 -12.147 1.00 0.00 51 LYS A N 14
ATOM 23595 C CA . LYS A 1 51 ? 4.419 4.421 -12.489 1.00 0.00 51 LYS A CA 14
ATOM 23596 C C . LYS A 1 51 ? 3.678 3.524 -11.486 1.00 0.00 51 LYS A C 14
ATOM 23597 O O . LYS A 1 51 ? 3.359 2.374 -11.790 1.00 0.00 51 LYS A O 14
ATOM 23616 N N . VAL A 1 52 ? 3.406 4.064 -10.293 1.00 0.00 52 VAL A N 14
ATOM 23617 C CA . VAL A 1 52 ? 2.704 3.323 -9.249 1.00 0.00 52 VAL A CA 14
ATOM 23618 C C . VAL A 1 52 ? 1.275 3.846 -9.079 1.00 0.00 52 VAL A C 14
ATOM 23619 O O . VAL A 1 52 ? 0.990 5.001 -9.407 1.00 0.00 52 VAL A O 14
ATOM 23632 N N . PHE A 1 53 ? 0.385 3.002 -8.552 1.00 0.00 53 PHE A N 14
ATOM 23633 C CA . PHE A 1 53 ? -0.996 3.396 -8.330 1.00 0.00 53 PHE A CA 14
ATOM 23634 C C . PHE A 1 53 ? -1.302 3.428 -6.839 1.00 0.00 53 PHE A C 14
ATOM 23635 O O . PHE A 1 53 ? -1.362 2.392 -6.173 1.00 0.00 53 PHE A O 14
ATOM 23652 N N . VAL A 1 54 ? -1.504 4.633 -6.336 1.00 0.00 54 VAL A N 14
ATOM 23653 C CA . VAL A 1 54 ? -1.816 4.849 -4.925 1.00 0.00 54 VAL A CA 14
ATOM 23654 C C . VAL A 1 54 ? -3.271 5.283 -4.755 1.00 0.00 54 VAL A C 14
ATOM 23655 O O . VAL A 1 54 ? -3.754 6.158 -5.477 1.00 0.00 54 VAL A O 14
ATOM 23668 N N . PHE A 1 55 ? -3.961 4.666 -3.796 1.00 0.00 55 PHE A N 14
ATOM 23669 C CA . PHE A 1 55 ? -5.360 4.989 -3.525 1.00 0.00 55 PHE A CA 14
ATOM 23670 C C . PHE A 1 55 ? -5.564 5.359 -2.057 1.00 0.00 55 PHE A C 14
ATOM 23671 O O . PHE A 1 55 ? -5.035 4.695 -1.161 1.00 0.00 55 PHE A O 14
ATOM 23688 N N . ASP A 1 56 ? -6.336 6.419 -1.819 1.00 0.00 56 ASP A N 14
ATOM 23689 C CA . ASP A 1 56 ? -6.618 6.879 -0.460 1.00 0.00 56 ASP A CA 14
ATOM 23690 C C . ASP A 1 56 ? -7.958 6.339 0.026 1.00 0.00 56 ASP A C 14
ATOM 23691 O O . ASP A 1 56 ? -8.977 6.487 -0.648 1.00 0.00 56 ASP A O 14
ATOM 23700 N N . ILE A 1 57 ? -7.950 5.706 1.199 1.00 0.00 57 ILE A N 14
ATOM 23701 C CA . ILE A 1 57 ? -9.173 5.139 1.769 1.00 0.00 57 ILE A CA 14
ATOM 23702 C C . ILE A 1 57 ? -9.856 6.116 2.731 1.00 0.00 57 ILE A C 14
ATOM 23703 O O . ILE A 1 57 ? -9.847 5.917 3.947 1.00 0.00 57 ILE A O 14
ATOM 23719 N N . GLY A 1 58 ? -10.449 7.172 2.171 1.00 0.00 58 GLY A N 14
ATOM 23720 C CA . GLY A 1 58 ? -11.131 8.167 2.987 1.00 0.00 58 GLY A CA 14
ATOM 23721 C C . GLY A 1 58 ? -12.608 8.316 2.648 1.00 0.00 58 GLY A C 14
ATOM 23722 O O . GLY A 1 58 ? -13.174 9.398 2.813 1.00 0.00 58 GLY A O 14
ATOM 23726 N N . SER A 1 59 ? -13.235 7.233 2.178 1.00 0.00 59 SER A N 14
ATOM 23727 C CA . SER A 1 59 ? -14.658 7.262 1.824 1.00 0.00 59 SER A CA 14
ATOM 23728 C C . SER A 1 59 ? -15.442 6.200 2.591 1.00 0.00 59 SER A C 14
ATOM 23729 O O . SER A 1 59 ? -16.522 6.475 3.118 1.00 0.00 59 SER A O 14
ATOM 23737 N N . LEU A 1 60 ? -14.898 4.986 2.638 1.00 0.00 60 LEU A N 14
ATOM 23738 C CA . LEU A 1 60 ? -15.545 3.871 3.327 1.00 0.00 60 LEU A CA 14
ATOM 23739 C C . LEU A 1 60 ? -15.905 4.229 4.776 1.00 0.00 60 LEU A C 14
ATOM 23740 O O . LEU A 1 60 ? -15.043 4.611 5.569 1.00 0.00 60 LEU A O 14
ATOM 23756 N N . PRO A 1 61 ? -17.201 4.114 5.135 1.00 0.00 61 PRO A N 14
ATOM 23757 C CA . PRO A 1 61 ? -17.690 4.423 6.484 1.00 0.00 61 PRO A CA 14
ATOM 23758 C C . PRO A 1 61 ? -17.224 3.389 7.509 1.00 0.00 61 PRO A C 14
ATOM 23759 O O . PRO A 1 61 ? -16.392 2.530 7.203 1.00 0.00 61 PRO A O 14
ATOM 23770 N N . ARG A 1 62 ? -17.765 3.469 8.724 1.00 0.00 62 ARG A N 14
ATOM 23771 C CA . ARG A 1 62 ? -17.398 2.532 9.785 1.00 0.00 62 ARG A CA 14
ATOM 23772 C C . ARG A 1 62 ? -17.896 1.117 9.474 1.00 0.00 62 ARG A C 14
ATOM 23773 O O . ARG A 1 62 ? -17.266 0.135 9.866 1.00 0.00 62 ARG A O 14
ATOM 23794 N N . ASN A 1 63 ? -19.023 1.020 8.763 1.00 0.00 63 ASN A N 14
ATOM 23795 C CA . ASN A 1 63 ? -19.593 -0.279 8.400 1.00 0.00 63 ASN A CA 14
ATOM 23796 C C . ASN A 1 63 ? -18.768 -0.962 7.307 1.00 0.00 63 ASN A C 14
ATOM 23797 O O . ASN A 1 63 ? -18.452 -2.147 7.412 1.00 0.00 63 ASN A O 14
ATOM 23808 N N . GLU A 1 64 ? -18.420 -0.209 6.259 1.00 0.00 64 GLU A N 14
ATOM 23809 C CA . GLU A 1 64 ? -17.629 -0.751 5.152 1.00 0.00 64 GLU A CA 14
ATOM 23810 C C . GLU A 1 64 ? -16.249 -1.205 5.631 1.00 0.00 64 GLU A C 14
ATOM 23811 O O . GLU A 1 64 ? -15.700 -2.186 5.122 1.00 0.00 64 GLU A O 14
ATOM 23823 N N . GLN A 1 65 ? -15.695 -0.489 6.614 1.00 0.00 65 GLN A N 14
ATOM 23824 C CA . GLN A 1 65 ? -14.381 -0.816 7.169 1.00 0.00 65 GLN A CA 14
ATOM 23825 C C . GLN A 1 65 ? -14.334 -2.255 7.688 1.00 0.00 65 GLN A C 14
ATOM 23826 O O . GLN A 1 65 ? -13.289 -2.904 7.635 1.00 0.00 65 GLN A O 14
ATOM 23840 N N . GLU A 1 66 ? -15.470 -2.748 8.188 1.00 0.00 66 GLU A N 14
ATOM 23841 C CA . GLU A 1 66 ? -15.550 -4.111 8.713 1.00 0.00 66 GLU A CA 14
ATOM 23842 C C . GLU A 1 66 ? -15.154 -5.129 7.647 1.00 0.00 66 GLU A C 14
ATOM 23843 O O . GLU A 1 66 ? -14.271 -5.961 7.870 1.00 0.00 66 GLU A O 14
ATOM 23855 N N . LYS A 1 67 ? -15.806 -5.056 6.488 1.00 0.00 67 LYS A N 14
ATOM 23856 C CA . LYS A 1 67 ? -15.515 -5.970 5.384 1.00 0.00 67 LYS A CA 14
ATOM 23857 C C . LYS A 1 67 ? -14.067 -5.814 4.927 1.00 0.00 67 LYS A C 14
ATOM 23858 O O . LYS A 1 67 ? -13.386 -6.802 4.648 1.00 0.00 67 LYS A O 14
ATOM 23877 N N . TRP A 1 68 ? -13.598 -4.566 4.868 1.00 0.00 68 TRP A N 14
ATOM 23878 C CA . TRP A 1 68 ? -12.225 -4.277 4.462 1.00 0.00 68 TRP A CA 14
ATOM 23879 C C . TRP A 1 68 ? -11.221 -4.907 5.432 1.00 0.00 68 TRP A C 14
ATOM 23880 O O . TRP A 1 68 ? -10.156 -5.364 5.018 1.00 0.00 68 TRP A O 14
ATOM 23901 N N . ARG A 1 69 ? -11.568 -4.925 6.724 1.00 0.00 69 ARG A N 14
ATOM 23902 C CA . ARG A 1 69 ? -10.692 -5.498 7.748 1.00 0.00 69 ARG A CA 14
ATOM 23903 C C . ARG A 1 69 ? -10.425 -6.978 7.487 1.00 0.00 69 ARG A C 14
ATOM 23904 O O . ARG A 1 69 ? -9.272 -7.404 7.412 1.00 0.00 69 ARG A O 14
ATOM 23925 N N . ILE A 1 70 ? -11.496 -7.759 7.356 1.00 0.00 70 ILE A N 14
ATOM 23926 C CA . ILE A 1 70 ? -11.371 -9.193 7.110 1.00 0.00 70 ILE A CA 14
ATOM 23927 C C . ILE A 1 70 ? -10.826 -9.463 5.711 1.00 0.00 70 ILE A C 14
ATOM 23928 O O . ILE A 1 70 ? -9.999 -10.356 5.521 1.00 0.00 70 ILE A O 14
ATOM 23944 N N . ALA A 1 71 ? -11.285 -8.680 4.734 1.00 0.00 71 ALA A N 14
ATOM 23945 C CA . ALA A 1 71 ? -10.836 -8.830 3.352 1.00 0.00 71 ALA A CA 14
ATOM 23946 C C . ALA A 1 71 ? -9.319 -8.684 3.254 1.00 0.00 71 ALA A C 14
ATOM 23947 O O . ALA A 1 71 ? -8.653 -9.490 2.604 1.00 0.00 71 ALA A O 14
ATOM 23954 N N . PHE A 1 72 ? -8.782 -7.655 3.912 1.00 0.00 72 PHE A N 14
ATOM 23955 C CA . PHE A 1 72 ? -7.341 -7.406 3.903 1.00 0.00 72 PHE A CA 14
ATOM 23956 C C . PHE A 1 72 ? -6.578 -8.553 4.566 1.00 0.00 72 PHE A C 14
ATOM 23957 O O . PHE A 1 72 ? -5.582 -9.031 4.028 1.00 0.00 72 PHE A O 14
ATOM 23974 N N . GLN A 1 73 ? -7.053 -8.993 5.734 1.00 0.00 73 GLN A N 14
ATOM 23975 C CA . GLN A 1 73 ? -6.407 -10.089 6.457 1.00 0.00 73 GLN A CA 14
ATOM 23976 C C . GLN A 1 73 ? -6.437 -11.388 5.644 1.00 0.00 73 GLN A C 14
ATOM 23977 O O . GLN A 1 73 ? -5.579 -12.253 5.814 1.00 0.00 73 GLN A O 14
ATOM 23991 N N . LYS A 1 74 ? -7.426 -11.519 4.757 1.00 0.00 74 LYS A N 14
ATOM 23992 C CA . LYS A 1 74 ? -7.554 -12.708 3.924 1.00 0.00 74 LYS A CA 14
ATOM 23993 C C . LYS A 1 74 ? -6.633 -12.631 2.704 1.00 0.00 74 LYS A C 14
ATOM 23994 O O . LYS A 1 74 ? -6.163 -13.657 2.211 1.00 0.00 74 LYS A O 14
ATOM 24013 N N . VAL A 1 75 ? -6.382 -11.413 2.219 1.00 0.00 75 VAL A N 14
ATOM 24014 C CA . VAL A 1 75 ? -5.523 -11.216 1.054 1.00 0.00 75 VAL A CA 14
ATOM 24015 C C . VAL A 1 75 ? -4.048 -11.187 1.449 1.00 0.00 75 VAL A C 14
ATOM 24016 O O . VAL A 1 75 ? -3.218 -11.841 0.815 1.00 0.00 75 VAL A O 14
ATOM 24029 N N . VAL A 1 76 ? -3.722 -10.421 2.490 1.00 0.00 76 VAL A N 14
ATOM 24030 C CA . VAL A 1 76 ? -2.337 -10.312 2.947 1.00 0.00 76 VAL A CA 14
ATOM 24031 C C . VAL A 1 76 ? -2.155 -10.817 4.379 1.00 0.00 76 VAL A C 14
ATOM 24032 O O . VAL A 1 76 ? -1.143 -11.447 4.693 1.00 0.00 76 VAL A O 14
ATOM 24045 N N . GLY A 1 77 ? -3.125 -10.531 5.249 1.00 0.00 77 GLY A N 14
ATOM 24046 C CA . GLY A 1 77 ? -3.032 -10.960 6.636 1.00 0.00 77 GLY A CA 14
ATOM 24047 C C . GLY A 1 77 ? -2.421 -9.902 7.538 1.00 0.00 77 GLY A C 14
ATOM 24048 O O . GLY A 1 77 ? -1.728 -10.229 8.504 1.00 0.00 77 GLY A O 14
ATOM 24052 N N . SER A 1 78 ? -2.677 -8.630 7.227 1.00 0.00 78 SER A N 14
ATOM 24053 C CA . SER A 1 78 ? -2.148 -7.524 8.015 1.00 0.00 78 SER A CA 14
ATOM 24054 C C . SER A 1 78 ? -3.129 -6.353 8.026 1.00 0.00 78 SER A C 14
ATOM 24055 O O . SER A 1 78 ? -3.322 -5.685 7.008 1.00 0.00 78 SER A O 14
ATOM 24063 N N . ARG A 1 79 ? -3.747 -6.108 9.182 1.00 0.00 79 ARG A N 14
ATOM 24064 C CA . ARG A 1 79 ? -4.703 -5.014 9.321 1.00 0.00 79 ARG A CA 14
ATOM 24065 C C . ARG A 1 79 ? -4.039 -3.797 9.966 1.00 0.00 79 ARG A C 14
ATOM 24066 O O . ARG A 1 79 ? -4.620 -3.139 10.833 1.00 0.00 79 ARG A O 14
ATOM 24087 N N . ASN A 1 80 ? -2.813 -3.505 9.532 1.00 0.00 80 ASN A N 14
ATOM 24088 C CA . ASN A 1 80 ? -2.060 -2.371 10.057 1.00 0.00 80 ASN A CA 14
ATOM 24089 C C . ASN A 1 80 ? -1.728 -1.385 8.942 1.00 0.00 80 ASN A C 14
ATOM 24090 O O . ASN A 1 80 ? -1.199 -1.775 7.900 1.00 0.00 80 ASN A O 14
ATOM 24101 N N . LEU A 1 81 ? -2.037 -0.109 9.169 1.00 0.00 81 LEU A N 14
ATOM 24102 C CA . LEU A 1 81 ? -1.770 0.935 8.185 1.00 0.00 81 LEU A CA 14
ATOM 24103 C C . LEU A 1 81 ? -0.450 1.646 8.481 1.00 0.00 81 LEU A C 14
ATOM 24104 O O . LEU A 1 81 ? -0.062 1.780 9.642 1.00 0.00 81 LEU A O 14
ATOM 24120 N N . PRO A 1 82 ? 0.261 2.111 7.433 1.00 0.00 82 PRO A N 14
ATOM 24121 C CA . PRO A 1 82 ? -0.166 1.973 6.034 1.00 0.00 82 PRO A CA 14
ATOM 24122 C C . PRO A 1 82 ? 0.006 0.548 5.507 1.00 0.00 82 PRO A C 14
ATOM 24123 O O . PRO A 1 82 ? 0.674 -0.278 6.130 1.00 0.00 82 PRO A O 14
ATOM 24134 N N . THR A 1 83 ? -0.601 0.272 4.353 1.00 0.00 83 THR A N 14
ATOM 24135 C CA . THR A 1 83 ? -0.522 -1.048 3.737 1.00 0.00 83 THR A CA 14
ATOM 24136 C C . THR A 1 83 ? -0.004 -0.955 2.304 1.00 0.00 83 THR A C 14
ATOM 24137 O O . THR A 1 83 ? -0.657 -0.372 1.435 1.00 0.00 83 THR A O 14
ATOM 24148 N N . ILE A 1 84 ? 1.173 -1.533 2.064 1.00 0.00 84 ILE A N 14
ATOM 24149 C CA . ILE A 1 84 ? 1.784 -1.518 0.738 1.00 0.00 84 ILE A CA 14
ATOM 24150 C C . ILE A 1 84 ? 1.758 -2.912 0.110 1.00 0.00 84 ILE A C 14
ATOM 24151 O O . ILE A 1 84 ? 2.457 -3.819 0.567 1.00 0.00 84 ILE A O 14
ATOM 24167 N N . VAL A 1 85 ? 0.953 -3.072 -0.942 1.00 0.00 85 VAL A N 14
ATOM 24168 C CA . VAL A 1 85 ? 0.839 -4.353 -1.637 1.00 0.00 85 VAL A CA 14
ATOM 24169 C C . VAL A 1 85 ? 1.440 -4.279 -3.043 1.00 0.00 85 VAL A C 14
ATOM 24170 O O . VAL A 1 85 ? 0.960 -3.532 -3.897 1.00 0.00 85 VAL A O 14
ATOM 24183 N N . VAL A 1 86 ? 2.496 -5.058 -3.273 1.00 0.00 86 VAL A N 14
ATOM 24184 C CA . VAL A 1 86 ? 3.168 -5.083 -4.572 1.00 0.00 86 VAL A CA 14
ATOM 24185 C C . VAL A 1 86 ? 3.151 -6.490 -5.166 1.00 0.00 86 VAL A C 14
ATOM 24186 O O . VAL A 1 86 ? 3.512 -7.457 -4.495 1.00 0.00 86 VAL A O 14
ATOM 24199 N N . ASN A 1 87 ? 2.720 -6.595 -6.426 1.00 0.00 87 ASN A N 14
ATOM 24200 C CA . ASN A 1 87 ? 2.645 -7.883 -7.117 1.00 0.00 87 ASN A CA 14
ATOM 24201 C C . ASN A 1 87 ? 1.691 -8.836 -6.395 1.00 0.00 87 ASN A C 14
ATOM 24202 O O . ASN A 1 87 ? 1.936 -10.043 -6.326 1.00 0.00 87 ASN A O 14
ATOM 24213 N N . GLY A 1 88 ? 0.600 -8.285 -5.860 1.00 0.00 88 GLY A N 14
ATOM 24214 C CA . GLY A 1 88 ? -0.379 -9.095 -5.151 1.00 0.00 88 GLY A CA 14
ATOM 24215 C C . GLY A 1 88 ? 0.194 -9.768 -3.919 1.00 0.00 88 GLY A C 14
ATOM 24216 O O . GLY A 1 88 ? 0.008 -10.970 -3.719 1.00 0.00 88 GLY A O 14
ATOM 24220 N N . LYS A 1 89 ? 0.890 -8.993 -3.093 1.00 0.00 89 LYS A N 14
ATOM 24221 C CA . LYS A 1 89 ? 1.492 -9.511 -1.872 1.00 0.00 89 LYS A CA 14
ATOM 24222 C C . LYS A 1 89 ? 2.075 -8.375 -1.034 1.00 0.00 89 LYS A C 14
ATOM 24223 O O . LYS A 1 89 ? 2.725 -7.469 -1.559 1.00 0.00 89 LYS A O 14
ATOM 24242 N N . PHE A 1 90 ? 1.827 -8.434 0.271 1.00 0.00 90 PHE A N 14
ATOM 24243 C CA . PHE A 1 90 ? 2.315 -7.416 1.203 1.00 0.00 90 PHE A CA 14
ATOM 24244 C C . PHE A 1 90 ? 3.840 -7.391 1.240 1.00 0.00 90 PHE A C 14
ATOM 24245 O O . PHE A 1 90 ? 4.473 -8.268 1.831 1.00 0.00 90 PHE A O 14
ATOM 24262 N N . TRP A 1 91 ? 4.422 -6.379 0.601 1.00 0.00 91 TRP A N 14
ATOM 24263 C CA . TRP A 1 91 ? 5.873 -6.231 0.555 1.00 0.00 91 TRP A CA 14
ATOM 24264 C C . TRP A 1 91 ? 6.348 -5.038 1.390 1.00 0.00 91 TRP A C 14
ATOM 24265 O O . TRP A 1 91 ? 7.489 -5.025 1.860 1.00 0.00 91 TRP A O 14
ATOM 24286 N N . GLY A 1 92 ? 5.480 -4.039 1.573 1.00 0.00 92 GLY A N 14
ATOM 24287 C CA . GLY A 1 92 ? 5.857 -2.869 2.350 1.00 0.00 92 GLY A CA 14
ATOM 24288 C C . GLY A 1 92 ? 5.008 -2.682 3.590 1.00 0.00 92 GLY A C 14
ATOM 24289 O O . GLY A 1 92 ? 3.793 -2.884 3.556 1.00 0.00 92 GLY A O 14
ATOM 24293 N N . THR A 1 93 ? 5.653 -2.289 4.688 1.00 0.00 93 THR A N 14
ATOM 24294 C CA . THR A 1 93 ? 4.960 -2.067 5.957 1.00 0.00 93 THR A CA 14
ATOM 24295 C C . THR A 1 93 ? 5.076 -0.607 6.406 1.00 0.00 93 THR A C 14
ATOM 24296 O O . THR A 1 93 ? 5.539 0.252 5.652 1.00 0.00 93 THR A O 14
ATOM 24307 N N . GLU A 1 94 ? 4.654 -0.340 7.643 1.00 0.00 94 GLU A N 14
ATOM 24308 C CA . GLU A 1 94 ? 4.708 1.004 8.209 1.00 0.00 94 GLU A CA 14
ATOM 24309 C C . GLU A 1 94 ? 6.131 1.362 8.648 1.00 0.00 94 GLU A C 14
ATOM 24310 O O . GLU A 1 94 ? 6.550 2.518 8.542 1.00 0.00 94 GLU A O 14
ATOM 24322 N N . SER A 1 95 ? 6.869 0.367 9.145 1.00 0.00 95 SER A N 14
ATOM 24323 C CA . SER A 1 95 ? 8.242 0.583 9.605 1.00 0.00 95 SER A CA 14
ATOM 24324 C C . SER A 1 95 ? 9.238 0.518 8.451 1.00 0.00 95 SER A C 14
ATOM 24325 O O . SER A 1 95 ? 10.238 1.236 8.453 1.00 0.00 95 SER A O 14
ATOM 24333 N N . GLN A 1 96 ? 8.965 -0.343 7.468 1.00 0.00 96 GLN A N 14
ATOM 24334 C CA . GLN A 1 96 ? 9.847 -0.495 6.308 1.00 0.00 96 GLN A CA 14
ATOM 24335 C C . GLN A 1 96 ? 10.212 0.859 5.697 1.00 0.00 96 GLN A C 14
ATOM 24336 O O . GLN A 1 96 ? 11.351 1.072 5.279 1.00 0.00 96 GLN A O 14
ATOM 24350 N N . LEU A 1 97 ? 9.238 1.770 5.650 1.00 0.00 97 LEU A N 14
ATOM 24351 C CA . LEU A 1 97 ? 9.454 3.104 5.085 1.00 0.00 97 LEU A CA 14
ATOM 24352 C C . LEU A 1 97 ? 10.580 3.841 5.810 1.00 0.00 97 LEU A C 14
ATOM 24353 O O . LEU A 1 97 ? 11.543 4.286 5.185 1.00 0.00 97 LEU A O 14
ATOM 24369 N N . HIS A 1 98 ? 10.454 3.971 7.131 1.00 0.00 98 HIS A N 14
ATOM 24370 C CA . HIS A 1 98 ? 11.463 4.661 7.933 1.00 0.00 98 HIS A CA 14
ATOM 24371 C C . HIS A 1 98 ? 12.735 3.825 8.074 1.00 0.00 98 HIS A C 14
ATOM 24372 O O . HIS A 1 98 ? 13.842 4.356 7.990 1.00 0.00 98 HIS A O 14
ATOM 24387 N N . ARG A 1 99 ? 12.575 2.519 8.290 1.00 0.00 99 ARG A N 14
ATOM 24388 C CA . ARG A 1 99 ? 13.719 1.619 8.443 1.00 0.00 99 ARG A CA 14
ATOM 24389 C C . ARG A 1 99 ? 14.632 1.672 7.218 1.00 0.00 99 ARG A C 14
ATOM 24390 O O . ARG A 1 99 ? 15.855 1.595 7.345 1.00 0.00 99 ARG A O 14
ATOM 24411 N N . PHE A 1 100 ? 14.035 1.807 6.034 1.00 0.00 100 PHE A N 14
ATOM 24412 C CA . PHE A 1 100 ? 14.802 1.875 4.792 1.00 0.00 100 PHE A CA 14
ATOM 24413 C C . PHE A 1 100 ? 15.410 3.263 4.601 1.00 0.00 100 PHE A C 14
ATOM 24414 O O . PHE A 1 100 ? 16.582 3.389 4.244 1.00 0.00 100 PHE A O 14
ATOM 24431 N N . GLU A 1 101 ? 14.609 4.304 4.840 1.00 0.00 101 GLU A N 14
ATOM 24432 C CA . GLU A 1 101 ? 15.075 5.684 4.695 1.00 0.00 101 GLU A CA 14
ATOM 24433 C C . GLU A 1 101 ? 16.230 5.975 5.651 1.00 0.00 101 GLU A C 14
ATOM 24434 O O . GLU A 1 101 ? 17.219 6.604 5.271 1.00 0.00 101 GLU A O 14
ATOM 24446 N N . ALA A 1 102 ? 16.098 5.507 6.891 1.00 0.00 102 ALA A N 14
ATOM 24447 C CA . ALA A 1 102 ? 17.128 5.707 7.910 1.00 0.00 102 ALA A CA 14
ATOM 24448 C C . ALA A 1 102 ? 18.408 4.951 7.557 1.00 0.00 102 ALA A C 14
ATOM 24449 O O . ALA A 1 102 ? 19.506 5.496 7.669 1.00 0.00 102 ALA A O 14
ATOM 24456 N N . LYS A 1 103 ? 18.261 3.697 7.128 1.00 0.00 103 LYS A N 14
ATOM 24457 C CA . LYS A 1 103 ? 19.404 2.869 6.756 1.00 0.00 103 LYS A CA 14
ATOM 24458 C C . LYS A 1 103 ? 20.037 3.343 5.447 1.00 0.00 103 LYS A C 14
ATOM 24459 O O . LYS A 1 103 ? 21.228 3.129 5.215 1.00 0.00 103 LYS A O 14
ATOM 24478 N N . GLY A 1 104 ? 19.232 3.972 4.590 1.00 0.00 104 GLY A N 14
ATOM 24479 C CA . GLY A 1 104 ? 19.729 4.450 3.310 1.00 0.00 104 GLY A CA 14
ATOM 24480 C C . GLY A 1 104 ? 19.517 3.443 2.191 1.00 0.00 104 GLY A C 14
ATOM 24481 O O . GLY A 1 104 ? 20.272 3.426 1.217 1.00 0.00 104 GLY A O 14
ATOM 24485 N N . THR A 1 105 ? 18.488 2.602 2.332 1.00 0.00 105 THR A N 14
ATOM 24486 C CA . THR A 1 105 ? 18.178 1.582 1.325 1.00 0.00 105 THR A CA 14
ATOM 24487 C C . THR A 1 105 ? 16.850 1.871 0.607 1.00 0.00 105 THR A C 14
ATOM 24488 O O . THR A 1 105 ? 16.307 0.998 -0.073 1.00 0.00 105 THR A O 14
ATOM 24499 N N . LEU A 1 106 ? 16.338 3.099 0.750 1.00 0.00 106 LEU A N 14
ATOM 24500 C CA . LEU A 1 106 ? 15.083 3.493 0.103 1.00 0.00 106 LEU A CA 14
ATOM 24501 C C . LEU A 1 106 ? 15.235 3.470 -1.419 1.00 0.00 106 LEU A C 14
ATOM 24502 O O . LEU A 1 106 ? 14.441 2.843 -2.121 1.00 0.00 106 LEU A O 14
ATOM 24518 N N . GLU A 1 107 ? 16.266 4.151 -1.920 1.00 0.00 107 GLU A N 14
ATOM 24519 C CA . GLU A 1 107 ? 16.526 4.204 -3.360 1.00 0.00 107 GLU A CA 14
ATOM 24520 C C . GLU A 1 107 ? 16.990 2.843 -3.886 1.00 0.00 107 GLU A C 14
ATOM 24521 O O . GLU A 1 107 ? 16.563 2.408 -4.956 1.00 0.00 107 GLU A O 14
ATOM 24533 N N . GLU A 1 108 ? 17.862 2.177 -3.124 1.00 0.00 108 GLU A N 14
ATOM 24534 C CA . GLU A 1 108 ? 18.379 0.863 -3.511 1.00 0.00 108 GLU A CA 14
ATOM 24535 C C . GLU A 1 108 ? 17.235 -0.126 -3.735 1.00 0.00 108 GLU A C 14
ATOM 24536 O O . GLU A 1 108 ? 17.208 -0.838 -4.741 1.00 0.00 108 GLU A O 14
ATOM 24548 N N . GLU A 1 109 ? 16.290 -0.157 -2.794 1.00 0.00 109 GLU A N 14
ATOM 24549 C CA . GLU A 1 109 ? 15.135 -1.046 -2.888 1.00 0.00 109 GLU A CA 14
ATOM 24550 C C . GLU A 1 109 ? 14.283 -0.707 -4.111 1.00 0.00 109 GLU A C 14
ATOM 24551 O O . GLU A 1 109 ? 13.792 -1.602 -4.800 1.00 0.00 109 GLU A O 14
ATOM 24563 N N . LEU A 1 110 ? 14.115 0.592 -4.378 1.00 0.00 110 LEU A N 14
ATOM 24564 C CA . LEU A 1 110 ? 13.328 1.055 -5.522 1.00 0.00 110 LEU A CA 14
ATOM 24565 C C . LEU A 1 110 ? 13.873 0.490 -6.835 1.00 0.00 110 LEU A C 14
ATOM 24566 O O . LEU A 1 110 ? 13.110 0.209 -7.763 1.00 0.00 110 LEU A O 14
ATOM 24582 N N . THR A 1 111 ? 15.194 0.315 -6.906 1.00 0.00 111 THR A N 14
ATOM 24583 C CA . THR A 1 111 ? 15.831 -0.231 -8.102 1.00 0.00 111 THR A CA 14
ATOM 24584 C C . THR A 1 111 ? 15.580 -1.737 -8.214 1.00 0.00 111 THR A C 14
ATOM 24585 O O . THR A 1 111 ? 15.437 -2.269 -9.317 1.00 0.00 111 THR A O 14
ATOM 24596 N N . LYS A 1 112 ? 15.522 -2.421 -7.066 1.00 0.00 112 LYS A N 14
ATOM 24597 C CA . LYS A 1 112 ? 15.283 -3.866 -7.040 1.00 0.00 112 LYS A CA 14
ATOM 24598 C C . LYS A 1 112 ? 13.869 -4.204 -7.515 1.00 0.00 112 LYS A C 14
ATOM 24599 O O . LYS A 1 112 ? 13.679 -5.141 -8.293 1.00 0.00 112 LYS A O 14
ATOM 24618 N N . ILE A 1 113 ? 12.881 -3.441 -7.045 1.00 0.00 113 ILE A N 14
ATOM 24619 C CA . ILE A 1 113 ? 11.484 -3.671 -7.428 1.00 0.00 113 ILE A CA 14
ATOM 24620 C C . ILE A 1 113 ? 11.243 -3.368 -8.908 1.00 0.00 113 ILE A C 14
ATOM 24621 O O . ILE A 1 113 ? 10.306 -3.899 -9.507 1.00 0.00 113 ILE A O 14
ATOM 24637 N N . GLY A 1 114 ? 12.087 -2.514 -9.488 1.00 0.00 114 GLY A N 14
ATOM 24638 C CA . GLY A 1 114 ? 11.940 -2.159 -10.888 1.00 0.00 114 GLY A CA 14
ATOM 24639 C C . GLY A 1 114 ? 11.227 -0.831 -11.087 1.00 0.00 114 GLY A C 14
ATOM 24640 O O . GLY A 1 114 ? 10.621 -0.602 -12.136 1.00 0.00 114 GLY A O 14
ATOM 24644 N N . LEU A 1 115 ? 11.302 0.048 -10.086 1.00 0.00 115 LEU A N 14
ATOM 24645 C CA . LEU A 1 115 ? 10.660 1.359 -10.167 1.00 0.00 115 LEU A CA 14
ATOM 24646 C C . LEU A 1 115 ? 11.598 2.384 -10.802 1.00 0.00 115 LEU A C 14
ATOM 24647 O O . LEU A 1 115 ? 11.188 3.158 -11.668 1.00 0.00 115 LEU A O 14
ATOM 24663 N N . LEU A 1 116 ? 12.860 2.378 -10.370 1.00 0.00 116 LEU A N 14
ATOM 24664 C CA . LEU A 1 116 ? 13.861 3.300 -10.901 1.00 0.00 116 LEU A CA 14
ATOM 24665 C C . LEU A 1 116 ? 15.122 2.546 -11.343 1.00 0.00 116 LEU A C 14
ATOM 24666 O O . LEU A 1 116 ? 16.228 2.837 -10.880 1.00 0.00 116 LEU A O 14
ATOM 24682 N N . PRO A 1 117 ? 14.972 1.559 -12.253 1.00 0.00 117 PRO A N 14
ATOM 24683 C CA . PRO A 1 117 ? 16.102 0.763 -12.756 1.00 0.00 117 PRO A CA 14
ATOM 24684 C C . PRO A 1 117 ? 16.996 1.551 -13.716 1.00 0.00 117 PRO A C 14
ATOM 24685 O O . PRO A 1 117 ? 16.524 2.565 -14.274 1.00 0.00 117 PRO A O 14
ATOM 24697 N N . MET A 1 9 ? -14.561 -13.389 4.043 1.00 0.00 9 MET A N 15
ATOM 24698 C CA . MET A 1 9 ? -15.403 -14.147 3.077 1.00 0.00 9 MET A CA 15
ATOM 24699 C C . MET A 1 9 ? -14.684 -14.333 1.744 1.00 0.00 9 MET A C 15
ATOM 24700 O O . MET A 1 9 ? -14.111 -13.385 1.200 1.00 0.00 9 MET A O 15
ATOM 24714 N N . SER A 1 10 ? -14.722 -15.560 1.223 1.00 0.00 10 SER A N 15
ATOM 24715 C CA . SER A 1 10 ? -14.080 -15.881 -0.054 1.00 0.00 10 SER A CA 15
ATOM 24716 C C . SER A 1 10 ? -14.573 -14.956 -1.165 1.00 0.00 10 SER A C 15
ATOM 24717 O O . SER A 1 10 ? -13.807 -14.586 -2.056 1.00 0.00 10 SER A O 15
ATOM 24725 N N . ALA A 1 11 ? -15.856 -14.581 -1.103 1.00 0.00 11 ALA A N 15
ATOM 24726 C CA . ALA A 1 11 ? -16.453 -13.691 -2.099 1.00 0.00 11 ALA A CA 15
ATOM 24727 C C . ALA A 1 11 ? -15.680 -12.379 -2.207 1.00 0.00 11 ALA A C 15
ATOM 24728 O O . ALA A 1 11 ? -15.560 -11.809 -3.291 1.00 0.00 11 ALA A O 15
ATOM 24735 N N . PHE A 1 12 ? -15.150 -11.911 -1.077 1.00 0.00 12 PHE A N 15
ATOM 24736 C CA . PHE A 1 12 ? -14.378 -10.674 -1.048 1.00 0.00 12 PHE A CA 15
ATOM 24737 C C . PHE A 1 12 ? -12.920 -10.928 -1.437 1.00 0.00 12 PHE A C 15
ATOM 24738 O O . PHE A 1 12 ? -12.292 -10.089 -2.083 1.00 0.00 12 PHE A O 15
ATOM 24755 N N . VAL A 1 13 ? -12.387 -12.087 -1.040 1.00 0.00 13 VAL A N 15
ATOM 24756 C CA . VAL A 1 13 ? -11.002 -12.445 -1.352 1.00 0.00 13 VAL A CA 15
ATOM 24757 C C . VAL A 1 13 ? -10.747 -12.397 -2.860 1.00 0.00 13 VAL A C 15
ATOM 24758 O O . VAL A 1 13 ? -9.796 -11.762 -3.312 1.00 0.00 13 VAL A O 15
ATOM 24771 N N . THR A 1 14 ? -11.605 -13.072 -3.628 1.00 0.00 14 THR A N 15
ATOM 24772 C CA . THR A 1 14 ? -11.471 -13.106 -5.087 1.00 0.00 14 THR A CA 15
ATOM 24773 C C . THR A 1 14 ? -11.534 -11.697 -5.683 1.00 0.00 14 THR A C 15
ATOM 24774 O O . THR A 1 14 ? -10.758 -11.365 -6.578 1.00 0.00 14 THR A O 15
ATOM 24785 N N . LYS A 1 15 ? -12.459 -10.872 -5.180 1.00 0.00 15 LYS A N 15
ATOM 24786 C CA . LYS A 1 15 ? -12.606 -9.500 -5.671 1.00 0.00 15 LYS A CA 15
ATOM 24787 C C . LYS A 1 15 ? -11.346 -8.688 -5.390 1.00 0.00 15 LYS A C 15
ATOM 24788 O O . LYS A 1 15 ? -10.914 -7.891 -6.225 1.00 0.00 15 LYS A O 15
ATOM 24807 N N . ALA A 1 16 ? -10.753 -8.906 -4.217 1.00 0.00 16 ALA A N 15
ATOM 24808 C CA . ALA A 1 16 ? -9.529 -8.205 -3.832 1.00 0.00 16 ALA A CA 15
ATOM 24809 C C . ALA A 1 16 ? -8.366 -8.616 -4.732 1.00 0.00 16 ALA A C 15
ATOM 24810 O O . ALA A 1 16 ? -7.549 -7.779 -5.123 1.00 0.00 16 ALA A O 15
ATOM 24817 N N . GLU A 1 17 ? -8.301 -9.908 -5.059 1.00 0.00 17 GLU A N 15
ATOM 24818 C CA . GLU A 1 17 ? -7.241 -10.436 -5.916 1.00 0.00 17 GLU A CA 15
ATOM 24819 C C . GLU A 1 17 ? -7.398 -9.935 -7.353 1.00 0.00 17 GLU A C 15
ATOM 24820 O O . GLU A 1 17 ? -6.407 -9.651 -8.028 1.00 0.00 17 GLU A O 15
ATOM 24832 N N . GLU A 1 18 ? -8.644 -9.822 -7.816 1.00 0.00 18 GLU A N 15
ATOM 24833 C CA . GLU A 1 18 ? -8.916 -9.343 -9.172 1.00 0.00 18 GLU A CA 15
ATOM 24834 C C . GLU A 1 18 ? -8.446 -7.894 -9.345 1.00 0.00 18 GLU A C 15
ATOM 24835 O O . GLU A 1 18 ? -8.001 -7.507 -10.427 1.00 0.00 18 GLU A O 15
ATOM 24847 N N . MET A 1 19 ? -8.545 -7.099 -8.275 1.00 0.00 19 MET A N 15
ATOM 24848 C CA . MET A 1 19 ? -8.129 -5.696 -8.317 1.00 0.00 19 MET A CA 15
ATOM 24849 C C . MET A 1 19 ? -6.610 -5.570 -8.441 1.00 0.00 19 MET A C 15
ATOM 24850 O O . MET A 1 19 ? -6.113 -4.784 -9.249 1.00 0.00 19 MET A O 15
ATOM 24864 N N . ILE A 1 20 ? -5.879 -6.350 -7.641 1.00 0.00 20 ILE A N 15
ATOM 24865 C CA . ILE A 1 20 ? -4.420 -6.330 -7.664 1.00 0.00 20 ILE A CA 15
ATOM 24866 C C . ILE A 1 20 ? -3.864 -6.996 -8.925 1.00 0.00 20 ILE A C 15
ATOM 24867 O O . ILE A 1 20 ? -2.682 -6.848 -9.240 1.00 0.00 20 ILE A O 15
ATOM 24883 N N . LYS A 1 21 ? -4.717 -7.737 -9.636 1.00 0.00 21 LYS A N 15
ATOM 24884 C CA . LYS A 1 21 ? -4.308 -8.426 -10.856 1.00 0.00 21 LYS A CA 15
ATOM 24885 C C . LYS A 1 21 ? -3.825 -7.436 -11.914 1.00 0.00 21 LYS A C 15
ATOM 24886 O O . LYS A 1 21 ? -2.688 -7.518 -12.376 1.00 0.00 21 LYS A O 15
ATOM 24905 N N . SER A 1 22 ? -4.696 -6.494 -12.283 1.00 0.00 22 SER A N 15
ATOM 24906 C CA . SER A 1 22 ? -4.361 -5.477 -13.278 1.00 0.00 22 SER A CA 15
ATOM 24907 C C . SER A 1 22 ? -3.666 -4.279 -12.627 1.00 0.00 22 SER A C 15
ATOM 24908 O O . SER A 1 22 ? -3.265 -3.336 -13.312 1.00 0.00 22 SER A O 15
ATOM 24916 N N . HIS A 1 23 ? -3.517 -4.324 -11.300 1.00 0.00 23 HIS A N 15
ATOM 24917 C CA . HIS A 1 23 ? -2.866 -3.250 -10.568 1.00 0.00 23 HIS A CA 15
ATOM 24918 C C . HIS A 1 23 ? -1.791 -3.810 -9.644 1.00 0.00 23 HIS A C 15
ATOM 24919 O O . HIS A 1 23 ? -1.971 -3.864 -8.425 1.00 0.00 23 HIS A O 15
ATOM 24934 N N . PRO A 1 24 ? -0.653 -4.245 -10.219 1.00 0.00 24 PRO A N 15
ATOM 24935 C CA . PRO A 1 24 ? 0.458 -4.811 -9.448 1.00 0.00 24 PRO A CA 15
ATOM 24936 C C . PRO A 1 24 ? 1.110 -3.788 -8.520 1.00 0.00 24 PRO A C 15
ATOM 24937 O O . PRO A 1 24 ? 1.522 -4.129 -7.412 1.00 0.00 24 PRO A O 15
ATOM 24948 N N . TYR A 1 25 ? 1.198 -2.537 -8.973 1.00 0.00 25 TYR A N 15
ATOM 24949 C CA . TYR A 1 25 ? 1.795 -1.471 -8.173 1.00 0.00 25 TYR A CA 15
ATOM 24950 C C . TYR A 1 25 ? 0.705 -0.629 -7.507 1.00 0.00 25 TYR A C 15
ATOM 24951 O O . TYR A 1 25 ? 0.502 0.537 -7.856 1.00 0.00 25 TYR A O 15
ATOM 24969 N N . PHE A 1 26 ? 0.000 -1.238 -6.554 1.00 0.00 26 PHE A N 15
ATOM 24970 C CA . PHE A 1 26 ? -1.080 -0.561 -5.839 1.00 0.00 26 PHE A CA 15
ATOM 24971 C C . PHE A 1 26 ? -0.672 -0.211 -4.409 1.00 0.00 26 PHE A C 15
ATOM 24972 O O . PHE A 1 26 ? -0.028 -1.008 -3.723 1.00 0.00 26 PHE A O 15
ATOM 24989 N N . GLN A 1 27 ? -1.064 0.981 -3.966 1.00 0.00 27 GLN A N 15
ATOM 24990 C CA . GLN A 1 27 ? -0.757 1.445 -2.618 1.00 0.00 27 GLN A CA 15
ATOM 24991 C C . GLN A 1 27 ? -1.984 2.099 -1.981 1.00 0.00 27 GLN A C 15
ATOM 24992 O O . GLN A 1 27 ? -2.430 3.161 -2.422 1.00 0.00 27 GLN A O 15
ATOM 25006 N N . LEU A 1 28 ? -2.528 1.456 -0.946 1.00 0.00 28 LEU A N 15
ATOM 25007 C CA . LEU A 1 28 ? -3.707 1.976 -0.253 1.00 0.00 28 LEU A CA 15
ATOM 25008 C C . LEU A 1 28 ? -3.295 2.905 0.886 1.00 0.00 28 LEU A C 15
ATOM 25009 O O . LEU A 1 28 ? -2.664 2.475 1.852 1.00 0.00 28 LEU A O 15
ATOM 25025 N N . SER A 1 29 ? -3.649 4.184 0.760 1.00 0.00 29 SER A N 15
ATOM 25026 C CA . SER A 1 29 ? -3.309 5.181 1.775 1.00 0.00 29 SER A CA 15
ATOM 25027 C C . SER A 1 29 ? -4.505 5.481 2.681 1.00 0.00 29 SER A C 15
ATOM 25028 O O . SER A 1 29 ? -5.605 4.969 2.464 1.00 0.00 29 SER A O 15
ATOM 25036 N N . ALA A 1 30 ? -4.277 6.314 3.698 1.00 0.00 30 ALA A N 15
ATOM 25037 C CA . ALA A 1 30 ? -5.327 6.689 4.647 1.00 0.00 30 ALA A CA 15
ATOM 25038 C C . ALA A 1 30 ? -5.630 8.187 4.584 1.00 0.00 30 ALA A C 15
ATOM 25039 O O . ALA A 1 30 ? -4.941 8.940 3.893 1.00 0.00 30 ALA A O 15
ATOM 25046 N N . SER A 1 31 ? -6.666 8.610 5.316 1.00 0.00 31 SER A N 15
ATOM 25047 C CA . SER A 1 31 ? -7.072 10.015 5.353 1.00 0.00 31 SER A CA 15
ATOM 25048 C C . SER A 1 31 ? -6.045 10.871 6.102 1.00 0.00 31 SER A C 15
ATOM 25049 O O . SER A 1 31 ? -6.295 11.329 7.220 1.00 0.00 31 SER A O 15
ATOM 25057 N N . TRP A 1 32 ? -4.888 11.085 5.468 1.00 0.00 32 TRP A N 15
ATOM 25058 C CA . TRP A 1 32 ? -3.809 11.885 6.049 1.00 0.00 32 TRP A CA 15
ATOM 25059 C C . TRP A 1 32 ? -3.402 11.355 7.430 1.00 0.00 32 TRP A C 15
ATOM 25060 O O . TRP A 1 32 ? -3.555 12.040 8.444 1.00 0.00 32 TRP A O 15
ATOM 25081 N N . CYS A 1 33 ? -2.874 10.129 7.454 1.00 0.00 33 CYS A N 15
ATOM 25082 C CA . CYS A 1 33 ? -2.432 9.499 8.699 1.00 0.00 33 CYS A CA 15
ATOM 25083 C C . CYS A 1 33 ? -0.998 9.920 9.036 1.00 0.00 33 CYS A C 15
ATOM 25084 O O . CYS A 1 33 ? -0.280 10.430 8.173 1.00 0.00 33 CYS A O 15
ATOM 25092 N N . PRO A 1 34 ? -0.559 9.706 10.295 1.00 0.00 34 PRO A N 15
ATOM 25093 C CA . PRO A 1 34 ? 0.800 10.063 10.732 1.00 0.00 34 PRO A CA 15
ATOM 25094 C C . PRO A 1 34 ? 1.881 9.310 9.955 1.00 0.00 34 PRO A C 15
ATOM 25095 O O . PRO A 1 34 ? 2.958 9.850 9.700 1.00 0.00 34 PRO A O 15
ATOM 25106 N N . ASP A 1 35 ? 1.585 8.064 9.583 1.00 0.00 35 ASP A N 15
ATOM 25107 C CA . ASP A 1 35 ? 2.531 7.239 8.834 1.00 0.00 35 ASP A CA 15
ATOM 25108 C C . ASP A 1 35 ? 2.280 7.330 7.328 1.00 0.00 35 ASP A C 15
ATOM 25109 O O . ASP A 1 35 ? 3.217 7.251 6.531 1.00 0.00 35 ASP A O 15
ATOM 25118 N N . CYS A 1 36 ? 1.013 7.503 6.940 1.00 0.00 36 CYS A N 15
ATOM 25119 C CA . CYS A 1 36 ? 0.651 7.613 5.527 1.00 0.00 36 CYS A CA 15
ATOM 25120 C C . CYS A 1 36 ? 1.234 8.884 4.914 1.00 0.00 36 CYS A C 15
ATOM 25121 O O . CYS A 1 36 ? 1.759 8.856 3.801 1.00 0.00 36 CYS A O 15
ATOM 25129 N N . VAL A 1 37 ? 1.145 9.995 5.650 1.00 0.00 37 VAL A N 15
ATOM 25130 C CA . VAL A 1 37 ? 1.673 11.272 5.175 1.00 0.00 37 VAL A CA 15
ATOM 25131 C C . VAL A 1 37 ? 3.163 11.162 4.827 1.00 0.00 37 VAL A C 15
ATOM 25132 O O . VAL A 1 37 ? 3.631 11.778 3.870 1.00 0.00 37 VAL A O 15
ATOM 25145 N N . TYR A 1 38 ? 3.899 10.367 5.610 1.00 0.00 38 TYR A N 15
ATOM 25146 C CA . TYR A 1 38 ? 5.330 10.171 5.384 1.00 0.00 38 TYR A CA 15
ATOM 25147 C C . TYR A 1 38 ? 5.588 9.553 4.009 1.00 0.00 38 TYR A C 15
ATOM 25148 O O . TYR A 1 38 ? 6.320 10.122 3.198 1.00 0.00 38 TYR A O 15
ATOM 25166 N N . ALA A 1 39 ? 4.980 8.391 3.751 1.00 0.00 39 ALA A N 15
ATOM 25167 C CA . ALA A 1 39 ? 5.144 7.699 2.470 1.00 0.00 39 ALA A CA 15
ATOM 25168 C C . ALA A 1 39 ? 4.613 8.541 1.308 1.00 0.00 39 ALA A C 15
ATOM 25169 O O . ALA A 1 39 ? 5.132 8.465 0.191 1.00 0.00 39 ALA A O 15
ATOM 25176 N N . ASN A 1 40 ? 3.590 9.353 1.579 1.00 0.00 40 ASN A N 15
ATOM 25177 C CA . ASN A 1 40 ? 3.002 10.212 0.563 1.00 0.00 40 ASN A CA 15
ATOM 25178 C C . ASN A 1 40 ? 3.980 11.309 0.180 1.00 0.00 40 ASN A C 15
ATOM 25179 O O . ASN A 1 40 ? 4.085 11.680 -0.986 1.00 0.00 40 ASN A O 15
ATOM 25190 N N . SER A 1 41 ? 4.697 11.818 1.179 1.00 0.00 41 SER A N 15
ATOM 25191 C CA . SER A 1 41 ? 5.676 12.869 0.962 1.00 0.00 41 SER A CA 15
ATOM 25192 C C . SER A 1 41 ? 6.840 12.372 0.100 1.00 0.00 41 SER A C 15
ATOM 25193 O O . SER A 1 41 ? 7.365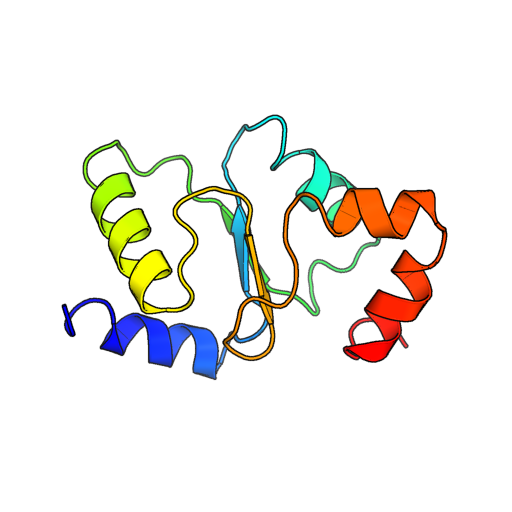 13.113 -0.734 1.00 0.00 41 SER A O 15
ATOM 25201 N N . ILE A 1 42 ? 7.242 11.116 0.314 1.00 0.00 42 ILE A N 15
ATOM 25202 C CA . ILE A 1 42 ? 8.350 10.522 -0.435 1.00 0.00 42 ILE A CA 15
ATOM 25203 C C . ILE A 1 42 ? 8.094 10.547 -1.943 1.00 0.00 42 ILE A C 15
ATOM 25204 O O . ILE A 1 42 ? 8.873 11.135 -2.697 1.00 0.00 42 ILE A O 15
ATOM 25220 N N . TRP A 1 43 ? 7.010 9.902 -2.383 1.00 0.00 43 TRP A N 15
ATOM 25221 C CA . TRP A 1 43 ? 6.683 9.856 -3.809 1.00 0.00 43 TRP A CA 15
ATOM 25222 C C . TRP A 1 43 ? 6.163 11.204 -4.322 1.00 0.00 43 TRP A C 15
ATOM 25223 O O . TRP A 1 43 ? 6.129 11.440 -5.533 1.00 0.00 43 TRP A O 15
ATOM 25244 N N . ASN A 1 44 ? 5.768 12.089 -3.403 1.00 0.00 44 ASN A N 15
ATOM 25245 C CA . ASN A 1 44 ? 5.264 13.413 -3.766 1.00 0.00 44 ASN A CA 15
ATOM 25246 C C . ASN A 1 44 ? 6.401 14.326 -4.230 1.00 0.00 44 ASN A C 15
ATOM 25247 O O . ASN A 1 44 ? 6.260 15.051 -5.215 1.00 0.00 44 ASN A O 15
ATOM 25258 N N . LYS A 1 45 ? 7.522 14.286 -3.509 1.00 0.00 45 LYS A N 15
ATOM 25259 C CA . LYS A 1 45 ? 8.684 15.110 -3.835 1.00 0.00 45 LYS A CA 15
ATOM 25260 C C . LYS A 1 45 ? 9.517 14.484 -4.953 1.00 0.00 45 LYS A C 15
ATOM 25261 O O . LYS A 1 45 ? 10.145 15.194 -5.739 1.00 0.00 45 LYS A O 15
ATOM 25280 N N . LEU A 1 46 ? 9.526 13.151 -5.020 1.00 0.00 46 LEU A N 15
ATOM 25281 C CA . LEU A 1 46 ? 10.290 12.443 -6.044 1.00 0.00 46 LEU A CA 15
ATOM 25282 C C . LEU A 1 46 ? 9.557 12.402 -7.392 1.00 0.00 46 LEU A C 15
ATOM 25283 O O . LEU A 1 46 ? 10.123 11.951 -8.390 1.00 0.00 46 LEU A O 15
ATOM 25299 N N . ASN A 1 47 ? 8.301 12.869 -7.422 1.00 0.00 47 ASN A N 15
ATOM 25300 C CA . ASN A 1 47 ? 7.508 12.879 -8.649 1.00 0.00 47 ASN A CA 15
ATOM 25301 C C . ASN A 1 47 ? 7.452 11.480 -9.272 1.00 0.00 47 ASN A C 15
ATOM 25302 O O . ASN A 1 47 ? 7.680 11.306 -10.470 1.00 0.00 47 ASN A O 15
ATOM 25313 N N . VAL A 1 48 ? 7.142 10.484 -8.447 1.00 0.00 48 VAL A N 15
ATOM 25314 C CA . VAL A 1 48 ? 7.046 9.104 -8.914 1.00 0.00 48 VAL A CA 15
ATOM 25315 C C . VAL A 1 48 ? 5.620 8.568 -8.753 1.00 0.00 48 VAL A C 15
ATOM 25316 O O . VAL A 1 48 ? 5.414 7.364 -8.592 1.00 0.00 48 VAL A O 15
ATOM 25329 N N . GLN A 1 49 ? 4.636 9.475 -8.804 1.00 0.00 49 GLN A N 15
ATOM 25330 C CA . GLN A 1 49 ? 3.228 9.102 -8.664 1.00 0.00 49 GLN A CA 15
ATOM 25331 C C . GLN A 1 49 ? 2.636 8.613 -9.992 1.00 0.00 49 GLN A C 15
ATOM 25332 O O . GLN A 1 49 ? 1.576 7.987 -10.003 1.00 0.00 49 GLN A O 15
ATOM 25346 N N . ASP A 1 50 ? 3.319 8.899 -11.104 1.00 0.00 50 ASP A N 15
ATOM 25347 C CA . ASP A 1 50 ? 2.847 8.476 -12.423 1.00 0.00 50 ASP A CA 15
ATOM 25348 C C . ASP A 1 50 ? 3.266 7.037 -12.717 1.00 0.00 50 ASP A C 15
ATOM 25349 O O . ASP A 1 50 ? 2.500 6.266 -13.296 1.00 0.00 50 ASP A O 15
ATOM 25358 N N . LYS A 1 51 ? 4.485 6.680 -12.312 1.00 0.00 51 LYS A N 15
ATOM 25359 C CA . LYS A 1 51 ? 5.007 5.331 -12.529 1.00 0.00 51 LYS A CA 15
ATOM 25360 C C . LYS A 1 51 ? 4.289 4.307 -11.640 1.00 0.00 51 LYS A C 15
ATOM 25361 O O . LYS A 1 51 ? 4.180 3.132 -11.997 1.00 0.00 51 LYS A O 15
ATOM 25380 N N . VAL A 1 52 ? 3.794 4.765 -10.484 1.00 0.00 52 VAL A N 15
ATOM 25381 C CA . VAL A 1 52 ? 3.080 3.900 -9.545 1.00 0.00 52 VAL A CA 15
ATOM 25382 C C . VAL A 1 52 ? 1.591 4.261 -9.507 1.00 0.00 52 VAL A C 15
ATOM 25383 O O . VAL A 1 52 ? 1.202 5.354 -9.921 1.00 0.00 52 VAL A O 15
ATOM 25396 N N . PHE A 1 53 ? 0.762 3.351 -8.991 1.00 0.00 53 PHE A N 15
ATOM 25397 C CA . PHE A 1 53 ? -0.666 3.601 -8.886 1.00 0.00 53 PHE A CA 15
ATOM 25398 C C . PHE A 1 53 ? -1.096 3.555 -7.425 1.00 0.00 53 PHE A C 15
ATOM 25399 O O . PHE A 1 53 ? -1.085 2.500 -6.790 1.00 0.00 53 PHE A O 15
ATOM 25416 N N . VAL A 1 54 ? -1.469 4.714 -6.909 1.00 0.00 54 VAL A N 15
ATOM 25417 C CA . VAL A 1 54 ? -1.903 4.837 -5.521 1.00 0.00 54 VAL A CA 15
ATOM 25418 C C . VAL A 1 54 ? -3.378 5.222 -5.435 1.00 0.00 54 VAL A C 15
ATOM 25419 O O . VAL A 1 54 ? -3.870 6.023 -6.231 1.00 0.00 54 VAL A O 15
ATOM 25432 N N . PHE A 1 55 ? -4.075 4.645 -4.459 1.00 0.00 55 PHE A N 15
ATOM 25433 C CA . PHE A 1 55 ? -5.492 4.924 -4.257 1.00 0.00 55 PHE A CA 15
ATOM 25434 C C . PHE A 1 55 ? -5.799 5.138 -2.777 1.00 0.00 55 PHE A C 15
ATOM 25435 O O . PHE A 1 55 ? -5.466 4.300 -1.937 1.00 0.00 55 PHE A O 15
ATOM 25452 N N . ASP A 1 56 ? -6.435 6.267 -2.468 1.00 0.00 56 ASP A N 15
ATOM 25453 C CA . ASP A 1 56 ? -6.789 6.599 -1.091 1.00 0.00 56 ASP A CA 15
ATOM 25454 C C . ASP A 1 56 ? -8.149 6.015 -0.724 1.00 0.00 56 ASP A C 15
ATOM 25455 O O . ASP A 1 56 ? -9.072 6.004 -1.542 1.00 0.00 56 ASP A O 15
ATOM 25464 N N . ILE A 1 57 ? -8.272 5.532 0.514 1.00 0.00 57 ILE A N 15
ATOM 25465 C CA . ILE A 1 57 ? -9.527 4.949 0.986 1.00 0.00 57 ILE A CA 15
ATOM 25466 C C . ILE A 1 57 ? -10.427 6.012 1.622 1.00 0.00 57 ILE A C 15
ATOM 25467 O O . ILE A 1 57 ? -10.904 5.852 2.749 1.00 0.00 57 ILE A O 15
ATOM 25483 N N . GLY A 1 58 ? -10.664 7.095 0.880 1.00 0.00 58 GLY A N 15
ATOM 25484 C CA . GLY A 1 58 ? -11.508 8.173 1.371 1.00 0.00 58 GLY A CA 15
ATOM 25485 C C . GLY A 1 58 ? -12.956 8.051 0.914 1.00 0.00 58 GLY A C 15
ATOM 25486 O O . GLY A 1 58 ? -13.674 9.049 0.856 1.00 0.00 58 GLY A O 15
ATOM 25490 N N . SER A 1 59 ? -13.386 6.827 0.597 1.00 0.00 59 SER A N 15
ATOM 25491 C CA . SER A 1 59 ? -14.758 6.582 0.152 1.00 0.00 59 SER A CA 15
ATOM 25492 C C . SER A 1 59 ? -15.419 5.489 0.997 1.00 0.00 59 SER A C 15
ATOM 25493 O O . SER A 1 59 ? -16.301 4.768 0.522 1.00 0.00 59 SER A O 15
ATOM 25501 N N . LEU A 1 60 ? -14.984 5.370 2.253 1.00 0.00 60 LEU A N 15
ATOM 25502 C CA . LEU A 1 60 ? -15.522 4.368 3.170 1.00 0.00 60 LEU A CA 15
ATOM 25503 C C . LEU A 1 60 ? -15.507 4.883 4.608 1.00 0.00 60 LEU A C 15
ATOM 25504 O O . LEU A 1 60 ? -14.478 5.357 5.092 1.00 0.00 60 LEU A O 15
ATOM 25520 N N . PRO A 1 61 ? -16.651 4.790 5.314 1.00 0.00 61 PRO A N 15
ATOM 25521 C CA . PRO A 1 61 ? -16.763 5.241 6.706 1.00 0.00 61 PRO A CA 15
ATOM 25522 C C . PRO A 1 61 ? -16.000 4.329 7.665 1.00 0.00 61 PRO A C 15
ATOM 25523 O O . PRO A 1 61 ? -15.344 3.376 7.240 1.00 0.00 61 PRO A O 15
ATOM 25534 N N . ARG A 1 62 ? -16.093 4.623 8.959 1.00 0.00 62 ARG A N 15
ATOM 25535 C CA . ARG A 1 62 ? -15.414 3.826 9.978 1.00 0.00 62 ARG A CA 15
ATOM 25536 C C . ARG A 1 62 ? -15.868 2.366 9.912 1.00 0.00 62 ARG A C 15
ATOM 25537 O O . ARG A 1 62 ? -15.068 1.450 10.112 1.00 0.00 62 ARG A O 15
ATOM 25558 N N . ASN A 1 63 ? -17.154 2.159 9.618 1.00 0.00 63 ASN A N 15
ATOM 25559 C CA . ASN A 1 63 ? -17.716 0.814 9.513 1.00 0.00 63 ASN A CA 15
ATOM 25560 C C . ASN A 1 63 ? -17.060 0.029 8.378 1.00 0.00 63 ASN A C 15
ATOM 25561 O O . ASN A 1 63 ? -16.584 -1.086 8.585 1.00 0.00 63 ASN A O 15
ATOM 25572 N N . GLU A 1 64 ? -17.039 0.619 7.180 1.00 0.00 64 GLU A N 15
ATOM 25573 C CA . GLU A 1 64 ? -16.437 -0.035 6.017 1.00 0.00 64 GLU A CA 15
ATOM 25574 C C . GLU A 1 64 ? -14.966 -0.356 6.273 1.00 0.00 64 GLU A C 15
ATOM 25575 O O . GLU A 1 64 ? -14.467 -1.390 5.829 1.00 0.00 64 GLU A O 15
ATOM 25587 N N . GLN A 1 65 ? -14.278 0.533 6.996 1.00 0.00 65 GLN A N 15
ATOM 25588 C CA . GLN A 1 65 ? -12.867 0.334 7.314 1.00 0.00 65 GLN A CA 15
ATOM 25589 C C . GLN A 1 65 ? -12.648 -0.999 8.033 1.00 0.00 65 GLN A C 15
ATOM 25590 O O . GLN A 1 65 ? -11.654 -1.684 7.792 1.00 0.00 65 GLN A O 15
ATOM 25604 N N . GLU A 1 66 ? -13.583 -1.362 8.915 1.00 0.00 66 GLU A N 15
ATOM 25605 C CA . GLU A 1 66 ? -13.492 -2.614 9.666 1.00 0.00 66 GLU A CA 15
ATOM 25606 C C . GLU A 1 66 ? -13.621 -3.821 8.738 1.00 0.00 66 GLU A C 15
ATOM 25607 O O . GLU A 1 66 ? -12.750 -4.692 8.717 1.00 0.00 66 GLU A O 15
ATOM 25619 N N . LYS A 1 67 ? -14.715 -3.867 7.976 1.00 0.00 67 LYS A N 15
ATOM 25620 C CA . LYS A 1 67 ? -14.959 -4.973 7.048 1.00 0.00 67 LYS A CA 15
ATOM 25621 C C . LYS A 1 67 ? -13.826 -5.088 6.029 1.00 0.00 67 LYS A C 15
ATOM 25622 O O . LYS A 1 67 ? -13.378 -6.190 5.710 1.00 0.00 67 LYS A O 15
ATOM 25641 N N . TRP A 1 68 ? -13.357 -3.943 5.531 1.00 0.00 68 TRP A N 15
ATOM 25642 C CA . TRP A 1 68 ? -12.267 -3.914 4.559 1.00 0.00 68 TRP A CA 15
ATOM 25643 C C . TRP A 1 68 ? -10.965 -4.421 5.186 1.00 0.00 68 TRP A C 15
ATOM 25644 O O . TRP A 1 68 ? -10.194 -5.131 4.537 1.00 0.00 68 TRP A O 15
ATOM 25665 N N . ARG A 1 69 ? -10.732 -4.059 6.450 1.00 0.00 69 ARG A N 15
ATOM 25666 C CA . ARG A 1 69 ? -9.527 -4.484 7.162 1.00 0.00 69 ARG A CA 15
ATOM 25667 C C . ARG A 1 69 ? -9.431 -6.010 7.222 1.00 0.00 69 ARG A C 15
ATOM 25668 O O . ARG A 1 69 ? -8.360 -6.577 7.005 1.00 0.00 69 ARG A O 15
ATOM 25689 N N . ILE A 1 70 ? -10.556 -6.670 7.511 1.00 0.00 70 ILE A N 15
ATOM 25690 C CA . ILE A 1 70 ? -10.584 -8.130 7.590 1.00 0.00 70 ILE A CA 15
ATOM 25691 C C . ILE A 1 70 ? -10.330 -8.755 6.220 1.00 0.00 70 ILE A C 15
ATOM 25692 O O . ILE A 1 70 ? -9.530 -9.687 6.095 1.00 0.00 70 ILE A O 15
ATOM 25708 N N . ALA A 1 71 ? -11.010 -8.238 5.194 1.00 0.00 71 ALA A N 15
ATOM 25709 C CA . ALA A 1 71 ? -10.848 -8.745 3.832 1.00 0.00 71 ALA A CA 15
ATOM 25710 C C . ALA A 1 71 ? -9.389 -8.669 3.393 1.00 0.00 71 ALA A C 15
ATOM 25711 O O . ALA A 1 71 ? -8.835 -9.646 2.893 1.00 0.00 71 ALA A O 15
ATOM 25718 N N . PHE A 1 72 ? -8.773 -7.502 3.592 1.00 0.00 72 PHE A N 15
ATOM 25719 C CA . PHE A 1 72 ? -7.372 -7.299 3.222 1.00 0.00 72 PHE A CA 15
ATOM 25720 C C . PHE A 1 72 ? -6.455 -8.235 4.009 1.00 0.00 72 PHE A C 15
ATOM 25721 O O . PHE A 1 72 ? -5.513 -8.799 3.452 1.00 0.00 72 PHE A O 15
ATOM 25738 N N . GLN A 1 73 ? -6.741 -8.408 5.302 1.00 0.00 73 GLN A N 15
ATOM 25739 C CA . GLN A 1 73 ? -5.942 -9.288 6.155 1.00 0.00 73 GLN A CA 15
ATOM 25740 C C . GLN A 1 73 ? -5.989 -10.735 5.654 1.00 0.00 73 GLN A C 15
ATOM 25741 O O . GLN A 1 73 ? -5.029 -11.487 5.819 1.00 0.00 73 GLN A O 15
ATOM 25755 N N . LYS A 1 74 ? -7.107 -11.118 5.038 1.00 0.00 74 LYS A N 15
ATOM 25756 C CA . LYS A 1 74 ? -7.272 -12.469 4.513 1.00 0.00 74 LYS A CA 15
ATOM 25757 C C . LYS A 1 74 ? -6.583 -12.625 3.155 1.00 0.00 74 LYS A C 15
ATOM 25758 O O . LYS A 1 74 ? -6.138 -13.718 2.801 1.00 0.00 74 LYS A O 15
ATOM 25777 N N . VAL A 1 75 ? -6.505 -11.530 2.397 1.00 0.00 75 VAL A N 15
ATOM 25778 C CA . VAL A 1 75 ? -5.875 -11.551 1.080 1.00 0.00 75 VAL A CA 15
ATOM 25779 C C . VAL A 1 75 ? -4.353 -11.457 1.195 1.00 0.00 75 VAL A C 15
ATOM 25780 O O . VAL A 1 75 ? -3.628 -12.171 0.499 1.00 0.00 75 VAL A O 15
ATOM 25793 N N . VAL A 1 76 ? -3.872 -10.575 2.073 1.00 0.00 76 VAL A N 15
ATOM 25794 C CA . VAL A 1 76 ? -2.436 -10.402 2.267 1.00 0.00 76 VAL A CA 15
ATOM 25795 C C . VAL A 1 76 ? -2.038 -10.503 3.742 1.00 0.00 76 VAL A C 15
ATOM 25796 O O . VAL A 1 76 ? -1.052 -11.160 4.078 1.00 0.00 76 VAL A O 15
ATOM 25809 N N . GLY A 1 77 ? -2.802 -9.845 4.616 1.00 0.00 77 GLY A N 15
ATOM 25810 C CA . GLY A 1 77 ? -2.504 -9.877 6.041 1.00 0.00 77 GLY A CA 15
ATOM 25811 C C . GLY A 1 77 ? -2.027 -8.535 6.567 1.00 0.00 77 GLY A C 15
ATOM 25812 O O . GLY A 1 77 ? -1.048 -8.471 7.314 1.00 0.00 77 GLY A O 15
ATOM 25816 N N . SER A 1 78 ? -2.719 -7.460 6.185 1.00 0.00 78 SER A N 15
ATOM 25817 C CA . SER A 1 78 ? -2.363 -6.116 6.627 1.00 0.00 78 SER A CA 15
ATOM 25818 C C . SER A 1 78 ? -3.463 -5.536 7.510 1.00 0.00 78 SER A C 15
ATOM 25819 O O . SER A 1 78 ? -4.484 -5.054 7.012 1.00 0.00 78 SER A O 15
ATOM 25827 N N . ARG A 1 79 ? -3.246 -5.580 8.824 1.00 0.00 79 ARG A N 15
ATOM 25828 C CA . ARG A 1 79 ? -4.220 -5.052 9.780 1.00 0.00 79 ARG A CA 15
ATOM 25829 C C . ARG A 1 79 ? -3.934 -3.579 10.105 1.00 0.00 79 ARG A C 15
ATOM 25830 O O . ARG A 1 79 ? -4.240 -3.105 11.202 1.00 0.00 79 ARG A O 15
ATOM 25851 N N . ASN A 1 80 ? -3.351 -2.860 9.140 1.00 0.00 80 ASN A N 15
ATOM 25852 C CA . ASN A 1 80 ? -3.027 -1.444 9.321 1.00 0.00 80 ASN A CA 15
ATOM 25853 C C . ASN A 1 80 ? -2.826 -0.742 7.974 1.00 0.00 80 ASN A C 15
ATOM 25854 O O . ASN A 1 80 ? -2.875 -1.378 6.920 1.00 0.00 80 ASN A O 15
ATOM 25865 N N . LEU A 1 81 ? -2.602 0.575 8.022 1.00 0.00 81 LEU A N 15
ATOM 25866 C CA . LEU A 1 81 ? -2.396 1.377 6.815 1.00 0.00 81 LEU A CA 15
ATOM 25867 C C . LEU A 1 81 ? -1.167 2.280 6.956 1.00 0.00 81 LEU A C 15
ATOM 25868 O O . LEU A 1 81 ? -0.795 2.657 8.069 1.00 0.00 81 LEU A O 15
ATOM 25884 N N . PRO A 1 82 ? -0.518 2.644 5.828 1.00 0.00 82 PRO A N 15
ATOM 25885 C CA . PRO A 1 82 ? -0.928 2.218 4.486 1.00 0.00 82 PRO A CA 15
ATOM 25886 C C . PRO A 1 82 ? -0.459 0.802 4.147 1.00 0.00 82 PRO A C 15
ATOM 25887 O O . PRO A 1 82 ? 0.157 0.126 4.973 1.00 0.00 82 PRO A O 15
ATOM 25898 N N . THR A 1 83 ? -0.762 0.363 2.926 1.00 0.00 83 THR A N 15
ATOM 25899 C CA . THR A 1 83 ? -0.377 -0.970 2.470 1.00 0.00 83 THR A CA 15
ATOM 25900 C C . THR A 1 83 ? 0.279 -0.904 1.090 1.00 0.00 83 THR A C 15
ATOM 25901 O O . THR A 1 83 ? -0.251 -0.269 0.176 1.00 0.00 83 THR A O 15
ATOM 25912 N N . ILE A 1 84 ? 1.430 -1.563 0.945 1.00 0.00 84 ILE A N 15
ATOM 25913 C CA . ILE A 1 84 ? 2.147 -1.575 -0.328 1.00 0.00 84 ILE A CA 15
ATOM 25914 C C . ILE A 1 84 ? 2.176 -2.977 -0.934 1.00 0.00 84 ILE A C 15
ATOM 25915 O O . ILE A 1 84 ? 2.842 -3.875 -0.415 1.00 0.00 84 ILE A O 15
ATOM 25931 N N . VAL A 1 85 ? 1.462 -3.151 -2.047 1.00 0.00 85 VAL A N 15
ATOM 25932 C CA . VAL A 1 85 ? 1.416 -4.438 -2.738 1.00 0.00 85 VAL A CA 15
ATOM 25933 C C . VAL A 1 85 ? 2.106 -4.344 -4.097 1.00 0.00 85 VAL A C 15
ATOM 25934 O O . VAL A 1 85 ? 1.820 -3.439 -4.886 1.00 0.00 85 VAL A O 15
ATOM 25947 N N . VAL A 1 86 ? 3.021 -5.277 -4.356 1.00 0.00 86 VAL A N 15
ATOM 25948 C CA . VAL A 1 86 ? 3.766 -5.305 -5.613 1.00 0.00 86 VAL A CA 15
ATOM 25949 C C . VAL A 1 86 ? 3.590 -6.645 -6.324 1.00 0.00 86 VAL A C 15
ATOM 25950 O O . VAL A 1 86 ? 3.955 -7.691 -5.787 1.00 0.00 86 VAL A O 15
ATOM 25963 N N . ASN A 1 87 ? 3.030 -6.602 -7.534 1.00 0.00 87 ASN A N 15
ATOM 25964 C CA . ASN A 1 87 ? 2.801 -7.809 -8.329 1.00 0.00 87 ASN A CA 15
ATOM 25965 C C . ASN A 1 87 ? 1.771 -8.723 -7.657 1.00 0.00 87 ASN A C 15
ATOM 25966 O O . ASN A 1 87 ? 1.935 -9.945 -7.629 1.00 0.00 87 ASN A O 15
ATOM 25977 N N . GLY A 1 88 ? 0.707 -8.119 -7.121 1.00 0.00 88 GLY A N 15
ATOM 25978 C CA . GLY A 1 88 ? -0.339 -8.885 -6.460 1.00 0.00 88 GLY A CA 15
ATOM 25979 C C . GLY A 1 88 ? 0.163 -9.631 -5.240 1.00 0.00 88 GLY A C 15
ATOM 25980 O O . GLY A 1 88 ? -0.076 -10.832 -5.097 1.00 0.00 88 GLY A O 15
ATOM 25984 N N . LYS A 1 89 ? 0.856 -8.915 -4.358 1.00 0.00 89 LYS A N 15
ATOM 25985 C CA . LYS A 1 89 ? 1.399 -9.499 -3.138 1.00 0.00 89 LYS A CA 15
ATOM 25986 C C . LYS A 1 89 ? 2.040 -8.422 -2.262 1.00 0.00 89 LYS A C 15
ATOM 25987 O O . LYS A 1 89 ? 2.772 -7.562 -2.752 1.00 0.00 89 LYS A O 15
ATOM 26006 N N . PHE A 1 90 ? 1.745 -8.479 -0.966 1.00 0.00 90 PHE A N 15
ATOM 26007 C CA . PHE A 1 90 ? 2.273 -7.517 0.005 1.00 0.00 90 PHE A CA 15
ATOM 26008 C C . PHE A 1 90 ? 3.799 -7.550 0.054 1.00 0.00 90 PHE A C 15
ATOM 26009 O O . PHE A 1 90 ? 4.397 -8.450 0.648 1.00 0.00 90 PHE A O 15
ATOM 26026 N N . TRP A 1 91 ? 4.420 -6.554 -0.576 1.00 0.00 91 TRP A N 15
ATOM 26027 C CA . TRP A 1 91 ? 5.876 -6.452 -0.615 1.00 0.00 91 TRP A CA 15
ATOM 26028 C C . TRP A 1 91 ? 6.381 -5.330 0.297 1.00 0.00 91 TRP A C 15
ATOM 26029 O O . TRP A 1 91 ? 7.489 -5.412 0.831 1.00 0.00 91 TRP A O 15
ATOM 26050 N N . GLY A 1 92 ? 5.570 -4.282 0.470 1.00 0.00 92 GLY A N 15
ATOM 26051 C CA . GLY A 1 92 ? 5.973 -3.168 1.314 1.00 0.00 92 GLY A CA 15
ATOM 26052 C C . GLY A 1 92 ? 5.000 -2.901 2.447 1.00 0.00 92 GLY A C 15
ATOM 26053 O O . GLY A 1 92 ? 3.793 -3.088 2.290 1.00 0.00 92 GLY A O 15
ATOM 26057 N N . THR A 1 93 ? 5.527 -2.463 3.594 1.00 0.00 93 THR A N 15
ATOM 26058 C CA . THR A 1 93 ? 4.695 -2.171 4.759 1.00 0.00 93 THR A CA 15
ATOM 26059 C C . THR A 1 93 ? 4.846 -0.715 5.200 1.00 0.00 93 THR A C 15
ATOM 26060 O O . THR A 1 93 ? 5.698 0.015 4.688 1.00 0.00 93 THR A O 15
ATOM 26071 N N . GLU A 1 94 ? 4.021 -0.305 6.167 1.00 0.00 94 GLU A N 15
ATOM 26072 C CA . GLU A 1 94 ? 4.064 1.057 6.698 1.00 0.00 94 GLU A CA 15
ATOM 26073 C C . GLU A 1 94 ? 5.363 1.300 7.474 1.00 0.00 94 GLU A C 15
ATOM 26074 O O . GLU A 1 94 ? 5.930 2.393 7.423 1.00 0.00 94 GLU A O 15
ATOM 26086 N N . SER A 1 95 ? 5.830 0.272 8.187 1.00 0.00 95 SER A N 15
ATOM 26087 C CA . SER A 1 95 ? 7.061 0.371 8.969 1.00 0.00 95 SER A CA 15
ATOM 26088 C C . SER A 1 95 ? 8.295 0.093 8.111 1.00 0.00 95 SER A C 15
ATOM 26089 O O . SER A 1 95 ? 9.373 0.622 8.381 1.00 0.00 95 SER A O 15
ATOM 26097 N N . GLN A 1 96 ? 8.137 -0.740 7.078 1.00 0.00 96 GLN A N 15
ATOM 26098 C CA . GLN A 1 96 ? 9.246 -1.083 6.190 1.00 0.00 96 GLN A CA 15
ATOM 26099 C C . GLN A 1 96 ? 9.943 0.172 5.650 1.00 0.00 96 GLN A C 15
ATOM 26100 O O . GLN A 1 96 ? 11.159 0.181 5.464 1.00 0.00 96 GLN A O 15
ATOM 26114 N N . LEU A 1 97 ? 9.167 1.230 5.404 1.00 0.00 97 LEU A N 15
ATOM 26115 C CA . LEU A 1 97 ? 9.720 2.482 4.888 1.00 0.00 97 LEU A CA 15
ATOM 26116 C C . LEU A 1 97 ? 10.617 3.163 5.923 1.00 0.00 97 LEU A C 15
ATOM 26117 O O . LEU A 1 97 ? 11.791 3.418 5.661 1.00 0.00 97 LEU A O 15
ATOM 26133 N N . HIS A 1 98 ? 10.060 3.455 7.102 1.00 0.00 98 HIS A N 15
ATOM 26134 C CA . HIS A 1 98 ? 10.821 4.108 8.172 1.00 0.00 98 HIS A CA 15
ATOM 26135 C C . HIS A 1 98 ? 11.991 3.236 8.639 1.00 0.00 98 HIS A C 15
ATOM 26136 O O . HIS A 1 98 ? 13.039 3.753 9.030 1.00 0.00 98 HIS A O 15
ATOM 26151 N N . ARG A 1 99 ? 11.808 1.913 8.598 1.00 0.00 99 ARG A N 15
ATOM 26152 C CA . ARG A 1 99 ? 12.850 0.978 9.018 1.00 0.00 99 ARG A CA 15
ATOM 26153 C C . ARG A 1 99 ? 14.021 0.973 8.035 1.00 0.00 99 ARG A C 15
ATOM 26154 O O . ARG A 1 99 ? 15.184 0.928 8.443 1.00 0.00 99 ARG A O 15
ATOM 26175 N N . PHE A 1 100 ? 13.709 1.019 6.741 1.00 0.00 100 PHE A N 15
ATOM 26176 C CA . PHE A 1 100 ? 14.738 1.018 5.698 1.00 0.00 100 PHE A CA 15
ATOM 26177 C C . PHE A 1 100 ? 15.368 2.405 5.541 1.00 0.00 100 PHE A C 15
ATOM 26178 O O . PHE A 1 100 ? 16.565 2.519 5.279 1.00 0.00 100 PHE A O 15
ATOM 26195 N N . GLU A 1 101 ? 14.555 3.452 5.705 1.00 0.00 101 GLU A N 15
ATOM 26196 C CA . GLU A 1 101 ? 15.034 4.832 5.584 1.00 0.00 101 GLU A CA 15
ATOM 26197 C C . GLU A 1 101 ? 16.164 5.105 6.573 1.00 0.00 101 GLU A C 15
ATOM 26198 O O . GLU A 1 101 ? 17.174 5.717 6.222 1.00 0.00 101 GLU A O 15
ATOM 26210 N N . ALA A 1 102 ? 15.984 4.641 7.810 1.00 0.00 102 ALA A N 15
ATOM 26211 C CA . ALA A 1 102 ? 16.985 4.826 8.862 1.00 0.00 102 ALA A CA 15
ATOM 26212 C C . ALA A 1 102 ? 18.355 4.315 8.416 1.00 0.00 102 ALA A C 15
ATOM 26213 O O . ALA A 1 102 ? 19.362 5.005 8.570 1.00 0.00 102 ALA A O 15
ATOM 26220 N N . LYS A 1 103 ? 18.380 3.105 7.854 1.00 0.00 103 LYS A N 15
ATOM 26221 C CA . LYS A 1 103 ? 19.620 2.504 7.374 1.00 0.00 103 LYS A CA 15
ATOM 26222 C C . LYS A 1 103 ? 20.113 3.188 6.098 1.00 0.00 103 LYS A C 15
ATOM 26223 O O . LYS A 1 103 ? 21.314 3.213 5.824 1.00 0.00 103 LYS A O 15
ATOM 26242 N N . GLY A 1 104 ? 19.177 3.727 5.314 1.00 0.00 104 GLY A N 15
ATOM 26243 C CA . GLY A 1 104 ? 19.530 4.388 4.068 1.00 0.00 104 GLY A CA 15
ATOM 26244 C C . GLY A 1 104 ? 19.388 3.473 2.862 1.00 0.00 104 GLY A C 15
ATOM 26245 O O . GLY A 1 104 ? 20.068 3.661 1.853 1.00 0.00 104 GLY A O 15
ATOM 26249 N N . THR A 1 105 ? 18.502 2.476 2.971 1.00 0.00 105 THR A N 15
ATOM 26250 C CA . THR A 1 105 ? 18.272 1.521 1.885 1.00 0.00 105 THR A CA 15
ATOM 26251 C C . THR A 1 105 ? 16.878 1.694 1.266 1.00 0.00 105 THR A C 15
ATOM 26252 O O . THR A 1 105 ? 16.381 0.796 0.584 1.00 0.00 105 THR A O 15
ATOM 26263 N N . LEU A 1 106 ? 16.253 2.854 1.500 1.00 0.00 106 LEU A N 15
ATOM 26264 C CA . LEU A 1 106 ? 14.926 3.137 0.953 1.00 0.00 106 LEU A CA 15
ATOM 26265 C C . LEU A 1 106 ? 14.989 3.254 -0.571 1.00 0.00 106 LEU A C 15
ATOM 26266 O O . LEU A 1 106 ? 14.217 2.609 -1.281 1.00 0.00 106 LEU A O 15
ATOM 26282 N N . GLU A 1 107 ? 15.922 4.074 -1.063 1.00 0.00 107 GLU A N 15
ATOM 26283 C CA . GLU A 1 107 ? 16.092 4.268 -2.505 1.00 0.00 107 GLU A CA 15
ATOM 26284 C C . GLU A 1 107 ? 16.626 3.000 -3.170 1.00 0.00 107 GLU A C 15
ATOM 26285 O O . GLU A 1 107 ? 16.222 2.658 -4.283 1.00 0.00 107 GLU A O 15
ATOM 26297 N N . GLU A 1 108 ? 17.534 2.304 -2.482 1.00 0.00 108 GLU A N 15
ATOM 26298 C CA . GLU A 1 108 ? 18.117 1.071 -3.007 1.00 0.00 108 GLU A CA 15
ATOM 26299 C C . GLU A 1 108 ? 17.034 0.017 -3.231 1.00 0.00 108 GLU A C 15
ATOM 26300 O O . GLU A 1 108 ? 17.016 -0.652 -4.266 1.00 0.00 108 GLU A O 15
ATOM 26312 N N . GLU A 1 109 ? 16.127 -0.119 -2.262 1.00 0.00 109 GLU A N 15
ATOM 26313 C CA . GLU A 1 109 ? 15.037 -1.084 -2.361 1.00 0.00 109 GLU A CA 15
ATOM 26314 C C . GLU A 1 109 ? 14.090 -0.717 -3.506 1.00 0.00 109 GLU A C 15
ATOM 26315 O O . GLU A 1 109 ? 13.647 -1.587 -4.256 1.00 0.00 109 GLU A O 15
ATOM 26327 N N . LEU A 1 110 ? 13.785 0.579 -3.637 1.00 0.00 110 LEU A N 15
ATOM 26328 C CA . LEU A 1 110 ? 12.892 1.058 -4.697 1.00 0.00 110 LEU A CA 15
ATOM 26329 C C . LEU A 1 110 ? 13.512 0.855 -6.082 1.00 0.00 110 LEU A C 15
ATOM 26330 O O . LEU A 1 110 ? 12.795 0.702 -7.072 1.00 0.00 110 LEU A O 15
ATOM 26346 N N . THR A 1 111 ? 14.845 0.846 -6.147 1.00 0.00 111 THR A N 15
ATOM 26347 C CA . THR A 1 111 ? 15.552 0.645 -7.410 1.00 0.00 111 THR A CA 15
ATOM 26348 C C . THR A 1 111 ? 15.573 -0.842 -7.781 1.00 0.00 111 THR A C 15
ATOM 26349 O O . THR A 1 111 ? 15.500 -1.196 -8.960 1.00 0.00 111 THR A O 15
ATOM 26360 N N . LYS A 1 112 ? 15.668 -1.708 -6.765 1.00 0.00 112 LYS A N 15
ATOM 26361 C CA . LYS A 1 112 ? 15.693 -3.157 -6.975 1.00 0.00 112 LYS A CA 15
ATOM 26362 C C . LYS A 1 112 ? 14.354 -3.668 -7.511 1.00 0.00 112 LYS A C 15
ATOM 26363 O O . LYS A 1 112 ? 14.322 -4.526 -8.395 1.00 0.00 112 LYS A O 15
ATOM 26382 N N . ILE A 1 113 ? 13.250 -3.140 -6.972 1.00 0.00 113 ILE A N 15
ATOM 26383 C CA . ILE A 1 113 ? 11.910 -3.554 -7.402 1.00 0.00 113 ILE A CA 15
ATOM 26384 C C . ILE A 1 113 ? 11.641 -3.176 -8.859 1.00 0.00 113 ILE A C 15
ATOM 26385 O O . ILE A 1 113 ? 10.816 -3.805 -9.524 1.00 0.00 113 ILE A O 15
ATOM 26401 N N . GLY A 1 114 ? 12.333 -2.148 -9.349 1.00 0.00 114 GLY A N 15
ATOM 26402 C CA . GLY A 1 114 ? 12.144 -1.708 -10.720 1.00 0.00 114 GLY A CA 15
ATOM 26403 C C . GLY A 1 114 ? 11.300 -0.448 -10.821 1.00 0.00 114 GLY A C 15
ATOM 26404 O O . GLY A 1 114 ? 10.681 -0.196 -11.857 1.00 0.00 114 GLY A O 15
ATOM 26408 N N . LEU A 1 115 ? 11.275 0.348 -9.750 1.00 0.00 115 LEU A N 15
ATOM 26409 C CA . LEU A 1 115 ? 10.503 1.588 -9.734 1.00 0.00 115 LEU A CA 15
ATOM 26410 C C . LEU A 1 115 ? 11.413 2.795 -9.947 1.00 0.00 115 LEU A C 15
ATOM 26411 O O . LEU A 1 115 ? 11.175 3.609 -10.841 1.00 0.00 115 LEU A O 15
ATOM 26427 N N . LEU A 1 116 ? 12.449 2.906 -9.119 1.00 0.00 116 LEU A N 15
ATOM 26428 C CA . LEU A 1 116 ? 13.399 4.015 -9.214 1.00 0.00 116 LEU A CA 15
ATOM 26429 C C . LEU A 1 116 ? 14.536 3.672 -10.181 1.00 0.00 116 LEU A C 15
ATOM 26430 O O . LEU A 1 116 ? 15.378 2.824 -9.881 1.00 0.00 116 LEU A O 15
ATOM 26446 N N . PRO A 1 117 ? 14.572 4.329 -11.360 1.00 0.00 117 PRO A N 15
ATOM 26447 C CA . PRO A 1 117 ? 15.611 4.086 -12.371 1.00 0.00 117 PRO A CA 15
ATOM 26448 C C . PRO A 1 117 ? 16.985 4.596 -11.932 1.00 0.00 117 PRO A C 15
ATOM 26449 O O . PRO A 1 117 ? 17.959 3.821 -12.028 1.00 0.00 117 PRO A O 15
ATOM 26461 N N . MET A 1 9 ? -21.518 -10.585 -0.629 1.00 0.00 9 MET A N 16
ATOM 26462 C CA . MET A 1 9 ? -20.208 -11.296 -0.604 1.00 0.00 9 MET A CA 16
ATOM 26463 C C . MET A 1 9 ? -19.414 -11.050 -1.891 1.00 0.00 9 MET A C 16
ATOM 26464 O O . MET A 1 9 ? -19.952 -10.539 -2.876 1.00 0.00 9 MET A O 16
ATOM 26478 N N . SER A 1 10 ? -18.128 -11.413 -1.860 1.00 0.00 10 SER A N 16
ATOM 26479 C CA . SER A 1 10 ? -17.225 -11.241 -3.005 1.00 0.00 10 SER A CA 16
ATOM 26480 C C . SER A 1 10 ? -17.207 -9.798 -3.522 1.00 0.00 10 SER A C 16
ATOM 26481 O O . SER A 1 10 ? -16.855 -9.550 -4.676 1.00 0.00 10 SER A O 16
ATOM 26489 N N . ALA A 1 11 ? -17.574 -8.850 -2.665 1.00 0.00 11 ALA A N 16
ATOM 26490 C CA . ALA A 1 11 ? -17.586 -7.439 -3.042 1.00 0.00 11 ALA A CA 16
ATOM 26491 C C . ALA A 1 11 ? -16.249 -6.775 -2.706 1.00 0.00 11 ALA A C 16
ATOM 26492 O O . ALA A 1 11 ? -15.878 -5.767 -3.309 1.00 0.00 11 ALA A O 16
ATOM 26499 N N . PHE A 1 12 ? -15.527 -7.358 -1.747 1.00 0.00 12 PHE A N 16
ATOM 26500 C CA . PHE A 1 12 ? -14.227 -6.835 -1.327 1.00 0.00 12 PHE A CA 16
ATOM 26501 C C . PHE A 1 12 ? -13.123 -7.879 -1.525 1.00 0.00 12 PHE A C 16
ATOM 26502 O O . PHE A 1 12 ? -11.997 -7.536 -1.890 1.00 0.00 12 PHE A O 16
ATOM 26519 N N . VAL A 1 13 ? -13.452 -9.150 -1.284 1.00 0.00 13 VAL A N 16
ATOM 26520 C CA . VAL A 1 13 ? -12.486 -10.237 -1.440 1.00 0.00 13 VAL A CA 16
ATOM 26521 C C . VAL A 1 13 ? -11.996 -10.327 -2.885 1.00 0.00 13 VAL A C 16
ATOM 26522 O O . VAL A 1 13 ? -10.793 -10.274 -3.143 1.00 0.00 13 VAL A O 16
ATOM 26535 N N . THR A 1 14 ? -12.935 -10.458 -3.824 1.00 0.00 14 THR A N 16
ATOM 26536 C CA . THR A 1 14 ? -12.596 -10.548 -5.242 1.00 0.00 14 THR A CA 16
ATOM 26537 C C . THR A 1 14 ? -12.083 -9.206 -5.764 1.00 0.00 14 THR A C 16
ATOM 26538 O O . THR A 1 14 ? -11.141 -9.159 -6.555 1.00 0.00 14 THR A O 16
ATOM 26549 N N . LYS A 1 15 ? -12.711 -8.115 -5.314 1.00 0.00 15 LYS A N 16
ATOM 26550 C CA . LYS A 1 15 ? -12.313 -6.771 -5.733 1.00 0.00 15 LYS A CA 16
ATOM 26551 C C . LYS A 1 15 ? -10.850 -6.499 -5.384 1.00 0.00 15 LYS A C 16
ATOM 26552 O O . LYS A 1 15 ? -10.126 -5.873 -6.158 1.00 0.00 15 LYS A O 16
ATOM 26571 N N . ALA A 1 16 ? -10.421 -6.983 -4.217 1.00 0.00 16 ALA A N 16
ATOM 26572 C CA . ALA A 1 16 ? -9.041 -6.801 -3.767 1.00 0.00 16 ALA A CA 16
ATOM 26573 C C . ALA A 1 16 ? -8.066 -7.518 -4.696 1.00 0.00 16 ALA A C 16
ATOM 26574 O O . ALA A 1 16 ? -7.080 -6.932 -5.143 1.00 0.00 16 ALA A O 16
ATOM 26581 N N . GLU A 1 17 ? -8.354 -8.788 -4.985 1.00 0.00 17 GLU A N 16
ATOM 26582 C CA . GLU A 1 17 ? -7.503 -9.587 -5.866 1.00 0.00 17 GLU A CA 16
ATOM 26583 C C . GLU A 1 17 ? -7.510 -9.026 -7.288 1.00 0.00 17 GLU A C 16
ATOM 26584 O O . GLU A 1 17 ? -6.481 -9.023 -7.963 1.00 0.00 17 GLU A O 16
ATOM 26596 N N . GLU A 1 18 ? -8.669 -8.546 -7.738 1.00 0.00 18 GLU A N 16
ATOM 26597 C CA . GLU A 1 18 ? -8.786 -7.975 -9.077 1.00 0.00 18 GLU A CA 16
ATOM 26598 C C . GLU A 1 18 ? -7.964 -6.693 -9.202 1.00 0.00 18 GLU A C 16
ATOM 26599 O O . GLU A 1 18 ? -7.366 -6.432 -10.246 1.00 0.00 18 GLU A O 16
ATOM 26611 N N . MET A 1 19 ? -7.941 -5.897 -8.133 1.00 0.00 19 MET A N 16
ATOM 26612 C CA . MET A 1 19 ? -7.196 -4.640 -8.120 1.00 0.00 19 MET A CA 16
ATOM 26613 C C . MET A 1 19 ? -5.691 -4.880 -8.246 1.00 0.00 19 MET A C 16
ATOM 26614 O O . MET A 1 19 ? -5.018 -4.213 -9.032 1.00 0.00 19 MET A O 16
ATOM 26628 N N . ILE A 1 20 ? -5.169 -5.836 -7.474 1.00 0.00 20 ILE A N 16
ATOM 26629 C CA . ILE A 1 20 ? -3.748 -6.158 -7.509 1.00 0.00 20 ILE A CA 16
ATOM 26630 C C . ILE A 1 20 ? -3.370 -6.888 -8.797 1.00 0.00 20 ILE A C 16
ATOM 26631 O O . ILE A 1 20 ? -2.191 -6.975 -9.146 1.00 0.00 20 ILE A O 16
ATOM 26647 N N . LYS A 1 21 ? -4.375 -7.418 -9.503 1.00 0.00 21 LYS A N 16
ATOM 26648 C CA . LYS A 1 21 ? -4.142 -8.142 -10.747 1.00 0.00 21 LYS A CA 16
ATOM 26649 C C . LYS A 1 21 ? -3.495 -7.240 -11.798 1.00 0.00 21 LYS A C 16
ATOM 26650 O O . LYS A 1 21 ? -2.365 -7.483 -12.221 1.00 0.00 21 LYS A O 16
ATOM 26669 N N . SER A 1 22 ? -4.218 -6.199 -12.213 1.00 0.00 22 SER A N 16
ATOM 26670 C CA . SER A 1 22 ? -3.711 -5.257 -13.213 1.00 0.00 22 SER A CA 16
ATOM 26671 C C . SER A 1 22 ? -2.930 -4.114 -12.561 1.00 0.00 22 SER A C 16
ATOM 26672 O O . SER A 1 22 ? -2.171 -3.414 -13.233 1.00 0.00 22 SER A O 16
ATOM 26680 N N . HIS A 1 23 ? -3.112 -3.933 -11.251 1.00 0.00 23 HIS A N 16
ATOM 26681 C CA . HIS A 1 23 ? -2.415 -2.881 -10.522 1.00 0.00 23 HIS A CA 16
ATOM 26682 C C . HIS A 1 23 ? -1.641 -3.467 -9.343 1.00 0.00 23 HIS A C 16
ATOM 26683 O O . HIS A 1 23 ? -2.006 -3.263 -8.182 1.00 0.00 23 HIS A O 16
ATOM 26698 N N . PRO A 1 24 ? -0.553 -4.209 -9.629 1.00 0.00 24 PRO A N 16
ATOM 26699 C CA . PRO A 1 24 ? 0.280 -4.830 -8.591 1.00 0.00 24 PRO A CA 16
ATOM 26700 C C . PRO A 1 24 ? 1.029 -3.801 -7.745 1.00 0.00 24 PRO A C 16
ATOM 26701 O O . PRO A 1 24 ? 1.420 -4.090 -6.615 1.00 0.00 24 PRO A O 16
ATOM 26712 N N . TYR A 1 25 ? 1.220 -2.598 -8.293 1.00 0.00 25 TYR A N 16
ATOM 26713 C CA . TYR A 1 25 ? 1.912 -1.529 -7.579 1.00 0.00 25 TYR A CA 16
ATOM 26714 C C . TYR A 1 25 ? 0.905 -0.629 -6.858 1.00 0.00 25 TYR A C 16
ATOM 26715 O O . TYR A 1 25 ? 0.741 0.545 -7.204 1.00 0.00 25 TYR A O 16
ATOM 26733 N N . PHE A 1 26 ? 0.229 -1.192 -5.857 1.00 0.00 26 PHE A N 16
ATOM 26734 C CA . PHE A 1 26 ? -0.768 -0.452 -5.089 1.00 0.00 26 PHE A CA 16
ATOM 26735 C C . PHE A 1 26 ? -0.285 -0.198 -3.663 1.00 0.00 26 PHE A C 16
ATOM 26736 O O . PHE A 1 26 ? 0.124 -1.124 -2.959 1.00 0.00 26 PHE A O 16
ATOM 26753 N N . GLN A 1 27 ? -0.337 1.067 -3.247 1.00 0.00 27 GLN A N 16
ATOM 26754 C CA . GLN A 1 27 ? 0.093 1.456 -1.907 1.00 0.00 27 GLN A CA 16
ATOM 26755 C C . GLN A 1 27 ? -1.099 1.920 -1.071 1.00 0.00 27 GLN A C 16
ATOM 26756 O O . GLN A 1 27 ? -1.712 2.947 -1.367 1.00 0.00 27 GLN A O 16
ATOM 26770 N N . LEU A 1 28 ? -1.423 1.155 -0.026 1.00 0.00 28 LEU A N 16
ATOM 26771 C CA . LEU A 1 28 ? -2.543 1.485 0.853 1.00 0.00 28 LEU A CA 16
ATOM 26772 C C . LEU A 1 28 ? -2.084 2.364 2.016 1.00 0.00 28 LEU A C 16
ATOM 26773 O O . LEU A 1 28 ? -1.143 2.019 2.732 1.00 0.00 28 LEU A O 16
ATOM 26789 N N . SER A 1 29 ? -2.758 3.501 2.193 1.00 0.00 29 SER A N 16
ATOM 26790 C CA . SER A 1 29 ? -2.424 4.435 3.267 1.00 0.00 29 SER A CA 16
ATOM 26791 C C . SER A 1 29 ? -3.602 4.624 4.226 1.00 0.00 29 SER A C 16
ATOM 26792 O O . SER A 1 29 ? -4.755 4.381 3.863 1.00 0.00 29 SER A O 16
ATOM 26800 N N . ALA A 1 30 ? -3.301 5.062 5.451 1.00 0.00 30 ALA A N 16
ATOM 26801 C CA . ALA A 1 30 ? -4.328 5.289 6.468 1.00 0.00 30 ALA A CA 16
ATOM 26802 C C . ALA A 1 30 ? -5.089 6.592 6.213 1.00 0.00 30 ALA A C 16
ATOM 26803 O O . ALA A 1 30 ? -4.760 7.342 5.293 1.00 0.00 30 ALA A O 16
ATOM 26810 N N . SER A 1 31 ? -6.107 6.852 7.035 1.00 0.00 31 SER A N 16
ATOM 26811 C CA . SER A 1 31 ? -6.916 8.061 6.898 1.00 0.00 31 SER A CA 16
ATOM 26812 C C . SER A 1 31 ? -6.448 9.145 7.869 1.00 0.00 31 SER A C 16
ATOM 26813 O O . SER A 1 31 ? -6.578 8.997 9.086 1.00 0.00 31 SER A O 16
ATOM 26821 N N . TRP A 1 32 ? -5.898 10.231 7.318 1.00 0.00 32 TRP A N 16
ATOM 26822 C CA . TRP A 1 32 ? -5.401 11.351 8.120 1.00 0.00 32 TRP A CA 16
ATOM 26823 C C . TRP A 1 32 ? -4.336 10.886 9.121 1.00 0.00 32 TRP A C 16
ATOM 26824 O O . TRP A 1 32 ? -4.304 11.342 10.266 1.00 0.00 32 TRP A O 16
ATOM 26845 N N . CYS A 1 33 ? -3.464 9.977 8.683 1.00 0.00 33 CYS A N 16
ATOM 26846 C CA . CYS A 1 33 ? -2.402 9.458 9.541 1.00 0.00 33 CYS A CA 16
ATOM 26847 C C . CYS A 1 33 ? -1.037 9.963 9.083 1.00 0.00 33 CYS A C 16
ATOM 26848 O O . CYS A 1 33 ? -0.816 10.178 7.891 1.00 0.00 33 CYS A O 16
ATOM 26856 N N . PRO A 1 34 ? -0.094 10.150 10.033 1.00 0.00 34 PRO A N 16
ATOM 26857 C CA . PRO A 1 34 ? 1.265 10.622 9.727 1.00 0.00 34 PRO A CA 16
ATOM 26858 C C . PRO A 1 34 ? 1.945 9.774 8.655 1.00 0.00 34 PRO A C 16
ATOM 26859 O O . PRO A 1 34 ? 2.764 10.276 7.883 1.00 0.00 34 PRO A O 16
ATOM 26870 N N . ASP A 1 35 ? 1.598 8.485 8.608 1.00 0.00 35 ASP A N 16
ATOM 26871 C CA . ASP A 1 35 ? 2.171 7.572 7.624 1.00 0.00 35 ASP A CA 16
ATOM 26872 C C . ASP A 1 35 ? 1.664 7.901 6.223 1.00 0.00 35 ASP A C 16
ATOM 26873 O O . ASP A 1 35 ? 2.442 7.962 5.271 1.00 0.00 35 ASP A O 16
ATOM 26882 N N . CYS A 1 36 ? 0.351 8.116 6.106 1.00 0.00 36 CYS A N 16
ATOM 26883 C CA . CYS A 1 36 ? -0.265 8.443 4.821 1.00 0.00 36 CYS A CA 16
ATOM 26884 C C . CYS A 1 36 ? 0.362 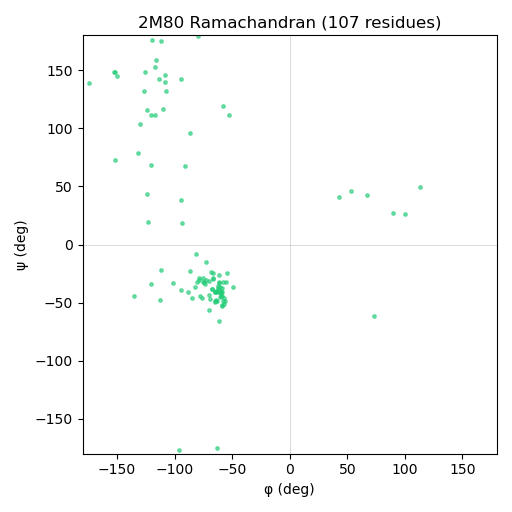9.697 4.217 1.00 0.00 36 CYS A C 16
ATOM 26885 O O . CYS A 1 36 ? 0.799 9.683 3.066 1.00 0.00 36 CYS A O 16
ATOM 26893 N N . VAL A 1 37 ? 0.404 10.777 4.999 1.00 0.00 37 VAL A N 16
ATOM 26894 C CA . VAL A 1 37 ? 0.981 12.038 4.535 1.00 0.00 37 VAL A CA 16
ATOM 26895 C C . VAL A 1 37 ? 2.469 11.880 4.209 1.00 0.00 37 VAL A C 16
ATOM 26896 O O . VAL A 1 37 ? 2.969 12.487 3.260 1.00 0.00 37 VAL A O 16
ATOM 26909 N N . TYR A 1 38 ? 3.169 11.057 4.996 1.00 0.00 38 TYR A N 16
ATOM 26910 C CA . TYR A 1 38 ? 4.595 10.818 4.783 1.00 0.00 38 TYR A CA 16
ATOM 26911 C C . TYR A 1 38 ? 4.832 10.084 3.463 1.00 0.00 38 TYR A C 16
ATOM 26912 O O . TYR A 1 38 ? 5.581 10.560 2.611 1.00 0.00 38 TYR A O 16
ATOM 26930 N N . ALA A 1 39 ? 4.184 8.929 3.294 1.00 0.00 39 ALA A N 16
ATOM 26931 C CA . ALA A 1 39 ? 4.322 8.138 2.067 1.00 0.00 39 ALA A CA 16
ATOM 26932 C C . ALA A 1 39 ? 3.874 8.934 0.839 1.00 0.00 39 ALA A C 16
ATOM 26933 O O . ALA A 1 39 ? 4.377 8.723 -0.267 1.00 0.00 39 ALA A O 16
ATOM 26940 N N . ASN A 1 40 ? 2.931 9.858 1.045 1.00 0.00 40 ASN A N 16
ATOM 26941 C CA . ASN A 1 40 ? 2.424 10.688 -0.037 1.00 0.00 40 ASN A CA 16
ATOM 26942 C C . ASN A 1 40 ? 3.467 11.713 -0.448 1.00 0.00 40 ASN A C 16
ATOM 26943 O O . ASN A 1 40 ? 3.623 12.009 -1.631 1.00 0.00 40 ASN A O 16
ATOM 26954 N N . SER A 1 41 ? 4.183 12.248 0.538 1.00 0.00 41 SER A N 16
ATOM 26955 C CA . SER A 1 41 ? 5.217 13.234 0.275 1.00 0.00 41 SER A CA 16
ATOM 26956 C C . SER A 1 41 ? 6.353 12.622 -0.546 1.00 0.00 41 SER A C 16
ATOM 26957 O O . SER A 1 41 ? 6.924 13.282 -1.416 1.00 0.00 41 SER A O 16
ATOM 26965 N N . ILE A 1 42 ? 6.681 11.358 -0.258 1.00 0.00 42 ILE A N 16
ATOM 26966 C CA . ILE A 1 42 ? 7.752 10.660 -0.969 1.00 0.00 42 ILE A CA 16
ATOM 26967 C C . ILE A 1 42 ? 7.481 10.604 -2.474 1.00 0.00 42 ILE A C 16
ATOM 26968 O O . ILE A 1 42 ? 8.264 11.131 -3.265 1.00 0.00 42 ILE A O 16
ATOM 26984 N N . TRP A 1 43 ? 6.379 9.957 -2.871 1.00 0.00 43 TRP A N 16
ATOM 26985 C CA . TRP A 1 43 ? 6.036 9.839 -4.291 1.00 0.00 43 TRP A CA 16
ATOM 26986 C C . TRP A 1 43 ? 5.705 11.202 -4.906 1.00 0.00 43 TRP A C 16
ATOM 26987 O O . TRP A 1 43 ? 6.076 11.477 -6.048 1.00 0.00 43 TRP A O 16
ATOM 27008 N N . ASN A 1 44 ? 5.004 12.047 -4.146 1.00 0.00 44 ASN A N 16
ATOM 27009 C CA . ASN A 1 44 ? 4.622 13.377 -4.621 1.00 0.00 44 ASN A CA 16
ATOM 27010 C C . ASN A 1 44 ? 5.850 14.201 -5.007 1.00 0.00 44 ASN A C 16
ATOM 27011 O O . ASN A 1 44 ? 5.826 14.943 -5.991 1.00 0.00 44 ASN A O 16
ATOM 27022 N N . LYS A 1 45 ? 6.920 14.060 -4.228 1.00 0.00 45 LYS A N 16
ATOM 27023 C CA . LYS A 1 45 ? 8.163 14.783 -4.479 1.00 0.00 45 LYS A CA 16
ATOM 27024 C C . LYS A 1 45 ? 9.025 14.058 -5.513 1.00 0.00 45 LYS A C 16
ATOM 27025 O O . LYS A 1 45 ? 9.756 14.693 -6.274 1.00 0.00 45 LYS A O 16
ATOM 27044 N N . LEU A 1 46 ? 8.943 12.725 -5.534 1.00 0.00 46 LEU A N 16
ATOM 27045 C CA . LEU A 1 46 ? 9.727 11.926 -6.474 1.00 0.00 46 LEU A CA 16
ATOM 27046 C C . LEU A 1 46 ? 9.080 11.875 -7.865 1.00 0.00 46 LEU A C 16
ATOM 27047 O O . LEU A 1 46 ? 9.689 11.365 -8.809 1.00 0.00 46 LEU A O 16
ATOM 27063 N N . ASN A 1 47 ? 7.854 12.397 -7.994 1.00 0.00 47 ASN A N 16
ATOM 27064 C CA . ASN A 1 47 ? 7.146 12.399 -9.272 1.00 0.00 47 ASN A CA 16
ATOM 27065 C C . ASN A 1 47 ? 7.120 10.993 -9.887 1.00 0.00 47 ASN A C 16
ATOM 27066 O O . ASN A 1 47 ? 7.406 10.814 -11.072 1.00 0.00 47 ASN A O 16
ATOM 27077 N N . VAL A 1 48 ? 6.771 9.999 -9.070 1.00 0.00 48 VAL A N 16
ATOM 27078 C CA . VAL A 1 48 ? 6.705 8.614 -9.532 1.00 0.00 48 VAL A CA 16
ATOM 27079 C C . VAL A 1 48 ? 5.275 8.070 -9.445 1.00 0.00 48 VAL A C 16
ATOM 27080 O O . VAL A 1 48 ? 5.069 6.881 -9.196 1.00 0.00 48 VAL A O 16
ATOM 27093 N N . GLN A 1 49 ? 4.289 8.948 -9.661 1.00 0.00 49 GLN A N 16
ATOM 27094 C CA . GLN A 1 49 ? 2.880 8.553 -9.610 1.00 0.00 49 GLN A CA 16
ATOM 27095 C C . GLN A 1 49 ? 2.476 7.744 -10.847 1.00 0.00 49 GLN A C 16
ATOM 27096 O O . GLN A 1 49 ? 1.439 7.078 -10.845 1.00 0.00 49 GLN A O 16
ATOM 27110 N N . ASP A 1 50 ? 3.302 7.794 -11.898 1.00 0.00 50 ASP A N 16
ATOM 27111 C CA . ASP A 1 50 ? 3.026 7.050 -13.127 1.00 0.00 50 ASP A CA 16
ATOM 27112 C C . ASP A 1 50 ? 3.543 5.615 -13.018 1.00 0.00 50 ASP A C 16
ATOM 27113 O O . ASP A 1 50 ? 2.980 4.698 -13.615 1.00 0.00 50 ASP A O 16
ATOM 27122 N N . LYS A 1 51 ? 4.618 5.431 -12.251 1.00 0.00 51 LYS A N 16
ATOM 27123 C CA . LYS A 1 51 ? 5.211 4.110 -12.060 1.00 0.00 51 LYS A CA 16
ATOM 27124 C C . LYS A 1 51 ? 4.467 3.315 -10.980 1.00 0.00 51 LYS A C 16
ATOM 27125 O O . LYS A 1 51 ? 4.398 2.086 -11.046 1.00 0.00 51 LYS A O 16
ATOM 27144 N N . VAL A 1 52 ? 3.913 4.022 -9.987 1.00 0.00 52 VAL A N 16
ATOM 27145 C CA . VAL A 1 52 ? 3.178 3.378 -8.897 1.00 0.00 52 VAL A CA 16
ATOM 27146 C C . VAL A 1 52 ? 1.856 4.102 -8.632 1.00 0.00 52 VAL A C 16
ATOM 27147 O O . VAL A 1 52 ? 1.755 5.314 -8.831 1.00 0.00 52 VAL A O 16
ATOM 27160 N N . PHE A 1 53 ? 0.847 3.358 -8.172 1.00 0.00 53 PHE A N 16
ATOM 27161 C CA . PHE A 1 53 ? -0.456 3.936 -7.873 1.00 0.00 53 PHE A CA 16
ATOM 27162 C C . PHE A 1 53 ? -0.785 3.786 -6.395 1.00 0.00 53 PHE A C 16
ATOM 27163 O O . PHE A 1 53 ? -1.009 2.681 -5.896 1.00 0.00 53 PHE A O 16
ATOM 27180 N N . VAL A 1 54 ? -0.809 4.915 -5.710 1.00 0.00 54 VAL A N 16
ATOM 27181 C CA . VAL A 1 54 ? -1.110 4.953 -4.280 1.00 0.00 54 VAL A CA 16
ATOM 27182 C C . VAL A 1 54 ? -2.556 5.376 -4.032 1.00 0.00 54 VAL A C 16
ATOM 27183 O O . VAL A 1 54 ? -3.089 6.250 -4.719 1.00 0.00 54 VAL A O 16
ATOM 27196 N N . PHE A 1 55 ? -3.178 4.746 -3.040 1.00 0.00 55 PHE A N 16
ATOM 27197 C CA . PHE A 1 55 ? -4.562 5.044 -2.681 1.00 0.00 55 PHE A CA 16
ATOM 27198 C C . PHE A 1 55 ? -4.818 4.748 -1.206 1.00 0.00 55 PHE A C 16
ATOM 27199 O O . PHE A 1 55 ? -4.406 3.707 -0.692 1.00 0.00 55 PHE A O 16
ATOM 27216 N N . ASP A 1 56 ? -5.513 5.665 -0.535 1.00 0.00 56 ASP A N 16
ATOM 27217 C CA . ASP A 1 56 ? -5.839 5.499 0.881 1.00 0.00 56 ASP A CA 16
ATOM 27218 C C . ASP A 1 56 ? -6.955 4.470 1.063 1.00 0.00 56 ASP A C 16
ATOM 27219 O O . ASP A 1 56 ? -7.493 3.943 0.088 1.00 0.00 56 ASP A O 16
ATOM 27228 N N . ILE A 1 57 ? -7.301 4.189 2.319 1.00 0.00 57 ILE A N 16
ATOM 27229 C CA . ILE A 1 57 ? -8.354 3.223 2.631 1.00 0.00 57 ILE A CA 16
ATOM 27230 C C . ILE A 1 57 ? -9.724 3.686 2.110 1.00 0.00 57 ILE A C 16
ATOM 27231 O O . ILE A 1 57 ? -10.606 2.864 1.859 1.00 0.00 57 ILE A O 16
ATOM 27247 N N . GLY A 1 58 ? -9.887 5.003 1.942 1.00 0.00 58 GLY A N 16
ATOM 27248 C CA . GLY A 1 58 ? -11.142 5.548 1.444 1.00 0.00 58 GLY A CA 16
ATOM 27249 C C . GLY A 1 58 ? -12.046 6.090 2.540 1.00 0.00 58 GLY A C 16
ATOM 27250 O O . GLY A 1 58 ? -13.183 6.480 2.267 1.00 0.00 58 GLY A O 16
ATOM 27254 N N . SER A 1 59 ? -11.552 6.113 3.783 1.00 0.00 59 SER A N 16
ATOM 27255 C CA . SER A 1 59 ? -12.333 6.612 4.917 1.00 0.00 59 SER A CA 16
ATOM 27256 C C . SER A 1 59 ? -13.616 5.797 5.087 1.00 0.00 59 SER A C 16
ATOM 27257 O O . SER A 1 59 ? -14.647 6.322 5.514 1.00 0.00 59 SER A O 16
ATOM 27265 N N . LEU A 1 60 ? -13.543 4.513 4.737 1.00 0.00 60 LEU A N 16
ATOM 27266 C CA . LEU A 1 60 ? -14.693 3.615 4.834 1.00 0.00 60 LEU A CA 16
ATOM 27267 C C . LEU A 1 60 ? -15.284 3.603 6.245 1.00 0.00 60 LEU A C 16
ATOM 27268 O O . LEU A 1 60 ? -14.558 3.470 7.232 1.00 0.00 60 LEU A O 16
ATOM 27284 N N . PRO A 1 61 ? -16.621 3.741 6.356 1.00 0.00 61 PRO A N 16
ATOM 27285 C CA . PRO A 1 61 ? -17.314 3.744 7.652 1.00 0.00 61 PRO A CA 16
ATOM 27286 C C . PRO A 1 61 ? -17.132 2.423 8.398 1.00 0.00 61 PRO A C 16
ATOM 27287 O O . PRO A 1 61 ? -16.534 1.484 7.874 1.00 0.00 61 PRO A O 16
ATOM 27298 N N . ARG A 1 62 ? -17.655 2.358 9.627 1.00 0.00 62 ARG A N 16
ATOM 27299 C CA . ARG A 1 62 ? -17.550 1.150 10.449 1.00 0.00 62 ARG A CA 16
ATOM 27300 C C . ARG A 1 62 ? -18.031 -0.093 9.689 1.00 0.00 62 ARG A C 16
ATOM 27301 O O . ARG A 1 62 ? -17.576 -1.206 9.958 1.00 0.00 62 ARG A O 16
ATOM 27322 N N . ASN A 1 63 ? -18.952 0.102 8.742 1.00 0.00 63 ASN A N 16
ATOM 27323 C CA . ASN A 1 63 ? -19.485 -1.005 7.952 1.00 0.00 63 ASN A CA 16
ATOM 27324 C C . ASN A 1 63 ? -18.476 -1.484 6.908 1.00 0.00 63 ASN A C 16
ATOM 27325 O O . ASN A 1 63 ? -18.133 -2.665 6.866 1.00 0.00 63 ASN A O 16
ATOM 27336 N N . GLU A 1 64 ? -18.005 -0.565 6.061 1.00 0.00 64 GLU A N 16
ATOM 27337 C CA . GLU A 1 64 ? -17.039 -0.913 5.017 1.00 0.00 64 GLU A CA 16
ATOM 27338 C C . GLU A 1 64 ? -15.676 -1.265 5.612 1.00 0.00 64 GLU A C 16
ATOM 27339 O O . GLU A 1 64 ? -14.962 -2.114 5.076 1.00 0.00 64 GLU A O 16
ATOM 27351 N N . GLN A 1 65 ? -15.322 -0.615 6.720 1.00 0.00 65 GLN A N 16
ATOM 27352 C CA . GLN A 1 65 ? -14.046 -0.863 7.391 1.00 0.00 65 GLN A CA 16
ATOM 27353 C C . GLN A 1 65 ? -13.866 -2.352 7.689 1.00 0.00 65 GLN A C 16
ATOM 27354 O O . GLN A 1 65 ? -12.790 -2.911 7.471 1.00 0.00 65 GLN A O 16
ATOM 27368 N N . GLU A 1 66 ? -14.932 -2.988 8.180 1.00 0.00 66 GLU A N 16
ATOM 27369 C CA . GLU A 1 66 ? -14.900 -4.413 8.497 1.00 0.00 66 GLU A CA 16
ATOM 27370 C C . GLU A 1 66 ? -14.607 -5.241 7.245 1.00 0.00 66 GLU A C 16
ATOM 27371 O O . GLU A 1 66 ? -13.876 -6.233 7.305 1.00 0.00 66 GLU A O 16
ATOM 27383 N N . LYS A 1 67 ? -15.175 -4.823 6.111 1.00 0.00 67 LYS A N 16
ATOM 27384 C CA . LYS A 1 67 ? -14.969 -5.524 4.844 1.00 0.00 67 LYS A CA 16
ATOM 27385 C C . LYS A 1 67 ? -13.511 -5.428 4.385 1.00 0.00 67 LYS A C 16
ATOM 27386 O O . LYS A 1 67 ? -12.967 -6.386 3.838 1.00 0.00 67 LYS A O 16
ATOM 27405 N N . TRP A 1 68 ? -12.879 -4.270 4.616 1.00 0.00 68 TRP A N 16
ATOM 27406 C CA . TRP A 1 68 ? -11.480 -4.066 4.227 1.00 0.00 68 TRP A CA 16
ATOM 27407 C C . TRP A 1 68 ? -10.546 -4.956 5.046 1.00 0.00 68 TRP A C 16
ATOM 27408 O O . TRP A 1 68 ? -9.667 -5.616 4.493 1.00 0.00 68 TRP A O 16
ATOM 27429 N N . ARG A 1 69 ? -10.734 -4.960 6.367 1.00 0.00 69 ARG A N 16
ATOM 27430 C CA . ARG A 1 69 ? -9.897 -5.762 7.260 1.00 0.00 69 ARG A CA 16
ATOM 27431 C C . ARG A 1 69 ? -9.930 -7.243 6.880 1.00 0.00 69 ARG A C 16
ATOM 27432 O O . ARG A 1 69 ? -8.883 -7.871 6.723 1.00 0.00 69 ARG A O 16
ATOM 27453 N N . ILE A 1 70 ? -11.135 -7.798 6.736 1.00 0.00 70 ILE A N 16
ATOM 27454 C CA . ILE A 1 70 ? -11.290 -9.208 6.380 1.00 0.00 70 ILE A CA 16
ATOM 27455 C C . ILE A 1 70 ? -10.768 -9.493 4.970 1.00 0.00 70 ILE A C 16
ATOM 27456 O O . ILE A 1 70 ? -10.057 -10.476 4.757 1.00 0.00 70 ILE A O 16
ATOM 27472 N N . ALA A 1 71 ? -11.124 -8.635 4.011 1.00 0.00 71 ALA A N 16
ATOM 27473 C CA . ALA A 1 71 ? -10.687 -8.809 2.625 1.00 0.00 71 ALA A CA 16
ATOM 27474 C C . ALA A 1 71 ? -9.164 -8.775 2.512 1.00 0.00 71 ALA A C 16
ATOM 27475 O O . ALA A 1 71 ? -8.556 -9.704 1.979 1.00 0.00 71 ALA A O 16
ATOM 27482 N N . PHE A 1 72 ? -8.552 -7.705 3.020 1.00 0.00 72 PHE A N 16
ATOM 27483 C CA . PHE A 1 72 ? -7.097 -7.556 2.980 1.00 0.00 72 PHE A CA 16
ATOM 27484 C C . PHE A 1 72 ? -6.409 -8.703 3.723 1.00 0.00 72 PHE A C 16
ATOM 27485 O O . PHE A 1 72 ? -5.375 -9.206 3.284 1.00 0.00 72 PHE A O 16
ATOM 27502 N N . GLN A 1 73 ? -6.999 -9.120 4.847 1.00 0.00 73 GLN A N 16
ATOM 27503 C CA . GLN A 1 73 ? -6.445 -10.216 5.643 1.00 0.00 73 GLN A CA 16
ATOM 27504 C C . GLN A 1 73 ? -6.574 -11.554 4.909 1.00 0.00 73 GLN A C 16
ATOM 27505 O O . GLN A 1 73 ? -5.775 -12.466 5.123 1.00 0.00 73 GLN A O 16
ATOM 27519 N N . LYS A 1 74 ? -7.582 -11.667 4.043 1.00 0.00 74 LYS A N 16
ATOM 27520 C CA . LYS A 1 74 ? -7.808 -12.892 3.282 1.00 0.00 74 LYS A CA 16
ATOM 27521 C C . LYS A 1 74 ? -6.867 -12.979 2.079 1.00 0.00 74 LYS A C 16
ATOM 27522 O O . LYS A 1 74 ? -6.474 -14.071 1.670 1.00 0.00 74 LYS A O 16
ATOM 27541 N N . VAL A 1 75 ? -6.511 -11.824 1.510 1.00 0.00 75 VAL A N 16
ATOM 27542 C CA . VAL A 1 75 ? -5.623 -11.784 0.352 1.00 0.00 75 VAL A CA 16
ATOM 27543 C C . VAL A 1 75 ? -4.155 -11.834 0.775 1.00 0.00 75 VAL A C 16
ATOM 27544 O O . VAL A 1 75 ? -3.376 -12.616 0.229 1.00 0.00 75 VAL A O 16
ATOM 27557 N N . VAL A 1 76 ? -3.778 -10.996 1.741 1.00 0.00 76 VAL A N 16
ATOM 27558 C CA . VAL A 1 76 ? -2.396 -10.961 2.216 1.00 0.00 76 VAL A CA 16
ATOM 27559 C C . VAL A 1 76 ? -2.280 -11.350 3.690 1.00 0.00 76 VAL A C 16
ATOM 27560 O O . VAL A 1 76 ? -1.355 -12.069 4.071 1.00 0.00 76 VAL A O 16
ATOM 27573 N N . GLY A 1 77 ? -3.210 -10.869 4.513 1.00 0.00 77 GLY A N 16
ATOM 27574 C CA . GLY A 1 77 ? -3.182 -11.181 5.934 1.00 0.00 77 GLY A CA 16
ATOM 27575 C C . GLY A 1 77 ? -2.680 -10.022 6.777 1.00 0.00 77 GLY A C 16
ATOM 27576 O O . GLY A 1 77 ? -1.927 -10.224 7.732 1.00 0.00 77 GLY A O 16
ATOM 27580 N N . SER A 1 78 ? -3.102 -8.805 6.427 1.00 0.00 78 SER A N 16
ATOM 27581 C CA . SER A 1 78 ? -2.698 -7.610 7.158 1.00 0.00 78 SER A CA 16
ATOM 27582 C C . SER A 1 78 ? -3.924 -6.842 7.650 1.00 0.00 78 SER A C 16
ATOM 27583 O O . SER A 1 78 ? -4.527 -6.068 6.900 1.00 0.00 78 SER A O 16
ATOM 27591 N N . ARG A 1 79 ? -4.289 -7.064 8.913 1.00 0.00 79 ARG A N 16
ATOM 27592 C CA . ARG A 1 79 ? -5.447 -6.397 9.512 1.00 0.00 79 ARG A CA 16
ATOM 27593 C C . ARG A 1 79 ? -5.056 -5.032 10.094 1.00 0.00 79 ARG A C 16
ATOM 27594 O O . ARG A 1 79 ? -5.376 -4.721 11.245 1.00 0.00 79 ARG A O 16
ATOM 27615 N N . ASN A 1 80 ? -4.364 -4.218 9.288 1.00 0.00 80 ASN A N 16
ATOM 27616 C CA . ASN A 1 80 ? -3.926 -2.888 9.717 1.00 0.00 80 ASN A CA 16
ATOM 27617 C C . ASN A 1 80 ? -3.361 -2.085 8.539 1.00 0.00 80 ASN A C 16
ATOM 27618 O O . ASN A 1 80 ? -3.152 -2.626 7.453 1.00 0.00 80 ASN A O 16
ATOM 27629 N N . LEU A 1 81 ? -3.108 -0.791 8.766 1.00 0.00 81 LEU A N 16
ATOM 27630 C CA . LEU A 1 81 ? -2.557 0.090 7.730 1.00 0.00 81 LEU A CA 16
ATOM 27631 C C . LEU A 1 81 ? -1.523 1.053 8.327 1.00 0.00 81 LEU A C 16
ATOM 27632 O O . LEU A 1 81 ? -1.489 1.255 9.543 1.00 0.00 81 LEU A O 16
ATOM 27648 N N . PRO A 1 82 ? -0.657 1.661 7.481 1.00 0.00 82 PRO A N 16
ATOM 27649 C CA . PRO A 1 82 ? -0.662 1.451 6.024 1.00 0.00 82 PRO A CA 16
ATOM 27650 C C . PRO A 1 82 ? -0.100 0.088 5.614 1.00 0.00 82 PRO A C 16
ATOM 27651 O O . PRO A 1 82 ? 0.467 -0.636 6.435 1.00 0.00 82 PRO A O 16
ATOM 27662 N N . THR A 1 83 ? -0.268 -0.250 4.336 1.00 0.00 83 THR A N 16
ATOM 27663 C CA . THR A 1 83 ? 0.210 -1.524 3.804 1.00 0.00 83 THR A CA 16
ATOM 27664 C C . THR A 1 83 ? 0.634 -1.381 2.339 1.00 0.00 83 THR A C 16
ATOM 27665 O O . THR A 1 83 ? -0.131 -0.880 1.513 1.00 0.00 83 THR A O 16
ATOM 27676 N N . ILE A 1 84 ? 1.853 -1.824 2.025 1.00 0.00 84 ILE A N 16
ATOM 27677 C CA . ILE A 1 84 ? 2.371 -1.744 0.660 1.00 0.00 84 ILE A CA 16
ATOM 27678 C C . ILE A 1 84 ? 2.291 -3.100 -0.040 1.00 0.00 84 ILE A C 16
ATOM 27679 O O . ILE A 1 84 ? 3.006 -4.039 0.317 1.00 0.00 84 ILE A O 16
ATOM 27695 N N . VAL A 1 85 ? 1.418 -3.190 -1.043 1.00 0.00 85 VAL A N 16
ATOM 27696 C CA . VAL A 1 85 ? 1.237 -4.424 -1.804 1.00 0.00 85 VAL A CA 16
ATOM 27697 C C . VAL A 1 85 ? 1.954 -4.346 -3.152 1.00 0.00 85 VAL A C 16
ATOM 27698 O O . VAL A 1 85 ? 1.623 -3.510 -3.992 1.00 0.00 85 VAL A O 16
ATOM 27711 N N . VAL A 1 86 ? 2.940 -5.224 -3.347 1.00 0.00 86 VAL A N 16
ATOM 27712 C CA . VAL A 1 86 ? 3.706 -5.259 -4.592 1.00 0.00 86 VAL A CA 16
ATOM 27713 C C . VAL A 1 86 ? 3.562 -6.616 -5.279 1.00 0.00 86 VAL A C 16
ATOM 27714 O O . VAL A 1 86 ? 3.841 -7.656 -4.680 1.00 0.00 86 VAL A O 16
ATOM 27727 N N . ASN A 1 87 ? 3.117 -6.593 -6.538 1.00 0.00 87 ASN A N 16
ATOM 27728 C CA . ASN A 1 87 ? 2.923 -7.817 -7.319 1.00 0.00 87 ASN A CA 16
ATOM 27729 C C . ASN A 1 87 ? 1.869 -8.719 -6.673 1.00 0.00 87 ASN A C 16
ATOM 27730 O O . ASN A 1 87 ? 2.011 -9.943 -6.655 1.00 0.00 87 ASN A O 16
ATOM 27741 N N . GLY A 1 88 ? 0.810 -8.101 -6.143 1.00 0.00 88 GLY A N 16
ATOM 27742 C CA . GLY A 1 88 ? -0.254 -8.859 -5.503 1.00 0.00 88 GLY A CA 16
ATOM 27743 C C . GLY A 1 88 ? 0.217 -9.616 -4.276 1.00 0.00 88 GLY A C 16
ATOM 27744 O O . GLY A 1 88 ? -0.088 -10.798 -4.115 1.00 0.00 88 GLY A O 16
ATOM 27748 N N . LYS A 1 89 ? 0.961 -8.931 -3.412 1.00 0.00 89 LYS A N 16
ATOM 27749 C CA . LYS A 1 89 ? 1.480 -9.534 -2.191 1.00 0.00 89 LYS A CA 16
ATOM 27750 C C . LYS A 1 89 ? 2.153 -8.479 -1.313 1.00 0.00 89 LYS A C 16
ATOM 27751 O O . LYS A 1 89 ? 2.902 -7.631 -1.802 1.00 0.00 89 LYS A O 16
ATOM 27770 N N . PHE A 1 90 ? 1.871 -8.541 -0.015 1.00 0.00 90 PHE A N 16
ATOM 27771 C CA . PHE A 1 90 ? 2.435 -7.600 0.956 1.00 0.00 90 PHE A CA 16
ATOM 27772 C C . PHE A 1 90 ? 3.960 -7.682 0.978 1.00 0.00 90 PHE A C 16
ATOM 27773 O O . PHE A 1 90 ? 4.536 -8.657 1.464 1.00 0.00 90 PHE A O 16
ATOM 27790 N N . TRP A 1 91 ? 4.603 -6.648 0.438 1.00 0.00 91 TRP A N 16
ATOM 27791 C CA . TRP A 1 91 ? 6.061 -6.591 0.383 1.00 0.00 91 TRP A CA 16
ATOM 27792 C C . TRP A 1 91 ? 6.616 -5.437 1.228 1.00 0.00 91 TRP A C 16
ATOM 27793 O O . TRP A 1 91 ? 7.765 -5.492 1.672 1.00 0.00 91 TRP A O 16
ATOM 27814 N N . GLY A 1 92 ? 5.807 -4.394 1.451 1.00 0.00 92 GLY A N 16
ATOM 27815 C CA . GLY A 1 92 ? 6.268 -3.259 2.241 1.00 0.00 92 GLY A CA 16
ATOM 27816 C C . GLY A 1 92 ? 5.386 -2.967 3.442 1.00 0.00 92 GLY A C 16
ATOM 27817 O O . GLY A 1 92 ? 4.160 -3.049 3.354 1.00 0.00 92 GLY A O 16
ATOM 27821 N N . THR A 1 93 ? 6.018 -2.626 4.565 1.00 0.00 93 THR A N 16
ATOM 27822 C CA . THR A 1 93 ? 5.295 -2.322 5.803 1.00 0.00 93 THR A CA 16
ATOM 27823 C C . THR A 1 93 ? 5.316 -0.823 6.119 1.00 0.00 93 THR A C 16
ATOM 27824 O O . THR A 1 93 ? 6.000 -0.044 5.454 1.00 0.00 93 THR A O 16
ATOM 27835 N N . GLU A 1 94 ? 4.565 -0.433 7.156 1.00 0.00 94 GLU A N 16
ATOM 27836 C CA . GLU A 1 94 ? 4.493 0.966 7.586 1.00 0.00 94 GLU A CA 16
ATOM 27837 C C . GLU A 1 94 ? 5.823 1.440 8.176 1.00 0.00 94 GLU A C 16
ATOM 27838 O O . GLU A 1 94 ? 6.172 2.615 8.069 1.00 0.00 94 GLU A O 16
ATOM 27850 N N . SER A 1 95 ? 6.561 0.521 8.799 1.00 0.00 95 SER A N 16
ATOM 27851 C CA . SER A 1 95 ? 7.850 0.853 9.401 1.00 0.00 95 SER A CA 16
ATOM 27852 C C . SER A 1 95 ? 8.990 0.657 8.404 1.00 0.00 95 SER A C 16
ATOM 27853 O O . SER A 1 95 ? 10.018 1.329 8.492 1.00 0.00 95 SER A O 16
ATOM 27861 N N . GLN A 1 96 ? 8.804 -0.261 7.454 1.00 0.00 96 GLN A N 16
ATOM 27862 C CA . GLN A 1 96 ? 9.818 -0.535 6.440 1.00 0.00 96 GLN A CA 16
ATOM 27863 C C . GLN A 1 96 ? 10.214 0.741 5.694 1.00 0.00 96 GLN A C 16
ATOM 27864 O O . GLN A 1 96 ? 11.384 0.934 5.364 1.00 0.00 96 GLN A O 16
ATOM 27878 N N . LEU A 1 97 ? 9.235 1.609 5.431 1.00 0.00 97 LEU A N 16
ATOM 27879 C CA . LEU A 1 97 ? 9.495 2.864 4.721 1.00 0.00 97 LEU A CA 16
ATOM 27880 C C . LEU A 1 97 ? 10.386 3.794 5.543 1.00 0.00 97 LEU A C 16
ATOM 27881 O O . LEU A 1 97 ? 11.324 4.391 5.015 1.00 0.00 97 LEU A O 16
ATOM 27897 N N . HIS A 1 98 ? 10.091 3.911 6.838 1.00 0.00 98 HIS A N 16
ATOM 27898 C CA . HIS A 1 98 ? 10.869 4.769 7.728 1.00 0.00 98 HIS A CA 16
ATOM 27899 C C . HIS A 1 98 ? 12.208 4.123 8.087 1.00 0.00 98 HIS A C 16
ATOM 27900 O O . HIS A 1 98 ? 13.213 4.816 8.248 1.00 0.00 98 HIS A O 16
ATOM 27915 N N . ARG A 1 99 ? 12.217 2.794 8.212 1.00 0.00 99 ARG A N 16
ATOM 27916 C CA . ARG A 1 99 ? 13.436 2.061 8.555 1.00 0.00 99 ARG A CA 16
ATOM 27917 C C . ARG A 1 99 ? 14.412 2.022 7.378 1.00 0.00 99 ARG A C 16
ATOM 27918 O O . ARG A 1 99 ? 15.627 2.109 7.569 1.00 0.00 99 ARG A O 16
ATOM 27939 N N . PHE A 1 100 ? 13.876 1.886 6.166 1.00 0.00 100 PHE A N 16
ATOM 27940 C CA . PHE A 1 100 ? 14.706 1.829 4.960 1.00 0.00 100 PHE A CA 16
ATOM 27941 C C . PHE A 1 100 ? 15.287 3.201 4.627 1.00 0.00 100 PHE A C 16
ATOM 27942 O O . PHE A 1 100 ? 16.476 3.319 4.329 1.00 0.00 100 PHE A O 16
ATOM 27959 N N . GLU A 1 101 ? 14.446 4.236 4.677 1.00 0.00 101 GLU A N 16
ATOM 27960 C CA . GLU A 1 101 ? 14.885 5.598 4.378 1.00 0.00 101 GLU A CA 16
ATOM 27961 C C . GLU A 1 101 ? 15.952 6.058 5.370 1.00 0.00 101 GLU A C 16
ATOM 27962 O O . GLU A 1 101 ? 16.919 6.724 4.990 1.00 0.00 101 GLU A O 16
ATOM 27974 N N . ALA A 1 102 ? 15.774 5.693 6.640 1.00 0.00 102 ALA A N 16
ATOM 27975 C CA . ALA A 1 102 ? 16.722 6.060 7.689 1.00 0.00 102 ALA A CA 16
ATOM 27976 C C . ALA A 1 102 ? 18.078 5.398 7.458 1.00 0.00 102 ALA A C 16
ATOM 27977 O O . ALA A 1 102 ? 19.112 6.067 7.477 1.00 0.00 102 ALA A O 16
ATOM 27984 N N . LYS A 1 103 ? 18.068 4.083 7.239 1.00 0.00 103 LYS A N 16
ATOM 27985 C CA . LYS A 1 103 ? 19.296 3.331 7.002 1.00 0.00 103 LYS A CA 16
ATOM 27986 C C . LYS A 1 103 ? 19.922 3.685 5.651 1.00 0.00 103 LYS A C 16
ATOM 27987 O O . LYS A 1 103 ? 21.136 3.566 5.474 1.00 0.00 103 LYS A O 16
ATOM 28006 N N . GLY A 1 104 ? 19.088 4.108 4.699 1.00 0.00 104 GLY A N 16
ATOM 28007 C CA . GLY A 1 104 ? 19.581 4.459 3.376 1.00 0.00 104 GLY A CA 16
ATOM 28008 C C . GLY A 1 104 ? 19.417 3.328 2.372 1.00 0.00 104 GLY A C 16
ATOM 28009 O O . GLY A 1 104 ? 20.147 3.265 1.382 1.00 0.00 104 GLY A O 16
ATOM 28013 N N . THR A 1 105 ? 18.457 2.436 2.628 1.00 0.00 105 THR A N 16
ATOM 28014 C CA . THR A 1 105 ? 18.198 1.301 1.742 1.00 0.00 105 THR A CA 16
ATOM 28015 C C . THR A 1 105 ? 16.881 1.478 0.973 1.00 0.00 105 THR A C 16
ATOM 28016 O O . THR A 1 105 ? 16.317 0.507 0.467 1.00 0.00 105 THR A O 16
ATOM 28027 N N . LEU A 1 106 ? 16.402 2.720 0.879 1.00 0.00 106 LEU A N 16
ATOM 28028 C CA . LEU A 1 106 ? 15.162 3.015 0.164 1.00 0.00 106 LEU A CA 16
ATOM 28029 C C . LEU A 1 106 ? 15.403 3.033 -1.345 1.00 0.00 106 LEU A C 16
ATOM 28030 O O . LEU A 1 106 ? 14.689 2.375 -2.103 1.00 0.00 106 LEU A O 16
ATOM 28046 N N . GLU A 1 107 ? 16.420 3.786 -1.771 1.00 0.00 107 GLU A N 16
ATOM 28047 C CA . GLU A 1 107 ? 16.767 3.888 -3.189 1.00 0.00 107 GLU A CA 16
ATOM 28048 C C . GLU A 1 107 ? 17.278 2.551 -3.728 1.00 0.00 107 GLU A C 16
ATOM 28049 O O . GLU A 1 107 ? 16.911 2.139 -4.831 1.00 0.00 107 GLU A O 16
ATOM 28061 N N . GLU A 1 108 ? 18.118 1.876 -2.942 1.00 0.00 108 GLU A N 16
ATOM 28062 C CA . GLU A 1 108 ? 18.674 0.584 -3.336 1.00 0.00 108 GLU A CA 16
ATOM 28063 C C . GLU A 1 108 ? 17.557 -0.420 -3.630 1.00 0.00 108 GLU A C 16
ATOM 28064 O O . GLU A 1 108 ? 17.543 -1.047 -4.691 1.00 0.00 108 GLU A O 16
ATOM 28076 N N . GLU A 1 109 ? 16.622 -0.560 -2.689 1.00 0.00 109 GLU A N 16
ATOM 28077 C CA . GLU A 1 109 ? 15.498 -1.480 -2.856 1.00 0.00 109 GLU A CA 16
ATOM 28078 C C . GLU A 1 109 ? 14.616 -1.057 -4.029 1.00 0.00 109 GLU A C 16
ATOM 28079 O O . GLU A 1 109 ? 14.140 -1.899 -4.790 1.00 0.00 109 GLU A O 16
ATOM 28091 N N . LEU A 1 110 ? 14.408 0.256 -4.173 1.00 0.00 110 LEU A N 16
ATOM 28092 C CA . LEU A 1 110 ? 13.588 0.793 -5.260 1.00 0.00 110 LEU A CA 16
ATOM 28093 C C . LEU A 1 110 ? 14.147 0.380 -6.623 1.00 0.00 110 LEU A C 16
ATOM 28094 O O . LEU A 1 110 ? 13.390 0.076 -7.548 1.00 0.00 110 LEU A O 16
ATOM 28110 N N . THR A 1 111 ? 15.476 0.360 -6.741 1.00 0.00 111 THR A N 16
ATOM 28111 C CA . THR A 1 111 ? 16.128 -0.031 -7.987 1.00 0.00 111 THR A CA 16
ATOM 28112 C C . THR A 1 111 ? 16.126 -1.555 -8.142 1.00 0.00 111 THR A C 16
ATOM 28113 O O . THR A 1 111 ? 16.010 -2.071 -9.255 1.00 0.00 111 THR A O 16
ATOM 28124 N N . LYS A 1 112 ? 16.249 -2.271 -7.019 1.00 0.00 112 LYS A N 16
ATOM 28125 C CA . LYS A 1 112 ? 16.256 -3.734 -7.033 1.00 0.00 112 LYS A CA 16
ATOM 28126 C C . LYS A 1 112 ? 14.918 -4.293 -7.522 1.00 0.00 112 LYS A C 16
ATOM 28127 O O . LYS A 1 112 ? 14.889 -5.220 -8.333 1.00 0.00 112 LYS A O 16
ATOM 28146 N N . ILE A 1 113 ? 13.815 -3.723 -7.028 1.00 0.00 113 ILE A N 16
ATOM 28147 C CA . ILE A 1 113 ? 12.475 -4.170 -7.422 1.00 0.00 113 ILE A CA 16
ATOM 28148 C C . ILE A 1 113 ? 12.205 -3.921 -8.905 1.00 0.00 113 ILE A C 16
ATOM 28149 O O . ILE A 1 113 ? 11.391 -4.616 -9.517 1.00 0.00 113 ILE A O 16
ATOM 28165 N N . GLY A 1 114 ? 12.884 -2.926 -9.477 1.00 0.00 114 GLY A N 16
ATOM 28166 C CA . GLY A 1 114 ? 12.693 -2.605 -10.880 1.00 0.00 114 GLY A CA 16
ATOM 28167 C C . GLY A 1 114 ? 11.887 -1.331 -11.092 1.00 0.00 114 GLY A C 16
ATOM 28168 O O . GLY A 1 114 ? 11.302 -1.137 -12.159 1.00 0.00 114 GLY A O 16
ATOM 28172 N N . LEU A 1 115 ? 11.860 -0.457 -10.079 1.00 0.00 115 LEU A N 16
ATOM 28173 C CA . LEU A 1 115 ? 11.127 0.806 -10.172 1.00 0.00 115 LEU A CA 16
ATOM 28174 C C . LEU A 1 115 ? 11.957 1.854 -10.914 1.00 0.00 115 LEU A C 16
ATOM 28175 O O . LEU A 1 115 ? 11.447 2.568 -11.779 1.00 0.00 115 LEU A O 16
ATOM 28191 N N . LEU A 1 116 ? 13.243 1.936 -10.568 1.00 0.00 116 LEU A N 16
ATOM 28192 C CA . LEU A 1 116 ? 14.153 2.889 -11.198 1.00 0.00 116 LEU A CA 16
ATOM 28193 C C . LEU A 1 116 ? 14.608 2.401 -12.578 1.00 0.00 116 LEU A C 16
ATOM 28194 O O . LEU A 1 116 ? 14.487 3.133 -13.564 1.00 0.00 116 LEU A O 16
ATOM 28210 N N . PRO A 1 117 ? 15.139 1.160 -12.675 1.00 0.00 117 PRO A N 16
ATOM 28211 C CA . PRO A 1 117 ? 15.606 0.602 -13.950 1.00 0.00 117 PRO A CA 16
ATOM 28212 C C . PRO A 1 117 ? 14.532 0.650 -15.033 1.00 0.00 117 PRO A C 16
ATOM 28213 O O . PRO A 1 117 ? 14.782 1.282 -16.080 1.00 0.00 117 PRO A O 16
ATOM 28225 N N . MET A 1 9 ? -16.126 -13.870 0.630 1.00 0.00 9 MET A N 17
ATOM 28226 C CA . MET A 1 9 ? -16.524 -14.790 -0.471 1.00 0.00 9 MET A CA 17
ATOM 28227 C C . MET A 1 9 ? -15.690 -14.536 -1.725 1.00 0.00 9 MET A C 17
ATOM 28228 O O . MET A 1 9 ? -14.969 -13.540 -1.809 1.00 0.00 9 MET A O 17
ATOM 28242 N N . SER A 1 10 ? -15.796 -15.441 -2.698 1.00 0.00 10 SER A N 17
ATOM 28243 C CA . SER A 1 10 ? -15.058 -15.317 -3.954 1.00 0.00 10 SER A CA 17
ATOM 28244 C C . SER A 1 10 ? -15.330 -13.969 -4.629 1.00 0.00 10 SER A C 17
ATOM 28245 O O . SER A 1 10 ? -14.426 -13.362 -5.204 1.00 0.00 10 SER A O 17
ATOM 28253 N N . ALA A 1 11 ? -16.582 -13.510 -4.552 1.00 0.00 11 ALA A N 17
ATOM 28254 C CA . ALA A 1 11 ? -16.980 -12.237 -5.152 1.00 0.00 11 ALA A CA 17
ATOM 28255 C C . ALA A 1 11 ? -16.131 -11.070 -4.634 1.00 0.00 11 ALA A C 17
ATOM 28256 O O . ALA A 1 11 ? -15.951 -10.073 -5.334 1.00 0.00 11 ALA A O 17
ATOM 28263 N N . PHE A 1 12 ? -15.611 -11.197 -3.412 1.00 0.00 12 PHE A N 17
ATOM 28264 C CA . PHE A 1 12 ? -14.783 -10.149 -2.815 1.00 0.00 12 PHE A CA 17
ATOM 28265 C C . PHE A 1 12 ? -13.306 -10.558 -2.773 1.00 0.00 12 PHE A C 17
ATOM 28266 O O . PHE A 1 12 ? -12.422 -9.733 -3.010 1.00 0.00 12 PHE A O 17
ATOM 28283 N N . VAL A 1 13 ? -13.044 -11.830 -2.464 1.00 0.00 13 VAL A N 17
ATOM 28284 C CA . VAL A 1 13 ? -11.670 -12.336 -2.383 1.00 0.00 13 VAL A CA 17
ATOM 28285 C C . VAL A 1 13 ? -11.047 -12.501 -3.770 1.00 0.00 13 VAL A C 17
ATOM 28286 O O . VAL A 1 13 ? -9.957 -11.990 -4.029 1.00 0.00 13 VAL A O 17
ATOM 28299 N N . THR A 1 14 ? -11.739 -13.214 -4.657 1.00 0.00 14 THR A N 17
ATOM 28300 C CA . THR A 1 14 ? -11.242 -13.439 -6.013 1.00 0.00 14 THR A CA 17
ATOM 28301 C C . THR A 1 14 ? -11.093 -12.118 -6.767 1.00 0.00 14 THR A C 17
ATOM 28302 O O . THR A 1 14 ? -10.116 -11.916 -7.489 1.00 0.00 14 THR A O 17
ATOM 28313 N N . LYS A 1 15 ? -12.061 -11.217 -6.588 1.00 0.00 15 LYS A N 17
ATOM 28314 C CA . LYS A 1 15 ? -12.022 -9.912 -7.246 1.00 0.00 15 LYS A CA 17
ATOM 28315 C C . LYS A 1 15 ? -10.802 -9.116 -6.786 1.00 0.00 15 LYS A C 17
ATOM 28316 O O . LYS A 1 15 ? -10.201 -8.381 -7.569 1.00 0.00 15 LYS A O 17
ATOM 28335 N N . ALA A 1 16 ? -10.434 -9.282 -5.512 1.00 0.00 16 ALA A N 17
ATOM 28336 C CA . ALA A 1 16 ? -9.276 -8.594 -4.949 1.00 0.00 16 ALA A CA 17
ATOM 28337 C C . ALA A 1 16 ? -7.997 -9.008 -5.672 1.00 0.00 16 ALA A C 17
ATOM 28338 O O . ALA A 1 16 ? -7.184 -8.163 -6.046 1.00 0.00 16 ALA A O 17
ATOM 28345 N N . GLU A 1 17 ? -7.831 -10.320 -5.871 1.00 0.00 17 GLU A N 17
ATOM 28346 C CA . GLU A 1 17 ? -6.654 -10.850 -6.561 1.00 0.00 17 GLU A CA 17
ATOM 28347 C C . GLU A 1 17 ? -6.577 -10.316 -7.992 1.00 0.00 17 GLU A C 17
ATOM 28348 O O . GLU A 1 17 ? -5.490 -10.045 -8.502 1.00 0.00 17 GLU A O 17
ATOM 28360 N N . GLU A 1 18 ? -7.736 -10.161 -8.632 1.00 0.00 18 GLU A N 17
ATOM 28361 C CA . GLU A 1 18 ? -7.794 -9.649 -9.998 1.00 0.00 18 GLU A CA 17
ATOM 28362 C C . GLU A 1 18 ? -7.395 -8.172 -10.045 1.00 0.00 18 GLU A C 17
ATOM 28363 O O . GLU A 1 18 ? -6.797 -7.715 -11.021 1.00 0.00 18 GLU A O 17
ATOM 28375 N N . MET A 1 19 ? -7.729 -7.431 -8.989 1.00 0.00 19 MET A N 17
ATOM 28376 C CA . MET A 1 19 ? -7.403 -6.008 -8.917 1.00 0.00 19 MET A CA 17
ATOM 28377 C C . MET A 1 19 ? -5.897 -5.798 -8.779 1.00 0.00 19 MET A C 17
ATOM 28378 O O . MET A 1 19 ? -5.307 -5.005 -9.514 1.00 0.00 19 MET A O 17
ATOM 28392 N N . ILE A 1 20 ? -5.280 -6.517 -7.841 1.00 0.00 20 ILE A N 17
ATOM 28393 C CA . ILE A 1 20 ? -3.845 -6.416 -7.617 1.00 0.00 20 ILE A CA 17
ATOM 28394 C C . ILE A 1 20 ? -3.055 -7.064 -8.756 1.00 0.00 20 ILE A C 17
ATOM 28395 O O . ILE A 1 20 ? -1.849 -6.851 -8.880 1.00 0.00 20 ILE A O 17
ATOM 28411 N N . LYS A 1 21 ? -3.740 -7.856 -9.586 1.00 0.00 21 LYS A N 17
ATOM 28412 C CA . LYS A 1 21 ? -3.097 -8.530 -10.709 1.00 0.00 21 LYS A CA 17
ATOM 28413 C C . LYS A 1 21 ? -2.513 -7.517 -11.691 1.00 0.00 21 LYS A C 17
ATOM 28414 O O . LYS A 1 21 ? -1.298 -7.459 -11.885 1.00 0.00 21 LYS A O 17
ATOM 28433 N N . SER A 1 22 ? -3.385 -6.715 -12.302 1.00 0.00 22 SER A N 17
ATOM 28434 C CA . SER A 1 22 ? -2.959 -5.696 -13.258 1.00 0.00 22 SER A CA 17
ATOM 28435 C C . SER A 1 22 ? -2.543 -4.411 -12.538 1.00 0.00 22 SER A C 17
ATOM 28436 O O . SER A 1 22 ? -1.832 -3.580 -13.104 1.00 0.00 22 SER A O 17
ATOM 28444 N N . HIS A 1 23 ? -2.981 -4.258 -11.285 1.00 0.00 23 HIS A N 17
ATOM 28445 C CA . HIS A 1 23 ? -2.638 -3.079 -10.497 1.00 0.00 23 HIS A CA 17
ATOM 28446 C C . HIS A 1 23 ? -1.883 -3.475 -9.225 1.00 0.00 23 HIS A C 17
ATOM 28447 O O . HIS A 1 23 ? -2.352 -3.229 -8.111 1.00 0.00 23 HIS A O 17
ATOM 28462 N N . PRO A 1 24 ? -0.693 -4.093 -9.376 1.00 0.00 24 PRO A N 17
ATOM 28463 C CA . PRO A 1 24 ? 0.131 -4.522 -8.234 1.00 0.00 24 PRO A CA 17
ATOM 28464 C C . PRO A 1 24 ? 0.705 -3.347 -7.434 1.00 0.00 24 PRO A C 17
ATOM 28465 O O . PRO A 1 24 ? 1.167 -3.527 -6.306 1.00 0.00 24 PRO A O 17
ATOM 28476 N N . TYR A 1 25 ? 0.670 -2.148 -8.020 1.00 0.00 25 TYR A N 17
ATOM 28477 C CA . TYR A 1 25 ? 1.179 -0.956 -7.358 1.00 0.00 25 TYR A CA 17
ATOM 28478 C C . TYR A 1 25 ? 0.048 -0.231 -6.630 1.00 0.00 25 TYR A C 17
ATOM 28479 O O . TYR A 1 25 ? -0.430 0.810 -7.088 1.00 0.00 25 TYR A O 17
ATOM 28497 N N . PHE A 1 26 ? -0.387 -0.791 -5.502 1.00 0.00 26 PHE A N 17
ATOM 28498 C CA . PHE A 1 26 ? -1.470 -0.195 -4.727 1.00 0.00 26 PHE A CA 17
ATOM 28499 C C . PHE A 1 26 ? -0.987 0.215 -3.336 1.00 0.00 26 PHE A C 17
ATOM 28500 O O . PHE A 1 26 ? -0.516 -0.620 -2.563 1.00 0.00 26 PHE A O 17
ATOM 28517 N N . GLN A 1 27 ? -1.116 1.505 -3.020 1.00 0.00 27 GLN A N 17
ATOM 28518 C CA . GLN A 1 27 ? -0.692 2.026 -1.719 1.00 0.00 27 GLN A CA 17
ATOM 28519 C C . GLN A 1 27 ? -1.894 2.488 -0.896 1.00 0.00 27 GLN A C 17
ATOM 28520 O O . GLN A 1 27 ? -2.658 3.354 -1.327 1.00 0.00 27 GLN A O 17
ATOM 28534 N N . LEU A 1 28 ? -2.051 1.903 0.292 1.00 0.00 28 LEU A N 17
ATOM 28535 C CA . LEU A 1 28 ? -3.155 2.247 1.187 1.00 0.00 28 LEU A CA 17
ATOM 28536 C C . LEU A 1 28 ? -2.691 3.228 2.264 1.00 0.00 28 LEU A C 17
ATOM 28537 O O . LEU A 1 28 ? -1.809 2.910 3.064 1.00 0.00 28 LEU A O 17
ATOM 28553 N N . SER A 1 29 ? -3.281 4.423 2.275 1.00 0.00 29 SER A N 17
ATOM 28554 C CA . SER A 1 29 ? -2.914 5.450 3.253 1.00 0.00 29 SER A CA 17
ATOM 28555 C C . SER A 1 29 ? -4.108 5.848 4.126 1.00 0.00 29 SER A C 17
ATOM 28556 O O . SER A 1 29 ? -5.262 5.715 3.716 1.00 0.00 29 SER A O 17
ATOM 28564 N N . ALA A 1 30 ? -3.815 6.336 5.334 1.00 0.00 30 ALA A N 17
ATOM 28565 C CA . ALA A 1 30 ? -4.854 6.757 6.276 1.00 0.00 30 ALA A CA 17
ATOM 28566 C C . ALA A 1 30 ? -5.109 8.260 6.192 1.00 0.00 30 ALA A C 17
ATOM 28567 O O . ALA A 1 30 ? -4.301 9.009 5.640 1.00 0.00 30 ALA A O 17
ATOM 28574 N N . SER A 1 31 ? -6.236 8.695 6.754 1.00 0.00 31 SER A N 17
ATOM 28575 C CA . SER A 1 31 ? -6.603 10.111 6.757 1.00 0.00 31 SER A CA 17
ATOM 28576 C C . SER A 1 31 ? -6.479 10.703 8.164 1.00 0.00 31 SER A C 17
ATOM 28577 O O . SER A 1 31 ? -7.312 11.507 8.588 1.00 0.00 31 SER A O 17
ATOM 28585 N N . TRP A 1 32 ? -5.430 10.297 8.888 1.00 0.00 32 TRP A N 17
ATOM 28586 C CA . TRP A 1 32 ? -5.194 10.785 10.251 1.00 0.00 32 TRP A CA 17
ATOM 28587 C C . TRP A 1 32 ? -3.742 10.554 10.685 1.00 0.00 32 TRP A C 17
ATOM 28588 O O . TRP A 1 32 ? -3.116 11.442 11.266 1.00 0.00 32 TRP A O 17
ATOM 28609 N N . CYS A 1 33 ? -3.214 9.361 10.403 1.00 0.00 33 CYS A N 17
ATOM 28610 C CA . CYS A 1 33 ? -1.839 9.020 10.768 1.00 0.00 33 CYS A CA 17
ATOM 28611 C C . CYS A 1 33 ? -0.836 9.751 9.875 1.00 0.00 33 CYS A C 17
ATOM 28612 O O . CYS A 1 33 ? -1.108 9.998 8.698 1.00 0.00 33 CYS A O 17
ATOM 28620 N N . PRO A 1 34 ? 0.345 10.102 10.424 1.00 0.00 34 PRO A N 17
ATOM 28621 C CA . PRO A 1 34 ? 1.396 10.803 9.670 1.00 0.00 34 PRO A CA 17
ATOM 28622 C C . PRO A 1 34 ? 2.056 9.922 8.607 1.00 0.00 34 PRO A C 17
ATOM 28623 O O . PRO A 1 34 ? 2.707 10.430 7.694 1.00 0.00 34 PRO A O 17
ATOM 28634 N N . ASP A 1 35 ? 1.888 8.602 8.730 1.00 0.00 35 ASP A N 17
ATOM 28635 C CA . ASP A 1 35 ? 2.473 7.658 7.779 1.00 0.00 35 ASP A CA 17
ATOM 28636 C C . ASP A 1 35 ? 2.052 7.980 6.346 1.00 0.00 35 ASP A C 17
ATOM 28637 O O . ASP A 1 35 ? 2.852 7.860 5.418 1.00 0.00 35 ASP A O 17
ATOM 28646 N N . CYS A 1 36 ? 0.795 8.396 6.171 1.00 0.00 36 CYS A N 17
ATOM 28647 C CA . CYS A 1 36 ? 0.282 8.738 4.847 1.00 0.00 36 CYS A CA 17
ATOM 28648 C C . CYS A 1 36 ? 1.050 9.921 4.255 1.00 0.00 36 CYS A C 17
ATOM 28649 O O . CYS A 1 36 ? 1.346 9.942 3.060 1.00 0.00 36 CYS A O 17
ATOM 28657 N N . VAL A 1 37 ? 1.379 10.896 5.101 1.00 0.00 37 VAL A N 17
ATOM 28658 C CA . VAL A 1 37 ? 2.122 12.073 4.660 1.00 0.00 37 VAL A CA 17
ATOM 28659 C C . VAL A 1 37 ? 3.580 11.714 4.369 1.00 0.00 37 VAL A C 17
ATOM 28660 O O . VAL A 1 37 ? 4.173 12.232 3.424 1.00 0.00 37 VAL A O 17
ATOM 28673 N N . TYR A 1 38 ? 4.150 10.819 5.180 1.00 0.00 38 TYR A N 17
ATOM 28674 C CA . TYR A 1 38 ? 5.538 10.389 4.999 1.00 0.00 38 TYR A CA 17
ATOM 28675 C C . TYR A 1 38 ? 5.710 9.660 3.665 1.00 0.00 38 TYR A C 17
ATOM 28676 O O . TYR A 1 38 ? 6.622 9.966 2.897 1.00 0.00 38 TYR A O 17
ATOM 28694 N N . ALA A 1 39 ? 4.828 8.692 3.401 1.00 0.00 39 ALA A N 17
ATOM 28695 C CA . ALA A 1 39 ? 4.883 7.913 2.160 1.00 0.00 39 ALA A CA 17
ATOM 28696 C C . ALA A 1 39 ? 4.688 8.801 0.931 1.00 0.00 39 ALA A C 17
ATOM 28697 O O . ALA A 1 39 ? 5.336 8.595 -0.097 1.00 0.00 39 ALA A O 17
ATOM 28704 N N . ASN A 1 40 ? 3.797 9.787 1.040 1.00 0.00 40 ASN A N 17
ATOM 28705 C CA . ASN A 1 40 ? 3.528 10.701 -0.068 1.00 0.00 40 ASN A CA 17
ATOM 28706 C C . ASN A 1 40 ? 4.658 11.710 -0.227 1.00 0.00 40 ASN A C 17
ATOM 28707 O O . ASN A 1 40 ? 4.946 12.159 -1.336 1.00 0.00 40 ASN A O 17
ATOM 28718 N N . SER A 1 41 ? 5.297 12.066 0.887 1.00 0.00 41 SER A N 17
ATOM 28719 C CA . SER A 1 41 ? 6.396 13.022 0.871 1.00 0.00 41 SER A CA 17
ATOM 28720 C C . SER A 1 41 ? 7.538 12.522 -0.010 1.00 0.00 41 SER A C 17
ATOM 28721 O O . SER A 1 41 ? 8.079 13.272 -0.827 1.00 0.00 41 SER A O 17
ATOM 28729 N N . ILE A 1 42 ? 7.897 11.250 0.155 1.00 0.00 42 ILE A N 17
ATOM 28730 C CA . ILE A 1 42 ? 8.973 10.648 -0.629 1.00 0.00 42 ILE A CA 17
ATOM 28731 C C . ILE A 1 42 ? 8.595 10.571 -2.108 1.00 0.00 42 ILE A C 17
ATOM 28732 O O . ILE A 1 42 ? 9.419 10.850 -2.980 1.00 0.00 42 ILE A O 17
ATOM 28748 N N . TRP A 1 43 ? 7.345 10.196 -2.384 1.00 0.00 43 TRP A N 17
ATOM 28749 C CA . TRP A 1 43 ? 6.861 10.088 -3.760 1.00 0.00 43 TRP A CA 17
ATOM 28750 C C . TRP A 1 43 ? 6.796 11.463 -4.431 1.00 0.00 43 TRP A C 17
ATOM 28751 O O . TRP A 1 43 ? 7.044 11.583 -5.632 1.00 0.00 43 TRP A O 17
ATOM 28772 N N . ASN A 1 44 ? 6.464 12.494 -3.650 1.00 0.00 44 ASN A N 17
ATOM 28773 C CA . ASN A 1 44 ? 6.371 13.858 -4.171 1.00 0.00 44 ASN A CA 17
ATOM 28774 C C . ASN A 1 44 ? 7.747 14.386 -4.589 1.00 0.00 44 ASN A C 17
ATOM 28775 O O . ASN A 1 44 ? 7.858 15.145 -5.552 1.00 0.00 44 ASN A O 17
ATOM 28786 N N . LYS A 1 45 ? 8.788 13.978 -3.861 1.00 0.00 45 LYS A N 17
ATOM 28787 C CA . LYS A 1 45 ? 10.151 14.408 -4.160 1.00 0.00 45 LYS A CA 17
ATOM 28788 C C . LYS A 1 45 ? 10.763 13.551 -5.266 1.00 0.00 45 LYS A C 17
ATOM 28789 O O . LYS A 1 45 ? 11.543 14.043 -6.083 1.00 0.00 45 LYS A O 17
ATOM 28808 N N . LEU A 1 46 ? 10.410 12.264 -5.288 1.00 0.00 46 LEU A N 17
ATOM 28809 C CA . LEU A 1 46 ? 10.934 11.345 -6.298 1.00 0.00 46 LEU A CA 17
ATOM 28810 C C . LEU A 1 46 ? 10.185 11.466 -7.630 1.00 0.00 46 LEU A C 17
ATOM 28811 O O . LEU A 1 46 ? 10.593 10.866 -8.627 1.00 0.00 46 LEU A O 17
ATOM 28827 N N . ASN A 1 47 ? 9.092 12.240 -7.652 1.00 0.00 47 ASN A N 17
ATOM 28828 C CA . ASN A 1 47 ? 8.302 12.424 -8.866 1.00 0.00 47 ASN A CA 17
ATOM 28829 C C . ASN A 1 47 ? 7.892 11.070 -9.455 1.00 0.00 47 ASN A C 17
ATOM 28830 O O . ASN A 1 47 ? 8.004 10.839 -10.661 1.00 0.00 47 ASN A O 17
ATOM 28841 N N . VAL A 1 48 ? 7.415 10.176 -8.589 1.00 0.00 48 VAL A N 17
ATOM 28842 C CA . VAL A 1 48 ? 6.986 8.848 -9.016 1.00 0.00 48 VAL A CA 17
ATOM 28843 C C . VAL A 1 48 ? 5.549 8.569 -8.571 1.00 0.00 48 VAL A C 17
ATOM 28844 O O . VAL A 1 48 ? 5.226 7.464 -8.129 1.00 0.00 48 VAL A O 17
ATOM 28857 N N . GLN A 1 49 ? 4.682 9.580 -8.699 1.00 0.00 49 GLN A N 17
ATOM 28858 C CA . GLN A 1 49 ? 3.275 9.444 -8.316 1.00 0.00 49 GLN A CA 17
ATOM 28859 C C . GLN A 1 49 ? 2.406 9.039 -9.513 1.00 0.00 49 GLN A C 17
ATOM 28860 O O . GLN A 1 49 ? 1.182 9.184 -9.475 1.00 0.00 49 GLN A O 17
ATOM 28874 N N . ASP A 1 50 ? 3.042 8.528 -10.570 1.00 0.00 50 ASP A N 17
ATOM 28875 C CA . ASP A 1 50 ? 2.328 8.100 -11.769 1.00 0.00 50 ASP A CA 17
ATOM 28876 C C . ASP A 1 50 ? 2.473 6.594 -11.980 1.00 0.00 50 ASP A C 17
ATOM 28877 O O . ASP A 1 50 ? 1.498 5.905 -12.276 1.00 0.00 50 ASP A O 17
ATOM 28886 N N . LYS A 1 51 ? 3.699 6.091 -11.822 1.00 0.00 51 LYS A N 17
ATOM 28887 C CA . LYS A 1 51 ? 3.979 4.665 -11.992 1.00 0.00 51 LYS A CA 17
ATOM 28888 C C . LYS A 1 51 ? 3.256 3.823 -10.934 1.00 0.00 51 LYS A C 17
ATOM 28889 O O . LYS A 1 51 ? 2.959 2.648 -11.162 1.00 0.00 51 LYS A O 17
ATOM 28908 N N . VAL A 1 52 ? 2.976 4.429 -9.776 1.00 0.00 52 VAL A N 17
ATOM 28909 C CA . VAL A 1 52 ? 2.291 3.740 -8.686 1.00 0.00 52 VAL A CA 17
ATOM 28910 C C . VAL A 1 52 ? 0.876 4.289 -8.505 1.00 0.00 52 VAL A C 17
ATOM 28911 O O . VAL A 1 52 ? 0.591 5.421 -8.901 1.00 0.00 52 VAL A O 17
ATOM 28924 N N . PHE A 1 53 ? -0.006 3.494 -7.895 1.00 0.00 53 PHE A N 17
ATOM 28925 C CA . PHE A 1 53 ? -1.374 3.920 -7.662 1.00 0.00 53 PHE A CA 17
ATOM 28926 C C . PHE A 1 53 ? -1.651 4.030 -6.167 1.00 0.00 53 PHE A C 17
ATOM 28927 O O . PHE A 1 53 ? -1.707 3.027 -5.450 1.00 0.00 53 PHE A O 17
ATOM 28944 N N . VAL A 1 54 ? -1.831 5.262 -5.718 1.00 0.00 54 VAL A N 17
ATOM 28945 C CA . VAL A 1 54 ? -2.112 5.548 -4.314 1.00 0.00 54 VAL A CA 17
ATOM 28946 C C . VAL A 1 54 ? -3.616 5.692 -4.078 1.00 0.00 54 VAL A C 17
ATOM 28947 O O . VAL A 1 54 ? -4.303 6.409 -4.809 1.00 0.00 54 VAL A O 17
ATOM 28960 N N . PHE A 1 55 ? -4.113 5.007 -3.051 1.00 0.00 55 PHE A N 17
ATOM 28961 C CA . PHE A 1 55 ? -5.531 5.051 -2.706 1.00 0.00 55 PHE A CA 17
ATOM 28962 C C . PHE A 1 55 ? -5.724 5.272 -1.209 1.00 0.00 55 PHE A C 17
ATOM 28963 O O . PHE A 1 55 ? -5.354 4.424 -0.395 1.00 0.00 55 PHE A O 17
ATOM 28980 N N . ASP A 1 56 ? -6.315 6.409 -0.855 1.00 0.00 56 ASP A N 17
ATOM 28981 C CA . ASP A 1 56 ? -6.569 6.733 0.546 1.00 0.00 56 ASP A CA 17
ATOM 28982 C C . ASP A 1 56 ? -7.833 6.040 1.034 1.00 0.00 56 ASP A C 17
ATOM 28983 O O . ASP A 1 56 ? -8.755 5.783 0.255 1.00 0.00 56 ASP A O 17
ATOM 28992 N N . ILE A 1 57 ? -7.873 5.743 2.329 1.00 0.00 57 ILE A N 17
ATOM 28993 C CA . ILE A 1 57 ? -9.024 5.083 2.931 1.00 0.00 57 ILE A CA 17
ATOM 28994 C C . ILE A 1 57 ? -9.939 6.101 3.611 1.00 0.00 57 ILE A C 17
ATOM 28995 O O . ILE A 1 57 ? -10.008 6.171 4.840 1.00 0.00 57 ILE A O 17
ATOM 29011 N N . GLY A 1 58 ? -10.642 6.889 2.799 1.00 0.00 58 GLY A N 17
ATOM 29012 C CA . GLY A 1 58 ? -11.545 7.894 3.334 1.00 0.00 58 GLY A CA 17
ATOM 29013 C C . GLY A 1 58 ? -12.806 8.069 2.501 1.00 0.00 58 GLY A C 17
ATOM 29014 O O . GLY A 1 58 ? -13.420 9.136 2.517 1.00 0.00 58 GLY A O 17
ATOM 29018 N N . SER A 1 59 ? -13.199 7.019 1.778 1.00 0.00 59 SER A N 17
ATOM 29019 C CA . SER A 1 59 ? -14.396 7.058 0.942 1.00 0.00 59 SER A CA 17
ATOM 29020 C C . SER A 1 59 ? -15.287 5.841 1.206 1.00 0.00 59 SER A C 17
ATOM 29021 O O . SER A 1 59 ? -15.962 5.344 0.302 1.00 0.00 59 SER A O 17
ATOM 29029 N N . LEU A 1 60 ? -15.283 5.365 2.452 1.00 0.00 60 LEU A N 17
ATOM 29030 C CA . LEU A 1 60 ? -16.082 4.207 2.841 1.00 0.00 60 LEU A CA 17
ATOM 29031 C C . LEU A 1 60 ? -16.643 4.392 4.250 1.00 0.00 60 LEU A C 17
ATOM 29032 O O . LEU A 1 60 ? -15.896 4.674 5.186 1.00 0.00 60 LEU A O 17
ATOM 29048 N N . PRO A 1 61 ? -17.975 4.241 4.413 1.00 0.00 61 PRO A N 17
ATOM 29049 C CA . PRO A 1 61 ? -18.648 4.396 5.714 1.00 0.00 61 PRO A CA 17
ATOM 29050 C C . PRO A 1 61 ? -18.180 3.366 6.741 1.00 0.00 61 PRO A C 17
ATOM 29051 O O . PRO A 1 61 ? -17.228 2.620 6.499 1.00 0.00 61 PRO A O 17
ATOM 29062 N N . ARG A 1 62 ? -18.863 3.325 7.890 1.00 0.00 62 ARG A N 17
ATOM 29063 C CA . ARG A 1 62 ? -18.519 2.384 8.958 1.00 0.00 62 ARG A CA 17
ATOM 29064 C C . ARG A 1 62 ? -19.031 0.962 8.670 1.00 0.00 62 ARG A C 17
ATOM 29065 O O . ARG A 1 62 ? -18.971 0.092 9.541 1.00 0.00 62 ARG A O 17
ATOM 29086 N N . ASN A 1 63 ? -19.525 0.726 7.449 1.00 0.00 63 ASN A N 17
ATOM 29087 C CA . ASN A 1 63 ? -20.027 -0.593 7.060 1.00 0.00 63 ASN A CA 17
ATOM 29088 C C . ASN A 1 63 ? -19.144 -1.217 5.978 1.00 0.00 63 ASN A C 17
ATOM 29089 O O . ASN A 1 63 ? -18.845 -2.411 6.025 1.00 0.00 63 ASN A O 17
ATOM 29100 N N . GLU A 1 64 ? -18.724 -0.402 5.007 1.00 0.00 64 GLU A N 17
ATOM 29101 C CA . GLU A 1 64 ? -17.872 -0.879 3.919 1.00 0.00 64 GLU A CA 17
ATOM 29102 C C . GLU A 1 64 ? -16.475 -1.244 4.433 1.00 0.00 64 GLU A C 17
ATOM 29103 O O . GLU A 1 64 ? -15.878 -2.223 3.983 1.00 0.00 64 GLU A O 17
ATOM 29115 N N . GLN A 1 65 ? -15.965 -0.454 5.381 1.00 0.00 65 GLN A N 17
ATOM 29116 C CA . GLN A 1 65 ? -14.640 -0.698 5.959 1.00 0.00 65 GLN A CA 17
ATOM 29117 C C . GLN A 1 65 ? -14.598 -2.033 6.706 1.00 0.00 65 GLN A C 17
ATOM 29118 O O . GLN A 1 65 ? -13.576 -2.720 6.700 1.00 0.00 65 GLN A O 17
ATOM 29132 N N . GLU A 1 66 ? -15.712 -2.395 7.350 1.00 0.00 66 GLU A N 17
ATOM 29133 C CA . GLU A 1 66 ? -15.799 -3.645 8.103 1.00 0.00 66 GLU A CA 17
ATOM 29134 C C . GLU A 1 66 ? -15.577 -4.853 7.193 1.00 0.00 66 GLU A C 17
ATOM 29135 O O . GLU A 1 66 ? -14.678 -5.659 7.434 1.00 0.00 66 GLU A O 17
ATOM 29147 N N . LYS A 1 67 ? -16.401 -4.972 6.151 1.00 0.00 67 LYS A N 17
ATOM 29148 C CA . LYS A 1 67 ? -16.288 -6.085 5.208 1.00 0.00 67 LYS A CA 17
ATOM 29149 C C . LYS A 1 67 ? -14.902 -6.123 4.566 1.00 0.00 67 LYS A C 17
ATOM 29150 O O . LYS A 1 67 ? -14.296 -7.189 4.444 1.00 0.00 67 LYS A O 17
ATOM 29169 N N . TRP A 1 68 ? -14.403 -4.951 4.164 1.00 0.00 68 TRP A N 17
ATOM 29170 C CA . TRP A 1 68 ? -13.087 -4.854 3.541 1.00 0.00 68 TRP A CA 17
ATOM 29171 C C . TRP A 1 68 ? -12.000 -5.375 4.479 1.00 0.00 68 TRP A C 17
ATOM 29172 O O . TRP A 1 68 ? -11.135 -6.143 4.064 1.00 0.00 68 TRP A O 17
ATOM 29193 N N . ARG A 1 69 ? -12.052 -4.952 5.744 1.00 0.00 69 ARG A N 17
ATOM 29194 C CA . ARG A 1 69 ? -11.070 -5.378 6.743 1.00 0.00 69 ARG A CA 17
ATOM 29195 C C . ARG A 1 69 ? -10.945 -6.903 6.782 1.00 0.00 69 ARG A C 17
ATOM 29196 O O . ARG A 1 69 ? -9.837 -7.440 6.826 1.00 0.00 69 ARG A O 17
ATOM 29217 N N . ILE A 1 70 ? -12.088 -7.592 6.770 1.00 0.00 70 ILE A N 17
ATOM 29218 C CA . ILE A 1 70 ? -12.105 -9.053 6.808 1.00 0.00 70 ILE A CA 17
ATOM 29219 C C . ILE A 1 70 ? -11.513 -9.649 5.529 1.00 0.00 70 ILE A C 17
ATOM 29220 O O . ILE A 1 70 ? -10.680 -10.556 5.587 1.00 0.00 70 ILE A O 17
ATOM 29236 N N . ALA A 1 71 ? -11.946 -9.137 4.375 1.00 0.00 71 ALA A N 17
ATOM 29237 C CA . ALA A 1 71 ? -11.457 -9.623 3.082 1.00 0.00 71 ALA A CA 17
ATOM 29238 C C . ALA A 1 71 ? -9.953 -9.406 2.937 1.00 0.00 71 ALA A C 17
ATOM 29239 O O . ALA A 1 71 ? -9.246 -10.257 2.393 1.00 0.00 71 ALA A O 17
ATOM 29246 N N . PHE A 1 72 ? -9.472 -8.262 3.420 1.00 0.00 72 PHE A N 17
ATOM 29247 C CA . PHE A 1 72 ? -8.056 -7.924 3.343 1.00 0.00 72 PHE A CA 17
ATOM 29248 C C . PHE A 1 72 ? -7.199 -8.967 4.061 1.00 0.00 72 PHE A C 17
ATOM 29249 O O . PHE A 1 72 ? -6.267 -9.520 3.476 1.00 0.00 72 PHE A O 17
ATOM 29266 N N . GLN A 1 73 ? -7.526 -9.238 5.327 1.00 0.00 73 GLN A N 17
ATOM 29267 C CA . GLN A 1 73 ? -6.789 -10.224 6.121 1.00 0.00 73 GLN A CA 17
ATOM 29268 C C . GLN A 1 73 ? -6.821 -11.607 5.460 1.00 0.00 73 GLN A C 17
ATOM 29269 O O . GLN A 1 73 ? -5.925 -12.422 5.669 1.00 0.00 73 GLN A O 17
ATOM 29283 N N . LYS A 1 74 ? -7.856 -11.864 4.659 1.00 0.00 74 LYS A N 17
ATOM 29284 C CA . LYS A 1 74 ? -7.991 -13.140 3.967 1.00 0.00 74 LYS A CA 17
ATOM 29285 C C . LYS A 1 74 ? -7.055 -13.209 2.757 1.00 0.00 74 LYS A C 17
ATOM 29286 O O . LYS A 1 74 ? -6.585 -14.286 2.389 1.00 0.00 74 LYS A O 17
ATOM 29305 N N . VAL A 1 75 ? -6.789 -12.054 2.144 1.00 0.00 75 VAL A N 17
ATOM 29306 C CA . VAL A 1 75 ? -5.913 -11.984 0.978 1.00 0.00 75 VAL A CA 17
ATOM 29307 C C . VAL A 1 75 ? -4.443 -11.902 1.393 1.00 0.00 75 VAL A C 17
ATOM 29308 O O . VAL A 1 75 ? -3.591 -12.581 0.819 1.00 0.00 75 VAL A O 17
ATOM 29321 N N . VAL A 1 76 ? -4.149 -11.064 2.390 1.00 0.00 76 VAL A N 17
ATOM 29322 C CA . VAL A 1 76 ? -2.776 -10.904 2.867 1.00 0.00 76 VAL A CA 17
ATOM 29323 C C . VAL A 1 76 ? -2.640 -11.260 4.348 1.00 0.00 76 VAL A C 17
ATOM 29324 O O . VAL A 1 76 ? -1.689 -11.938 4.741 1.00 0.00 76 VAL A O 17
ATOM 29337 N N . GLY A 1 77 ? -3.584 -10.796 5.165 1.00 0.00 77 GLY A N 17
ATOM 29338 C CA . GLY A 1 77 ? -3.542 -11.074 6.594 1.00 0.00 77 GLY A CA 17
ATOM 29339 C C . GLY A 1 77 ? -2.871 -9.968 7.394 1.00 0.00 77 GLY A C 17
ATOM 29340 O O . GLY A 1 77 ? -2.383 -10.211 8.498 1.00 0.00 77 GLY A O 17
ATOM 29344 N N . SER A 1 78 ? -2.851 -8.750 6.840 1.00 0.00 78 SER A N 17
ATOM 29345 C CA . SER A 1 78 ? -2.238 -7.608 7.510 1.00 0.00 78 SER A CA 17
ATOM 29346 C C . SER A 1 78 ? -2.392 -6.339 6.672 1.00 0.00 78 SER A C 17
ATOM 29347 O O . SER A 1 78 ? -1.440 -5.879 6.039 1.00 0.00 78 SER A O 17
ATOM 29355 N N . ARG A 1 79 ? -3.600 -5.777 6.676 1.00 0.00 79 ARG A N 17
ATOM 29356 C CA . ARG A 1 79 ? -3.880 -4.558 5.922 1.00 0.00 79 ARG A CA 17
ATOM 29357 C C . ARG A 1 79 ? -4.327 -3.432 6.855 1.00 0.00 79 ARG A C 17
ATOM 29358 O O . ARG A 1 79 ? -5.088 -2.547 6.455 1.00 0.00 79 ARG A O 17
ATOM 29379 N N . ASN A 1 80 ? -3.836 -3.461 8.098 1.00 0.00 80 ASN A N 17
ATOM 29380 C CA . ASN A 1 80 ? -4.177 -2.436 9.081 1.00 0.00 80 ASN A CA 17
ATOM 29381 C C . ASN A 1 80 ? -3.461 -1.128 8.752 1.00 0.00 80 ASN A C 17
ATOM 29382 O O . ASN A 1 80 ? -2.235 -1.037 8.852 1.00 0.00 80 ASN A O 17
ATOM 29393 N N . LEU A 1 81 ? -4.240 -0.122 8.347 1.00 0.00 81 LEU A N 17
ATOM 29394 C CA . LEU A 1 81 ? -3.698 1.190 7.987 1.00 0.00 81 LEU A CA 17
ATOM 29395 C C . LEU A 1 81 ? -2.681 1.676 9.021 1.00 0.00 81 LEU A C 17
ATOM 29396 O O . LEU A 1 81 ? -2.947 1.625 10.224 1.00 0.00 81 LEU A O 17
ATOM 29412 N N . PRO A 1 82 ? -1.500 2.150 8.572 1.00 0.00 82 PRO A N 17
ATOM 29413 C CA . PRO A 1 82 ? -1.133 2.233 7.149 1.00 0.00 82 PRO A CA 17
ATOM 29414 C C . PRO A 1 82 ? -0.684 0.885 6.573 1.00 0.00 82 PRO A C 17
ATOM 29415 O O . PRO A 1 82 ? -0.144 0.043 7.294 1.00 0.00 82 PRO A O 17
ATOM 29426 N N . THR A 1 83 ? -0.914 0.689 5.269 1.00 0.00 83 THR A N 17
ATOM 29427 C CA . THR A 1 83 ? -0.538 -0.559 4.596 1.00 0.00 83 THR A CA 17
ATOM 29428 C C . THR A 1 83 ? -0.036 -0.297 3.171 1.00 0.00 83 THR A C 17
ATOM 29429 O O . THR A 1 83 ? -0.707 0.368 2.382 1.00 0.00 83 THR A O 17
ATOM 29440 N N . ILE A 1 84 ? 1.142 -0.840 2.845 1.00 0.00 84 ILE A N 17
ATOM 29441 C CA . ILE A 1 84 ? 1.718 -0.673 1.511 1.00 0.00 84 ILE A CA 17
ATOM 29442 C C . ILE A 1 84 ? 1.740 -2.003 0.754 1.00 0.00 84 ILE A C 17
ATOM 29443 O O . ILE A 1 84 ? 2.462 -2.929 1.129 1.00 0.00 84 ILE A O 17
ATOM 29459 N N . VAL A 1 85 ? 0.942 -2.089 -0.312 1.00 0.00 85 VAL A N 17
ATOM 29460 C CA . VAL A 1 85 ? 0.869 -3.305 -1.125 1.00 0.00 85 VAL A CA 17
ATOM 29461 C C . VAL A 1 85 ? 1.697 -3.158 -2.403 1.00 0.00 85 VAL A C 17
ATOM 29462 O O . VAL A 1 85 ? 1.403 -2.315 -3.251 1.00 0.00 85 VAL A O 17
ATOM 29475 N N . VAL A 1 86 ? 2.733 -3.987 -2.531 1.00 0.00 86 VAL A N 17
ATOM 29476 C CA . VAL A 1 86 ? 3.606 -3.952 -3.704 1.00 0.00 86 VAL A CA 17
ATOM 29477 C C . VAL A 1 86 ? 3.709 -5.331 -4.350 1.00 0.00 86 VAL A C 17
ATOM 29478 O O . VAL A 1 86 ? 3.978 -6.323 -3.671 1.00 0.00 86 VAL A O 17
ATOM 29491 N N . ASN A 1 87 ? 3.491 -5.384 -5.664 1.00 0.00 87 ASN A N 17
ATOM 29492 C CA . ASN A 1 87 ? 3.552 -6.642 -6.408 1.00 0.00 87 ASN A CA 17
ATOM 29493 C C . ASN A 1 87 ? 2.462 -7.606 -5.934 1.00 0.00 87 ASN A C 17
ATOM 29494 O O . ASN A 1 87 ? 2.662 -8.822 -5.913 1.00 0.00 87 ASN A O 17
ATOM 29505 N N . GLY A 1 88 ? 1.308 -7.049 -5.554 1.00 0.00 88 GLY A N 17
ATOM 29506 C CA . GLY A 1 88 ? 0.200 -7.864 -5.083 1.00 0.00 88 GLY A CA 17
ATOM 29507 C C . GLY A 1 88 ? 0.528 -8.616 -3.807 1.00 0.00 88 GLY A C 17
ATOM 29508 O O . GLY A 1 88 ? 0.255 -9.812 -3.698 1.00 0.00 88 GLY A O 17
ATOM 29512 N N . LYS A 1 89 ? 1.114 -7.912 -2.843 1.00 0.00 89 LYS A N 17
ATOM 29513 C CA . LYS A 1 89 ? 1.486 -8.508 -1.567 1.00 0.00 89 LYS A CA 17
ATOM 29514 C C . LYS A 1 89 ? 2.046 -7.450 -0.617 1.00 0.00 89 LYS A C 17
ATOM 29515 O O . LYS A 1 89 ? 2.830 -6.589 -1.020 1.00 0.00 89 LYS A O 17
ATOM 29534 N N . PHE A 1 90 ? 1.630 -7.525 0.644 1.00 0.00 90 PHE A N 17
ATOM 29535 C CA . PHE A 1 90 ? 2.080 -6.582 1.671 1.00 0.00 90 PHE A CA 17
ATOM 29536 C C . PHE A 1 90 ? 3.592 -6.667 1.866 1.00 0.00 90 PHE A C 17
ATOM 29537 O O . PHE A 1 90 ? 4.096 -7.596 2.502 1.00 0.00 90 PHE A O 17
ATOM 29554 N N . TRP A 1 91 ? 4.305 -5.694 1.309 1.00 0.00 91 TRP A N 17
ATOM 29555 C CA . TRP A 1 91 ? 5.760 -5.653 1.411 1.00 0.00 91 TRP A CA 17
ATOM 29556 C C . TRP A 1 91 ? 6.240 -4.418 2.183 1.00 0.00 91 TRP A C 17
ATOM 29557 O O . TRP A 1 91 ? 7.323 -4.435 2.769 1.00 0.00 91 TRP A O 17
ATOM 29578 N N . GLY A 1 92 ? 5.436 -3.349 2.182 1.00 0.00 92 GLY A N 17
ATOM 29579 C CA . GLY A 1 92 ? 5.822 -2.137 2.888 1.00 0.00 92 GLY A CA 17
ATOM 29580 C C . GLY A 1 92 ? 5.028 -1.916 4.159 1.00 0.00 92 GLY A C 17
ATOM 29581 O O . GLY A 1 92 ? 3.814 -2.124 4.186 1.00 0.00 92 GLY A O 17
ATOM 29585 N N . THR A 1 93 ? 5.720 -1.484 5.211 1.00 0.00 93 THR A N 17
ATOM 29586 C CA . THR A 1 93 ? 5.089 -1.225 6.503 1.00 0.00 93 THR A CA 17
ATOM 29587 C C . THR A 1 93 ? 5.345 0.218 6.951 1.00 0.00 93 THR A C 17
ATOM 29588 O O . THR A 1 93 ? 5.908 1.016 6.203 1.00 0.00 93 THR A O 17
ATOM 29599 N N . GLU A 1 94 ? 4.933 0.544 8.177 1.00 0.00 94 GLU A N 17
ATOM 29600 C CA . GLU A 1 94 ? 5.127 1.889 8.723 1.00 0.00 94 GLU A CA 17
ATOM 29601 C C . GLU A 1 94 ? 6.589 2.123 9.107 1.00 0.00 94 GLU A C 17
ATOM 29602 O O . GLU A 1 94 ? 7.120 3.221 8.924 1.00 0.00 94 GLU A O 17
ATOM 29614 N N . SER A 1 95 ? 7.236 1.085 9.645 1.00 0.00 95 SER A N 17
ATOM 29615 C CA . SER A 1 95 ? 8.636 1.183 10.055 1.00 0.00 95 SER A CA 17
ATOM 29616 C C . SER A 1 95 ? 9.582 0.682 8.962 1.00 0.00 95 SER A C 17
ATOM 29617 O O . SER A 1 95 ? 10.731 1.121 8.885 1.00 0.00 95 SER A O 17
ATOM 29625 N N . GLN A 1 96 ? 9.101 -0.234 8.118 1.00 0.00 96 GLN A N 17
ATOM 29626 C CA . GLN A 1 96 ? 9.918 -0.780 7.034 1.00 0.00 96 GLN A CA 17
ATOM 29627 C C . GLN A 1 96 ? 10.493 0.338 6.165 1.00 0.00 96 GLN A C 17
ATOM 29628 O O . GLN A 1 96 ? 11.644 0.269 5.730 1.00 0.00 96 GLN A O 17
ATOM 29642 N N . LEU A 1 97 ? 9.686 1.370 5.921 1.00 0.00 97 LEU A N 17
ATOM 29643 C CA . LEU A 1 97 ? 10.113 2.508 5.108 1.00 0.00 97 LEU A CA 17
ATOM 29644 C C . LEU A 1 97 ? 11.220 3.293 5.809 1.00 0.00 97 LEU A C 17
ATOM 29645 O O . LEU A 1 97 ? 12.237 3.623 5.200 1.00 0.00 97 LEU A O 17
ATOM 29661 N N . HIS A 1 98 ? 11.017 3.585 7.094 1.00 0.00 98 HIS A N 17
ATOM 29662 C CA . HIS A 1 98 ? 12.004 4.327 7.875 1.00 0.00 98 HIS A CA 17
ATOM 29663 C C . HIS A 1 98 ? 13.321 3.557 7.970 1.00 0.00 98 HIS A C 17
ATOM 29664 O O . HIS A 1 98 ? 14.399 4.152 7.912 1.00 0.00 98 HIS A O 17
ATOM 29679 N N . ARG A 1 99 ? 13.231 2.233 8.114 1.00 0.00 99 ARG A N 17
ATOM 29680 C CA . ARG A 1 99 ? 14.421 1.390 8.215 1.00 0.00 99 ARG A CA 17
ATOM 29681 C C . ARG A 1 99 ? 15.147 1.292 6.873 1.00 0.00 99 ARG A C 17
ATOM 29682 O O . ARG A 1 99 ? 16.378 1.300 6.827 1.00 0.00 99 ARG A O 17
ATOM 29703 N N . PHE A 1 100 ? 14.382 1.204 5.785 1.00 0.00 100 PHE A N 17
ATOM 29704 C CA . PHE A 1 100 ? 14.966 1.110 4.446 1.00 0.00 100 PHE A CA 17
ATOM 29705 C C . PHE A 1 100 ? 15.527 2.461 3.996 1.00 0.00 100 PHE A C 17
ATOM 29706 O O . PHE A 1 100 ? 16.550 2.517 3.312 1.00 0.00 100 PHE A O 17
ATOM 29723 N N . GLU A 1 101 ? 14.856 3.548 4.386 1.00 0.00 101 GLU A N 17
ATOM 29724 C CA . GLU A 1 101 ? 15.295 4.896 4.023 1.00 0.00 101 GLU A CA 17
ATOM 29725 C C . GLU A 1 101 ? 16.524 5.308 4.829 1.00 0.00 101 GLU A C 17
ATOM 29726 O O . GLU A 1 101 ? 17.521 5.762 4.268 1.00 0.00 101 GLU A O 17
ATOM 29738 N N . ALA A 1 102 ? 16.440 5.145 6.149 1.00 0.00 102 ALA A N 17
ATOM 29739 C CA . ALA A 1 102 ? 17.541 5.496 7.047 1.00 0.00 102 ALA A CA 17
ATOM 29740 C C . ALA A 1 102 ? 18.824 4.748 6.679 1.00 0.00 102 ALA A C 17
ATOM 29741 O O . ALA A 1 102 ? 19.919 5.303 6.775 1.00 0.00 102 ALA A O 17
ATOM 29748 N N . LYS A 1 103 ? 18.681 3.492 6.253 1.00 0.00 103 LYS A N 17
ATOM 29749 C CA . LYS A 1 103 ? 19.830 2.678 5.865 1.00 0.00 103 LYS A CA 17
ATOM 29750 C C . LYS A 1 103 ? 20.418 3.141 4.530 1.00 0.00 103 LYS A C 17
ATOM 29751 O O . LYS A 1 103 ? 21.607 2.952 4.272 1.00 0.00 103 LYS A O 17
ATOM 29770 N N . GLY A 1 104 ? 19.576 3.737 3.683 1.00 0.00 104 GLY A N 17
ATOM 29771 C CA . GLY A 1 104 ? 20.029 4.207 2.384 1.00 0.00 104 GLY A CA 17
ATOM 29772 C C . GLY A 1 104 ? 19.844 3.166 1.291 1.00 0.00 104 GLY A C 17
ATOM 29773 O O . GLY A 1 104 ? 20.563 3.179 0.290 1.00 0.00 104 GLY A O 17
ATOM 29777 N N . THR A 1 105 ? 18.881 2.263 1.484 1.00 0.00 105 THR A N 17
ATOM 29778 C CA . THR A 1 105 ? 18.602 1.206 0.512 1.00 0.00 105 THR A CA 17
ATOM 29779 C C . THR A 1 105 ? 17.273 1.434 -0.220 1.00 0.00 105 THR A C 17
ATOM 29780 O O . THR A 1 105 ? 16.935 0.690 -1.143 1.00 0.00 105 THR A O 17
ATOM 29791 N N . LEU A 1 106 ? 16.522 2.462 0.189 1.00 0.00 106 LEU A N 17
ATOM 29792 C CA . LEU A 1 106 ? 15.237 2.775 -0.438 1.00 0.00 106 LEU A CA 17
ATOM 29793 C C . LEU A 1 106 ? 15.388 2.964 -1.950 1.00 0.00 106 LEU A C 17
ATOM 29794 O O . LEU A 1 106 ? 14.558 2.489 -2.726 1.00 0.00 106 LEU A O 17
ATOM 29810 N N . GLU A 1 107 ? 16.451 3.659 -2.364 1.00 0.00 107 GLU A N 17
ATOM 29811 C CA . GLU A 1 107 ? 16.706 3.907 -3.784 1.00 0.00 107 GLU A CA 17
ATOM 29812 C C . GLU A 1 107 ? 16.908 2.599 -4.546 1.00 0.00 107 GLU A C 17
ATOM 29813 O O . GLU A 1 107 ? 16.272 2.366 -5.573 1.00 0.00 107 GLU A O 17
ATOM 29825 N N . GLU A 1 108 ? 17.796 1.749 -4.032 1.00 0.00 108 GLU A N 17
ATOM 29826 C CA . GLU A 1 108 ? 18.081 0.462 -4.662 1.00 0.00 108 GLU A CA 17
ATOM 29827 C C . GLU A 1 108 ? 16.829 -0.412 -4.703 1.00 0.00 108 GLU A C 17
ATOM 29828 O O . GLU A 1 108 ? 16.533 -1.036 -5.722 1.00 0.00 108 GLU A O 17
ATOM 29840 N N . GLU A 1 109 ? 16.094 -0.447 -3.591 1.00 0.00 109 GLU A N 17
ATOM 29841 C CA . GLU A 1 109 ? 14.869 -1.238 -3.501 1.00 0.00 109 GLU A CA 17
ATOM 29842 C C . GLU A 1 109 ? 13.851 -0.786 -4.549 1.00 0.00 109 GLU A C 17
ATOM 29843 O O . GLU A 1 109 ? 13.125 -1.606 -5.112 1.00 0.00 109 GLU A O 17
ATOM 29855 N N . LEU A 1 110 ? 13.811 0.523 -4.812 1.00 0.00 110 LEU A N 17
ATOM 29856 C CA . LEU A 1 110 ? 12.891 1.082 -5.803 1.00 0.00 110 LEU A CA 17
ATOM 29857 C C . LEU A 1 110 ? 13.168 0.500 -7.191 1.00 0.00 110 LEU A C 17
ATOM 29858 O O . LEU A 1 110 ? 12.242 0.191 -7.940 1.00 0.00 110 LEU A O 17
ATOM 29874 N N . THR A 1 111 ? 14.452 0.348 -7.523 1.00 0.00 111 THR A N 17
ATOM 29875 C CA . THR A 1 111 ? 14.852 -0.202 -8.818 1.00 0.00 111 THR A CA 17
ATOM 29876 C C . THR A 1 111 ? 14.624 -1.717 -8.863 1.00 0.00 111 THR A C 17
ATOM 29877 O O . THR A 1 111 ? 14.348 -2.279 -9.925 1.00 0.00 111 THR A O 17
ATOM 29888 N N . LYS A 1 112 ? 14.739 -2.372 -7.704 1.00 0.00 112 LYS A N 17
ATOM 29889 C CA . LYS A 1 112 ? 14.542 -3.819 -7.612 1.00 0.00 112 LYS A CA 17
ATOM 29890 C C . LYS A 1 112 ? 13.141 -4.216 -8.078 1.00 0.00 112 LYS A C 17
ATOM 29891 O O . LYS A 1 112 ? 12.988 -5.108 -8.913 1.00 0.00 112 LYS A O 17
ATOM 29910 N N . ILE A 1 113 ? 12.124 -3.541 -7.539 1.00 0.00 113 ILE A N 17
ATOM 29911 C CA . ILE A 1 113 ? 10.731 -3.819 -7.902 1.00 0.00 113 ILE A CA 17
ATOM 29912 C C . ILE A 1 113 ? 10.435 -3.431 -9.353 1.00 0.00 113 ILE A C 17
ATOM 29913 O O . ILE A 1 113 ? 9.511 -3.970 -9.969 1.00 0.00 113 ILE A O 17
ATOM 29929 N N . GLY A 1 114 ? 11.215 -2.493 -9.891 1.00 0.00 114 GLY A N 17
ATOM 29930 C CA . GLY A 1 114 ? 11.016 -2.046 -11.259 1.00 0.00 114 GLY A CA 17
ATOM 29931 C C . GLY A 1 114 ? 10.378 -0.668 -11.341 1.00 0.00 114 GLY A C 17
ATOM 29932 O O . GLY A 1 114 ? 9.755 -0.329 -12.349 1.00 0.00 114 GLY A O 17
ATOM 29936 N N . LEU A 1 115 ? 10.538 0.130 -10.283 1.00 0.00 115 LEU A N 17
ATOM 29937 C CA . LEU A 1 115 ? 9.977 1.477 -10.245 1.00 0.00 115 LEU A CA 17
ATOM 29938 C C . LEU A 1 115 ? 10.950 2.485 -10.850 1.00 0.00 115 LEU A C 17
ATOM 29939 O O . LEU A 1 115 ? 10.583 3.267 -11.727 1.00 0.00 115 LEU A O 17
ATOM 29955 N N . LEU A 1 116 ? 12.193 2.457 -10.371 1.00 0.00 116 LEU A N 17
ATOM 29956 C CA . LEU A 1 116 ? 13.228 3.364 -10.861 1.00 0.00 116 LEU A CA 17
ATOM 29957 C C . LEU A 1 116 ? 14.009 2.721 -12.008 1.00 0.00 116 LEU A C 17
ATOM 29958 O O . LEU A 1 116 ? 14.777 1.782 -11.794 1.00 0.00 116 LEU A O 17
ATOM 29974 N N . PRO A 1 117 ? 13.820 3.220 -13.247 1.00 0.00 117 PRO A N 17
ATOM 29975 C CA . PRO A 1 117 ? 14.510 2.685 -14.428 1.00 0.00 117 PRO A CA 17
ATOM 29976 C C . PRO A 1 117 ? 15.980 3.108 -14.501 1.00 0.00 117 PRO A C 17
ATOM 29977 O O . PRO A 1 117 ? 16.428 3.870 -13.616 1.00 0.00 117 PRO A O 17
ATOM 29989 N N . MET A 1 9 ? -18.321 -14.036 1.042 1.00 0.00 9 MET A N 18
ATOM 29990 C CA . MET A 1 9 ? -17.914 -12.682 0.567 1.00 0.00 9 MET A CA 18
ATOM 29991 C C . MET A 1 9 ? -16.917 -12.766 -0.596 1.00 0.00 9 MET A C 18
ATOM 29992 O O . MET A 1 9 ? -16.076 -11.883 -0.766 1.00 0.00 9 MET A O 18
ATOM 30006 N N . SER A 1 10 ? -17.022 -13.827 -1.401 1.00 0.00 10 SER A N 18
ATOM 30007 C CA . SER A 1 10 ? -16.128 -14.011 -2.546 1.00 0.00 10 SER A CA 18
ATOM 30008 C C . SER A 1 10 ? -16.253 -12.853 -3.537 1.00 0.00 10 SER A C 18
ATOM 30009 O O . SER A 1 10 ? -15.300 -12.537 -4.250 1.00 0.00 10 SER A O 18
ATOM 30017 N N . ALA A 1 11 ? -17.430 -12.224 -3.572 1.00 0.00 11 ALA A N 18
ATOM 30018 C CA . ALA A 1 11 ? -17.680 -11.101 -4.472 1.00 0.00 11 ALA A CA 18
ATOM 30019 C C . ALA A 1 11 ? -16.611 -10.018 -4.328 1.00 0.00 11 ALA A C 18
ATOM 30020 O O . ALA A 1 11 ? -16.273 -9.341 -5.298 1.00 0.00 11 ALA A O 18
ATOM 30027 N N . PHE A 1 12 ? -16.081 -9.863 -3.116 1.00 0.00 12 PHE A N 18
ATOM 30028 C CA . PHE A 1 12 ? -15.047 -8.869 -2.850 1.00 0.00 12 PHE A CA 18
ATOM 30029 C C . PHE A 1 12 ? -13.650 -9.494 -2.909 1.00 0.00 12 PHE A C 18
ATOM 30030 O O . PHE A 1 12 ? -12.698 -8.850 -3.352 1.00 0.00 12 PHE A O 18
ATOM 30047 N N . VAL A 1 13 ? -13.532 -10.747 -2.461 1.00 0.00 13 VAL A N 18
ATOM 30048 C CA . VAL A 1 13 ? -12.244 -11.446 -2.466 1.00 0.00 13 VAL A CA 18
ATOM 30049 C C . VAL A 1 13 ? -11.659 -11.513 -3.877 1.00 0.00 13 VAL A C 18
ATOM 30050 O O . VAL A 1 13 ? -10.506 -11.137 -4.095 1.00 0.00 13 VAL A O 18
ATOM 30063 N N . THR A 1 14 ? -12.461 -11.988 -4.832 1.00 0.00 14 THR A N 18
ATOM 30064 C CA . THR A 1 14 ? -12.020 -12.097 -6.222 1.00 0.00 14 THR A CA 18
ATOM 30065 C C . THR A 1 14 ? -11.635 -10.728 -6.786 1.00 0.00 14 THR A C 18
ATOM 30066 O O . THR A 1 14 ? -10.686 -10.614 -7.558 1.00 0.00 14 THR A O 18
ATOM 30077 N N . LYS A 1 15 ? -12.375 -9.692 -6.387 1.00 0.00 15 LYS A N 18
ATOM 30078 C CA . LYS A 1 15 ? -12.103 -8.334 -6.851 1.00 0.00 15 LYS A CA 18
ATOM 30079 C C . LYS A 1 15 ? -10.748 -7.841 -6.342 1.00 0.00 15 LYS A C 18
ATOM 30080 O O . LYS A 1 15 ? -10.057 -7.090 -7.030 1.00 0.00 15 LYS A O 18
ATOM 30099 N N . ALA A 1 16 ? -10.370 -8.276 -5.138 1.00 0.00 16 ALA A N 18
ATOM 30100 C CA . ALA A 1 16 ? -9.094 -7.883 -4.544 1.00 0.00 16 ALA A CA 18
ATOM 30101 C C . ALA A 1 16 ? -7.927 -8.442 -5.352 1.00 0.00 16 ALA A C 18
ATOM 30102 O O . ALA A 1 16 ? -7.021 -7.702 -5.739 1.00 0.00 16 ALA A O 18
ATOM 30109 N N . GLU A 1 17 ? -7.962 -9.749 -5.608 1.00 0.00 17 GLU A N 18
ATOM 30110 C CA . GLU A 1 17 ? -6.909 -10.410 -6.379 1.00 0.00 17 GLU A CA 18
ATOM 30111 C C . GLU A 1 17 ? -6.854 -9.868 -7.806 1.00 0.00 17 GLU A C 18
ATOM 30112 O O . GLU A 1 17 ? -5.779 -9.764 -8.396 1.00 0.00 17 GLU A O 18
ATOM 30124 N N . GLU A 1 18 ? -8.018 -9.511 -8.354 1.00 0.00 18 GLU A N 18
ATOM 30125 C CA . GLU A 1 18 ? -8.090 -8.968 -9.705 1.00 0.00 18 GLU A CA 18
ATOM 30126 C C . GLU A 1 18 ? -7.482 -7.566 -9.757 1.00 0.00 18 GLU A C 18
ATOM 30127 O O . GLU A 1 18 ? -6.884 -7.179 -10.762 1.00 0.00 18 GLU A O 18
ATOM 30139 N N . MET A 1 19 ? -7.631 -6.811 -8.665 1.00 0.00 19 MET A N 18
ATOM 30140 C CA . MET A 1 19 ? -7.089 -5.454 -8.589 1.00 0.00 19 MET A CA 18
ATOM 30141 C C . MET A 1 19 ? -5.562 -5.469 -8.574 1.00 0.00 19 MET A C 18
ATOM 30142 O O . MET A 1 19 ? -4.923 -4.709 -9.300 1.00 0.00 19 MET A O 18
ATOM 30156 N N . ILE A 1 20 ? -4.984 -6.341 -7.746 1.00 0.00 20 ILE A N 18
ATOM 30157 C CA . ILE A 1 20 ? -3.535 -6.455 -7.642 1.00 0.00 20 ILE A CA 18
ATOM 30158 C C . ILE A 1 20 ? -2.933 -7.115 -8.884 1.00 0.00 20 ILE A C 18
ATOM 30159 O O . ILE A 1 20 ? -1.721 -7.048 -9.100 1.00 0.00 20 ILE A O 18
ATOM 30175 N N . LYS A 1 21 ? -3.781 -7.752 -9.694 1.00 0.00 21 LYS A N 18
ATOM 30176 C CA . LYS A 1 21 ? -3.327 -8.423 -10.907 1.00 0.00 21 LYS A CA 18
ATOM 30177 C C . LYS A 1 21 ? -2.697 -7.428 -11.881 1.00 0.00 21 LYS A C 18
ATOM 30178 O O . LYS A 1 21 ? -1.500 -7.496 -12.162 1.00 0.00 21 LYS A O 18
ATOM 30197 N N . SER A 1 22 ? -3.511 -6.498 -12.388 1.00 0.00 22 SER A N 18
ATOM 30198 C CA . SER A 1 22 ? -3.031 -5.485 -13.329 1.00 0.00 22 SER A CA 18
ATOM 30199 C C . SER A 1 22 ? -2.448 -4.282 -12.589 1.00 0.00 22 SER A C 18
ATOM 30200 O O . SER A 1 22 ? -1.616 -3.555 -13.133 1.00 0.00 22 SER A O 18
ATOM 30208 N N . HIS A 1 23 ? -2.885 -4.078 -11.343 1.00 0.00 23 HIS A N 18
ATOM 30209 C CA . HIS A 1 23 ? -2.395 -2.967 -10.537 1.00 0.00 23 HIS A CA 18
ATOM 30210 C C . HIS A 1 23 ? -1.718 -3.475 -9.264 1.00 0.00 23 HIS A C 18
ATOM 30211 O O . HIS A 1 23 ? -2.224 -3.277 -8.158 1.00 0.00 23 HIS A O 18
ATOM 30226 N N . PRO A 1 24 ? -0.552 -4.139 -9.406 1.00 0.00 24 PRO A N 18
ATOM 30227 C CA . PRO A 1 24 ? 0.200 -4.676 -8.264 1.00 0.00 24 PRO A CA 18
ATOM 30228 C C . PRO A 1 24 ? 0.850 -3.584 -7.411 1.00 0.00 24 PRO A C 18
ATOM 30229 O O . PRO A 1 24 ? 1.198 -3.820 -6.254 1.00 0.00 24 PRO A O 18
ATOM 30240 N N . TYR A 1 25 ? 1.012 -2.389 -7.988 1.00 0.00 25 TYR A N 18
ATOM 30241 C CA . TYR A 1 25 ? 1.615 -1.268 -7.282 1.00 0.00 25 TYR A CA 18
ATOM 30242 C C . TYR A 1 25 ? 0.534 -0.415 -6.616 1.00 0.00 25 TYR A C 18
ATOM 30243 O O . TYR A 1 25 ? 0.259 0.707 -7.047 1.00 0.00 25 TYR A O 18
ATOM 30261 N N . PHE A 1 26 ? -0.084 -0.962 -5.570 1.00 0.00 26 PHE A N 18
ATOM 30262 C CA . PHE A 1 26 ? -1.144 -0.261 -4.853 1.00 0.00 26 PHE A CA 18
ATOM 30263 C C . PHE A 1 26 ? -0.706 0.107 -3.436 1.00 0.00 26 PHE A C 18
ATOM 30264 O O . PHE A 1 26 ? -0.114 -0.709 -2.727 1.00 0.00 26 PHE A O 18
ATOM 30281 N N . GLN A 1 27 ? -1.008 1.340 -3.029 1.00 0.00 27 GLN A N 18
ATOM 30282 C CA . GLN A 1 27 ? -0.658 1.822 -1.694 1.00 0.00 27 GLN A CA 18
ATOM 30283 C C . GLN A 1 27 ? -1.885 2.405 -0.998 1.00 0.00 27 GLN A C 18
ATOM 30284 O O . GLN A 1 27 ? -2.359 3.487 -1.356 1.00 0.00 27 GLN A O 18
ATOM 30298 N N . LEU A 1 28 ? -2.397 1.681 -0.005 1.00 0.00 28 LEU A N 18
ATOM 30299 C CA . LEU A 1 28 ? -3.573 2.118 0.745 1.00 0.00 28 LEU A CA 18
ATOM 30300 C C . LEU A 1 28 ? -3.189 3.133 1.821 1.00 0.00 28 LEU A C 18
ATOM 30301 O O . LEU A 1 28 ? -2.337 2.856 2.670 1.00 0.00 28 LEU A O 18
ATOM 30317 N N . SER A 1 29 ? -3.820 4.308 1.779 1.00 0.00 29 SER A N 18
ATOM 30318 C CA . SER A 1 29 ? -3.540 5.366 2.751 1.00 0.00 29 SER A CA 18
ATOM 30319 C C . SER A 1 29 ? -4.829 5.906 3.377 1.00 0.00 29 SER A C 18
ATOM 30320 O O . SER A 1 29 ? -5.933 5.562 2.951 1.00 0.00 29 SER A O 18
ATOM 30328 N N . ALA A 1 30 ? -4.673 6.763 4.392 1.00 0.00 30 ALA A N 18
ATOM 30329 C CA . ALA A 1 30 ? -5.811 7.364 5.089 1.00 0.00 30 ALA A CA 18
ATOM 30330 C C . ALA A 1 30 ? -6.025 8.815 4.654 1.00 0.00 30 ALA A C 18
ATOM 30331 O O . ALA A 1 30 ? -5.344 9.311 3.755 1.00 0.00 30 ALA A O 18
ATOM 30338 N N . SER A 1 31 ? -6.979 9.492 5.299 1.00 0.00 31 SER A N 18
ATOM 30339 C CA . SER A 1 31 ? -7.286 10.883 4.977 1.00 0.00 31 SER A CA 18
ATOM 30340 C C . SER A 1 31 ? -6.479 11.849 5.846 1.00 0.00 31 SER A C 18
ATOM 30341 O O . SER A 1 31 ? -6.852 12.131 6.987 1.00 0.00 31 SER A O 18
ATOM 30349 N N . TRP A 1 32 ? -5.377 12.358 5.290 1.00 0.00 32 TRP A N 18
ATOM 30350 C CA . TRP A 1 32 ? -4.511 13.305 5.996 1.00 0.00 32 TRP A CA 18
ATOM 30351 C C . TRP A 1 32 ? -4.031 12.740 7.341 1.00 0.00 32 TRP A C 18
ATOM 30352 O O . TRP A 1 32 ? -4.039 13.438 8.357 1.00 0.00 32 TRP A O 18
ATOM 30373 N N . CYS A 1 33 ? -3.606 11.475 7.339 1.00 0.00 33 CYS A N 18
ATOM 30374 C CA . CYS A 1 33 ? -3.119 10.825 8.558 1.00 0.00 33 CYS A CA 18
ATOM 30375 C C . CYS A 1 33 ? -1.681 11.250 8.870 1.00 0.00 33 CYS A C 18
ATOM 30376 O O . CYS A 1 33 ? -0.961 11.714 7.987 1.00 0.00 33 CYS A O 18
ATOM 30384 N N . PRO A 1 34 ? -1.246 11.094 10.139 1.00 0.00 34 PRO A N 18
ATOM 30385 C CA . PRO A 1 34 ? 0.113 11.464 10.563 1.00 0.00 34 PRO A CA 18
ATOM 30386 C C . PRO A 1 34 ? 1.186 10.553 9.960 1.00 0.00 34 PRO A C 18
ATOM 30387 O O . PRO A 1 34 ? 2.279 11.011 9.626 1.00 0.00 34 PRO A O 18
ATOM 30398 N N . ASP A 1 35 ? 0.866 9.265 9.823 1.00 0.00 35 ASP A N 18
ATOM 30399 C CA . ASP A 1 35 ? 1.805 8.298 9.259 1.00 0.00 35 ASP A CA 18
ATOM 30400 C C . ASP A 1 35 ? 1.611 8.156 7.751 1.00 0.00 35 ASP A C 18
ATOM 30401 O O . ASP A 1 35 ? 2.577 7.988 7.005 1.00 0.00 35 ASP A O 18
ATOM 30410 N N . CYS A 1 36 ? 0.356 8.227 7.309 1.00 0.00 36 CYS A N 18
ATOM 30411 C CA . CYS A 1 36 ? 0.030 8.106 5.890 1.00 0.00 36 CYS A CA 18
ATOM 30412 C C . CYS A 1 36 ? 0.565 9.299 5.098 1.00 0.00 36 CYS A C 18
ATOM 30413 O O . CYS A 1 36 ? 0.974 9.150 3.946 1.00 0.00 36 CYS A O 18
ATOM 30421 N N . VAL A 1 37 ? 0.569 10.479 5.721 1.00 0.00 37 VAL A N 18
ATOM 30422 C CA . VAL A 1 37 ? 1.067 11.688 5.068 1.00 0.00 37 VAL A CA 18
ATOM 30423 C C . VAL A 1 37 ? 2.534 11.531 4.654 1.00 0.00 37 VAL A C 18
ATOM 30424 O O . VAL A 1 37 ? 2.957 12.070 3.633 1.00 0.00 37 VAL A O 18
ATOM 30437 N N . TYR A 1 38 ? 3.303 10.780 5.451 1.00 0.00 38 TYR A N 18
ATOM 30438 C CA . TYR A 1 38 ? 4.717 10.545 5.164 1.00 0.00 38 TYR A CA 18
ATOM 30439 C C . TYR A 1 38 ? 4.890 9.783 3.850 1.00 0.00 38 TYR A C 18
ATOM 30440 O O . TYR A 1 38 ? 5.687 10.176 2.999 1.00 0.00 38 TYR A O 18
ATOM 30458 N N . ALA A 1 39 ? 4.138 8.691 3.693 1.00 0.00 39 ALA A N 18
ATOM 30459 C CA . ALA A 1 39 ? 4.210 7.874 2.481 1.00 0.00 39 ALA A CA 18
ATOM 30460 C C . ALA A 1 39 ? 3.843 8.692 1.242 1.00 0.00 39 ALA A C 18
ATOM 30461 O O . ALA A 1 39 ? 4.425 8.506 0.173 1.00 0.00 39 ALA A O 18
ATOM 30468 N N . ASN A 1 40 ? 2.881 9.605 1.397 1.00 0.00 40 ASN A N 18
ATOM 30469 C CA . ASN A 1 40 ? 2.446 10.455 0.294 1.00 0.00 40 ASN A CA 18
ATOM 30470 C C . ASN A 1 40 ? 3.473 11.550 0.018 1.00 0.00 40 ASN A C 18
ATOM 30471 O O . ASN A 1 40 ? 3.635 11.985 -1.122 1.00 0.00 40 ASN A O 18
ATOM 30482 N N . SER A 1 41 ? 4.163 11.990 1.071 1.00 0.00 41 SER A N 18
ATOM 30483 C CA . SER A 1 41 ? 5.175 13.032 0.945 1.00 0.00 41 SER A CA 18
ATOM 30484 C C . SER A 1 41 ? 6.305 12.584 0.020 1.00 0.00 41 SER A C 18
ATOM 30485 O O . SER A 1 41 ? 6.692 13.310 -0.897 1.00 0.00 41 SER A O 18
ATOM 30493 N N . ILE A 1 42 ? 6.824 11.382 0.264 1.00 0.00 42 ILE A N 18
ATOM 30494 C CA . ILE A 1 42 ? 7.905 10.835 -0.550 1.00 0.00 42 ILE A CA 18
ATOM 30495 C C . ILE A 1 42 ? 7.416 10.500 -1.958 1.00 0.00 42 ILE A C 18
ATOM 30496 O O . ILE A 1 42 ? 8.139 10.692 -2.935 1.00 0.00 42 ILE A O 18
ATOM 30512 N N . TRP A 1 43 ? 6.183 10.002 -2.055 1.00 0.00 43 TRP A N 18
ATOM 30513 C CA . TRP A 1 43 ? 5.597 9.645 -3.347 1.00 0.00 43 TRP A CA 18
ATOM 30514 C C . TRP A 1 43 ? 5.483 10.870 -4.257 1.00 0.00 43 TRP A C 18
ATOM 30515 O O . TRP A 1 43 ? 5.634 10.761 -5.476 1.00 0.00 43 TRP A O 18
ATOM 30536 N N . ASN A 1 44 ? 5.224 12.034 -3.660 1.00 0.00 44 ASN A N 18
ATOM 30537 C CA . ASN A 1 44 ? 5.095 13.279 -4.418 1.00 0.00 44 ASN A CA 18
ATOM 30538 C C . ASN A 1 44 ? 6.465 13.814 -4.845 1.00 0.00 44 ASN A C 18
ATOM 30539 O O . ASN A 1 44 ? 6.585 14.466 -5.884 1.00 0.00 44 ASN A O 18
ATOM 30550 N N . LYS A 1 45 ? 7.492 13.533 -4.042 1.00 0.00 45 LYS A N 18
ATOM 30551 C CA . LYS A 1 45 ? 8.849 13.982 -4.338 1.00 0.00 45 LYS A CA 18
ATOM 30552 C C . LYS A 1 45 ? 9.526 13.051 -5.344 1.00 0.00 45 LYS A C 18
ATOM 30553 O O . LYS A 1 45 ? 10.334 13.493 -6.159 1.00 0.00 45 LYS A O 18
ATOM 30572 N N . LEU A 1 46 ? 9.195 11.761 -5.276 1.00 0.00 46 LEU A N 18
ATOM 30573 C CA . LEU A 1 46 ? 9.777 10.771 -6.175 1.00 0.00 46 LEU A CA 18
ATOM 30574 C C . LEU A 1 46 ? 9.090 10.764 -7.545 1.00 0.00 46 LEU A C 18
ATOM 30575 O O . LEU A 1 46 ? 9.556 10.090 -8.468 1.00 0.00 46 LEU A O 18
ATOM 30591 N N . ASN A 1 47 ? 7.989 11.515 -7.680 1.00 0.00 47 ASN A N 18
ATOM 30592 C CA . ASN A 1 47 ? 7.252 11.586 -8.940 1.00 0.00 47 ASN A CA 18
ATOM 30593 C C . ASN A 1 47 ? 6.945 10.183 -9.477 1.00 0.00 47 ASN A C 18
ATOM 30594 O O . ASN A 1 47 ? 7.205 9.878 -10.644 1.00 0.00 47 ASN A O 18
ATOM 30605 N N . VAL A 1 48 ? 6.391 9.330 -8.618 1.00 0.00 48 VAL A N 18
ATOM 30606 C CA . VAL A 1 48 ? 6.049 7.961 -9.008 1.00 0.00 48 VAL A CA 18
ATOM 30607 C C . VAL A 1 48 ? 4.532 7.746 -9.025 1.00 0.00 48 VAL A C 18
ATOM 30608 O O . VAL A 1 48 ? 4.047 6.654 -8.732 1.00 0.00 48 VAL A O 18
ATOM 30621 N N . GLN A 1 49 ? 3.788 8.796 -9.377 1.00 0.00 49 GLN A N 18
ATOM 30622 C CA . GLN A 1 49 ? 2.328 8.726 -9.436 1.00 0.00 49 GLN A CA 18
ATOM 30623 C C . GLN A 1 49 ? 1.851 8.044 -10.721 1.00 0.00 49 GLN A C 18
ATOM 30624 O O . GLN A 1 49 ? 0.759 7.480 -10.762 1.00 0.00 49 GLN A O 18
ATOM 30638 N N . ASP A 1 50 ? 2.677 8.095 -11.770 1.00 0.00 50 ASP A N 18
ATOM 30639 C CA . ASP A 1 50 ? 2.335 7.472 -13.050 1.00 0.00 50 ASP A CA 18
ATOM 30640 C C . ASP A 1 50 ? 2.704 5.989 -13.053 1.00 0.00 50 ASP A C 18
ATOM 30641 O O . ASP A 1 50 ? 1.985 5.165 -13.619 1.00 0.00 50 ASP A O 18
ATOM 30650 N N . LYS A 1 51 ? 3.828 5.658 -12.416 1.00 0.00 51 LYS A N 18
ATOM 30651 C CA . LYS A 1 51 ? 4.294 4.273 -12.342 1.00 0.00 51 LYS A CA 18
ATOM 30652 C C . LYS A 1 51 ? 3.633 3.518 -11.178 1.00 0.00 51 LYS A C 18
ATOM 30653 O O . LYS A 1 51 ? 3.692 2.287 -11.123 1.00 0.00 51 LYS A O 18
ATOM 30672 N N . VAL A 1 52 ? 3.012 4.255 -10.250 1.00 0.00 52 VAL A N 18
ATOM 30673 C CA . VAL A 1 52 ? 2.355 3.649 -9.094 1.00 0.00 52 VAL A CA 18
ATOM 30674 C C . VAL A 1 52 ? 0.899 4.110 -8.988 1.00 0.00 52 VAL A C 18
ATOM 30675 O O . VAL A 1 52 ? 0.532 5.149 -9.536 1.00 0.00 52 VAL A O 18
ATOM 30688 N N . PHE A 1 53 ? 0.076 3.342 -8.269 1.00 0.00 53 PHE A N 18
ATOM 30689 C CA . PHE A 1 53 ? -1.325 3.689 -8.088 1.00 0.00 53 PHE A CA 18
ATOM 30690 C C . PHE A 1 53 ? -1.652 3.831 -6.606 1.00 0.00 53 PHE A C 18
ATOM 30691 O O . PHE A 1 53 ? -1.649 2.855 -5.853 1.00 0.00 53 PHE A O 18
ATOM 30708 N N . VAL A 1 54 ? -1.932 5.063 -6.206 1.00 0.00 54 VAL A N 18
ATOM 30709 C CA . VAL A 1 54 ? -2.269 5.373 -4.817 1.00 0.00 54 VAL A CA 18
ATOM 30710 C C . VAL A 1 54 ? -3.782 5.478 -4.628 1.00 0.00 54 VAL A C 18
ATOM 30711 O O . VAL A 1 54 ? -4.471 6.123 -5.420 1.00 0.00 54 VAL A O 18
ATOM 30724 N N . PHE A 1 55 ? -4.291 4.840 -3.573 1.00 0.00 55 PHE A N 18
ATOM 30725 C CA . PHE A 1 55 ? -5.721 4.866 -3.276 1.00 0.00 55 PHE A CA 18
ATOM 30726 C C . PHE A 1 55 ? -5.975 5.383 -1.859 1.00 0.00 55 PHE A C 18
ATOM 30727 O O . PHE A 1 55 ? -5.398 4.881 -0.892 1.00 0.00 55 PHE A O 18
ATOM 30744 N N . ASP A 1 56 ? -6.843 6.389 -1.749 1.00 0.00 56 ASP A N 18
ATOM 30745 C CA . ASP A 1 56 ? -7.181 6.978 -0.455 1.00 0.00 56 ASP A CA 18
ATOM 30746 C C . ASP A 1 56 ? -8.483 6.397 0.086 1.00 0.00 56 ASP A C 18
ATOM 30747 O O . ASP A 1 56 ? -9.422 6.146 -0.672 1.00 0.00 56 ASP A O 18
ATOM 30756 N N . ILE A 1 57 ? -8.537 6.188 1.401 1.00 0.00 57 ILE A N 18
ATOM 30757 C CA . ILE A 1 57 ? -9.729 5.637 2.042 1.00 0.00 57 ILE A CA 18
ATOM 30758 C C . ILE A 1 57 ? -10.063 6.386 3.331 1.00 0.00 57 ILE A C 18
ATOM 30759 O O . ILE A 1 57 ? -9.881 5.865 4.435 1.00 0.00 57 ILE A O 18
ATOM 30775 N N . GLY A 1 58 ? -10.556 7.616 3.182 1.00 0.00 58 GLY A N 18
ATOM 30776 C CA . GLY A 1 58 ? -10.912 8.424 4.338 1.00 0.00 58 GLY A CA 18
ATOM 30777 C C . GLY A 1 58 ? -12.389 8.779 4.387 1.00 0.00 58 GLY A C 18
ATOM 30778 O O . GLY A 1 58 ? -12.762 9.812 4.947 1.00 0.00 58 GLY A O 18
ATOM 30782 N N . SER A 1 59 ? -13.234 7.923 3.805 1.00 0.00 59 SER A N 18
ATOM 30783 C CA . SER A 1 59 ? -14.679 8.156 3.790 1.00 0.00 59 SER A CA 18
ATOM 30784 C C . SER A 1 59 ? -15.448 6.849 3.993 1.00 0.00 59 SER A C 18
ATOM 30785 O O . SER A 1 59 ? -16.448 6.593 3.318 1.00 0.00 59 SER A O 18
ATOM 30793 N N . LEU A 1 60 ? -14.972 6.022 4.927 1.00 0.00 60 LEU A N 18
ATOM 30794 C CA . LEU A 1 60 ? -15.610 4.739 5.220 1.00 0.00 60 LEU A CA 18
ATOM 30795 C C . LEU A 1 60 ? -15.714 4.511 6.728 1.00 0.00 60 LEU A C 18
ATOM 30796 O O . LEU A 1 60 ? -14.698 4.451 7.422 1.00 0.00 60 LEU A O 18
ATOM 30812 N N . PRO A 1 61 ? -16.948 4.377 7.253 1.00 0.00 61 PRO A N 18
ATOM 30813 C CA . PRO A 1 61 ? -17.180 4.147 8.686 1.00 0.00 61 PRO A CA 18
ATOM 30814 C C . PRO A 1 61 ? -16.767 2.742 9.126 1.00 0.00 61 PRO A C 18
ATOM 30815 O O . PRO A 1 61 ? -16.248 1.960 8.326 1.00 0.00 61 PRO A O 18
ATOM 30826 N N . ARG A 1 62 ? -17.002 2.426 10.402 1.00 0.00 62 ARG A N 18
ATOM 30827 C CA . ARG A 1 62 ? -16.655 1.113 10.946 1.00 0.00 62 ARG A CA 18
ATOM 30828 C C . ARG A 1 62 ? -17.376 -0.008 10.194 1.00 0.00 62 ARG A C 18
ATOM 30829 O O . ARG A 1 62 ? -16.826 -1.093 10.019 1.00 0.00 62 ARG A O 18
ATOM 30850 N N . ASN A 1 63 ? -18.607 0.262 9.749 1.00 0.00 63 ASN A N 18
ATOM 30851 C CA . ASN A 1 63 ? -19.395 -0.728 9.014 1.00 0.00 63 ASN A CA 18
ATOM 30852 C C . ASN A 1 63 ? -18.671 -1.169 7.744 1.00 0.00 63 ASN A C 18
ATOM 30853 O O . ASN A 1 63 ? -18.494 -2.364 7.505 1.00 0.00 63 ASN A O 18
ATOM 30864 N N . GLU A 1 64 ? -18.251 -0.197 6.935 1.00 0.00 64 GLU A N 18
ATOM 30865 C CA . GLU A 1 64 ? -17.542 -0.487 5.690 1.00 0.00 64 GLU A CA 18
ATOM 30866 C C . GLU A 1 64 ? -16.131 -1.001 5.975 1.00 0.00 64 GLU A C 18
ATOM 30867 O O . GLU A 1 64 ? -15.681 -1.970 5.364 1.00 0.00 64 GLU A O 18
ATOM 30879 N N . GLN A 1 65 ? -15.440 -0.343 6.908 1.00 0.00 65 GLN A N 18
ATOM 30880 C CA . GLN A 1 65 ? -14.082 -0.727 7.280 1.00 0.00 65 GLN A CA 18
ATOM 30881 C C . GLN A 1 65 ? -14.027 -2.173 7.772 1.00 0.00 65 GLN A C 18
ATOM 30882 O O . GLN A 1 65 ? -13.043 -2.875 7.537 1.00 0.00 65 GLN A O 18
ATOM 30896 N N . GLU A 1 66 ? -15.084 -2.615 8.457 1.00 0.00 66 GLU A N 18
ATOM 30897 C CA . GLU A 1 66 ? -15.151 -3.979 8.979 1.00 0.00 66 GLU A CA 18
ATOM 30898 C C . GLU A 1 66 ? -15.001 -5.006 7.856 1.00 0.00 66 GLU A C 18
ATOM 30899 O O . GLU A 1 66 ? -14.199 -5.936 7.959 1.00 0.00 66 GLU A O 18
ATOM 30911 N N . LYS A 1 67 ? -15.775 -4.830 6.784 1.00 0.00 67 LYS A N 18
ATOM 30912 C CA . LYS A 1 67 ? -15.724 -5.742 5.643 1.00 0.00 67 LYS A CA 18
ATOM 30913 C C . LYS A 1 67 ? -14.327 -5.770 5.026 1.00 0.00 67 LYS A C 18
ATOM 30914 O O . LYS A 1 67 ? -13.815 -6.834 4.676 1.00 0.00 67 LYS A O 18
ATOM 30933 N N . TRP A 1 68 ? -13.713 -4.594 4.902 1.00 0.00 68 TRP A N 18
ATOM 30934 C CA . TRP A 1 68 ? -12.372 -4.484 4.332 1.00 0.00 68 TRP A CA 18
ATOM 30935 C C . TRP A 1 68 ? -11.328 -5.104 5.260 1.00 0.00 68 TRP A C 18
ATOM 30936 O O . TRP A 1 68 ? -10.321 -5.642 4.799 1.00 0.00 68 TRP A O 18
ATOM 30957 N N . ARG A 1 69 ? -11.574 -5.027 6.572 1.00 0.00 69 ARG A N 18
ATOM 30958 C CA . ARG A 1 69 ? -10.659 -5.585 7.567 1.00 0.00 69 ARG A CA 18
ATOM 30959 C C . ARG A 1 69 ? -10.427 -7.075 7.321 1.00 0.00 69 ARG A C 18
ATOM 30960 O O . ARG A 1 69 ? -9.288 -7.543 7.328 1.00 0.00 69 ARG A O 18
ATOM 30981 N N . ILE A 1 70 ? -11.515 -7.815 7.104 1.00 0.00 70 ILE A N 18
ATOM 30982 C CA . ILE A 1 70 ? -11.432 -9.253 6.859 1.00 0.00 70 ILE A CA 18
ATOM 30983 C C . ILE A 1 70 ? -10.968 -9.544 5.431 1.00 0.00 70 ILE A C 18
ATOM 30984 O O . ILE A 1 70 ? -10.115 -10.406 5.214 1.00 0.00 70 ILE A O 18
ATOM 31000 N N . ALA A 1 71 ? -11.541 -8.826 4.463 1.00 0.00 71 ALA A N 18
ATOM 31001 C CA . ALA A 1 71 ? -11.194 -9.009 3.052 1.00 0.00 71 ALA A CA 18
ATOM 31002 C C . ALA A 1 71 ? -9.691 -8.855 2.817 1.00 0.00 71 ALA A C 18
ATOM 31003 O O . ALA A 1 71 ? -9.060 -9.725 2.215 1.00 0.00 71 ALA A O 18
ATOM 31010 N N . PHE A 1 72 ? -9.122 -7.744 3.290 1.00 0.00 72 PHE A N 18
ATOM 31011 C CA . PHE A 1 72 ? -7.693 -7.479 3.124 1.00 0.00 72 PHE A CA 18
ATOM 31012 C C . PHE A 1 72 ? -6.849 -8.554 3.809 1.00 0.00 72 PHE A C 18
ATOM 31013 O O . PHE A 1 72 ? -5.923 -9.099 3.208 1.00 0.00 72 PHE A O 18
ATOM 31030 N N . GLN A 1 73 ? -7.178 -8.863 5.066 1.00 0.00 73 GLN A N 18
ATOM 31031 C CA . GLN A 1 73 ? -6.445 -9.880 5.825 1.00 0.00 73 GLN A CA 18
ATOM 31032 C C . GLN A 1 73 ? -6.532 -11.254 5.152 1.00 0.00 73 GLN A C 18
ATOM 31033 O O . GLN A 1 73 ? -5.669 -12.108 5.356 1.00 0.00 73 GLN A O 18
ATOM 31047 N N . LYS A 1 74 ? -7.574 -11.462 4.347 1.00 0.00 74 LYS A N 18
ATOM 31048 C CA . LYS A 1 74 ? -7.763 -12.726 3.648 1.00 0.00 74 LYS A CA 18
ATOM 31049 C C . LYS A 1 74 ? -6.883 -12.802 2.398 1.00 0.00 74 LYS A C 18
ATOM 31050 O O . LYS A 1 74 ? -6.456 -13.885 1.998 1.00 0.00 74 LYS A O 18
ATOM 31069 N N . VAL A 1 75 ? -6.621 -11.648 1.781 1.00 0.00 75 VAL A N 18
ATOM 31070 C CA . VAL A 1 75 ? -5.802 -11.589 0.575 1.00 0.00 75 VAL A CA 18
ATOM 31071 C C . VAL A 1 75 ? -4.315 -11.480 0.913 1.00 0.00 75 VAL A C 18
ATOM 31072 O O . VAL A 1 75 ? -3.494 -12.205 0.351 1.00 0.00 75 VAL A O 18
ATOM 31085 N N . VAL A 1 76 ? -3.971 -10.566 1.821 1.00 0.00 76 VAL A N 18
ATOM 31086 C CA . VAL A 1 76 ? -2.576 -10.370 2.208 1.00 0.00 76 VAL A CA 18
ATOM 31087 C C . VAL A 1 76 ? -2.316 -10.748 3.669 1.00 0.00 76 VAL A C 18
ATOM 31088 O O . VAL A 1 76 ? -1.260 -11.294 3.993 1.00 0.00 76 VAL A O 18
ATOM 31101 N N . GLY A 1 77 ? -3.273 -10.449 4.547 1.00 0.00 77 GLY A N 18
ATOM 31102 C CA . GLY A 1 77 ? -3.111 -10.760 5.960 1.00 0.00 77 GLY A CA 18
ATOM 31103 C C . GLY A 1 77 ? -2.470 -9.621 6.734 1.00 0.00 77 GLY A C 18
ATOM 31104 O O . GLY A 1 77 ? -1.722 -9.855 7.685 1.00 0.00 77 GLY A O 18
ATOM 31108 N N . SER A 1 78 ? -2.762 -8.382 6.327 1.00 0.00 78 SER A N 18
ATOM 31109 C CA . SER A 1 78 ? -2.214 -7.202 6.985 1.00 0.00 78 SER A CA 18
ATOM 31110 C C . SER A 1 78 ? -3.004 -5.953 6.601 1.00 0.00 78 SER A C 18
ATOM 31111 O O . SER A 1 78 ? -2.723 -5.311 5.586 1.00 0.00 78 SER A O 18
ATOM 31119 N N . ARG A 1 79 ? -3.996 -5.610 7.425 1.00 0.00 79 ARG A N 18
ATOM 31120 C CA . ARG A 1 79 ? -4.833 -4.438 7.183 1.00 0.00 79 ARG A CA 18
ATOM 31121 C C . ARG A 1 79 ? -4.344 -3.238 8.002 1.00 0.00 79 ARG A C 18
ATOM 31122 O O . ARG A 1 79 ? -5.141 -2.412 8.452 1.00 0.00 79 ARG A O 18
ATOM 31143 N N . ASN A 1 80 ? -3.026 -3.150 8.189 1.00 0.00 80 ASN A N 18
ATOM 31144 C CA . ASN A 1 80 ? -2.427 -2.057 8.950 1.00 0.00 80 ASN A CA 18
ATOM 31145 C C . ASN A 1 80 ? -1.978 -0.933 8.021 1.00 0.00 80 ASN A C 18
ATOM 31146 O O . ASN A 1 80 ? -1.041 -1.101 7.240 1.00 0.00 80 ASN A O 18
ATOM 31157 N N . LEU A 1 81 ? -2.646 0.217 8.120 1.00 0.00 81 LEU A N 18
ATOM 31158 C CA . LEU A 1 81 ? -2.305 1.373 7.289 1.00 0.00 81 LEU A CA 18
ATOM 31159 C C . LEU A 1 81 ? -1.280 2.267 7.989 1.00 0.00 81 LEU A C 18
ATOM 31160 O O . LEU A 1 81 ? -1.278 2.375 9.217 1.00 0.00 81 LEU A O 18
ATOM 31176 N N . PRO A 1 82 ? -0.389 2.923 7.217 1.00 0.00 82 PRO A N 18
ATOM 31177 C CA . PRO A 1 82 ? -0.355 2.821 5.750 1.00 0.00 82 PRO A CA 18
ATOM 31178 C C . PRO A 1 82 ? 0.155 1.462 5.275 1.00 0.00 82 PRO A C 18
ATOM 31179 O O . PRO A 1 82 ? 1.216 1.000 5.702 1.00 0.00 82 PRO A O 18
ATOM 31190 N N . THR A 1 83 ? -0.613 0.823 4.393 1.00 0.00 83 THR A N 18
ATOM 31191 C CA . THR A 1 83 ? -0.246 -0.489 3.862 1.00 0.00 83 THR A CA 18
ATOM 31192 C C . THR A 1 83 ? 0.334 -0.365 2.455 1.00 0.00 83 THR A C 18
ATOM 31193 O O . THR A 1 83 ? -0.248 0.296 1.591 1.00 0.00 83 THR A O 18
ATOM 31204 N N . ILE A 1 84 ? 1.479 -1.009 2.231 1.00 0.00 84 ILE A N 18
ATOM 31205 C CA . ILE A 1 84 ? 2.136 -0.978 0.929 1.00 0.00 84 ILE A CA 18
ATOM 31206 C C . ILE A 1 84 ? 2.205 -2.379 0.322 1.00 0.00 84 ILE A C 18
ATOM 31207 O O . ILE A 1 84 ? 2.937 -3.242 0.812 1.00 0.00 84 ILE A O 18
ATOM 31223 N N . VAL A 1 85 ? 1.445 -2.595 -0.754 1.00 0.00 85 VAL A N 18
ATOM 31224 C CA . VAL A 1 85 ? 1.427 -3.888 -1.435 1.00 0.00 85 VAL A CA 18
ATOM 31225 C C . VAL A 1 85 ? 2.084 -3.788 -2.811 1.00 0.00 85 VAL A C 18
ATOM 31226 O O . VAL A 1 85 ? 1.662 -2.995 -3.655 1.00 0.00 85 VAL A O 18
ATOM 31239 N N . VAL A 1 86 ? 3.124 -4.593 -3.022 1.00 0.00 86 VAL A N 18
ATOM 31240 C CA . VAL A 1 86 ? 3.852 -4.600 -4.287 1.00 0.00 86 VAL A CA 18
ATOM 31241 C C . VAL A 1 86 ? 3.871 -6.000 -4.896 1.00 0.00 86 VAL A C 18
ATOM 31242 O O . VAL A 1 86 ? 4.245 -6.967 -4.230 1.00 0.00 86 VAL A O 18
ATOM 31255 N N . ASN A 1 87 ? 3.463 -6.100 -6.162 1.00 0.00 87 ASN A N 18
ATOM 31256 C CA . ASN A 1 87 ? 3.427 -7.382 -6.867 1.00 0.00 87 ASN A CA 18
ATOM 31257 C C . ASN A 1 87 ? 2.482 -8.367 -6.174 1.00 0.00 87 ASN A C 18
ATOM 31258 O O . ASN A 1 87 ? 2.772 -9.561 -6.082 1.00 0.00 87 ASN A O 18
ATOM 31269 N N . GLY A 1 88 ? 1.347 -7.857 -5.690 1.00 0.00 88 GLY A N 18
ATOM 31270 C CA . GLY A 1 88 ? 0.373 -8.698 -5.014 1.00 0.00 88 GLY A CA 18
ATOM 31271 C C . GLY A 1 88 ? 0.931 -9.360 -3.769 1.00 0.00 88 GLY A C 18
ATOM 31272 O O . GLY A 1 88 ? 0.798 -10.573 -3.592 1.00 0.00 88 GLY A O 18
ATOM 31276 N N . LYS A 1 89 ? 1.554 -8.562 -2.908 1.00 0.00 89 LYS A N 18
ATOM 31277 C CA . LYS A 1 89 ? 2.137 -9.063 -1.669 1.00 0.00 89 LYS A CA 18
ATOM 31278 C C . LYS A 1 89 ? 2.624 -7.913 -0.794 1.00 0.00 89 LYS A C 18
ATOM 31279 O O . LYS A 1 89 ? 3.273 -6.981 -1.273 1.00 0.00 89 LYS A O 18
ATOM 31298 N N . PHE A 1 90 ? 2.300 -7.991 0.492 1.00 0.00 90 PHE A N 18
ATOM 31299 C CA . PHE A 1 90 ? 2.697 -6.968 1.460 1.00 0.00 90 PHE A CA 18
ATOM 31300 C C . PHE A 1 90 ? 4.210 -6.970 1.665 1.00 0.00 90 PHE A C 18
ATOM 31301 O O . PHE A 1 90 ? 4.761 -7.873 2.299 1.00 0.00 90 PHE A O 18
ATOM 31318 N N . TRP A 1 91 ? 4.874 -5.954 1.122 1.00 0.00 91 TRP A N 18
ATOM 31319 C CA . TRP A 1 91 ? 6.324 -5.828 1.241 1.00 0.00 91 TRP A CA 18
ATOM 31320 C C . TRP A 1 91 ? 6.717 -4.555 2.003 1.00 0.00 91 TRP A C 18
ATOM 31321 O O . TRP A 1 91 ? 7.802 -4.491 2.583 1.00 0.00 91 TRP A O 18
ATOM 31342 N N . GLY A 1 92 ? 5.838 -3.546 2.001 1.00 0.00 92 GLY A N 18
ATOM 31343 C CA . GLY A 1 92 ? 6.138 -2.306 2.694 1.00 0.00 92 GLY A CA 18
ATOM 31344 C C . GLY A 1 92 ? 5.242 -2.063 3.892 1.00 0.00 92 GLY A C 18
ATOM 31345 O O . GLY A 1 92 ? 4.038 -2.316 3.837 1.00 0.00 92 GLY A O 18
ATOM 31349 N N . THR A 1 93 ? 5.838 -1.560 4.971 1.00 0.00 93 THR A N 18
ATOM 31350 C CA . THR A 1 93 ? 5.101 -1.265 6.200 1.00 0.00 93 THR A CA 18
ATOM 31351 C C . THR A 1 93 ? 5.228 0.215 6.565 1.00 0.00 93 THR A C 18
ATOM 31352 O O . THR A 1 93 ? 5.889 0.982 5.862 1.00 0.00 93 THR A O 18
ATOM 31363 N N . GLU A 1 94 ? 4.604 0.608 7.677 1.00 0.00 94 GLU A N 18
ATOM 31364 C CA . GLU A 1 94 ? 4.659 1.992 8.140 1.00 0.00 94 GLU A CA 18
ATOM 31365 C C . GLU A 1 94 ? 6.049 2.339 8.680 1.00 0.00 94 GLU A C 18
ATOM 31366 O O . GLU A 1 94 ? 6.527 3.462 8.509 1.00 0.00 94 GLU A O 18
ATOM 31378 N N . SER A 1 95 ? 6.692 1.369 9.334 1.00 0.00 95 SER A N 18
ATOM 31379 C CA . SER A 1 95 ? 8.024 1.576 9.903 1.00 0.00 95 SER A CA 18
ATOM 31380 C C . SER A 1 95 ? 9.129 1.108 8.953 1.00 0.00 95 SER A C 18
ATOM 31381 O O . SER A 1 95 ? 10.256 1.597 9.024 1.00 0.00 95 SER A O 18
ATOM 31389 N N . GLN A 1 96 ? 8.808 0.162 8.067 1.00 0.00 96 GLN A N 18
ATOM 31390 C CA . GLN A 1 96 ? 9.789 -0.358 7.114 1.00 0.00 96 GLN A CA 18
ATOM 31391 C C . GLN A 1 96 ? 10.451 0.775 6.326 1.00 0.00 96 GLN A C 18
ATOM 31392 O O . GLN A 1 96 ? 11.629 0.687 5.974 1.00 0.00 96 GLN A O 18
ATOM 31406 N N . LEU A 1 97 ? 9.693 1.839 6.058 1.00 0.00 97 LEU A N 18
ATOM 31407 C CA . LEU A 1 97 ? 10.214 2.990 5.317 1.00 0.00 97 LEU A CA 18
ATOM 31408 C C . LEU A 1 97 ? 11.339 3.668 6.096 1.00 0.00 97 LEU A C 18
ATOM 31409 O O . LEU A 1 97 ? 12.419 3.912 5.555 1.00 0.00 97 LEU A O 18
ATOM 31425 N N . HIS A 1 98 ? 11.082 3.961 7.370 1.00 0.00 98 HIS A N 18
ATOM 31426 C CA . HIS A 1 98 ? 12.076 4.604 8.229 1.00 0.00 98 HIS A CA 18
ATOM 31427 C C . HIS A 1 98 ? 13.301 3.706 8.417 1.00 0.00 98 HIS A C 18
ATOM 31428 O O . HIS A 1 98 ? 14.426 4.195 8.516 1.00 0.00 98 HIS A O 18
ATOM 31443 N N . ARG A 1 99 ? 13.073 2.391 8.464 1.00 0.00 99 ARG A N 18
ATOM 31444 C CA . ARG A 1 99 ? 14.161 1.430 8.639 1.00 0.00 99 ARG A CA 18
ATOM 31445 C C . ARG A 1 99 ? 14.993 1.297 7.363 1.00 0.00 99 ARG A C 18
ATOM 31446 O O . ARG A 1 99 ? 16.222 1.246 7.419 1.00 0.00 99 ARG A O 18
ATOM 31467 N N . PHE A 1 100 ? 14.316 1.240 6.217 1.00 0.00 100 PHE A N 18
ATOM 31468 C CA . PHE A 1 100 ? 14.991 1.116 4.922 1.00 0.00 100 PHE A CA 18
ATOM 31469 C C . PHE A 1 100 ? 15.788 2.377 4.596 1.00 0.00 100 PHE A C 18
ATOM 31470 O O . PHE A 1 100 ? 16.933 2.297 4.150 1.00 0.00 100 PHE A O 18
ATOM 31487 N N . GLU A 1 101 ? 15.172 3.540 4.818 1.00 0.00 101 GLU A N 18
ATOM 31488 C CA . GLU A 1 101 ? 15.824 4.822 4.546 1.00 0.00 101 GLU A CA 18
ATOM 31489 C C . GLU A 1 101 ? 17.077 4.990 5.400 1.00 0.00 101 GLU A C 18
ATOM 31490 O O . GLU A 1 101 ? 18.139 5.351 4.894 1.00 0.00 101 GLU A O 18
ATOM 31502 N N . ALA A 1 102 ? 16.940 4.721 6.698 1.00 0.00 102 ALA A N 18
ATOM 31503 C CA . ALA A 1 102 ? 18.056 4.834 7.634 1.00 0.00 102 ALA A CA 18
ATOM 31504 C C . ALA A 1 102 ? 19.191 3.879 7.262 1.00 0.00 102 ALA A C 18
ATOM 31505 O O . ALA A 1 102 ? 20.366 4.224 7.384 1.00 0.00 102 ALA A O 18
ATOM 31512 N N . LYS A 1 103 ? 18.829 2.678 6.804 1.00 0.00 103 LYS A N 18
ATOM 31513 C CA . LYS A 1 103 ? 19.815 1.676 6.408 1.00 0.00 103 LYS A CA 18
ATOM 31514 C C . LYS A 1 103 ? 20.482 2.041 5.080 1.00 0.00 103 LYS A C 18
ATOM 31515 O O . LYS A 1 103 ? 21.597 1.602 4.799 1.00 0.00 103 LYS A O 18
ATOM 31534 N N . GLY A 1 104 ? 19.788 2.833 4.260 1.00 0.00 104 GLY A N 18
ATOM 31535 C CA . GLY A 1 104 ? 20.325 3.228 2.968 1.00 0.00 104 GLY A CA 18
ATOM 31536 C C . GLY A 1 104 ? 20.093 2.177 1.895 1.00 0.00 104 GLY A C 18
ATOM 31537 O O . GLY A 1 104 ? 20.812 2.138 0.895 1.00 0.00 104 GLY A O 18
ATOM 31541 N N . THR A 1 105 ? 19.090 1.323 2.103 1.00 0.00 105 THR A N 18
ATOM 31542 C CA . THR A 1 105 ? 18.765 0.262 1.150 1.00 0.00 105 THR A CA 18
ATOM 31543 C C . THR A 1 105 ? 17.500 0.588 0.345 1.00 0.00 105 THR A C 18
ATOM 31544 O O . THR A 1 105 ? 17.265 -0.003 -0.710 1.00 0.00 105 THR A O 18
ATOM 31555 N N . LEU A 1 106 ? 16.690 1.531 0.842 1.00 0.00 106 LEU A N 18
ATOM 31556 C CA . LEU A 1 106 ? 15.460 1.926 0.156 1.00 0.00 106 LEU A CA 18
ATOM 31557 C C . LEU A 1 106 ? 15.746 2.338 -1.287 1.00 0.00 106 LEU A C 18
ATOM 31558 O O . LEU A 1 106 ? 15.065 1.895 -2.213 1.00 0.00 106 LEU A O 18
ATOM 31574 N N . GLU A 1 107 ? 16.761 3.184 -1.474 1.00 0.00 107 GLU A N 18
ATOM 31575 C CA . GLU A 1 107 ? 17.140 3.651 -2.806 1.00 0.00 107 GLU A CA 18
ATOM 31576 C C . GLU A 1 107 ? 17.460 2.474 -3.726 1.00 0.00 107 GLU A C 18
ATOM 31577 O O . GLU A 1 107 ? 17.011 2.432 -4.871 1.00 0.00 107 GLU A O 18
ATOM 31589 N N . GLU A 1 108 ? 18.230 1.514 -3.210 1.00 0.00 108 GLU A N 18
ATOM 31590 C CA . GLU A 1 108 ? 18.602 0.328 -3.978 1.00 0.00 108 GLU A CA 18
ATOM 31591 C C . GLU A 1 108 ? 17.367 -0.495 -4.343 1.00 0.00 108 GLU A C 18
ATOM 31592 O O . GLU A 1 108 ? 17.282 -1.047 -5.442 1.00 0.00 108 GLU A O 18
ATOM 31604 N N . GLU A 1 109 ? 16.410 -0.571 -3.415 1.00 0.00 109 GLU A N 18
ATOM 31605 C CA . GLU A 1 109 ? 15.178 -1.325 -3.642 1.00 0.00 109 GLU A CA 18
ATOM 31606 C C . GLU A 1 109 ? 14.384 -0.746 -4.809 1.00 0.00 109 GLU A C 18
ATOM 31607 O O . GLU A 1 109 ? 13.950 -1.482 -5.697 1.00 0.00 109 GLU A O 18
ATOM 31619 N N . LEU A 1 110 ? 14.193 0.574 -4.802 1.00 0.00 110 LEU A N 18
ATOM 31620 C CA . LEU A 1 110 ? 13.449 1.252 -5.856 1.00 0.00 110 LEU A CA 18
ATOM 31621 C C . LEU A 1 110 ? 14.076 0.996 -7.227 1.00 0.00 110 LEU A C 18
ATOM 31622 O O . LEU A 1 110 ? 13.365 0.777 -8.209 1.00 0.00 110 LEU A O 18
ATOM 31638 N N . THR A 1 111 ? 15.407 1.013 -7.285 1.00 0.00 111 THR A N 18
ATOM 31639 C CA . THR A 1 111 ? 16.122 0.768 -8.538 1.00 0.00 111 THR A CA 18
ATOM 31640 C C . THR A 1 111 ? 15.967 -0.691 -8.974 1.00 0.00 111 THR A C 18
ATOM 31641 O O . THR A 1 111 ? 15.911 -0.985 -10.169 1.00 0.00 111 THR A O 18
ATOM 31652 N N . LYS A 1 112 ? 15.892 -1.601 -7.996 1.00 0.00 112 LYS A N 18
ATOM 31653 C CA . LYS A 1 112 ? 15.739 -3.027 -8.274 1.00 0.00 112 LYS A CA 18
ATOM 31654 C C . LYS A 1 112 ? 14.377 -3.325 -8.902 1.00 0.00 112 LYS A C 18
ATOM 31655 O O . LYS A 1 112 ? 14.296 -4.004 -9.926 1.00 0.00 112 LYS A O 18
ATOM 31674 N N . ILE A 1 113 ? 13.311 -2.812 -8.285 1.00 0.00 113 ILE A N 18
ATOM 31675 C CA . ILE A 1 113 ? 11.952 -3.025 -8.789 1.00 0.00 113 ILE A CA 18
ATOM 31676 C C . ILE A 1 113 ? 11.737 -2.351 -10.147 1.00 0.00 113 ILE A C 18
ATOM 31677 O O . ILE A 1 113 ? 10.872 -2.767 -10.919 1.00 0.00 113 ILE A O 18
ATOM 31693 N N . GLY A 1 114 ? 12.520 -1.310 -10.429 1.00 0.00 114 GLY A N 18
ATOM 31694 C CA . GLY A 1 114 ? 12.390 -0.599 -11.690 1.00 0.00 114 GLY A CA 18
ATOM 31695 C C . GLY A 1 114 ? 11.638 0.715 -11.549 1.00 0.00 114 GLY A C 18
ATOM 31696 O O . GLY A 1 114 ? 11.067 1.213 -12.521 1.00 0.00 114 GLY A O 18
ATOM 31700 N N . LEU A 1 115 ? 11.643 1.282 -10.341 1.00 0.00 115 LEU A N 18
ATOM 31701 C CA . LEU A 1 115 ? 10.962 2.549 -10.087 1.00 0.00 115 LEU A CA 18
ATOM 31702 C C . LEU A 1 115 ? 11.843 3.727 -10.508 1.00 0.00 115 LEU A C 18
ATOM 31703 O O . LEU A 1 115 ? 11.362 4.681 -11.123 1.00 0.00 115 LEU A O 18
ATOM 31719 N N . LEU A 1 116 ? 13.132 3.648 -10.177 1.00 0.00 116 LEU A N 18
ATOM 31720 C CA . LEU A 1 116 ? 14.083 4.701 -10.522 1.00 0.00 116 LEU A CA 18
ATOM 31721 C C . LEU A 1 116 ? 15.166 4.175 -11.456 1.00 0.00 116 LEU A C 18
ATOM 31722 O O . LEU A 1 116 ? 15.608 3.031 -11.318 1.00 0.00 116 LEU A O 18
ATOM 31738 N N . PRO A 1 117 ? 15.611 5.005 -12.420 1.00 0.00 117 PRO A N 18
ATOM 31739 C CA . PRO A 1 117 ? 16.651 4.616 -13.381 1.00 0.00 117 PRO A CA 18
ATOM 31740 C C . PRO A 1 117 ? 17.947 4.198 -12.694 1.00 0.00 117 PRO A C 18
ATOM 31741 O O . PRO A 1 117 ? 18.703 3.414 -13.296 1.00 0.00 117 PRO A O 18
ATOM 31753 N N . MET A 1 9 ? -14.608 -13.543 2.467 1.00 0.00 9 MET A N 19
ATOM 31754 C CA . MET A 1 9 ? -15.622 -13.827 1.413 1.00 0.00 9 MET A CA 19
ATOM 31755 C C . MET A 1 9 ? -14.986 -13.828 0.029 1.00 0.00 9 MET A C 19
ATOM 31756 O O . MET A 1 9 ? -14.218 -12.925 -0.308 1.00 0.00 9 MET A O 19
ATOM 31770 N N . SER A 1 10 ? -15.316 -14.839 -0.774 1.00 0.00 10 SER A N 19
ATOM 31771 C CA . SER A 1 10 ? -14.782 -14.949 -2.132 1.00 0.00 10 SER A CA 19
ATOM 31772 C C . SER A 1 10 ? -15.057 -13.678 -2.934 1.00 0.00 10 SER A C 19
ATOM 31773 O O . SER A 1 10 ? -14.265 -13.303 -3.800 1.00 0.00 10 SER A O 19
ATOM 31781 N N . ALA A 1 11 ? -16.182 -13.019 -2.633 1.00 0.00 11 ALA A N 19
ATOM 31782 C CA . ALA A 1 11 ? -16.565 -11.785 -3.319 1.00 0.00 11 ALA A CA 19
ATOM 31783 C C . ALA A 1 11 ? -15.463 -10.727 -3.236 1.00 0.00 11 ALA A C 19
ATOM 31784 O O . ALA A 1 11 ? -15.349 -9.875 -4.115 1.00 0.00 11 ALA A O 19
ATOM 31791 N N . PHE A 1 12 ? -14.649 -10.789 -2.180 1.00 0.00 12 PHE A N 19
ATOM 31792 C CA . PHE A 1 12 ? -13.554 -9.842 -2.002 1.00 0.00 12 PHE A CA 19
ATOM 31793 C C . PHE A 1 12 ? -12.200 -10.511 -2.247 1.00 0.00 12 PHE A C 19
ATOM 31794 O O . PHE A 1 12 ? -11.301 -9.901 -2.826 1.00 0.00 12 PHE A O 19
ATOM 31811 N N . VAL A 1 13 ? -12.052 -11.765 -1.806 1.00 0.00 13 VAL A N 19
ATOM 31812 C CA . VAL A 1 13 ? -10.797 -12.502 -1.983 1.00 0.00 13 VAL A CA 19
ATOM 31813 C C . VAL A 1 13 ? -10.465 -12.684 -3.465 1.00 0.00 13 VAL A C 19
ATOM 31814 O O . VAL A 1 13 ? -9.400 -12.270 -3.926 1.00 0.00 13 VAL A O 19
ATOM 31827 N N . THR A 1 14 ? -11.384 -13.305 -4.206 1.00 0.00 14 THR A N 19
ATOM 31828 C CA . THR A 1 14 ? -11.189 -13.544 -5.635 1.00 0.00 14 THR A CA 19
ATOM 31829 C C . THR A 1 14 ? -11.130 -12.229 -6.414 1.00 0.00 14 THR A C 19
ATOM 31830 O O . THR A 1 14 ? -10.248 -12.039 -7.250 1.00 0.00 14 THR A O 19
ATOM 31841 N N . LYS A 1 15 ? -12.076 -11.328 -6.134 1.00 0.00 15 LYS A N 19
ATOM 31842 C CA . LYS A 1 15 ? -12.128 -10.032 -6.815 1.00 0.00 15 LYS A CA 19
ATOM 31843 C C . LYS A 1 15 ? -10.849 -9.227 -6.570 1.00 0.00 15 LYS A C 19
ATOM 31844 O O . LYS A 1 15 ? -10.394 -8.494 -7.450 1.00 0.00 15 LYS A O 19
ATOM 31863 N N . ALA A 1 16 ? -10.269 -9.374 -5.376 1.00 0.00 16 ALA A N 19
ATOM 31864 C CA . ALA A 1 16 ? -9.036 -8.668 -5.029 1.00 0.00 16 ALA A CA 19
ATOM 31865 C C . ALA A 1 16 ? -7.894 -9.101 -5.941 1.00 0.00 16 ALA A C 19
ATOM 31866 O O . ALA A 1 16 ? -7.137 -8.267 -6.437 1.00 0.00 16 ALA A O 19
ATOM 31873 N N . GLU A 1 17 ? -7.788 -10.412 -6.164 1.00 0.00 17 GLU A N 19
ATOM 31874 C CA . GLU A 1 17 ? -6.744 -10.966 -7.029 1.00 0.00 17 GLU A CA 19
ATOM 31875 C C . GLU A 1 17 ? -6.837 -10.384 -8.439 1.00 0.00 17 GLU A C 19
ATOM 31876 O O . GLU A 1 17 ? -5.822 -10.179 -9.102 1.00 0.00 17 GLU A O 19
ATOM 31888 N N . GLU A 1 18 ? -8.063 -10.114 -8.887 1.00 0.00 18 GLU A N 19
ATOM 31889 C CA . GLU A 1 18 ? -8.286 -9.544 -10.212 1.00 0.00 18 GLU A CA 19
ATOM 31890 C C . GLU A 1 18 ? -7.810 -8.089 -10.264 1.00 0.00 18 GLU A C 19
ATOM 31891 O O . GLU A 1 18 ? -7.277 -7.641 -11.281 1.00 0.00 18 GLU A O 19
ATOM 31903 N N . MET A 1 19 ? -8.002 -7.360 -9.160 1.00 0.00 19 MET A N 19
ATOM 31904 C CA . MET A 1 19 ? -7.588 -5.958 -9.077 1.00 0.00 19 MET A CA 19
ATOM 31905 C C . MET A 1 19 ? -6.064 -5.834 -9.061 1.00 0.00 19 MET A C 19
ATOM 31906 O O . MET A 1 19 ? -5.495 -5.014 -9.782 1.00 0.00 19 MET A O 19
ATOM 31920 N N . ILE A 1 20 ? -5.407 -6.660 -8.240 1.00 0.00 20 ILE A N 19
ATOM 31921 C CA . ILE A 1 20 ? -3.953 -6.651 -8.137 1.00 0.00 20 ILE A CA 19
ATOM 31922 C C . ILE A 1 20 ? -3.299 -7.260 -9.378 1.00 0.00 20 ILE A C 19
ATOM 31923 O O . ILE A 1 20 ? -2.095 -7.107 -9.587 1.00 0.00 20 ILE A O 19
ATOM 31939 N N . LYS A 1 21 ? -4.091 -7.953 -10.202 1.00 0.00 21 LYS A N 19
ATOM 31940 C CA . LYS A 1 21 ? -3.577 -8.576 -11.414 1.00 0.00 21 LYS A CA 19
ATOM 31941 C C . LYS A 1 21 ? -3.039 -7.522 -12.382 1.00 0.00 21 LYS A C 19
ATOM 31942 O O . LYS A 1 21 ? -1.844 -7.493 -12.678 1.00 0.00 21 LYS A O 19
ATOM 31961 N N . SER A 1 22 ? -3.930 -6.652 -12.865 1.00 0.00 22 SER A N 19
ATOM 31962 C CA . SER A 1 22 ? -3.546 -5.588 -13.794 1.00 0.00 22 SER A CA 19
ATOM 31963 C C . SER A 1 22 ? -3.057 -4.353 -13.039 1.00 0.00 22 SER A C 19
ATOM 31964 O O . SER A 1 22 ? -2.301 -3.546 -13.584 1.00 0.00 22 SER A O 19
ATOM 31972 N N . HIS A 1 23 ? -3.486 -4.215 -11.783 1.00 0.00 23 HIS A N 19
ATOM 31973 C CA . HIS A 1 23 ? -3.081 -3.082 -10.957 1.00 0.00 23 HIS A CA 19
ATOM 31974 C C . HIS A 1 23 ? -2.360 -3.560 -9.695 1.00 0.00 23 HIS A C 19
ATOM 31975 O O . HIS A 1 23 ? -2.811 -3.305 -8.576 1.00 0.00 23 HIS A O 19
ATOM 31990 N N . PRO A 1 24 ? -1.221 -4.262 -9.860 1.00 0.00 24 PRO A N 19
ATOM 31991 C CA . PRO A 1 24 ? -0.434 -4.778 -8.731 1.00 0.00 24 PRO A CA 19
ATOM 31992 C C . PRO A 1 24 ? 0.239 -3.669 -7.916 1.00 0.00 24 PRO A C 19
ATOM 31993 O O . PRO A 1 24 ? 0.667 -3.902 -6.785 1.00 0.00 24 PRO A O 19
ATOM 32004 N N . TYR A 1 25 ? 0.327 -2.468 -8.492 1.00 0.00 25 TYR A N 19
ATOM 32005 C CA . TYR A 1 25 ? 0.942 -1.334 -7.813 1.00 0.00 25 TYR A CA 19
ATOM 32006 C C . TYR A 1 25 ? -0.101 -0.569 -7.000 1.00 0.00 25 TYR A C 19
ATOM 32007 O O . TYR A 1 25 ? -0.439 0.573 -7.317 1.00 0.00 25 TYR A O 19
ATOM 32025 N N . PHE A 1 26 ? -0.616 -1.216 -5.953 1.00 0.00 26 PHE A N 19
ATOM 32026 C CA . PHE A 1 26 ? -1.633 -0.613 -5.094 1.00 0.00 26 PHE A CA 19
ATOM 32027 C C . PHE A 1 26 ? -1.051 -0.232 -3.731 1.00 0.00 26 PHE A C 19
ATOM 32028 O O . PHE A 1 26 ? -0.284 -0.996 -3.139 1.00 0.00 26 PHE A O 19
ATOM 32045 N N . GLN A 1 27 ? -1.427 0.949 -3.238 1.00 0.00 27 GLN A N 19
ATOM 32046 C CA . GLN A 1 27 ? -0.948 1.433 -1.941 1.00 0.00 27 GLN A CA 19
ATOM 32047 C C . GLN A 1 27 ? -2.048 2.203 -1.206 1.00 0.00 27 GLN A C 19
ATOM 32048 O O . GLN A 1 27 ? -2.361 3.341 -1.555 1.00 0.00 27 GLN A O 19
ATOM 32062 N N . LEU A 1 28 ? -2.633 1.567 -0.189 1.00 0.00 28 LEU A N 19
ATOM 32063 C CA . LEU A 1 28 ? -3.709 2.177 0.597 1.00 0.00 28 LEU A CA 19
ATOM 32064 C C . LEU A 1 28 ? -3.158 3.173 1.619 1.00 0.00 28 LEU A C 19
ATOM 32065 O O . LEU A 1 28 ? -2.293 2.832 2.428 1.00 0.00 28 LEU A O 19
ATOM 32081 N N . SER A 1 29 ? -3.670 4.406 1.575 1.00 0.00 29 SER A N 19
ATOM 32082 C CA . SER A 1 29 ? -3.234 5.459 2.495 1.00 0.00 29 SER A CA 19
ATOM 32083 C C . SER A 1 29 ? -4.377 6.427 2.813 1.00 0.00 29 SER A C 19
ATOM 32084 O O . SER A 1 29 ? -5.510 6.239 2.363 1.00 0.00 29 SER A O 19
ATOM 32092 N N . ALA A 1 30 ? -4.067 7.465 3.593 1.00 0.00 30 ALA A N 19
ATOM 32093 C CA . ALA A 1 30 ? -5.053 8.471 3.982 1.00 0.00 30 ALA A CA 19
ATOM 32094 C C . ALA A 1 30 ? -4.381 9.816 4.270 1.00 0.00 30 ALA A C 19
ATOM 32095 O O . ALA A 1 30 ? -3.153 9.918 4.254 1.00 0.00 30 ALA A O 19
ATOM 32102 N N . SER A 1 31 ? -5.192 10.841 4.540 1.00 0.00 31 SER A N 19
ATOM 32103 C CA . SER A 1 31 ? -4.669 12.175 4.843 1.00 0.00 31 SER A CA 19
ATOM 32104 C C . SER A 1 31 ? -4.908 12.545 6.310 1.00 0.00 31 SER A C 19
ATOM 32105 O O . SER A 1 31 ? -5.128 13.714 6.640 1.00 0.00 31 SER A O 19
ATOM 32113 N N . TRP A 1 32 ? -4.855 11.543 7.191 1.00 0.00 32 TRP A N 19
ATOM 32114 C CA . TRP A 1 32 ? -5.060 11.765 8.623 1.00 0.00 32 TRP A CA 19
ATOM 32115 C C . TRP A 1 32 ? -4.001 11.039 9.454 1.00 0.00 32 TRP A C 19
ATOM 32116 O O . TRP A 1 32 ? -3.417 11.622 10.368 1.00 0.00 32 TRP A O 19
ATOM 32137 N N . CYS A 1 33 ? -3.758 9.764 9.132 1.00 0.00 33 CYS A N 19
ATOM 32138 C CA . CYS A 1 33 ? -2.767 8.960 9.853 1.00 0.00 33 CYS A CA 19
ATOM 32139 C C . CYS A 1 33 ? -1.379 9.601 9.784 1.00 0.00 33 CYS A C 19
ATOM 32140 O O . CYS A 1 33 ? -1.005 10.182 8.762 1.00 0.00 33 CYS A O 19
ATOM 32148 N N . PRO A 1 34 ? -0.590 9.500 10.876 1.00 0.00 34 PRO A N 19
ATOM 32149 C CA . PRO A 1 34 ? 0.763 10.071 10.932 1.00 0.00 34 PRO A CA 19
ATOM 32150 C C . PRO A 1 34 ? 1.731 9.367 9.983 1.00 0.00 34 PRO A C 19
ATOM 32151 O O . PRO A 1 34 ? 2.567 10.010 9.350 1.00 0.00 34 PRO A O 19
ATOM 32162 N N . ASP A 1 35 ? 1.614 8.040 9.888 1.00 0.00 35 ASP A N 19
ATOM 32163 C CA . ASP A 1 35 ? 2.482 7.254 9.015 1.00 0.00 35 ASP A CA 19
ATOM 32164 C C . ASP A 1 35 ? 2.148 7.492 7.545 1.00 0.00 35 ASP A C 19
ATOM 32165 O O . ASP A 1 35 ? 3.037 7.484 6.691 1.00 0.00 35 ASP A O 19
ATOM 32174 N N . CYS A 1 36 ? 0.864 7.709 7.252 1.00 0.00 36 CYS A N 19
ATOM 32175 C CA . CYS A 1 36 ? 0.420 7.954 5.882 1.00 0.00 36 CYS A CA 19
ATOM 32176 C C . CYS A 1 36 ? 1.094 9.200 5.307 1.00 0.00 36 CYS A C 19
ATOM 32177 O O . CYS A 1 36 ? 1.504 9.211 4.146 1.00 0.00 36 CYS A O 19
ATOM 32185 N N . VAL A 1 37 ? 1.221 10.241 6.131 1.00 0.00 37 VAL A N 19
ATOM 32186 C CA . VAL A 1 37 ? 1.864 11.482 5.701 1.00 0.00 37 VAL A CA 19
ATOM 32187 C C . VAL A 1 37 ? 3.323 11.230 5.311 1.00 0.00 37 VAL A C 19
ATOM 32188 O O . VAL A 1 37 ? 3.829 11.824 4.357 1.00 0.00 37 VAL A O 19
ATOM 32201 N N . TYR A 1 38 ? 3.991 10.333 6.045 1.00 0.00 38 TYR A N 19
ATOM 32202 C CA . TYR A 1 38 ? 5.385 9.991 5.767 1.00 0.00 38 TYR A CA 19
ATOM 32203 C C . TYR A 1 38 ? 5.503 9.166 4.483 1.00 0.00 38 TYR A C 19
ATOM 32204 O O . TYR A 1 38 ? 6.459 9.321 3.723 1.00 0.00 38 TYR A O 19
ATOM 32222 N N . ALA A 1 39 ? 4.527 8.289 4.241 1.00 0.00 39 ALA A N 19
ATOM 32223 C CA . ALA A 1 39 ? 4.535 7.449 3.043 1.00 0.00 39 ALA A CA 19
ATOM 32224 C C . ALA A 1 39 ? 4.377 8.294 1.778 1.00 0.00 39 ALA A C 19
ATOM 32225 O O . ALA A 1 39 ? 5.057 8.059 0.776 1.00 0.00 39 ALA A O 19
ATOM 32232 N N . ASN A 1 40 ? 3.485 9.284 1.833 1.00 0.00 40 ASN A N 19
ATOM 32233 C CA . ASN A 1 40 ? 3.240 10.161 0.694 1.00 0.00 40 ASN A CA 19
ATOM 32234 C C . ASN A 1 40 ? 4.361 11.179 0.519 1.00 0.00 40 ASN A C 19
ATOM 32235 O O . ASN A 1 40 ? 4.636 11.619 -0.597 1.00 0.00 40 ASN A O 19
ATOM 32246 N N . SER A 1 41 ? 5.006 11.558 1.623 1.00 0.00 41 SER A N 19
ATOM 32247 C CA . SER A 1 41 ? 6.092 12.530 1.570 1.00 0.00 41 SER A CA 19
ATOM 32248 C C . SER A 1 41 ? 7.246 12.021 0.707 1.00 0.00 41 SER A C 19
ATOM 32249 O O . SER A 1 41 ? 7.814 12.773 -0.089 1.00 0.00 41 SER A O 19
ATOM 32257 N N . ILE A 1 42 ? 7.591 10.742 0.866 1.00 0.00 42 ILE A N 19
ATOM 32258 C CA . ILE A 1 42 ? 8.675 10.139 0.096 1.00 0.00 42 ILE A CA 19
ATOM 32259 C C . ILE A 1 42 ? 8.313 10.038 -1.383 1.00 0.00 42 ILE A C 19
ATOM 32260 O O . ILE A 1 42 ? 9.068 10.492 -2.244 1.00 0.00 42 ILE A O 19
ATOM 32276 N N . TRP A 1 43 ? 7.155 9.441 -1.674 1.00 0.00 43 TRP A N 19
ATOM 32277 C CA . TRP A 1 43 ? 6.701 9.287 -3.057 1.00 0.00 43 TRP A CA 19
ATOM 32278 C C . TRP A 1 43 ? 6.538 10.648 -3.742 1.00 0.00 43 TRP A C 19
ATOM 32279 O O . TRP A 1 43 ? 6.817 10.787 -4.935 1.00 0.00 43 TRP A O 19
ATOM 32300 N N . ASN A 1 44 ? 6.097 11.650 -2.977 1.00 0.00 44 ASN A N 19
ATOM 32301 C CA . ASN A 1 44 ? 5.906 13.004 -3.502 1.00 0.00 44 ASN A CA 19
ATOM 32302 C C . ASN A 1 44 ? 7.251 13.652 -3.843 1.00 0.00 44 ASN A C 19
ATOM 32303 O O . ASN A 1 44 ? 7.349 14.426 -4.796 1.00 0.00 44 ASN A O 19
ATOM 32314 N N . LYS A 1 45 ? 8.283 13.325 -3.065 1.00 0.00 45 LYS A N 19
ATOM 32315 C CA . LYS A 1 45 ? 9.620 13.867 -3.287 1.00 0.00 45 LYS A CA 19
ATOM 32316 C C . LYS A 1 45 ? 10.322 13.133 -4.428 1.00 0.00 45 LYS A C 19
ATOM 32317 O O . LYS A 1 45 ? 11.139 13.717 -5.141 1.00 0.00 45 LYS A O 19
ATOM 32336 N N . LEU A 1 46 ? 10.006 11.847 -4.592 1.00 0.00 46 LEU A N 19
ATOM 32337 C CA . LEU A 1 46 ? 10.613 11.040 -5.645 1.00 0.00 46 LEU A CA 19
ATOM 32338 C C . LEU A 1 46 ? 9.941 11.266 -7.007 1.00 0.00 46 LEU A C 19
ATOM 32339 O O . LEU A 1 46 ? 10.422 10.769 -8.026 1.00 0.00 46 LEU A O 19
ATOM 32355 N N . ASN A 1 47 ? 8.831 12.017 -7.022 1.00 0.00 47 ASN A N 19
ATOM 32356 C CA . ASN A 1 47 ? 8.104 12.299 -8.258 1.00 0.00 47 ASN A CA 19
ATOM 32357 C C . ASN A 1 47 ? 7.713 10.995 -8.960 1.00 0.00 47 ASN A C 19
ATOM 32358 O O . ASN A 1 47 ? 7.925 10.828 -10.165 1.00 0.00 47 ASN A O 19
ATOM 32369 N N . VAL A 1 48 ? 7.141 10.070 -8.193 1.00 0.00 48 VAL A N 19
ATOM 32370 C CA . VAL A 1 48 ? 6.716 8.780 -8.729 1.00 0.00 48 VAL A CA 19
ATOM 32371 C C . VAL A 1 48 ? 5.270 8.473 -8.330 1.00 0.00 48 VAL A C 19
ATOM 32372 O O . VAL A 1 48 ? 4.932 7.331 -8.015 1.00 0.00 48 VAL A O 19
ATOM 32385 N N . GLN A 1 49 ? 4.420 9.503 -8.352 1.00 0.00 49 GLN A N 19
ATOM 32386 C CA . GLN A 1 49 ? 3.008 9.349 -7.996 1.00 0.00 49 GLN A CA 19
ATOM 32387 C C . GLN A 1 49 ? 2.130 9.224 -9.245 1.00 0.00 49 GLN A C 19
ATOM 32388 O O . GLN A 1 49 ? 0.953 9.590 -9.224 1.00 0.00 49 GLN A O 19
ATOM 32402 N N . ASP A 1 50 ? 2.707 8.698 -10.329 1.00 0.00 50 ASP A N 19
ATOM 32403 C CA . ASP A 1 50 ? 1.975 8.520 -11.584 1.00 0.00 50 ASP A CA 19
ATOM 32404 C C . ASP A 1 50 ? 2.034 7.066 -12.041 1.00 0.00 50 ASP A C 19
ATOM 32405 O O . ASP A 1 50 ? 1.008 6.466 -12.360 1.00 0.00 50 ASP A O 19
ATOM 32414 N N . LYS A 1 51 ? 3.244 6.503 -12.060 1.00 0.00 51 LYS A N 19
ATOM 32415 C CA . LYS A 1 51 ? 3.444 5.112 -12.468 1.00 0.00 51 LYS A CA 19
ATOM 32416 C C . LYS A 1 51 ? 2.838 4.136 -11.449 1.00 0.00 51 LYS A C 19
ATOM 32417 O O . LYS A 1 51 ? 2.601 2.969 -11.768 1.00 0.00 51 LYS A O 19
ATOM 32436 N N . VAL A 1 52 ? 2.586 4.620 -10.229 1.00 0.00 52 VAL A N 19
ATOM 32437 C CA . VAL A 1 52 ? 2.009 3.796 -9.173 1.00 0.00 52 VAL A CA 19
ATOM 32438 C C . VAL A 1 52 ? 0.543 4.170 -8.945 1.00 0.00 52 VAL A C 19
ATOM 32439 O O . VAL A 1 52 ? 0.115 5.267 -9.309 1.00 0.00 52 VAL A O 19
ATOM 32452 N N . PHE A 1 53 ? -0.221 3.260 -8.340 1.00 0.00 53 PHE A N 19
ATOM 32453 C CA . PHE A 1 53 ? -1.626 3.511 -8.069 1.00 0.00 53 PHE A CA 19
ATOM 32454 C C . PHE A 1 53 ? -1.876 3.517 -6.566 1.00 0.00 53 PHE A C 19
ATOM 32455 O O . PHE A 1 53 ? -1.789 2.486 -5.897 1.00 0.00 53 PHE A O 19
ATOM 32472 N N . VAL A 1 54 ? -2.185 4.696 -6.050 1.00 0.00 54 VAL A N 19
ATOM 32473 C CA . VAL A 1 54 ? -2.452 4.877 -4.623 1.00 0.00 54 VAL A CA 19
ATOM 32474 C C . VAL A 1 54 ? -3.955 4.896 -4.332 1.00 0.00 54 VAL A C 19
ATOM 32475 O O . VAL A 1 54 ? -4.728 5.535 -5.048 1.00 0.00 54 VAL A O 19
ATOM 32488 N N . PHE A 1 55 ? -4.355 4.194 -3.271 1.00 0.00 55 PHE A N 19
ATOM 32489 C CA . PHE A 1 55 ? -5.757 4.125 -2.871 1.00 0.00 55 PHE A CA 19
ATOM 32490 C C . PHE A 1 55 ? -6.035 5.052 -1.690 1.00 0.00 55 PHE A C 19
ATOM 32491 O O . PHE A 1 55 ? -5.567 4.812 -0.575 1.00 0.00 55 PHE A O 19
ATOM 32508 N N . ASP A 1 56 ? -6.807 6.107 -1.942 1.00 0.00 56 ASP A N 19
ATOM 32509 C CA . ASP A 1 56 ? -7.162 7.067 -0.903 1.00 0.00 56 ASP A CA 19
ATOM 32510 C C . ASP A 1 56 ? -8.486 6.681 -0.252 1.00 0.00 56 ASP A C 19
ATOM 32511 O O . ASP A 1 56 ? -9.493 6.498 -0.940 1.00 0.00 56 ASP A O 19
ATOM 32520 N N . ILE A 1 57 ? -8.483 6.563 1.074 1.00 0.00 57 ILE A N 19
ATOM 32521 C CA . ILE A 1 57 ? -9.692 6.205 1.813 1.00 0.00 57 ILE A CA 19
ATOM 32522 C C . ILE A 1 57 ? -10.519 7.454 2.121 1.00 0.00 57 ILE A C 19
ATOM 32523 O O . ILE A 1 57 ? -10.707 7.822 3.283 1.00 0.00 57 ILE A O 19
ATOM 32539 N N . GLY A 1 58 ? -11.006 8.102 1.062 1.00 0.00 58 GLY A N 19
ATOM 32540 C CA . GLY A 1 58 ? -11.805 9.307 1.221 1.00 0.00 58 GLY A CA 19
ATOM 32541 C C . GLY A 1 58 ? -13.168 9.208 0.553 1.00 0.00 58 GLY A C 19
ATOM 32542 O O . GLY A 1 58 ? -13.773 10.227 0.224 1.00 0.00 58 GLY A O 19
ATOM 32546 N N . SER A 1 59 ? -13.652 7.979 0.356 1.00 0.00 59 SER A N 19
ATOM 32547 C CA . SER A 1 59 ? -14.955 7.751 -0.271 1.00 0.00 59 SER A CA 19
ATOM 32548 C C . SER A 1 59 ? -15.529 6.396 0.151 1.00 0.00 59 SER A C 19
ATOM 32549 O O . SER A 1 59 ? -16.176 5.708 -0.642 1.00 0.00 59 SER A O 19
ATOM 32557 N N . LEU A 1 60 ? -15.285 6.019 1.405 1.00 0.00 60 LEU A N 19
ATOM 32558 C CA . LEU A 1 60 ? -15.772 4.749 1.934 1.00 0.00 60 LEU A CA 19
ATOM 32559 C C . LEU A 1 60 ? -15.819 4.779 3.463 1.00 0.00 60 LEU A C 19
ATOM 32560 O O . LEU A 1 60 ? -14.800 4.580 4.125 1.00 0.00 60 LEU A O 19
ATOM 32576 N N . PRO A 1 61 ? -17.012 5.036 4.042 1.00 0.00 61 PRO A N 19
ATOM 32577 C CA . PRO A 1 61 ? -17.201 5.099 5.501 1.00 0.00 61 PRO A CA 19
ATOM 32578 C C . PRO A 1 61 ? -16.781 3.808 6.206 1.00 0.00 61 PRO A C 19
ATOM 32579 O O . PRO A 1 61 ? -16.432 2.822 5.554 1.00 0.00 61 PRO A O 19
ATOM 32590 N N . ARG A 1 62 ? -16.821 3.823 7.545 1.00 0.00 62 ARG A N 19
ATOM 32591 C CA . ARG A 1 62 ? -16.447 2.654 8.350 1.00 0.00 62 ARG A CA 19
ATOM 32592 C C . ARG A 1 62 ? -17.103 1.373 7.824 1.00 0.00 62 ARG A C 19
ATOM 32593 O O . ARG A 1 62 ? -16.521 0.293 7.916 1.00 0.00 62 ARG A O 19
ATOM 32614 N N . ASN A 1 63 ? -18.308 1.503 7.261 1.00 0.00 63 ASN A N 19
ATOM 32615 C CA . ASN A 1 63 ? -19.031 0.358 6.710 1.00 0.00 63 ASN A CA 19
ATOM 32616 C C . ASN A 1 63 ? -18.180 -0.382 5.675 1.00 0.00 63 ASN A C 19
ATOM 32617 O O . ASN A 1 63 ? -18.047 -1.605 5.731 1.00 0.00 63 ASN A O 19
ATOM 32628 N N . GLU A 1 64 ? -17.600 0.369 4.736 1.00 0.00 64 GLU A N 19
ATOM 32629 C CA . GLU A 1 64 ? -16.757 -0.217 3.695 1.00 0.00 64 GLU A CA 19
ATOM 32630 C C . GLU A 1 64 ? -15.364 -0.532 4.235 1.00 0.00 64 GLU A C 19
ATOM 32631 O O . GLU A 1 64 ? -14.777 -1.559 3.889 1.00 0.00 64 GLU A O 19
ATOM 32643 N N . GLN A 1 65 ? -14.839 0.352 5.086 1.00 0.00 65 GLN A N 19
ATOM 32644 C CA . GLN A 1 65 ? -13.516 0.155 5.672 1.00 0.00 65 GLN A CA 19
ATOM 32645 C C . GLN A 1 65 ? -13.456 -1.157 6.453 1.00 0.00 65 GLN A C 19
ATOM 32646 O O . GLN A 1 65 ? -12.460 -1.876 6.390 1.00 0.00 65 GLN A O 19
ATOM 32660 N N . GLU A 1 66 ? -14.528 -1.467 7.185 1.00 0.00 66 GLU A N 19
ATOM 32661 C CA . GLU A 1 66 ? -14.592 -2.699 7.969 1.00 0.00 66 GLU A CA 19
ATOM 32662 C C . GLU A 1 66 ? -14.477 -3.926 7.067 1.00 0.00 66 GLU A C 19
ATOM 32663 O O . GLU A 1 66 ? -13.764 -4.879 7.389 1.00 0.00 66 GLU A O 19
ATOM 32675 N N . LYS A 1 67 ? -15.176 -3.890 5.932 1.00 0.00 67 LYS A N 19
ATOM 32676 C CA . LYS A 1 67 ? -15.149 -4.996 4.975 1.00 0.00 67 LYS A CA 19
ATOM 32677 C C . LYS A 1 67 ? -13.745 -5.173 4.393 1.00 0.00 67 LYS A C 19
ATOM 32678 O O . LYS A 1 67 ? -13.261 -6.297 4.251 1.00 0.00 67 LYS A O 19
ATOM 32697 N N . TRP A 1 68 ? -13.094 -4.054 4.069 1.00 0.00 68 TRP A N 19
ATOM 32698 C CA . TRP A 1 68 ? -11.743 -4.083 3.512 1.00 0.00 68 TRP A CA 19
ATOM 32699 C C . TRP A 1 68 ? -10.721 -4.525 4.562 1.00 0.00 68 TRP A C 19
ATOM 32700 O O . TRP A 1 68 ? -9.742 -5.191 4.234 1.00 0.00 68 TRP A O 19
ATOM 32721 N N . ARG A 1 69 ? -10.953 -4.149 5.822 1.00 0.00 69 ARG A N 19
ATOM 32722 C CA . ARG A 1 69 ? -10.047 -4.512 6.912 1.00 0.00 69 ARG A CA 19
ATOM 32723 C C . ARG A 1 69 ? -9.879 -6.028 7.003 1.00 0.00 69 ARG A C 19
ATOM 32724 O O . ARG A 1 69 ? -8.762 -6.527 7.144 1.00 0.00 69 ARG A O 19
ATOM 32745 N N . ILE A 1 70 ? -10.994 -6.753 6.918 1.00 0.00 70 ILE A N 19
ATOM 32746 C CA . ILE A 1 70 ? -10.968 -8.213 6.986 1.00 0.00 70 ILE A CA 19
ATOM 32747 C C . ILE A 1 70 ? -10.440 -8.813 5.682 1.00 0.00 70 ILE A C 19
ATOM 32748 O O . ILE A 1 70 ? -9.670 -9.776 5.701 1.00 0.00 70 ILE A O 19
ATOM 32764 N N . ALA A 1 71 ? -10.856 -8.237 4.551 1.00 0.00 71 ALA A N 19
ATOM 32765 C CA . ALA A 1 71 ? -10.425 -8.714 3.237 1.00 0.00 71 ALA A CA 19
ATOM 32766 C C . ALA A 1 71 ? -8.909 -8.611 3.081 1.00 0.00 71 ALA A C 19
ATOM 32767 O O . ALA A 1 71 ? -8.246 -9.600 2.772 1.00 0.00 71 ALA A O 19
ATOM 32774 N N . PHE A 1 72 ? -8.367 -7.411 3.303 1.00 0.00 72 PHE A N 19
ATOM 32775 C CA . PHE A 1 72 ? -6.925 -7.180 3.191 1.00 0.00 72 PHE A CA 19
ATOM 32776 C C . PHE A 1 72 ? -6.149 -8.095 4.137 1.00 0.00 72 PHE A C 19
ATOM 32777 O O . PHE A 1 72 ? -5.100 -8.622 3.775 1.00 0.00 72 PHE A O 19
ATOM 32794 N N . GLN A 1 73 ? -6.674 -8.289 5.349 1.00 0.00 73 GLN A N 19
ATOM 32795 C CA . GLN A 1 73 ? -6.026 -9.153 6.333 1.00 0.00 73 GLN A CA 19
ATOM 32796 C C . GLN A 1 73 ? -6.027 -10.614 5.871 1.00 0.00 73 GLN A C 19
ATOM 32797 O O . GLN A 1 73 ? -5.140 -11.386 6.234 1.00 0.00 73 GLN A O 19
ATOM 32811 N N . LYS A 1 74 ? -7.027 -10.987 5.068 1.00 0.00 74 LYS A N 19
ATOM 32812 C CA . LYS A 1 74 ? -7.136 -12.350 4.558 1.00 0.00 74 LYS A CA 19
ATOM 32813 C C . LYS A 1 74 ? -6.238 -12.561 3.336 1.00 0.00 74 LYS A C 19
ATOM 32814 O O . LYS A 1 74 ? -5.754 -13.669 3.100 1.00 0.00 74 LYS A O 19
ATOM 32833 N N . VAL A 1 75 ? -6.027 -11.498 2.554 1.00 0.00 75 VAL A N 19
ATOM 32834 C CA . VAL A 1 75 ? -5.198 -11.583 1.354 1.00 0.00 75 VAL A CA 19
ATOM 32835 C C . VAL A 1 75 ? -3.716 -11.399 1.681 1.00 0.00 75 VAL A C 19
ATOM 32836 O O . VAL A 1 75 ? -2.876 -12.184 1.239 1.00 0.00 75 VAL A O 19
ATOM 32849 N N . VAL A 1 76 ? -3.399 -10.360 2.453 1.00 0.00 76 VAL A N 19
ATOM 32850 C CA . VAL A 1 76 ? -2.014 -10.084 2.825 1.00 0.00 76 VAL A CA 19
ATOM 32851 C C . VAL A 1 76 ? -1.792 -10.182 4.336 1.00 0.00 76 VAL A C 19
ATOM 32852 O O . VAL A 1 76 ? -0.771 -10.711 4.781 1.00 0.00 76 VAL A O 19
ATOM 32865 N N . GLY A 1 77 ? -2.741 -9.670 5.118 1.00 0.00 77 GLY A N 19
ATOM 32866 C CA . GLY A 1 77 ? -2.617 -9.714 6.567 1.00 0.00 77 GLY A CA 19
ATOM 32867 C C . GLY A 1 77 ? -2.270 -8.365 7.173 1.00 0.00 77 GLY A C 19
ATOM 32868 O O . GLY A 1 77 ? -1.435 -8.285 8.076 1.00 0.00 77 GLY A O 19
ATOM 32872 N N . SER A 1 78 ? -2.914 -7.305 6.683 1.00 0.00 78 SER A N 19
ATOM 32873 C CA . SER A 1 78 ? -2.669 -5.958 7.186 1.00 0.00 78 SER A CA 19
ATOM 32874 C C . SER A 1 78 ? -3.985 -5.222 7.420 1.00 0.00 78 SER A C 19
ATOM 32875 O O . SER A 1 78 ? -4.610 -4.728 6.478 1.00 0.00 78 SER A O 19
ATOM 32883 N N . ARG A 1 79 ? -4.399 -5.146 8.685 1.00 0.00 79 ARG A N 19
ATOM 32884 C CA . ARG A 1 79 ? -5.639 -4.462 9.050 1.00 0.00 79 ARG A CA 19
ATOM 32885 C C . ARG A 1 79 ? -5.359 -3.014 9.464 1.00 0.00 79 ARG A C 19
ATOM 32886 O O . ARG A 1 79 ? -5.986 -2.488 10.390 1.00 0.00 79 ARG A O 19
ATOM 32907 N N . ASN A 1 80 ? -4.411 -2.376 8.773 1.00 0.00 80 ASN A N 19
ATOM 32908 C CA . ASN A 1 80 ? -4.035 -0.992 9.062 1.00 0.00 80 ASN A CA 19
ATOM 32909 C C . ASN A 1 80 ? -3.296 -0.356 7.877 1.00 0.00 80 ASN A C 19
ATOM 32910 O O . ASN A 1 80 ? -3.155 -0.976 6.820 1.00 0.00 80 ASN A O 19
ATOM 32921 N N . LEU A 1 81 ? -2.827 0.884 8.060 1.00 0.00 81 LEU A N 19
ATOM 32922 C CA . LEU A 1 81 ? -2.103 1.609 7.008 1.00 0.00 81 LEU A CA 19
ATOM 32923 C C . LEU A 1 81 ? -0.892 2.349 7.588 1.00 0.00 81 LEU A C 19
ATOM 32924 O O . LEU A 1 81 ? -0.788 2.513 8.806 1.00 0.00 81 LEU A O 19
ATOM 32940 N N . PRO A 1 82 ? 0.045 2.806 6.726 1.00 0.00 82 PRO A N 19
ATOM 32941 C CA . PRO A 1 82 ? -0.034 2.635 5.267 1.00 0.00 82 PRO A CA 19
ATOM 32942 C C . PRO A 1 82 ? 0.171 1.186 4.832 1.00 0.00 82 PRO A C 19
ATOM 32943 O O . PRO A 1 82 ? 0.939 0.444 5.448 1.00 0.00 82 PRO A O 19
ATOM 32954 N N . THR A 1 83 ? -0.522 0.796 3.765 1.00 0.00 83 THR A N 19
ATOM 32955 C CA . THR A 1 83 ? -0.428 -0.561 3.239 1.00 0.00 83 THR A CA 19
ATOM 32956 C C . THR A 1 83 ? 0.146 -0.553 1.819 1.00 0.00 83 THR A C 19
ATOM 32957 O O . THR A 1 83 ? -0.538 -0.168 0.869 1.00 0.00 83 THR A O 19
ATOM 32968 N N . ILE A 1 84 ? 1.405 -0.985 1.684 1.00 0.00 84 ILE A N 19
ATOM 32969 C CA . ILE A 1 84 ? 2.065 -1.028 0.380 1.00 0.00 84 ILE A CA 19
ATOM 32970 C C . ILE A 1 84 ? 2.094 -2.456 -0.166 1.00 0.00 84 ILE A C 19
ATOM 32971 O O . ILE A 1 84 ? 2.796 -3.320 0.365 1.00 0.00 84 ILE A O 19
ATOM 32987 N N . VAL A 1 85 ? 1.327 -2.692 -1.230 1.00 0.00 85 VAL A N 19
ATOM 32988 C CA . VAL A 1 85 ? 1.258 -4.011 -1.856 1.00 0.00 85 VAL A CA 19
ATOM 32989 C C . VAL A 1 85 ? 1.755 -3.956 -3.300 1.00 0.00 85 VAL A C 19
ATOM 32990 O O . VAL A 1 85 ? 1.160 -3.288 -4.144 1.00 0.00 85 VAL A O 19
ATOM 33003 N N . VAL A 1 86 ? 2.848 -4.668 -3.573 1.00 0.00 86 VAL A N 19
ATOM 33004 C CA . VAL A 1 86 ? 3.427 -4.710 -4.912 1.00 0.00 86 VAL A CA 19
ATOM 33005 C C . VAL A 1 86 ? 3.352 -6.121 -5.490 1.00 0.00 86 VAL A C 19
ATOM 33006 O O . VAL A 1 86 ? 3.647 -7.100 -4.800 1.00 0.00 86 VAL A O 19
ATOM 33019 N N . ASN A 1 87 ? 2.940 -6.220 -6.754 1.00 0.00 87 ASN A N 19
ATOM 33020 C CA . ASN A 1 87 ? 2.807 -7.511 -7.427 1.00 0.00 87 ASN A CA 19
ATOM 33021 C C . ASN A 1 87 ? 1.840 -8.424 -6.666 1.00 0.00 87 ASN A C 19
ATOM 33022 O O . ASN A 1 87 ? 2.009 -9.644 -6.642 1.00 0.00 87 ASN A O 19
ATOM 33033 N N . GLY A 1 88 ? 0.828 -7.818 -6.038 1.00 0.00 88 GLY A N 19
ATOM 33034 C CA . GLY A 1 88 ? -0.147 -8.580 -5.276 1.00 0.00 88 GLY A CA 19
ATOM 33035 C C . GLY A 1 88 ? 0.452 -9.231 -4.038 1.00 0.00 88 GLY A C 19
ATOM 33036 O O . GLY A 1 88 ? 0.014 -10.308 -3.627 1.00 0.00 88 GLY A O 19
ATOM 33040 N N . LYS A 1 89 ? 1.447 -8.571 -3.439 1.00 0.00 89 LYS A N 19
ATOM 33041 C CA . LYS A 1 89 ? 2.104 -9.072 -2.241 1.00 0.00 89 LYS A CA 19
ATOM 33042 C C . LYS A 1 89 ? 2.566 -7.913 -1.365 1.00 0.00 89 LYS A C 19
ATOM 33043 O O . LYS A 1 89 ? 3.179 -6.955 -1.844 1.00 0.00 89 LYS A O 19
ATOM 33062 N N . PHE A 1 90 ? 2.257 -8.014 -0.083 1.00 0.00 90 PHE A N 19
ATOM 33063 C CA . PHE A 1 90 ? 2.620 -6.989 0.899 1.00 0.00 90 PHE A CA 19
ATOM 33064 C C . PHE A 1 90 ? 4.131 -6.917 1.095 1.00 0.00 90 PHE A C 19
ATOM 33065 O O . PHE A 1 90 ? 4.717 -7.734 1.809 1.00 0.00 90 PHE A O 19
ATOM 33082 N N . TRP A 1 91 ? 4.752 -5.928 0.457 1.00 0.00 91 TRP A N 19
ATOM 33083 C CA . TRP A 1 91 ? 6.195 -5.735 0.555 1.00 0.00 91 TRP A CA 19
ATOM 33084 C C . TRP A 1 91 ? 6.538 -4.588 1.511 1.00 0.00 91 TRP A C 19
ATOM 33085 O O . TRP A 1 91 ? 7.578 -4.620 2.171 1.00 0.00 91 TRP A O 19
ATOM 33106 N N . GLY A 1 92 ? 5.666 -3.574 1.584 1.00 0.00 92 GLY A N 19
ATOM 33107 C CA . GLY A 1 92 ? 5.924 -2.438 2.462 1.00 0.00 92 GLY A CA 19
ATOM 33108 C C . GLY A 1 92 ? 4.909 -2.308 3.581 1.00 0.00 92 GLY A C 19
ATOM 33109 O O . GLY A 1 92 ? 3.719 -2.550 3.380 1.00 0.00 92 GLY A O 19
ATOM 33113 N N . THR A 1 93 ? 5.386 -1.919 4.768 1.00 0.00 93 THR A N 19
ATOM 33114 C CA . THR A 1 93 ? 4.518 -1.755 5.936 1.00 0.00 93 THR A CA 19
ATOM 33115 C C . THR A 1 93 ? 4.692 -0.373 6.578 1.00 0.00 93 THR A C 19
ATOM 33116 O O . THR A 1 93 ? 5.378 0.493 6.032 1.00 0.00 93 THR A O 19
ATOM 33127 N N . GLU A 1 94 ? 4.069 -0.178 7.748 1.00 0.00 94 GLU A N 19
ATOM 33128 C CA . GLU A 1 94 ? 4.159 1.096 8.470 1.00 0.00 94 GLU A CA 19
ATOM 33129 C C . GLU A 1 94 ? 5.391 1.133 9.381 1.00 0.00 94 GLU A C 19
ATOM 33130 O O . GLU A 1 94 ? 5.298 1.486 10.558 1.00 0.00 94 GLU A O 19
ATOM 33142 N N . SER A 1 95 ? 6.548 0.776 8.823 1.00 0.00 95 SER A N 19
ATOM 33143 C CA . SER A 1 95 ? 7.807 0.773 9.573 1.00 0.00 95 SER A CA 19
ATOM 33144 C C . SER A 1 95 ? 8.991 0.495 8.650 1.00 0.00 95 SER A C 19
ATOM 33145 O O . SER A 1 95 ? 10.030 1.148 8.751 1.00 0.00 95 SER A O 19
ATOM 33153 N N . GLN A 1 96 ? 8.821 -0.473 7.747 1.00 0.00 96 GLN A N 19
ATOM 33154 C CA . GLN A 1 96 ? 9.870 -0.834 6.800 1.00 0.00 96 GLN A CA 19
ATOM 33155 C C . GLN A 1 96 ? 10.385 0.392 6.038 1.00 0.00 96 GLN A C 19
ATOM 33156 O O . GLN A 1 96 ? 11.566 0.462 5.695 1.00 0.00 96 GLN A O 19
ATOM 33170 N N . LEU A 1 97 ? 9.496 1.355 5.780 1.00 0.00 97 LEU A N 19
ATOM 33171 C CA . LEU A 1 97 ? 9.870 2.575 5.061 1.00 0.00 97 LEU A CA 19
ATOM 33172 C C . LEU A 1 97 ? 10.993 3.303 5.794 1.00 0.00 97 LEU A C 19
ATOM 33173 O O . LEU A 1 97 ? 12.056 3.551 5.227 1.00 0.00 97 LEU A O 19
ATOM 33189 N N . HIS A 1 98 ? 10.750 3.632 7.062 1.00 0.00 98 HIS A N 19
ATOM 33190 C CA . HIS A 1 98 ? 11.744 4.325 7.883 1.00 0.00 98 HIS A CA 19
ATOM 33191 C C . HIS A 1 98 ? 13.016 3.490 8.016 1.00 0.00 98 HIS A C 19
ATOM 33192 O O . HIS A 1 98 ? 14.123 4.019 7.922 1.00 0.00 98 HIS A O 19
ATOM 33207 N N . ARG A 1 99 ? 12.852 2.182 8.231 1.00 0.00 99 ARG A N 19
ATOM 33208 C CA . ARG A 1 99 ? 13.992 1.278 8.377 1.00 0.00 99 ARG A CA 19
ATOM 33209 C C . ARG A 1 99 ? 14.894 1.312 7.141 1.00 0.00 99 ARG A C 19
ATOM 33210 O O . ARG A 1 99 ? 16.121 1.286 7.259 1.00 0.00 99 ARG A O 19
ATOM 33231 N N . PHE A 1 100 ? 14.281 1.373 5.958 1.00 0.00 100 PHE A N 19
ATOM 33232 C CA . PHE A 1 100 ? 15.032 1.414 4.703 1.00 0.00 100 PHE A CA 19
ATOM 33233 C C . PHE A 1 100 ? 15.547 2.825 4.421 1.00 0.00 100 PHE A C 19
ATOM 33234 O O . PHE A 1 100 ? 16.712 3.007 4.061 1.00 0.00 100 PHE A O 19
ATOM 33251 N N . GLU A 1 101 ? 14.671 3.819 4.584 1.00 0.00 101 GLU A N 19
ATOM 33252 C CA . GLU A 1 101 ? 15.035 5.218 4.344 1.00 0.00 101 GLU A CA 19
ATOM 33253 C C . GLU A 1 101 ? 16.166 5.662 5.270 1.00 0.00 101 GLU A C 19
ATOM 33254 O O . GLU A 1 101 ? 17.094 6.351 4.843 1.00 0.00 101 GLU A O 19
ATOM 33266 N N . ALA A 1 102 ? 16.082 5.257 6.537 1.00 0.00 102 ALA A N 19
ATOM 33267 C CA . ALA A 1 102 ? 17.097 5.604 7.531 1.00 0.00 102 ALA A CA 19
ATOM 33268 C C . ALA A 1 102 ? 18.463 5.052 7.132 1.00 0.00 102 ALA A C 19
ATOM 33269 O O . ALA A 1 102 ? 19.468 5.756 7.199 1.00 0.00 102 ALA A O 19
ATOM 33276 N N . LYS A 1 103 ? 18.488 3.786 6.711 1.00 0.00 103 LYS A N 19
ATOM 33277 C CA . LYS A 1 103 ? 19.724 3.137 6.291 1.00 0.00 103 LYS A CA 19
ATOM 33278 C C . LYS A 1 103 ? 20.227 3.707 4.964 1.00 0.00 103 LYS A C 19
ATOM 33279 O O . LYS A 1 103 ? 21.426 3.676 4.683 1.00 0.00 103 LYS A O 19
ATOM 33298 N N . GLY A 1 104 ? 19.302 4.217 4.148 1.00 0.00 104 GLY A N 19
ATOM 33299 C CA . GLY A 1 104 ? 19.666 4.775 2.855 1.00 0.00 104 GLY A CA 19
ATOM 33300 C C . GLY A 1 104 ? 19.586 3.749 1.735 1.00 0.00 104 GLY A C 19
ATOM 33301 O O . GLY A 1 104 ? 20.256 3.894 0.711 1.00 0.00 104 GLY A O 19
ATOM 33305 N N . THR A 1 105 ? 18.768 2.711 1.931 1.00 0.00 105 THR A N 19
ATOM 33306 C CA . THR A 1 105 ? 18.602 1.655 0.931 1.00 0.00 105 THR A CA 19
ATOM 33307 C C . THR A 1 105 ? 17.187 1.651 0.336 1.00 0.00 105 THR A C 19
ATOM 33308 O O . THR A 1 105 ? 16.759 0.656 -0.253 1.00 0.00 105 THR A O 19
ATOM 33319 N N . LEU A 1 106 ? 16.468 2.771 0.477 1.00 0.00 106 LEU A N 19
ATOM 33320 C CA . LEU A 1 106 ? 15.112 2.889 -0.063 1.00 0.00 106 LEU A CA 19
ATOM 33321 C C . LEU A 1 106 ? 15.142 2.860 -1.592 1.00 0.00 106 LEU A C 19
ATOM 33322 O O . LEU A 1 106 ? 14.335 2.174 -2.221 1.00 0.00 106 LEU A O 19
ATOM 33338 N N . GLU A 1 107 ? 16.083 3.604 -2.183 1.00 0.00 107 GLU A N 19
ATOM 33339 C CA . GLU A 1 107 ? 16.220 3.653 -3.638 1.00 0.00 107 GLU A CA 19
ATOM 33340 C C . GLU A 1 107 ? 16.379 2.247 -4.213 1.00 0.00 107 GLU A C 19
ATOM 33341 O O . GLU A 1 107 ? 15.741 1.901 -5.209 1.00 0.00 107 GLU A O 19
ATOM 33353 N N . GLU A 1 108 ? 17.221 1.434 -3.570 1.00 0.00 108 GLU A N 19
ATOM 33354 C CA . GLU A 1 108 ? 17.451 0.060 -4.011 1.00 0.00 108 GLU A CA 19
ATOM 33355 C C . GLU A 1 108 ? 16.149 -0.741 -3.987 1.00 0.00 108 GLU A C 19
ATOM 33356 O O . GLU A 1 108 ? 15.896 -1.553 -4.879 1.00 0.00 108 GLU A O 19
ATOM 33368 N N . GLU A 1 109 ? 15.322 -0.503 -2.965 1.00 0.00 109 GLU A N 19
ATOM 33369 C CA . GLU A 1 109 ? 14.042 -1.198 -2.832 1.00 0.00 109 GLU A CA 19
ATOM 33370 C C . GLU A 1 109 ? 13.181 -0.989 -4.079 1.00 0.00 109 GLU A C 19
ATOM 33371 O O . GLU A 1 109 ? 12.543 -1.925 -4.562 1.00 0.00 109 GLU A O 19
ATOM 33383 N N . LEU A 1 110 ? 13.172 0.242 -4.600 1.00 0.00 110 LEU A N 19
ATOM 33384 C CA . LEU A 1 110 ? 12.394 0.570 -5.796 1.00 0.00 110 LEU A CA 19
ATOM 33385 C C . LEU A 1 110 ? 13.099 0.096 -7.072 1.00 0.00 110 LEU A C 19
ATOM 33386 O O . LEU A 1 110 ? 12.456 -0.095 -8.107 1.00 0.00 110 LEU A O 19
ATOM 33402 N N . THR A 1 111 ? 14.418 -0.099 -6.997 1.00 0.00 111 THR A N 19
ATOM 33403 C CA . THR A 1 111 ? 15.195 -0.557 -8.148 1.00 0.00 111 THR A CA 19
ATOM 33404 C C . THR A 1 111 ? 15.024 -2.065 -8.370 1.00 0.00 111 THR A C 19
ATOM 33405 O O . THR A 1 111 ? 15.171 -2.549 -9.493 1.00 0.00 111 THR A O 19
ATOM 33416 N N . LYS A 1 112 ? 14.721 -2.805 -7.297 1.00 0.00 112 LYS A N 19
ATOM 33417 C CA . LYS A 1 112 ? 14.540 -4.259 -7.383 1.00 0.00 112 LYS A CA 19
ATOM 33418 C C . LYS A 1 112 ? 13.425 -4.646 -8.366 1.00 0.00 112 LYS A C 19
ATOM 33419 O O . LYS A 1 112 ? 13.424 -5.757 -8.899 1.00 0.00 112 LYS A O 19
ATOM 33438 N N . ILE A 1 113 ? 12.486 -3.728 -8.613 1.00 0.00 113 ILE A N 19
ATOM 33439 C CA . ILE A 1 113 ? 11.381 -3.986 -9.543 1.00 0.00 113 ILE A CA 19
ATOM 33440 C C . ILE A 1 113 ? 11.600 -3.297 -10.892 1.00 0.00 113 ILE A C 19
ATOM 33441 O O . ILE A 1 113 ? 11.045 -3.725 -11.907 1.00 0.00 113 ILE A O 19
ATOM 33457 N N . GLY A 1 114 ? 12.407 -2.233 -10.905 1.00 0.00 114 GLY A N 19
ATOM 33458 C CA . GLY A 1 114 ? 12.674 -1.513 -12.141 1.00 0.00 114 GLY A CA 19
ATOM 33459 C C . GLY A 1 114 ? 11.869 -0.227 -12.271 1.00 0.00 114 GLY A C 19
ATOM 33460 O O . GLY A 1 114 ? 11.643 0.252 -13.383 1.00 0.00 114 GLY A O 19
ATOM 334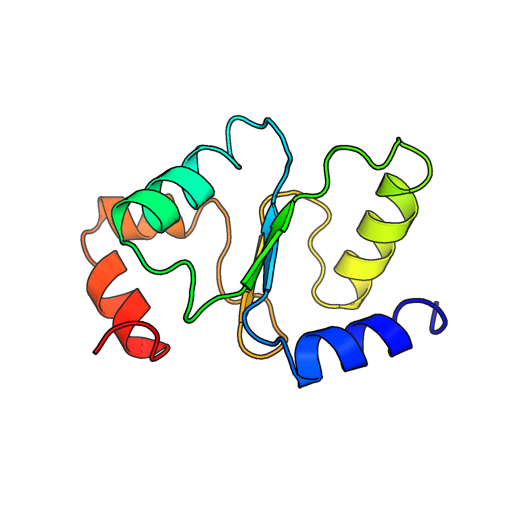64 N N . LEU A 1 115 ? 11.441 0.335 -11.140 1.00 0.00 115 LEU A N 19
ATOM 33465 C CA . LEU A 1 115 ? 10.664 1.574 -11.142 1.00 0.00 115 LEU A CA 19
ATOM 33466 C C . LEU A 1 115 ? 11.578 2.792 -10.975 1.00 0.00 115 LEU A C 19
ATOM 33467 O O . LEU A 1 115 ? 11.359 3.832 -11.598 1.00 0.00 115 LEU A O 19
ATOM 33483 N N . LEU A 1 116 ? 12.604 2.654 -10.130 1.00 0.00 116 LEU A N 19
ATOM 33484 C CA . LEU A 1 116 ? 13.554 3.736 -9.880 1.00 0.00 116 LEU A CA 19
ATOM 33485 C C . LEU A 1 116 ? 14.990 3.256 -10.083 1.00 0.00 116 LEU A C 19
ATOM 33486 O O . LEU A 1 116 ? 15.321 2.120 -9.741 1.00 0.00 116 LEU A O 19
ATOM 33502 N N . PRO A 1 117 ? 15.865 4.114 -10.646 1.00 0.00 117 PRO A N 19
ATOM 33503 C CA . PRO A 1 117 ? 17.267 3.760 -10.887 1.00 0.00 117 PRO A CA 19
ATOM 33504 C C . PRO A 1 117 ? 18.110 3.792 -9.611 1.00 0.00 117 PRO A C 19
ATOM 33505 O O . PRO A 1 117 ? 19.144 3.091 -9.569 1.00 0.00 117 PRO A O 19
ATOM 33517 N N . MET A 1 9 ? -19.807 -16.357 0.947 1.00 0.00 9 MET A N 20
ATOM 33518 C CA . MET A 1 9 ? -18.454 -15.845 1.310 1.00 0.00 9 MET A CA 20
ATOM 33519 C C . MET A 1 9 ? -17.510 -15.843 0.107 1.00 0.00 9 MET A C 20
ATOM 33520 O O . MET A 1 9 ? -17.850 -16.350 -0.962 1.00 0.00 9 MET A O 20
ATOM 33534 N N . SER A 1 10 ? -16.322 -15.259 0.296 1.00 0.00 10 SER A N 20
ATOM 33535 C CA . SER A 1 10 ? -15.310 -15.168 -0.762 1.00 0.00 10 SER A CA 20
ATOM 33536 C C . SER A 1 10 ? -15.793 -14.314 -1.941 1.00 0.00 10 SER A C 20
ATOM 33537 O O . SER A 1 10 ? -15.223 -14.377 -3.031 1.00 0.00 10 SER A O 20
ATOM 33545 N N . ALA A 1 11 ? -16.832 -13.505 -1.717 1.00 0.00 11 ALA A N 20
ATOM 33546 C CA . ALA A 1 11 ? -17.363 -12.639 -2.766 1.00 0.00 11 ALA A CA 20
ATOM 33547 C C . ALA A 1 11 ? -16.514 -11.375 -2.904 1.00 0.00 11 ALA A C 20
ATOM 33548 O O . ALA A 1 11 ? -16.393 -10.814 -3.994 1.00 0.00 11 ALA A O 20
ATOM 33555 N N . PHE A 1 12 ? -15.921 -10.943 -1.792 1.00 0.00 12 PHE A N 20
ATOM 33556 C CA . PHE A 1 12 ? -15.073 -9.755 -1.780 1.00 0.00 12 PHE A CA 20
ATOM 33557 C C . PHE A 1 12 ? -13.592 -10.137 -1.820 1.00 0.00 12 PHE A C 20
ATOM 33558 O O . PHE A 1 12 ? -12.770 -9.402 -2.370 1.00 0.00 12 PHE A O 20
ATOM 33575 N N . VAL A 1 13 ? -13.257 -11.293 -1.236 1.00 0.00 13 VAL A N 20
ATOM 33576 C CA . VAL A 1 13 ? -11.873 -11.765 -1.213 1.00 0.00 13 VAL A CA 20
ATOM 33577 C C . VAL A 1 13 ? -11.349 -11.997 -2.630 1.00 0.00 13 VAL A C 20
ATOM 33578 O O . VAL A 1 13 ? -10.293 -11.483 -2.999 1.00 0.00 13 VAL A O 20
ATOM 33591 N N . THR A 1 14 ? -12.097 -12.771 -3.421 1.00 0.00 14 THR A N 20
ATOM 33592 C CA . THR A 1 14 ? -11.708 -13.062 -4.802 1.00 0.00 14 THR A CA 20
ATOM 33593 C C . THR A 1 14 ? -11.651 -11.780 -5.633 1.00 0.00 14 THR A C 20
ATOM 33594 O O . THR A 1 14 ? -10.779 -11.627 -6.490 1.00 0.00 14 THR A O 20
ATOM 33605 N N . LYS A 1 15 ? -12.582 -10.858 -5.370 1.00 0.00 15 LYS A N 20
ATOM 33606 C CA . LYS A 1 15 ? -12.627 -9.587 -6.093 1.00 0.00 15 LYS A CA 20
ATOM 33607 C C . LYS A 1 15 ? -11.335 -8.800 -5.882 1.00 0.00 15 LYS A C 20
ATOM 33608 O O . LYS A 1 15 ? -10.851 -8.135 -6.799 1.00 0.00 15 LYS A O 20
ATOM 33627 N N . ALA A 1 16 ? -10.771 -8.891 -4.675 1.00 0.00 16 ALA A N 20
ATOM 33628 C CA . ALA A 1 16 ? -9.525 -8.198 -4.350 1.00 0.00 16 ALA A CA 20
ATOM 33629 C C . ALA A 1 16 ? -8.364 -8.766 -5.163 1.00 0.00 16 ALA A C 20
ATOM 33630 O O . ALA A 1 16 ? -7.497 -8.021 -5.627 1.00 0.00 16 ALA A O 20
ATOM 33637 N N . GLU A 1 17 ? -8.357 -10.087 -5.337 1.00 0.00 17 GLU A N 20
ATOM 33638 C CA . GLU A 1 17 ? -7.307 -10.758 -6.102 1.00 0.00 17 GLU A CA 20
ATOM 33639 C C . GLU A 1 17 ? -7.328 -10.314 -7.561 1.00 0.00 17 GLU A C 20
ATOM 33640 O O . GLU A 1 17 ? -6.277 -10.095 -8.166 1.00 0.00 17 GLU A O 20
ATOM 33652 N N . GLU A 1 18 ? -8.526 -10.173 -8.125 1.00 0.00 18 GLU A N 20
ATOM 33653 C CA . GLU A 1 18 ? -8.664 -9.741 -9.512 1.00 0.00 18 GLU A CA 20
ATOM 33654 C C . GLU A 1 18 ? -8.202 -8.293 -9.676 1.00 0.00 18 GLU A C 20
ATOM 33655 O O . GLU A 1 18 ? -7.694 -7.913 -10.732 1.00 0.00 18 GLU A O 20
ATOM 33667 N N . MET A 1 19 ? -8.370 -7.487 -8.622 1.00 0.00 19 MET A N 20
ATOM 33668 C CA . MET A 1 19 ? -7.957 -6.086 -8.655 1.00 0.00 19 MET A CA 20
ATOM 33669 C C . MET A 1 19 ? -6.436 -5.969 -8.713 1.00 0.00 19 MET A C 20
ATOM 33670 O O . MET A 1 19 ? -5.899 -5.176 -9.487 1.00 0.00 19 MET A O 20
ATOM 33684 N N . ILE A 1 20 ? -5.744 -6.766 -7.894 1.00 0.00 20 ILE A N 20
ATOM 33685 C CA . ILE A 1 20 ? -4.290 -6.754 -7.861 1.00 0.00 20 ILE A CA 20
ATOM 33686 C C . ILE A 1 20 ? -3.695 -7.393 -9.117 1.00 0.00 20 ILE A C 20
ATOM 33687 O O . ILE A 1 20 ? -2.508 -7.232 -9.398 1.00 0.00 20 ILE A O 20
ATOM 33703 N N . LYS A 1 21 ? -4.526 -8.116 -9.872 1.00 0.00 21 LYS A N 20
ATOM 33704 C CA . LYS A 1 21 ? -4.075 -8.770 -11.093 1.00 0.00 21 LYS A CA 20
ATOM 33705 C C . LYS A 1 21 ? -3.573 -7.743 -12.107 1.00 0.00 21 LYS A C 20
ATOM 33706 O O . LYS A 1 21 ? -2.394 -7.735 -12.461 1.00 0.00 21 LYS A O 20
ATOM 33725 N N . SER A 1 22 ? -4.478 -6.873 -12.564 1.00 0.00 22 SER A N 20
ATOM 33726 C CA . SER A 1 22 ? -4.130 -5.832 -13.530 1.00 0.00 22 SER A CA 20
ATOM 33727 C C . SER A 1 22 ? -3.547 -4.610 -12.826 1.00 0.00 22 SER A C 20
ATOM 33728 O O . SER A 1 22 ? -2.786 -3.845 -13.423 1.00 0.00 22 SER A O 20
ATOM 33736 N N . HIS A 1 23 ? -3.901 -4.433 -11.552 1.00 0.00 23 HIS A N 20
ATOM 33737 C CA . HIS A 1 23 ? -3.403 -3.308 -10.772 1.00 0.00 23 HIS A CA 20
ATOM 33738 C C . HIS A 1 23 ? -2.592 -3.797 -9.571 1.00 0.00 23 HIS A C 20
ATOM 33739 O O . HIS A 1 23 ? -2.974 -3.573 -8.420 1.00 0.00 23 HIS A O 20
ATOM 3375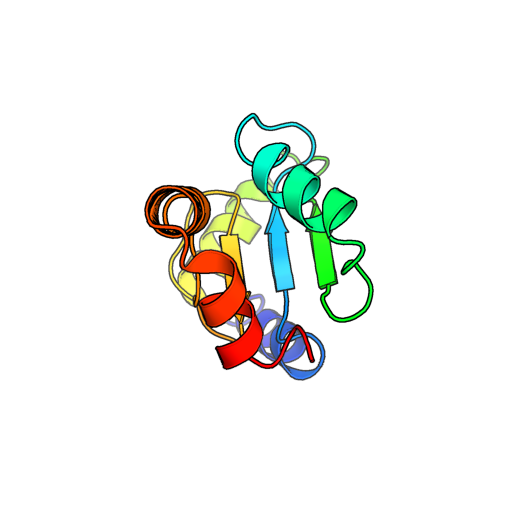4 N N . PRO A 1 24 ? -1.452 -4.469 -9.822 1.00 0.00 24 PRO A N 20
ATOM 33755 C CA . PRO A 1 24 ? -0.587 -4.985 -8.754 1.00 0.00 24 PRO A CA 20
ATOM 33756 C C . PRO A 1 24 ? 0.148 -3.877 -8.000 1.00 0.00 24 PRO A C 20
ATOM 33757 O O . PRO A 1 24 ? 0.590 -4.079 -6.869 1.00 0.00 24 PRO A O 20
ATOM 33768 N N . TYR A 1 25 ? 0.276 -2.707 -8.630 1.00 0.00 25 TYR A N 20
ATOM 33769 C CA . TYR A 1 25 ? 0.953 -1.574 -8.016 1.00 0.00 25 TYR A CA 20
ATOM 33770 C C . TYR A 1 25 ? -0.047 -0.690 -7.272 1.00 0.00 25 TYR A C 20
ATOM 33771 O O . TYR A 1 25 ? -0.338 0.433 -7.695 1.00 0.00 25 TYR A O 20
ATOM 33789 N N . PHE A 1 26 ? -0.574 -1.210 -6.166 1.00 0.00 26 PHE A N 20
ATOM 33790 C CA . PHE A 1 26 ? -1.543 -0.480 -5.361 1.00 0.00 26 PHE A CA 20
ATOM 33791 C C . PHE A 1 26 ? -0.946 -0.073 -4.018 1.00 0.00 26 PHE A C 20
ATOM 33792 O O . PHE A 1 26 ? -0.357 -0.896 -3.314 1.00 0.00 26 PHE A O 20
ATOM 33809 N N . GLN A 1 27 ? -1.106 1.199 -3.669 1.00 0.00 27 GLN A N 20
ATOM 33810 C CA . GLN A 1 27 ? -0.586 1.724 -2.410 1.00 0.00 27 GLN A CA 20
ATOM 33811 C C . GLN A 1 27 ? -1.727 2.250 -1.540 1.00 0.00 27 GLN A C 20
ATOM 33812 O O . GLN A 1 27 ? -2.245 3.345 -1.771 1.00 0.00 27 GLN A O 20
ATOM 33826 N N . LEU A 1 28 ? -2.122 1.454 -0.545 1.00 0.00 28 LEU A N 20
ATOM 33827 C CA . LEU A 1 28 ? -3.209 1.829 0.358 1.00 0.00 28 LEU A CA 20
ATOM 33828 C C . LEU A 1 28 ? -2.743 2.857 1.387 1.00 0.00 28 LEU A C 20
ATOM 33829 O O . LEU A 1 28 ? -1.751 2.642 2.087 1.00 0.00 28 LEU A O 20
ATOM 33845 N N . SER A 1 29 ? -3.468 3.972 1.472 1.00 0.00 29 SER A N 20
ATOM 33846 C CA . SER A 1 29 ? -3.135 5.041 2.413 1.00 0.00 29 SER A CA 20
ATOM 33847 C C . SER A 1 29 ? -4.361 5.897 2.731 1.00 0.00 29 SER A C 20
ATOM 33848 O O . SER A 1 29 ? -5.391 5.796 2.062 1.00 0.00 29 SER A O 20
ATOM 33856 N N . ALA A 1 30 ? -4.238 6.743 3.755 1.00 0.00 30 ALA A N 20
ATOM 33857 C CA . ALA A 1 30 ? -5.329 7.625 4.169 1.00 0.00 30 ALA A CA 20
ATOM 33858 C C . ALA A 1 30 ? -4.816 8.738 5.084 1.00 0.00 30 ALA A C 20
ATOM 33859 O O . ALA A 1 30 ? -3.626 8.793 5.400 1.00 0.00 30 ALA A O 20
ATOM 33866 N N . SER A 1 31 ? -5.719 9.620 5.513 1.00 0.00 31 SER A N 20
ATOM 33867 C CA . SER A 1 31 ? -5.351 10.725 6.401 1.00 0.00 31 SER A CA 20
ATOM 33868 C C . SER A 1 31 ? -5.643 10.382 7.867 1.00 0.00 31 SER A C 20
ATOM 33869 O O . SER A 1 31 ? -5.913 11.269 8.679 1.00 0.00 31 SER A O 20
ATOM 33877 N N . TRP A 1 32 ? -5.581 9.090 8.203 1.00 0.00 32 TRP A N 20
ATOM 33878 C CA . TRP A 1 32 ? -5.837 8.634 9.568 1.00 0.00 32 TRP A CA 20
ATOM 33879 C C . TRP A 1 32 ? -4.536 8.257 10.283 1.00 0.00 32 TRP A C 20
ATOM 33880 O O . TRP A 1 32 ? -4.371 8.545 11.467 1.00 0.00 32 TRP A O 20
ATOM 33901 N N . CYS A 1 33 ? -3.618 7.612 9.558 1.00 0.00 33 CYS A N 20
ATOM 33902 C CA . CYS A 1 33 ? -2.338 7.198 10.136 1.00 0.00 33 CYS A CA 20
ATOM 33903 C C . CYS A 1 33 ? -1.219 8.177 9.770 1.00 0.00 33 CYS A C 20
ATOM 33904 O O . CYS A 1 33 ? -1.240 8.782 8.696 1.00 0.00 33 CYS A O 20
ATOM 33912 N N . PRO A 1 34 ? -0.220 8.344 10.665 1.00 0.00 34 PRO A N 20
ATOM 33913 C CA . PRO A 1 34 ? 0.911 9.252 10.432 1.00 0.00 34 PRO A CA 20
ATOM 33914 C C . PRO A 1 34 ? 1.846 8.756 9.328 1.00 0.00 34 PRO A C 20
ATOM 33915 O O . PRO A 1 34 ? 2.339 9.549 8.524 1.00 0.00 34 PRO A O 20
ATOM 33926 N N . ASP A 1 35 ? 2.086 7.442 9.294 1.00 0.00 35 ASP A N 20
ATOM 33927 C CA . ASP A 1 35 ? 2.963 6.848 8.283 1.00 0.00 35 ASP A CA 20
ATOM 33928 C C . ASP A 1 35 ? 2.444 7.124 6.875 1.00 0.00 35 ASP A C 20
ATOM 33929 O O . ASP A 1 35 ? 3.228 7.283 5.939 1.00 0.00 35 ASP A O 20
ATOM 33938 N N . CYS A 1 36 ? 1.118 7.183 6.730 1.00 0.00 36 CYS A N 20
ATOM 33939 C CA . CYS A 1 36 ? 0.502 7.447 5.433 1.00 0.00 36 CYS A CA 20
ATOM 33940 C C . CYS A 1 36 ? 1.043 8.747 4.834 1.00 0.00 36 CYS A C 20
ATOM 33941 O O . CYS A 1 36 ? 1.349 8.807 3.643 1.00 0.00 36 CYS A O 20
ATOM 33949 N N . VAL A 1 37 ? 1.166 9.781 5.670 1.00 0.00 37 VAL A N 20
ATOM 33950 C CA . VAL A 1 37 ? 1.683 11.071 5.220 1.00 0.00 37 VAL A CA 20
ATOM 33951 C C . VAL A 1 37 ? 3.157 10.965 4.829 1.00 0.00 37 VAL A C 20
ATOM 33952 O O . VAL A 1 37 ? 3.575 11.511 3.807 1.00 0.00 37 VAL A O 20
ATOM 33965 N N . TYR A 1 38 ? 3.942 10.259 5.646 1.00 0.00 38 TYR A N 20
ATOM 33966 C CA . TYR A 1 38 ? 5.370 10.086 5.381 1.00 0.00 38 TYR A CA 20
ATOM 33967 C C . TYR A 1 38 ? 5.599 9.357 4.056 1.00 0.00 38 TYR A C 20
ATOM 33968 O O . TYR A 1 38 ? 6.360 9.823 3.207 1.00 0.00 38 TYR A O 20
ATOM 33986 N N . ALA A 1 39 ? 4.939 8.210 3.889 1.00 0.00 39 ALA A N 20
ATOM 33987 C CA . ALA A 1 39 ? 5.073 7.411 2.670 1.00 0.00 39 ALA A CA 20
ATOM 33988 C C . ALA A 1 39 ? 4.698 8.214 1.423 1.00 0.00 39 ALA A C 20
ATOM 33989 O O . ALA A 1 39 ? 5.363 8.117 0.392 1.00 0.00 39 ALA A O 20
ATOM 33996 N N . ASN A 1 40 ? 3.630 9.009 1.525 1.00 0.00 40 ASN A N 20
ATOM 33997 C CA . ASN A 1 40 ? 3.173 9.823 0.404 1.00 0.00 40 ASN A CA 20
ATOM 33998 C C . ASN A 1 40 ? 4.094 11.012 0.175 1.00 0.00 40 ASN A C 20
ATOM 33999 O O . ASN A 1 40 ? 4.239 11.483 -0.951 1.00 0.00 40 ASN A O 20
ATOM 34010 N N . SER A 1 41 ? 4.715 11.497 1.250 1.00 0.00 41 SER A N 20
ATOM 34011 C CA . SER A 1 41 ? 5.620 12.635 1.161 1.00 0.00 41 SER A CA 20
ATOM 34012 C C . SER A 1 41 ? 6.792 12.335 0.226 1.00 0.00 41 SER A C 20
ATOM 34013 O O . SER A 1 41 ? 7.210 13.194 -0.552 1.00 0.00 41 SER A O 20
ATOM 34021 N N . ILE A 1 42 ? 7.321 11.113 0.310 1.00 0.00 42 ILE A N 20
ATOM 34022 C CA . ILE A 1 42 ? 8.449 10.709 -0.529 1.00 0.00 42 ILE A CA 20
ATOM 34023 C C . ILE A 1 42 ? 8.032 10.562 -1.991 1.00 0.00 42 ILE A C 20
ATOM 34024 O O . ILE A 1 42 ? 8.671 11.121 -2.884 1.00 0.00 42 ILE A O 20
ATOM 34040 N N . TRP A 1 43 ? 6.960 9.806 -2.228 1.00 0.00 43 TRP A N 20
ATOM 34041 C CA . TRP A 1 43 ? 6.463 9.583 -3.587 1.00 0.00 43 TRP A CA 20
ATOM 34042 C C . TRP A 1 43 ? 6.020 10.899 -4.231 1.00 0.00 43 TRP A C 20
ATOM 34043 O O . TRP A 1 43 ? 6.162 11.084 -5.441 1.00 0.00 43 TRP A O 20
ATOM 34064 N N . ASN A 1 44 ? 5.493 11.813 -3.410 1.00 0.00 44 ASN A N 20
ATOM 34065 C CA . ASN A 1 44 ? 5.039 13.118 -3.890 1.00 0.00 44 ASN A CA 20
ATOM 34066 C C . ASN A 1 44 ? 6.221 13.980 -4.345 1.00 0.00 44 ASN A C 20
ATOM 34067 O O . ASN A 1 44 ? 6.106 14.751 -5.297 1.00 0.00 44 ASN A O 20
ATOM 34078 N N . LYS A 1 45 ? 7.355 13.837 -3.657 1.00 0.00 45 LYS A N 20
ATOM 34079 C CA . LYS A 1 45 ? 8.560 14.593 -3.983 1.00 0.00 45 LYS A CA 20
ATOM 34080 C C . LYS A 1 45 ? 9.273 13.987 -5.187 1.00 0.00 45 LYS A C 20
ATOM 34081 O O . LYS A 1 45 ? 9.890 14.704 -5.978 1.00 0.00 45 LYS A O 20
ATOM 34100 N N . LEU A 1 46 ? 9.190 12.663 -5.323 1.00 0.00 46 LEU A N 20
ATOM 34101 C CA . LEU A 1 46 ? 9.833 11.970 -6.434 1.00 0.00 46 LEU A CA 20
ATOM 34102 C C . LEU A 1 46 ? 8.998 12.052 -7.719 1.00 0.00 46 LEU A C 20
ATOM 34103 O O . LEU A 1 46 ? 9.464 11.647 -8.786 1.00 0.00 46 LEU A O 20
ATOM 34119 N N . ASN A 1 47 ? 7.769 12.579 -7.621 1.00 0.00 47 ASN A N 20
ATOM 34120 C CA . ASN A 1 47 ? 6.891 12.706 -8.780 1.00 0.00 47 ASN A CA 20
ATOM 34121 C C . ASN A 1 47 ? 6.737 11.357 -9.489 1.00 0.00 47 ASN A C 20
ATOM 34122 O O . ASN A 1 47 ? 6.886 11.259 -10.709 1.00 0.00 47 ASN A O 20
ATOM 34133 N N . VAL A 1 48 ? 6.441 10.316 -8.710 1.00 0.00 48 VAL A N 20
ATOM 34134 C CA . VAL A 1 48 ? 6.268 8.973 -9.254 1.00 0.00 48 VAL A CA 20
ATOM 34135 C C . VAL A 1 48 ? 4.854 8.452 -8.983 1.00 0.00 48 VAL A C 20
ATOM 34136 O O . VAL A 1 48 ? 4.662 7.277 -8.661 1.00 0.00 48 VAL A O 20
ATOM 34149 N N . GLN A 1 49 ? 3.865 9.340 -9.124 1.00 0.00 49 GLN A N 20
ATOM 34150 C CA . GLN A 1 49 ? 2.462 8.984 -8.902 1.00 0.00 49 GLN A CA 20
ATOM 34151 C C . GLN A 1 49 ? 1.761 8.656 -10.229 1.00 0.00 49 GLN A C 20
ATOM 34152 O O . GLN A 1 49 ? 0.553 8.868 -10.374 1.00 0.00 49 GLN A O 20
ATOM 34166 N N . ASP A 1 50 ? 2.527 8.136 -11.191 1.00 0.00 50 ASP A N 20
ATOM 34167 C CA . ASP A 1 50 ? 1.993 7.776 -12.503 1.00 0.00 50 ASP A CA 20
ATOM 34168 C C . ASP A 1 50 ? 2.158 6.281 -12.762 1.00 0.00 50 ASP A C 20
ATOM 34169 O O . ASP A 1 50 ? 1.206 5.602 -13.145 1.00 0.00 50 ASP A O 20
ATOM 34178 N N . LYS A 1 51 ? 3.371 5.774 -12.539 1.00 0.00 51 LYS A N 20
ATOM 34179 C CA . LYS A 1 51 ? 3.660 4.353 -12.737 1.00 0.00 51 LYS A CA 20
ATOM 34180 C C . LYS A 1 51 ? 2.929 3.487 -11.702 1.00 0.00 51 LYS A C 20
ATOM 34181 O O . LYS A 1 51 ? 2.697 2.299 -11.933 1.00 0.00 51 LYS A O 20
ATOM 34200 N N . VAL A 1 52 ? 2.570 4.089 -10.562 1.00 0.00 52 VAL A N 20
ATOM 34201 C CA . VAL A 1 52 ? 1.868 3.377 -9.496 1.00 0.00 52 VAL A CA 20
ATOM 34202 C C . VAL A 1 52 ? 0.461 3.950 -9.305 1.00 0.00 52 VAL A C 20
ATOM 34203 O O . VAL A 1 52 ? 0.207 5.109 -9.639 1.00 0.00 52 VAL A O 20
ATOM 34216 N N . PHE A 1 53 ? -0.450 3.140 -8.755 1.00 0.00 53 PHE A N 20
ATOM 34217 C CA . PHE A 1 53 ? -1.818 3.576 -8.516 1.00 0.00 53 PHE A CA 20
ATOM 34218 C C . PHE A 1 53 ? -2.119 3.584 -7.023 1.00 0.00 53 PHE A C 20
ATOM 34219 O O . PHE A 1 53 ? -2.196 2.534 -6.380 1.00 0.00 53 PHE A O 20
ATOM 34236 N N . VAL A 1 54 ? -2.286 4.780 -6.486 1.00 0.00 54 VAL A N 20
ATOM 34237 C CA . VAL A 1 54 ? -2.579 4.963 -5.065 1.00 0.00 54 VAL A CA 20
ATOM 34238 C C . VAL A 1 54 ? -4.087 5.021 -4.809 1.00 0.00 54 VAL A C 20
ATOM 34239 O O . VAL A 1 54 ? -4.840 5.592 -5.600 1.00 0.00 54 VAL A O 20
ATOM 34252 N N . PHE A 1 55 ? -4.514 4.428 -3.695 1.00 0.00 55 PHE A N 20
ATOM 34253 C CA . PHE A 1 55 ? -5.926 4.412 -3.322 1.00 0.00 55 PHE A CA 20
ATOM 34254 C C . PHE A 1 55 ? -6.118 4.948 -1.906 1.00 0.00 55 PHE A C 20
ATOM 34255 O O . PHE A 1 55 ? -5.823 4.261 -0.924 1.00 0.00 55 PHE A O 20
ATOM 34272 N N . ASP A 1 56 ? -6.618 6.178 -1.809 1.00 0.00 56 ASP A N 20
ATOM 34273 C CA . ASP A 1 56 ? -6.854 6.811 -0.516 1.00 0.00 56 ASP A CA 20
ATOM 34274 C C . ASP A 1 56 ? -8.145 6.295 0.116 1.00 0.00 56 ASP A C 20
ATOM 34275 O O . ASP A 1 56 ? -9.074 5.895 -0.589 1.00 0.00 56 ASP A O 20
ATOM 34284 N N . ILE A 1 57 ? -8.195 6.304 1.446 1.00 0.00 57 ILE A N 20
ATOM 34285 C CA . ILE A 1 57 ? -9.370 5.834 2.175 1.00 0.00 57 ILE A CA 20
ATOM 34286 C C . ILE A 1 57 ? -10.041 6.978 2.930 1.00 0.00 57 ILE A C 20
ATOM 34287 O O . ILE A 1 57 ? -10.006 7.036 4.161 1.00 0.00 57 ILE A O 20
ATOM 34303 N N . GLY A 1 58 ? -10.651 7.890 2.176 1.00 0.00 58 GLY A N 20
ATOM 34304 C CA . GLY A 1 58 ? -11.330 9.027 2.776 1.00 0.00 58 GLY A CA 20
ATOM 34305 C C . GLY A 1 58 ? -12.792 9.138 2.363 1.00 0.00 58 GLY A C 20
ATOM 34306 O O . GLY A 1 58 ? -13.500 10.032 2.828 1.00 0.00 58 GLY A O 20
ATOM 34310 N N . SER A 1 59 ? -13.247 8.233 1.489 1.00 0.00 59 SER A N 20
ATOM 34311 C CA . SER A 1 59 ? -14.632 8.239 1.015 1.00 0.00 59 SER A CA 20
ATOM 34312 C C . SER A 1 59 ? -15.442 7.092 1.628 1.00 0.00 59 SER A C 20
ATOM 34313 O O . SER A 1 59 ? -16.637 7.238 1.889 1.00 0.00 59 SER A O 20
ATOM 34321 N N . LEU A 1 60 ? -14.784 5.950 1.849 1.00 0.00 60 LEU A N 20
ATOM 34322 C CA . LEU A 1 60 ? -15.442 4.777 2.427 1.00 0.00 60 LEU A CA 20
ATOM 34323 C C . LEU A 1 60 ? -15.903 5.052 3.860 1.00 0.00 60 LEU A C 20
ATOM 34324 O O . LEU A 1 60 ? -15.094 5.407 4.720 1.00 0.00 60 LEU A O 20
ATOM 34340 N N . PRO A 1 61 ? -17.216 4.891 4.132 1.00 0.00 61 PRO A N 20
ATOM 34341 C CA . PRO A 1 61 ? -17.793 5.123 5.466 1.00 0.00 61 PRO A CA 20
ATOM 34342 C C . PRO A 1 61 ? -17.226 4.174 6.523 1.00 0.00 61 PRO A C 20
ATOM 34343 O O . PRO A 1 61 ? -16.282 3.426 6.260 1.00 0.00 61 PRO A O 20
ATOM 34354 N N . ARG A 1 62 ? -17.818 4.210 7.720 1.00 0.00 62 ARG A N 20
ATOM 34355 C CA . ARG A 1 62 ? -17.380 3.357 8.826 1.00 0.00 62 ARG A CA 20
ATOM 34356 C C . ARG A 1 62 ? -17.905 1.916 8.693 1.00 0.00 62 ARG A C 20
ATOM 34357 O O . ARG A 1 62 ? -17.750 1.110 9.613 1.00 0.00 62 ARG A O 20
ATOM 34378 N N . ASN A 1 63 ? -18.513 1.591 7.545 1.00 0.00 63 ASN A N 20
ATOM 34379 C CA . ASN A 1 63 ? -19.038 0.247 7.301 1.00 0.00 63 ASN A CA 20
ATOM 34380 C C . ASN A 1 63 ? -18.254 -0.449 6.183 1.00 0.00 63 ASN A C 20
ATOM 34381 O O . ASN A 1 63 ? -17.927 -1.632 6.289 1.00 0.00 63 ASN A O 20
ATOM 34392 N N . GLU A 1 64 ? -17.954 0.293 5.112 1.00 0.00 64 GLU A N 20
ATOM 34393 C CA . GLU A 1 64 ? -17.207 -0.259 3.980 1.00 0.00 64 GLU A CA 20
ATOM 34394 C C . GLU A 1 64 ? -15.742 -0.504 4.348 1.00 0.00 64 GLU A C 20
ATOM 34395 O O . GLU A 1 64 ? -15.137 -1.477 3.895 1.00 0.00 64 GLU A O 20
ATOM 34407 N N . GLN A 1 65 ? -15.176 0.386 5.171 1.00 0.00 65 GLN A N 20
ATOM 34408 C CA . GLN A 1 65 ? -13.783 0.265 5.598 1.00 0.00 65 GLN A CA 20
ATOM 34409 C C . GLN A 1 65 ? -13.525 -1.075 6.285 1.00 0.00 65 GLN A C 20
ATOM 34410 O O . GLN A 1 65 ? -12.467 -1.681 6.102 1.00 0.00 65 GLN A O 20
ATOM 34424 N N . GLU A 1 66 ? -14.495 -1.533 7.075 1.00 0.00 66 GLU A N 20
ATOM 34425 C CA . GLU A 1 66 ? -14.370 -2.804 7.786 1.00 0.00 66 GLU A CA 20
ATOM 34426 C C . GLU A 1 66 ? -14.190 -3.966 6.810 1.00 0.00 66 GLU A C 20
ATOM 34427 O O . GLU A 1 66 ? -13.278 -4.777 6.967 1.00 0.00 66 GLU A O 20
ATOM 34439 N N . LYS A 1 67 ? -15.063 -4.038 5.803 1.00 0.00 67 LYS A N 20
ATOM 34440 C CA . LYS A 1 67 ? -14.996 -5.100 4.799 1.00 0.00 67 LYS A CA 20
ATOM 34441 C C . LYS A 1 67 ? -13.639 -5.104 4.098 1.00 0.00 67 LYS A C 20
ATOM 34442 O O . LYS A 1 67 ? -13.102 -6.165 3.774 1.00 0.00 67 LYS A O 20
ATOM 34461 N N . TRP A 1 68 ? -13.082 -3.911 3.876 1.00 0.00 68 TRP A N 20
ATOM 34462 C CA . TRP A 1 68 ? -11.780 -3.776 3.225 1.00 0.00 68 TRP A CA 20
ATOM 34463 C C . TRP A 1 68 ? -10.661 -4.306 4.129 1.00 0.00 68 TRP A C 20
ATOM 34464 O O . TRP A 1 68 ? -9.706 -4.917 3.650 1.00 0.00 68 TRP A O 20
ATOM 34485 N N . ARG A 1 69 ? -10.793 -4.066 5.437 1.00 0.00 69 ARG A N 20
ATOM 34486 C CA . ARG A 1 69 ? -9.799 -4.518 6.411 1.00 0.00 69 ARG A CA 20
ATOM 34487 C C . ARG A 1 69 ? -9.763 -6.045 6.497 1.00 0.00 69 ARG A C 20
ATOM 34488 O O . ARG A 1 69 ? -8.690 -6.647 6.487 1.00 0.00 69 ARG A O 20
ATOM 34509 N N . ILE A 1 70 ? -10.943 -6.667 6.584 1.00 0.00 70 ILE A N 20
ATOM 34510 C CA . ILE A 1 70 ? -11.039 -8.126 6.677 1.00 0.00 70 ILE A CA 20
ATOM 34511 C C . ILE A 1 70 ? -10.597 -8.803 5.380 1.00 0.00 70 ILE A C 20
ATOM 34512 O O . ILE A 1 70 ? -9.843 -9.781 5.407 1.00 0.00 70 ILE A O 20
ATOM 34528 N N . ALA A 1 71 ? -11.070 -8.287 4.243 1.00 0.00 71 ALA A N 20
ATOM 34529 C CA . ALA A 1 71 ? -10.721 -8.852 2.940 1.00 0.00 71 ALA A CA 20
ATOM 34530 C C . ALA A 1 71 ? -9.212 -8.833 2.712 1.00 0.00 71 ALA A C 20
ATOM 34531 O O . ALA A 1 71 ? -8.615 -9.864 2.404 1.00 0.00 71 ALA A O 20
ATOM 34538 N N . PHE A 1 72 ? -8.603 -7.655 2.864 1.00 0.00 72 PHE A N 20
ATOM 34539 C CA . PHE A 1 72 ? -7.160 -7.506 2.670 1.00 0.00 72 PHE A CA 20
ATOM 34540 C C . PHE A 1 72 ? -6.365 -8.277 3.728 1.00 0.00 72 PHE A C 20
ATOM 34541 O O . PHE A 1 72 ? -5.249 -8.723 3.463 1.00 0.00 72 PHE A O 20
ATOM 34558 N N . GLN A 1 73 ? -6.945 -8.438 4.922 1.00 0.00 73 GLN A N 20
ATOM 34559 C CA . GLN A 1 73 ? -6.284 -9.168 6.006 1.00 0.00 73 GLN A CA 20
ATOM 34560 C C . GLN A 1 73 ? -5.926 -10.585 5.564 1.00 0.00 73 GLN A C 20
ATOM 34561 O O . GLN A 1 73 ? -4.850 -11.092 5.881 1.00 0.00 73 GLN A O 20
ATOM 34575 N N . LYS A 1 74 ? -6.840 -11.219 4.830 1.00 0.00 74 LYS A N 20
ATOM 34576 C CA . LYS A 1 74 ? -6.633 -12.575 4.339 1.00 0.00 74 LYS A CA 20
ATOM 34577 C C . LYS A 1 74 ? -5.725 -12.591 3.106 1.00 0.00 74 LYS A C 20
ATOM 34578 O O . LYS A 1 74 ? -5.026 -13.575 2.857 1.00 0.00 74 LYS A O 20
ATOM 34597 N N . VAL A 1 75 ? -5.740 -11.500 2.337 1.00 0.00 75 VAL A N 20
ATOM 34598 C CA . VAL A 1 75 ? -4.917 -11.395 1.133 1.00 0.00 75 VAL A CA 20
ATOM 34599 C C . VAL A 1 75 ? -3.447 -11.217 1.499 1.00 0.00 75 VAL A C 20
ATOM 34600 O O . VAL A 1 75 ? -2.578 -11.908 0.964 1.00 0.00 75 VAL A O 20
ATOM 34613 N N . VAL A 1 76 ? -3.178 -10.291 2.417 1.00 0.00 76 VAL A N 20
ATOM 34614 C CA . VAL A 1 76 ? -1.812 -10.028 2.862 1.00 0.00 76 VAL A CA 20
ATOM 34615 C C . VAL A 1 76 ? -1.751 -9.675 4.349 1.00 0.00 76 VAL A C 20
ATOM 34616 O O . VAL A 1 76 ? -0.855 -10.128 5.063 1.00 0.00 76 VAL A O 20
ATOM 34629 N N . GLY A 1 77 ? -2.701 -8.857 4.808 1.00 0.00 77 GLY A N 20
ATOM 34630 C CA . GLY A 1 77 ? -2.727 -8.450 6.203 1.00 0.00 77 GLY A CA 20
ATOM 34631 C C . GLY A 1 77 ? -2.708 -6.943 6.354 1.00 0.00 77 GLY A C 20
ATOM 34632 O O . GLY A 1 77 ? -1.769 -6.380 6.918 1.00 0.00 77 GLY A O 20
ATOM 34636 N N . SER A 1 78 ? -3.754 -6.290 5.852 1.00 0.00 78 SER A N 20
ATOM 34637 C CA . SER A 1 78 ? -3.868 -4.839 5.927 1.00 0.00 78 SER A CA 20
ATOM 34638 C C . SER A 1 78 ? -4.733 -4.427 7.116 1.00 0.00 78 SER A C 20
ATOM 34639 O O . SER A 1 78 ? -5.596 -3.553 7.001 1.00 0.00 78 SER A O 20
ATOM 34647 N N . ARG A 1 79 ? -4.488 -5.059 8.266 1.00 0.00 79 ARG A N 20
ATOM 34648 C CA . ARG A 1 79 ? -5.231 -4.755 9.487 1.00 0.00 79 ARG A CA 20
ATOM 34649 C C . ARG A 1 79 ? -4.796 -3.406 10.069 1.00 0.00 79 ARG A C 20
ATOM 34650 O O . ARG A 1 79 ? -5.494 -2.829 10.904 1.00 0.00 79 ARG A O 20
ATOM 34671 N N . ASN A 1 80 ? -3.637 -2.912 9.618 1.00 0.00 80 ASN A N 20
ATOM 34672 C CA . ASN A 1 80 ? -3.104 -1.633 10.088 1.00 0.00 80 ASN A CA 20
ATOM 34673 C C . ASN A 1 80 ? -2.482 -0.846 8.932 1.00 0.00 80 ASN A C 20
ATOM 34674 O O . ASN A 1 80 ? -1.553 -1.324 8.280 1.00 0.00 80 ASN A O 20
ATOM 34685 N N . LEU A 1 81 ? -2.998 0.360 8.686 1.00 0.00 81 LEU A N 20
ATOM 34686 C CA . LEU A 1 81 ? -2.488 1.214 7.609 1.00 0.00 81 LEU A CA 20
ATOM 34687 C C . LEU A 1 81 ? -1.239 1.970 8.065 1.00 0.00 81 LEU A C 20
ATOM 34688 O O . LEU A 1 81 ? -1.046 2.184 9.263 1.00 0.00 81 LEU A O 20
ATOM 34704 N N . PRO A 1 82 ? -0.367 2.386 7.121 1.00 0.00 82 PRO A N 20
ATOM 34705 C CA . PRO A 1 82 ? -0.544 2.160 5.680 1.00 0.00 82 PRO A CA 20
ATOM 34706 C C . PRO A 1 82 ? -0.236 0.721 5.264 1.00 0.00 82 PRO A C 20
ATOM 34707 O O . PRO A 1 82 ? 0.209 -0.089 6.079 1.00 0.00 82 PRO A O 20
ATOM 34718 N N . THR A 1 83 ? -0.479 0.413 3.990 1.00 0.00 83 THR A N 20
ATOM 34719 C CA . THR A 1 83 ? -0.231 -0.925 3.459 1.00 0.00 83 THR A CA 20
ATOM 34720 C C . THR A 1 83 ? 0.151 -0.870 1.980 1.00 0.00 83 THR A C 20
ATOM 34721 O O . THR A 1 83 ? -0.663 -0.494 1.133 1.00 0.00 83 THR A O 20
ATOM 34732 N N . ILE A 1 84 ? 1.396 -1.244 1.674 1.00 0.00 84 ILE A N 20
ATOM 34733 C CA . ILE A 1 84 ? 1.890 -1.234 0.297 1.00 0.00 84 ILE A CA 20
ATOM 34734 C C . ILE A 1 84 ? 1.915 -2.644 -0.300 1.00 0.00 84 ILE A C 20
ATOM 34735 O O . ILE A 1 84 ? 2.580 -3.537 0.226 1.00 0.00 84 ILE A O 20
ATOM 34751 N N . VAL A 1 85 ? 1.202 -2.827 -1.413 1.00 0.00 85 VAL A N 20
ATOM 34752 C CA . VAL A 1 85 ? 1.156 -4.121 -2.096 1.00 0.00 85 VAL A CA 20
ATOM 34753 C C . VAL A 1 85 ? 1.732 -4.017 -3.510 1.00 0.00 85 VAL A C 20
ATOM 34754 O O . VAL A 1 85 ? 1.249 -3.233 -4.330 1.00 0.00 85 VAL A O 20
ATOM 34767 N N . VAL A 1 86 ? 2.770 -4.810 -3.784 1.00 0.00 86 VAL A N 20
ATOM 34768 C CA . VAL A 1 86 ? 3.423 -4.809 -5.093 1.00 0.00 86 VAL A CA 20
ATOM 34769 C C . VAL A 1 86 ? 3.430 -6.213 -5.698 1.00 0.00 86 VAL A C 20
ATOM 34770 O O . VAL A 1 86 ? 3.969 -7.147 -5.104 1.00 0.00 86 VAL A O 20
ATOM 34783 N N . ASN A 1 87 ? 2.830 -6.351 -6.881 1.00 0.00 87 ASN A N 20
ATOM 34784 C CA . ASN A 1 87 ? 2.763 -7.640 -7.572 1.00 0.00 87 ASN A CA 20
ATOM 34785 C C . ASN A 1 87 ? 1.939 -8.652 -6.773 1.00 0.00 87 ASN A C 20
ATOM 34786 O O . ASN A 1 87 ? 2.291 -9.831 -6.693 1.00 0.00 87 ASN A O 20
ATOM 34797 N N . GLY A 1 88 ? 0.836 -8.183 -6.184 1.00 0.00 88 GLY A N 20
ATOM 34798 C CA . GLY A 1 88 ? -0.028 -9.054 -5.402 1.00 0.00 88 GLY A CA 20
ATOM 34799 C C . GLY A 1 88 ? 0.677 -9.669 -4.207 1.00 0.00 88 GLY A C 20
ATOM 34800 O O . GLY A 1 88 ? 0.607 -10.880 -3.994 1.00 0.00 88 GLY A O 20
ATOM 34804 N N . LYS A 1 89 ? 1.350 -8.829 -3.425 1.00 0.00 89 LYS A N 20
ATOM 34805 C CA . LYS A 1 89 ? 2.069 -9.277 -2.241 1.00 0.00 89 LYS A CA 20
ATOM 34806 C C . LYS A 1 89 ? 2.606 -8.082 -1.456 1.00 0.00 89 LYS A C 20
ATOM 34807 O O . LYS A 1 89 ? 3.142 -7.135 -2.033 1.00 0.00 89 LYS A O 20
ATOM 34826 N N . PHE A 1 90 ? 2.447 -8.137 -0.138 1.00 0.00 90 PHE A N 20
ATOM 34827 C CA . PHE A 1 90 ? 2.904 -7.066 0.751 1.00 0.00 90 PHE A CA 20
ATOM 34828 C C . PHE A 1 90 ? 4.415 -6.877 0.660 1.00 0.00 90 PHE A C 20
ATOM 34829 O O . PHE A 1 90 ? 5.188 -7.667 1.208 1.00 0.00 90 PHE A O 20
ATOM 34846 N N . TRP A 1 91 ? 4.830 -5.820 -0.033 1.00 0.00 91 TRP A N 20
ATOM 34847 C CA . TRP A 1 91 ? 6.250 -5.519 -0.197 1.00 0.00 91 TRP A CA 20
ATOM 34848 C C . TRP A 1 91 ? 6.692 -4.380 0.722 1.00 0.00 91 TRP A C 20
ATOM 34849 O O . TRP A 1 91 ? 7.859 -4.312 1.108 1.00 0.00 91 TRP A O 20
ATOM 34870 N N . GLY A 1 92 ? 5.762 -3.486 1.068 1.00 0.00 92 GLY A N 20
ATOM 34871 C CA . GLY A 1 92 ? 6.101 -2.369 1.939 1.00 0.00 92 GLY A CA 20
ATOM 34872 C C . GLY A 1 92 ? 5.267 -2.330 3.204 1.00 0.00 92 GLY A C 20
ATOM 34873 O O . GLY A 1 92 ? 4.070 -2.617 3.175 1.00 0.00 92 GLY A O 20
ATOM 34877 N N . THR A 1 93 ? 5.904 -1.968 4.320 1.00 0.00 93 THR A N 20
ATOM 34878 C CA . THR A 1 93 ? 5.220 -1.889 5.610 1.00 0.00 93 THR A CA 20
ATOM 34879 C C . THR A 1 93 ? 5.440 -0.527 6.273 1.00 0.00 93 THR A C 20
ATOM 34880 O O . THR A 1 93 ? 6.238 0.282 5.799 1.00 0.00 93 THR A O 20
ATOM 34891 N N . GLU A 1 94 ? 4.732 -0.286 7.379 1.00 0.00 94 GLU A N 20
ATOM 34892 C CA . GLU A 1 94 ? 4.853 0.975 8.115 1.00 0.00 94 GLU A CA 20
ATOM 34893 C C . GLU A 1 94 ? 6.203 1.077 8.837 1.00 0.00 94 GLU A C 20
ATOM 34894 O O . GLU A 1 94 ? 6.692 2.180 9.091 1.00 0.00 94 GLU A O 20
ATOM 34906 N N . SER A 1 95 ? 6.802 -0.071 9.164 1.00 0.00 95 SER A N 20
ATOM 34907 C CA . SER A 1 95 ? 8.091 -0.096 9.856 1.00 0.00 95 SER A CA 20
ATOM 34908 C C . SER A 1 95 ? 9.259 -0.233 8.874 1.00 0.00 95 SER A C 20
ATOM 34909 O O . SER A 1 95 ? 10.361 0.243 9.150 1.00 0.00 95 SER A O 20
ATOM 34917 N N . GLN A 1 96 ? 9.019 -0.881 7.733 1.00 0.00 96 GLN A N 20
ATOM 34918 C CA . GLN A 1 96 ? 10.063 -1.071 6.727 1.00 0.00 96 GLN A CA 20
ATOM 34919 C C . GLN A 1 96 ? 10.656 0.266 6.274 1.00 0.00 96 GLN A C 20
ATOM 34920 O O . GLN A 1 96 ? 11.846 0.350 5.975 1.00 0.00 96 GLN A O 20
ATOM 34934 N N . LEU A 1 97 ? 9.823 1.308 6.228 1.00 0.00 97 LEU A N 20
ATOM 34935 C CA . LEU A 1 97 ? 10.275 2.639 5.811 1.00 0.00 97 LEU A CA 20
ATOM 34936 C C . LEU A 1 97 ? 11.348 3.169 6.759 1.00 0.00 97 LEU A C 20
ATOM 34937 O O . LEU A 1 97 ? 12.450 3.5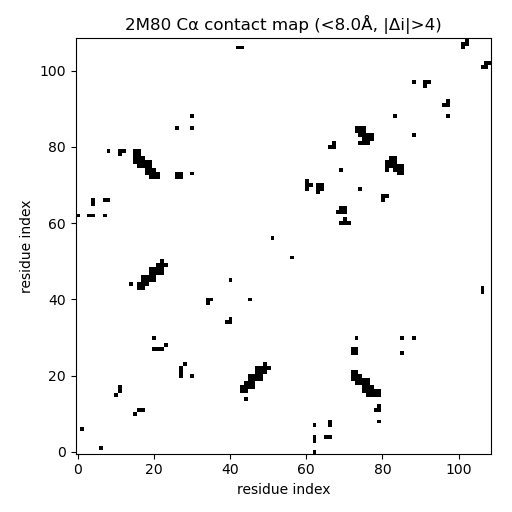09 6.331 1.00 0.00 97 LEU A O 20
ATOM 34953 N N . HIS A 1 98 ? 11.015 3.236 8.047 1.00 0.00 98 HIS A N 20
ATOM 34954 C CA . HIS A 1 98 ? 11.956 3.725 9.059 1.00 0.00 98 HIS A CA 20
ATOM 34955 C C . HIS A 1 98 ? 13.218 2.862 9.098 1.00 0.00 98 HIS A C 20
ATOM 34956 O O . HIS A 1 98 ? 14.313 3.364 9.349 1.00 0.00 98 HIS A O 20
ATOM 34971 N N . ARG A 1 99 ? 13.059 1.558 8.848 1.00 0.00 99 ARG A N 20
ATOM 34972 C CA . ARG A 1 99 ? 14.188 0.632 8.853 1.00 0.00 99 ARG A CA 20
ATOM 34973 C C . ARG A 1 99 ? 15.063 0.816 7.614 1.00 0.00 99 ARG A C 20
ATOM 34974 O O . ARG A 1 99 ? 16.290 0.779 7.703 1.00 0.00 99 ARG A O 20
ATOM 34995 N N . PHE A 1 100 ? 14.427 1.014 6.459 1.00 0.00 100 PHE A N 20
ATOM 34996 C CA . PHE A 1 100 ? 15.152 1.200 5.201 1.00 0.00 100 PHE A CA 20
ATOM 34997 C C . PHE A 1 100 ? 15.801 2.582 5.135 1.00 0.00 100 PHE A C 20
ATOM 34998 O O . PHE A 1 100 ? 16.950 2.713 4.715 1.00 0.00 100 PHE A O 20
ATOM 35015 N N . GLU A 1 101 ? 15.057 3.612 5.547 1.00 0.00 101 GLU A N 20
ATOM 35016 C CA . GLU A 1 101 ? 15.568 4.983 5.529 1.00 0.00 101 GLU A CA 20
ATOM 35017 C C . GLU A 1 101 ? 16.803 5.119 6.416 1.00 0.00 101 GLU A C 20
ATOM 35018 O O . GLU A 1 101 ? 17.834 5.636 5.986 1.00 0.00 101 GLU A O 20
ATOM 35030 N N . ALA A 1 102 ? 16.686 4.644 7.656 1.00 0.00 102 ALA A N 20
ATOM 35031 C CA . ALA A 1 102 ? 17.787 4.702 8.616 1.00 0.00 102 ALA A CA 20
ATOM 35032 C C . ALA A 1 102 ? 18.975 3.853 8.156 1.00 0.00 102 ALA A C 20
ATOM 35033 O O . ALA A 1 102 ? 20.129 4.227 8.364 1.00 0.00 102 ALA A O 20
ATOM 35040 N N . LYS A 1 103 ? 18.685 2.709 7.532 1.00 0.00 103 LYS A N 20
ATOM 35041 C CA . LYS A 1 103 ? 19.729 1.810 7.045 1.00 0.00 103 LYS A CA 20
ATOM 35042 C C . LYS A 1 103 ? 20.395 2.348 5.777 1.00 0.00 103 LYS A C 20
ATOM 35043 O O . LYS A 1 103 ? 21.550 2.027 5.496 1.00 0.00 103 LYS A O 20
ATOM 35062 N N . GLY A 1 104 ? 19.654 3.147 5.009 1.00 0.00 104 GLY A N 20
ATOM 35063 C CA . GLY A 1 104 ? 20.185 3.693 3.772 1.00 0.00 104 GLY A CA 20
ATOM 35064 C C . GLY A 1 104 ? 19.947 2.769 2.588 1.00 0.00 104 GLY A C 20
ATOM 35065 O O . GLY A 1 104 ? 20.708 2.787 1.620 1.00 0.00 104 GLY A O 20
ATOM 35069 N N . THR A 1 105 ? 18.890 1.958 2.673 1.00 0.00 105 THR A N 20
ATOM 35070 C CA . THR A 1 105 ? 18.548 1.015 1.608 1.00 0.00 105 THR A CA 20
ATOM 35071 C C . THR A 1 105 ? 17.296 1.454 0.836 1.00 0.00 105 THR A C 20
ATOM 35072 O O . THR A 1 105 ? 16.945 0.845 -0.177 1.00 0.00 105 THR A O 20
ATOM 35083 N N . LEU A 1 106 ? 16.626 2.514 1.306 1.00 0.00 106 LEU A N 20
ATOM 35084 C CA . LEU A 1 106 ? 15.425 3.023 0.643 1.00 0.00 106 LEU A CA 20
ATOM 35085 C C . LEU A 1 106 ? 15.714 3.355 -0.822 1.00 0.00 106 LEU A C 20
ATOM 35086 O O . LEU A 1 106 ? 14.987 2.924 -1.718 1.00 0.00 106 LEU A O 20
ATOM 35102 N N . GLU A 1 107 ? 16.786 4.116 -1.055 1.00 0.00 107 GLU A N 20
ATOM 35103 C CA . GLU A 1 107 ? 17.180 4.500 -2.409 1.00 0.00 107 GLU A CA 20
ATOM 35104 C C . GLU A 1 107 ? 17.453 3.267 -3.272 1.00 0.00 107 GLU A C 20
ATOM 35105 O O . GLU A 1 107 ? 17.058 3.219 -4.439 1.00 0.00 107 GLU A O 20
ATOM 35117 N N . GLU A 1 108 ? 18.123 2.270 -2.690 1.00 0.00 108 GLU A N 20
ATOM 35118 C CA . GLU A 1 108 ? 18.438 1.037 -3.407 1.00 0.00 108 GLU A CA 20
ATOM 35119 C C . GLU A 1 108 ? 17.160 0.305 -3.807 1.00 0.00 108 GLU A C 20
ATOM 35120 O O . GLU A 1 108 ? 17.030 -0.145 -4.945 1.00 0.00 108 GLU A O 20
ATOM 35132 N N . GLU A 1 109 ? 16.223 0.194 -2.867 1.00 0.00 109 GLU A N 20
ATOM 35133 C CA . GLU A 1 109 ? 14.949 -0.478 -3.120 1.00 0.00 109 GLU A CA 20
ATOM 35134 C C . GLU A 1 109 ? 14.224 0.149 -4.313 1.00 0.00 109 GLU A C 20
ATOM 35135 O O . GLU A 1 109 ? 13.642 -0.561 -5.136 1.00 0.00 109 GLU A O 20
ATOM 35147 N N . LEU A 1 110 ? 14.267 1.484 -4.402 1.00 0.00 110 LEU A N 20
ATOM 35148 C CA . LEU A 1 110 ? 13.618 2.214 -5.495 1.00 0.00 110 LEU A CA 20
ATOM 35149 C C . LEU A 1 110 ? 14.158 1.759 -6.857 1.00 0.00 110 LEU A C 20
ATOM 35150 O O . LEU A 1 110 ? 13.388 1.505 -7.783 1.00 0.00 110 LEU A O 20
ATOM 35166 N N . THR A 1 111 ? 15.484 1.655 -6.968 1.00 0.00 111 THR A N 20
ATOM 35167 C CA . THR A 1 111 ? 16.122 1.224 -8.213 1.00 0.00 111 THR A CA 20
ATOM 35168 C C . THR A 1 111 ? 16.038 -0.298 -8.375 1.00 0.00 111 THR A C 20
ATOM 35169 O O . THR A 1 111 ? 15.964 -0.808 -9.494 1.00 0.00 111 THR A O 20
ATOM 35180 N N . LYS A 1 112 ? 16.046 -1.013 -7.249 1.00 0.00 112 LYS A N 20
ATOM 35181 C CA . LYS A 1 112 ? 15.971 -2.473 -7.251 1.00 0.00 112 LYS A CA 20
ATOM 35182 C C . LYS A 1 112 ? 14.689 -2.961 -7.932 1.00 0.00 112 LYS A C 20
ATOM 35183 O O . LYS A 1 112 ? 14.709 -3.956 -8.659 1.00 0.00 112 LYS A O 20
ATOM 35202 N N . ILE A 1 113 ? 13.581 -2.255 -7.699 1.00 0.00 113 ILE A N 20
ATOM 35203 C CA . ILE A 1 113 ? 12.296 -2.621 -8.301 1.00 0.00 113 ILE A CA 20
ATOM 35204 C C . ILE A 1 113 ? 12.197 -2.153 -9.756 1.00 0.00 113 ILE A C 20
ATOM 35205 O O . ILE A 1 113 ? 11.439 -2.722 -10.543 1.00 0.00 113 ILE A O 20
ATOM 35221 N N . GLY A 1 114 ? 12.961 -1.117 -10.106 1.00 0.00 114 GLY A N 20
ATOM 35222 C CA . GLY A 1 114 ? 12.937 -0.598 -11.462 1.00 0.00 114 GLY A CA 20
ATOM 35223 C C . GLY A 1 114 ? 12.121 0.677 -11.594 1.00 0.00 114 GLY A C 20
ATOM 35224 O O . GLY A 1 114 ? 11.623 0.988 -12.678 1.00 0.00 114 GLY A O 20
ATOM 35228 N N . LEU A 1 115 ? 11.986 1.420 -10.495 1.00 0.00 115 LEU A N 20
ATOM 35229 C CA . LEU A 1 115 ? 11.227 2.667 -10.503 1.00 0.00 115 LEU A CA 20
ATOM 35230 C C . LEU A 1 115 ? 12.156 3.865 -10.712 1.00 0.00 115 LEU A C 20
ATOM 35231 O O . LEU A 1 115 ? 11.894 4.724 -11.557 1.00 0.00 115 LEU A O 20
ATOM 35247 N N . LEU A 1 116 ? 13.242 3.910 -9.940 1.00 0.00 116 LEU A N 20
ATOM 35248 C CA . LEU A 1 116 ? 14.217 4.995 -10.037 1.00 0.00 116 LEU A CA 20
ATOM 35249 C C . LEU A 1 116 ? 15.460 4.532 -10.794 1.00 0.00 116 LEU A C 20
ATOM 35250 O O . LEU A 1 116 ? 16.202 3.672 -10.313 1.00 0.00 116 LEU A O 20
ATOM 35266 N N . PRO A 1 117 ? 15.706 5.089 -11.995 1.00 0.00 117 PRO A N 20
ATOM 35267 C CA . PRO A 1 117 ? 16.866 4.718 -12.815 1.00 0.00 117 PRO A CA 20
ATOM 35268 C C . PRO A 1 117 ? 18.167 5.381 -12.341 1.00 0.00 117 PRO A C 20
ATOM 35269 O O . PRO A 1 117 ? 18.256 5.731 -11.145 1.00 0.00 117 PRO A O 20
#

Organism: Saccharomyces cerevisiae (strain ATCC 204508 / S288c) (NCBI:txid559292)

Nearest PDB structures (foldseek):
  2m80-assembly1_A  TM=9.590E-01  e=6.913E-19  Saccharomyces cerevisiae S288C
  3c1s-assembly1_A  TM=7.549E-01  e=1.414E-05  Saccharomyces cerevisiae
  2jac-assembly1_A  TM=7.411E-01  e=1.509E-05  Saccharomyces cerevisiae
  2jad-assembly1_A  TM=7.243E-01  e=3.289E-05  Aequorea victoria
  3ctg-assembly1_A  TM=7.563E-01  e=8.165E-05  Saccharomyces cerevisiae

Radius of gyration: 14.03 Å; Cα contacts (8 Å, |Δi|>4): 126; chains: 1; bounding box: 40×29×24 Å

Foldseek 3Di:
DCPVLVVVVVCCVVQQQEWEAEPPDPLRCVVVVVCVVVVQCPVGPYDYDDPDDPVRVVVVQVSVCVQEHPVDDDFTGHSSYGPDDSVVCVVCVVVVCPVVVCVVVPNPD

Secondary structure (DSSP, 8-state):
--TTHHHHHHHHHH--SEEEE-SS-TTHHHHHHHHHHHT-TTTSEEEE--SS-HHHHHHHHHHHHHHT---SSSEEEETTEEEE-HHHHHHHHHHT-HHHHHHHHTS--

Solvent-accessible surface area: 7476 Å² total; per-residue (Å²): 84,71,70,72,39,76,153,19,93,109,94,48,151,91,49,36,56,36,13,6,1,12,64,227,50,112,46,3,81,64,18,50,52,32,27,108,174,68,124,14,115,118,114,4,100,55,107,62,7,37,117,32,81,207,114,84,72,113,92,92,48,67,10,22,84,124,43,49,47,23,150,100,27,8,1,19,3,8,76,22,104,69,124,5,51,50,66,54,21,103,152,49,77,73,156,61,58,18,132,133,43,14,52,160,38,57,6,40,164

CATH classification: 3.40.30.10

Sequence (109 aa):
MSAFVTKAEEMIKSHPYFQLSASWCPDCVYANSIWNKLNVQDKVFVFDIGSLPRNEQEKWRIAFQKVVGSRNLPTIVVNGKFWGTESQLHRFEAKGTLEEELTKIGLLPMSAFVTKAEEMIKSHPYFQLSASWCPDCVYANSIWNKLNVQDKVFVFDIGSLPRNEQEKWRIAFQKVVGSRNLPTIVVNGKFWGTESQLHRFEAKGTLEEELTKIGLLPMSAFVTKAEEMIKSHPYFQLSASWCPDCVYANSIWNKLNVQDKVFVFDIGSLPRNEQEKWRIAFQKVVGSRNLPTIVVNGKFWGTESQLHRFEAKGTLEEELTKIGLLPMSAFVTKAEEMIKSHPYFQLSASWCPDCVYANSIWNKLNVQDKVFVFDIGSLPRNEQEKWRIAFQKVVGSRNLPTIVVNGKFWGTESQLHRFEAKGTLEEELTKIGLLPMSAFVTKAEEMIKSHPYFQLSASWCPDCVYANSIWNKLNVQDKVFVFDIGSLPRNEQEKWRIAFQKVVGSRNLPTIVVNGKFWGTESQLHRFEAKGTLEEELTKIGLLPMSAFVTKAEEMIKSHPYFQLSASWCPDCVYANSIWNKLNVQDKVFVFDIGSLPRNEQEKWRIAFQKVVGSRNLPTIVVNGKFWGTESQLHRFEAKGTLEEELTKIGLLPMSAFVTKAEEMIKSHPYFQLSASWCPDCVYANSIWNKLNVQDKVFVFDIGSLPRNEQEKWRIAFQKVVGSRNLPTIVVNGKFWGTESQLHRFEAKGTLEEELTKIGLLPMSAFVTKAEEMIKSHPYFQLSASWCPDCVYANSIWNKLNVQDKVFVFDIGSLPRNEQEKWRIAFQKVVGSRNLPTIVVNGKFWGTESQLHRFEAKGTLEEELTKIGLLPMSAFVTKAEEMIKSHPYFQLSASWCPDCVYANSIWNKLNVQDKVFVFDIGSLPRNEQEKWRIAFQKVVGSRNLPTIVVNGKFWGTESQLHRFEAKGTLEEELTKIGLLPMSAFVTKAEEMIKSHPYFQLSASWCPDCVYANSIWNKLNVQDKVFVFDIGSLPRNEQEKWRIAFQKVVGSRNLPTIVVNGKFWGTESQLHRFEAKGTLEEELTKIGLLPMSAFVTKAEEMIKSHPYFQLSASWCPDCVYANSIWNKLNVQDKVFVFDIGSLPRNEQEKWRIAFQKVVGSRNLPTIVVNGKFWGTESQLHRFEAKGTLEEELTKIGLLPMSAFVTKAEEMIKSHPYFQLSASWCPDCVYANSIWNKLNVQDKVFVFDIGSLPRNEQEKWRIAFQKVVGSRNLPTIVVNGKFWGTESQLHRFEAKGTLEEELTKIGLLPMSAFVTKAEEMIKSHPYFQLSASWCPDCVYANSIWNKLNVQDKVFVFDIGSLPRNEQEKWRIAFQKVVGSRNLPTIVVNGKFWGTESQLHRFEAKGTLEEELTKIGLLPMSAFVTKAEEMIKSHPYFQLSASWCPDCVYANSIWNKLNVQDKVFVFDIGSLPRNEQEKWRIAFQKVVGSRNLPTIVVNGKFWGTESQLHRFEAKGTLEEELTKIGLLPMSAFVTKAEEMIKSHPYFQLSASWCPDCVYANSIWNKLNVQDKVFVFDIGSLPRNEQEKWRIAFQKVVGSRNLPTIVVNGKFWGTESQLHRFEAKGTLEEELTKIGLLPMSAFVTKAEEMIKSHPYFQLSASWCPDCVYANSIWNKLNVQDKVFVFDIGSLPRNEQEKWRIAFQKVVGSRNLPTIVVNGKFWGTESQLHRFEAKGTLEEELTKIGLLPMSAFVTKAEEMIKSHPYFQLSASWCPDCVYANSIWNKLNVQDKVFVFDIGSLPRNEQEKWRIAFQKVVGSRNLPTIVVNGKFWGTESQLHRFEAKGTLEEELTKIGLLPMSAFVTKAEEMIKSHPYFQLSASWCPDCVYANSIWNKLNVQDKVFVFDIGSLPRNEQEKWRIAFQKVVGSRNLPTIVVNGKFWGTESQLHRFEAKGTLEEELTKIGLLPMSAFVTKAEEMIKSHPYFQLSASWCPDCVYANSIWNKLNVQDKVFVFDIGSLPRNEQEKWRIAFQKVVGSRNLPTIVVNGKFWGTESQLHRFEAKGTLEEELTKIGLLPMSAFVTKAEEMIKSHPYFQLSASWCPDCVYANSIWNKLNVQDKVFVFDIGSLPRNEQEKWRIAFQKVVGSRNLPTIVVNGKFWGTESQLHRFEAKGTLEEELTKIGLLP